Protein 8W7L (pdb70)

Organism: Streptococcus pneumoniae (NCBI:txid1313)

Secondary structure (DSSP, 8-state):
-TTTSPSSS---S------S-B------SSEEEEE-SSSEEEEEETT----SS-EEEEE---STTHHHHHHHHHHHHHHTT--EEEESBHHHHHHTTSSSS-TTS-S--EEE---TT-SHHHHHHHHHS--S------SSS--BTTTTEEEEE---SPP-SSS----TTTBSSSSSB------SS----SS-PPPHHHHTTTT-----S---SEEEEEEEEESSS-EEEEEEESSS-SEEEEEEE-TT----SSS--HHHHHHHHHHHHHH-SSSSSSPPEEEEEEETTEEEEEEE--S-EEHHHHHHHSS-SSSSSSTT---HHHHHHHHHHHHHHHHHHTTTT---S---TTTEEE-TTS-EEE---TT--S--SS-----S--TT---SS---HHHHHHHHHHHHHHHHHSS-GGGTTTSTTTHHHHHHHHHHHHHHHT--HHHHHHHHHHHHHHHTTS------SS-TTEE---------SSHHHHHHHHHHHHTHHHHHHHHHTT--S-SS---SSSSS--BTTTB-TTHHHHHHHHHHHTSSS---SS-HHHHHHHHHHHGGGSSTTSS-SSSS--TTHHHHHHHHS-HHHHHHHHHHSSSTTTTT--S-STTTSSHHHHHHHHHHHHHT-S-HHHHHHHHHHHHHHHHHHHH-TTTT----SS---SSSSGGG-SBTTBSSSHHHHHHHHHHHHS--HHHHHHHHHHHHHHHT----SS------SSTTSTHHHHHHHHHTTTTS-HHHHHHHHHHHHHH--S--S--SSSSSSHHHHHHHSSS-SS--HHHHHHHHHHHHGGGEEEETTEEEEB-SSTTSB--SSSSSSHHHHHHHHHHTTT--TTS---/--SS-SSS--SSS-----S-B------SS---EE-SSSEEEE--SS----SS--EEEE---STTHHHHHHHHHHHHTTTT--EEEE-BHHHHHHHSSSSS-TTS-S--EEE---SSSSHHHHHHHHHHH--------TTS-EETTTTEEEE----SPPPSSS----TT----SSS-------SS--PPSS-PPPHHHHTTTT------S---EEE--B---SSS--SEEEEESS--S-EEEEEE-TT----SSS--HHHHHHHHHHHHHHS-SSSS---EEEEEEETTEEEEEEE--S-EEHHHHHHHSS--STTTS-S---HHHHHHHHHHHHHHHHHTTTTT-B-S---STTEEE-TTS-EEE---TT-BS--S------S--TT----TT--HHHHHHHHHHHHHHHHHSS-GGGTTTSTTTHHHHHHHHHHHHHHHT--HHHHHHHHHHHHHHHHTS------SSTTS-B---------SHHHHHHHHHHHHHHHHHHHHHHHTT--S-SS---GGGSS--BTTTB-SSHHHHHHHHHHTTSS----SS-SHHHHHHHHHTSSSTTT----SSTTSHHHHHHHHHTTS-HHHHHHHHHHSSSTTTTT-S-BSSSSBHHHHHHHHHHHHHHT-S-HHHHHHHHHHHHHHHHHHHH-S-TT--S-----TTS-SS----SSTTSTTHHHHHHHHHHHHS--HHHHHHHHHHHHHHGGG-------SSSSTHHHHHHHHHTTTTS-HHHHHTHHHHHHHH--S--SS-SSSSSSHHHHHHHTSS-SSS-HHHHHHHHHHHHGGGEEEETTEEEE--TTSSS---SSSSSSHHHHHHHHHHTTS--TTS---/----TTTTTTT-------/----TTGGGS---B---

Radius of gyration: 40.02 Å; Cα contacts (8 Å, |Δi|>4): 2930; chains: 4; bounding box: 99×114×84 Å

Foldseek 3Di:
DVVQADFFFHDDPPSCPQPAAWADEDADPQKDWDDDDQWKIKMARPPDDADKQAWKKFAFAFDPCLNVLSHQVVVVCNVDGWIWMFTTGSVSLCVLFAQQHDLLRHRRGITIGGDRVDDVVPPVCSVPRSPDADGFARLEADQDDPHRIGTHRFIDDFDDPVDPDRQHRFDHPDPGTHHHDSGSHYDDDDDDDDDPVCVVVVPDDDDDDDDPFKAFDFFDDHRHFFHDGWIAGNPDGAIKDKGKFGPRGNDAPPRDGLVVLVVQLQVLLCVVPPPPASHHWPDWDQDPHMTMTIGGDDDFDFQVVVPVQDDPFADLPPPPPDLLVLLLVLLVLVVVVLVVVVPQQKAALEADRRQWTADPPGDIHGDDRSPIDRDWDDFAASRDYDQQLGDADRHIRSCSRLSSSLLVSLCSLPNFRRACLQEPPLSLLSLVLSLVVCVVSDDDPVSNVSSSVVSVVSVVRDDPDDGPDVRVLWYADPPLDFDDDCVSVQLQLCQQLLCCVVQQVVCVVPDDPARFGADPLCRPPDDAAFFHPQVQVLLVVVSCVVHDDNNPNDDVVVLVVSCVVCVVCLCQNVDHQQSRHNPCVLVSCVSSDPNVVSLVSCVVPQPVNAPRQDQPALHRHRLVSLLNVVVCVLVPRDDVVVVVVSVVVVVVVLCVCVVDVPPRQDQPLAAQQDRDGSQQAQACRSHQCVVLVVLLQVCVRPNDDSSLVSNVVSLVSNVVSVPCPSAAVGQQAQQRHLLVVLLSCLLPVVRDDVVVVVVNVVSLSRLPTLDWHFPFRNRTDLVSLLSNPQRPVDPCLSVSCSVRVSSNSSQWTRSVRHTWGAGDSRHHGGDHNGGIVVRVSLSSSCSNPNQNVSGHSD/DVQADAQFHDDDDRPVQPAAWADEDDDPQKDWDDDDQWKTKIFGHPDDFDKQAKKKFAFAFLPCLNVLSHLVCVLPRVDGKIKMFTTGVVSLCVQFAQQDDQLRHRRGMIIGDDDVCDVVVVVSSCVRPVDRDAFARLAADQDDRHRIGIHSFTDDFDDPVDDDRPHQQSCQDVHTHHNDSGSHHDDDPDDDDDPVCVVVVPPDDDDDPDDQWAFDDFDQPRHFWGQGWIQGPPDRAIKTKTKFGPNGHDFPDRDGLVVLVVQVQVQLCVQCPDDQRFHFPDWDADPHMTMTITGDDDFDFQVVVPVQQDPQFLPSQDPNPRLVLLLVLLVVVVVVLVVVVPQQKAQLEQDSRQWTAHPPGDIHGDDRSPMDRDWDDQAASGDYDQQLGDDDSGTRSLSRLSSSLLVSLCSLPNFRRACVQEPPLSVLSLVQSVVVCVVSPDDPVSNVSSNVVSVVSVVSHPPDDDDDVSPLWYADDPQDFDDDCVVVQVQLVQLLVVVVVVQCVCVVVDDPARFGFHPLCRVQADAQFTHRQNLLLLSVLSCVVHPDNPDPDNDVSLVVCVVVLPCVVVPDLFAAHHSHDCRRLVSVCSRDPVVVSLVSCVVPQPVRQVSFPDCANQGHNLNSLQVLLVCVVVVSDDCVVNVCSVVVVLVVQVVCLVPVCVPVPDQDCDAVSNPDNHNQAAHNSHQLSLLVSLQLVCLVPNDVSSLSSNVVSLVVNCVPPPAVACAHHRHVLNSLLSCLLQVVPDDVVSVVCNVVCLSVLPTLDFHAPFRNRTNLVSLLSNQLRVVDPCLSVSCSVSVSSNSSQWIRGDSHTWGAAPSNHNAGDHRGGISSRVSLSNSRSRVSASVSGGSD/DDDDCVVVVVPDDDDDDD/DPDPVVVVVVDDDDDDD

Solvent-accessible surface area: 74524 Å² total; per-residue (Å²): 98,94,95,59,61,4,35,7,6,29,21,96,96,132,68,73,94,47,82,43,112,86,3,63,5,9,23,50,87,54,7,11,18,40,36,49,128,82,33,28,4,30,0,58,4,32,87,43,136,33,11,27,47,5,32,24,0,16,2,1,4,16,64,126,13,0,92,116,8,5,76,47,0,0,92,20,5,16,120,45,110,2,1,0,30,0,1,5,2,26,51,53,3,11,113,44,6,8,101,144,23,66,29,20,89,6,4,9,3,0,8,0,23,4,36,107,132,36,5,65,62,7,4,106,96,1,53,84,41,5,87,116,92,52,7,4,18,8,7,6,3,63,46,33,71,51,1,4,0,0,0,36,32,17,25,12,60,82,24,57,112,106,82,93,78,44,37,104,26,58,37,8,85,34,113,106,56,73,67,44,56,123,47,26,34,44,52,100,40,82,51,30,137,47,35,121,86,5,68,84,44,38,111,86,180,86,84,145,89,36,64,53,59,14,72,58,90,49,1,34,82,52,70,3,14,8,4,128,17,44,4,31,30,109,146,59,82,52,62,11,52,14,66,12,0,4,12,64,2,5,5,18,108,58,47,37,28,19,33,71,66,13,40,32,17,0,101,0,4,110,89,5,59,87,84,104,28,7,16,34,31,140,66,78,16,115,25,72,48,2,13,29,2,1,22,40,98,23,88,29,66,41,1,72,144,11,5,63,97,36,5,5,29,12,79,64,51,50,132,122,78,62,2,4,95,82,2,10,44,2,4,87,81,1,14,53,37,1,69,113,6,41,89,52,60,1,12,0,20,19,8,64,10,36,9,0,10,1,63,91,108,22,30,3,0,3,48,48,3,51,31,8,52,79,52,40,126,72,147,58,70,15,107,54,21,12,75,0,6,44,13,18,90,75,18,51,1,26,28,10,1,25,15,3,3,15,1,0,4,2,31,1,2,1,8,6,11,44,10,3,25,4,0,31,59,5,6,28,1,4,48,54,3,0,113,71,9,0,75,93,38,48,15,66,166,110,52,9,68,115,3,24,63,20,1,51,97,2,45,87,69,24,36,158,45,84,22,43,37,91,30,12,11,6,18,25,9,106,82,10,154,76,19,118,55,109,54,39,9,70,59,4,10,59,76,1,3,97,2,28,60,22,14,39,21,46,5,60,118,79,25,142,96,16,33,20,3,1,0,165,68,0,21,116,59,53,25,3,38,10,10,2,6,10,0,10,14,9,2,25,31,34,0,22,143,88,21,189,81,119,22,134,61,40,54,137,114,11,74,77,84,1,30,96,42,12,89,107,46,39,69,30,35,103,79,32,52,33,71,9,20,30,27,11,16,2,34,4,5,73,34,26,23,103,64,109,87,1,38,98,34,0,53,64,55,6,100,94,10,56,94,62,17,77,70,76,25,32,34,54,3,23,2,6,14,7,4,10,0,1,28,5,44,32,87,62,39,30,76,136,86,27,6,59,46,0,56,52,42,16,97,54,25,2,91,100,4,66,82,53,72,92,85,38,32,140,53,60,103,82,69,6,127,15,56,98,88,58,131,28,16,10,0,21,14,39,9,11,3,2,6,5,10,8,6,8,3,4,72,61,53,60,63,51,104,55,4,38,58,0,5,53,42,1,28,44,36,28,43,110,67,145,136,46,74,102,15,26,172,45,43,20,36,20,10,11,4,34,0,0,38,0,11,16,10,20,42,17,69,139,75,16,65,81,122,9,49,156,64,27,97,43,10,55,126,13,4,88,9,34,14,9,79,36,8,0,5,26,22,1,4,0,0,4,14,4,3,37,37,1,34,50,126,112,129,62,42,91,68,0,11,30,75,0,0,42,27,1,21,2,11,0,7,11,13,20,54,0,15,8,1,14,3,25,114,7,53,30,6,2,15,1,0,8,0,0,2,0,0,0,0,0,0,1,5,0,1,58,63,46,37,19,29,32,39,4,54,76,178,125,63,68,26,29,9,6,36,21,92,91,78,65,70,81,32,81,38,116,90,4,59,1,8,23,48,96,73,8,5,40,46,43,47,116,78,22,16,6,44,0,61,4,35,82,45,127,28,20,47,60,1,24,19,0,4,0,1,1,34,67,130,21,0,82,91,0,4,69,41,1,1,101,25,7,17,104,42,110,6,1,1,34,0,0,7,0,22,25,48,2,21,83,31,2,4,61,134,20,68,30,18,92,1,1,26,1,0,1,2,20,1,22,99,140,44,3,45,60,8,0,109,100,6,22,79,43,0,60,105,50,91,6,1,17,3,4,6,2,37,65,44,64,87,2,3,0,1,0,32,25,2,38,13,55,90,20,102,143,127,116,81,67,69,40,104,32,59,9,34,48,49,121,127,36,48,72,22,78,97,46,21,26,63,77,76,36,77,66,32,100,51,38,130,59,3,53,143,37,67,104,177,189,101,76,144,103,60,45,22,39,14,80,42,68,22,10,101,44,59,58,2,19,9,5,47,17,40,0,25,34,130,132,43,82,55,98,2,36,2,51,5,0,2,14,49,0,5,22,32,94,52,45,42,30,26,34,75,69,10,44,30,7,7,123,0,2,47,77,10,86,120,106,104,44,17,5,31,36,107,98,83,21,131,19,75,59,1,17,14,0,1,20,21,91,34,87,36,63,41,1,69,142,12,7,83,106,41,13,3,32,39,104,106,82,28,139,119,65,92,11,2,43,78,1,16,46,2,5,43,84,2,22,67,34,2,71,21,6,37,91,66,74,0,9,0,19,15,10,66,9,26,7,2,13,2,59,125,103,22,26,3,0,8,40,49,8,53,26,14,42,80,43,43,113,90,154,78,72,17,118,73,19,10,88,0,6,92,11,25,88,79,12,51,1,15,40,5,2,24,9,3,4,13,1,1,4,3,33,1,0,1,7,6,13,34,3,0,20,4,0,30,55,3,5,30,6,4,63,50,7,0,87,77,15,0,118,86,40,50,18,75,165,73,72,10,63,116,4,28,57,25,4,63,94,3,57,84,51,15,23,152,55,95,25,46,43,76,22,8,16,5,28,25,6,103,62,6,144,90,18,126,42,93,124,36,6,42,73,6,4,47,66,0,4,77,1,10,27,32,10,39,23,31,3,54,122,36,16,139,99,16,28,2,1,1,1,114,63,0,13,118,46,51,6,0,6,2,9,1,2,5,0,0,5,16,0,17,39,24,0,9,136,85,14,169,86,103,77,24,127,23,101,39,102,11,76,77,95,0,45,106,52,8,83,97,10,36,104,152,27,103,91,18,0,2,9,5,0,14,0,0,3,3,14,3,14,29,58,35,35,58,89,83,50,0,26,112,27,0,60,81,69,8,70,80,8,45,94,70,29,117,52,20,23,11,33,45,0,12,1,0,2,12,4,0,0,24,15,0,46,33,104,55,39,32,82,135,82,32,5,69,65,6,48,54,66,20,105,62,36,0,113,84,11,62,88,43,44,95,87,75,13,63,104,70,32,57,81,34,147,71,12,95,102,155,40,11,49,11,0,17,6,38,5,10,0,4,7,3,3,11,8,4,2,11,77,54,78,50,55,64,86,41,9,30,55,1,3,42,62,2,13,48,37,29,42,116,58,120,169,125,93,33,9,34,15,6,4,8,36,2,0,19,4,2,10,5,30,40,10,44,138,67,12,60,94,113,29,42,126,53,51,102,21,19,68,168,40,2,72,8,29,18,6,69,34,5,0,4,29,43,1,5,0,0,4,16,3,1,41,22,1,52,54,105,114,126,72,39,81,68,6,4,23,82,2,0,58,24,1,24,3,4,0,3,8,10,11,81,0,8,4,0,6,0,38,112,8,40,29,9,3,2,1,0,8,0,0,3,0,0,0,0,2,0,0,4,0,0,52,62,45,97,11,23,15,8,9,41,55,140,29,16,54,53,12,13,104,49,24,71,56,104,62,82,39,106,152,54,43,15,64,57,2,15,129,52,14,81,75,78,50,86,109,177

B-factor: mean 130.28, std 33.2, range [30.0, 216.52]

Nearest PDB structures (foldseek):
  8w7l-assembly1_B  TM=1.001E+00  e=0.000E+00  Streptococcus pneumoniae
  8w7l-assembly1_A  TM=9.909E-01  e=0.000E+00  Streptococcus pneumoniae
  8sam-assembly2_B  TM=7.749E-01  e=1.573E-43  Bacillus thuringiensis serovar andalousiensis
  8sap-assembly2_B  TM=7.807E-01  e=1.587E-41  Bacillus thuringiensis serovar andalousiensis
  8sap-assembly1_A  TM=7.865E-01  e=2.039E-41  Bacillus thuringiensis serovar andalousiensis

InterPro domains:
  IPR000719 Protein kinase domain [PS50011] (217-477)
  IPR007822 Lanthionine synthetase C-like [PF05147] (551-757)
  IPR011009 Protein kinase-like domain superfamily [SSF56112] (217-382)
  IPR051678 Aminoglycoside Phosphotransferase Enzymes [PTHR21310] (28-512)
  IPR057929 RamC, N-terminal domain [PF25816] (29-210)
  IPR058053 RamC, C-terminal domain [cd04791] (529-867)

Sequence (1745 aa):
NFNLEHPFFFTNNDYSTDTSIKYQASLPFNWHEVMNNDEWVYQYPIGKFVERQGWKIHISSEYNSSHELLQDVAKICHEMRIPFKHLSTEDKFIMRNGKLVSRGFSGKFITCYPNQNELESVLQRLESALKQYNGPYILSDKRWDEAPIYLRYGVFRPSRDDEKKVAIDELIVGDEVVKDERLPVFKIPKGIVPPDFLNKWLDKKDKKQGDFPFIIDNAIRFSNSGGIYNARLKEDGKKIILKEARPYTGLGFDGTYSSEKLASECKALKILNEWSEAPKIYWHGKIWEHTFLGIEHMKGVPLNRWVTNNFPLYEVVDKTKDYLLRVSKIVEKLIDLTNKFHSENVYHQDLHLGNILVKDEDEISIIDWEQAVFSNDEKVVHKVAAPGFRAWRETLPSEIDWYGIRQIAHYLYMPLVTTSDLTYNYVSQTRIEGKKLFESLGYTREHIDYVESLLSYLDSKCPQIENISRKKVLKPMHEIRTIESEQDIQDFIIKLLRGFTLTYGQWRKEFQSRFFPVAYYGLNFNQGIAFSDLAILWSYQQLAKKVKNFKFDDYYEIRTQVINEAVNNFKKSSLSGLFDGKIGTIWLIYEFGEIDRAVELFTTHFIEIFENSQNKNLYSGQAGILLVGLYFLSKGEIDNKLGEEILIRLREYTLNYIENPETFCKVGASDVQSNDPYENFGGLLYGHAGVAWLFGEAYKLTGESIYKNGLELAVDKELVAYKVDSNNRLLPYLATGSAGLLLLINRNKEILSSKYLKYLTSLERATDVVFCVLPGLFNGFCGLEVANNIYSDIDDNFSGQKKLIEQLYRYLCVIEEGFVIAGDNGLKITTDIASGFAGVAIGLVSIMDNKLTILPQIFNLEHPFFFTNNDYSTDTSIKYQASLPFNWHEVMNNDEWVYQYPIGKFVERQGWKIHISSEYNSSHELLQDVAKICHEMRIPFKHLSTEDKFIMRNGKVVSRGFSGKFITCYPNQNELESVLQRLESALKQYNGPYILSDKRWDEAPIYLRYGVFRPSRDDEKKVAIDELIVGDEVVKDERLPVFKIPKGIVPPDFLNKWLDKKDKKQGDFPFIIDNAIRFSNSGGIYNARLKEDGKKIILKEARPYTGLGFDGTYSSEKLASECKALKILNEWSEAPKIYWHGKIWEHTFLGIEHMKGVPLNRWVTNNFPLYEVVDKTKDYLLRVSKIVEKLIDLTNKFHSENVYHQDLHLGNILVKDEDEISIIDWEQAVFSNDEKVVHKVAAPGFRAWRETLPSEIDWYGIRQIAHYLYMPLVTTSDLTYNYVSQTRIEGKKLFESLGYTREHIDYVESLLSYLDSKCPQIENISRKKVLKPMHEIRTIESEQDIQDFIIKLLRGFTLTYGQWRKEFQSRFFPVAYYGLNFNQGIAFSDLAILWSYQQLAKKVKNFKFDDYYEIRTQVINEAVNNFKKSSLSGLFDGKIGTIWLIYEFGEIDRAVELFTTHFIEIFENSQNKNLYSGQAGILLVGLYFLSKGEIDNKLGEEILIRLREYTLNYIENPETFCKVGASDVQSNDPYENFGGLLYGHAGVAWLFGEAYKLTGESIYKNGLELAVDKELVAYKRLLPYLATGSAGLLLLINRNKEILSSKYLKYLTSLERATDVVFCVLPGLFNGFCGLEVANNIYSDIDDNFSGQKKLIEQLYRYLCVIEEGFVIAGDNGLKITTDIASGFAGVAIGLVSIMDNKLTILPQIQGMAEEVLNLQLVSVQVDVSMAEEVLNLQLVSVQV

Structure (mmCIF, N/CA/C/O backbone):
data_8W7L
#
_entry.id   8W7L
#
_cell.length_a   1.00
_cell.length_b   1.00
_cell.length_c   1.00
_cell.angle_alpha   90.00
_cell.angle_beta   90.00
_cell.angle_gamma   90.00
#
_symmetry.space_group_name_H-M   'P 1'
#
loop_
_entity.id
_entity.type
_entity.pdbx_description
1 polymer 'Protein kinase domain-containing protein'
2 polymer 'Protein kinase domain-containing protein'
3 polymer PneA
4 polymer PneA
5 non-polymer 'PHOSPHATE ION'
#
loop_
_atom_site.group_PDB
_atom_site.id
_atom_site.type_symbol
_atom_site.label_atom_id
_atom_site.label_alt_id
_atom_site.label_comp_id
_atom_site.label_asym_id
_atom_site.label_entity_id
_atom_site.label_seq_id
_atom_site.pdbx_PDB_ins_code
_atom_site.Cartn_x
_atom_site.Cartn_y
_atom_site.Cartn_z
_atom_site.occupancy
_atom_site.B_iso_or_equiv
_atom_site.auth_seq_id
_atom_site.auth_comp_id
_atom_site.auth_asym_id
_atom_site.auth_atom_id
_atom_site.pdbx_PDB_model_num
ATOM 1 N N . ASN A 1 1 ? 126.468 125.978 138.798 1.00 131.57 4 ASN A N 1
ATOM 2 C CA . ASN A 1 1 ? 126.114 124.614 139.164 1.00 131.57 4 ASN A CA 1
ATOM 3 C C . ASN A 1 1 ? 127.370 123.847 139.564 1.00 131.57 4 ASN A C 1
ATOM 4 O O . ASN A 1 1 ? 127.878 124.020 140.669 1.00 131.57 4 ASN A O 1
ATOM 9 N N . PHE A 1 2 ? 127.863 122.998 138.658 1.00 134.09 5 PHE A N 1
ATOM 10 C CA . PHE A 1 2 ? 129.058 122.209 138.949 1.00 134.09 5 PHE A CA 1
ATOM 11 C C . PHE A 1 2 ? 130.308 123.083 138.947 1.00 134.09 5 PHE A C 1
ATOM 12 O O . PHE A 1 2 ? 131.240 122.856 139.728 1.00 134.09 5 PHE A O 1
ATOM 20 N N . ASN A 1 3 ? 130.348 124.088 138.070 1.00 137.51 6 ASN A N 1
ATOM 21 C CA . ASN A 1 3 ? 131.484 125.003 138.050 1.00 137.51 6 ASN A CA 1
ATOM 22 C C . ASN A 1 3 ? 131.426 125.979 139.218 1.00 137.51 6 ASN A C 1
ATOM 23 O O . ASN A 1 3 ? 132.467 126.414 139.724 1.00 137.51 6 ASN A O 1
ATOM 28 N N . LEU A 1 4 ? 130.217 126.337 139.657 1.00 143.12 7 LEU A N 1
ATOM 29 C CA . LEU A 1 4 ? 130.078 127.197 140.828 1.00 143.12 7 LEU A CA 1
ATOM 30 C C . LEU A 1 4 ? 130.339 126.424 142.114 1.00 143.12 7 LEU A C 1
ATOM 31 O O . LEU A 1 4 ? 130.674 127.017 143.147 1.00 143.12 7 LEU A O 1
ATOM 33 N N . GLU A 1 5 ? 130.179 125.102 142.075 1.00 132.75 8 GLU A N 1
ATOM 34 C CA . GLU A 1 5 ? 130.438 124.278 143.247 1.00 132.75 8 GLU A CA 1
ATOM 35 C C . GLU A 1 5 ? 131.936 124.174 143.498 1.00 132.75 8 GLU A C 1
ATOM 36 O O . GLU A 1 5 ? 132.718 123.940 142.572 1.00 132.75 8 GLU A O 1
ATOM 42 N N . HIS A 1 6 ? 132.329 124.380 144.751 1.00 126.50 9 HIS A N 1
ATOM 43 C CA . HIS A 1 6 ? 133.720 124.220 145.145 1.00 126.50 9 HIS A CA 1
ATOM 44 C C . HIS A 1 6 ? 134.119 122.752 145.026 1.00 126.50 9 HIS A C 1
ATOM 45 O O . HIS A 1 6 ? 133.394 121.878 145.521 1.00 126.50 9 HIS A O 1
ATOM 52 N N . PRO A 1 7 ? 135.239 122.435 144.362 1.00 111.62 10 PRO A N 1
ATOM 53 C CA . PRO A 1 7 ? 135.657 121.031 144.237 1.00 111.62 10 PRO A CA 1
ATOM 54 C C . PRO A 1 7 ? 136.126 120.441 145.557 1.00 111.62 10 PRO A C 1
ATOM 55 O O . PRO A 1 7 ? 136.288 121.172 146.538 1.00 111.62 10 PRO A O 1
ATOM 59 N N . PHE A 1 8 ? 136.338 119.122 145.572 1.00 104.45 11 PHE A N 1
ATOM 60 C CA . PHE A 1 8 ? 136.664 118.335 146.764 1.00 104.45 11 PHE A CA 1
ATOM 61 C C . PHE A 1 8 ? 135.605 118.488 147.848 1.00 104.45 11 PHE A C 1
ATOM 62 O O . PHE A 1 8 ? 134.594 117.782 147.827 1.00 104.45 11 PHE A O 1
ATOM 70 N N . PHE A 1 9 ? 135.829 119.390 148.801 1.00 110.04 12 PHE A N 1
ATOM 71 C CA . PHE A 1 9 ? 134.997 119.472 149.993 1.00 110.04 12 PHE A CA 1
ATOM 72 C C . PHE A 1 9 ? 133.639 120.093 149.674 1.00 110.04 12 PHE A C 1
ATOM 73 O O . PHE A 1 9 ? 133.383 120.575 148.567 1.00 110.04 12 PHE A O 1
ATOM 81 N N . PHE A 1 10 ? 132.757 120.086 150.668 1.00 105.12 13 PHE A N 1
ATOM 82 C CA . PHE A 1 10 ? 131.494 120.803 150.578 1.00 105.12 13 PHE A CA 1
ATOM 83 C C . PHE A 1 10 ? 131.756 122.289 150.810 1.00 105.12 13 PHE A C 1
ATOM 84 O O . PHE A 1 10 ? 132.852 122.700 151.200 1.00 105.12 13 PHE A O 1
ATOM 92 N N . THR A 1 11 ? 130.743 123.120 150.586 1.00 131.60 14 THR A N 1
ATOM 93 C CA . THR A 1 11 ? 130.888 124.549 150.809 1.00 131.60 14 THR A CA 1
ATOM 94 C C . THR A 1 11 ? 129.578 125.106 151.342 1.00 131.60 14 THR A C 1
ATOM 95 O O . THR A 1 11 ? 128.516 124.490 151.213 1.00 131.60 14 THR A O 1
ATOM 99 N N . ASN A 1 12 ? 129.671 126.277 151.962 1.00 140.12 15 ASN A N 1
ATOM 100 C CA . ASN A 1 12 ? 128.514 126.932 152.542 1.00 140.12 15 ASN A CA 1
ATOM 101 C C . ASN A 1 12 ? 127.788 127.743 151.470 1.00 140.12 15 ASN A C 1
ATOM 102 O O . ASN A 1 12 ? 128.133 127.709 150.286 1.00 140.12 15 ASN A O 1
ATOM 107 N N . ASN A 1 13 ? 126.759 128.482 151.891 1.00 149.49 16 ASN A N 1
ATOM 108 C CA . ASN A 1 13 ? 126.028 129.332 150.958 1.00 149.49 16 ASN A CA 1
ATOM 109 C C . ASN A 1 13 ? 126.856 130.544 150.549 1.00 149.49 16 ASN A C 1
ATOM 110 O O . ASN A 1 13 ? 126.660 131.104 149.464 1.00 149.49 16 ASN A O 1
ATOM 112 N N . ASP A 1 14 ? 127.795 130.959 151.403 1.00 156.19 17 ASP A N 1
ATOM 113 C CA . ASP A 1 14 ? 128.636 132.126 151.138 1.00 156.19 17 ASP A CA 1
ATOM 114 C C . ASP A 1 14 ? 129.850 131.710 150.304 1.00 156.19 17 ASP A C 1
ATOM 115 O O . ASP A 1 14 ? 130.998 131.713 150.753 1.00 156.19 17 ASP A O 1
ATOM 120 N N . TYR A 1 15 ? 129.568 131.338 149.051 1.00 147.30 18 TYR A N 1
ATOM 121 C CA . TYR A 1 15 ? 130.622 131.063 148.082 1.00 147.30 18 TYR A CA 1
ATOM 122 C C . TYR A 1 15 ? 130.283 131.650 146.715 1.00 147.30 18 TYR A C 1
ATOM 123 O O . TYR A 1 15 ? 130.684 131.087 145.689 1.00 147.30 18 TYR A O 1
ATOM 132 N N . SER A 1 16 ? 129.553 132.759 146.676 1.00 145.97 19 SER A N 1
ATOM 133 C CA . SER A 1 16 ? 129.172 133.397 145.420 1.00 145.97 19 SER A CA 1
ATOM 134 C C . SER A 1 16 ? 130.375 134.141 144.857 1.00 145.97 19 SER A C 1
ATOM 135 O O . SER A 1 16 ? 130.694 135.250 145.291 1.00 145.97 19 SER A O 1
ATOM 138 N N . THR A 1 17 ? 131.062 133.519 143.896 1.00 141.45 20 THR A N 1
ATOM 139 C CA . THR A 1 17 ? 132.164 134.195 143.221 1.00 141.45 20 THR A CA 1
ATOM 140 C C . THR A 1 17 ? 131.656 135.321 142.328 1.00 141.45 20 THR A C 1
ATOM 141 O O . THR A 1 17 ? 132.247 136.408 142.302 1.00 141.45 20 THR A O 1
ATOM 145 N N . ASP A 1 18 ? 130.557 135.066 141.604 1.00 131.18 21 ASP A N 1
ATOM 146 C CA . ASP A 1 18 ? 129.854 136.021 140.736 1.00 131.18 21 ASP A CA 1
ATOM 147 C C . ASP A 1 18 ? 130.801 136.562 139.656 1.00 131.18 21 ASP A C 1
ATOM 148 O O . ASP A 1 18 ? 131.133 137.748 139.607 1.00 131.18 21 ASP A O 1
ATOM 153 N N . THR A 1 19 ? 131.248 135.653 138.797 1.00 128.24 22 THR A N 1
ATOM 154 C CA . THR A 1 19 ? 132.110 135.983 137.665 1.00 128.24 22 THR A CA 1
ATOM 155 C C . THR A 1 19 ? 131.244 135.953 136.408 1.00 128.24 22 THR A C 1
ATOM 156 O O . THR A 1 19 ? 131.176 134.943 135.706 1.00 128.24 22 THR A O 1
ATOM 160 N N . SER A 1 20 ? 130.585 137.073 136.129 1.00 109.12 23 SER A N 1
ATOM 161 C CA . SER A 1 20 ? 129.675 137.185 134.995 1.00 109.12 23 SER A CA 1
ATOM 162 C C . SER A 1 20 ? 129.562 138.658 134.617 1.00 109.12 23 SER A C 1
ATOM 163 O O . SER A 1 20 ? 130.356 139.494 135.063 1.00 109.12 23 SER A O 1
ATOM 166 N N . ILE A 1 21 ? 128.575 138.976 133.788 1.00 97.05 24 ILE A N 1
ATOM 167 C CA . ILE A 1 21 ? 128.317 140.348 133.368 1.00 97.05 24 ILE A CA 1
ATOM 168 C C . ILE A 1 21 ? 127.179 140.906 134.210 1.00 97.05 24 ILE A C 1
ATOM 169 O O . ILE A 1 21 ? 126.089 140.325 134.263 1.00 97.05 24 ILE A O 1
ATOM 174 N N . LYS A 1 22 ? 127.432 142.031 134.873 1.00 93.39 25 LYS A N 1
ATOM 175 C CA . LYS A 1 22 ? 126.462 142.614 135.784 1.00 93.39 25 LYS A CA 1
ATOM 176 C C . LYS A 1 22 ? 125.349 143.329 135.018 1.00 93.39 25 LYS A C 1
ATOM 177 O O . LYS A 1 22 ? 125.503 143.729 133.862 1.00 93.39 25 LYS A O 1
ATOM 183 N N . TYR A 1 23 ? 124.209 143.483 135.688 1.00 88.90 26 TYR A N 1
ATOM 184 C CA . TYR A 1 23 ? 123.048 144.182 135.149 1.00 88.90 26 TYR A CA 1
ATOM 185 C C . TYR A 1 23 ? 122.883 145.482 135.920 1.00 88.90 26 TYR A C 1
ATOM 186 O O . TYR A 1 23 ? 122.743 145.456 137.147 1.00 88.90 26 TYR A O 1
ATOM 195 N N . GLN A 1 24 ? 122.900 146.607 135.207 1.00 83.55 27 GLN A N 1
ATOM 196 C CA . GLN A 1 24 ? 122.703 147.909 135.832 1.00 83.55 27 GLN A CA 1
ATOM 197 C C . GLN A 1 24 ? 122.296 148.923 134.774 1.00 83.55 27 GLN A C 1
ATOM 198 O O . GLN A 1 24 ? 122.476 148.706 133.573 1.00 83.55 27 GLN A O 1
ATOM 204 N N . ALA A 1 25 ? 121.755 150.044 135.246 1.00 81.32 28 ALA A N 1
ATOM 205 C CA . ALA A 1 25 ? 121.290 151.118 134.383 1.00 81.32 28 ALA A CA 1
ATOM 206 C C . ALA A 1 25 ? 121.848 152.441 134.884 1.00 81.32 28 ALA A C 1
ATOM 207 O O . ALA A 1 25 ? 122.303 152.552 136.022 1.00 81.32 28 ALA A O 1
ATOM 209 N N . SER A 1 26 ? 121.825 153.442 134.007 1.00 89.68 29 SER A N 1
ATOM 210 C CA . SER A 1 26 ? 122.358 154.754 134.351 1.00 89.68 29 SER A CA 1
ATOM 211 C C . SER A 1 26 ? 121.416 155.497 135.291 1.00 89.68 29 SER A C 1
ATOM 212 O O . SER A 1 26 ? 120.196 155.480 135.115 1.00 89.68 29 SER A O 1
ATOM 215 N N . LEU A 1 27 ? 121.994 156.165 136.291 1.00 85.54 30 LEU A N 1
ATOM 216 C CA . LEU A 1 27 ? 121.220 156.878 137.303 1.00 85.54 30 LEU A CA 1
ATOM 217 C C . LEU A 1 27 ? 121.201 158.363 137.001 1.00 85.54 30 LEU A C 1
ATOM 218 O O . LEU A 1 27 ? 122.270 158.952 136.783 1.00 85.54 30 LEU A O 1
ATOM 223 N N . PRO A 1 28 ? 120.042 159.003 136.977 1.00 90.94 31 PRO A N 1
ATOM 224 C CA . PRO A 1 28 ? 119.993 160.463 136.932 1.00 90.94 31 PRO A CA 1
ATOM 225 C C . PRO A 1 28 ? 120.058 161.026 138.347 1.00 90.94 31 PRO A C 1
ATOM 226 O O . PRO A 1 28 ? 120.173 160.297 139.329 1.00 90.94 31 PRO A O 1
ATOM 230 N N . PHE A 1 29 ? 119.971 162.351 138.436 1.00 103.69 32 PHE A N 1
ATOM 231 C CA . PHE A 1 29 ? 119.832 163.010 139.724 1.00 103.69 32 PHE A CA 1
ATOM 232 C C . PHE A 1 29 ? 118.389 162.813 140.204 1.00 103.69 32 PHE A C 1
ATOM 233 O O . PHE A 1 29 ? 117.527 162.350 139.447 1.00 103.69 32 PHE A O 1
ATOM 241 N N . ASN A 1 30 ? 118.150 163.120 141.491 1.00 102.80 33 ASN A N 1
ATOM 242 C CA . ASN A 1 30 ? 116.887 162.865 142.209 1.00 102.80 33 ASN A CA 1
ATOM 243 C C . ASN A 1 30 ? 116.597 161.364 142.274 1.00 102.80 33 ASN A C 1
ATOM 244 O O . ASN A 1 30 ? 115.446 160.935 142.359 1.00 102.80 33 ASN A O 1
ATOM 249 N N . TRP A 1 31 ? 117.666 160.567 142.281 1.00 92.19 34 TRP A N 1
ATOM 250 C CA . TRP A 1 31 ? 117.596 159.114 142.203 1.00 92.19 34 TRP A CA 1
ATOM 251 C C . TRP A 1 31 ? 118.860 158.537 142.823 1.00 92.19 34 TRP A C 1
ATOM 252 O O . TRP A 1 31 ? 119.876 159.227 142.945 1.00 92.19 34 TRP A O 1
ATOM 263 N N . HIS A 1 32 ? 118.795 157.256 143.192 1.00 91.30 35 HIS A N 1
ATOM 264 C CA . HIS A 1 32 ? 119.941 156.573 143.781 1.00 91.30 35 HIS A CA 1
ATOM 265 C C . HIS A 1 32 ? 119.770 155.066 143.638 1.00 91.30 35 HIS A C 1
ATOM 266 O O . HIS A 1 32 ? 118.658 154.551 143.770 1.00 91.30 35 HIS A O 1
ATOM 273 N N . GLU A 1 33 ? 120.878 154.367 143.380 1.00 87.12 36 GLU A N 1
ATOM 274 C CA . GLU A 1 33 ? 120.910 152.909 143.274 1.00 87.12 36 GLU A CA 1
ATOM 275 C C . GLU A 1 33 ? 121.406 152.327 144.593 1.00 87.12 36 GLU A C 1
ATOM 276 O O . GLU A 1 33 ? 122.547 152.577 144.997 1.00 87.12 36 GLU A O 1
ATOM 282 N N . VAL A 1 34 ? 120.559 151.545 145.253 1.00 83.62 37 VAL A N 1
ATOM 283 C CA . VAL A 1 34 ? 120.936 150.855 146.475 1.00 83.62 37 VAL A CA 1
ATOM 284 C C . VAL A 1 34 ? 121.020 149.366 146.161 1.00 83.62 37 VAL A C 1
ATOM 285 O O . VAL A 1 34 ? 120.427 148.870 145.198 1.00 83.62 37 VAL A O 1
ATOM 289 N N . MET A 1 35 ? 121.806 148.643 146.954 1.00 101.09 38 MET A N 1
ATOM 290 C CA . MET A 1 35 ? 122.040 147.222 146.738 1.00 101.09 38 MET A CA 1
ATOM 291 C C . MET A 1 35 ? 121.258 146.416 147.768 1.00 101.09 38 MET A C 1
ATOM 292 O O . MET A 1 35 ? 121.364 146.665 148.973 1.00 101.09 38 MET A O 1
ATOM 297 N N . ASN A 1 36 ? 120.473 145.459 147.287 1.00 100.11 39 ASN A N 1
ATOM 298 C CA . ASN A 1 36 ? 119.720 144.546 148.134 1.00 100.11 39 ASN A CA 1
ATOM 299 C C . ASN A 1 36 ? 120.571 143.302 148.394 1.00 100.11 39 ASN A C 1
ATOM 300 O O . ASN A 1 36 ? 121.786 143.313 148.183 1.00 100.11 39 ASN A O 1
ATOM 305 N N . ASN A 1 37 ? 119.949 142.218 148.859 1.00 104.73 40 ASN A N 1
ATOM 306 C CA . ASN A 1 37 ? 120.667 141.029 149.306 1.00 104.73 40 ASN A CA 1
ATOM 307 C C . ASN A 1 37 ? 121.275 140.218 148.161 1.00 104.73 40 ASN A C 1
ATOM 308 O O . ASN A 1 37 ? 120.863 139.081 147.908 1.00 104.73 40 ASN A O 1
ATOM 313 N N . ASP A 1 38 ? 122.244 140.819 147.457 1.00 107.11 41 ASP A N 1
ATOM 314 C CA . ASP A 1 38 ? 123.121 140.201 146.458 1.00 107.11 41 ASP A CA 1
ATOM 315 C C . ASP A 1 38 ? 122.383 139.623 145.249 1.00 107.11 41 ASP A C 1
ATOM 316 O O . ASP A 1 38 ? 122.976 138.890 144.450 1.00 107.11 41 ASP A O 1
ATOM 321 N N . GLU A 1 39 ? 121.101 139.934 145.095 1.00 94.90 42 GLU A N 1
ATOM 322 C CA . GLU A 1 39 ? 120.325 139.457 143.962 1.00 94.90 42 GLU A CA 1
ATOM 323 C C . GLU A 1 39 ? 119.524 140.550 143.275 1.00 94.90 42 GLU A C 1
ATOM 324 O O . GLU A 1 39 ? 119.295 140.458 142.068 1.00 94.90 42 GLU A O 1
ATOM 330 N N . TRP A 1 40 ? 119.106 141.584 143.999 1.00 89.05 43 TRP A N 1
ATOM 331 C CA . TRP A 1 40 ? 118.302 142.651 143.431 1.00 89.05 43 TRP A CA 1
ATOM 332 C C . TRP A 1 40 ? 119.018 143.988 143.563 1.00 89.05 43 TRP A C 1
ATOM 333 O O . TRP A 1 40 ? 119.792 144.218 144.496 1.00 89.05 43 TRP A O 1
ATOM 344 N N . VAL A 1 41 ? 118.750 144.870 142.604 1.00 85.73 44 VAL A N 1
ATOM 345 C CA . VAL A 1 41 ? 119.320 146.213 142.555 1.00 85.73 44 VAL A CA 1
ATOM 346 C C . VAL A 1 41 ? 118.156 147.193 142.507 1.00 85.73 44 VAL A C 1
ATOM 347 O O . VAL A 1 41 ? 117.506 147.339 141.465 1.00 85.73 44 VAL A O 1
ATOM 351 N N . TYR A 1 42 ? 117.898 147.871 143.623 1.00 85.58 45 TYR A N 1
ATOM 352 C CA . TYR A 1 42 ? 116.698 148.679 143.803 1.00 85.58 45 TYR A CA 1
ATOM 353 C C . TYR A 1 42 ? 117.030 150.162 143.715 1.00 85.58 45 TYR A C 1
ATOM 354 O O . TYR A 1 42 ? 118.066 150.609 144.216 1.00 85.58 45 TYR A O 1
ATOM 363 N N . GLN A 1 43 ? 116.154 150.916 143.052 1.00 84.67 46 GLN A N 1
ATOM 364 C CA . GLN A 1 43 ? 116.344 152.341 142.813 1.00 84.67 46 GLN A CA 1
ATOM 365 C C . GLN A 1 43 ? 115.090 153.093 143.229 1.00 84.67 46 GLN A C 1
ATOM 366 O O . GLN A 1 43 ? 113.982 152.714 142.838 1.00 84.67 46 GLN A O 1
ATOM 372 N N . TYR A 1 44 ? 115.262 154.158 144.012 1.00 87.68 47 TYR A N 1
ATOM 373 C CA . TYR A 1 44 ? 114.083 154.915 144.390 1.00 87.68 47 TYR A CA 1
ATOM 374 C C . TYR A 1 44 ? 114.305 156.413 144.186 1.00 87.68 47 TYR A C 1
ATOM 375 O O . TYR A 1 44 ? 115.433 156.900 144.309 1.00 87.68 47 TYR A O 1
ATOM 384 N N . PRO A 1 45 ? 113.256 157.175 143.851 1.00 96.62 48 PRO A N 1
ATOM 385 C CA . PRO A 1 45 ? 113.401 158.633 143.742 1.00 96.62 48 PRO A CA 1
ATOM 386 C C . PRO A 1 45 ? 113.302 159.289 145.111 1.00 96.62 48 PRO A C 1
ATOM 387 O O . PRO A 1 45 ? 112.344 159.067 145.858 1.00 96.62 48 PRO A O 1
ATOM 391 N N . ILE A 1 46 ? 114.319 160.082 145.457 1.00 107.12 49 ILE A N 1
ATOM 392 C CA . ILE A 1 46 ? 114.375 160.685 146.782 1.00 107.12 49 ILE A CA 1
ATOM 393 C C . ILE A 1 46 ? 113.366 161.818 146.874 1.00 107.12 49 ILE A C 1
ATOM 394 O O . ILE A 1 46 ? 113.118 162.539 145.899 1.00 107.12 49 ILE A O 1
ATOM 399 N N . GLY A 1 47 ? 112.749 161.956 148.047 1.00 117.02 50 GLY A N 1
ATOM 400 C CA . GLY A 1 47 ? 111.688 162.903 148.272 1.00 117.02 50 GLY A CA 1
ATOM 401 C C . GLY A 1 47 ? 110.315 162.381 147.897 1.00 117.02 50 GLY A C 1
ATOM 402 O O . GLY A 1 47 ? 109.314 162.826 148.467 1.00 117.02 50 GLY A O 1
ATOM 403 N N . LYS A 1 48 ? 110.252 161.449 146.952 1.00 115.92 51 LYS A N 1
ATOM 404 C CA . LYS A 1 48 ? 108.994 160.861 146.521 1.00 115.92 51 LYS A CA 1
ATOM 405 C C . LYS A 1 48 ? 108.494 159.879 147.573 1.00 115.92 51 LYS A C 1
ATOM 406 O O . LYS A 1 48 ? 109.244 159.010 148.028 1.00 115.92 51 LYS A O 1
ATOM 412 N N . PHE A 1 49 ? 107.228 160.017 147.956 1.00 131.85 52 PHE A N 1
ATOM 413 C CA . PHE A 1 49 ? 106.634 159.117 148.933 1.00 131.85 52 PHE A CA 1
ATOM 414 C C . PHE A 1 49 ? 106.249 157.811 148.253 1.00 131.85 52 PHE A C 1
ATOM 415 O O . PHE A 1 49 ? 105.513 157.809 147.262 1.00 131.85 52 PHE A O 1
ATOM 423 N N . VAL A 1 50 ? 106.745 156.701 148.789 1.00 139.92 53 VAL A N 1
ATOM 424 C CA . VAL A 1 50 ? 106.401 155.369 148.308 1.00 139.92 53 VAL A CA 1
ATOM 425 C C . VAL A 1 50 ? 105.451 154.739 149.323 1.00 139.92 53 VAL A C 1
ATOM 426 O O . VAL A 1 50 ? 105.626 154.891 150.539 1.00 139.92 53 VAL A O 1
ATOM 430 N N . GLU A 1 51 ? 104.390 154.116 148.822 1.00 132.52 54 GLU A N 1
ATOM 431 C CA . GLU A 1 51 ? 103.342 153.587 149.683 1.00 132.52 54 GLU A CA 1
ATOM 432 C C . GLU A 1 51 ? 103.646 152.132 150.032 1.00 132.52 54 GLU A C 1
ATOM 433 O O . GLU A 1 51 ? 104.742 151.620 149.792 1.00 132.52 54 GLU A O 1
ATOM 439 N N . ARG A 1 52 ? 102.662 151.456 150.614 1.00 140.59 55 ARG A N 1
ATOM 440 C CA . ARG A 1 52 ? 102.743 150.042 150.927 1.00 140.59 55 ARG A CA 1
ATOM 441 C C . ARG A 1 52 ? 101.510 149.349 150.366 1.00 140.59 55 ARG A C 1
ATOM 442 O O . ARG A 1 52 ? 100.435 149.956 150.285 1.00 140.59 55 ARG A O 1
ATOM 450 N N . GLN A 1 53 ? 101.688 148.080 149.969 1.00 134.58 56 GLN A N 1
ATOM 451 C CA . GLN A 1 53 ? 100.614 147.155 149.585 1.00 134.58 56 GLN A CA 1
ATOM 452 C C . GLN A 1 53 ? 99.836 147.685 148.372 1.00 134.58 56 GLN A C 1
ATOM 453 O O . GLN A 1 53 ? 98.657 148.038 148.437 1.00 134.58 56 GLN A O 1
ATOM 459 N N . GLY A 1 54 ? 100.563 147.772 147.257 1.00 124.06 57 GLY A N 1
ATOM 460 C CA . GLY A 1 54 ? 100.025 148.285 146.018 1.00 124.06 57 GLY A CA 1
ATOM 461 C C . GLY A 1 54 ? 100.097 147.270 144.888 1.00 124.06 57 GLY A C 1
ATOM 462 O O . GLY A 1 54 ? 100.620 146.163 145.036 1.00 124.06 57 GLY A O 1
ATOM 463 N N . TRP A 1 55 ? 99.557 147.683 143.743 1.00 110.67 58 TRP A N 1
ATOM 464 C CA . TRP A 1 55 ? 99.499 146.828 142.565 1.00 110.67 58 TRP A CA 1
ATOM 465 C C . TRP A 1 55 ? 100.858 146.759 141.884 1.00 110.67 58 TRP A C 1
ATOM 466 O O . TRP A 1 55 ? 101.198 147.625 141.073 1.00 110.67 58 TRP A O 1
ATOM 477 N N . LYS A 1 56 ? 101.638 145.733 142.210 1.00 100.89 59 LYS A N 1
ATOM 478 C CA . LYS A 1 56 ? 102.984 145.607 141.671 1.00 100.89 59 LYS A CA 1
ATOM 479 C C . LYS A 1 56 ? 102.929 145.117 140.232 1.00 100.89 59 LYS A C 1
ATOM 480 O O . LYS A 1 56 ? 102.142 144.227 139.900 1.00 100.89 59 LYS A O 1
ATOM 486 N N . ILE A 1 57 ? 103.754 145.701 139.373 1.00 87.49 60 ILE A N 1
ATOM 487 C CA . ILE A 1 57 ? 103.932 145.192 138.019 1.00 87.49 60 ILE A CA 1
ATOM 488 C C . ILE A 1 57 ? 105.218 144.386 137.934 1.00 87.49 60 ILE A C 1
ATOM 489 O O . ILE A 1 57 ? 106.302 144.888 138.249 1.00 87.49 60 ILE A O 1
ATOM 494 N N . HIS A 1 58 ? 105.094 143.136 137.499 1.00 91.70 61 HIS A N 1
ATOM 495 C CA . HIS A 1 58 ? 106.231 142.253 137.285 1.00 91.70 61 HIS A CA 1
ATOM 496 C C . HIS A 1 58 ? 106.464 142.110 135.787 1.00 91.70 61 HIS A C 1
ATOM 497 O O . HIS A 1 58 ? 105.511 141.924 135.023 1.00 91.70 61 HIS A O 1
ATOM 504 N N . ILE A 1 59 ? 107.723 142.210 135.371 1.00 84.39 62 ILE A N 1
ATOM 505 C CA . ILE A 1 59 ? 108.100 142.172 133.962 1.00 84.39 62 ILE A CA 1
ATOM 506 C C . ILE A 1 59 ? 109.096 141.037 133.773 1.00 84.39 62 ILE A C 1
ATOM 507 O O . ILE A 1 59 ? 110.106 140.967 134.483 1.00 84.39 62 ILE A O 1
ATOM 512 N N . SER A 1 60 ? 108.810 140.151 132.827 1.00 93.18 63 SER A N 1
ATOM 513 C CA . SER A 1 60 ? 109.699 139.055 132.479 1.00 93.18 63 SER A CA 1
ATOM 514 C C . SER A 1 60 ? 110.294 139.276 131.092 1.00 93.18 63 SER A C 1
ATOM 515 O O . SER A 1 60 ? 109.689 139.910 130.225 1.00 93.18 63 SER A O 1
ATOM 517 N N . SER A 1 61 ? 111.502 138.753 130.894 1.00 96.38 64 SER A N 1
ATOM 518 C CA . SER A 1 61 ? 112.195 138.907 129.621 1.00 96.38 64 SER A CA 1
ATOM 519 C C . SER A 1 61 ? 113.111 137.713 129.404 1.00 96.38 64 SER A C 1
ATOM 520 O O . SER A 1 61 ? 113.454 136.991 130.344 1.00 96.38 64 SER A O 1
ATOM 523 N N . GLU A 1 62 ? 113.504 137.515 128.150 1.00 103.95 65 GLU A N 1
ATOM 524 C CA . GLU A 1 62 ? 114.347 136.396 127.767 1.00 103.95 65 GLU A CA 1
ATOM 525 C C . GLU A 1 62 ? 115.820 136.794 127.845 1.00 103.95 65 GLU A C 1
ATOM 526 O O . GLU A 1 62 ? 116.175 137.874 128.322 1.00 103.95 65 GLU A O 1
ATOM 532 N N . TYR A 1 63 ? 116.689 135.899 127.370 1.00 101.31 66 TYR A N 1
ATOM 533 C CA . TYR A 1 63 ? 118.123 136.040 127.611 1.00 101.31 66 TYR A CA 1
ATOM 534 C C . TYR A 1 63 ? 118.752 137.094 126.706 1.00 101.31 66 TYR A C 1
ATOM 535 O O . TYR A 1 63 ? 119.512 137.953 127.167 1.00 101.31 66 TYR A O 1
ATOM 544 N N . ASN A 1 64 ? 118.456 137.034 125.405 1.00 103.72 67 ASN A N 1
ATOM 545 C CA . ASN A 1 64 ? 119.148 137.891 124.447 1.00 103.72 67 ASN A CA 1
ATOM 546 C C . ASN A 1 64 ? 118.661 139.333 124.510 1.00 103.72 67 ASN A C 1
ATOM 547 O O . ASN A 1 64 ? 119.451 140.263 124.314 1.00 103.72 67 ASN A O 1
ATOM 552 N N . SER A 1 65 ? 117.374 139.543 124.775 1.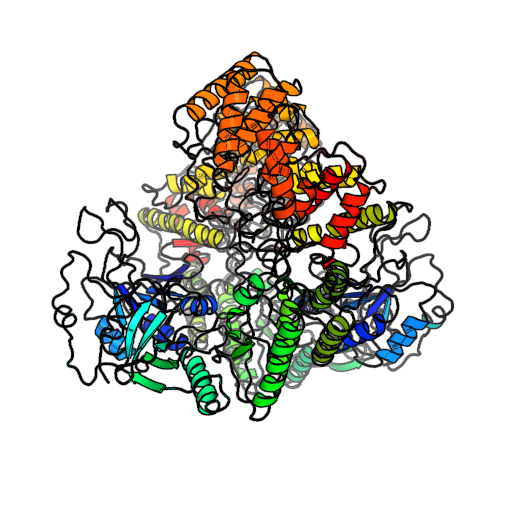00 98.02 68 SER A N 1
ATOM 553 C CA . SER A 1 65 ? 116.802 140.878 124.860 1.00 98.02 68 SER A CA 1
ATOM 554 C C . SER A 1 65 ? 116.773 141.408 126.287 1.00 98.02 68 SER A C 1
ATOM 555 O O . SER A 1 65 ? 116.088 142.405 126.553 1.00 98.02 68 SER A O 1
ATOM 557 N N . SER A 1 66 ? 117.507 140.761 127.198 1.00 90.80 69 SER A N 1
ATOM 558 C CA . SER A 1 66 ? 117.495 141.133 128.610 1.00 90.80 69 SER A CA 1
ATOM 559 C C . SER A 1 66 ? 118.030 142.542 128.820 1.00 90.80 69 SER A C 1
ATOM 560 O O . SER A 1 66 ? 117.416 143.349 129.530 1.00 90.80 69 SER A O 1
ATOM 563 N N . HIS A 1 67 ? 119.151 142.863 128.167 1.00 88.74 70 HIS A N 1
ATOM 564 C CA . HIS A 1 67 ? 119.769 144.179 128.298 1.00 88.74 70 HIS A CA 1
ATOM 565 C C . HIS A 1 67 ? 118.871 145.273 127.735 1.00 88.74 70 HIS A C 1
ATOM 566 O O . HIS A 1 67 ? 118.718 146.339 128.342 1.00 88.74 70 HIS A O 1
ATOM 573 N N . GLU A 1 68 ? 118.248 145.012 126.583 1.00 101.49 71 GLU A N 1
ATOM 574 C CA . GLU A 1 68 ? 117.440 146.031 125.922 1.00 101.49 71 GLU A CA 1
ATOM 575 C C . GLU A 1 68 ? 116.143 146.295 126.679 1.00 101.49 71 GLU A C 1
ATOM 576 O O . GLU A 1 68 ? 115.746 147.453 126.857 1.00 101.49 71 GLU A O 1
ATOM 582 N N . LEU A 1 69 ? 115.471 145.232 127.142 1.00 96.01 72 LEU A N 1
ATOM 583 C CA . LEU A 1 69 ? 114.272 145.415 127.962 1.00 96.01 72 LEU A CA 1
ATOM 584 C C . LEU A 1 69 ? 114.588 146.080 129.296 1.00 96.01 72 LEU A C 1
ATOM 585 O O . LEU A 1 69 ? 113.820 146.936 129.755 1.00 96.01 72 LEU A O 1
ATOM 590 N N . LEU A 1 70 ? 115.721 145.727 129.919 1.00 87.89 73 LEU A N 1
ATOM 591 C CA . LEU A 1 70 ? 116.108 146.360 131.178 1.00 87.89 73 LEU A CA 1
ATOM 592 C C . LEU A 1 70 ? 116.399 147.844 130.988 1.00 87.89 73 LEU A C 1
ATOM 593 O O . LEU A 1 70 ? 115.927 148.680 131.767 1.00 87.89 73 LEU A O 1
ATOM 598 N N . GLN A 1 71 ? 117.148 148.189 129.934 1.00 94.07 74 GLN A N 1
ATOM 599 C CA . GLN A 1 71 ? 117.489 149.585 129.676 1.00 94.07 74 GLN A CA 1
ATOM 600 C C . GLN A 1 71 ? 116.256 150.401 129.308 1.00 94.07 74 GLN A C 1
ATOM 601 O O . GLN A 1 71 ? 116.105 151.540 129.766 1.00 94.07 74 GLN A O 1
ATOM 607 N N . ASP A 1 72 ? 115.346 149.822 128.518 1.00 95.15 75 ASP A N 1
ATOM 608 C CA . ASP A 1 72 ? 114.152 150.546 128.097 1.00 95.15 75 ASP A CA 1
ATOM 609 C C . ASP A 1 72 ? 113.194 150.769 129.263 1.00 95.15 75 ASP A C 1
ATOM 610 O O . ASP A 1 72 ? 112.657 151.871 129.439 1.00 95.15 75 ASP A O 1
ATOM 615 N N . VAL A 1 73 ? 112.981 149.734 130.082 1.00 91.43 76 VAL A N 1
ATOM 616 C CA . VAL A 1 73 ? 112.085 149.852 131.228 1.00 91.43 76 VAL A CA 1
ATOM 617 C C . VAL A 1 73 ? 112.677 150.790 132.279 1.00 91.43 76 VAL A C 1
ATOM 618 O O . VAL A 1 73 ? 111.957 151.597 132.888 1.00 91.43 76 VAL A O 1
ATOM 622 N N . ALA A 1 74 ? 114.003 150.749 132.459 1.00 97.62 77 ALA A N 1
ATOM 623 C CA . ALA A 1 74 ? 114.665 151.665 133.379 1.00 97.62 77 ALA A CA 1
ATOM 624 C C . ALA A 1 74 ? 114.587 153.106 132.888 1.00 97.62 77 ALA A C 1
ATOM 625 O O . ALA A 1 74 ? 114.412 154.032 133.687 1.00 97.62 77 ALA A O 1
ATOM 627 N N . LYS A 1 75 ? 114.708 153.319 131.574 1.00 96.26 78 LYS A N 1
ATOM 628 C CA . LYS A 1 75 ? 114.620 154.679 131.050 1.00 96.26 78 LYS A CA 1
ATOM 629 C C . LYS A 1 75 ? 113.188 155.194 131.101 1.00 96.26 78 LYS A C 1
ATOM 630 O O . LYS A 1 75 ? 112.961 156.407 131.179 1.00 96.26 78 LYS A O 1
ATOM 636 N N . ILE A 1 76 ? 112.210 154.288 131.049 1.00 94.55 79 ILE A N 1
ATOM 637 C CA . ILE A 1 76 ? 110.821 154.686 131.262 1.00 94.55 79 ILE A CA 1
ATOM 638 C C . ILE A 1 76 ? 110.602 155.100 132.714 1.00 94.55 79 ILE A C 1
ATOM 639 O O . ILE A 1 76 ? 110.016 156.154 132.995 1.00 94.55 79 ILE A O 1
ATOM 644 N N . CYS A 1 77 ? 111.101 154.297 133.658 1.00 100.51 80 CYS A N 1
ATOM 645 C CA . CYS A 1 77 ? 110.828 154.569 135.067 1.00 100.51 80 CYS A CA 1
ATOM 646 C C . CYS A 1 77 ? 111.630 155.751 135.602 1.00 100.51 80 CYS A C 1
ATOM 647 O O . CYS A 1 77 ? 111.167 156.438 136.519 1.00 100.51 80 CYS A O 1
ATOM 650 N N . HIS A 1 78 ? 112.824 156.008 135.058 1.00 99.09 81 HIS A N 1
ATOM 651 C CA . HIS A 1 78 ? 113.611 157.147 135.527 1.00 99.09 81 HIS A CA 1
ATOM 652 C C . HIS A 1 78 ? 113.018 158.466 135.054 1.00 99.09 81 HIS A C 1
ATOM 653 O O . HIS A 1 78 ? 113.204 159.504 135.700 1.00 99.09 81 HIS A O 1
ATOM 660 N N . GLU A 1 79 ? 112.317 158.449 133.917 1.00 107.78 82 GLU A N 1
ATOM 661 C CA . GLU A 1 79 ? 111.618 159.646 133.463 1.00 107.78 82 GLU A CA 1
ATOM 662 C C . GLU A 1 79 ? 110.454 159.969 134.392 1.00 107.78 82 GLU A C 1
ATOM 663 O O . GLU A 1 79 ? 110.150 161.142 134.638 1.00 107.78 82 GLU A O 1
ATOM 669 N N . MET A 1 80 ? 109.797 158.941 134.918 1.00 97.28 83 MET A N 1
ATOM 670 C CA . MET A 1 80 ? 108.715 159.116 135.874 1.00 97.28 83 MET A CA 1
ATOM 671 C C . MET A 1 80 ? 109.267 159.039 137.297 1.00 97.28 83 MET A C 1
ATOM 672 O O . MET A 1 80 ? 110.477 159.103 137.529 1.00 97.28 83 MET A O 1
ATOM 677 N N . ARG A 1 81 ? 108.371 158.910 138.275 1.00 93.15 84 ARG A N 1
ATOM 678 C CA . ARG A 1 81 ? 108.746 158.796 139.678 1.00 93.15 84 ARG A CA 1
ATOM 679 C C . ARG A 1 81 ? 108.375 157.442 140.272 1.00 93.15 84 ARG A C 1
ATOM 680 O O . ARG A 1 81 ? 108.106 157.351 141.473 1.00 93.15 84 ARG A O 1
ATOM 688 N N . ILE A 1 82 ? 108.348 156.391 139.461 1.00 77.66 85 ILE A N 1
ATOM 689 C CA . ILE A 1 82 ? 107.986 155.058 139.935 1.00 77.66 85 ILE A CA 1
ATOM 690 C C . ILE A 1 82 ? 109.229 154.336 140.443 1.00 77.66 85 ILE A C 1
ATOM 691 O O . ILE A 1 82 ? 110.220 154.235 139.705 1.00 77.66 85 ILE A O 1
ATOM 693 N N . PRO A 1 83 ? 109.226 153.843 141.687 1.00 75.40 86 PRO A N 1
ATOM 694 C CA . PRO A 1 83 ? 110.360 153.051 142.186 1.00 75.40 86 PRO A CA 1
ATOM 695 C C . PRO A 1 83 ? 110.585 151.775 141.387 1.00 75.40 86 PRO A C 1
ATOM 696 O O . PRO A 1 83 ? 109.664 151.207 140.799 1.00 75.40 86 PRO A O 1
ATOM 700 N N . PHE A 1 84 ? 111.839 151.335 141.375 1.00 81.08 87 PHE A N 1
ATOM 701 C CA . PHE A 1 84 ? 112.370 150.448 140.352 1.00 81.08 87 PHE A CA 1
ATOM 702 C C . PHE A 1 84 ? 113.400 149.491 140.926 1.00 81.08 87 PHE A C 1
ATOM 703 O O . PHE A 1 84 ? 114.281 149.903 141.682 1.00 81.08 87 PHE A O 1
ATOM 711 N N . LYS A 1 85 ? 113.295 148.216 140.551 1.00 83.99 88 LYS A N 1
ATOM 712 C CA . LYS A 1 85 ? 114.304 147.233 140.915 1.00 83.99 88 LYS A CA 1
ATOM 713 C C . LYS A 1 85 ? 114.386 146.135 139.867 1.00 83.99 88 LYS A C 1
ATOM 714 O O . LYS A 1 85 ? 113.451 145.917 139.093 1.00 83.99 88 LYS A O 1
ATOM 720 N N . HIS A 1 86 ? 115.524 145.443 139.862 1.00 80.32 89 HIS A N 1
ATOM 721 C CA . HIS A 1 86 ? 115.836 144.437 138.858 1.00 80.32 89 HIS A CA 1
ATOM 722 C C . HIS A 1 86 ? 116.957 143.552 139.381 1.00 80.32 89 HIS A C 1
ATOM 723 O O . HIS A 1 86 ? 117.537 143.812 140.437 1.00 80.32 89 HIS A O 1
ATOM 730 N N . LEU A 1 87 ? 117.259 142.501 138.618 1.00 83.38 90 LEU A N 1
ATOM 731 C CA . LEU A 1 87 ? 118.257 141.514 139.022 1.00 83.38 90 LEU A CA 1
ATOM 732 C C . LEU A 1 87 ? 119.667 142.092 138.970 1.00 83.38 90 LEU A C 1
ATOM 733 O O . LEU A 1 87 ? 119.957 143.026 138.219 1.00 83.38 90 LEU A O 1
ATOM 738 N N . SER A 1 88 ? 120.553 141.511 139.782 1.00 93.14 91 SER A N 1
ATOM 739 C CA . SER A 1 88 ? 121.898 142.052 139.944 1.00 93.14 91 SER A CA 1
ATOM 740 C C . SER A 1 88 ? 122.817 141.639 138.802 1.00 93.14 91 SER A C 1
ATOM 741 O O . SER A 1 88 ? 123.344 142.489 138.077 1.00 93.14 91 SER A O 1
ATOM 744 N N . THR A 1 89 ? 123.031 140.339 138.633 1.00 98.19 92 THR A N 1
ATOM 745 C CA . THR A 1 89 ? 124.002 139.838 137.674 1.00 98.19 92 THR A CA 1
ATOM 746 C C . THR A 1 89 ? 123.340 138.850 136.725 1.00 98.19 92 THR A C 1
ATOM 747 O O . THR A 1 89 ? 122.164 138.505 136.865 1.00 98.19 92 THR A O 1
ATOM 751 N N . GLU A 1 90 ? 124.126 138.400 135.746 1.00 94.29 93 GLU A N 1
ATOM 752 C CA . GLU A 1 90 ? 123.623 137.465 134.746 1.00 94.29 93 GLU A CA 1
ATOM 753 C C . GLU A 1 90 ? 123.403 136.080 135.341 1.00 94.29 93 GLU A C 1
ATOM 754 O O . GLU A 1 90 ? 122.473 135.369 134.940 1.00 94.29 93 GLU A O 1
ATOM 760 N N . ASP A 1 91 ? 124.248 135.685 136.299 1.00 97.36 94 ASP A N 1
ATOM 761 C CA . ASP A 1 91 ? 124.144 134.354 136.892 1.00 97.36 94 ASP A CA 1
ATOM 762 C C . ASP A 1 91 ? 122.878 134.213 137.728 1.00 97.36 94 ASP A C 1
ATOM 763 O O . ASP A 1 91 ? 122.242 133.153 137.728 1.00 97.36 94 ASP A O 1
ATOM 768 N N . LYS A 1 92 ? 122.486 135.276 138.435 1.00 93.52 95 LYS A N 1
ATOM 769 C CA . LYS A 1 92 ? 121.218 135.247 139.155 1.00 93.52 95 LYS A CA 1
ATOM 770 C C . LYS A 1 92 ? 120.031 135.253 138.201 1.00 93.52 95 LYS A C 1
ATOM 771 O O . LYS A 1 92 ? 118.970 134.717 138.536 1.00 93.52 95 LYS A O 1
ATOM 777 N N . PHE A 1 93 ? 120.190 135.846 137.015 1.00 87.81 96 PHE A N 1
ATOM 778 C CA . PHE A 1 93 ? 119.135 135.785 136.008 1.00 87.81 96 PHE A CA 1
ATOM 779 C C . PHE A 1 93 ? 118.987 134.373 135.452 1.00 87.81 96 PHE A C 1
ATOM 780 O O . PHE A 1 93 ? 117.869 133.925 135.171 1.00 87.81 96 PHE A O 1
ATOM 788 N N . ILE A 1 94 ? 120.107 133.665 135.272 1.00 91.81 97 ILE A N 1
ATOM 789 C CA . ILE A 1 94 ? 120.049 132.262 134.862 1.00 91.81 97 ILE A CA 1
ATOM 790 C C . ILE A 1 94 ? 119.434 131.408 135.965 1.00 91.81 97 ILE A C 1
ATOM 791 O O . ILE A 1 94 ? 118.614 130.519 135.699 1.00 91.81 97 ILE A O 1
ATOM 796 N N . MET A 1 95 ? 119.808 131.677 137.220 1.00 97.56 98 MET A N 1
ATOM 797 C CA . MET A 1 95 ? 119.266 130.939 138.356 1.00 97.56 98 MET A CA 1
ATOM 798 C C . MET A 1 95 ? 117.777 131.198 138.558 1.00 97.56 98 MET A C 1
ATOM 799 O O . MET A 1 95 ? 117.059 130.303 139.017 1.00 97.56 98 MET A O 1
ATOM 804 N N . ARG A 1 96 ? 117.292 132.386 138.205 1.00 89.44 99 ARG A N 1
ATOM 805 C CA . ARG A 1 96 ? 115.869 132.686 138.283 1.00 89.44 99 ARG A CA 1
ATOM 806 C C . ARG A 1 96 ? 115.067 132.059 137.152 1.00 89.44 99 ARG A C 1
ATOM 807 O O . ARG A 1 96 ? 113.834 132.055 137.219 1.00 89.44 99 ARG A O 1
ATOM 815 N N . ASN A 1 97 ? 115.730 131.536 136.117 1.00 93.25 100 ASN A N 1
ATOM 816 C CA . ASN A 1 97 ? 115.028 130.875 135.023 1.00 93.25 100 ASN A CA 1
ATOM 817 C C . ASN A 1 97 ? 115.588 129.484 134.741 1.00 93.25 100 ASN A C 1
ATOM 818 O O . ASN A 1 97 ? 115.462 128.993 133.613 1.00 93.25 100 ASN A O 1
ATOM 823 N N . GLY A 1 98 ? 116.201 128.838 135.731 1.00 102.77 101 GLY A N 1
ATOM 824 C CA . GLY A 1 98 ? 116.803 127.538 135.535 1.00 102.77 101 GLY A CA 1
ATOM 825 C C . GLY A 1 98 ? 115.804 126.404 135.648 1.00 102.77 101 GLY A C 1
ATOM 826 O O . GLY A 1 98 ? 114.590 126.595 135.701 1.00 102.77 101 GLY A O 1
ATOM 827 N N . LYS A 1 99 ? 116.343 125.186 135.677 1.00 105.43 102 LYS A N 1
ATOM 828 C CA . LYS A 1 99 ? 115.516 123.993 135.795 1.00 105.43 102 LYS A CA 1
ATOM 829 C C . LYS A 1 99 ? 115.279 123.580 137.239 1.00 105.43 102 LYS A C 1
ATOM 830 O O . LYS A 1 99 ? 114.256 122.953 137.535 1.00 105.43 102 LYS A O 1
ATOM 836 N N . LEU A 1 100 ? 116.197 123.914 138.144 1.00 108.39 103 LEU A N 1
ATOM 837 C CA . LEU A 1 100 ? 116.069 123.533 139.543 1.00 108.39 103 LEU A CA 1
ATOM 838 C C . LEU A 1 100 ? 115.418 124.609 140.400 1.00 108.39 103 LEU A C 1
ATOM 839 O O . LEU A 1 100 ? 115.250 124.398 141.606 1.00 108.39 103 LEU A O 1
ATOM 844 N N . VAL A 1 101 ? 115.054 125.746 139.819 1.00 104.71 104 VAL A N 1
ATOM 845 C CA . VAL A 1 101 ? 114.442 126.828 140.580 1.00 104.71 104 VAL A CA 1
ATOM 846 C C . VAL A 1 101 ? 112.986 126.472 140.860 1.00 104.71 104 VAL A C 1
ATOM 847 O O . VAL A 1 101 ? 112.353 125.713 140.115 1.00 104.71 104 VAL A O 1
ATOM 851 N N . SER A 1 102 ? 112.467 126.966 141.983 1.00 115.56 105 SER A N 1
ATOM 852 C CA . SER A 1 102 ? 111.065 126.762 142.316 1.00 115.56 105 SER A CA 1
ATOM 853 C C . SER A 1 102 ? 110.171 127.526 141.348 1.00 115.56 105 SER A C 1
ATOM 854 O O . SER A 1 102 ? 110.459 128.667 140.976 1.00 115.56 105 SER A O 1
ATOM 857 N N . ARG A 1 103 ? 109.075 126.884 140.943 1.00 109.70 106 ARG A N 1
ATOM 858 C CA . ARG A 1 103 ? 108.174 127.465 139.955 1.00 109.70 106 ARG A CA 1
ATOM 859 C C . ARG A 1 103 ? 107.319 128.592 140.519 1.00 109.70 106 ARG A C 1
ATOM 860 O O . ARG A 1 103 ? 106.675 129.306 139.744 1.00 109.70 106 ARG A O 1
ATOM 868 N N . GLY A 1 104 ? 107.289 128.764 141.842 1.00 103.95 107 GLY A N 1
ATOM 869 C CA . GLY A 1 104 ? 106.596 129.905 142.414 1.00 103.95 107 GLY A CA 1
ATOM 870 C C . GLY A 1 104 ? 107.295 131.222 142.141 1.00 103.95 107 GLY A C 1
ATOM 871 O O . GLY A 1 104 ? 106.647 132.269 142.064 1.00 103.95 107 GLY A O 1
ATOM 872 N N . PHE A 1 105 ? 108.620 131.193 141.992 1.00 101.82 108 PHE A N 1
ATOM 873 C CA . PHE A 1 105 ? 109.425 132.380 141.702 1.00 101.82 108 PHE A CA 1
ATOM 874 C C . PHE A 1 105 ? 110.258 132.067 140.463 1.00 101.82 108 PHE A C 1
ATOM 875 O O . PHE A 1 105 ? 111.380 131.568 140.570 1.00 101.82 108 PHE A O 1
ATOM 883 N N . SER A 1 106 ? 109.708 132.359 139.287 1.00 88.10 109 SER A N 1
ATOM 884 C CA . SER A 1 106 ? 110.373 132.047 138.028 1.00 88.10 109 SER A CA 1
ATOM 885 C C . SER A 1 106 ? 110.119 133.170 137.039 1.00 88.10 109 SER A C 1
ATOM 886 O O . SER A 1 106 ? 108.965 133.469 136.722 1.00 88.10 109 SER A O 1
ATOM 889 N N . GLY A 1 107 ? 111.193 133.781 136.545 1.00 82.76 110 GLY A N 1
ATOM 890 C CA . GLY A 1 107 ? 111.094 134.796 135.523 1.00 82.76 110 GLY A CA 1
ATOM 891 C C . GLY A 1 107 ? 110.864 136.204 136.022 1.00 82.76 110 GLY A C 1
ATOM 892 O O . GLY A 1 107 ? 110.788 137.126 135.201 1.00 82.76 110 GLY A O 1
ATOM 893 N N . LYS A 1 108 ? 110.749 136.406 137.334 1.00 81.43 111 LYS A N 1
ATOM 894 C CA . LYS A 1 108 ? 110.537 137.742 137.875 1.00 81.43 111 LYS A CA 1
ATOM 895 C C . LYS A 1 108 ? 111.805 138.572 137.733 1.00 81.43 111 LYS A C 1
ATOM 896 O O . LYS A 1 108 ? 112.726 138.451 138.545 1.00 81.43 111 LYS A O 1
ATOM 898 N N . PHE A 1 109 ? 111.855 139.418 136.705 1.00 79.92 112 PHE A N 1
ATOM 899 C CA . PHE A 1 109 ? 113.049 140.181 136.367 1.00 79.92 112 PHE A CA 1
ATOM 900 C C . PHE A 1 109 ? 112.958 141.636 136.804 1.00 79.92 112 PHE A C 1
ATOM 901 O O . PHE A 1 109 ? 113.841 142.109 137.526 1.00 79.92 112 PHE A O 1
ATOM 909 N N . ILE A 1 110 ? 111.926 142.367 136.391 1.00 78.52 113 ILE A N 1
ATOM 910 C CA . ILE A 1 110 ? 111.682 143.722 136.877 1.00 78.52 113 ILE A CA 1
ATOM 911 C C . ILE A 1 110 ? 110.383 143.707 137.663 1.00 78.52 113 ILE A C 1
ATOM 912 O O . ILE A 1 110 ? 109.343 143.301 137.136 1.00 78.52 113 ILE A O 1
ATOM 917 N N . THR A 1 111 ? 110.440 144.147 138.919 1.00 85.85 114 THR A N 1
ATOM 918 C CA . THR A 1 111 ? 109.238 144.367 139.721 1.00 85.85 114 THR A CA 1
ATOM 919 C C . THR A 1 111 ? 109.211 145.851 140.079 1.00 85.85 114 THR A C 1
ATOM 920 O O . THR A 1 111 ? 109.647 146.247 141.162 1.00 85.85 114 THR A O 1
ATOM 924 N N . CYS A 1 112 ? 108.694 146.669 139.164 1.00 83.66 115 CYS A N 1
ATOM 925 C CA . CYS A 1 112 ? 108.547 148.096 139.405 1.00 83.66 115 CYS A CA 1
ATOM 926 C C . CYS A 1 112 ? 107.336 148.357 140.291 1.00 83.66 115 CYS A C 1
ATOM 927 O O . CYS A 1 112 ? 106.373 147.586 140.299 1.00 83.66 115 CYS A O 1
ATOM 930 N N . TYR A 1 113 ? 107.386 149.457 141.042 1.00 87.01 116 TYR A N 1
ATOM 931 C CA . TYR A 1 113 ? 106.392 149.751 142.078 1.00 87.01 116 TYR A CA 1
ATOM 932 C C . TYR A 1 113 ? 105.767 151.131 141.879 1.00 87.01 116 TYR A C 1
ATOM 933 O O . TYR A 1 113 ? 106.015 152.042 142.674 1.00 87.01 116 TYR A O 1
ATOM 942 N N . PRO A 1 114 ? 104.901 151.316 140.858 1.00 87.50 117 PRO A N 1
ATOM 943 C CA . PRO A 1 114 ? 104.345 152.660 140.633 1.00 87.50 117 PRO A CA 1
ATOM 944 C C . PRO A 1 114 ? 103.266 153.062 141.626 1.00 87.50 117 PRO A C 1
ATOM 945 O O . PRO A 1 114 ? 102.877 152.279 142.499 1.00 87.50 117 PRO A O 1
ATOM 949 N N . ASN A 1 115 ? 102.788 154.297 141.489 1.00 113.72 118 ASN A N 1
ATOM 950 C CA . ASN A 1 115 ? 101.792 154.853 142.393 1.00 113.72 118 ASN A CA 1
ATOM 951 C C . ASN A 1 115 ? 100.441 154.182 142.204 1.00 113.72 118 ASN A C 1
ATOM 952 O O . ASN A 1 115 ? 100.073 153.801 141.091 1.00 113.72 118 ASN A O 1
ATOM 957 N N . GLN A 1 116 ? 99.698 154.049 143.305 1.00 120.17 119 GLN A N 1
ATOM 958 C CA . GLN A 1 116 ? 98.395 153.396 143.257 1.00 120.17 119 GLN A CA 1
ATOM 959 C C . GLN A 1 116 ? 97.318 154.284 142.645 1.00 120.17 119 GLN A C 1
ATOM 960 O O . GLN A 1 116 ? 96.286 153.767 142.205 1.00 120.17 119 GLN A O 1
ATOM 966 N N . ASN A 1 117 ? 97.526 155.599 142.607 1.00 114.90 120 ASN A N 1
ATOM 967 C CA . ASN A 1 117 ? 96.567 156.508 141.995 1.00 114.90 120 ASN A CA 1
ATOM 968 C C . ASN A 1 117 ? 96.859 156.767 140.525 1.00 114.90 120 ASN A C 1
ATOM 969 O O . ASN A 1 117 ? 96.088 157.476 139.870 1.00 114.90 120 ASN A O 1
ATOM 974 N N . GLU A 1 118 ? 97.950 156.217 139.993 1.00 109.32 121 GLU A N 1
ATOM 975 C CA . GLU A 1 118 ? 98.307 156.431 138.590 1.00 109.32 121 GLU A CA 1
ATOM 976 C C . GLU A 1 118 ? 98.845 155.109 138.041 1.00 109.32 121 GLU A C 1
ATOM 977 O O . GLU A 1 118 ? 100.036 154.814 138.154 1.00 109.32 121 GLU A O 1
ATOM 979 N N . LEU A 1 119 ? 97.951 154.321 137.456 1.00 111.12 122 LEU A N 1
ATOM 980 C CA . LEU A 1 119 ? 98.327 153.118 136.731 1.00 111.12 122 LEU A CA 1
ATOM 981 C C . LEU A 1 119 ? 98.099 153.232 135.235 1.00 111.12 122 LEU A C 1
ATOM 982 O O . LEU A 1 119 ? 98.880 152.675 134.463 1.00 111.12 122 LEU A O 1
ATOM 987 N N . GLU A 1 120 ? 97.043 153.935 134.810 1.00 120.74 123 GLU A N 1
ATOM 988 C CA . GLU A 1 120 ? 96.746 154.072 133.387 1.00 120.74 123 GLU A CA 1
ATOM 989 C C . GLU A 1 120 ? 97.795 154.910 132.668 1.00 120.74 123 GLU A C 1
ATOM 990 O O . GLU A 1 120 ? 97.961 154.781 131.452 1.00 120.74 123 GLU A O 1
ATOM 992 N N . SER A 1 121 ? 98.507 155.772 133.395 1.00 115.81 124 SER A N 1
ATOM 993 C CA . SER A 1 121 ? 99.650 156.477 132.831 1.00 115.81 124 SER A CA 1
ATOM 994 C C . SER A 1 121 ? 100.906 155.617 132.793 1.00 115.81 124 SER A C 1
ATOM 995 O O . SER A 1 121 ? 101.910 156.044 132.215 1.00 115.81 124 SER A O 1
ATOM 998 N N . VAL A 1 122 ? 100.875 154.430 133.393 1.00 115.10 125 VAL A N 1
ATOM 999 C CA . VAL A 1 122 ? 102.031 153.552 133.463 1.00 115.10 125 VAL A CA 1
ATOM 1000 C C . VAL A 1 122 ? 101.920 152.400 132.474 1.00 115.10 125 VAL A C 1
ATOM 1001 O O . VAL A 1 122 ? 102.869 152.110 131.740 1.00 115.10 125 VAL A O 1
ATOM 1005 N N . LEU A 1 123 ? 100.754 151.752 132.427 1.00 113.86 126 LEU A N 1
ATOM 1006 C CA . LEU A 1 123 ? 100.630 150.475 131.730 1.00 113.86 126 LEU A CA 1
ATOM 1007 C C . LEU A 1 123 ? 100.631 150.648 130.214 1.00 113.86 126 LEU A C 1
ATOM 1008 O O . LEU A 1 123 ? 101.248 149.852 129.497 1.00 113.86 126 LEU A O 1
ATOM 1013 N N . GLN A 1 124 ? 99.958 151.684 129.703 1.00 121.18 127 GLN A N 1
ATOM 1014 C CA . GLN A 1 124 ? 99.980 151.904 128.258 1.00 121.18 127 GLN A CA 1
ATOM 1015 C C . GLN A 1 124 ? 101.346 152.391 127.791 1.00 121.18 127 GLN A C 1
ATOM 1016 O O . GLN A 1 124 ? 101.768 152.063 126.675 1.00 121.18 127 GLN A O 1
ATOM 1022 N N . ARG A 1 125 ? 102.052 153.150 128.635 1.00 122.35 128 ARG A N 1
ATOM 1023 C CA . ARG A 1 125 ? 103.420 153.553 128.325 1.00 122.35 128 ARG A CA 1
ATOM 1024 C C . ARG A 1 125 ? 104.346 152.345 128.265 1.00 122.35 128 ARG A C 1
ATOM 1025 O O . ARG A 1 125 ? 105.167 152.221 127.348 1.00 122.35 128 ARG A O 1
ATOM 1033 N N . LEU A 1 126 ? 104.207 151.429 129.228 1.00 117.31 129 LEU A N 1
ATOM 1034 C CA . LEU A 1 126 ? 105.019 150.218 129.226 1.00 117.31 129 LEU A CA 1
ATOM 1035 C C . LEU A 1 126 ? 104.633 149.263 128.106 1.00 117.31 129 LEU A C 1
ATOM 1036 O O . LEU A 1 126 ? 105.468 148.463 127.675 1.00 117.31 129 LEU A O 1
ATOM 1041 N N . GLU A 1 127 ? 103.390 149.315 127.633 1.00 125.11 130 GLU A N 1
ATOM 1042 C CA . GLU A 1 127 ? 103.018 148.524 126.467 1.00 125.11 130 GLU A CA 1
ATOM 1043 C C . GLU A 1 127 ? 103.612 149.112 125.190 1.00 125.11 130 GLU A C 1
ATOM 1044 O O . GLU A 1 127 ? 104.163 148.387 124.355 1.00 125.11 130 GLU A O 1
ATOM 1050 N N . SER A 1 128 ? 103.534 150.436 125.037 1.00 131.21 131 SER A N 1
ATOM 1051 C CA . SER A 1 128 ? 103.872 151.064 123.766 1.00 131.21 131 SER A CA 1
ATOM 1052 C C . SER A 1 128 ? 105.360 151.338 123.591 1.00 131.21 131 SER A C 1
ATOM 1053 O O . SER A 1 128 ? 105.829 151.384 122.449 1.00 131.21 131 SER A O 1
ATOM 1056 N N . ALA A 1 129 ? 106.116 151.516 124.672 1.00 127.83 132 ALA A N 1
ATOM 1057 C CA . ALA A 1 129 ? 107.517 151.894 124.544 1.00 127.83 132 ALA A CA 1
ATOM 1058 C C . ALA A 1 129 ? 108.466 150.703 124.545 1.00 127.83 132 ALA A C 1
ATOM 1059 O O . ALA A 1 129 ? 109.684 150.904 124.488 1.00 127.83 132 ALA A O 1
ATOM 1061 N N . LEU A 1 130 ? 107.950 149.478 124.605 1.00 122.48 133 LEU A N 1
ATOM 1062 C CA . LEU A 1 130 ? 108.802 148.296 124.644 1.00 122.48 133 LEU A CA 1
ATOM 1063 C C . LEU A 1 130 ? 109.079 147.700 123.270 1.00 122.48 133 LEU A C 1
ATOM 1064 O O . LEU A 1 130 ? 110.084 146.992 123.121 1.00 122.48 133 LEU A O 1
ATOM 1069 N N . LYS A 1 131 ? 108.213 147.971 122.283 1.00 130.20 134 LYS A N 1
ATOM 1070 C CA . LYS A 1 131 ? 108.348 147.558 120.885 1.00 130.20 134 LYS A CA 1
ATOM 1071 C C . LYS A 1 131 ? 108.490 146.048 120.729 1.00 130.20 134 LYS A C 1
ATOM 1072 O O . LYS A 1 131 ? 107.491 145.324 120.692 1.00 130.20 134 LYS A O 1
ATOM 1074 N N . GLN A 1 132 ? 109.728 145.569 120.631 1.00 134.20 135 GLN A N 1
ATOM 1075 C CA . GLN A 1 132 ? 109.998 144.142 120.538 1.00 134.20 135 GLN A CA 1
ATOM 1076 C C . GLN A 1 132 ? 109.967 143.531 121.932 1.00 134.20 135 GLN A C 1
ATOM 1077 O O . GLN A 1 132 ? 110.559 144.073 122.871 1.00 134.20 135 GLN A O 1
ATOM 1083 N N . TYR A 1 133 ? 109.275 142.403 122.059 1.00 133.95 136 TYR A N 1
ATOM 1084 C CA . TYR A 1 133 ? 109.050 141.756 123.343 1.00 133.95 136 TYR A CA 1
ATOM 1085 C C . TYR A 1 133 ? 109.030 140.248 123.145 1.00 133.95 136 TYR A C 1
ATOM 1086 O O . TYR A 1 133 ? 108.374 139.746 122.228 1.00 133.95 136 TYR A O 1
ATOM 1095 N N . ASN A 1 134 ? 109.797 139.534 123.964 1.00 115.32 137 ASN A N 1
ATOM 1096 C CA . ASN A 1 134 ? 110.004 138.103 123.767 1.00 115.32 137 ASN A CA 1
ATOM 1097 C C . ASN A 1 134 ? 110.090 137.386 125.114 1.00 115.32 137 ASN A C 1
ATOM 1098 O O . ASN A 1 134 ? 110.782 136.379 125.270 1.00 115.32 137 ASN A O 1
ATOM 1103 N N . GLY A 1 135 ? 109.382 137.900 126.110 1.00 106.79 138 GLY A N 1
ATOM 1104 C CA . GLY A 1 135 ? 109.529 137.411 127.465 1.00 106.79 138 GLY A CA 1
ATOM 1105 C C . GLY A 1 135 ? 108.698 136.177 127.743 1.00 106.79 138 GLY A C 1
ATOM 1106 O O . GLY A 1 135 ? 107.770 135.817 127.002 1.00 106.79 138 GLY A O 1
ATOM 1107 N N . PRO A 1 136 ? 109.033 135.495 128.851 1.00 93.60 139 PRO A N 1
ATOM 1108 C CA . PRO A 1 136 ? 108.269 134.308 129.253 1.00 93.60 139 PRO A CA 1
ATOM 1109 C C . PRO A 1 136 ? 106.983 134.632 129.989 1.00 93.60 139 PRO A C 1
ATOM 1110 O O . PRO A 1 136 ? 106.601 135.798 130.126 1.00 93.60 139 PRO A O 1
ATOM 1114 N N . TYR A 1 137 ? 106.316 133.590 130.472 1.00 107.23 140 TYR A N 1
ATOM 1115 C CA . TYR A 1 137 ? 105.089 133.712 131.250 1.00 107.23 140 TYR A CA 1
ATOM 1116 C C . TYR A 1 137 ? 105.403 133.345 132.696 1.00 107.23 140 TYR A C 1
ATOM 1117 O O . TYR A 1 137 ? 105.715 132.190 132.999 1.00 107.23 140 TYR A O 1
ATOM 1126 N N . ILE A 1 138 ? 105.324 134.337 133.584 1.00 103.17 141 ILE A N 1
ATOM 1127 C CA . ILE A 1 138 ? 105.505 134.093 135.008 1.00 103.17 141 ILE A CA 1
ATOM 1128 C C . ILE A 1 138 ? 104.286 133.341 135.534 1.00 103.17 141 ILE A C 1
ATOM 1129 O O . ILE A 1 138 ? 103.181 133.450 134.984 1.00 103.17 141 ILE A O 1
ATOM 1134 N N . LEU A 1 139 ? 104.485 132.532 136.576 1.00 109.10 142 LEU A N 1
ATOM 1135 C CA . LEU A 1 139 ? 103.370 131.827 137.202 1.00 109.10 142 LEU A CA 1
ATOM 1136 C C . LEU A 1 139 ? 102.794 132.675 138.327 1.00 109.10 142 LEU A C 1
ATOM 1137 O O . LEU A 1 139 ? 102.651 132.213 139.463 1.00 109.10 142 LEU A O 1
ATOM 1142 N N . SER A 1 140 ? 102.478 133.924 138.009 1.00 113.85 143 SER A N 1
ATOM 1143 C CA . SER A 1 140 ? 101.929 134.889 138.948 1.00 113.85 143 SER A CA 1
ATOM 1144 C C . SER A 1 140 ? 100.587 135.437 138.499 1.00 113.85 143 SER A C 1
ATOM 1145 O O . SER A 1 140 ? 99.648 135.500 139.299 1.00 113.85 143 SER A O 1
ATOM 1148 N N . ASP A 1 141 ? 100.473 135.825 137.230 1.00 118.53 144 ASP A N 1
ATOM 1149 C CA . ASP A 1 141 ? 99.375 136.655 136.753 1.00 118.53 144 ASP A CA 1
ATOM 1150 C C . ASP A 1 141 ? 98.833 136.118 135.436 1.00 118.53 144 ASP A C 1
ATOM 1151 O O . ASP A 1 141 ? 99.153 134.991 135.047 1.00 118.53 144 ASP A O 1
ATOM 1156 N N . LYS A 1 142 ? 98.013 136.904 134.742 1.00 136.50 145 LYS A N 1
ATOM 1157 C CA . LYS A 1 142 ? 97.323 136.433 133.546 1.00 136.50 145 LYS A CA 1
ATOM 1158 C C . LYS A 1 142 ? 97.618 137.278 132.307 1.00 136.50 145 LYS A C 1
ATOM 1159 O O . LYS A 1 142 ? 96.752 137.430 131.440 1.00 136.50 145 LYS A O 1
ATOM 1165 N N . ARG A 1 143 ? 98.846 137.808 132.206 1.00 120.92 146 ARG A N 1
ATOM 1166 C CA . ARG A 1 143 ? 99.403 138.420 130.990 1.00 120.92 146 ARG A CA 1
ATOM 1167 C C . ARG A 1 143 ? 98.567 139.619 130.520 1.00 120.92 146 ARG A C 1
ATOM 1168 O O . ARG A 1 143 ? 97.760 139.529 129.589 1.00 120.92 146 ARG A O 1
ATOM 1176 N N . TRP A 1 144 ? 98.685 140.708 131.284 1.00 120.96 147 TRP A N 1
ATOM 1177 C CA . TRP A 1 144 ? 98.149 142.000 130.862 1.00 120.96 147 TRP A CA 1
ATOM 1178 C C . TRP A 1 144 ? 98.688 142.383 129.490 1.00 120.96 147 TRP A C 1
ATOM 1179 O O . TRP A 1 144 ? 99.905 142.479 129.297 1.00 120.96 147 TRP A O 1
ATOM 1190 N N . ASP A 1 145 ? 97.767 142.588 128.551 1.00 121.31 148 ASP A N 1
ATOM 1191 C CA . ASP A 1 145 ? 98.001 142.947 127.142 1.00 121.31 148 ASP A CA 1
ATOM 1192 C C . ASP A 1 145 ? 98.857 141.860 126.485 1.00 121.31 148 ASP A C 1
ATOM 1193 O O . ASP A 1 145 ? 98.791 140.684 126.866 1.00 121.31 148 ASP A O 1
ATOM 1198 N N . GLU A 1 146 ? 99.662 142.233 125.492 1.00 121.90 149 GLU A N 1
ATOM 1199 C CA . GLU A 1 146 ? 100.491 141.276 124.772 1.00 121.90 149 GLU A CA 1
ATOM 1200 C C . GLU A 1 146 ? 101.940 141.274 125.229 1.00 121.90 149 GLU A C 1
ATOM 1201 O O . GLU A 1 146 ? 102.573 140.214 125.233 1.00 121.90 149 GLU A O 1
ATOM 1203 N N . ALA A 1 147 ? 102.470 142.435 125.608 1.00 124.00 150 ALA A N 1
ATOM 1204 C CA . ALA A 1 147 ? 103.815 142.529 126.153 1.00 124.00 150 ALA A CA 1
ATOM 1205 C C . ALA A 1 147 ? 103.877 141.827 127.512 1.00 124.00 150 ALA A C 1
ATOM 1206 O O . ALA A 1 147 ? 102.868 141.756 128.220 1.00 124.00 150 ALA A O 1
ATOM 1208 N N . PRO A 1 148 ? 105.056 141.278 127.901 1.00 106.00 151 PRO A N 1
ATOM 1209 C CA . PRO A 1 148 ? 105.137 140.537 129.170 1.00 106.00 151 PRO A CA 1
ATOM 1210 C C . PRO A 1 148 ? 104.991 141.431 130.388 1.00 106.00 151 PRO A C 1
ATOM 1211 O O . PRO A 1 148 ? 105.963 141.743 131.081 1.00 106.00 151 PRO A O 1
ATOM 1215 N N . ILE A 1 149 ? 103.753 141.840 130.643 1.00 115.97 152 ILE A N 1
ATOM 1216 C CA . ILE A 1 149 ? 103.401 142.762 131.711 1.00 115.97 152 ILE A CA 1
ATOM 1217 C C . ILE A 1 149 ? 102.419 142.043 132.623 1.00 115.97 152 ILE A C 1
ATOM 1218 O O . ILE A 1 149 ? 101.410 141.508 132.151 1.00 115.97 152 ILE A O 1
ATOM 1223 N N . TYR A 1 150 ? 102.717 142.013 133.921 1.00 109.12 153 TYR A N 1
ATOM 1224 C CA . TYR A 1 150 ? 101.979 141.163 134.850 1.00 109.12 153 TYR A CA 1
ATOM 1225 C C . TYR A 1 150 ? 101.651 141.947 136.111 1.00 109.12 153 TYR A C 1
ATOM 1226 O O . TYR A 1 150 ? 102.548 142.516 136.735 1.00 109.12 153 TYR A O 1
ATOM 1235 N N . LEU A 1 151 ? 100.374 141.948 136.501 1.00 106.00 154 LEU A N 1
ATOM 1236 C CA . LEU A 1 151 ? 99.881 142.774 137.608 1.00 106.00 154 LEU A CA 1
ATOM 1237 C C . LEU A 1 151 ? 99.622 141.899 138.832 1.00 106.00 154 LEU A C 1
ATOM 1238 O O . LEU A 1 151 ? 98.516 141.409 139.054 1.00 106.00 154 LEU A O 1
ATOM 1243 N N . ARG A 1 152 ? 100.660 141.701 139.639 1.00 110.85 155 ARG A N 1
ATOM 1244 C CA . ARG A 1 152 ? 100.498 140.963 140.882 1.00 110.85 155 ARG A CA 1
ATOM 1245 C C . ARG A 1 152 ? 100.245 141.913 142.042 1.00 110.85 155 ARG A C 1
ATOM 1246 O O . ARG A 1 152 ? 100.905 142.945 142.185 1.00 110.85 155 ARG A O 1
ATOM 1254 N N . TYR A 1 153 ? 99.266 141.559 142.867 1.00 120.28 156 TYR A N 1
ATOM 1255 C CA . TYR A 1 153 ? 98.967 142.301 144.087 1.00 120.28 156 TYR A CA 1
ATOM 1256 C C . TYR A 1 153 ? 99.854 141.731 145.185 1.00 120.28 156 TYR A C 1
ATOM 1257 O O . TYR A 1 153 ? 99.497 140.751 145.843 1.00 120.28 156 TYR A O 1
ATOM 1266 N N . GLY A 1 154 ? 101.024 142.332 145.374 1.00 126.22 157 GLY A N 1
ATOM 1267 C CA . GLY A 1 154 ? 101.962 141.842 146.362 1.00 126.22 157 GLY A CA 1
ATOM 1268 C C . GLY A 1 154 ? 102.147 142.792 147.524 1.00 126.22 157 GLY A C 1
ATOM 1269 O O . GLY A 1 154 ? 101.168 143.247 148.121 1.00 126.22 157 GLY A O 1
ATOM 1270 N N . VAL A 1 155 ? 103.397 143.105 147.857 1.00 128.22 158 VAL A N 1
ATOM 1271 C CA . VAL A 1 155 ? 103.703 143.988 148.975 1.00 128.22 158 VAL A CA 1
ATOM 1272 C C . VAL A 1 155 ? 104.873 144.892 148.592 1.00 128.22 158 VAL A C 1
ATOM 1273 O O . VAL A 1 155 ? 105.804 144.471 147.896 1.00 128.22 158 VAL A O 1
ATOM 1277 N N . PHE A 1 156 ? 104.790 146.157 148.997 1.00 130.16 159 PHE A N 1
ATOM 1278 C CA . PHE A 1 156 ? 105.863 147.124 148.809 1.00 130.16 159 PHE A CA 1
ATOM 1279 C C . PHE A 1 156 ? 106.829 147.043 149.993 1.00 130.16 159 PHE A C 1
ATOM 1280 O O . PHE A 1 156 ? 106.873 146.039 150.709 1.00 130.16 159 PHE A O 1
ATOM 1288 N N . ARG A 1 157 ? 107.648 148.088 150.169 1.00 148.05 160 ARG A N 1
ATOM 1289 C CA . ARG A 1 157 ? 108.529 148.349 151.306 1.00 148.05 160 ARG A CA 1
ATOM 1290 C C . ARG A 1 157 ? 107.821 148.164 152.649 1.00 148.05 160 ARG A C 1
ATOM 1291 O O . ARG A 1 157 ? 106.600 148.359 152.734 1.00 148.05 160 ARG A O 1
ATOM 1299 N N . PRO A 1 158 ? 108.541 147.781 153.708 1.00 154.42 161 PRO A N 1
ATOM 1300 C CA . PRO A 1 158 ? 107.902 147.554 155.014 1.00 154.42 161 PRO A CA 1
ATOM 1301 C C . PRO A 1 158 ? 107.320 148.824 155.622 1.00 154.42 161 PRO A C 1
ATOM 1302 O O . PRO A 1 158 ? 107.589 149.948 155.192 1.00 154.42 161 PRO A O 1
ATOM 1306 N N . SER A 1 159 ? 106.494 148.616 156.648 1.00 166.68 162 SER A N 1
ATOM 1307 C CA . SER A 1 159 ? 105.719 149.696 157.246 1.00 166.68 162 SER A CA 1
ATOM 1308 C C . SER A 1 159 ? 106.612 150.674 157.999 1.00 166.68 162 SER A C 1
ATOM 1309 O O . SER A 1 159 ? 107.625 150.292 158.591 1.00 166.68 162 SER A O 1
ATOM 1312 N N . ARG A 1 160 ? 106.223 151.946 157.974 1.00 172.58 163 ARG A N 1
ATOM 1313 C CA . ARG A 1 160 ? 106.970 153.004 158.640 1.00 172.58 163 ARG A CA 1
ATOM 1314 C C . ARG A 1 160 ? 106.580 153.061 160.117 1.00 172.58 163 ARG A C 1
ATOM 1315 O O . ARG A 1 160 ? 105.927 152.160 160.652 1.00 172.58 163 ARG A O 1
ATOM 1317 N N . ASP A 1 161 ? 106.997 154.130 160.800 1.00 171.66 164 ASP A N 1
ATOM 1318 C CA . ASP A 1 161 ? 106.671 154.284 162.214 1.00 171.66 164 ASP A CA 1
ATOM 1319 C C . ASP A 1 161 ? 105.196 154.610 162.415 1.00 171.66 164 ASP A C 1
ATOM 1320 O O . ASP A 1 161 ? 104.595 154.202 163.416 1.00 171.66 164 ASP A O 1
ATOM 1322 N N . ASP A 1 162 ? 104.594 155.343 161.477 1.00 175.15 165 ASP A N 1
ATOM 1323 C CA . ASP A 1 162 ? 103.185 155.699 161.587 1.00 175.15 165 ASP A CA 1
ATOM 1324 C C . ASP A 1 162 ? 102.254 154.534 161.279 1.00 175.15 165 ASP A C 1
ATOM 1325 O O . ASP A 1 162 ? 101.086 154.571 161.678 1.00 175.15 165 ASP A O 1
ATOM 1327 N N . GLU A 1 163 ? 102.739 153.508 160.585 1.00 174.61 166 GLU A N 1
ATOM 1328 C CA . GLU A 1 163 ? 101.936 152.344 160.234 1.00 174.61 166 GLU A CA 1
ATOM 1329 C C . GLU A 1 163 ? 102.359 151.165 161.101 1.00 174.61 166 GLU A C 1
ATOM 1330 O O . GLU A 1 163 ? 103.444 150.607 160.909 1.00 174.61 166 GLU A O 1
ATOM 1336 N N . LYS A 1 164 ? 101.506 150.789 162.047 1.00 177.85 167 LYS A N 1
ATOM 1337 C CA . LYS A 1 164 ? 101.765 149.634 162.891 1.00 177.85 167 LYS A CA 1
ATOM 1338 C C . LYS A 1 164 ? 101.337 148.357 162.175 1.00 177.85 167 LYS A C 1
ATOM 1339 O O . LYS A 1 164 ? 100.729 148.399 161.101 1.00 177.85 167 LYS A O 1
ATOM 1341 N N . LYS A 1 165 ? 101.669 147.215 162.795 1.00 174.21 168 LYS A N 1
ATOM 1342 C CA . LYS A 1 165 ? 101.355 145.865 162.308 1.00 174.21 168 LYS A CA 1
ATOM 1343 C C . LYS A 1 165 ? 101.940 145.642 160.909 1.00 174.21 168 LYS A C 1
ATOM 1344 O O . LYS A 1 165 ? 101.225 145.626 159.905 1.00 174.21 168 LYS A O 1
ATOM 1346 N N . VAL A 1 166 ? 103.279 145.543 160.888 1.00 169.33 169 VAL A N 1
ATOM 1347 C CA . VAL A 1 166 ? 104.060 145.533 159.645 1.00 169.33 169 VAL A CA 1
ATOM 1348 C C . VAL A 1 166 ? 103.648 144.373 158.743 1.00 169.33 169 VAL A C 1
ATOM 1349 O O . VAL A 1 166 ? 103.158 144.588 157.627 1.00 169.33 169 VAL A O 1
ATOM 1351 N N . ALA A 1 167 ? 103.840 143.138 159.224 1.00 166.54 170 ALA A N 1
ATOM 1352 C CA . ALA A 1 167 ? 103.285 141.905 158.644 1.00 166.54 170 ALA A CA 1
ATOM 1353 C C . ALA A 1 167 ? 103.717 141.712 157.186 1.00 166.54 170 ALA A C 1
ATOM 1354 O O . ALA A 1 167 ? 102.927 141.867 156.252 1.00 166.54 170 ALA A O 1
ATOM 1356 N N . ILE A 1 168 ? 105.019 141.436 157.029 1.00 163.64 171 ILE A N 1
ATOM 1357 C CA . ILE A 1 168 ? 105.652 141.381 155.711 1.00 163.64 171 ILE A CA 1
ATOM 1358 C C . ILE A 1 168 ? 105.033 140.280 154.860 1.00 163.64 171 ILE A C 1
ATOM 1359 O O . ILE A 1 168 ? 105.021 139.104 155.250 1.00 163.64 171 ILE A O 1
ATOM 1364 N N . ASP A 1 169 ? 104.518 140.679 153.686 1.00 162.01 172 ASP A N 1
ATOM 1365 C CA . ASP A 1 169 ? 103.774 139.824 152.749 1.00 162.01 172 ASP A CA 1
ATOM 1366 C C . ASP A 1 169 ? 102.579 139.148 153.420 1.00 162.01 172 ASP A C 1
ATOM 1367 O O . ASP A 1 169 ? 102.288 137.975 153.175 1.00 162.01 172 ASP A O 1
ATOM 1369 N N . GLU A 1 170 ? 101.878 139.891 154.278 1.00 167.72 173 GLU A N 1
ATOM 1370 C CA . GLU A 1 170 ? 100.737 139.329 154.989 1.00 167.72 173 GLU A CA 1
ATOM 1371 C C . GLU A 1 170 ? 99.517 140.245 154.951 1.00 167.72 173 GLU A C 1
ATOM 1372 O O . GLU A 1 170 ? 98.383 139.773 155.068 1.00 167.72 173 GLU A O 1
ATOM 1378 N N . LEU A 1 171 ? 99.724 141.550 154.798 1.00 166.14 174 LEU A N 1
ATOM 1379 C CA . LEU A 1 171 ? 98.607 142.486 154.810 1.00 166.14 174 LEU A CA 1
ATOM 1380 C C . LEU A 1 171 ? 97.904 142.505 153.459 1.00 166.14 174 LEU A C 1
ATOM 1381 O O . LEU A 1 171 ? 98.551 142.618 152.413 1.00 166.14 174 LEU A O 1
ATOM 1386 N N . ILE A 1 172 ? 96.576 142.391 153.484 1.00 166.73 175 ILE A N 1
ATOM 1387 C CA . ILE A 1 172 ? 95.782 142.401 152.261 1.00 166.73 175 ILE A CA 1
ATOM 1388 C C . ILE A 1 172 ? 94.715 143.488 152.317 1.00 166.73 175 ILE A C 1
ATOM 1389 O O . ILE A 1 172 ? 94.707 144.406 151.489 1.00 166.73 175 ILE A O 1
ATOM 1391 N N . VAL A 1 173 ? 93.805 143.394 153.286 1.00 169.61 176 VAL A N 1
ATOM 1392 C CA . VAL A 1 173 ? 92.647 144.283 153.323 1.00 169.61 176 VAL A CA 1
ATOM 1393 C C . VAL A 1 173 ? 92.731 145.231 154.511 1.00 169.61 176 VAL A C 1
ATOM 1394 O O . VAL A 1 173 ? 92.807 146.453 154.340 1.00 169.61 176 VAL A O 1
ATOM 1398 N N . GLY A 1 174 ? 92.717 144.677 155.720 1.00 185.71 177 GLY A N 1
ATOM 1399 C CA . GLY A 1 174 ? 92.609 145.490 156.914 1.00 185.71 177 GLY A CA 1
ATOM 1400 C C . GLY A 1 174 ? 93.410 144.972 158.088 1.00 185.71 177 GLY A C 1
ATOM 1401 O O . GLY A 1 174 ? 94.612 144.715 157.964 1.00 185.71 177 GLY A O 1
ATOM 1402 N N . ASP A 1 175 ? 92.749 144.834 159.242 1.00 195.80 178 ASP A N 1
ATOM 1403 C CA . ASP A 1 175 ? 93.430 144.367 160.446 1.00 195.80 178 ASP A CA 1
ATOM 1404 C C . ASP A 1 175 ? 93.827 142.901 160.330 1.00 195.80 178 ASP A C 1
ATOM 1405 O O . ASP A 1 175 ? 94.859 142.486 160.869 1.00 195.80 178 ASP A O 1
ATOM 1407 N N . GLU A 1 176 ? 93.020 142.102 159.637 1.00 187.66 179 GLU A N 1
ATOM 1408 C CA . GLU A 1 176 ? 93.354 140.703 159.429 1.00 187.66 179 GLU A CA 1
ATOM 1409 C C . GLU A 1 176 ? 94.482 140.569 158.409 1.00 187.66 179 GLU A C 1
ATOM 1410 O O . GLU A 1 176 ? 94.726 141.458 157.587 1.00 187.66 179 GLU A O 1
ATOM 1416 N N . VAL A 1 177 ? 95.190 139.446 158.488 1.00 177.70 180 VAL A N 1
ATOM 1417 C CA . VAL A 1 177 ? 96.335 139.177 157.627 1.00 177.70 180 VAL A CA 1
ATOM 1418 C C . VAL A 1 177 ? 96.187 137.776 157.051 1.00 177.70 180 VAL A C 1
ATOM 1419 O O . VAL A 1 177 ? 96.081 136.800 157.803 1.00 177.70 180 VAL A O 1
ATOM 1421 N N . VAL A 1 178 ? 96.182 137.678 155.725 1.00 170.47 181 VAL A N 1
ATOM 1422 C CA . VAL A 1 178 ? 96.178 136.399 155.023 1.00 170.47 181 VAL A CA 1
ATOM 1423 C C . VAL A 1 178 ? 97.511 136.264 154.295 1.00 170.47 181 VAL A C 1
ATOM 1424 O O . VAL A 1 178 ? 98.044 137.251 153.770 1.00 170.47 181 VAL A O 1
ATOM 1428 N N . LYS A 1 179 ? 98.088 135.061 154.330 1.00 165.64 182 LYS A N 1
ATOM 1429 C CA . LYS A 1 179 ? 99.399 134.827 153.736 1.00 165.64 182 LYS A CA 1
ATOM 1430 C C . LYS A 1 179 ? 99.354 135.005 152.223 1.00 165.64 182 LYS A C 1
ATOM 1431 O O . LYS A 1 179 ? 98.320 134.788 151.586 1.00 165.64 182 LYS A O 1
ATOM 1433 N N . ASP A 1 180 ? 100.483 135.431 151.658 1.00 149.26 183 ASP A N 1
ATOM 1434 C CA . ASP A 1 180 ? 100.582 135.700 150.227 1.00 149.26 183 ASP A CA 1
ATOM 1435 C C . ASP A 1 180 ? 100.500 134.388 149.458 1.00 149.26 183 ASP A C 1
ATOM 1436 O O . ASP A 1 180 ? 101.286 133.466 149.700 1.00 149.26 183 ASP A O 1
ATOM 1438 N N . GLU A 1 181 ? 99.539 134.303 148.539 1.00 137.45 184 GLU A N 1
ATOM 1439 C CA . GLU A 1 181 ? 99.301 133.083 147.780 1.00 137.45 184 GLU A CA 1
ATOM 1440 C C . GLU A 1 181 ? 100.423 132.838 146.782 1.00 137.45 184 GLU A C 1
ATOM 1441 O O . GLU A 1 181 ? 100.488 133.488 145.733 1.00 137.45 184 GLU A O 1
ATOM 1443 N N . ARG A 1 182 ? 101.311 131.899 147.104 1.00 126.06 185 ARG A N 1
ATOM 1444 C CA . ARG A 1 182 ? 102.421 131.537 146.237 1.00 126.06 185 ARG A CA 1
ATOM 1445 C C . ARG A 1 182 ? 102.071 130.378 145.312 1.00 126.06 185 ARG A C 1
ATOM 1446 O O . ARG A 1 182 ? 102.974 129.707 144.800 1.00 126.06 185 ARG A O 1
ATOM 1454 N N . LEU A 1 183 ? 100.783 130.120 145.114 1.00 126.08 186 LEU A N 1
ATOM 1455 C CA . LEU A 1 183 ? 100.359 129.123 144.145 1.00 126.08 186 LEU A CA 1
ATOM 1456 C C . LEU A 1 183 ? 100.679 129.610 142.734 1.00 126.08 186 LEU A C 1
ATOM 1457 O O . LEU A 1 183 ? 100.594 130.814 142.460 1.00 126.08 186 LEU A O 1
ATOM 1459 N N . PRO A 1 184 ? 101.074 128.714 141.826 1.00 121.12 187 PRO A N 1
ATOM 1460 C CA . PRO A 1 184 ? 101.447 129.151 140.470 1.00 121.12 187 PRO A CA 1
ATOM 1461 C C . PRO A 1 184 ? 100.283 129.661 139.638 1.00 121.12 187 PRO A C 1
ATOM 1462 O O . PRO A 1 184 ? 100.512 130.393 138.668 1.00 121.12 187 PRO A O 1
ATOM 1466 N N . VAL A 1 185 ? 99.057 129.301 139.972 1.00 128.43 188 VAL A N 1
ATOM 1467 C CA . VAL A 1 185 ? 97.882 129.844 139.303 1.00 128.43 188 VAL A CA 1
ATOM 1468 C C . VAL A 1 185 ? 97.614 131.236 139.867 1.00 128.43 188 VAL A C 1
ATOM 1469 O O . VAL A 1 185 ? 97.860 131.500 141.051 1.00 128.43 188 VAL A O 1
ATOM 1473 N N . PHE A 1 186 ? 97.186 132.154 139.002 1.00 127.04 189 PHE A N 1
ATOM 1474 C CA . PHE A 1 186 ? 96.803 133.483 139.456 1.00 127.04 189 PHE A CA 1
ATOM 1475 C C . PHE A 1 186 ? 95.534 133.403 140.292 1.00 127.04 189 PHE A C 1
ATOM 1476 O O . PHE A 1 186 ? 94.549 132.777 139.889 1.00 127.04 189 PHE A O 1
ATOM 1484 N N . LYS A 1 187 ? 95.560 134.036 141.460 1.00 131.62 190 LYS A N 1
ATOM 1485 C CA . LYS A 1 187 ? 94.408 134.064 142.347 1.00 131.62 190 LYS A CA 1
ATOM 1486 C C . LYS A 1 187 ? 94.262 135.461 142.922 1.00 131.62 190 LYS A C 1
ATOM 1487 O O . LYS A 1 187 ? 95.212 136.000 143.497 1.00 131.62 190 LYS A O 1
ATOM 1489 N N . ILE A 1 188 ? 93.081 136.047 142.754 1.00 140.52 191 ILE A N 1
ATOM 1490 C CA . ILE A 1 188 ? 92.752 137.319 143.389 1.00 140.52 191 ILE A CA 1
ATOM 1491 C C . ILE A 1 188 ? 92.612 137.045 144.881 1.00 140.52 191 ILE A C 1
ATOM 1492 O O . ILE A 1 188 ? 91.911 136.097 145.266 1.00 140.52 191 ILE A O 1
ATOM 1497 N N . PRO A 1 189 ? 93.279 137.810 145.747 1.00 139.18 192 PRO A N 1
ATOM 1498 C CA . PRO A 1 189 ? 93.161 137.567 147.191 1.00 139.18 192 PRO A CA 1
ATOM 1499 C C . PRO A 1 189 ? 91.775 137.922 147.710 1.00 139.18 192 PRO A C 1
ATOM 1500 O O . PRO A 1 189 ? 91.013 138.646 147.065 1.00 139.18 192 PRO A O 1
ATOM 1504 N N . LYS A 1 190 ? 91.446 137.368 148.880 1.00 143.94 193 LYS A N 1
ATOM 1505 C CA . LYS A 1 190 ? 90.156 137.592 149.525 1.00 143.94 193 LYS A CA 1
ATOM 1506 C C . LYS A 1 190 ? 89.990 139.057 149.908 1.00 143.94 193 LYS A C 1
ATOM 1507 O O . LYS A 1 190 ? 90.699 139.564 150.783 1.00 143.94 193 LYS A O 1
ATOM 1509 N N . GLY A 1 191 ? 89.059 139.737 149.256 1.00 145.52 194 GLY A N 1
ATOM 1510 C CA . GLY A 1 191 ? 88.935 141.172 149.372 1.00 145.52 194 GLY A CA 1
ATOM 1511 C C . GLY A 1 191 ? 89.616 141.885 148.223 1.00 145.52 194 GLY A C 1
ATOM 1512 O O . GLY A 1 191 ? 89.837 141.323 147.148 1.00 145.52 194 GLY A O 1
ATOM 1513 N N . ILE A 1 192 ? 89.964 143.152 148.482 1.00 141.01 195 ILE A N 1
ATOM 1514 C CA . ILE A 1 192 ? 90.662 144.081 147.586 1.00 141.01 195 ILE A CA 1
ATOM 1515 C C . ILE A 1 192 ? 89.850 144.304 146.314 1.00 141.01 195 ILE A C 1
ATOM 1516 O O . ILE A 1 192 ? 89.894 143.496 145.378 1.00 141.01 195 ILE A O 1
ATOM 1521 N N . VAL A 1 193 ? 89.103 145.399 146.271 1.00 143.49 196 VAL A N 1
ATOM 1522 C CA . VAL A 1 193 ? 88.352 145.721 145.052 1.00 143.49 196 VAL A CA 1
ATOM 1523 C C . VAL A 1 193 ? 89.322 146.175 143.962 1.00 143.49 196 VAL A C 1
ATOM 1524 O O . VAL A 1 193 ? 90.257 146.949 144.240 1.00 143.49 196 VAL A O 1
ATOM 1528 N N . PRO A 1 194 ? 89.204 145.655 142.742 1.00 147.38 197 PRO A N 1
ATOM 1529 C CA . PRO A 1 194 ? 90.083 146.110 141.673 1.00 147.38 197 PRO A CA 1
ATOM 1530 C C . PRO A 1 194 ? 89.682 147.493 141.206 1.00 147.38 197 PRO A C 1
ATOM 1531 O O . PRO A 1 194 ? 88.546 147.944 141.448 1.00 147.38 197 PRO A O 1
ATOM 1535 N N . PRO A 1 195 ? 90.590 148.218 140.552 1.00 150.34 198 PRO A N 1
ATOM 1536 C CA . PRO A 1 195 ? 90.215 149.502 139.949 1.00 150.34 198 PRO A CA 1
ATOM 1537 C C . PRO A 1 195 ? 89.257 149.320 138.780 1.00 150.34 198 PRO A C 1
ATOM 1538 O O . PRO A 1 195 ? 89.117 148.233 138.215 1.00 150.34 198 PRO A O 1
ATOM 1542 N N . ASP A 1 196 ? 88.582 150.421 138.430 1.00 155.41 199 ASP A N 1
ATOM 1543 C CA . ASP A 1 196 ? 87.526 150.377 137.422 1.00 155.41 199 ASP A CA 1
ATOM 1544 C C . ASP A 1 196 ? 88.072 150.106 136.025 1.00 155.41 199 ASP A C 1
ATOM 1545 O O . ASP A 1 196 ? 87.371 149.527 135.187 1.00 155.41 199 ASP A O 1
ATOM 1550 N N . PHE A 1 197 ? 89.310 150.509 135.754 1.00 151.10 200 PHE A N 1
ATOM 1551 C CA . PHE A 1 197 ? 89.956 150.230 134.479 1.00 151.10 200 PHE A CA 1
ATOM 1552 C C . PHE A 1 197 ? 90.618 148.859 134.439 1.00 151.10 200 PHE A C 1
ATOM 1553 O O . PHE A 1 197 ? 91.164 148.481 133.397 1.00 151.10 200 PHE A O 1
ATOM 1561 N N . LEU A 1 198 ? 90.587 148.110 135.541 1.00 150.84 201 LEU A N 1
ATOM 1562 C CA . LEU A 1 198 ? 91.097 146.748 135.570 1.00 150.84 201 LEU A CA 1
ATOM 1563 C C . LEU A 1 198 ? 90.002 145.701 135.714 1.00 150.84 201 LEU A C 1
ATOM 1564 O O . LEU A 1 198 ? 90.288 144.509 135.556 1.00 150.84 201 LEU A O 1
ATOM 1569 N N . ASN A 1 199 ? 88.767 146.111 136.021 1.00 155.22 202 ASN A N 1
ATOM 1570 C CA . ASN A 1 199 ? 87.656 145.165 136.055 1.00 155.22 202 ASN A CA 1
ATOM 1571 C C . ASN A 1 199 ? 87.316 144.667 134.657 1.00 155.22 202 ASN A C 1
ATOM 1572 O O . ASN A 1 199 ? 86.942 143.501 134.478 1.00 155.22 202 ASN A O 1
ATOM 1577 N N . LYS A 1 200 ? 87.428 145.541 133.654 1.00 154.77 203 LYS A N 1
ATOM 1578 C CA . LYS A 1 200 ? 87.233 145.114 132.273 1.00 154.77 203 LYS A CA 1
ATOM 1579 C C . LYS A 1 200 ? 88.366 144.210 131.806 1.00 154.77 203 LYS A C 1
ATOM 1580 O O . LYS A 1 200 ? 88.155 143.340 130.954 1.00 154.77 203 LYS A O 1
ATOM 1582 N N . TRP A 1 201 ? 89.570 144.402 132.348 1.00 142.39 204 TRP A N 1
ATOM 1583 C CA . TRP A 1 201 ? 90.682 143.521 132.012 1.00 142.39 204 TRP A CA 1
ATOM 1584 C C . TRP A 1 201 ? 90.528 142.158 132.672 1.00 142.39 204 TRP A C 1
ATOM 1585 O O . TRP A 1 201 ? 90.836 141.125 132.065 1.00 142.39 204 TRP A O 1
ATOM 1596 N N . LEU A 1 202 ? 90.042 142.128 133.913 1.00 146.65 205 LEU A N 1
ATOM 1597 C CA . LEU A 1 202 ? 89.931 140.861 134.626 1.00 146.65 205 LEU A CA 1
ATOM 1598 C C . LEU A 1 202 ? 88.586 140.187 134.380 1.00 146.65 205 LEU A C 1
ATOM 1599 O O . LEU A 1 202 ? 87.925 139.743 135.324 1.00 146.65 205 LEU A O 1
ATOM 1601 N N . ASP A 1 203 ? 88.176 140.107 133.115 1.00 156.29 206 ASP A N 1
ATOM 1602 C CA . ASP A 1 203 ? 87.074 139.252 132.701 1.00 156.29 206 ASP A CA 1
ATOM 1603 C C . ASP A 1 203 ? 87.577 138.290 131.633 1.00 156.29 206 ASP A C 1
ATOM 1604 O O . ASP A 1 203 ? 87.389 137.073 131.745 1.00 156.29 206 ASP A O 1
ATOM 1609 N N . LYS A 1 204 ? 88.261 138.853 130.629 1.00 162.65 207 LYS A N 1
ATOM 1610 C CA . LYS A 1 204 ? 88.871 138.172 129.487 1.00 162.65 207 LYS A CA 1
ATOM 1611 C C . LYS A 1 204 ? 87.957 137.166 128.794 1.00 162.65 207 LYS A C 1
ATOM 1612 O O . LYS A 1 204 ? 87.068 137.562 128.029 1.00 162.65 207 LYS A O 1
ATOM 1614 N N . LYS A 1 205 ? 88.207 135.872 129.051 1.00 169.72 208 LYS A N 1
ATOM 1615 C CA . LYS A 1 205 ? 87.499 134.682 128.566 1.00 169.72 208 LYS A CA 1
ATOM 1616 C C . LYS A 1 205 ? 87.658 134.481 127.055 1.00 169.72 208 LYS A C 1
ATOM 1617 O O . LYS A 1 205 ? 87.804 135.441 126.292 1.00 169.72 208 LYS A O 1
ATOM 1623 N N . ASP A 1 206 ? 87.633 133.227 126.610 1.00 175.83 209 ASP A N 1
ATOM 1624 C CA . ASP A 1 206 ? 87.774 132.908 125.196 1.00 175.83 209 ASP A CA 1
ATOM 1625 C C . ASP A 1 206 ? 87.066 131.582 124.954 1.00 175.83 209 ASP A C 1
ATOM 1626 O O . ASP A 1 206 ? 86.913 130.770 125.870 1.00 175.83 209 ASP A O 1
ATOM 1631 N N . LYS A 1 207 ? 86.634 131.372 123.709 1.00 179.54 210 LYS A N 1
ATOM 1632 C CA . LYS A 1 207 ? 85.903 130.163 123.348 1.00 179.54 210 LYS A CA 1
ATOM 1633 C C . LYS A 1 207 ? 86.841 128.978 123.148 1.00 179.54 210 LYS A C 1
ATOM 1634 O O . LYS A 1 207 ? 88.045 129.076 123.406 1.00 179.54 210 LYS A O 1
ATOM 1636 N N . LYS A 1 208 ? 86.301 127.857 122.676 1.00 178.71 211 LYS A N 1
ATOM 1637 C CA . LYS A 1 208 ? 87.063 126.622 122.552 1.00 178.71 211 LYS A CA 1
ATOM 1638 C C . LYS A 1 208 ? 87.207 126.289 121.070 1.00 178.71 211 LYS A C 1
ATOM 1639 O O . LYS A 1 208 ? 86.273 126.456 120.279 1.00 178.71 211 LYS A O 1
ATOM 1645 N N . GLN A 1 209 ? 88.395 125.815 120.696 1.00 178.16 212 GLN A N 1
ATOM 1646 C CA . GLN A 1 209 ? 88.703 125.454 119.318 1.00 178.16 212 GLN A CA 1
ATOM 1647 C C . GLN A 1 209 ? 89.470 124.136 119.282 1.00 178.16 212 GLN A C 1
ATOM 1648 O O . GLN A 1 209 ? 90.112 123.801 118.281 1.00 178.16 212 GLN A O 1
ATOM 1654 N N . GLY A 1 210 ? 89.381 123.379 120.363 1.00 178.32 213 GLY A N 1
ATOM 1655 C CA . GLY A 1 210 ? 90.101 122.142 120.551 1.00 178.32 213 GLY A CA 1
ATOM 1656 C C . GLY A 1 210 ? 90.247 121.869 122.029 1.00 178.32 213 GLY A C 1
ATOM 1657 O O . GLY A 1 210 ? 90.188 122.778 122.856 1.00 178.32 213 GLY A O 1
ATOM 1658 N N . ASP A 1 211 ? 90.440 120.598 122.376 1.00 175.41 214 ASP A N 1
ATOM 1659 C CA . ASP A 1 211 ? 90.452 120.244 123.788 1.00 175.41 214 ASP A CA 1
ATOM 1660 C C . ASP A 1 211 ? 91.609 119.315 124.135 1.00 175.41 214 ASP A C 1
ATOM 1661 O O . ASP A 1 211 ? 91.426 118.381 124.924 1.00 175.41 214 ASP A O 1
ATOM 1666 N N . PHE A 1 212 ? 92.808 119.592 123.561 1.00 167.60 215 PHE A N 1
ATOM 1667 C CA . PHE A 1 212 ? 94.139 119.025 123.830 1.00 167.60 215 PHE A CA 1
ATOM 1668 C C . PHE A 1 212 ? 94.112 117.509 124.033 1.00 167.60 215 PHE A C 1
ATOM 1669 O O . PHE A 1 212 ? 94.179 117.031 125.169 1.00 167.60 215 PHE A O 1
ATOM 1677 N N . PRO A 1 213 ? 93.998 116.716 122.946 1.00 170.81 216 PRO A N 1
ATOM 1678 C CA . PRO A 1 213 ? 93.564 115.311 123.078 1.00 170.81 216 PRO A CA 1
ATOM 1679 C C . PRO A 1 213 ? 94.547 114.388 123.790 1.00 170.81 216 PRO A C 1
ATOM 1680 O O . PRO A 1 213 ? 95.141 113.485 123.192 1.00 170.81 216 PRO A O 1
ATOM 1684 N N . PHE A 1 214 ? 94.690 114.629 125.093 1.00 166.88 217 PHE A N 1
ATOM 1685 C CA . PHE A 1 214 ? 95.465 113.800 126.013 1.00 166.88 217 PHE A CA 1
ATOM 1686 C C . PHE A 1 214 ? 95.009 114.173 127.413 1.00 166.88 217 PHE A C 1
ATOM 1687 O O . PHE A 1 214 ? 95.132 115.336 127.809 1.00 166.88 217 PHE A O 1
ATOM 1689 N N . ILE A 1 215 ? 94.482 113.206 128.159 1.00 161.13 218 ILE A N 1
ATOM 1690 C CA . ILE A 1 215 ? 93.861 113.459 129.455 1.00 161.13 218 ILE A CA 1
ATOM 1691 C C . ILE A 1 215 ? 94.866 113.126 130.545 1.00 161.13 218 ILE A C 1
ATOM 1692 O O . ILE A 1 215 ? 95.314 111.979 130.652 1.00 161.13 218 ILE A O 1
ATOM 1697 N N . ILE A 1 216 ? 95.203 114.117 131.363 1.00 153.67 219 ILE A N 1
ATOM 1698 C CA . ILE A 1 216 ? 96.080 113.928 132.512 1.00 153.67 219 ILE A CA 1
ATOM 1699 C C . ILE A 1 216 ? 95.251 113.316 133.639 1.00 153.67 219 ILE A C 1
ATOM 1700 O O . ILE A 1 216 ? 94.066 113.635 133.799 1.00 153.67 219 ILE A O 1
ATOM 1705 N N . ASP A 1 217 ? 95.843 112.369 134.367 1.00 163.27 220 ASP A N 1
ATOM 1706 C CA . ASP A 1 217 ? 95.121 111.672 135.428 1.00 163.27 220 ASP A CA 1
ATOM 1707 C C . ASP A 1 217 ? 95.715 111.961 136.804 1.00 163.27 220 ASP A C 1
ATOM 1708 O O . ASP A 1 217 ? 95.023 112.463 137.695 1.00 163.27 220 ASP A O 1
ATOM 1713 N N . ASN A 1 218 ? 96.998 111.660 136.984 1.00 165.12 221 ASN A N 1
ATOM 1714 C CA . ASN A 1 218 ? 97.669 111.819 138.265 1.00 165.12 221 ASN A CA 1
ATOM 1715 C C . ASN A 1 218 ? 98.983 112.554 138.048 1.00 165.12 221 ASN A C 1
ATOM 1716 O O . ASN A 1 218 ? 99.439 112.715 136.915 1.00 165.12 221 ASN A O 1
ATOM 1721 N N . ALA A 1 219 ? 99.593 113.002 139.147 1.00 167.02 222 ALA A N 1
ATOM 1722 C CA . ALA A 1 219 ? 100.810 113.796 139.045 1.00 167.02 222 ALA A CA 1
ATOM 1723 C C . ALA A 1 219 ? 101.655 113.671 140.304 1.00 167.02 222 ALA A C 1
ATOM 1724 O O . ALA A 1 219 ? 101.215 113.153 141.334 1.00 167.02 222 ALA A O 1
ATOM 1726 N N . ILE A 1 220 ? 102.888 114.164 140.193 1.00 165.09 223 ILE A N 1
ATOM 1727 C CA . ILE A 1 220 ? 103.846 114.243 141.290 1.00 165.09 223 ILE A CA 1
ATOM 1728 C C . ILE A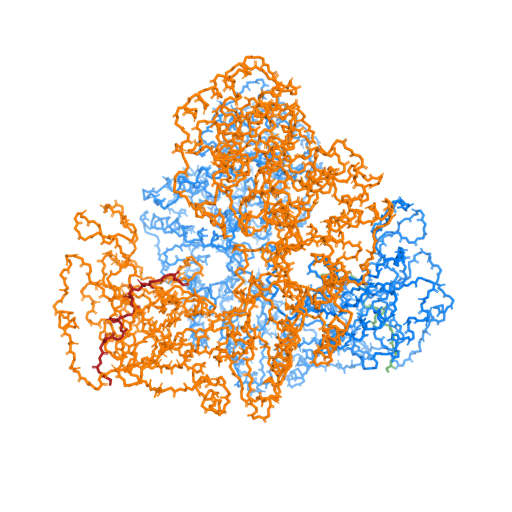 1 220 ? 104.465 115.635 141.266 1.00 165.09 223 ILE A C 1
ATOM 1729 O O . ILE A 1 220 ? 103.986 116.520 140.547 1.00 165.09 223 ILE A O 1
ATOM 1731 N N . ARG A 1 221 ? 105.506 115.845 142.074 1.00 161.18 224 ARG A N 1
ATOM 1732 C CA . ARG A 1 221 ? 106.139 117.156 142.185 1.00 161.18 224 ARG A CA 1
ATOM 1733 C C . ARG A 1 221 ? 106.857 117.547 140.896 1.00 161.18 224 ARG A C 1
ATOM 1734 O O . ARG A 1 221 ? 107.614 116.758 140.323 1.00 161.18 224 ARG A O 1
ATOM 1736 N N . PHE A 1 222 ? 106.621 118.779 140.454 1.00 142.46 225 PHE A N 1
ATOM 1737 C CA . PHE A 1 222 ? 107.230 119.349 139.263 1.00 142.46 225 PHE A CA 1
ATOM 1738 C C . PHE A 1 222 ? 108.616 119.894 139.598 1.00 142.46 225 PHE A C 1
ATOM 1739 O O . PHE A 1 222 ? 109.031 119.927 140.759 1.00 142.46 225 PHE A O 1
ATOM 1747 N N . SER A 1 223 ? 109.345 120.325 138.567 1.00 121.15 226 SER A N 1
ATOM 1748 C CA . SER A 1 223 ? 110.643 120.960 138.770 1.00 121.15 226 SER A CA 1
ATOM 1749 C C . SER A 1 223 ? 110.620 122.423 138.343 1.00 121.15 226 SER A C 1
ATOM 1750 O O . SER A 1 223 ? 110.788 123.308 139.184 1.00 121.15 226 SER A O 1
ATOM 1753 N N . ASN A 1 224 ? 110.415 122.713 137.057 1.00 109.11 227 ASN A N 1
ATOM 1754 C CA . ASN A 1 224 ? 110.105 124.080 136.646 1.00 109.11 227 ASN A CA 1
ATOM 1755 C C . ASN A 1 224 ? 108.968 124.193 135.642 1.00 109.11 227 ASN A C 1
ATOM 1756 O O . ASN A 1 224 ? 108.139 125.095 135.787 1.00 109.11 227 ASN A O 1
ATOM 1761 N N . SER A 1 225 ? 108.883 123.320 134.650 1.00 109.30 228 SER A N 1
ATOM 1762 C CA . SER A 1 225 ? 107.877 123.444 133.602 1.00 109.30 228 SER A CA 1
ATOM 1763 C C . SER A 1 225 ? 107.091 122.165 133.375 1.00 109.30 228 SER A C 1
ATOM 1764 O O . SER A 1 225 ? 105.876 122.225 133.181 1.00 109.30 228 SER A O 1
ATOM 1767 N N . GLY A 1 226 ? 107.749 121.014 133.411 1.00 123.26 229 GLY A N 1
ATOM 1768 C CA . GLY A 1 226 ? 107.057 119.747 133.329 1.00 123.26 229 GLY A CA 1
ATOM 1769 C C . GLY A 1 226 ? 107.182 119.004 134.640 1.00 123.26 229 GLY A C 1
ATOM 1770 O O . GLY A 1 226 ? 107.435 119.617 135.680 1.00 123.26 229 GLY A O 1
ATOM 1771 N N . GLY A 1 227 ? 107.024 117.690 134.606 1.00 130.37 230 GLY A N 1
ATOM 1772 C CA . GLY A 1 227 ? 107.148 116.909 135.817 1.00 130.37 230 GLY A CA 1
ATOM 1773 C C . GLY A 1 227 ? 106.957 115.440 135.522 1.00 130.37 230 GLY A C 1
ATOM 1774 O O . GLY A 1 227 ? 106.787 115.024 134.372 1.00 130.37 230 GLY A O 1
ATOM 1775 N N . ILE A 1 228 ? 107.000 114.658 136.593 1.00 141.22 231 ILE A N 1
ATOM 1776 C CA . ILE A 1 228 ? 106.777 113.221 136.516 1.00 141.22 231 ILE A CA 1
ATOM 1777 C C . ILE A 1 228 ? 105.303 112.968 136.796 1.00 141.22 231 ILE A C 1
ATOM 1778 O O . ILE A 1 228 ? 104.818 113.238 137.900 1.00 141.22 231 ILE A O 1
ATOM 1783 N N . TYR A 1 229 ? 104.589 112.458 135.798 1.00 143.69 232 TYR A N 1
ATOM 1784 C CA . TYR A 1 229 ? 103.156 112.217 135.917 1.00 143.69 232 TYR A CA 1
ATOM 1785 C C . TYR A 1 229 ? 102.765 111.169 134.880 1.00 143.69 232 TYR A C 1
ATOM 1786 O O . TYR A 1 229 ? 103.607 110.677 134.124 1.00 143.69 232 TYR A O 1
ATOM 1795 N N . ASN A 1 230 ? 101.480 110.825 134.844 1.00 154.32 233 ASN A N 1
ATOM 1796 C CA . ASN A 1 230 ? 100.962 109.882 133.864 1.00 154.32 233 ASN A CA 1
ATOM 1797 C C . ASN A 1 230 ? 99.679 110.438 133.270 1.00 154.32 233 ASN A C 1
ATOM 1798 O O . ASN A 1 230 ? 98.918 111.128 133.953 1.00 154.32 233 ASN A O 1
ATOM 1800 N N . ALA A 1 231 ? 99.446 110.133 131.997 1.00 160.10 234 ALA A N 1
ATOM 1801 C CA . ALA A 1 231 ? 98.287 110.633 131.280 1.00 160.10 234 ALA A CA 1
ATOM 1802 C C . ALA A 1 231 ? 97.728 109.547 130.372 1.00 160.10 234 ALA A C 1
ATOM 1803 O O . ALA A 1 231 ? 98.339 108.493 130.175 1.00 160.10 234 ALA A O 1
ATOM 1805 N N . ARG A 1 232 ? 96.548 109.818 129.818 1.00 165.86 235 ARG A N 1
ATOM 1806 C CA . ARG A 1 232 ? 95.885 108.915 128.890 1.00 165.86 235 ARG A CA 1
ATOM 1807 C C . ARG A 1 232 ? 95.451 109.686 127.653 1.00 165.86 235 ARG A C 1
ATOM 1808 O O . ARG A 1 232 ? 94.979 110.822 127.752 1.00 165.86 235 ARG A O 1
ATOM 1810 N N . LEU A 1 233 ? 95.616 109.065 126.489 1.00 168.49 236 LEU A N 1
ATOM 1811 C CA . LEU A 1 233 ? 95.271 109.706 125.230 1.00 168.49 236 LEU A CA 1
ATOM 1812 C C . LEU A 1 233 ? 93.762 109.704 125.010 1.00 168.49 236 LEU A C 1
ATOM 1813 O O . LEU A 1 233 ? 93.034 108.862 125.543 1.00 168.49 236 LEU A O 1
ATOM 1815 N N . LYS A 1 234 ? 93.296 110.672 124.217 1.00 173.93 237 LYS A N 1
ATOM 1816 C CA . LYS A 1 234 ? 91.876 110.743 123.885 1.00 173.93 237 LYS A CA 1
ATOM 1817 C C . LYS A 1 234 ? 91.483 109.669 122.879 1.00 173.93 237 LYS A C 1
ATOM 1818 O O . LYS A 1 234 ? 90.413 109.062 122.997 1.00 173.93 237 LYS A O 1
ATOM 1824 N N . GLU A 1 235 ? 92.332 109.424 121.879 1.00 175.32 238 GLU A N 1
ATOM 1825 C CA . GLU A 1 235 ? 91.988 108.473 120.827 1.00 175.32 238 GLU A CA 1
ATOM 1826 C C . GLU A 1 235 ? 92.147 107.037 121.313 1.00 175.32 238 GLU A C 1
ATOM 1827 O O . GLU A 1 235 ? 91.187 106.258 121.316 1.00 175.32 238 GLU A O 1
ATOM 1833 N N . ASP A 1 236 ? 93.353 106.671 121.727 1.00 178.14 239 ASP A N 1
ATOM 1834 C CA . ASP A 1 236 ? 93.639 105.325 122.197 1.00 178.14 239 ASP A CA 1
ATOM 1835 C C . ASP A 1 236 ? 93.730 105.298 123.719 1.00 178.14 239 ASP A C 1
ATOM 1836 O O . ASP A 1 236 ? 93.927 106.320 124.379 1.00 178.14 239 ASP A O 1
ATOM 1838 N N . GLY A 1 237 ? 93.581 104.100 124.272 1.00 175.59 240 GLY A N 1
ATOM 1839 C CA . GLY A 1 237 ? 93.669 103.881 125.698 1.00 175.59 240 GLY A CA 1
ATOM 1840 C C . GLY A 1 237 ? 95.057 103.582 126.216 1.00 175.59 240 GLY A C 1
ATOM 1841 O O . GLY A 1 237 ? 95.199 103.215 127.387 1.00 175.59 240 GLY A O 1
ATOM 1842 N N . LYS A 1 238 ? 96.083 103.715 125.378 1.00 168.85 241 LYS A N 1
ATOM 1843 C CA . LYS A 1 238 ? 97.449 103.447 125.804 1.00 168.85 241 LYS A CA 1
ATOM 1844 C C . LYS A 1 238 ? 97.942 104.530 126.755 1.00 168.85 241 LYS A C 1
ATOM 1845 O O . LYS A 1 238 ? 97.580 105.703 126.630 1.00 168.85 241 LYS A O 1
ATOM 1847 N N . LYS A 1 239 ? 98.764 104.122 127.720 1.00 158.78 242 LYS A N 1
ATOM 1848 C CA . LYS A 1 239 ? 99.332 105.064 128.675 1.00 158.78 242 LYS A CA 1
ATOM 1849 C C . LYS A 1 239 ? 100.372 105.940 127.990 1.00 158.78 242 LYS A C 1
ATOM 1850 O O . LYS A 1 239 ? 101.205 105.450 127.222 1.00 158.78 242 LYS A O 1
ATOM 1852 N N . ILE A 1 240 ? 100.323 107.239 128.269 1.00 148.61 243 ILE A N 1
ATOM 1853 C CA . ILE A 1 240 ? 101.207 108.214 127.648 1.00 148.61 243 ILE A CA 1
ATOM 1854 C C . ILE A 1 240 ? 101.860 109.034 128.758 1.00 148.61 243 ILE A C 1
ATOM 1855 O O . ILE A 1 240 ? 101.259 109.259 129.815 1.00 148.61 243 ILE A O 1
ATOM 1860 N N . ILE A 1 241 ? 103.122 109.407 128.553 1.00 136.83 244 ILE A N 1
ATOM 1861 C CA . ILE A 1 241 ? 103.811 110.375 129.403 1.00 136.83 244 ILE A CA 1
ATOM 1862 C C . ILE A 1 241 ? 104.317 111.513 128.515 1.00 136.83 244 ILE A C 1
ATOM 1863 O O . ILE A 1 241 ? 105.290 111.367 127.766 1.00 136.83 244 ILE A O 1
ATOM 1868 N N . LEU A 1 242 ? 103.613 112.638 128.549 1.00 129.36 245 LEU A N 1
ATOM 1869 C CA . LEU A 1 242 ? 104.037 113.788 127.775 1.00 129.36 245 LEU A CA 1
ATOM 1870 C C . LEU A 1 242 ? 104.827 114.747 128.657 1.00 129.36 245 LEU A C 1
ATOM 1871 O O . LEU A 1 242 ? 104.835 114.644 129.885 1.00 129.36 245 LEU A O 1
ATOM 1876 N N . LYS A 1 243 ? 105.511 115.685 128.013 1.00 118.47 246 LYS A N 1
ATOM 1877 C CA . LYS A 1 243 ? 106.350 116.647 128.707 1.00 118.47 246 LYS A CA 1
ATOM 1878 C C . LYS A 1 243 ? 105.892 118.057 128.370 1.00 118.47 246 LYS A C 1
ATOM 1879 O O . LYS A 1 243 ? 105.458 118.328 127.246 1.00 118.47 246 LYS A O 1
ATOM 1885 N N . GLU A 1 244 ? 105.989 118.950 129.350 1.00 111.07 247 GLU A N 1
ATOM 1886 C CA . GLU A 1 244 ? 105.540 120.328 129.209 1.00 111.07 247 GLU A CA 1
ATOM 1887 C C . GLU A 1 244 ? 106.751 121.227 128.996 1.00 111.07 247 GLU A C 1
ATOM 1888 O O . GLU A 1 244 ? 107.698 121.197 129.788 1.00 111.07 247 GLU A O 1
ATOM 1890 N N . ALA A 1 245 ? 106.717 122.022 127.930 1.00 111.80 248 ALA A N 1
ATOM 1891 C CA . ALA A 1 245 ? 107.796 122.944 127.587 1.00 111.80 248 ALA A CA 1
ATOM 1892 C C . ALA A 1 245 ? 107.247 124.362 127.673 1.00 111.80 248 ALA A C 1
ATOM 1893 O O . ALA A 1 245 ? 106.704 124.886 126.697 1.00 111.80 248 ALA A O 1
ATOM 1895 N N . ARG A 1 246 ? 107.376 124.971 128.844 1.00 113.60 249 ARG A N 1
ATOM 1896 C CA . ARG A 1 246 ? 107.003 126.367 128.986 1.00 113.60 249 ARG A CA 1
ATOM 1897 C C . ARG A 1 246 ? 108.009 127.231 128.230 1.00 113.60 249 ARG A C 1
ATOM 1898 O O . ARG A 1 246 ? 109.219 126.988 128.319 1.00 113.60 249 ARG A O 1
ATOM 1906 N N . PRO A 1 247 ? 107.549 128.208 127.449 1.00 104.79 250 PRO A N 1
ATOM 1907 C CA . PRO A 1 247 ? 108.480 129.027 126.662 1.00 104.79 250 PRO A CA 1
ATOM 1908 C C . PRO A 1 247 ? 109.349 129.907 127.545 1.00 104.79 250 PRO A C 1
ATOM 1909 O O . PRO A 1 247 ? 108.870 130.525 128.500 1.00 104.79 250 PRO A O 1
ATOM 1913 N N . TYR A 1 248 ? 110.642 129.928 127.214 1.00 100.63 251 TYR A N 1
ATOM 1914 C CA . TYR A 1 248 ? 111.660 130.793 127.811 1.00 100.63 251 TYR A CA 1
ATOM 1915 C C . TYR A 1 248 ? 111.821 130.527 129.311 1.00 100.63 251 TYR A C 1
ATOM 1916 O O . TYR A 1 248 ? 111.725 131.423 130.149 1.00 100.63 251 TYR A O 1
ATOM 1925 N N . THR A 1 249 ? 112.077 129.260 129.630 1.00 100.03 252 THR A N 1
ATOM 1926 C CA . THR A 1 249 ? 112.423 128.860 130.985 1.00 100.03 252 THR A CA 1
ATOM 1927 C C . THR A 1 249 ? 113.311 127.627 130.916 1.00 100.03 252 THR A C 1
ATOM 1928 O O . THR A 1 249 ? 113.481 127.019 129.855 1.00 100.03 252 THR A O 1
ATOM 1932 N N . GLY A 1 250 ? 113.871 127.260 132.066 1.00 101.97 253 GLY A N 1
ATOM 1933 C CA . GLY A 1 250 ? 114.751 126.112 132.138 1.00 101.97 253 GLY A CA 1
ATOM 1934 C C . GLY A 1 250 ? 116.083 126.279 131.444 1.00 101.97 253 GLY A C 1
ATOM 1935 O O . GLY A 1 250 ? 116.545 125.349 130.776 1.00 101.97 253 GLY A O 1
ATOM 1936 N N . LEU A 1 251 ? 116.708 127.446 131.573 1.00 109.88 254 LEU A N 1
ATOM 1937 C CA . LEU A 1 251 ? 118.028 127.663 130.998 1.00 109.88 254 LEU A CA 1
ATOM 1938 C C . LEU A 1 251 ? 119.102 126.860 131.716 1.00 109.88 254 LEU A C 1
ATOM 1939 O O . LEU A 1 251 ? 119.059 126.673 132.935 1.00 109.88 254 LEU A O 1
ATOM 1944 N N . GLY A 1 252 ? 120.072 126.385 130.942 1.00 118.44 255 GLY A N 1
ATOM 1945 C CA . GLY A 1 252 ? 121.360 126.008 131.475 1.00 118.44 255 GLY A CA 1
ATOM 1946 C C . GLY A 1 252 ? 122.255 127.228 131.566 1.00 118.44 255 GLY A C 1
ATOM 1947 O O . GLY A 1 252 ? 121.823 128.369 131.389 1.00 118.44 255 GLY A O 1
ATOM 1948 N N . PHE A 1 253 ? 123.533 126.979 131.856 1.00 121.58 256 PHE A N 1
ATOM 1949 C CA . PHE A 1 253 ? 124.486 128.084 131.906 1.00 121.58 256 PHE A CA 1
ATOM 1950 C C . PHE A 1 253 ? 124.754 128.640 130.514 1.00 121.58 256 PHE A C 1
ATOM 1951 O O . PHE A 1 253 ? 124.979 129.845 130.352 1.00 121.58 256 PHE A O 1
ATOM 1959 N N . ASP A 1 254 ? 124.728 127.784 129.500 1.00 117.15 257 ASP A N 1
ATOM 1960 C CA . ASP A 1 254 ? 124.664 128.266 128.132 1.00 117.15 257 ASP A CA 1
ATOM 1961 C C . ASP A 1 254 ? 123.235 128.691 127.803 1.00 117.15 257 ASP A C 1
ATOM 1962 O O . ASP A 1 254 ? 122.276 128.321 128.485 1.00 117.15 257 ASP A O 1
ATOM 1967 N N . GLY A 1 255 ? 123.099 129.477 126.739 1.00 109.28 258 GLY A N 1
ATOM 1968 C CA . GLY A 1 255 ? 121.796 129.985 126.352 1.00 109.28 258 GLY A CA 1
ATOM 1969 C C . GLY A 1 255 ? 120.927 128.970 125.638 1.00 109.28 258 GLY A C 1
ATOM 1970 O O . GLY A 1 255 ? 120.636 129.123 124.449 1.00 109.28 258 GLY A O 1
ATOM 1971 N N . THR A 1 256 ? 120.504 127.928 126.350 1.00 106.76 259 THR A N 1
ATOM 1972 C CA . THR A 1 256 ? 119.687 126.862 125.785 1.00 106.76 259 THR A CA 1
ATOM 1973 C C . THR A 1 256 ? 118.456 126.664 126.656 1.00 106.76 259 THR A C 1
ATOM 1974 O O . THR A 1 256 ? 118.575 126.267 127.820 1.00 106.76 259 THR A O 1
ATOM 1978 N N . TYR A 1 257 ? 117.283 126.938 126.095 1.00 106.23 260 TYR A N 1
ATOM 1979 C CA . TYR A 1 257 ? 116.037 126.704 126.805 1.00 106.23 260 TYR A CA 1
ATOM 1980 C C . TYR A 1 257 ? 115.632 125.236 126.679 1.00 106.23 260 TYR A C 1
ATOM 1981 O O . TYR A 1 257 ? 116.232 124.457 125.935 1.00 106.23 260 TYR A O 1
ATOM 1990 N N . SER A 1 258 ? 114.585 124.861 127.416 1.00 100.48 261 SER A N 1
ATOM 1991 C CA . SER A 1 258 ? 114.093 123.490 127.367 1.00 100.48 261 SER A CA 1
ATOM 1992 C C . SER A 1 258 ? 113.288 123.198 126.108 1.00 100.48 261 SER A C 1
ATOM 1993 O O . SER A 1 258 ? 113.077 122.020 125.785 1.00 100.48 261 SER A O 1
ATOM 1996 N N . SER A 1 259 ? 112.849 124.238 125.390 1.00 106.12 262 SER A N 1
ATOM 1997 C CA . SER A 1 259 ? 112.056 124.042 124.178 1.00 106.12 262 SER A CA 1
ATOM 1998 C C . SER A 1 259 ? 112.878 123.383 123.077 1.00 106.12 262 SER A C 1
ATOM 1999 O O . SER A 1 259 ? 112.432 122.411 122.457 1.00 106.12 262 SER A O 1
ATOM 2002 N N . GLU A 1 260 ? 114.099 123.870 122.841 1.00 112.14 263 GLU A N 1
ATOM 2003 C CA . GLU A 1 260 ? 114.953 123.212 121.859 1.00 112.14 263 GLU A CA 1
ATOM 2004 C C . GLU A 1 260 ? 115.516 121.894 122.372 1.00 112.14 263 GLU A C 1
ATOM 2005 O O . GLU A 1 260 ? 115.878 121.042 121.558 1.00 112.14 263 GLU A O 1
ATOM 2011 N N . LYS A 1 261 ? 115.564 121.691 123.693 1.00 105.72 264 LYS A N 1
ATOM 2012 C CA . LYS A 1 261 ? 115.929 120.383 124.232 1.00 105.72 264 LYS A CA 1
ATOM 2013 C C . LYS A 1 261 ? 114.877 119.336 123.882 1.00 105.72 264 LYS A C 1
ATOM 2014 O O . LYS A 1 261 ? 115.199 118.240 123.401 1.00 105.72 264 LYS A O 1
ATOM 2020 N N . LEU A 1 262 ? 113.602 119.671 124.093 1.00 106.40 265 LEU A N 1
ATOM 2021 C CA . LEU A 1 262 ? 112.539 118.747 123.712 1.00 106.40 265 LEU A CA 1
ATOM 2022 C C . LEU A 1 262 ? 112.383 118.660 122.199 1.00 106.40 265 LEU A C 1
ATOM 2023 O O . LEU A 1 262 ? 111.950 117.624 121.686 1.00 106.40 265 LEU A O 1
ATOM 2028 N N . ALA A 1 263 ? 112.758 119.714 121.468 1.00 113.95 266 ALA A N 1
ATOM 2029 C CA . ALA A 1 263 ? 112.794 119.631 120.010 1.00 113.95 266 ALA A CA 1
ATOM 2030 C C . ALA A 1 263 ? 113.878 118.669 119.534 1.00 113.95 266 ALA A C 1
ATOM 2031 O O . ALA A 1 263 ? 113.677 117.924 118.568 1.00 113.95 266 ALA A O 1
ATOM 2033 N N . SER A 1 264 ? 115.036 118.674 120.202 1.00 112.02 267 SER A N 1
ATOM 2034 C CA . SER A 1 264 ? 116.093 117.719 119.884 1.00 112.02 267 SER A CA 1
ATOM 2035 C C . SER A 1 264 ? 115.670 116.296 120.224 1.00 112.02 267 SER A C 1
ATOM 2036 O O . SER A 1 264 ? 115.988 115.355 119.486 1.00 112.02 267 SER A O 1
ATOM 2039 N N . GLU A 1 265 ? 114.946 116.124 121.337 1.00 105.54 268 GLU A N 1
ATOM 2040 C CA . GLU A 1 265 ? 114.400 114.808 121.670 1.00 105.54 268 GLU A CA 1
ATOM 2041 C C . GLU A 1 265 ? 113.377 114.353 120.634 1.00 105.54 268 GLU A C 1
ATOM 2042 O O . GLU A 1 265 ? 113.329 113.169 120.279 1.00 105.54 268 GLU A O 1
ATOM 2048 N N . CYS A 1 266 ? 112.561 115.286 120.132 1.00 117.82 269 CYS A N 1
ATOM 2049 C CA . CYS A 1 266 ? 111.603 114.973 119.074 1.00 117.82 269 CYS A CA 1
ATOM 2050 C C . CYS A 1 266 ? 112.304 114.560 117.786 1.00 117.82 269 CYS A C 1
ATOM 2051 O O . CYS A 1 266 ? 111.903 113.586 117.140 1.00 117.82 269 CYS A O 1
ATOM 2054 N N . LYS A 1 267 ? 113.360 115.280 117.402 1.00 121.86 270 LYS A N 1
ATOM 2055 C CA . LYS A 1 267 ? 114.063 114.942 116.168 1.00 121.86 270 LYS A CA 1
ATOM 2056 C C . LYS A 1 267 ? 114.882 113.664 116.314 1.00 121.86 270 LYS A C 1
ATOM 2057 O O . LYS A 1 267 ? 115.162 112.993 115.315 1.00 121.86 270 LYS A O 1
ATOM 2063 N N . ALA A 1 268 ? 115.276 113.312 117.540 1.00 124.41 271 ALA A N 1
ATOM 2064 C CA . ALA A 1 268 ? 115.933 112.028 117.760 1.00 124.41 271 ALA A CA 1
ATOM 2065 C C . ALA A 1 268 ? 114.930 110.879 117.715 1.00 124.41 271 ALA A C 1
ATOM 2066 O O . ALA A 1 268 ? 115.203 109.823 117.133 1.00 124.41 271 ALA A O 1
ATOM 2068 N N . LEU A 1 269 ? 113.756 111.067 118.317 1.00 125.15 272 LEU A N 1
ATOM 2069 C CA . LEU A 1 269 ? 112.810 109.964 118.398 1.00 125.15 272 LEU A CA 1
ATOM 2070 C C . LEU A 1 269 ? 111.918 109.851 117.167 1.00 125.15 272 LEU A C 1
ATOM 2071 O O . LEU A 1 269 ? 111.183 108.864 117.051 1.00 125.15 272 LEU A O 1
ATOM 2076 N N . LYS A 1 270 ? 111.950 110.827 116.255 1.00 127.53 273 LYS A N 1
ATOM 2077 C CA . LYS A 1 270 ? 111.315 110.626 114.955 1.00 127.53 273 LYS A CA 1
ATOM 2078 C C . LYS A 1 270 ? 112.108 109.638 114.107 1.00 127.53 273 LYS A C 1
ATOM 2079 O O . LYS A 1 270 ? 111.536 108.715 113.515 1.00 127.53 273 LYS A O 1
ATOM 2085 N N . ILE A 1 271 ? 113.429 109.817 114.035 1.00 129.79 274 ILE A N 1
ATOM 2086 C CA . ILE A 1 271 ? 114.251 108.892 113.260 1.00 129.79 274 ILE A CA 1
ATOM 2087 C C . ILE A 1 271 ? 114.424 107.576 114.015 1.00 129.79 274 ILE A C 1
ATOM 2088 O O . ILE A 1 271 ? 114.509 106.502 113.406 1.00 129.79 274 ILE A O 1
ATOM 2093 N N . LEU A 1 272 ? 114.420 107.622 115.349 1.00 134.50 275 LEU A N 1
ATOM 2094 C CA . LEU A 1 272 ? 114.432 106.397 116.152 1.00 134.50 275 LEU A CA 1
ATOM 2095 C C . LEU A 1 272 ? 112.988 105.976 116.411 1.00 134.50 275 LEU A C 1
ATOM 2096 O O . LEU A 1 272 ? 112.409 106.219 117.471 1.00 134.50 275 LEU A O 1
ATOM 2101 N N . ASN A 1 273 ? 112.401 105.326 115.407 1.00 141.40 276 ASN A N 1
ATOM 2102 C CA . ASN A 1 273 ? 111.016 104.879 115.475 1.00 141.40 276 ASN A CA 1
ATOM 2103 C C . ASN A 1 273 ? 110.851 103.411 115.102 1.00 141.40 276 ASN A C 1
ATOM 2104 O O . ASN A 1 273 ? 109.714 102.939 114.984 1.00 141.40 276 ASN A O 1
ATOM 2106 N N . GLU A 1 274 ? 111.947 102.677 114.912 1.00 142.22 277 GLU A N 1
ATOM 2107 C CA . GLU A 1 274 ? 111.868 101.287 114.490 1.00 142.22 277 GLU A CA 1
ATOM 2108 C C . GLU A 1 274 ? 112.781 100.350 115.270 1.00 142.22 277 GLU A C 1
ATOM 2109 O O . GLU A 1 274 ? 112.698 99.133 115.072 1.00 142.22 277 GLU A O 1
ATOM 2111 N N . TRP A 1 275 ? 113.640 100.868 116.142 1.00 141.42 278 TRP A N 1
ATOM 2112 C CA . TRP A 1 275 ? 114.588 100.037 116.882 1.00 141.42 278 TRP A CA 1
ATOM 2113 C C . TRP A 1 275 ? 114.019 99.591 118.226 1.00 141.42 278 TRP A C 1
ATOM 2114 O O . TRP A 1 275 ? 114.628 99.819 119.273 1.00 141.42 278 TRP A O 1
ATOM 2125 N N . SER A 1 276 ? 112.836 98.962 118.184 1.00 146.74 279 SER A N 1
ATOM 2126 C CA . SER A 1 276 ? 112.137 98.361 119.322 1.00 146.74 279 SER A CA 1
ATOM 2127 C C . SER A 1 276 ? 111.864 99.360 120.441 1.00 146.74 279 SER A C 1
ATOM 2128 O O . SER A 1 276 ? 110.722 99.790 120.636 1.00 146.74 279 SER A O 1
ATOM 2131 N N . GLU A 1 277 ? 112.908 99.732 121.177 1.00 141.27 280 GLU A N 1
ATOM 2132 C CA . GLU A 1 277 ? 112.803 100.726 122.235 1.00 141.27 280 GLU A CA 1
ATOM 2133 C C . GLU A 1 277 ? 112.905 102.121 121.621 1.00 141.27 280 GLU A C 1
ATOM 2134 O O . GLU A 1 277 ? 112.875 102.281 120.396 1.00 141.27 280 GLU A O 1
ATOM 2140 N N . ALA A 1 278 ? 113.055 103.146 122.486 1.00 145.27 281 ALA A N 1
ATOM 2141 C CA . ALA A 1 278 ? 113.073 104.573 122.159 1.00 145.27 281 ALA A CA 1
ATOM 2142 C C . ALA A 1 278 ? 111.833 104.949 121.354 1.00 145.27 281 ALA A C 1
ATOM 2143 O O . ALA A 1 278 ? 111.920 105.101 120.128 1.00 145.27 281 ALA A O 1
ATOM 2145 N N . PRO A 1 279 ? 110.667 105.059 122.001 1.00 140.67 282 PRO A N 1
ATOM 2146 C CA . PRO A 1 279 ? 109.396 105.137 121.264 1.00 140.67 282 PRO A CA 1
ATOM 2147 C C . PRO A 1 279 ? 109.239 106.422 120.463 1.00 140.67 282 PRO A C 1
ATOM 2148 O O . PRO A 1 279 ? 109.807 107.466 120.794 1.00 140.67 282 PRO A O 1
ATOM 2152 N N . LYS A 1 280 ? 108.455 106.328 119.393 1.00 140.96 283 LYS A N 1
ATOM 2153 C CA . LYS A 1 280 ? 108.212 107.457 118.512 1.00 140.96 283 LYS A CA 1
ATOM 2154 C C . LYS A 1 280 ? 107.183 108.406 119.118 1.00 140.96 283 LYS A C 1
ATOM 2155 O O . LYS A 1 280 ? 106.514 108.096 120.107 1.00 140.96 283 LYS A O 1
ATOM 2157 N N . ILE A 1 281 ? 107.061 109.576 118.501 1.00 137.86 284 ILE A N 1
ATOM 2158 C CA . ILE A 1 281 ? 106.155 110.609 118.990 1.00 137.86 284 ILE A CA 1
ATOM 2159 C C . ILE A 1 281 ? 104.746 110.307 118.504 1.00 137.86 284 ILE A C 1
ATOM 2160 O O . ILE A 1 281 ? 104.495 110.228 117.295 1.00 137.86 284 ILE A O 1
ATOM 2165 N N . TYR A 1 282 ? 103.819 110.137 119.445 1.00 142.50 285 TYR A N 1
ATOM 2166 C CA . TYR A 1 282 ? 102.418 109.980 119.080 1.00 142.50 285 TYR A CA 1
ATOM 2167 C C . TYR A 1 282 ? 101.773 111.308 118.706 1.00 142.50 285 TYR A C 1
ATOM 2168 O O . TYR A 1 282 ? 100.958 111.360 117.779 1.00 142.50 285 TYR A O 1
ATOM 2177 N N . TRP A 1 283 ? 102.124 112.384 119.407 1.00 137.26 286 TRP A N 1
ATOM 2178 C CA . TRP A 1 283 ? 101.540 113.692 119.149 1.00 137.26 286 TRP A CA 1
ATOM 2179 C C . TRP A 1 283 ? 102.516 114.775 119.581 1.00 137.26 286 TRP A C 1
ATOM 2180 O O . TRP A 1 283 ? 103.098 114.701 120.666 1.00 137.26 286 TRP A O 1
ATOM 2191 N N . HIS A 1 284 ? 102.687 115.776 118.722 1.00 136.81 287 HIS A N 1
ATOM 2192 C CA . HIS A 1 284 ? 103.567 116.906 119.002 1.00 136.81 287 HIS A CA 1
ATOM 2193 C C . HIS A 1 284 ? 102.895 118.156 118.461 1.00 136.81 287 HIS A C 1
ATOM 2194 O O . HIS A 1 284 ? 102.668 118.259 117.252 1.00 136.81 287 HIS A O 1
ATOM 2201 N N . GLY A 1 285 ? 102.577 119.098 119.344 1.00 132.39 288 GLY A N 1
ATOM 2202 C CA . GLY A 1 285 ? 101.859 120.282 118.918 1.00 132.39 288 GLY A CA 1
ATOM 2203 C C . GLY A 1 285 ? 102.049 121.499 119.797 1.00 132.39 288 GLY A C 1
ATOM 2204 O O . GLY A 1 285 ? 102.059 121.402 121.028 1.00 132.39 288 GLY A O 1
ATOM 2205 N N . LYS A 1 286 ? 102.199 122.658 119.163 1.00 134.35 289 LYS A N 1
ATOM 2206 C CA . LYS A 1 286 ? 102.306 123.935 119.864 1.00 134.35 289 LYS A CA 1
ATOM 2207 C C . LYS A 1 286 ? 100.897 124.473 120.069 1.00 134.35 289 LYS A C 1
ATOM 2208 O O . LYS A 1 286 ? 100.308 125.065 119.162 1.00 134.35 289 LYS A O 1
ATOM 2214 N N . ILE A 1 287 ? 100.338 124.257 121.256 1.00 137.30 290 ILE A N 1
ATOM 2215 C CA . ILE A 1 287 ? 99.019 124.780 121.601 1.00 137.30 290 ILE A CA 1
ATOM 2216 C C . ILE A 1 287 ? 99.195 125.996 122.498 1.00 137.30 290 ILE A C 1
ATOM 2217 O O . ILE A 1 287 ? 100.014 125.983 123.430 1.00 137.30 290 ILE A O 1
ATOM 2222 N N . TRP A 1 288 ? 98.442 127.061 122.186 1.00 138.79 291 TRP A N 1
ATOM 2223 C CA . TRP A 1 288 ? 98.619 128.407 122.729 1.00 138.79 291 TRP A CA 1
ATOM 2224 C C . TRP A 1 288 ? 100.054 128.873 122.533 1.00 138.79 291 TRP A C 1
ATOM 2225 O O . TRP A 1 288 ? 100.405 129.377 121.461 1.00 138.79 291 TRP A O 1
ATOM 2236 N N . GLU A 1 289 ? 100.891 128.706 123.552 1.00 127.05 292 GLU A N 1
ATOM 2237 C CA . GLU A 1 289 ? 102.290 129.087 123.448 1.00 127.05 292 GLU A CA 1
ATOM 2238 C C . GLU A 1 289 ? 103.238 128.028 124.019 1.00 127.05 292 GLU A C 1
ATOM 2239 O O . GLU A 1 289 ? 104.418 128.013 123.645 1.00 127.05 292 GLU A O 1
ATOM 2245 N N . HIS A 1 290 ? 102.746 127.093 124.833 1.00 121.36 293 HIS A N 1
ATOM 2246 C CA . HIS A 1 290 ? 103.540 125.979 125.332 1.00 121.36 293 HIS A CA 1
ATOM 2247 C C . HIS A 1 290 ? 103.744 124.930 124.238 1.00 121.36 293 HIS A C 1
ATOM 2248 O O . HIS A 1 290 ? 103.105 124.955 123.183 1.00 121.36 293 HIS A O 1
ATOM 2255 N N . THR A 1 291 ? 104.636 123.977 124.507 1.00 120.19 294 THR A N 1
ATOM 2256 C CA . THR A 1 291 ? 104.929 122.875 123.597 1.00 120.19 294 THR A CA 1
ATOM 2257 C C . THR A 1 291 ? 104.804 121.563 124.360 1.00 120.19 294 THR A C 1
ATOM 2258 O O . THR A 1 291 ? 105.319 121.442 125.475 1.00 120.19 294 THR A O 1
ATOM 2262 N N . PHE A 1 292 ? 104.118 120.587 123.767 1.00 123.80 295 PHE A N 1
ATOM 2263 C CA . PHE A 1 292 ? 103.921 119.282 124.381 1.00 123.80 295 PHE A CA 1
ATOM 2264 C C . PHE A 1 292 ? 104.487 118.185 123.488 1.00 123.80 295 PHE A C 1
ATOM 2265 O O . PHE A 1 292 ? 104.476 118.294 122.258 1.00 123.80 295 PHE A O 1
ATOM 2273 N N . LEU A 1 293 ? 104.986 117.119 124.122 1.00 125.89 296 LEU A N 1
ATOM 2274 C CA . LEU A 1 293 ? 105.663 116.021 123.423 1.00 125.89 296 LEU A CA 1
ATOM 2275 C C . LEU A 1 293 ? 105.239 114.691 124.046 1.00 125.89 296 LEU A C 1
ATOM 2276 O O . LEU A 1 293 ? 105.796 114.269 125.061 1.00 125.89 296 LEU A O 1
ATOM 2281 N N . GLY A 1 294 ? 104.276 114.023 123.413 1.00 137.75 297 GLY A N 1
ATOM 2282 C CA . GLY A 1 294 ? 103.773 112.754 123.909 1.00 137.75 297 GLY A CA 1
ATOM 2283 C C . GLY A 1 294 ? 104.602 111.542 123.526 1.00 137.75 297 GLY A C 1
ATOM 2284 O O . GLY A 1 294 ? 104.698 111.192 122.346 1.00 137.75 297 GLY A O 1
ATOM 2285 N N . ILE A 1 295 ? 105.202 110.892 124.521 1.00 137.34 298 ILE A N 1
ATOM 2286 C CA . ILE A 1 295 ? 106.019 109.698 124.333 1.00 137.34 298 ILE A CA 1
ATOM 2287 C C . ILE A 1 295 ? 105.438 108.601 125.213 1.00 137.34 298 ILE A C 1
ATOM 2288 O O . ILE A 1 295 ? 105.182 108.834 126.397 1.00 137.34 298 ILE A O 1
ATOM 2293 N N . GLU A 1 296 ? 105.184 107.427 124.637 1.00 137.33 299 GLU A N 1
ATOM 2294 C CA . GLU A 1 296 ? 104.534 106.377 125.410 1.00 137.33 299 GLU A CA 1
ATOM 2295 C C . GLU A 1 296 ? 105.512 105.745 126.398 1.00 137.33 299 GLU A C 1
ATOM 2296 O O . GLU A 1 296 ? 106.732 105.763 126.210 1.00 137.33 299 GLU A O 1
ATOM 2302 N N . HIS A 1 297 ? 104.953 105.175 127.461 1.00 128.71 300 HIS A N 1
ATOM 2303 C CA . HIS A 1 297 ? 105.724 104.551 128.526 1.00 128.71 300 HIS A CA 1
ATOM 2304 C C . HIS A 1 297 ? 105.535 103.043 128.466 1.00 128.71 300 HIS A C 1
ATOM 2305 O O . HIS A 1 297 ? 104.400 102.556 128.446 1.00 128.71 300 HIS A O 1
ATOM 2312 N N . MET A 1 298 ? 106.643 102.312 128.435 1.00 120.28 301 MET A N 1
ATOM 2313 C CA . MET A 1 298 ? 106.606 100.861 128.375 1.00 120.28 301 MET A CA 1
ATOM 2314 C C . MET A 1 298 ? 106.702 100.266 129.775 1.00 120.28 301 MET A C 1
ATOM 2315 O O . MET A 1 298 ? 107.105 100.929 130.734 1.00 120.28 301 MET A O 1
ATOM 2320 N N . LYS A 1 299 ? 106.322 98.997 129.880 1.00 113.44 302 LYS A N 1
ATOM 2321 C CA . LYS A 1 299 ? 106.377 98.298 131.157 1.00 113.44 302 LYS A CA 1
ATOM 2322 C C . LYS A 1 299 ? 107.823 97.950 131.487 1.00 113.44 302 LYS A C 1
ATOM 2323 O O . LYS A 1 299 ? 108.475 97.210 130.744 1.00 113.44 302 LYS A O 1
ATOM 2325 N N . GLY A 1 300 ? 108.323 98.483 132.594 1.00 100.31 303 GLY A N 1
ATOM 2326 C CA . GLY A 1 300 ? 109.695 98.219 132.982 1.00 100.31 303 GLY A CA 1
ATOM 2327 C C . GLY A 1 300 ? 110.011 98.865 134.312 1.00 100.31 303 GLY A C 1
ATOM 2328 O O . GLY A 1 300 ? 109.196 99.592 134.890 1.00 100.31 303 GLY A O 1
ATOM 2329 N N . VAL A 1 301 ? 111.219 98.584 134.791 1.00 93.33 304 VAL A N 1
ATOM 2330 C CA . VAL A 1 301 ? 111.717 99.125 136.053 1.00 93.33 304 VAL A CA 1
ATOM 2331 C C . VAL A 1 301 ? 113.047 99.822 135.785 1.00 93.33 304 VAL A C 1
ATOM 2332 O O . VAL A 1 301 ? 113.744 99.462 134.824 1.00 93.33 304 VAL A O 1
ATOM 2336 N N . PRO A 1 302 ? 113.428 100.830 136.569 1.00 91.25 305 PRO A N 1
ATOM 2337 C CA . PRO A 1 302 ? 114.750 101.440 136.392 1.00 91.25 305 PRO A CA 1
ATOM 2338 C C . PRO A 1 302 ? 115.863 100.498 136.820 1.00 91.25 305 PRO A C 1
ATOM 2339 O O . PRO A 1 302 ? 115.652 99.519 137.539 1.00 91.25 305 PRO A O 1
ATOM 2343 N N . LEU A 1 303 ? 117.073 100.811 136.348 1.00 84.92 306 LEU A N 1
ATOM 2344 C CA . LEU A 1 303 ? 118.212 99.926 136.571 1.00 84.92 306 LEU A CA 1
ATOM 2345 C C . LEU A 1 303 ? 118.681 99.953 138.022 1.00 84.92 306 LEU A C 1
ATOM 2346 O O . LEU A 1 303 ? 119.294 98.986 138.488 1.00 84.92 306 LEU A O 1
ATOM 2351 N N . ASN A 1 304 ? 118.402 101.040 138.748 1.00 86.83 307 ASN A N 1
ATOM 2352 C CA . ASN A 1 304 ? 118.756 101.113 140.164 1.00 86.83 307 ASN A CA 1
ATOM 2353 C C . ASN A 1 304 ? 117.921 100.103 140.946 1.00 86.83 307 ASN A C 1
ATOM 2354 O O . ASN A 1 304 ? 118.443 99.370 141.797 1.00 86.83 307 ASN A O 1
ATOM 2359 N N . ARG A 1 305 ? 116.621 100.036 140.646 1.00 97.57 308 ARG A N 1
ATOM 2360 C CA . ARG A 1 305 ? 115.755 99.066 141.305 1.00 97.57 308 ARG A CA 1
ATOM 2361 C C . ARG A 1 305 ? 116.110 97.644 140.896 1.00 97.57 308 ARG A C 1
ATOM 2362 O O . ARG A 1 305 ? 116.008 96.716 141.705 1.00 97.57 308 ARG A O 1
ATOM 2370 N N . TRP A 1 306 ? 116.566 97.459 139.654 1.00 96.98 309 TRP A N 1
ATOM 2371 C CA . TRP A 1 306 ? 116.993 96.136 139.209 1.00 96.98 309 TRP A CA 1
ATOM 2372 C C . TRP A 1 306 ? 118.271 95.694 139.911 1.00 96.98 309 TRP A C 1
ATOM 2373 O O . TRP A 1 306 ? 118.437 94.507 140.213 1.00 96.98 309 TRP A O 1
ATOM 2384 N N . VAL A 1 307 ? 119.189 96.629 140.167 1.00 97.39 310 VAL A N 1
ATOM 2385 C CA . VAL A 1 307 ? 120.396 96.303 140.922 1.00 97.39 310 VAL A CA 1
ATOM 2386 C C . VAL A 1 307 ? 120.048 95.975 142.370 1.00 97.39 310 VAL A C 1
ATOM 2387 O O . VAL A 1 307 ? 120.515 94.971 142.923 1.00 97.39 310 VAL A O 1
ATOM 2391 N N . THR A 1 308 ? 119.186 96.785 142.992 1.00 102.43 311 THR A N 1
ATOM 2392 C CA . THR A 1 308 ? 118.840 96.548 144.391 1.00 102.43 311 THR A CA 1
ATOM 2393 C C . THR A 1 308 ? 117.921 95.346 144.582 1.00 102.43 311 THR A C 1
ATOM 2394 O O . THR A 1 308 ? 117.809 94.845 145.706 1.00 102.43 311 THR A O 1
ATOM 2398 N N . ASN A 1 309 ? 117.260 94.872 143.525 1.00 102.82 312 ASN A N 1
ATOM 2399 C CA . ASN A 1 309 ? 116.445 93.670 143.629 1.00 102.82 312 ASN A CA 1
ATOM 2400 C C . ASN A 1 309 ? 117.166 92.416 143.160 1.00 102.82 312 ASN A C 1
ATOM 2401 O O . ASN A 1 309 ? 116.794 91.314 143.577 1.00 102.82 312 ASN A O 1
ATOM 2406 N N . ASN A 1 310 ? 118.184 92.551 142.311 1.00 105.11 313 ASN A N 1
ATOM 2407 C CA . ASN A 1 310 ? 118.929 91.416 141.769 1.00 105.11 313 ASN A CA 1
ATOM 2408 C C . ASN A 1 310 ? 120.410 91.684 142.006 1.00 105.11 313 ASN A C 1
ATOM 2409 O O . ASN A 1 310 ? 121.072 92.299 141.166 1.00 105.11 313 ASN A O 1
ATOM 2414 N N . PHE A 1 311 ? 120.914 91.232 143.153 1.00 113.76 314 PHE A N 1
ATOM 2415 C CA . PHE A 1 311 ? 122.323 91.294 143.520 1.00 113.76 314 PHE A CA 1
ATOM 2416 C C . PHE A 1 311 ? 122.559 90.321 144.668 1.00 113.76 314 PHE A C 1
ATOM 2417 O O . PHE A 1 311 ? 121.726 90.227 145.577 1.00 113.76 314 PHE A O 1
ATOM 2425 N N . PRO A 1 312 ? 123.664 89.577 144.662 1.00 123.37 315 PRO A N 1
ATOM 2426 C CA . PRO A 1 312 ? 123.904 88.613 145.745 1.00 123.37 315 PRO A CA 1
ATOM 2427 C C . PRO A 1 312 ? 124.299 89.262 147.061 1.00 123.37 315 PRO A C 1
ATOM 2428 O O . PRO A 1 312 ? 125.464 89.199 147.463 1.00 123.37 315 PRO A O 1
ATOM 2432 N N . LEU A 1 313 ? 123.338 89.890 147.741 1.00 128.10 316 LEU A N 1
ATOM 2433 C CA . LEU A 1 313 ? 123.618 90.429 149.067 1.00 128.10 316 LEU A CA 1
ATOM 2434 C C . LEU A 1 313 ? 123.756 89.324 150.105 1.00 128.10 316 LEU A C 1
ATOM 2435 O O . LEU A 1 313 ? 124.512 89.474 151.071 1.00 128.10 316 LEU A O 1
ATOM 2440 N N . TYR A 1 314 ? 123.038 88.216 149.930 1.00 148.30 317 TYR A N 1
ATOM 2441 C CA . TYR A 1 314 ? 123.044 87.124 150.892 1.00 148.30 317 TYR A CA 1
ATOM 2442 C C . TYR A 1 314 ? 123.154 85.800 150.151 1.00 148.30 317 TYR A C 1
ATOM 2443 O O . TYR A 1 314 ? 123.020 85.732 148.927 1.00 148.30 317 TYR A O 1
ATOM 2452 N N . GLU A 1 315 ? 123.411 84.735 150.916 1.00 159.48 318 GLU A N 1
ATOM 2453 C CA . GLU A 1 315 ? 123.534 83.408 150.321 1.00 159.48 318 GLU A CA 1
ATOM 2454 C C . GLU A 1 315 ? 122.175 82.853 149.911 1.00 159.48 318 GLU A C 1
ATOM 2455 O O . GLU A 1 315 ? 122.058 82.194 148.871 1.00 159.48 318 GLU A O 1
ATOM 2457 N N . VAL A 1 316 ? 121.143 83.093 150.725 1.00 162.97 319 VAL A N 1
ATOM 2458 C CA . VAL A 1 316 ? 119.803 82.613 150.399 1.00 162.97 319 VAL A CA 1
ATOM 2459 C C . VAL A 1 316 ? 119.225 83.389 149.223 1.00 162.97 319 VAL A C 1
ATOM 2460 O O . VAL A 1 316 ? 118.498 82.831 148.391 1.00 162.97 319 VAL A O 1
ATOM 2462 N N . VAL A 1 317 ? 119.524 84.686 149.142 1.00 157.37 320 VAL A N 1
ATOM 2463 C CA . VAL A 1 317 ? 119.090 85.494 148.011 1.00 157.37 320 VAL A CA 1
ATOM 2464 C C . VAL A 1 317 ? 119.882 85.092 146.774 1.00 157.37 320 VAL A C 1
ATOM 2465 O O . VAL A 1 317 ? 121.102 84.878 146.843 1.00 157.37 320 VAL A O 1
ATOM 2469 N N . ASP A 1 318 ? 119.173 84.964 145.644 1.00 157.00 321 ASP A N 1
ATOM 2470 C CA . ASP A 1 318 ? 119.712 84.540 144.345 1.00 157.00 321 ASP A CA 1
ATOM 2471 C C . ASP A 1 318 ? 120.355 83.153 144.436 1.00 157.00 321 ASP A C 1
ATOM 2472 O O . ASP A 1 318 ? 121.566 82.981 144.279 1.00 157.00 321 ASP A O 1
ATOM 2477 N N . LYS A 1 319 ? 119.507 82.163 144.708 1.00 147.62 322 LYS A N 1
ATOM 2478 C CA . LYS A 1 319 ? 119.924 80.770 144.746 1.00 147.62 322 LYS A CA 1
ATOM 2479 C C . LYS A 1 319 ? 120.315 80.294 143.347 1.00 147.62 322 LYS A C 1
ATOM 2480 O O . LYS A 1 319 ? 119.923 80.877 142.330 1.00 147.62 322 LYS A O 1
ATOM 2486 N N . THR A 1 320 ? 121.120 79.223 143.316 1.00 142.51 323 THR A N 1
ATOM 2487 C CA . THR A 1 320 ? 121.806 78.670 142.142 1.00 142.51 323 THR A CA 1
ATOM 2488 C C . THR A 1 320 ? 122.685 79.703 141.445 1.00 142.51 323 THR A C 1
ATOM 2489 O O . THR A 1 320 ? 122.865 79.633 140.222 1.00 142.51 323 THR A O 1
ATOM 2493 N N . LYS A 1 321 ? 123.231 80.645 142.227 1.00 135.95 324 LYS A N 1
ATOM 2494 C CA . LYS A 1 321 ? 124.200 81.658 141.811 1.00 135.95 324 LYS A CA 1
ATOM 2495 C C . LYS A 1 321 ? 123.701 82.503 140.645 1.00 135.95 324 LYS A C 1
ATOM 2496 O O . LYS A 1 321 ? 123.001 83.502 140.848 1.00 135.95 324 LYS A O 1
ATOM 2502 N N . ASP A 1 322 ? 124.065 82.082 139.429 1.00 123.32 325 ASP A N 1
ATOM 2503 C CA . ASP A 1 322 ? 123.750 82.717 138.152 1.00 123.32 325 ASP A CA 1
ATOM 2504 C C . ASP A 1 322 ? 124.197 84.177 138.130 1.00 123.32 325 ASP A C 1
ATOM 2505 O O . ASP A 1 322 ? 125.381 84.459 138.338 1.00 123.32 325 ASP A O 1
ATOM 2510 N N . TYR A 1 323 ? 123.288 85.093 137.766 1.00 115.13 326 TYR A N 1
ATOM 2511 C CA . TYR A 1 323 ? 123.405 86.557 137.803 1.00 115.13 326 TYR A CA 1
ATOM 2512 C C . TYR A 1 323 ? 124.436 87.149 136.839 1.00 115.13 326 TYR A C 1
ATOM 2513 O O . TYR A 1 323 ? 124.267 88.279 136.362 1.00 115.13 326 TYR A O 1
ATOM 2522 N N . LEU A 1 324 ? 125.409 86.353 136.405 1.00 114.74 327 LEU A N 1
ATOM 2523 C CA . LEU A 1 324 ? 126.408 86.872 135.486 1.00 114.74 327 LEU A CA 1
ATOM 2524 C C . LEU A 1 324 ? 125.971 86.640 134.057 1.00 114.74 327 LEU A C 1
ATOM 2525 O O . LEU A 1 324 ? 126.345 87.407 133.167 1.00 114.74 327 LEU A O 1
ATOM 2530 N N . LEU A 1 325 ? 125.145 85.613 133.835 1.00 116.36 328 LEU A N 1
ATOM 2531 C CA . LEU A 1 325 ? 124.438 85.474 132.568 1.00 116.36 328 LEU A CA 1
ATOM 2532 C C . LEU A 1 325 ? 123.533 86.674 132.330 1.00 116.36 328 LEU A C 1
ATOM 2533 O O . LEU A 1 325 ? 123.509 87.238 131.232 1.00 116.36 328 LEU A O 1
ATOM 2538 N N . ARG A 1 326 ? 122.816 87.105 133.374 1.00 111.35 329 ARG A N 1
ATOM 2539 C CA . ARG A 1 326 ? 121.931 88.259 133.254 1.00 111.35 329 ARG A CA 1
ATOM 2540 C C . ARG A 1 326 ? 122.714 89.550 133.049 1.00 111.35 329 ARG A C 1
ATOM 2541 O O . ARG A 1 326 ? 122.346 90.371 132.196 1.00 111.35 329 ARG A O 1
ATOM 2549 N N . VAL A 1 327 ? 123.799 89.739 133.813 1.00 105.64 330 VAL A N 1
ATOM 2550 C CA . VAL A 1 327 ? 124.613 90.951 133.684 1.00 105.64 330 VAL A CA 1
ATOM 2551 C C . VAL A 1 327 ? 125.274 91.013 132.310 1.00 105.64 330 VAL A C 1
ATOM 2552 O O . VAL A 1 327 ? 125.234 92.048 131.633 1.00 105.64 330 VAL A O 1
ATOM 2556 N N . SER A 1 328 ? 125.847 89.891 131.859 1.00 112.45 331 SER A N 1
ATOM 2557 C CA . SER A 1 328 ? 126.485 89.843 130.549 1.00 112.45 331 SER A CA 1
ATOM 2558 C C . SER A 1 328 ? 125.470 90.012 129.428 1.00 112.45 331 SER A C 1
ATOM 2559 O O . SER A 1 328 ? 125.769 90.646 128.412 1.00 112.45 331 SER A O 1
ATOM 2562 N N . LYS A 1 329 ? 124.251 89.491 129.612 1.00 111.96 332 LYS A N 1
ATOM 2563 C CA . LYS A 1 329 ? 123.210 89.646 128.603 1.00 111.96 332 LYS A CA 1
ATOM 2564 C C . LYS A 1 329 ? 122.771 91.098 128.467 1.00 111.96 332 LYS A C 1
ATOM 2565 O O . LYS A 1 329 ? 122.663 91.613 127.348 1.00 111.96 332 LYS A O 1
ATOM 2567 N N . ILE A 1 330 ? 122.533 91.784 129.590 1.00 108.38 333 ILE A N 1
ATOM 2568 C CA . ILE A 1 330 ? 122.064 93.165 129.492 1.00 108.38 333 ILE A CA 1
ATOM 2569 C C . ILE A 1 330 ? 123.190 94.100 129.052 1.00 108.38 333 ILE A C 1
ATOM 2570 O O . ILE A 1 330 ? 122.949 95.060 128.310 1.00 108.38 333 ILE A O 1
ATOM 2575 N N . VAL A 1 331 ? 124.440 93.807 129.433 1.00 108.61 334 VAL A N 1
ATOM 2576 C CA . VAL A 1 331 ? 125.561 94.613 128.957 1.00 108.61 334 VAL A CA 1
ATOM 2577 C C . VAL A 1 331 ? 125.797 94.379 127.465 1.00 108.61 334 VAL A C 1
ATOM 2578 O O . VAL A 1 331 ? 126.055 95.326 126.714 1.00 108.61 334 VAL A O 1
ATOM 2582 N N . GLU A 1 332 ? 125.658 93.131 127.003 1.00 115.96 335 GLU A N 1
ATOM 2583 C CA . GLU A 1 332 ? 125.827 92.830 125.584 1.00 115.96 335 GLU A CA 1
ATOM 2584 C C . GLU A 1 332 ? 124.720 93.459 124.745 1.00 115.96 335 GLU A C 1
ATOM 2585 O O . GLU A 1 332 ? 124.975 93.942 123.635 1.00 115.96 335 GLU A O 1
ATOM 2591 N N . LYS A 1 333 ? 123.489 93.476 125.268 1.00 110.32 336 LYS A N 1
ATOM 2592 C CA . LYS A 1 333 ? 122.402 94.181 124.593 1.00 110.32 336 LYS A CA 1
ATOM 2593 C C . LYS A 1 333 ? 122.658 95.682 124.549 1.00 110.32 336 LYS A C 1
ATOM 2594 O O . LYS A 1 333 ? 122.368 96.335 123.536 1.00 110.32 336 LYS A O 1
ATOM 2600 N N . LEU A 1 334 ? 123.211 96.240 125.634 1.00 107.44 337 LEU A N 1
ATOM 2601 C CA . LEU A 1 334 ? 123.582 97.653 125.659 1.00 107.44 337 LEU A CA 1
ATOM 2602 C C . LEU A 1 334 ? 124.646 97.968 124.615 1.00 107.44 337 LEU A C 1
ATOM 2603 O O . LEU A 1 334 ? 124.547 98.969 123.901 1.00 107.44 337 LEU A O 1
ATOM 2608 N N . ILE A 1 335 ? 125.651 97.096 124.494 1.00 106.59 338 ILE A N 1
ATOM 2609 C CA . ILE A 1 335 ? 126.736 97.300 123.533 1.00 106.59 338 ILE A CA 1
ATOM 2610 C C . ILE A 1 335 ? 126.219 97.194 122.104 1.00 106.59 338 ILE A C 1
ATOM 2611 O O . ILE A 1 335 ? 126.551 98.022 121.244 1.00 106.59 338 ILE A O 1
ATOM 2616 N N . ASP A 1 336 ? 125.376 96.189 121.842 1.00 113.12 339 ASP A N 1
ATOM 2617 C CA . ASP A 1 336 ? 124.829 95.986 120.504 1.00 113.12 339 ASP A CA 1
ATOM 2618 C C . ASP A 1 336 ? 123.939 97.149 120.082 1.00 113.12 339 ASP A C 1
ATOM 2619 O O . ASP A 1 336 ? 124.083 97.681 118.975 1.00 113.12 339 ASP A O 1
ATOM 2621 N N . LEU A 1 337 ? 123.054 97.602 120.974 1.00 112.29 340 LEU A N 1
ATOM 2622 C CA . LEU A 1 337 ? 122.149 98.684 120.601 1.00 112.29 340 LEU A CA 1
ATOM 2623 C C . LEU A 1 337 ? 122.889 100.019 120.547 1.00 112.29 340 LEU A C 1
ATOM 2624 O O . LEU A 1 337 ? 122.535 100.896 119.749 1.00 112.29 340 LEU A O 1
ATOM 2629 N N . THR A 1 338 ? 123.932 100.181 121.373 1.00 112.19 341 THR A N 1
ATOM 2630 C CA . THR A 1 338 ? 124.762 101.381 121.320 1.00 112.19 341 THR A CA 1
ATOM 2631 C C . THR A 1 338 ? 125.524 101.466 120.005 1.00 112.19 341 THR A C 1
ATOM 2632 O O . THR A 1 338 ? 125.631 102.544 119.409 1.00 112.19 341 THR A O 1
ATOM 2636 N N . ASN A 1 339 ? 126.041 100.333 119.524 1.00 115.73 342 ASN A N 1
ATOM 2637 C CA . ASN A 1 339 ? 126.651 100.313 118.200 1.00 115.73 342 ASN A CA 1
ATOM 2638 C C . ASN A 1 339 ? 125.610 100.497 117.101 1.00 115.73 342 ASN A C 1
ATOM 2639 O O . ASN A 1 339 ? 125.940 100.992 116.018 1.00 115.73 342 ASN A O 1
ATOM 2644 N N . LYS A 1 340 ? 124.359 100.099 117.357 1.00 120.73 343 LYS A N 1
ATOM 2645 C CA . LYS A 1 340 ? 123.305 100.299 116.366 1.00 120.73 343 LYS A CA 1
ATOM 2646 C C . LYS A 1 340 ? 122.953 101.775 116.203 1.00 120.73 343 LYS A C 1
ATOM 2647 O O . LYS A 1 340 ? 122.826 102.264 115.075 1.00 120.73 343 LYS A O 1
ATOM 2653 N N . PHE A 1 341 ? 122.795 102.510 117.307 1.00 110.29 344 PHE A N 1
ATOM 2654 C CA . PHE A 1 341 ? 122.406 103.909 117.130 1.00 110.29 344 PHE A CA 1
ATOM 2655 C C . PHE A 1 341 ? 123.600 104.830 116.904 1.00 110.29 344 PHE A C 1
ATOM 2656 O O . PHE A 1 341 ? 123.405 106.036 116.730 1.00 110.29 344 PHE A O 1
ATOM 2664 N N . HIS A 1 342 ? 124.821 104.302 116.887 1.00 114.22 345 HIS A N 1
ATOM 2665 C CA . HIS A 1 342 ? 125.987 105.105 116.547 1.00 114.22 345 HIS A CA 1
ATOM 2666 C C . HIS A 1 342 ? 126.264 105.135 115.048 1.00 114.22 345 HIS A C 1
ATOM 2667 O O . HIS A 1 342 ? 127.334 105.598 114.634 1.00 114.22 345 HIS A O 1
ATOM 2674 N N . SER A 1 343 ? 125.329 104.656 114.228 1.00 124.31 346 SER A N 1
ATOM 2675 C CA . SER A 1 343 ? 125.485 104.636 112.780 1.00 124.31 346 SER A CA 1
ATOM 2676 C C . SER A 1 343 ? 124.841 105.840 112.105 1.00 124.31 346 SER A C 1
ATOM 2677 O O . SER A 1 343 ? 125.420 106.412 111.178 1.00 124.31 346 SER A O 1
ATOM 2680 N N . GLU A 1 344 ? 123.650 106.242 112.554 1.00 124.38 347 GLU A N 1
ATOM 2681 C CA . GLU A 1 344 ? 122.944 107.376 111.971 1.00 124.38 347 GLU A CA 1
ATOM 2682 C C . GLU A 1 344 ? 123.265 108.697 112.661 1.00 124.38 347 GLU A C 1
ATOM 2683 O O . GLU A 1 344 ? 122.479 109.645 112.523 1.00 124.38 347 GLU A O 1
ATOM 2689 N N . ASN A 1 345 ? 124.383 108.748 113.394 1.00 119.83 348 ASN A N 1
ATOM 2690 C CA . ASN A 1 345 ? 124.943 109.950 114.021 1.00 119.83 348 ASN A CA 1
ATOM 2691 C C . ASN A 1 345 ? 123.961 110.565 115.025 1.00 119.83 348 ASN A C 1
ATOM 2692 O O . ASN A 1 345 ? 123.518 111.708 114.901 1.00 119.83 348 ASN A O 1
ATOM 2697 N N . VAL A 1 346 ? 123.629 109.758 116.029 1.00 117.48 349 VAL A N 1
ATOM 2698 C CA . VAL A 1 346 ? 122.803 110.191 117.150 1.00 117.48 349 VAL A CA 1
ATOM 2699 C C . VAL A 1 346 ? 123.361 109.547 118.416 1.00 117.48 349 VAL A C 1
ATOM 2700 O O . VAL A 1 346 ? 123.868 108.421 118.381 1.00 117.48 349 VAL A O 1
ATOM 2704 N N . TYR A 1 347 ? 123.351 110.296 119.517 1.00 113.16 350 TYR A N 1
ATOM 2705 C CA . TYR A 1 347 ? 123.976 109.856 120.761 1.00 113.16 350 TYR A CA 1
ATOM 2706 C C . TYR A 1 347 ? 123.025 110.172 121.912 1.00 113.16 350 TYR A C 1
ATOM 2707 O O . TYR A 1 347 ? 121.847 110.474 121.700 1.00 113.16 350 TYR A O 1
ATOM 2716 N N . HIS A 1 348 ? 123.524 110.081 123.145 1.00 100.06 351 HIS A N 1
ATOM 2717 C CA . HIS A 1 348 ? 122.676 110.252 124.320 1.00 100.06 351 HIS A CA 1
ATOM 2718 C C . HIS A 1 348 ? 123.129 111.382 125.231 1.00 100.06 351 HIS A C 1
ATOM 2719 O O . HIS A 1 348 ? 122.301 112.215 125.622 1.00 100.06 351 HIS A O 1
ATOM 2726 N N . GLN A 1 349 ? 124.415 111.422 125.602 1.00 103.06 352 GLN A N 1
ATOM 2727 C CA . GLN A 1 349 ? 125.027 112.389 126.520 1.00 103.06 352 GLN A CA 1
ATOM 2728 C C . GLN A 1 349 ? 124.406 112.427 127.914 1.00 103.06 352 GLN A C 1
ATOM 2729 O O . GLN A 1 349 ? 124.667 113.374 128.666 1.00 103.06 352 GLN A O 1
ATOM 2735 N N . ASP A 1 350 ? 123.610 111.425 128.295 1.00 96.28 353 ASP A N 1
ATOM 2736 C CA . ASP A 1 350 ? 123.130 111.318 129.672 1.00 96.28 353 ASP A CA 1
ATOM 2737 C C . ASP A 1 350 ? 122.816 109.839 129.895 1.00 96.28 353 ASP A C 1
ATOM 2738 O O . ASP A 1 350 ? 121.756 109.366 129.482 1.00 96.28 353 ASP A O 1
ATOM 2743 N N . LEU A 1 351 ? 123.723 109.133 130.561 1.00 87.92 354 LEU A N 1
ATOM 2744 C CA . LEU A 1 351 ? 123.498 107.747 130.945 1.00 87.92 354 LEU A CA 1
ATOM 2745 C C . LEU A 1 351 ? 123.388 107.678 132.459 1.00 87.92 354 LEU A C 1
ATOM 2746 O O . LEU A 1 351 ? 124.240 108.214 133.173 1.00 87.92 354 LEU A O 1
ATOM 2751 N N . HIS A 1 352 ? 122.341 107.016 132.940 1.00 93.09 355 HIS A N 1
ATOM 2752 C CA . HIS A 1 352 ? 122.003 107.034 134.353 1.00 93.09 355 HIS A CA 1
ATOM 2753 C C . HIS A 1 352 ? 121.219 105.768 134.667 1.00 93.09 355 HIS A C 1
ATOM 2754 O O . HIS A 1 352 ? 120.765 105.057 133.767 1.00 93.09 355 HIS A O 1
ATOM 2761 N N . LEU A 1 353 ? 121.099 105.475 135.965 1.00 92.93 356 LEU A N 1
ATOM 2762 C CA . LEU A 1 353 ? 120.330 104.319 136.414 1.00 92.93 356 LEU A CA 1
ATOM 2763 C C . LEU A 1 353 ? 118.854 104.465 136.066 1.00 92.93 356 LEU A C 1
ATOM 2764 O O . LEU A 1 353 ? 118.199 103.491 135.679 1.00 92.93 356 LEU A O 1
ATOM 2769 N N . GLY A 1 354 ? 118.317 105.675 136.191 1.00 89.91 357 GLY A N 1
ATOM 2770 C CA . GLY A 1 354 ? 116.942 105.939 135.829 1.00 89.91 357 GLY A CA 1
ATOM 2771 C C . GLY A 1 354 ? 116.685 106.107 134.352 1.00 89.91 357 GLY A C 1
ATOM 2772 O O . GLY A 1 354 ? 115.531 106.277 133.950 1.00 89.91 357 GLY A O 1
ATOM 2773 N N . ASN A 1 355 ? 117.727 106.065 133.525 1.00 86.48 358 ASN A N 1
ATOM 2774 C CA . ASN A 1 355 ? 117.572 106.183 132.083 1.00 86.48 358 ASN A CA 1
ATOM 2775 C C . ASN A 1 355 ? 117.504 104.839 131.379 1.00 86.48 358 ASN A C 1
ATOM 2776 O O . ASN A 1 355 ? 116.998 104.766 130.255 1.00 86.48 358 ASN A O 1
ATOM 2781 N N . ILE A 1 356 ? 117.994 103.778 132.007 1.00 89.89 359 ILE A N 1
ATOM 2782 C CA . ILE A 1 356 ? 117.966 102.445 131.419 1.00 89.89 359 ILE A CA 1
ATOM 2783 C C . ILE A 1 356 ? 116.853 101.653 132.089 1.00 89.89 359 ILE A C 1
ATOM 2784 O O . ILE A 1 356 ? 116.881 101.433 133.305 1.00 89.89 359 ILE A O 1
ATOM 2789 N N . LEU A 1 357 ? 115.875 101.222 131.300 1.00 97.84 360 LEU A N 1
ATOM 2790 C CA . LEU A 1 357 ? 114.733 100.469 131.800 1.00 97.84 360 LEU A CA 1
ATOM 2791 C C . LEU A 1 357 ? 114.861 99.019 131.361 1.00 97.84 360 LEU A C 1
ATOM 2792 O O . LEU A 1 357 ? 115.077 98.743 130.177 1.00 97.84 360 LEU A O 1
ATOM 2797 N N . VAL A 1 358 ? 114.726 98.099 132.312 1.00 103.33 361 VAL A N 1
ATOM 2798 C CA . VAL A 1 358 ? 114.704 96.674 132.023 1.00 103.33 361 VAL A CA 1
ATOM 2799 C C . VAL A 1 358 ? 113.352 96.121 132.451 1.00 103.33 361 VAL A C 1
ATOM 2800 O O . VAL A 1 358 ? 112.619 96.735 133.229 1.00 103.33 361 VAL A O 1
ATOM 2804 N N . LYS A 1 359 ? 113.033 94.936 131.946 1.00 113.36 362 LYS A N 1
ATOM 2805 C CA . LYS A 1 359 ? 111.693 94.380 132.081 1.00 113.36 362 LYS A CA 1
ATOM 2806 C C . LYS A 1 359 ? 111.819 92.867 132.222 1.00 113.36 362 LYS A C 1
ATOM 2807 O O . LYS A 1 359 ? 112.888 92.354 132.572 1.00 113.36 362 LYS A O 1
ATOM 2813 N N . ASP A 1 360 ? 110.715 92.157 131.990 1.00 122.51 363 ASP A N 1
ATOM 2814 C CA . ASP A 1 360 ? 110.729 90.701 132.008 1.00 122.51 363 ASP A CA 1
ATOM 2815 C C . ASP A 1 360 ? 111.594 90.157 130.877 1.00 122.51 363 ASP A C 1
ATOM 2816 O O . ASP A 1 360 ? 111.689 90.752 129.799 1.00 122.51 363 ASP A O 1
ATOM 2818 N N . GLU A 1 361 ? 112.263 89.034 131.165 1.00 121.90 364 GLU A N 1
ATOM 2819 C CA . GLU A 1 361 ? 113.201 88.329 130.283 1.00 121.90 364 GLU A CA 1
ATOM 2820 C C . GLU A 1 361 ? 114.402 89.186 129.880 1.00 121.90 364 GLU A C 1
ATOM 2821 O O . GLU A 1 361 ? 115.030 88.914 128.849 1.00 121.90 364 GLU A O 1
ATOM 2823 N N . ASP A 1 362 ? 114.716 90.207 130.689 1.00 114.58 365 ASP A N 1
ATOM 2824 C CA . ASP A 1 362 ? 115.927 91.031 130.595 1.00 114.58 365 ASP A CA 1
ATOM 2825 C C . ASP A 1 362 ? 116.055 91.724 129.235 1.00 114.58 365 ASP A C 1
ATOM 2826 O O . ASP A 1 362 ? 117.021 91.535 128.495 1.00 114.58 365 ASP A O 1
ATOM 2831 N N . GLU A 1 363 ? 115.053 92.537 128.917 1.00 113.26 366 GLU A N 1
ATOM 2832 C CA . GLU A 1 363 ? 115.061 93.361 127.716 1.00 113.26 366 GLU A CA 1
ATOM 2833 C C . GLU A 1 363 ? 115.281 94.809 128.131 1.00 113.26 366 GLU A C 1
ATOM 2834 O O . GLU A 1 363 ? 114.508 95.354 128.925 1.00 113.26 366 GLU A O 1
ATOM 2836 N N . ILE A 1 364 ? 116.333 95.426 127.598 1.00 109.91 367 ILE A N 1
ATOM 2837 C CA . ILE A 1 364 ? 116.669 96.790 127.981 1.00 109.91 367 ILE A CA 1
ATOM 2838 C C . ILE A 1 364 ? 115.769 97.775 127.244 1.00 109.91 367 ILE A C 1
ATOM 2839 O O . ILE A 1 364 ? 115.121 97.447 126.247 1.00 109.91 367 ILE A O 1
ATOM 2844 N N . SER A 1 365 ? 115.729 99.004 127.755 1.00 102.99 368 SER A N 1
ATOM 2845 C CA . SER A 1 365 ? 114.998 100.091 127.116 1.00 102.99 368 SER A CA 1
ATOM 2846 C C . SER A 1 365 ? 115.631 101.404 127.544 1.00 102.99 368 SER A C 1
ATOM 2847 O O . SER A 1 365 ? 115.915 101.597 128.730 1.00 102.99 368 SER A O 1
ATOM 2850 N N . ILE A 1 366 ? 115.844 102.300 126.585 1.00 96.56 369 ILE A N 1
ATOM 2851 C CA . ILE A 1 366 ? 116.532 103.565 126.814 1.00 96.56 369 ILE A CA 1
ATOM 2852 C C . ILE A 1 366 ? 115.543 104.704 126.615 1.00 96.56 369 ILE A C 1
ATOM 2853 O O . ILE A 1 366 ? 114.845 104.758 125.596 1.00 96.56 369 ILE A O 1
ATOM 2858 N N . ILE A 1 367 ? 115.486 105.612 127.588 1.00 90.00 370 ILE A N 1
ATOM 2859 C CA . ILE A 1 367 ? 114.597 106.760 127.569 1.00 90.00 370 ILE A CA 1
ATOM 2860 C C . ILE A 1 367 ? 115.429 108.021 127.778 1.00 90.00 370 ILE A C 1
ATOM 2861 O O . ILE A 1 367 ? 116.656 107.968 127.856 1.00 90.00 370 ILE A O 1
ATOM 2866 N N . ASP A 1 368 ? 114.727 109.159 127.858 1.00 96.72 371 ASP A N 1
ATOM 2867 C CA . ASP A 1 368 ? 115.275 110.472 128.221 1.00 96.72 371 ASP A CA 1
ATOM 2868 C C . ASP A 1 368 ? 116.376 110.915 127.253 1.00 96.72 371 ASP A C 1
ATOM 2869 O O . ASP A 1 368 ? 117.545 111.059 127.614 1.00 96.72 371 ASP A O 1
ATOM 2874 N N . TRP A 1 369 ? 115.974 111.124 126.000 1.00 101.48 372 TRP A N 1
ATOM 2875 C CA . TRP A 1 369 ? 116.895 111.490 124.932 1.00 101.48 372 TRP A CA 1
ATOM 2876 C C . TRP A 1 369 ? 116.932 112.991 124.672 1.00 101.48 372 TRP A C 1
ATOM 2877 O O . TRP A 1 369 ? 117.150 113.411 123.528 1.00 101.48 372 TRP A O 1
ATOM 2888 N N . GLU A 1 370 ? 116.724 113.815 125.702 1.00 101.24 373 GLU A N 1
ATOM 2889 C CA . GLU A 1 370 ? 116.621 115.254 125.490 1.00 101.24 373 GLU A CA 1
ATOM 2890 C C . GLU A 1 370 ? 117.971 115.923 125.257 1.00 101.24 373 GLU A C 1
ATOM 2891 O O . GLU A 1 370 ? 118.005 117.042 124.736 1.00 101.24 373 GLU A O 1
ATOM 2897 N N . GLN A 1 371 ? 119.081 115.277 125.617 1.00 93.22 374 GLN A N 1
ATOM 2898 C CA . GLN A 1 371 ? 120.402 115.858 125.420 1.00 93.22 374 GLN A CA 1
ATOM 2899 C C . GLN A 1 371 ? 121.132 115.285 124.211 1.00 93.22 374 GLN A C 1
ATOM 2900 O O . GLN A 1 371 ? 122.360 115.383 124.138 1.00 93.22 374 GLN A O 1
ATOM 2906 N N . ALA A 1 372 ? 120.406 114.704 123.261 1.00 105.01 375 ALA A N 1
ATOM 2907 C CA . ALA A 1 372 ? 121.030 114.143 122.071 1.00 105.01 375 ALA A CA 1
ATOM 2908 C C . ALA A 1 372 ? 121.502 115.243 121.124 1.00 105.01 375 ALA A C 1
ATOM 2909 O O . ALA A 1 372 ? 120.834 116.262 120.936 1.00 105.01 375 ALA A O 1
ATOM 2911 N N . VAL A 1 373 ? 122.673 115.030 120.525 1.00 110.97 376 VAL A N 1
ATOM 2912 C CA . VAL A 1 373 ? 123.204 115.916 119.494 1.00 110.97 376 VAL A CA 1
ATOM 2913 C C . VAL A 1 373 ? 123.411 115.087 118.229 1.00 110.97 376 VAL A C 1
ATOM 2914 O O . VAL A 1 373 ? 123.772 113.905 118.304 1.00 110.97 376 VAL A O 1
ATOM 2918 N N . PHE A 1 374 ? 123.101 115.682 117.076 1.00 118.24 377 PHE A N 1
ATOM 2919 C CA . PHE A 1 374 ? 123.078 114.974 115.803 1.00 118.24 377 PHE A CA 1
ATOM 2920 C C . PHE A 1 374 ? 124.370 115.136 115.011 1.00 118.24 377 PHE A C 1
ATOM 2921 O O . PHE A 1 374 ? 124.421 114.752 113.838 1.00 118.24 377 PHE A O 1
ATOM 2929 N N . SER A 1 375 ? 125.410 115.699 115.618 1.00 121.96 378 SER A N 1
ATOM 2930 C CA . SER A 1 375 ? 126.668 115.890 114.913 1.00 121.96 378 SER A CA 1
ATOM 2931 C C . SER A 1 375 ? 127.817 115.525 115.839 1.00 121.96 378 SER A C 1
ATOM 2932 O O . SER A 1 375 ? 127.785 115.846 117.029 1.00 121.96 378 SER A O 1
ATOM 2935 N N . ASN A 1 376 ? 128.826 114.842 115.287 1.00 122.30 379 ASN A N 1
ATOM 2936 C CA . ASN A 1 376 ? 130.021 114.439 116.035 1.00 122.30 379 ASN A CA 1
ATOM 2937 C C . ASN A 1 376 ? 131.263 114.824 115.234 1.00 122.30 379 ASN A C 1
ATOM 2938 O O . ASN A 1 376 ? 131.826 114.005 114.503 1.00 122.30 379 ASN A O 1
ATOM 2943 N N . ASP A 1 377 ? 131.685 116.084 115.363 1.00 132.74 380 ASP A N 1
ATOM 2944 C CA . ASP A 1 377 ? 133.012 116.479 114.911 1.00 132.74 380 ASP A CA 1
ATOM 2945 C C . ASP A 1 377 ? 133.685 117.544 115.771 1.00 132.74 380 ASP A C 1
ATOM 2946 O O . ASP A 1 377 ? 134.762 118.016 115.394 1.00 132.74 380 ASP A O 1
ATOM 2951 N N . GLU A 1 378 ? 133.101 117.937 116.903 1.00 133.26 381 GLU A N 1
ATOM 2952 C CA . GLU A 1 378 ? 133.722 118.909 117.793 1.00 133.26 381 GLU A CA 1
ATOM 2953 C C . GLU A 1 378 ? 133.910 118.276 119.165 1.00 133.26 381 GLU A C 1
ATOM 2954 O O . GLU A 1 378 ? 133.332 117.232 119.476 1.00 133.26 381 GLU A O 1
ATOM 2960 N N . LYS A 1 379 ? 134.727 118.921 119.992 1.00 120.61 382 LYS A N 1
ATOM 2961 C CA . LYS A 1 379 ? 135.020 118.462 121.350 1.00 120.61 382 LYS A CA 1
ATOM 2962 C C . LYS A 1 379 ? 134.286 119.374 122.331 1.00 120.61 382 LYS A C 1
ATOM 2963 O O . LYS A 1 379 ? 134.631 120.546 122.487 1.00 120.61 382 LYS A O 1
ATOM 2969 N N . VAL A 1 380 ? 133.271 118.828 122.997 1.00 111.81 383 VAL A N 1
ATOM 2970 C CA . VAL A 1 380 ? 132.466 119.584 123.949 1.00 111.81 383 VAL A CA 1
ATOM 2971 C C . VAL A 1 380 ? 132.549 118.938 125.326 1.00 111.81 383 VAL A C 1
ATOM 2972 O O . VAL A 1 380 ? 132.657 117.715 125.465 1.00 111.81 383 VAL A O 1
ATOM 2976 N N . VAL A 1 381 ? 132.506 119.779 126.350 1.00 101.97 384 VAL A N 1
ATOM 2977 C CA . VAL A 1 381 ? 132.491 119.335 127.738 1.00 101.97 384 VAL A CA 1
ATOM 2978 C C . VAL A 1 381 ? 131.071 118.897 128.075 1.00 101.97 384 VAL A C 1
ATOM 2979 O O . VAL A 1 381 ? 130.096 119.460 127.561 1.00 101.97 384 VAL A O 1
ATOM 2983 N N . HIS A 1 382 ? 130.950 117.841 128.883 1.00 98.75 385 HIS A N 1
ATOM 2984 C CA . HIS A 1 382 ? 129.652 117.304 129.275 1.00 98.75 385 HIS A CA 1
ATOM 2985 C C . HIS A 1 382 ? 128.906 118.310 130.143 1.00 98.75 385 HIS A C 1
ATOM 2986 O O . HIS A 1 382 ? 129.313 118.583 131.277 1.00 98.75 385 HIS A O 1
ATOM 2993 N N . LYS A 1 383 ? 127.815 118.869 129.613 1.00 105.98 386 LYS A N 1
ATOM 2994 C CA . LYS A 1 383 ? 127.162 120.010 130.249 1.00 105.98 386 LYS A CA 1
ATOM 2995 C C . LYS A 1 383 ? 126.368 119.591 131.481 1.00 105.98 386 LYS A C 1
ATOM 2996 O O . LYS A 1 383 ? 126.673 120.013 132.602 1.00 105.98 386 LYS A O 1
ATOM 3002 N N . VAL A 1 384 ? 125.350 118.757 131.295 1.00 97.65 387 VAL A N 1
ATOM 3003 C CA . VAL A 1 384 ? 124.531 118.252 132.389 1.00 97.65 387 VAL A CA 1
ATOM 3004 C C . VAL A 1 384 ? 124.789 116.756 132.516 1.00 97.65 387 VAL A C 1
ATOM 3005 O O . VAL A 1 384 ? 124.891 116.043 131.509 1.00 97.65 387 VAL A O 1
ATOM 3009 N N . ALA A 1 385 ? 124.977 116.293 133.749 1.00 91.38 388 ALA A N 1
ATOM 3010 C CA . ALA A 1 385 ? 125.336 114.907 133.988 1.00 91.38 388 ALA A CA 1
ATOM 3011 C C . ALA A 1 385 ? 124.753 114.437 135.309 1.00 91.38 388 ALA A C 1
ATOM 3012 O O . ALA A 1 385 ? 124.503 115.229 136.221 1.00 91.38 388 ALA A O 1
ATOM 3014 N N . ALA A 1 386 ? 124.543 113.130 135.392 1.00 82.52 389 ALA A N 1
ATOM 3015 C CA . ALA A 1 386 ? 124.096 112.494 136.611 1.00 82.52 389 ALA A CA 1
ATOM 3016 C C . ALA A 1 386 ? 125.228 112.483 137.639 1.00 82.52 389 ALA A C 1
ATOM 3017 O O . ALA A 1 386 ? 126.400 112.617 137.280 1.00 82.52 389 ALA A O 1
ATOM 3019 N N . PRO A 1 387 ? 124.907 112.337 138.941 1.00 84.08 390 PRO A N 1
ATOM 3020 C CA . PRO A 1 387 ? 125.978 112.268 139.947 1.00 84.08 390 PRO A CA 1
ATOM 3021 C C . PRO A 1 387 ? 126.792 110.986 139.875 1.00 84.08 390 PRO A C 1
ATOM 3022 O O . PRO A 1 387 ? 126.548 110.040 140.630 1.00 84.08 390 PRO A O 1
ATOM 3026 N N . GLY A 1 388 ? 127.764 110.951 138.967 1.00 80.65 391 GLY A N 1
ATOM 3027 C CA . GLY A 1 388 ? 128.620 109.793 138.804 1.00 80.65 391 GLY A CA 1
ATOM 3028 C C . GLY A 1 388 ? 128.873 109.445 137.353 1.00 80.65 391 GLY A C 1
ATOM 3029 O O . GLY A 1 388 ? 129.527 108.444 137.052 1.00 80.65 391 GLY A O 1
ATOM 3030 N N . PHE A 1 389 ? 128.355 110.264 136.442 1.00 79.20 392 PHE A N 1
ATOM 3031 C CA . PHE A 1 389 ? 128.453 110.011 135.007 1.00 79.20 392 PHE A CA 1
ATOM 3032 C C . PHE A 1 389 ? 128.842 111.293 134.277 1.00 79.20 392 PHE A C 1
ATOM 3033 O O . PHE A 1 389 ? 128.245 111.671 133.269 1.00 79.20 392 PHE A O 1
ATOM 3041 N N . ARG A 1 390 ? 129.858 111.981 134.792 1.00 92.84 393 ARG A N 1
ATOM 3042 C CA . ARG A 1 390 ? 130.344 113.230 134.224 1.00 92.84 393 ARG A CA 1
ATOM 3043 C C . ARG A 1 390 ? 131.723 113.014 133.617 1.00 92.84 393 ARG A C 1
ATOM 3044 O O . ARG A 1 390 ? 132.570 112.335 134.206 1.00 92.84 393 ARG A O 1
ATOM 3052 N N . ALA A 1 391 ? 131.946 113.591 132.441 1.00 97.56 394 ALA A N 1
ATOM 3053 C CA . ALA A 1 391 ? 133.205 113.418 131.730 1.00 97.56 394 ALA A CA 1
ATOM 3054 C C . ALA A 1 391 ? 134.259 114.388 132.245 1.00 97.56 394 ALA A C 1
ATOM 3055 O O . ALA A 1 391 ? 134.065 115.116 133.222 1.00 97.56 394 ALA A O 1
ATOM 3057 N N . TRP A 1 392 ? 135.402 114.395 131.567 1.00 92.93 395 TRP A N 1
ATOM 3058 C CA . TRP A 1 392 ? 136.516 115.270 131.888 1.00 92.93 395 TRP A CA 1
ATOM 3059 C C . TRP A 1 392 ? 137.104 115.750 130.573 1.00 92.93 395 TRP A C 1
ATOM 3060 O O . TRP A 1 392 ? 137.274 114.944 129.655 1.00 92.93 395 TRP A O 1
ATOM 3071 N N . ARG A 1 393 ? 137.375 117.056 130.480 1.00 108.23 396 ARG A N 1
ATOM 3072 C CA . ARG A 1 393 ? 138.234 117.655 129.449 1.00 108.23 396 ARG A CA 1
ATOM 3073 C C . ARG A 1 393 ? 137.722 117.425 128.023 1.00 108.23 396 ARG A C 1
ATOM 3074 O O . ARG A 1 393 ? 138.404 116.821 127.192 1.00 108.23 396 ARG A O 1
ATOM 3082 N N . GLU A 1 394 ? 136.527 117.980 127.755 1.00 116.12 397 GLU A N 1
ATOM 3083 C CA . GLU A 1 394 ? 135.821 118.022 126.466 1.00 116.12 397 GLU A CA 1
ATOM 3084 C C . GLU A 1 394 ? 135.953 116.783 125.568 1.00 116.12 397 GLU A C 1
ATOM 3085 O O . GLU A 1 394 ? 136.520 116.846 124.474 1.00 116.12 397 GLU A O 1
ATOM 3091 N N . THR A 1 395 ? 135.433 115.646 126.025 1.00 120.48 398 THR A N 1
ATOM 3092 C CA . THR A 1 395 ? 135.451 114.433 125.217 1.00 120.48 398 THR A CA 1
ATOM 3093 C C . THR A 1 395 ? 134.486 114.555 124.036 1.00 120.48 398 THR A C 1
ATOM 3094 O O . THR A 1 395 ? 133.682 115.486 123.937 1.00 120.48 398 THR A O 1
ATOM 3098 N N . LEU A 1 396 ? 134.564 113.596 123.134 1.00 113.49 399 LEU A N 1
ATOM 3099 C CA . LEU A 1 396 ? 133.718 113.690 121.955 1.00 113.49 399 LEU A CA 1
ATOM 3100 C C . LEU A 1 396 ? 132.306 113.188 122.248 1.00 113.49 399 LEU A C 1
ATOM 3101 O O . LEU A 1 396 ? 132.098 112.388 123.173 1.00 113.49 399 LEU A O 1
ATOM 3106 N N . PRO A 1 397 ? 131.328 113.660 121.464 1.00 110.86 400 PRO A N 1
ATOM 3107 C CA . PRO A 1 397 ? 129.983 113.066 121.525 1.00 110.86 400 PRO A CA 1
ATOM 3108 C C . PRO A 1 397 ? 129.934 111.599 121.129 1.00 110.86 400 PRO A C 1
ATOM 3109 O O . PRO A 1 397 ? 128.962 110.919 121.478 1.00 110.86 400 PRO A O 1
ATOM 3113 N N . SER A 1 398 ? 130.934 111.096 120.397 1.00 113.81 401 SER A N 1
ATOM 3114 C CA . SER A 1 398 ? 130.975 109.676 120.068 1.00 113.81 401 SER A CA 1
ATOM 3115 C C . SER A 1 398 ? 131.209 108.808 121.298 1.00 113.81 401 SER A C 1
ATOM 3116 O O . SER A 1 398 ? 130.514 107.802 121.478 1.00 113.81 401 SER A O 1
ATOM 3119 N N . GLU A 1 399 ? 132.162 109.173 122.160 1.00 110.72 402 GLU A N 1
ATOM 3120 C CA . GLU A 1 399 ? 132.494 108.331 123.302 1.00 110.72 402 GLU A CA 1
ATOM 3121 C C . GLU A 1 399 ? 132.068 108.884 124.655 1.00 110.72 402 GLU A C 1
ATOM 3122 O O . GLU A 1 399 ? 132.428 108.287 125.675 1.00 110.72 402 GLU A O 1
ATOM 3128 N N . ILE A 1 400 ? 131.290 109.969 124.708 1.00 95.09 403 ILE A N 1
ATOM 3129 C CA . ILE A 1 400 ? 130.574 110.274 125.948 1.00 95.09 403 ILE A CA 1
ATOM 3130 C C . ILE A 1 400 ? 129.583 109.161 126.291 1.00 95.09 403 ILE A C 1
ATOM 3131 O O . ILE A 1 400 ? 129.444 108.769 127.461 1.00 95.09 403 ILE A O 1
ATOM 3136 N N . ASP A 1 401 ? 128.930 108.590 125.274 1.00 104.05 404 ASP A N 1
ATOM 3137 C CA . ASP A 1 401 ? 128.040 107.462 125.500 1.00 104.05 404 ASP A CA 1
ATOM 3138 C C . ASP A 1 401 ? 128.829 106.228 125.906 1.00 104.05 404 ASP A C 1
ATOM 3139 O O . ASP A 1 401 ? 128.367 105.436 126.729 1.00 104.05 404 ASP A O 1
ATOM 3144 N N . TRP A 1 402 ? 130.037 106.067 125.358 1.00 99.09 405 TRP A N 1
ATOM 3145 C CA . TRP A 1 402 ? 130.864 104.920 125.714 1.00 99.09 405 TRP A CA 1
ATOM 3146 C C . TRP A 1 402 ? 131.371 105.033 127.146 1.00 99.09 405 TRP A C 1
ATOM 3147 O O . TRP A 1 402 ? 131.458 104.028 127.858 1.00 99.09 405 TRP A O 1
ATOM 3158 N N . TYR A 1 403 ? 131.691 106.255 127.584 1.00 87.43 406 TYR A N 1
ATOM 3159 C CA . TYR A 1 403 ? 132.052 106.487 128.979 1.00 87.43 406 TYR A CA 1
ATOM 3160 C C . TYR A 1 403 ? 130.882 106.196 129.909 1.00 87.43 406 TYR A C 1
ATOM 3161 O O . TYR A 1 403 ? 131.061 105.574 130.963 1.00 87.43 406 TYR A O 1
ATOM 3170 N N . GLY A 1 404 ? 129.675 106.628 129.527 1.00 85.05 407 GLY A N 1
ATOM 3171 C CA . GLY A 1 404 ? 128.500 106.322 130.333 1.00 85.05 407 GLY A CA 1
ATOM 3172 C C . GLY A 1 404 ? 128.196 104.836 130.401 1.00 85.05 407 GLY A C 1
ATOM 3173 O O . GLY A 1 404 ? 127.818 104.317 131.457 1.00 85.05 407 GLY A O 1
ATOM 3174 N N . ILE A 1 405 ? 128.376 104.129 129.281 1.00 89.83 408 ILE A N 1
ATOM 3175 C CA . ILE A 1 405 ? 128.173 102.684 129.249 1.00 89.83 408 ILE A CA 1
ATOM 3176 C C . ILE A 1 405 ? 129.231 101.973 130.090 1.00 89.83 408 ILE A C 1
ATOM 3177 O O . ILE A 1 405 ? 128.928 101.004 130.798 1.00 89.83 408 ILE A O 1
ATOM 3182 N N . ARG A 1 406 ? 130.470 102.479 130.073 1.00 86.37 409 ARG A N 1
ATOM 3183 C CA . ARG A 1 406 ? 131.529 101.937 130.924 1.00 86.37 409 ARG A CA 1
ATOM 3184 C C . ARG A 1 406 ? 131.195 102.103 132.401 1.00 86.37 409 ARG A C 1
ATOM 3185 O O . ARG A 1 406 ? 131.365 101.170 133.200 1.00 86.37 409 ARG A O 1
ATOM 3193 N N . GLN A 1 407 ? 130.684 103.279 132.774 1.00 81.93 410 GLN A N 1
ATOM 3194 C CA . GLN A 1 407 ? 130.380 103.530 134.178 1.00 81.93 410 GLN A CA 1
ATOM 3195 C C . GLN A 1 407 ? 129.175 102.714 134.637 1.00 81.93 410 GLN A C 1
ATOM 3196 O O . GLN A 1 407 ? 129.166 102.185 135.756 1.00 81.93 410 GLN A O 1
ATOM 3202 N N . ILE A 1 408 ? 128.163 102.564 133.774 1.00 80.18 411 ILE A N 1
ATOM 3203 C CA . ILE A 1 408 ? 126.991 101.787 134.172 1.00 80.18 411 ILE A CA 1
ATOM 3204 C C . ILE A 1 408 ? 127.318 100.294 134.187 1.00 80.18 411 ILE A C 1
ATOM 3205 O O . ILE A 1 408 ? 126.773 99.538 134.999 1.00 80.18 411 ILE A O 1
ATOM 3210 N N . ALA A 1 409 ? 128.269 99.855 133.355 1.00 87.30 412 ALA A N 1
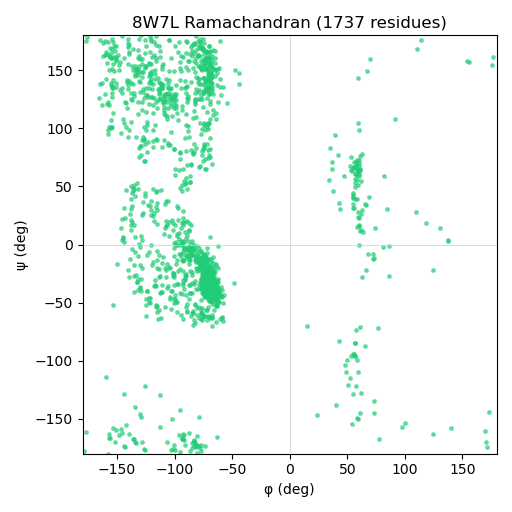ATOM 3211 C CA . ALA A 1 409 ? 128.674 98.455 133.390 1.00 87.30 412 ALA A CA 1
ATOM 3212 C C . ALA A 1 409 ? 129.509 98.161 134.624 1.00 87.30 412 ALA A C 1
ATOM 3213 O O . ALA A 1 409 ? 129.423 97.068 135.193 1.00 87.30 412 ALA A O 1
ATOM 3215 N N . HIS A 1 410 ? 130.309 99.131 135.070 1.00 84.41 413 HIS A N 1
ATOM 3216 C CA . HIS A 1 410 ? 131.005 98.944 136.338 1.00 84.41 413 HIS A CA 1
ATOM 3217 C C . HIS A 1 410 ? 130.049 99.006 137.522 1.00 84.41 413 HIS A C 1
ATOM 3218 O O . HIS A 1 410 ? 130.309 98.374 138.551 1.00 84.41 413 HIS A O 1
ATOM 3225 N N . TYR A 1 411 ? 128.948 99.756 137.401 1.00 82.09 414 TYR A N 1
ATOM 3226 C CA . TYR A 1 411 ? 127.899 99.694 138.419 1.00 82.09 414 TYR A CA 1
ATOM 3227 C C . TYR A 1 411 ? 127.243 98.319 138.456 1.00 82.09 414 TYR A C 1
ATOM 3228 O O . TYR A 1 411 ? 126.952 97.794 139.537 1.00 82.09 414 TYR A O 1
ATOM 3237 N N . LEU A 1 412 ? 126.982 97.736 137.283 1.00 86.98 415 LEU A N 1
ATOM 3238 C CA . LEU A 1 412 ? 126.400 96.397 137.225 1.00 86.98 415 LEU A CA 1
ATOM 3239 C C . LEU A 1 412 ? 127.377 95.344 137.730 1.00 86.98 415 LEU A C 1
ATOM 3240 O O . LEU A 1 412 ? 126.963 94.316 138.277 1.00 86.98 415 LEU A O 1
ATOM 3245 N N . TYR A 1 413 ? 128.677 95.574 137.533 1.00 92.37 416 TYR A N 1
ATOM 3246 C CA . TYR A 1 413 ? 129.683 94.685 138.103 1.00 92.37 416 TYR A CA 1
ATOM 3247 C C . TYR A 1 413 ? 129.704 94.788 139.623 1.00 92.37 416 TYR A C 1
ATOM 3248 O O . TYR A 1 413 ? 129.606 93.772 140.321 1.00 92.37 416 TYR A O 1
ATOM 3257 N N . MET A 1 414 ? 129.801 96.015 140.154 1.00 86.54 417 MET A N 1
ATOM 3258 C CA . MET A 1 414 ? 129.708 96.243 141.590 1.00 86.54 417 MET A CA 1
ATOM 3259 C C . MET A 1 414 ? 129.311 97.694 141.847 1.00 86.54 417 MET A C 1
ATOM 3260 O O . MET A 1 414 ? 130.019 98.617 141.428 1.00 86.54 417 MET A O 1
ATOM 3265 N N . PRO A 1 415 ? 128.202 97.934 142.550 1.00 85.84 418 PRO A N 1
ATOM 3266 C CA . PRO A 1 415 ? 127.555 99.255 142.498 1.00 85.84 418 PRO A CA 1
ATOM 3267 C C . PRO A 1 415 ? 128.127 100.326 143.421 1.00 85.84 418 PRO A C 1
ATOM 3268 O O . PRO A 1 415 ? 127.546 100.610 144.473 1.00 85.84 418 PRO A O 1
ATOM 3272 N N . LEU A 1 416 ? 129.249 100.948 143.036 1.00 80.63 419 LEU A N 1
ATOM 3273 C CA . LEU A 1 416 ? 129.803 102.085 143.769 1.00 80.63 419 LEU A CA 1
ATOM 3274 C C . LEU A 1 416 ? 130.292 103.192 142.837 1.00 80.63 419 LEU A C 1
ATOM 3275 O O . LEU A 1 416 ? 131.423 103.664 142.982 1.00 80.63 419 LEU A O 1
ATOM 3280 N N . VAL A 1 417 ? 129.469 103.630 141.885 1.00 72.83 420 VAL A N 1
ATOM 3281 C CA . VAL A 1 417 ? 129.954 104.506 140.821 1.00 72.83 420 VAL A CA 1
ATOM 3282 C C . VAL A 1 417 ? 129.920 105.957 141.299 1.00 72.83 420 VAL A C 1
ATOM 3283 O O . VAL A 1 417 ? 130.452 106.856 140.636 1.00 72.83 420 VAL A O 1
ATOM 3287 N N . THR A 1 418 ? 129.336 106.190 142.480 1.00 79.59 421 THR A N 1
ATOM 3288 C CA . THR A 1 418 ? 128.863 107.521 142.859 1.00 79.59 421 THR A CA 1
ATOM 3289 C C . THR A 1 418 ? 129.979 108.527 143.131 1.00 79.59 421 THR A C 1
ATOM 3290 O O . THR A 1 418 ? 129.695 109.725 143.227 1.00 79.59 421 THR A O 1
ATOM 3294 N N . THR A 1 419 ? 131.230 108.088 143.253 1.00 80.06 422 THR A N 1
ATOM 3295 C CA . THR A 1 419 ? 132.340 109.001 143.495 1.00 80.06 422 THR A CA 1
ATOM 3296 C C . THR A 1 419 ? 133.233 109.184 142.276 1.00 80.06 422 THR A C 1
ATOM 3297 O O . THR A 1 419 ? 134.345 109.707 142.405 1.00 80.06 422 THR A O 1
ATOM 3301 N N . SER A 1 420 ? 132.759 108.802 141.090 1.00 75.74 423 SER A N 1
ATOM 3302 C CA . SER A 1 420 ? 133.570 108.938 139.888 1.00 75.74 423 SER A CA 1
ATOM 3303 C C . SER A 1 420 ? 133.711 110.384 139.436 1.00 75.74 423 SER A C 1
ATOM 3304 O O . SER A 1 420 ? 134.625 110.690 138.664 1.00 75.74 423 SER A O 1
ATOM 3307 N N . ASP A 1 421 ? 132.828 111.279 139.885 1.00 85.28 424 ASP A N 1
ATOM 3308 C CA . ASP A 1 421 ? 133.027 112.697 139.616 1.00 85.28 424 ASP A CA 1
ATOM 3309 C C . ASP A 1 421 ? 134.123 113.290 140.487 1.00 85.28 424 ASP A C 1
ATOM 3310 O O . ASP A 1 421 ? 134.655 114.355 140.159 1.00 85.28 424 ASP A O 1
ATOM 3315 N N . LEU A 1 422 ? 134.466 112.627 141.590 1.00 86.53 425 LEU A N 1
ATOM 3316 C CA . LEU A 1 422 ? 135.483 113.117 142.512 1.00 86.53 425 LEU A CA 1
ATOM 3317 C C . LEU A 1 422 ? 136.871 112.606 142.131 1.00 86.53 425 LEU A C 1
ATOM 3318 O O . LEU A 1 422 ? 137.805 113.395 141.963 1.00 86.53 425 LEU A O 1
ATOM 3323 N N . THR A 1 423 ? 137.015 111.292 141.988 1.00 83.03 426 THR A N 1
ATOM 3324 C CA . THR A 1 423 ? 138.285 110.668 141.640 1.00 83.03 426 THR A CA 1
ATOM 3325 C C . THR A 1 423 ? 138.207 110.137 140.214 1.00 83.03 426 THR A C 1
ATOM 3326 O O . THR A 1 423 ? 137.307 109.357 139.890 1.00 83.03 426 THR A O 1
ATOM 3330 N N . TYR A 1 424 ? 139.146 110.559 139.371 1.00 85.58 427 TYR A N 1
ATOM 3331 C CA . TYR A 1 424 ? 139.186 110.078 137.997 1.00 85.58 427 TYR A CA 1
ATOM 3332 C C . TYR A 1 424 ? 139.638 108.624 137.953 1.00 85.58 427 TYR A C 1
ATOM 3333 O O . TYR A 1 424 ? 140.521 108.216 138.713 1.00 85.58 427 TYR A O 1
ATOM 3342 N N . ASN A 1 425 ? 139.013 107.854 137.050 1.00 88.60 428 ASN A N 1
ATOM 3343 C CA . ASN A 1 425 ? 139.258 106.418 136.853 1.00 88.60 428 ASN A CA 1
ATOM 3344 C C . ASN A 1 425 ? 139.042 105.633 138.148 1.00 88.60 428 ASN A C 1
ATOM 3345 O O . ASN A 1 425 ? 139.900 104.873 138.598 1.00 88.60 428 ASN A O 1
ATOM 3350 N N . TYR A 1 426 ? 137.870 105.830 138.755 1.00 81.72 429 TYR A N 1
ATOM 3351 C CA . TYR A 1 426 ? 137.567 105.145 140.007 1.00 81.72 429 TYR A CA 1
ATOM 3352 C C . TYR A 1 426 ? 137.230 103.675 139.778 1.00 81.72 429 TYR A C 1
ATOM 3353 O O . TYR A 1 426 ? 137.310 102.869 140.711 1.00 81.72 429 TYR A O 1
ATOM 3362 N N . VAL A 1 427 ? 136.903 103.295 138.540 1.00 85.78 430 VAL A N 1
ATOM 3363 C CA . VAL A 1 427 ? 136.430 101.944 138.250 1.00 85.78 430 VAL A CA 1
ATOM 3364 C C . VAL A 1 427 ? 137.509 100.880 138.425 1.00 85.78 430 VAL A C 1
ATOM 3365 O O . VAL A 1 427 ? 137.193 99.684 138.502 1.00 85.78 430 VAL A O 1
ATOM 3369 N N . SER A 1 428 ? 138.780 101.287 138.508 1.00 84.35 431 SER A N 1
ATOM 3370 C CA . SER A 1 428 ? 139.847 100.350 138.839 1.00 84.35 431 SER A CA 1
ATOM 3371 C C . SER A 1 428 ? 139.732 99.846 140.273 1.00 84.35 431 SER A C 1
ATOM 3372 O O . SER A 1 428 ? 140.265 98.780 140.595 1.00 84.35 431 SER A O 1
ATOM 3375 N N . GLN A 1 429 ? 139.064 100.598 141.153 1.00 90.61 432 GLN A N 1
ATOM 3376 C CA . GLN A 1 429 ? 138.744 100.067 142.473 1.00 90.61 432 GLN A CA 1
ATOM 3377 C C . GLN A 1 429 ? 137.702 98.963 142.375 1.00 90.61 432 GLN A C 1
ATOM 3378 O O . GLN A 1 429 ? 137.874 97.876 142.947 1.00 90.61 432 GLN A O 1
ATOM 3384 N N . THR A 1 430 ? 136.619 99.225 141.636 1.00 90.76 433 THR A N 1
ATOM 3385 C CA . THR A 1 430 ? 135.474 98.323 141.638 1.00 90.76 433 THR A CA 1
ATOM 3386 C C . THR A 1 430 ? 135.774 97.038 140.882 1.00 90.76 433 THR A C 1
ATOM 3387 O O . THR A 1 430 ? 135.257 95.979 141.243 1.00 90.76 433 THR A O 1
ATOM 3391 N N . ARG A 1 431 ? 136.621 97.107 139.848 1.00 89.47 434 ARG A N 1
ATOM 3392 C CA . ARG A 1 431 ? 137.000 95.901 139.110 1.00 89.47 434 ARG A CA 1
ATOM 3393 C C . ARG A 1 431 ? 137.760 94.919 139.995 1.00 89.47 434 ARG A C 1
ATOM 3394 O O . ARG A 1 431 ? 137.382 93.744 140.113 1.00 89.47 434 ARG A O 1
ATOM 3402 N N . ILE A 1 432 ? 138.818 95.402 140.653 1.00 93.55 435 ILE A N 1
ATOM 3403 C CA . ILE A 1 432 ? 139.657 94.543 141.481 1.00 93.55 435 ILE A CA 1
ATOM 3404 C C . ILE A 1 432 ? 138.905 94.098 142.729 1.00 93.55 435 ILE A C 1
ATOM 3405 O O . ILE A 1 432 ? 139.095 92.976 143.216 1.00 93.55 435 ILE A O 1
ATOM 3410 N N . GLU A 1 433 ? 138.013 94.947 143.252 1.00 96.39 436 GLU A N 1
ATOM 3411 C CA . GLU A 1 433 ? 137.245 94.537 144.422 1.00 96.39 436 GLU A CA 1
ATOM 3412 C C . GLU A 1 433 ? 136.167 93.522 144.061 1.00 96.39 436 GLU A C 1
ATOM 3413 O O . GLU A 1 433 ? 135.945 92.561 144.805 1.00 96.39 436 GLU A O 1
ATOM 3419 N N . GLY A 1 434 ? 135.501 93.699 142.917 1.00 95.75 437 GLY A N 1
ATOM 3420 C CA . GLY A 1 434 ? 134.471 92.761 142.516 1.00 95.75 437 GLY A CA 1
ATOM 3421 C C . GLY A 1 434 ? 135.018 91.424 142.071 1.00 95.75 437 GLY A C 1
ATOM 3422 O O . GLY A 1 434 ? 134.328 90.408 142.189 1.00 95.75 437 GLY A O 1
ATOM 3423 N N . LYS A 1 435 ? 136.263 91.399 141.578 1.00 100.97 438 LYS A N 1
ATOM 3424 C CA . LYS A 1 435 ? 136.901 90.131 141.229 1.00 100.97 438 LYS A CA 1
ATOM 3425 C C . LYS A 1 435 ? 137.087 89.244 142.457 1.00 100.97 438 LYS A C 1
ATOM 3426 O O . LYS A 1 435 ? 136.698 88.070 142.455 1.00 100.97 438 LYS A O 1
ATOM 3432 N N . LYS A 1 436 ? 137.648 89.799 143.532 1.00 99.77 439 LYS A N 1
ATOM 3433 C CA . LYS A 1 436 ? 137.805 89.022 144.754 1.00 99.77 439 LYS A CA 1
ATOM 3434 C C . LYS A 1 436 ? 136.506 88.884 145.536 1.00 99.77 439 LYS A C 1
ATOM 3435 O O . LYS A 1 436 ? 136.409 87.997 146.391 1.00 99.77 439 LYS A O 1
ATOM 3441 N N . LEU A 1 437 ? 135.514 89.739 145.277 1.00 104.10 440 LEU A N 1
ATOM 3442 C CA . LEU A 1 437 ? 134.197 89.541 145.872 1.00 104.10 440 LEU A CA 1
ATOM 3443 C C . LEU A 1 437 ? 133.500 88.333 145.259 1.00 104.10 440 LEU A C 1
ATOM 3444 O O . LEU A 1 437 ? 132.990 87.464 145.974 1.00 104.10 440 LEU A O 1
ATOM 3449 N N . PHE A 1 438 ? 133.486 88.253 143.927 1.00 104.33 441 PHE A N 1
ATOM 3450 C CA . PHE A 1 438 ? 132.851 87.131 143.253 1.00 104.33 441 PHE A CA 1
ATOM 3451 C C . PHE A 1 438 ? 133.689 85.864 143.327 1.00 104.33 441 PHE A C 1
ATOM 3452 O O . PHE A 1 438 ? 133.150 84.768 143.138 1.00 104.33 441 PHE A O 1
ATOM 3460 N N . GLU A 1 439 ? 134.991 85.983 143.597 1.00 104.28 442 GLU A N 1
ATOM 3461 C CA . GLU A 1 439 ? 135.795 84.804 143.885 1.00 104.28 442 GLU A CA 1
ATOM 3462 C C . GLU A 1 439 ? 135.488 84.208 145.253 1.00 104.28 442 GLU A C 1
ATOM 3463 O O . GLU A 1 439 ? 135.822 83.043 145.490 1.00 104.28 442 GLU A O 1
ATOM 3465 N N . SER A 1 440 ? 134.864 84.971 146.150 1.00 108.88 443 SER A N 1
ATOM 3466 C CA . SER A 1 440 ? 134.524 84.494 147.483 1.00 108.88 443 SER A CA 1
ATOM 3467 C C . SER A 1 440 ? 133.122 83.913 147.579 1.00 108.88 443 SER A C 1
ATOM 3468 O O . SER A 1 440 ? 132.892 83.022 148.402 1.00 108.88 443 SER A O 1
ATOM 3471 N N . LEU A 1 441 ? 132.179 84.400 146.768 1.00 111.48 444 LEU A N 1
ATOM 3472 C CA . LEU A 1 441 ? 130.822 83.862 146.810 1.00 111.48 444 LEU A CA 1
ATOM 3473 C C . LEU A 1 441 ? 130.755 82.478 146.176 1.00 111.48 444 LEU A C 1
ATOM 3474 O O . LEU A 1 441 ? 129.997 81.615 146.633 1.00 111.48 444 LEU A O 1
ATOM 3479 N N . GLY A 1 442 ? 131.533 82.249 145.123 1.00 117.53 445 GLY A N 1
ATOM 3480 C CA . GLY A 1 442 ? 131.574 80.939 144.507 1.00 117.53 445 GLY A CA 1
ATOM 3481 C C . GLY A 1 442 ? 131.111 80.924 143.066 1.00 117.53 445 GLY A C 1
ATOM 3482 O O . GLY A 1 442 ? 130.755 79.867 142.536 1.00 117.53 445 GLY A O 1
ATOM 3483 N N . TYR A 1 443 ? 131.100 82.088 142.425 1.00 121.94 446 TYR A N 1
ATOM 3484 C CA . TYR A 1 443 ? 130.709 82.163 141.026 1.00 121.94 446 TYR A CA 1
ATOM 3485 C C . TYR A 1 443 ? 131.810 81.595 140.138 1.00 121.94 446 TYR A C 1
ATOM 3486 O O . TYR A 1 443 ? 132.995 81.626 140.481 1.00 121.94 446 TYR A O 1
ATOM 3495 N N . THR A 1 444 ? 131.404 81.062 138.988 1.00 118.72 447 THR A N 1
ATOM 3496 C CA . THR A 1 444 ? 132.301 80.232 138.201 1.00 118.72 447 THR A CA 1
ATOM 3497 C C . THR A 1 444 ? 133.321 81.071 137.433 1.00 118.72 447 THR A C 1
ATOM 3498 O O . THR A 1 444 ? 133.074 82.220 137.035 1.00 118.72 447 THR A O 1
ATOM 3502 N N . ARG A 1 445 ? 134.479 80.440 137.207 1.00 121.16 448 ARG A N 1
ATOM 3503 C CA . ARG A 1 445 ? 135.651 81.124 136.675 1.00 121.16 448 ARG A CA 1
ATOM 3504 C C . ARG A 1 445 ? 135.429 81.585 135.243 1.00 121.16 448 ARG A C 1
ATOM 3505 O O . ARG A 1 445 ? 135.916 82.649 134.852 1.00 121.16 448 ARG A O 1
ATOM 3513 N N . GLU A 1 446 ? 134.673 80.816 134.453 1.00 126.19 449 GLU A N 1
ATOM 3514 C CA . GLU A 1 446 ? 134.438 81.212 133.068 1.00 126.19 449 GLU A CA 1
ATOM 3515 C C . GLU A 1 446 ? 133.483 82.401 132.982 1.00 126.19 449 GLU A C 1
ATOM 3516 O O . GLU A 1 446 ? 133.657 83.272 132.121 1.00 126.19 449 GLU A O 1
ATOM 3522 N N . HIS A 1 447 ? 132.520 82.503 133.906 1.00 116.83 450 HIS A N 1
ATOM 3523 C CA . HIS A 1 447 ? 131.631 83.663 133.916 1.00 116.83 450 HIS A CA 1
ATOM 3524 C C . HIS A 1 447 ? 132.371 84.906 134.389 1.00 116.83 450 HIS A C 1
ATOM 3525 O O . HIS A 1 447 ? 132.164 86.007 133.857 1.00 116.83 450 HIS A O 1
ATOM 3532 N N . ILE A 1 448 ? 133.253 84.744 135.382 1.00 115.07 451 ILE A N 1
ATOM 3533 C CA . ILE A 1 448 ? 134.036 85.884 135.861 1.00 115.07 451 ILE A CA 1
ATOM 3534 C C . ILE A 1 448 ? 135.028 86.342 134.795 1.00 115.07 451 ILE A C 1
ATOM 3535 O O . ILE A 1 448 ? 135.222 87.547 134.586 1.00 115.07 451 ILE A O 1
ATOM 3540 N N . ASP A 1 449 ? 135.631 85.395 134.069 1.00 118.60 452 ASP A N 1
ATOM 3541 C CA . ASP A 1 449 ? 136.525 85.752 132.972 1.00 118.60 452 ASP A CA 1
ATOM 3542 C C . ASP A 1 449 ? 135.772 86.428 131.835 1.00 118.60 452 ASP A C 1
ATOM 3543 O O . ASP A 1 449 ? 136.290 87.366 131.218 1.00 118.60 452 ASP A O 1
ATOM 3548 N N . TYR A 1 450 ? 134.540 85.985 131.562 1.00 117.53 453 TYR A N 1
ATOM 3549 C CA . TYR A 1 450 ? 133.731 86.611 130.520 1.00 117.53 453 TYR A CA 1
ATOM 3550 C C . TYR A 1 450 ? 133.369 88.048 130.879 1.00 117.53 453 TYR A C 1
ATOM 3551 O O . TYR A 1 450 ? 133.494 88.956 130.044 1.00 117.53 453 TYR A O 1
ATOM 3560 N N . VAL A 1 451 ? 132.940 88.279 132.127 1.00 108.87 454 VAL A N 1
ATOM 3561 C CA . VAL A 1 451 ? 132.531 89.629 132.508 1.00 108.87 454 VAL A CA 1
ATOM 3562 C C . VAL A 1 451 ? 133.747 90.551 132.624 1.00 108.87 454 VAL A C 1
ATOM 3563 O O . VAL A 1 451 ? 133.679 91.728 132.247 1.00 108.87 454 VAL A O 1
ATOM 3567 N N . GLU A 1 452 ? 134.899 90.017 133.052 1.00 104.52 455 GLU A N 1
ATOM 3568 C CA . GLU A 1 452 ? 136.112 90.828 133.099 1.00 104.52 455 GLU A CA 1
ATOM 3569 C C . GLU A 1 452 ? 136.625 91.145 131.699 1.00 104.52 455 GLU A C 1
ATOM 3570 O O . GLU A 1 452 ? 137.140 92.243 131.456 1.00 104.52 455 GLU A O 1
ATOM 3576 N N . SER A 1 453 ? 136.466 90.207 130.758 1.00 111.84 456 SER A N 1
ATOM 3577 C CA . SER A 1 453 ? 136.896 90.443 129.383 1.00 111.84 456 SER A CA 1
ATOM 3578 C C . SER A 1 453 ? 136.034 91.502 128.708 1.00 111.84 456 SER A C 1
ATOM 3579 O O . SER A 1 453 ? 136.556 92.404 128.040 1.00 111.84 456 SER A O 1
ATOM 3582 N N . LEU A 1 454 ? 134.709 91.427 128.887 1.00 105.22 457 LEU A N 1
ATOM 3583 C CA . LEU A 1 454 ? 133.861 92.460 128.296 1.00 105.22 457 LEU A CA 1
ATOM 3584 C C . LEU A 1 454 ? 134.031 93.797 129.008 1.00 105.22 457 LEU A C 1
ATOM 3585 O O . LEU A 1 454 ? 133.857 94.849 128.386 1.00 105.22 457 LEU A O 1
ATOM 3590 N N . LEU A 1 455 ? 134.387 93.783 130.295 1.00 98.30 458 LEU A N 1
ATOM 3591 C CA . LEU A 1 455 ? 134.630 95.035 131.004 1.00 98.30 458 LEU A CA 1
ATOM 3592 C C . LEU A 1 455 ? 135.922 95.692 130.529 1.00 98.30 458 LEU A C 1
ATOM 3593 O O . LEU A 1 455 ? 135.984 96.916 130.360 1.00 98.30 458 LEU A O 1
ATOM 3598 N N . SER A 1 456 ? 136.960 94.890 130.279 1.00 104.57 459 SER A N 1
ATOM 3599 C CA . SER A 1 456 ? 138.180 95.414 129.675 1.00 104.57 459 SER A CA 1
ATOM 3600 C C . SER A 1 456 ? 137.956 95.871 128.240 1.00 104.57 459 SER A C 1
ATOM 3601 O O . SER A 1 456 ? 138.656 96.779 127.772 1.00 104.57 459 SER A O 1
ATOM 3604 N N . TYR A 1 457 ? 136.995 95.260 127.538 1.00 104.88 460 TYR A N 1
ATOM 3605 C CA . TYR A 1 457 ? 136.639 95.711 126.196 1.00 104.88 460 TYR A CA 1
ATOM 3606 C C . TYR A 1 457 ? 136.058 97.121 126.217 1.00 104.88 460 TYR A C 1
ATOM 3607 O O . TYR A 1 457 ? 136.328 97.924 125.316 1.00 104.88 460 TYR A O 1
ATOM 3616 N N . LEU A 1 458 ? 135.262 97.446 127.239 1.00 97.16 461 LEU A N 1
ATOM 3617 C CA . LEU A 1 458 ? 134.797 98.823 127.390 1.00 97.16 461 LEU A CA 1
ATOM 3618 C C . LEU A 1 458 ? 135.892 99.730 127.934 1.00 97.16 461 LEU A C 1
ATOM 3619 O O . LEU A 1 458 ? 135.888 100.934 127.655 1.00 97.16 461 LEU A O 1
ATOM 3624 N N . ASP A 1 459 ? 136.825 99.177 128.716 1.00 103.94 462 ASP A N 1
ATOM 3625 C CA . ASP A 1 459 ? 137.972 99.962 129.168 1.00 103.94 462 ASP A CA 1
ATOM 3626 C C . ASP A 1 459 ? 138.890 100.340 128.012 1.00 103.94 462 ASP A C 1
ATOM 3627 O O . ASP A 1 459 ? 139.628 101.327 128.103 1.00 103.94 462 ASP A O 1
ATOM 3632 N N . SER A 1 460 ? 138.855 99.577 126.921 1.00 107.51 463 SER A N 1
ATOM 3633 C CA . SER A 1 460 ? 139.598 99.920 125.715 1.00 107.51 463 SER A CA 1
ATOM 3634 C C . SER A 1 460 ? 138.940 101.027 124.897 1.00 107.51 463 SER A C 1
ATOM 3635 O O . SER A 1 460 ? 139.531 101.472 123.908 1.00 107.51 463 SER A O 1
ATOM 3638 N N . LYS A 1 461 ? 137.743 101.480 125.273 1.00 102.47 464 LYS A N 1
ATOM 3639 C CA . LYS A 1 461 ? 137.037 102.515 124.528 1.00 102.47 464 LYS A CA 1
ATOM 3640 C C . LYS A 1 461 ? 137.025 103.874 125.208 1.00 102.47 464 LYS A C 1
ATOM 3641 O O . LYS A 1 461 ? 136.724 104.872 124.549 1.00 102.47 464 LYS A O 1
ATOM 3647 N N . CYS A 1 462 ? 137.327 103.940 126.497 1.00 97.36 465 CYS A N 1
ATOM 3648 C CA . CYS A 1 462 ? 137.402 105.228 127.177 1.00 97.36 465 CYS A CA 1
ATOM 3649 C C . CYS A 1 462 ? 138.666 105.964 126.750 1.00 97.36 465 CYS A C 1
ATOM 3650 O O . CYS A 1 462 ? 139.746 105.362 126.719 1.00 97.36 465 CYS A O 1
ATOM 3653 N N . PRO A 1 463 ? 138.578 107.249 126.403 1.00 99.09 466 PRO A N 1
ATOM 3654 C CA . PRO A 1 463 ? 139.784 107.987 126.004 1.00 99.09 466 PRO A CA 1
ATOM 3655 C C . PRO A 1 463 ? 140.705 108.288 127.176 1.00 99.09 466 PRO A C 1
ATOM 3656 O O . PRO A 1 463 ? 140.349 109.044 128.086 1.00 99.09 466 PRO A O 1
ATOM 3660 N N . GLN A 1 464 ? 141.895 107.693 127.165 1.00 103.76 467 GLN A N 1
ATOM 3661 C CA . GLN A 1 464 ? 142.883 107.919 128.217 1.00 103.76 467 GLN A CA 1
ATOM 3662 C C . GLN A 1 464 ? 143.497 109.296 128.010 1.00 103.76 467 GLN A C 1
ATOM 3663 O O . GLN A 1 464 ? 144.329 109.496 127.123 1.00 103.76 467 GLN A O 1
ATOM 3669 N N . ILE A 1 465 ? 143.085 110.253 128.834 1.00 104.77 468 ILE A N 1
ATOM 3670 C CA . ILE A 1 465 ? 143.422 111.652 128.638 1.00 104.77 468 ILE A CA 1
ATOM 3671 C C . ILE A 1 465 ? 144.269 112.139 129.808 1.00 104.77 468 ILE A C 1
ATOM 3672 O O . ILE A 1 465 ? 144.446 111.449 130.812 1.00 104.77 468 ILE A O 1
ATOM 3677 N N . GLU A 1 466 ? 144.796 113.351 129.666 1.00 106.44 469 GLU A N 1
ATOM 3678 C CA . GLU A 1 466 ? 145.456 114.012 130.780 1.00 106.44 469 GLU A CA 1
ATOM 3679 C C . GLU A 1 466 ? 144.412 114.610 131.715 1.00 106.44 469 GLU A C 1
ATOM 3680 O O . GLU A 1 466 ? 143.465 115.272 131.282 1.00 106.44 469 GLU A O 1
ATOM 3686 N N . ASN A 1 467 ? 144.589 114.370 133.010 1.00 93.26 470 ASN A N 1
ATOM 3687 C CA . ASN A 1 467 ? 143.598 114.747 134.015 1.00 93.26 470 ASN A CA 1
ATOM 3688 C C . ASN A 1 467 ? 143.907 116.157 134.503 1.00 93.26 470 ASN A C 1
ATOM 3689 O O . ASN A 1 467 ? 144.818 116.363 135.307 1.00 93.26 470 ASN A O 1
ATOM 3694 N N . ILE A 1 468 ? 143.136 117.127 134.016 1.00 99.87 471 ILE A N 1
ATOM 3695 C CA . ILE A 1 468 ? 143.284 118.533 134.394 1.00 99.87 471 ILE A CA 1
ATOM 3696 C C . ILE A 1 468 ? 141.901 118.992 134.854 1.00 99.87 471 ILE A C 1
ATOM 3697 O O . ILE A 1 468 ? 141.053 119.386 134.045 1.00 99.87 471 ILE A O 1
ATOM 3702 N N . SER A 1 469 ? 141.629 118.856 136.157 1.00 108.18 472 SER A N 1
ATOM 3703 C CA . SER A 1 469 ? 140.395 119.411 136.705 1.00 108.18 472 SER A CA 1
ATOM 3704 C C . SER A 1 469 ? 140.555 119.929 138.132 1.00 108.18 472 SER A C 1
ATOM 3705 O O . SER A 1 469 ? 139.553 119.989 138.856 1.00 108.18 472 SER A O 1
ATOM 3708 N N . ARG A 1 470 ? 141.783 120.245 138.566 1.00 99.27 473 ARG A N 1
ATOM 3709 C CA . ARG A 1 470 ? 142.191 120.535 139.945 1.00 99.27 473 ARG A CA 1
ATOM 3710 C C . ARG A 1 470 ? 141.939 119.361 140.893 1.00 99.27 473 ARG A C 1
ATOM 3711 O O . ARG A 1 470 ? 141.941 119.539 142.117 1.00 99.27 473 ARG A O 1
ATOM 3719 N N . LYS A 1 471 ? 141.732 118.157 140.358 1.00 87.19 474 LYS A N 1
ATOM 3720 C CA . LYS A 1 471 ? 141.563 116.942 141.142 1.00 87.19 474 LYS A CA 1
ATOM 3721 C C . LYS A 1 471 ? 142.648 115.924 140.826 1.00 87.19 474 LYS A C 1
ATOM 3722 O O . LYS A 1 471 ? 142.436 114.720 141.000 1.00 87.19 474 LYS A O 1
ATOM 3728 N N . LYS A 1 472 ? 143.803 116.392 140.347 1.00 89.09 475 LYS A N 1
ATOM 3729 C CA . LYS A 1 472 ? 144.896 115.525 139.927 1.00 89.09 475 LYS A CA 1
ATOM 3730 C C . LYS A 1 472 ? 145.523 114.762 141.081 1.00 89.09 475 LYS A C 1
ATOM 3731 O O . LYS A 1 472 ? 146.096 113.693 140.854 1.00 89.09 475 LYS A O 1
ATOM 3733 N N . VAL A 1 473 ? 145.417 115.277 142.309 1.00 87.09 476 VAL A N 1
ATOM 3734 C CA . VAL A 1 473 ? 145.956 114.581 143.472 1.00 87.09 476 VAL A CA 1
ATOM 3735 C C . VAL A 1 473 ? 145.129 113.360 143.846 1.00 87.09 476 VAL A C 1
ATOM 3736 O O . VAL A 1 473 ? 145.669 112.403 144.416 1.00 87.09 476 VAL A O 1
ATOM 3740 N N . LEU A 1 474 ? 143.849 113.331 143.484 1.00 87.12 477 LEU A N 1
ATOM 3741 C CA . LEU A 1 474 ? 142.958 112.220 143.796 1.00 87.12 477 LEU A CA 1
ATOM 3742 C C . LEU A 1 474 ? 143.138 111.143 142.735 1.00 87.12 477 LEU A C 1
ATOM 3743 O O . LEU A 1 474 ? 142.725 111.320 141.585 1.00 87.12 477 LEU A O 1
ATOM 3748 N N . LYS A 1 475 ? 143.751 110.032 143.124 1.00 84.54 478 LYS A N 1
ATOM 3749 C CA . LYS A 1 475 ? 144.069 108.930 142.233 1.00 84.54 478 LYS A CA 1
ATOM 3750 C C . LYS A 1 475 ? 143.482 107.641 142.786 1.00 84.54 478 LYS A C 1
ATOM 3751 O O . LYS A 1 475 ? 143.268 107.525 143.996 1.00 84.54 478 LYS A O 1
ATOM 3757 N N . PRO A 1 476 ? 143.188 106.658 141.922 1.00 86.11 479 PRO A N 1
ATOM 3758 C CA . PRO A 1 476 ? 142.741 105.352 142.426 1.00 86.11 479 PRO A CA 1
ATOM 3759 C C . PRO A 1 476 ? 143.887 104.501 142.951 1.00 86.11 479 PRO A C 1
ATOM 3760 O O . PRO A 1 476 ? 145.034 104.954 143.011 1.00 86.11 479 PRO A O 1
ATOM 3764 N N . MET A 1 477 ? 143.588 103.261 143.327 1.00 95.46 480 MET A N 1
ATOM 3765 C CA . MET A 1 477 ? 144.568 102.345 143.893 1.00 95.46 480 MET A CA 1
ATOM 3766 C C . MET A 1 477 ? 144.688 101.112 143.008 1.00 95.46 480 MET A C 1
ATOM 3767 O O . MET A 1 477 ? 143.676 100.539 142.594 1.00 95.46 480 MET A O 1
ATOM 3772 N N . HIS A 1 478 ? 145.924 100.706 142.719 1.00 116.36 481 HIS A N 1
ATOM 3773 C CA . HIS A 1 478 ? 146.177 99.420 142.079 1.00 116.36 481 HIS A CA 1
ATOM 3774 C C . HIS A 1 478 ? 147.067 98.535 142.943 1.00 116.36 481 HIS A C 1
ATOM 3775 O O . HIS A 1 478 ? 147.748 97.644 142.427 1.00 116.36 481 HIS A O 1
ATOM 3782 N N . GLU A 1 479 ? 147.062 98.762 144.255 1.00 118.45 482 GLU A N 1
ATOM 3783 C CA . GLU A 1 479 ? 147.846 97.967 145.191 1.00 118.45 482 GLU A CA 1
ATOM 3784 C C . GLU A 1 479 ? 146.928 97.213 146.143 1.00 118.45 482 GLU A C 1
ATOM 3785 O O . GLU A 1 479 ? 147.160 97.206 147.357 1.00 118.45 482 GLU A O 1
ATOM 3791 N N . ILE A 1 480 ? 145.878 96.593 145.607 1.00 117.12 483 ILE A N 1
ATOM 3792 C CA . ILE A 1 480 ? 144.941 95.837 146.433 1.00 117.12 483 ILE A CA 1
ATOM 3793 C C . ILE A 1 480 ? 145.644 94.559 146.879 1.00 117.12 483 ILE A C 1
ATOM 3794 O O . ILE A 1 480 ? 145.749 93.594 146.118 1.00 117.12 483 ILE A O 1
ATOM 3799 N N . ARG A 1 481 ? 146.120 94.553 148.119 1.00 131.80 484 ARG A N 1
ATOM 3800 C CA . ARG A 1 481 ? 146.906 93.457 148.658 1.00 131.80 484 ARG A CA 1
ATOM 3801 C C . ARG A 1 481 ? 146.162 92.825 149.822 1.00 131.80 484 ARG A C 1
ATOM 3802 O O . ARG A 1 481 ? 145.395 93.489 150.525 1.00 131.80 484 ARG A O 1
ATOM 3810 N N . THR A 1 482 ? 146.396 91.532 150.019 1.00 130.56 485 THR A N 1
ATOM 3811 C CA . THR A 1 482 ? 145.804 90.832 151.144 1.00 130.56 485 THR A CA 1
ATOM 3812 C C . THR A 1 482 ? 146.522 91.210 152.439 1.00 130.56 485 THR A C 1
ATOM 3813 O O . THR A 1 482 ? 147.593 91.824 152.438 1.00 130.56 485 THR A O 1
ATOM 3817 N N . ILE A 1 483 ? 145.911 90.839 153.560 1.00 124.06 486 ILE A N 1
ATOM 3818 C CA . ILE A 1 483 ? 146.443 91.128 154.886 1.00 124.06 486 ILE A CA 1
ATOM 3819 C C . ILE A 1 483 ? 147.049 89.846 155.438 1.00 124.06 486 ILE A C 1
ATOM 3820 O O . ILE A 1 483 ? 146.358 88.828 155.564 1.00 124.06 486 ILE A O 1
ATOM 3825 N N . GLU A 1 484 ? 148.339 89.895 155.765 1.00 130.49 487 GLU A N 1
ATOM 3826 C CA . GLU A 1 484 ? 149.069 88.733 156.253 1.00 130.49 487 GLU A CA 1
ATOM 3827 C C . GLU A 1 484 ? 149.462 88.846 157.718 1.00 130.49 487 GLU A C 1
ATOM 3828 O O . GLU A 1 484 ? 149.365 87.864 158.459 1.00 130.49 487 GLU A O 1
ATOM 3834 N N . SER A 1 485 ? 149.908 90.021 158.161 1.00 128.69 488 SER A N 1
ATOM 3835 C CA . SER A 1 485 ? 150.408 90.192 159.517 1.00 128.69 488 SER A CA 1
ATOM 3836 C C . SER A 1 485 ? 149.996 91.562 160.039 1.00 128.69 488 SER A C 1
ATOM 3837 O O . SER A 1 485 ? 149.255 92.305 159.388 1.00 128.69 488 SER A O 1
ATOM 3840 N N . GLU A 1 486 ? 150.494 91.894 161.233 1.00 134.51 489 GLU A N 1
ATOM 3841 C CA . GLU A 1 486 ? 150.173 93.168 161.865 1.00 134.51 489 GLU A CA 1
ATOM 3842 C C . GLU A 1 486 ? 150.906 94.337 161.216 1.00 134.51 489 GLU A C 1
ATOM 3843 O O . GLU A 1 486 ? 150.486 95.488 161.388 1.00 134.51 489 GLU A O 1
ATOM 3849 N N . GLN A 1 487 ? 151.989 94.066 160.480 1.00 134.26 490 GLN A N 1
ATOM 3850 C CA . GLN A 1 487 ? 152.647 95.114 159.704 1.00 134.26 490 GLN A CA 1
ATOM 3851 C C . GLN A 1 487 ? 151.739 95.619 158.590 1.00 134.26 490 GLN A C 1
ATOM 3852 O O . GLN A 1 487 ? 151.711 96.822 158.293 1.00 134.26 490 GLN A O 1
ATOM 3854 N N . ASP A 1 488 ? 150.960 94.715 157.988 1.00 133.29 491 ASP A N 1
ATOM 3855 C CA . ASP A 1 488 ? 149.970 95.068 156.977 1.00 133.29 491 ASP A CA 1
ATOM 3856 C C . ASP A 1 488 ? 148.796 95.856 157.543 1.00 133.29 491 ASP A C 1
ATOM 3857 O O . ASP A 1 488 ? 148.007 96.400 156.764 1.00 133.29 491 ASP A O 1
ATOM 3862 N N . ILE A 1 489 ? 148.648 95.913 158.863 1.00 124.77 492 ILE A N 1
ATOM 3863 C CA . ILE A 1 489 ? 147.686 96.813 159.486 1.00 124.77 492 ILE A CA 1
ATOM 3864 C C . ILE A 1 489 ? 148.342 98.134 159.867 1.00 124.77 492 ILE A C 1
ATOM 3865 O O . ILE A 1 489 ? 147.769 99.204 159.638 1.00 124.77 492 ILE A O 1
ATOM 3870 N N . GLN A 1 490 ? 149.560 98.078 160.419 1.00 125.25 493 GLN A N 1
ATOM 3871 C CA . GLN A 1 490 ? 150.193 99.292 160.928 1.00 125.25 493 GLN A CA 1
ATOM 3872 C C . GLN A 1 490 ? 150.635 100.215 159.794 1.00 125.25 493 GLN A C 1
ATOM 3873 O O . GLN A 1 490 ? 150.612 101.441 159.954 1.00 125.25 493 GLN A O 1
ATOM 3879 N N . ASP A 1 491 ? 150.989 99.658 158.627 1.00 128.05 494 ASP A N 1
ATOM 3880 C CA . ASP A 1 491 ? 151.314 100.511 157.486 1.00 128.05 494 ASP A CA 1
ATOM 3881 C C . ASP A 1 491 ? 150.070 101.220 156.954 1.00 128.05 494 ASP A C 1
ATOM 3882 O O . ASP A 1 491 ? 150.130 102.395 156.564 1.00 128.05 494 ASP A O 1
ATOM 3887 N N . PHE A 1 492 ? 148.930 100.520 156.978 1.00 111.53 495 PHE A N 1
ATOM 3888 C CA . PHE A 1 492 ? 147.644 101.115 156.633 1.00 111.53 495 PHE A CA 1
ATOM 3889 C C . PHE A 1 492 ? 147.296 102.258 157.578 1.00 111.53 495 PHE A C 1
ATOM 3890 O O . PHE A 1 492 ? 146.862 103.327 157.132 1.00 111.53 495 PHE A O 1
ATOM 3898 N N . ILE A 1 493 ? 147.508 102.053 158.882 1.00 110.51 496 ILE A N 1
ATOM 3899 C CA . ILE A 1 493 ? 147.199 103.091 159.866 1.00 110.51 496 ILE A CA 1
ATOM 3900 C C . ILE A 1 493 ? 148.109 104.306 159.692 1.00 110.51 496 ILE A C 1
ATOM 3901 O O . ILE A 1 493 ? 147.638 105.450 159.727 1.00 110.51 496 ILE A O 1
ATOM 3906 N N . ILE A 1 494 ? 149.415 104.085 159.478 1.00 118.16 497 ILE A N 1
ATOM 3907 C CA . ILE A 1 494 ? 150.320 105.233 159.396 1.00 118.16 497 ILE A CA 1
ATOM 3908 C C . ILE A 1 494 ? 150.111 106.005 158.094 1.00 118.16 497 ILE A C 1
ATOM 3909 O O . ILE A 1 494 ? 150.194 107.236 158.087 1.00 118.16 497 ILE A O 1
ATOM 3914 N N . LYS A 1 495 ? 149.780 105.317 156.991 1.00 113.78 498 LYS A N 1
ATOM 3915 C CA . LYS A 1 495 ? 149.460 106.032 155.755 1.00 113.78 498 LYS A CA 1
ATOM 3916 C C . LYS A 1 495 ? 148.150 106.803 155.888 1.00 113.78 498 LYS A C 1
ATOM 3917 O O . LYS A 1 495 ? 148.054 107.973 155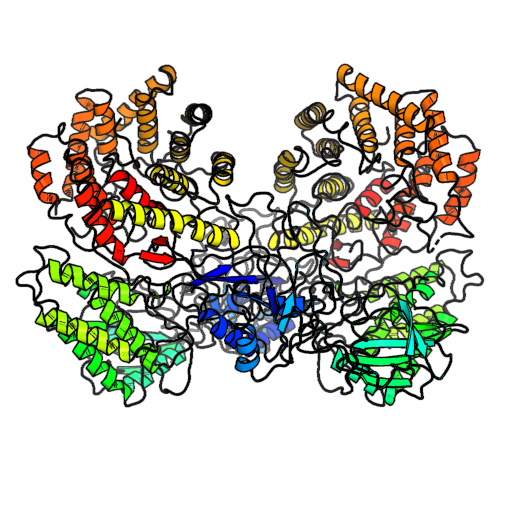.480 1.00 113.78 498 LYS A O 1
ATOM 3923 N N . LEU A 1 496 ? 147.147 106.170 156.501 1.00 107.44 499 LEU A N 1
ATOM 3924 C CA . LEU A 1 496 ? 145.827 106.766 156.648 1.00 107.44 499 LEU A CA 1
ATOM 3925 C C . LEU A 1 496 ? 145.859 107.976 157.578 1.00 107.44 499 LEU A C 1
ATOM 3926 O O . LEU A 1 496 ? 145.080 108.920 157.407 1.00 107.44 499 LEU A O 1
ATOM 3931 N N . LEU A 1 497 ? 146.760 107.970 158.564 1.00 122.22 500 LEU A N 1
ATOM 3932 C CA . LEU A 1 497 ? 146.932 109.147 159.410 1.00 122.22 500 LEU A CA 1
ATOM 3933 C C . LEU A 1 497 ? 147.880 110.161 158.777 1.00 122.22 500 LEU A C 1
ATOM 3934 O O . LEU A 1 497 ? 147.821 111.356 159.092 1.00 122.22 500 LEU A O 1
ATOM 3939 N N . ARG A 1 498 ? 148.767 109.706 157.886 1.00 125.99 501 ARG A N 1
ATOM 3940 C CA . ARG A 1 498 ? 149.765 110.596 157.304 1.00 125.99 501 ARG A CA 1
ATOM 3941 C C . ARG A 1 498 ? 149.131 111.458 156.213 1.00 125.99 501 ARG A C 1
ATOM 3942 O O . ARG A 1 498 ? 149.631 112.541 155.887 1.00 125.99 501 ARG A O 1
ATOM 3950 N N . GLY A 1 499 ? 147.989 111.019 155.673 1.00 126.44 502 GLY A N 1
ATOM 3951 C CA . GLY A 1 499 ? 147.313 111.818 154.649 1.00 126.44 502 GLY A CA 1
ATOM 3952 C C . GLY A 1 499 ? 146.647 113.087 155.173 1.00 126.44 502 GLY A C 1
ATOM 3953 O O . GLY A 1 499 ? 146.108 113.890 154.397 1.00 126.44 502 GLY A O 1
ATOM 3954 N N . PHE A 1 500 ? 146.691 113.304 156.491 1.00 131.34 503 PHE A N 1
ATOM 3955 C CA . PHE A 1 500 ? 145.871 114.353 157.093 1.00 131.34 503 PHE A CA 1
ATOM 3956 C C . PHE A 1 500 ? 146.525 115.715 157.084 1.00 131.34 503 PHE A C 1
ATOM 3957 O O . PHE A 1 500 ? 145.811 116.719 157.156 1.00 131.34 503 PHE A O 1
ATOM 3965 N N . THR A 1 501 ? 147.856 115.775 156.994 1.00 143.59 504 THR A N 1
ATOM 3966 C CA . THR A 1 501 ? 148.520 117.045 156.722 1.00 143.59 504 THR A CA 1
ATOM 3967 C C . THR A 1 501 ? 148.002 117.634 155.419 1.00 143.59 504 THR A C 1
ATOM 3968 O O . THR A 1 501 ? 147.608 118.804 155.362 1.00 143.59 504 THR A O 1
ATOM 3972 N N . LEU A 1 502 ? 147.860 116.781 154.407 1.00 129.48 505 LEU A N 1
ATOM 3973 C CA . LEU A 1 502 ? 147.363 117.202 153.107 1.00 129.48 505 LEU A CA 1
ATOM 3974 C C . LEU A 1 502 ? 145.878 117.542 153.165 1.00 129.48 505 LEU A C 1
ATOM 3975 O O . LEU A 1 502 ? 145.479 118.662 152.810 1.00 129.48 505 LEU A O 1
ATOM 3980 N N . THR A 1 503 ? 145.047 116.612 153.657 1.00 131.13 506 THR A N 1
ATOM 3981 C CA . THR A 1 503 ? 143.602 116.837 153.588 1.00 131.13 506 THR A CA 1
ATOM 3982 C C . THR A 1 503 ? 143.099 117.805 154.655 1.00 131.13 506 THR A C 1
ATOM 3983 O O . THR A 1 503 ? 141.915 118.159 154.639 1.00 131.13 506 THR A O 1
ATOM 3987 N N . TYR A 1 504 ? 143.959 118.246 155.572 1.00 127.94 507 TYR A N 1
ATOM 3988 C CA . TYR A 1 504 ? 143.608 119.287 156.522 1.00 127.94 507 TYR A CA 1
ATOM 3989 C C . TYR A 1 504 ? 144.146 120.639 156.073 1.00 127.94 507 TYR A C 1
ATOM 3990 O O . TYR A 1 504 ? 143.419 121.637 156.110 1.00 127.94 507 TYR A O 1
ATOM 3999 N N . GLY A 1 505 ? 145.400 120.678 155.605 1.00 129.96 508 GLY A N 1
ATOM 4000 C CA . GLY A 1 505 ? 145.976 121.930 155.151 1.00 129.96 508 GLY A CA 1
ATOM 4001 C C . GLY A 1 505 ? 145.320 122.460 153.892 1.00 129.96 508 GLY A C 1
ATOM 4002 O O . GLY A 1 505 ? 145.240 123.673 153.691 1.00 129.96 508 GLY A O 1
ATOM 4003 N N . GLN A 1 506 ? 144.827 121.562 153.029 1.00 119.50 509 GLN A N 1
ATOM 4004 C CA . GLN A 1 506 ? 144.146 122.039 151.830 1.00 119.50 509 GLN A CA 1
ATOM 4005 C C . GLN A 1 506 ? 142.784 122.634 152.177 1.00 119.50 509 GLN A C 1
ATOM 4006 O O . GLN A 1 506 ? 142.303 123.548 151.497 1.00 119.50 509 GLN A O 1
ATOM 4012 N N . TRP A 1 507 ? 142.160 122.149 153.253 1.00 115.43 510 TRP A N 1
ATOM 4013 C CA . TRP A 1 507 ? 140.954 122.801 153.750 1.00 115.43 510 TRP A CA 1
ATOM 4014 C C . TRP A 1 507 ? 141.284 124.128 154.425 1.00 115.43 510 TRP A C 1
ATOM 4015 O O . TRP A 1 507 ? 140.472 125.060 154.388 1.00 115.43 510 TRP A O 1
ATOM 4026 N N . ARG A 1 508 ? 142.467 124.231 155.045 1.00 124.92 511 ARG A N 1
ATOM 4027 C CA . ARG A 1 508 ? 142.878 125.505 155.640 1.00 124.92 511 ARG A CA 1
ATOM 4028 C C . ARG A 1 508 ? 143.178 126.564 154.586 1.00 124.92 511 ARG A C 1
ATOM 4029 O O . ARG A 1 508 ? 142.893 127.748 154.797 1.00 124.92 511 ARG A O 1
ATOM 4037 N N . LYS A 1 509 ? 143.761 126.168 153.451 1.00 123.99 512 LYS A N 1
ATOM 4038 C CA . LYS A 1 509 ? 144.268 127.156 152.501 1.00 123.99 512 LYS A CA 1
ATOM 4039 C C . LYS A 1 509 ? 143.165 127.855 151.716 1.00 123.99 512 LYS A C 1
ATOM 4040 O O . LYS A 1 509 ? 143.454 128.816 150.995 1.00 123.99 512 LYS A O 1
ATOM 4046 N N . GLU A 1 510 ? 141.915 127.405 151.832 1.00 132.21 513 GLU A N 1
ATOM 4047 C CA . GLU A 1 510 ? 140.813 128.034 151.123 1.00 132.21 513 GLU A CA 1
ATOM 4048 C C . GLU A 1 510 ? 139.613 128.372 152.001 1.00 132.21 513 GLU A C 1
ATOM 4049 O O . GLU A 1 510 ? 138.789 129.195 151.590 1.00 132.21 513 GLU A O 1
ATOM 4055 N N . PHE A 1 511 ? 139.492 127.780 153.190 1.00 128.61 514 PHE A N 1
ATOM 4056 C CA . PHE A 1 511 ? 138.369 128.042 154.081 1.00 128.61 514 PHE A CA 1
ATOM 4057 C C . PHE A 1 511 ? 138.864 128.355 155.486 1.00 128.61 514 PHE A C 1
ATOM 4058 O O . PHE A 1 511 ? 139.808 127.730 155.977 1.00 128.61 514 PHE A O 1
ATOM 4066 N N . GLN A 1 512 ? 138.207 129.323 156.131 1.00 137.46 515 GLN A N 1
ATOM 4067 C CA . GLN A 1 512 ? 138.543 129.753 157.482 1.00 137.46 515 GLN A CA 1
ATOM 4068 C C . GLN A 1 512 ? 137.406 129.594 158.482 1.00 137.46 515 GLN A C 1
ATOM 4069 O O . GLN A 1 512 ? 137.592 129.937 159.656 1.00 137.46 515 GLN A O 1
ATOM 4075 N N . SER A 1 513 ? 136.240 129.101 158.058 1.00 131.98 516 SER A N 1
ATOM 4076 C CA . SER A 1 513 ? 135.082 129.053 158.947 1.00 131.98 516 SER A CA 1
ATOM 4077 C C . SER A 1 513 ? 135.229 127.955 159.993 1.00 131.98 516 SER A C 1
ATOM 4078 O O . SER A 1 513 ? 135.257 128.224 161.199 1.00 131.98 516 SER A O 1
ATOM 4081 N N . ARG A 1 514 ? 135.318 126.711 159.549 1.00 122.76 517 ARG A N 1
ATOM 4082 C CA . ARG A 1 514 ? 135.538 125.580 160.428 1.00 122.76 517 ARG A CA 1
ATOM 4083 C C . ARG A 1 514 ? 137.018 125.214 160.386 1.00 122.76 517 ARG A C 1
ATOM 4084 O O . ARG A 1 514 ? 137.824 125.889 159.737 1.00 122.76 517 ARG A O 1
ATOM 4092 N N . PHE A 1 515 ? 137.395 124.150 161.089 1.00 130.81 518 PHE A N 1
ATOM 4093 C CA . PHE A 1 515 ? 138.743 123.599 160.972 1.00 130.81 518 PHE A CA 1
ATOM 4094 C C . PHE A 1 515 ? 138.786 122.278 160.226 1.00 130.81 518 PHE A C 1
ATOM 4095 O O . PHE A 1 515 ? 139.809 121.954 159.621 1.00 130.81 518 PHE A O 1
ATOM 4103 N N . PHE A 1 516 ? 137.708 121.503 160.269 1.00 126.10 519 PHE A N 1
ATOM 4104 C CA . PHE A 1 516 ? 137.594 120.277 159.502 1.00 126.10 519 PHE A CA 1
ATOM 4105 C C . PHE A 1 516 ? 136.399 120.357 158.559 1.00 126.10 519 PHE A C 1
ATOM 4106 O O . PHE A 1 516 ? 135.359 120.922 158.916 1.00 126.10 519 PHE A O 1
ATOM 4114 N N . PRO A 1 517 ? 136.522 119.819 157.347 1.00 111.30 520 PRO A N 1
ATOM 4115 C CA . PRO A 1 517 ? 135.359 119.736 156.458 1.00 111.30 520 PRO A CA 1
ATOM 4116 C C . PRO A 1 517 ? 134.366 118.707 156.969 1.00 111.30 520 PRO A C 1
ATOM 4117 O O . PRO A 1 517 ? 134.702 117.840 157.773 1.00 111.30 520 PRO A O 1
ATOM 4121 N N . VAL A 1 518 ? 133.123 118.820 156.505 1.00 109.29 521 VAL A N 1
ATOM 4122 C CA . VAL A 1 518 ? 132.043 117.958 156.966 1.00 109.29 521 VAL A CA 1
ATOM 4123 C C . VAL A 1 518 ? 131.086 117.689 155.812 1.00 109.29 521 VAL A C 1
ATOM 4124 O O . VAL A 1 518 ? 131.273 118.164 154.691 1.00 109.29 521 VAL A O 1
ATOM 4126 N N . ALA A 1 519 ? 130.051 116.906 156.105 1.00 114.55 522 ALA A N 1
ATOM 4127 C CA . ALA A 1 519 ? 129.025 116.603 155.123 1.00 114.55 522 ALA A CA 1
ATOM 4128 C C . ALA A 1 519 ? 128.056 117.777 154.986 1.00 114.55 522 ALA A C 1
ATOM 4129 O O . ALA A 1 519 ? 128.122 118.768 155.720 1.00 114.55 522 ALA A O 1
ATOM 4131 N N . TYR A 1 520 ? 127.140 117.653 154.021 1.00 121.67 523 TYR A N 1
ATOM 4132 C CA . TYR A 1 520 ? 126.214 118.743 153.733 1.00 121.67 523 TYR A CA 1
ATOM 4133 C C . TYR A 1 520 ? 125.174 118.895 154.836 1.00 121.67 523 TYR A C 1
ATOM 4134 O O . TYR A 1 520 ? 124.702 120.005 155.105 1.00 121.67 523 TYR A O 1
ATOM 4143 N N . TYR A 1 521 ? 124.797 117.788 155.478 1.00 135.08 524 TYR A N 1
ATOM 4144 C CA . TYR A 1 521 ? 123.884 117.874 156.613 1.00 135.08 524 TYR A CA 1
ATOM 4145 C C . TYR A 1 521 ? 124.575 118.466 157.834 1.00 135.08 524 TYR A C 1
ATOM 4146 O O . TYR A 1 521 ? 123.978 119.257 158.572 1.00 135.08 524 TYR A O 1
ATOM 4155 N N . GLY A 1 522 ? 125.832 118.097 158.062 1.00 125.54 525 GLY A N 1
ATOM 4156 C CA . GLY A 1 522 ? 126.531 118.513 159.260 1.00 125.54 525 GLY A CA 1
ATOM 4157 C C . GLY A 1 522 ? 127.510 119.654 159.082 1.00 125.54 525 GLY A C 1
ATOM 4158 O O . GLY A 1 522 ? 128.405 119.835 159.912 1.00 125.54 525 GLY A O 1
ATOM 4159 N N . LEU A 1 523 ? 127.371 120.412 157.992 1.00 121.86 526 LEU A N 1
ATOM 4160 C CA . LEU A 1 523 ? 128.240 121.565 157.776 1.00 121.86 526 LEU A CA 1
ATOM 4161 C C . LEU A 1 523 ? 127.970 122.663 158.801 1.00 121.86 526 LEU A C 1
ATOM 4162 O O . LEU A 1 523 ? 128.903 123.297 159.308 1.00 121.86 526 LEU A O 1
ATOM 4167 N N . ASN A 1 524 ? 126.696 122.902 159.118 1.00 123.49 527 ASN A N 1
ATOM 4168 C CA . ASN A 1 524 ? 126.363 123.943 160.086 1.00 123.49 527 ASN A CA 1
ATOM 4169 C C . ASN A 1 524 ? 126.634 123.484 161.515 1.00 123.49 527 ASN A C 1
ATOM 4170 O O . ASN A 1 524 ? 126.935 124.306 162.388 1.00 123.49 527 ASN A O 1
ATOM 4175 N N . PHE A 1 525 ? 126.519 122.182 161.775 1.00 120.85 528 PHE A N 1
ATOM 4176 C CA . PHE A 1 525 ? 126.829 121.656 163.098 1.00 120.85 528 PHE A CA 1
ATOM 4177 C C . PHE A 1 525 ? 128.333 121.692 163.339 1.00 120.85 528 PHE A C 1
ATOM 4178 O O . PHE A 1 525 ? 129.125 121.284 162.487 1.00 120.85 528 PHE A O 1
ATOM 4186 N N . ASN A 1 526 ? 128.727 122.181 164.517 1.00 131.50 529 ASN A N 1
ATOM 4187 C CA . ASN A 1 526 ? 130.145 122.315 164.827 1.00 131.50 529 ASN A CA 1
ATOM 4188 C C . ASN A 1 526 ? 130.466 121.877 166.253 1.00 131.50 529 ASN A C 1
ATOM 4189 O O . ASN A 1 526 ? 131.541 122.208 166.768 1.00 131.50 529 ASN A O 1
ATOM 4194 N N . GLN A 1 527 ? 129.571 121.139 166.904 1.00 141.95 530 GLN A N 1
ATOM 4195 C CA . GLN A 1 527 ? 129.806 120.712 168.274 1.00 141.95 530 GLN A CA 1
ATOM 4196 C C . GLN A 1 527 ? 129.094 119.391 168.515 1.00 141.95 530 GLN A C 1
ATOM 4197 O O . GLN A 1 527 ? 128.138 119.039 167.820 1.00 141.95 530 GLN A O 1
ATOM 4203 N N . GLY A 1 528 ? 129.574 118.664 169.514 1.00 143.35 531 GLY A N 1
ATOM 4204 C CA . GLY A 1 528 ? 128.983 117.398 169.889 1.00 143.35 531 GLY A CA 1
ATOM 4205 C C . GLY A 1 528 ? 129.750 116.212 169.340 1.00 143.35 531 GLY A C 1
ATOM 4206 O O . GLY A 1 528 ? 130.957 116.258 169.084 1.00 143.35 531 GLY A O 1
ATOM 4207 N N . ILE A 1 529 ? 129.009 115.121 169.157 1.00 135.46 532 ILE A N 1
ATOM 4208 C CA . ILE A 1 529 ? 129.559 113.857 168.687 1.00 135.46 532 ILE A CA 1
ATOM 4209 C C . ILE A 1 529 ? 129.038 113.496 167.300 1.00 135.46 532 ILE A C 1
ATOM 4210 O O . ILE A 1 529 ? 129.547 112.557 166.675 1.00 135.46 532 ILE A O 1
ATOM 4215 N N . ALA A 1 530 ? 128.056 114.232 166.782 1.00 129.30 533 ALA A N 1
ATOM 4216 C CA . ALA A 1 530 ? 127.568 113.964 165.433 1.00 129.30 533 ALA A CA 1
ATOM 4217 C C . ALA A 1 530 ? 128.506 114.541 164.379 1.00 129.30 533 ALA A C 1
ATOM 4218 O O . ALA A 1 530 ? 129.098 113.803 163.585 1.00 129.30 533 ALA A O 1
ATOM 4220 N N . PHE A 1 531 ? 128.652 115.865 164.358 1.00 129.39 534 PHE A N 1
ATOM 4221 C CA . PHE A 1 531 ? 129.501 116.554 163.386 1.00 129.39 534 PHE A CA 1
ATOM 4222 C C . PHE A 1 531 ? 130.247 117.646 164.145 1.00 129.39 534 PHE A C 1
ATOM 4223 O O . PHE A 1 531 ? 129.663 118.679 164.486 1.00 129.39 534 PHE A O 1
ATOM 4231 N N . SER A 1 532 ? 131.532 117.424 164.405 1.00 131.47 535 SER A N 1
ATOM 4232 C CA . SER A 1 532 ? 132.336 118.398 165.123 1.00 131.47 535 SER A CA 1
ATOM 4233 C C . SER A 1 532 ? 133.770 118.340 164.624 1.00 131.47 535 SER A C 1
ATOM 4234 O O . SER A 1 532 ? 134.221 117.329 164.082 1.00 131.47 535 SER A O 1
ATOM 4237 N N . ASP A 1 533 ? 134.486 119.441 164.825 1.00 132.94 536 ASP A N 1
ATOM 4238 C CA . ASP A 1 533 ? 135.902 119.522 164.502 1.00 132.94 536 ASP A CA 1
ATOM 4239 C C . ASP A 1 533 ? 136.784 119.070 165.656 1.00 132.94 536 ASP A C 1
ATOM 4240 O O . ASP A 1 533 ? 138.012 119.144 165.550 1.00 132.94 536 ASP A O 1
ATOM 4245 N N . LEU A 1 534 ? 136.187 118.608 166.749 1.00 136.19 537 LEU A N 1
ATOM 4246 C CA . LEU A 1 534 ? 136.911 118.173 167.935 1.00 136.19 537 LEU A CA 1
ATOM 4247 C C . LEU A 1 534 ? 136.985 116.662 168.066 1.00 136.19 537 LEU A C 1
ATOM 4248 O O . LEU A 1 534 ? 138.040 116.126 168.420 1.00 136.19 537 LEU A O 1
ATOM 4253 N N . ALA A 1 535 ? 135.891 115.961 167.754 1.00 132.87 538 ALA A N 1
ATOM 4254 C CA . ALA A 1 535 ? 135.860 114.509 167.897 1.00 132.87 538 ALA A CA 1
ATOM 4255 C C . ALA A 1 535 ? 136.731 113.822 166.852 1.00 132.87 538 ALA A C 1
ATOM 4256 O O . ALA A 1 535 ? 137.219 112.711 167.082 1.00 132.87 538 ALA A O 1
ATOM 4258 N N . ILE A 1 536 ? 136.946 114.471 165.705 1.00 126.60 539 ILE A N 1
ATOM 4259 C CA . ILE A 1 536 ? 137.807 113.907 164.665 1.00 126.60 539 ILE A CA 1
ATOM 4260 C C . ILE A 1 536 ? 139.255 113.867 165.139 1.00 126.60 539 ILE A C 1
ATOM 4261 O O . ILE A 1 536 ? 139.935 112.836 165.042 1.00 126.60 539 ILE A O 1
ATOM 4266 N N . LEU A 1 537 ? 139.738 114.987 165.686 1.00 131.97 540 LEU A N 1
ATOM 4267 C CA . LEU A 1 537 ? 141.077 115.025 166.262 1.00 131.97 540 LEU A CA 1
ATOM 4268 C C . LEU A 1 537 ? 141.167 114.152 167.507 1.00 131.97 540 LEU A C 1
ATOM 4269 O O . LEU A 1 537 ? 142.230 113.579 167.786 1.00 131.97 540 LEU A O 1
ATOM 4274 N N . TRP A 1 538 ? 140.054 114.007 168.236 1.00 134.69 541 TRP A N 1
ATOM 4275 C CA . TRP A 1 538 ? 140.017 113.083 169.365 1.00 134.69 541 TRP A CA 1
ATOM 4276 C C . TRP A 1 538 ? 140.243 111.647 168.911 1.00 134.69 541 TRP A C 1
ATOM 4277 O O . TRP A 1 538 ? 141.048 110.926 169.501 1.00 134.69 541 TRP A O 1
ATOM 4288 N N . SER A 1 539 ? 139.557 111.228 167.843 1.00 131.37 542 SER A N 1
ATOM 4289 C CA . SER A 1 539 ? 139.749 109.886 167.296 1.00 131.37 542 SER A CA 1
ATOM 4290 C C . SER A 1 539 ? 141.156 109.716 166.736 1.00 131.37 542 SER A C 1
ATOM 4291 O O . SER A 1 539 ? 141.746 108.629 166.828 1.00 131.37 542 SER A O 1
ATOM 4294 N N . TYR A 1 540 ? 141.709 110.798 166.174 1.00 131.90 543 TYR A N 1
ATOM 4295 C CA . TYR A 1 540 ? 143.092 110.798 165.707 1.00 131.90 543 TYR A CA 1
ATOM 4296 C C . TYR A 1 540 ? 144.058 110.565 166.864 1.00 131.90 543 TYR A C 1
ATOM 4297 O O . TYR A 1 540 ? 145.118 109.960 166.672 1.00 131.90 543 TYR A O 1
ATOM 4306 N N . GLN A 1 541 ? 143.709 111.038 168.066 1.00 138.81 544 GLN A N 1
ATOM 4307 C CA . GLN A 1 541 ? 144.584 110.857 169.226 1.00 138.81 544 GLN A CA 1
ATOM 4308 C C . GLN A 1 541 ? 144.754 109.381 169.589 1.00 138.81 544 GLN A C 1
ATOM 4309 O O . GLN A 1 541 ? 145.886 108.893 169.700 1.00 138.81 544 GLN A O 1
ATOM 4315 N N . GLN A 1 542 ? 143.648 108.635 169.749 1.00 134.44 545 GLN A N 1
ATOM 4316 C CA . GLN A 1 542 ? 143.825 107.212 170.044 1.00 134.44 545 GLN A CA 1
ATOM 4317 C C . GLN A 1 542 ? 144.307 106.422 168.834 1.00 134.44 545 GLN A C 1
ATOM 4318 O O . GLN A 1 542 ? 144.991 105.409 169.011 1.00 134.44 545 GLN A O 1
ATOM 4324 N N . LEU A 1 543 ? 144.004 106.861 167.606 1.00 126.42 546 LEU A N 1
ATOM 4325 C CA . LEU A 1 543 ? 144.541 106.128 166.462 1.00 126.42 546 LEU A CA 1
ATOM 4326 C C . LEU A 1 543 ? 146.043 106.346 166.306 1.00 126.42 546 LEU A C 1
ATOM 4327 O O . LEU A 1 543 ? 146.744 105.473 165.781 1.00 126.42 546 LEU A O 1
ATOM 4332 N N . ALA A 1 544 ? 146.559 107.488 166.765 1.00 136.56 547 ALA A N 1
ATOM 4333 C CA . ALA A 1 544 ? 148.004 107.679 166.812 1.00 136.56 547 ALA A CA 1
ATOM 4334 C C . ALA A 1 544 ? 148.621 106.930 167.986 1.00 136.56 547 ALA A C 1
ATOM 4335 O O . ALA A 1 544 ? 149.746 106.427 167.884 1.00 136.56 547 ALA A O 1
ATOM 4337 N N . LYS A 1 545 ? 147.903 106.850 169.111 1.00 136.46 548 LYS A N 1
ATOM 4338 C CA . LYS A 1 545 ? 148.424 106.129 170.270 1.00 136.46 548 LYS A CA 1
ATOM 4339 C C . LYS A 1 545 ? 148.412 104.620 170.060 1.00 136.46 548 LYS A C 1
ATOM 4340 O O . LYS A 1 545 ? 149.163 103.898 170.725 1.00 136.46 548 LYS A O 1
ATOM 4346 N N . LYS A 1 546 ? 147.579 104.124 169.148 1.00 130.73 549 LYS A N 1
ATOM 4347 C CA . LYS A 1 546 ? 147.510 102.690 168.897 1.00 130.73 549 LYS A CA 1
ATOM 4348 C C . LYS A 1 546 ? 148.589 102.194 167.942 1.00 130.73 549 LYS A C 1
ATOM 4349 O O . LYS A 1 546 ? 148.636 100.991 167.665 1.00 130.73 549 LYS A O 1
ATOM 4355 N N . VAL A 1 547 ? 149.451 103.074 167.431 1.00 143.71 550 VAL A N 1
ATOM 4356 C CA . VAL A 1 547 ? 150.501 102.682 166.503 1.00 143.71 550 VAL A CA 1
ATOM 4357 C C . VAL A 1 547 ? 151.816 103.288 166.993 1.00 143.71 550 VAL A C 1
ATOM 4358 O O . VAL A 1 547 ? 151.837 104.289 167.713 1.00 143.71 550 VAL A O 1
ATOM 4362 N N . LYS A 1 548 ? 152.924 102.632 166.628 1.00 154.20 551 LYS A N 1
ATOM 4363 C CA . LYS A 1 548 ? 154.239 103.026 167.129 1.00 154.20 551 LYS A CA 1
ATOM 4364 C C . LYS A 1 548 ? 154.709 104.337 166.506 1.00 154.20 551 LYS A C 1
ATOM 4365 O O . LYS A 1 548 ? 155.272 105.194 167.200 1.00 154.20 551 LYS A O 1
ATOM 4371 N N . ASN A 1 549 ? 154.498 104.506 165.199 1.00 166.96 552 ASN A N 1
ATOM 4372 C CA . ASN A 1 549 ? 154.950 105.711 164.512 1.00 166.96 552 ASN A CA 1
ATOM 4373 C C . ASN A 1 549 ? 154.140 106.920 164.968 1.00 166.96 552 ASN A C 1
ATOM 4374 O O . ASN A 1 549 ? 152.922 106.843 165.152 1.00 166.96 552 ASN A O 1
ATOM 4379 N N . PHE A 1 550 ? 154.831 108.043 165.149 1.00 174.34 553 PHE A N 1
ATOM 4380 C CA . PHE A 1 550 ? 154.285 109.147 165.926 1.00 174.34 553 PHE A CA 1
ATOM 4381 C C . PHE A 1 550 ? 153.422 110.098 165.103 1.00 174.34 553 PHE A C 1
ATOM 4382 O O . PHE A 1 550 ? 152.438 110.628 165.637 1.00 174.34 553 PHE A O 1
ATOM 4390 N N . LYS A 1 551 ? 153.774 110.318 163.828 1.00 170.75 554 LYS A N 1
ATOM 4391 C CA . LYS A 1 551 ? 153.077 111.224 162.902 1.00 170.75 554 LYS A CA 1
ATOM 4392 C C . LYS A 1 551 ? 153.036 112.653 163.459 1.00 170.75 554 LYS A C 1
ATOM 4393 O O . LYS A 1 551 ? 151.992 113.162 163.877 1.00 170.75 554 LYS A O 1
ATOM 4395 N N . PHE A 1 552 ? 154.238 113.247 163.493 1.00 172.94 555 PHE A N 1
ATOM 4396 C CA . PHE A 1 552 ? 154.489 114.522 164.170 1.00 172.94 555 PHE A CA 1
ATOM 4397 C C . PHE A 1 552 ? 153.605 115.652 163.645 1.00 172.94 555 PHE A C 1
ATOM 4398 O O . PHE A 1 552 ? 152.716 116.126 164.359 1.00 172.94 555 PHE A O 1
ATOM 4406 N N . ASP A 1 553 ? 153.802 116.035 162.374 1.00 166.53 556 ASP A N 1
ATOM 4407 C CA . ASP A 1 553 ? 153.307 117.220 161.653 1.00 166.53 556 ASP A CA 1
ATOM 4408 C C . ASP A 1 553 ? 152.719 118.383 162.468 1.00 166.53 556 ASP A C 1
ATOM 4409 O O . ASP A 1 553 ? 153.341 119.447 162.541 1.00 166.53 556 ASP A O 1
ATOM 4414 N N . ASP A 1 554 ? 151.542 118.217 163.080 1.00 166.68 557 ASP A N 1
ATOM 4415 C CA . ASP A 1 554 ? 150.836 119.329 163.725 1.00 166.68 557 ASP A CA 1
ATOM 4416 C C . ASP A 1 554 ? 149.932 118.769 164.821 1.00 166.68 557 ASP A C 1
ATOM 4417 O O . ASP A 1 554 ? 148.852 118.249 164.527 1.00 166.68 557 ASP A O 1
ATOM 4422 N N . TYR A 1 555 ? 150.373 118.858 166.078 1.00 165.22 558 TYR A N 1
ATOM 4423 C CA . TYR A 1 555 ? 149.534 118.421 167.191 1.00 165.22 558 TYR A CA 1
ATOM 4424 C C . TYR A 1 555 ? 149.446 119.425 168.336 1.00 165.22 558 TYR A C 1
ATOM 4425 O O . TYR A 1 555 ? 148.350 119.614 168.886 1.00 165.22 558 TYR A O 1
ATOM 4434 N N . TYR A 1 556 ? 150.552 120.107 168.687 1.00 167.61 559 TYR A N 1
ATOM 4435 C CA . TYR A 1 556 ? 150.539 121.112 169.759 1.00 167.61 559 TYR A CA 1
ATOM 4436 C C . TYR A 1 556 ? 149.592 122.274 169.483 1.00 167.61 559 TYR A C 1
ATOM 4437 O O . TYR A 1 556 ? 148.643 122.498 170.245 1.00 167.61 559 TYR A O 1
ATOM 4446 N N . GLU A 1 557 ? 149.863 123.056 168.435 1.00 172.36 560 GLU A N 1
ATOM 4447 C CA . GLU A 1 557 ? 149.129 124.302 168.247 1.00 172.36 560 GLU A CA 1
ATOM 4448 C C . GLU A 1 557 ? 147.675 124.079 167.857 1.00 172.36 560 GLU A C 1
ATOM 4449 O O . GLU A 1 557 ? 146.816 124.837 168.312 1.00 172.36 560 GLU A O 1
ATOM 4455 N N . ILE A 1 558 ? 147.365 123.033 167.097 1.00 162.00 561 ILE A N 1
ATOM 4456 C CA . ILE A 1 558 ? 145.982 122.681 166.809 1.00 162.00 561 ILE A CA 1
ATOM 4457 C C . ILE A 1 558 ? 145.271 122.137 168.048 1.00 162.00 561 ILE A C 1
ATOM 4458 O O . ILE A 1 558 ? 144.097 122.443 168.265 1.00 162.00 561 ILE A O 1
ATOM 4463 N N . ARG A 1 559 ? 145.975 121.384 168.911 1.00 161.06 562 ARG A N 1
ATOM 4464 C CA . ARG A 1 559 ? 145.335 120.866 170.118 1.00 161.06 562 ARG A CA 1
ATOM 4465 C C . ARG A 1 559 ? 145.075 121.980 171.126 1.00 161.06 562 ARG A C 1
ATOM 4466 O O . ARG A 1 559 ? 144.147 121.893 171.938 1.00 161.06 562 ARG A O 1
ATOM 4474 N N . THR A 1 560 ? 145.901 123.025 171.109 1.00 165.33 563 THR A N 1
ATOM 4475 C CA . THR A 1 560 ? 145.587 124.202 171.913 1.00 165.33 563 THR A CA 1
ATOM 4476 C C . THR A 1 560 ? 144.514 125.070 171.264 1.00 165.33 563 THR A C 1
ATOM 4477 O O . THR A 1 560 ? 143.722 125.698 171.974 1.00 165.33 563 THR A O 1
ATOM 4481 N N . GLN A 1 561 ? 144.467 125.107 169.930 1.00 163.67 564 GLN A N 1
ATOM 4482 C CA . GLN A 1 561 ? 143.548 125.998 169.229 1.00 163.67 564 GLN A CA 1
ATOM 4483 C C . GLN A 1 561 ? 142.115 125.475 169.277 1.00 163.67 564 GLN A C 1
ATOM 4484 O O . GLN A 1 561 ? 141.159 126.265 169.261 1.00 163.67 564 GLN A O 1
ATOM 4490 N N . VAL A 1 562 ? 141.944 124.148 169.342 1.00 160.91 565 VAL A N 1
ATOM 4491 C CA . VAL A 1 562 ? 140.592 123.591 169.404 1.00 160.91 565 VAL A CA 1
ATOM 4492 C C . VAL A 1 562 ? 139.918 123.928 170.732 1.00 160.91 565 VAL A C 1
ATOM 4493 O O . VAL A 1 562 ? 138.701 124.155 170.774 1.00 160.91 565 VAL A O 1
ATOM 4497 N N . ILE A 1 563 ? 140.694 124.016 171.818 1.00 169.85 566 ILE A N 1
ATOM 4498 C CA . ILE A 1 563 ? 140.152 124.446 173.107 1.00 169.85 566 ILE A CA 1
ATOM 4499 C C . ILE A 1 563 ? 139.705 125.901 173.035 1.00 169.85 566 ILE A C 1
ATOM 4500 O O . ILE A 1 563 ? 138.645 126.271 173.562 1.00 169.85 566 ILE A O 1
ATOM 4505 N N . ASN A 1 564 ? 140.497 126.743 172.364 1.00 171.94 567 ASN A N 1
ATOM 4506 C CA . ASN A 1 564 ? 140.158 128.155 172.236 1.00 171.94 567 ASN A CA 1
ATOM 4507 C C . ASN A 1 564 ? 138.936 128.373 171.354 1.00 171.94 567 ASN A C 1
ATOM 4508 O O . ASN A 1 564 ? 138.175 129.319 171.585 1.00 171.94 567 ASN A O 1
ATOM 4513 N N . GLU A 1 565 ? 138.722 127.530 170.341 1.00 165.14 568 GLU A N 1
ATOM 4514 C CA . GLU A 1 565 ? 137.505 127.738 169.563 1.00 165.14 568 GLU A CA 1
ATOM 4515 C C . GLU A 1 565 ? 136.319 127.010 170.171 1.00 165.14 568 GLU A C 1
ATOM 4516 O O . GLU A 1 565 ? 135.185 127.257 169.757 1.00 165.14 568 GLU A O 1
ATOM 4522 N N . ALA A 1 566 ? 136.554 126.106 171.124 1.00 164.25 569 ALA A N 1
ATOM 4523 C CA . ALA A 1 566 ? 135.458 125.359 171.721 1.00 164.25 569 ALA A CA 1
ATOM 4524 C C . ALA A 1 566 ? 134.994 125.932 173.050 1.00 164.25 569 ALA A C 1
ATOM 4525 O O . ALA A 1 566 ? 133.932 125.532 173.537 1.00 164.25 569 ALA A O 1
ATOM 4527 N N . VAL A 1 567 ? 135.770 126.840 173.652 1.00 167.67 570 VAL A N 1
ATOM 4528 C CA . VAL A 1 567 ? 135.403 127.387 174.958 1.00 167.67 570 VAL A CA 1
ATOM 4529 C C . VAL A 1 567 ? 134.146 128.255 174.869 1.00 167.67 570 VAL A C 1
ATOM 4530 O O . VAL A 1 567 ? 133.314 128.251 175.787 1.00 167.67 570 VAL A O 1
ATOM 4534 N N . ASN A 1 568 ? 133.955 128.969 173.759 1.00 165.05 571 ASN A N 1
ATOM 4535 C CA . ASN A 1 568 ? 132.774 129.808 173.606 1.00 165.05 571 ASN A CA 1
ATOM 4536 C C . ASN A 1 568 ? 131.581 129.058 173.027 1.00 165.05 571 ASN A C 1
ATOM 4537 O O . ASN A 1 568 ? 130.496 129.639 172.929 1.00 165.05 571 ASN A O 1
ATOM 4542 N N . ASN A 1 569 ? 131.751 127.792 172.644 1.00 166.36 572 ASN A N 1
ATOM 4543 C CA . ASN A 1 569 ? 130.633 127.005 172.143 1.00 166.36 572 ASN A CA 1
ATOM 4544 C C . ASN A 1 569 ? 129.929 126.201 173.227 1.00 166.36 572 ASN A C 1
ATOM 4545 O O . ASN A 1 569 ? 129.020 125.431 172.902 1.00 166.36 572 ASN A O 1
ATOM 4550 N N . PHE A 1 570 ? 130.330 126.333 174.493 1.00 167.33 573 PHE A N 1
ATOM 4551 C CA . PHE A 1 570 ? 129.546 125.724 175.564 1.00 167.33 573 PHE A CA 1
ATOM 4552 C C . PHE A 1 570 ? 128.276 126.518 175.836 1.00 167.33 573 PHE A C 1
ATOM 4553 O O . PHE A 1 570 ? 127.289 125.970 176.339 1.00 167.33 573 PHE A O 1
ATOM 4561 N N . LYS A 1 571 ? 128.279 127.807 175.507 1.00 166.82 574 LYS A N 1
ATOM 4562 C CA . LYS A 1 571 ? 127.095 128.647 175.667 1.00 166.82 574 LYS A CA 1
ATOM 4563 C C . LYS A 1 571 ? 126.111 128.295 174.561 1.00 166.82 574 LYS A C 1
ATOM 4564 O O . LYS A 1 571 ? 126.056 128.971 173.530 1.00 166.82 574 LYS A O 1
ATOM 4566 N N . LYS A 1 572 ? 125.306 127.252 174.811 1.00 172.72 575 LYS A N 1
ATOM 4567 C CA . LYS A 1 572 ? 124.486 126.549 173.824 1.00 172.72 575 LYS A CA 1
ATOM 4568 C C . LYS A 1 572 ? 125.314 126.201 172.592 1.00 172.72 575 LYS A C 1
ATOM 4569 O O . LYS A 1 572 ? 126.175 125.319 172.643 1.00 172.72 575 LYS A O 1
ATOM 4571 N N . SER A 1 573 ? 125.035 126.870 171.476 1.00 178.37 576 SER A N 1
ATOM 4572 C CA . SER A 1 573 ? 125.963 126.971 170.357 1.00 178.37 576 SER A CA 1
ATOM 4573 C C . SER A 1 573 ? 125.856 128.352 169.728 1.00 178.37 576 SER A C 1
ATOM 4574 O O . SER A 1 573 ? 126.161 128.521 168.541 1.00 178.37 576 SER A O 1
ATOM 4577 N N . SER A 1 574 ? 125.362 129.317 170.526 1.00 184.37 577 SER A N 1
ATOM 4578 C CA . SER A 1 574 ? 124.882 130.672 170.221 1.00 184.37 577 SER A CA 1
ATOM 4579 C C . SER A 1 574 ? 123.538 130.654 169.491 1.00 184.37 577 SER A C 1
ATOM 4580 O O . SER A 1 574 ? 122.917 131.707 169.311 1.00 184.37 577 SER A O 1
ATOM 4582 N N . LEU A 1 575 ? 123.077 129.468 169.086 1.00 192.16 578 LEU A N 1
ATOM 4583 C CA . LEU A 1 575 ? 121.716 129.260 168.595 1.00 192.16 578 LEU A CA 1
ATOM 4584 C C . LEU A 1 575 ? 121.405 127.779 168.768 1.00 192.16 578 LEU A C 1
ATOM 4585 O O . LEU A 1 575 ? 121.800 126.969 167.924 1.00 192.16 578 LEU A O 1
ATOM 4587 N N . SER A 1 576 ? 120.692 127.430 169.841 1.00 186.94 579 SER A N 1
ATOM 4588 C CA . SER A 1 576 ? 120.406 126.030 170.141 1.00 186.94 579 SER A CA 1
ATOM 4589 C C . SER A 1 576 ? 119.220 125.883 171.085 1.00 186.94 579 SER A C 1
ATOM 4590 O O . SER A 1 576 ? 119.176 126.525 172.140 1.00 186.94 579 SER A O 1
ATOM 4592 N N . GLY A 1 577 ? 118.259 125.039 170.718 1.00 195.94 580 GLY A N 1
ATOM 4593 C CA . GLY A 1 577 ? 117.117 124.774 171.571 1.00 195.94 580 GLY A CA 1
ATOM 4594 C C . GLY A 1 577 ? 117.243 123.503 172.387 1.00 195.94 580 GLY A C 1
ATOM 4595 O O . GLY A 1 577 ? 117.030 123.515 173.603 1.00 195.94 580 GLY A O 1
ATOM 4596 N N . LEU A 1 578 ? 117.592 122.399 171.730 1.00 193.39 581 LEU A N 1
ATOM 4597 C CA . LEU A 1 578 ? 117.714 121.098 172.377 1.00 193.39 581 LEU A CA 1
ATOM 4598 C C . LEU A 1 578 ? 119.137 120.566 172.400 1.00 193.39 581 LEU A C 1
ATOM 4599 O O . LEU A 1 578 ? 119.493 119.808 173.305 1.00 193.39 581 LEU A O 1
ATOM 4601 N N . PHE A 1 579 ? 119.963 120.945 171.427 1.00 182.79 582 PHE A N 1
ATOM 4602 C CA . PHE A 1 579 ? 121.364 120.545 171.384 1.00 182.79 582 PHE A CA 1
ATOM 4603 C C . PHE A 1 579 ? 122.285 121.564 172.048 1.00 182.79 582 PHE A C 1
ATOM 4604 O O . PHE A 1 579 ? 123.456 121.669 171.663 1.00 182.79 582 PHE A O 1
ATOM 4612 N N . ASP A 1 580 ? 121.766 122.295 173.041 1.00 182.09 583 ASP A N 1
ATOM 4613 C CA . ASP A 1 580 ? 122.546 123.323 173.725 1.00 182.09 583 ASP A CA 1
ATOM 4614 C C . ASP A 1 580 ? 123.712 122.726 174.500 1.00 182.09 583 ASP A C 1
ATOM 4615 O O . ASP A 1 580 ? 124.812 123.291 174.518 1.00 182.09 583 ASP A O 1
ATOM 4617 N N . GLY A 1 581 ? 123.497 121.586 175.145 1.00 175.99 584 GLY A N 1
ATOM 4618 C CA . GLY A 1 581 ? 124.592 120.950 175.842 1.00 175.99 584 GLY A CA 1
ATOM 4619 C C . GLY A 1 581 ? 125.418 120.058 174.944 1.00 175.99 584 GLY A C 1
ATOM 4620 O O . GLY A 1 581 ? 126.594 120.357 174.701 1.00 175.99 584 GLY A O 1
ATOM 4621 N N . LYS A 1 582 ? 124.778 119.027 174.387 1.00 162.84 585 LYS A N 1
ATOM 4622 C CA . LYS A 1 582 ? 125.431 117.913 173.690 1.00 162.84 585 LYS A CA 1
ATOM 4623 C C . LYS A 1 582 ? 126.609 117.385 174.504 1.00 162.84 585 LYS A C 1
ATOM 4624 O O . LYS A 1 582 ? 127.762 117.401 174.072 1.00 162.84 585 LYS A O 1
ATOM 4630 N N . ILE A 1 583 ? 126.287 116.950 175.726 1.00 163.22 586 ILE A N 1
ATOM 4631 C CA . ILE A 1 583 ? 127.318 116.616 176.698 1.00 163.22 586 ILE A CA 1
ATOM 4632 C C . ILE A 1 583 ? 128.010 115.325 176.267 1.00 163.22 586 ILE A C 1
ATOM 4633 O O . ILE A 1 583 ? 127.417 114.462 175.606 1.00 163.22 586 ILE A O 1
ATOM 4638 N N . GLY A 1 584 ? 129.296 115.227 176.582 1.00 157.20 587 GLY A N 1
ATOM 4639 C CA . GLY A 1 584 ? 130.173 114.270 175.947 1.00 157.20 587 GLY A CA 1
ATOM 4640 C C . GLY A 1 584 ? 131.330 115.046 175.361 1.00 157.20 587 GLY A C 1
ATOM 4641 O O . GLY A 1 584 ? 132.407 114.501 175.113 1.00 157.20 587 GLY A O 1
ATOM 4642 N N . THR A 1 585 ? 131.100 116.344 175.141 1.00 154.61 588 THR A N 1
ATOM 4643 C CA . THR A 1 585 ? 132.199 117.256 174.850 1.00 154.61 588 THR A CA 1
ATOM 4644 C C . THR A 1 585 ? 133.159 117.333 176.028 1.00 154.61 588 THR A C 1
ATOM 4645 O O . THR A 1 585 ? 134.378 117.405 175.835 1.00 154.61 588 THR A O 1
ATOM 4649 N N . ILE A 1 586 ? 132.626 117.279 177.252 1.00 165.16 589 ILE A N 1
ATOM 4650 C CA . ILE A 1 586 ? 133.467 117.194 178.442 1.00 165.16 589 ILE A CA 1
ATOM 4651 C C . ILE A 1 586 ? 134.220 115.868 178.475 1.00 165.16 589 ILE A C 1
ATOM 4652 O O . ILE A 1 586 ? 135.337 115.791 178.994 1.00 165.16 589 ILE A O 1
ATOM 4654 N N . TRP A 1 587 ? 133.626 114.807 177.918 1.00 161.11 590 TRP A N 1
ATOM 4655 C CA . TRP A 1 587 ? 134.344 113.541 177.778 1.00 161.11 590 TRP A CA 1
ATOM 4656 C C . TRP A 1 587 ? 135.490 113.666 176.775 1.00 161.11 590 TRP A C 1
ATOM 4657 O O . TRP A 1 587 ? 136.558 113.074 176.972 1.00 161.11 590 TRP A O 1
ATOM 4668 N N . LEU A 1 588 ? 135.290 114.431 175.694 1.00 157.63 591 LEU A N 1
ATOM 4669 C CA . LEU A 1 588 ? 136.397 114.686 174.769 1.00 157.63 591 LEU A CA 1
ATOM 4670 C C . LEU A 1 588 ? 137.500 115.512 175.423 1.00 157.63 591 LEU A C 1
ATOM 4671 O O . LEU A 1 588 ? 138.687 115.273 175.172 1.00 157.63 591 LEU A O 1
ATOM 4676 N N . ILE A 1 589 ? 137.130 116.490 176.258 1.00 167.34 592 ILE A N 1
ATOM 4677 C CA . ILE A 1 589 ? 138.132 117.258 177.003 1.00 167.34 592 ILE A CA 1
ATOM 4678 C C . ILE A 1 589 ? 138.856 116.360 178.006 1.00 167.34 592 ILE A C 1
ATOM 4679 O O . ILE A 1 589 ? 140.067 116.493 178.222 1.00 167.34 592 ILE A O 1
ATOM 4684 N N . TYR A 1 590 ? 138.126 115.415 178.607 1.00 173.10 593 TYR A N 1
ATOM 4685 C CA . TYR A 1 590 ? 138.718 114.419 179.496 1.00 173.10 593 TYR A CA 1
ATOM 4686 C C . TYR A 1 590 ? 139.713 113.535 178.753 1.00 173.10 593 TYR A C 1
ATOM 4687 O O . TYR A 1 590 ? 140.761 113.162 179.293 1.00 173.10 593 TYR A O 1
ATOM 4696 N N . GLU A 1 591 ? 139.396 113.188 177.505 1.00 158.00 594 GLU A N 1
ATOM 4697 C CA . GLU A 1 591 ? 140.345 112.448 176.681 1.00 158.00 594 GLU A CA 1
ATOM 4698 C C . GLU A 1 591 ? 141.478 113.347 176.199 1.00 158.00 594 GLU A C 1
ATOM 4699 O O . GLU A 1 591 ? 142.609 112.883 176.014 1.00 158.00 594 GLU A O 1
ATOM 4701 N N . PHE A 1 592 ? 141.193 114.635 175.982 1.00 158.43 595 PHE A N 1
ATOM 4702 C CA . PHE A 1 592 ? 142.230 115.566 175.544 1.00 158.43 595 PHE A CA 1
ATOM 4703 C C . PHE A 1 592 ? 143.211 115.899 176.660 1.00 158.43 595 PHE A C 1
ATOM 4704 O O . PHE A 1 592 ? 144.406 116.080 176.398 1.00 158.43 595 PHE A O 1
ATOM 4712 N N . GLY A 1 593 ? 142.735 115.983 177.897 1.00 171.22 596 GLY A N 1
ATOM 4713 C CA . GLY A 1 593 ? 143.543 116.451 179.006 1.00 171.22 596 GLY A CA 1
ATOM 4714 C C . GLY A 1 593 ? 143.025 117.766 179.558 1.00 171.22 596 GLY A C 1
ATOM 4715 O O . GLY A 1 593 ? 142.086 118.373 179.033 1.00 171.22 596 GLY A O 1
ATOM 4716 N N . GLU A 1 594 ? 143.686 118.200 180.636 1.00 180.87 597 GLU A N 1
ATOM 4717 C CA . GLU A 1 594 ? 143.291 119.351 181.457 1.00 180.87 597 GLU A CA 1
ATOM 4718 C C . GLU A 1 594 ? 141.852 119.194 181.954 1.00 180.87 597 GLU A C 1
ATOM 4719 O O . GLU A 1 594 ? 140.939 119.933 181.584 1.00 180.87 597 GLU A O 1
ATOM 4725 N N . ILE A 1 595 ? 141.673 118.184 182.809 1.00 178.87 598 ILE A N 1
ATOM 4726 C CA . ILE A 1 595 ? 140.365 117.790 183.322 1.00 178.87 598 ILE A CA 1
ATOM 4727 C C . ILE A 1 595 ? 139.859 118.790 184.362 1.00 178.87 598 ILE A C 1
ATOM 4728 O O . ILE A 1 595 ? 138.657 118.825 184.669 1.00 178.87 598 ILE A O 1
ATOM 4733 N N . ASP A 1 596 ? 140.748 119.655 184.870 1.00 187.78 599 ASP A N 1
ATOM 4734 C CA . ASP A 1 596 ? 140.380 120.624 185.902 1.00 187.78 599 ASP A CA 1
ATOM 4735 C C . ASP A 1 596 ? 139.378 121.661 185.399 1.00 187.78 599 ASP A C 1
ATOM 4736 O O . ASP A 1 596 ? 138.600 122.202 186.194 1.00 187.78 599 ASP A O 1
ATOM 4741 N N . ARG A 1 597 ? 139.375 121.953 184.098 1.00 180.16 600 ARG A N 1
ATOM 4742 C CA . ARG A 1 597 ? 138.321 122.792 183.544 1.00 180.16 600 ARG A CA 1
ATOM 4743 C C . ARG A 1 597 ? 137.125 121.979 183.068 1.00 180.16 600 ARG A C 1
ATOM 4744 O O . ARG A 1 597 ? 136.005 122.504 183.036 1.00 180.16 600 ARG A O 1
ATOM 4752 N N . ALA A 1 598 ? 137.337 120.706 182.715 1.00 177.78 601 ALA A N 1
ATOM 4753 C CA . ALA A 1 598 ? 136.242 119.863 182.243 1.00 177.78 601 ALA A CA 1
ATOM 4754 C C . ALA A 1 598 ? 135.256 119.552 183.361 1.00 177.78 601 ALA A C 1
ATOM 4755 O O . ALA A 1 598 ? 134.038 119.566 183.143 1.00 177.78 601 ALA A O 1
ATOM 4757 N N . VAL A 1 599 ? 135.767 119.274 184.564 1.00 183.23 602 VAL A N 1
ATOM 4758 C CA . VAL A 1 599 ? 134.903 119.024 185.719 1.00 183.23 602 VAL A CA 1
ATOM 4759 C C . VAL A 1 599 ? 134.123 120.282 186.088 1.00 183.23 602 VAL A C 1
ATOM 4760 O O . VAL A 1 599 ? 132.929 120.217 186.410 1.00 183.23 602 VAL A O 1
ATOM 4764 N N . GLU A 1 600 ? 134.780 121.446 186.021 1.00 181.36 603 GLU A N 1
ATOM 4765 C CA . GLU A 1 600 ? 134.112 122.711 186.320 1.00 181.36 603 GLU A CA 1
ATOM 4766 C C . GLU A 1 600 ? 133.019 123.022 185.301 1.00 181.36 603 GLU A C 1
ATOM 4767 O O . GLU A 1 600 ? 131.925 123.462 185.673 1.00 181.36 603 GLU A O 1
ATOM 4773 N N . LEU A 1 601 ? 133.287 122.771 184.016 1.00 178.63 604 LEU A N 1
ATOM 4774 C CA . LEU A 1 601 ? 132.276 123.003 182.987 1.00 178.63 604 LEU A CA 1
ATOM 4775 C C . LEU A 1 601 ? 131.128 122.006 183.095 1.00 178.63 604 LEU A C 1
ATOM 4776 O O . LEU A 1 601 ? 129.970 122.358 182.836 1.00 178.63 604 LEU A O 1
ATOM 4781 N N . PHE A 1 602 ? 131.428 120.761 183.480 1.00 182.90 605 PHE A N 1
ATOM 4782 C CA . PHE A 1 602 ? 130.379 119.762 183.665 1.00 182.90 605 PHE A CA 1
ATOM 4783 C C . PHE A 1 602 ? 129.492 120.101 184.856 1.00 182.90 605 PHE A C 1
ATOM 4784 O O . PHE A 1 602 ? 128.274 119.898 184.808 1.00 182.90 605 PHE A O 1
ATOM 4792 N N . THR A 1 603 ? 130.085 120.613 185.939 1.00 183.79 606 THR A N 1
ATOM 4793 C CA . THR A 1 603 ? 129.281 121.029 187.083 1.00 183.79 606 THR A CA 1
ATOM 4794 C C . THR A 1 603 ? 128.527 122.322 186.800 1.00 183.79 606 THR A C 1
ATOM 4795 O O . THR A 1 603 ? 127.465 122.559 187.388 1.00 183.79 606 THR A O 1
ATOM 4799 N N . THR A 1 604 ? 129.051 123.165 185.910 1.00 178.91 607 THR A N 1
ATOM 4800 C CA . THR A 1 604 ? 128.377 124.417 185.585 1.00 178.91 607 THR A CA 1
ATOM 4801 C C . THR A 1 604 ? 127.183 124.183 184.664 1.00 178.91 607 THR A C 1
ATOM 4802 O O . THR A 1 604 ? 126.043 124.508 185.012 1.00 178.91 607 THR A O 1
ATOM 4806 N N . HIS A 1 605 ? 127.427 123.618 183.481 1.00 180.62 608 HIS A N 1
ATOM 4807 C CA . HIS A 1 605 ? 126.375 123.412 182.487 1.00 180.62 608 HIS A CA 1
ATOM 4808 C C . HIS A 1 605 ? 125.921 121.956 182.548 1.00 180.62 608 HIS A C 1
ATOM 4809 O O . HIS A 1 605 ? 126.368 121.103 181.783 1.00 180.62 608 HIS A O 1
ATOM 4816 N N . PHE A 1 606 ? 125.030 121.667 183.496 1.00 181.71 609 PHE A N 1
ATOM 4817 C CA . PHE A 1 606 ? 124.414 120.346 183.545 1.00 181.71 609 PHE A CA 1
ATOM 4818 C C . PHE A 1 606 ? 122.903 120.432 183.722 1.00 181.71 609 PHE A C 1
ATOM 4819 O O . PHE A 1 606 ? 122.163 119.580 183.220 1.00 181.71 609 PHE A O 1
ATOM 4827 N N . ILE A 1 607 ? 122.438 121.455 184.430 1.00 179.48 610 ILE A N 1
ATOM 4828 C CA . ILE A 1 607 ? 121.041 121.516 184.850 1.00 179.48 610 ILE A CA 1
ATOM 4829 C C . ILE A 1 607 ? 120.190 122.233 183.809 1.00 179.48 610 ILE A C 1
ATOM 4830 O O . ILE A 1 607 ? 119.098 121.772 183.465 1.00 179.48 610 ILE A O 1
ATOM 4835 N N . GLU A 1 608 ? 120.688 123.349 183.274 1.00 182.98 611 GLU A N 1
ATOM 4836 C CA . GLU A 1 608 ? 119.938 124.157 182.319 1.00 182.98 611 GLU A CA 1
ATOM 4837 C C . GLU A 1 608 ? 119.801 123.503 180.950 1.00 182.98 611 GLU A C 1
ATOM 4838 O O . GLU A 1 608 ? 119.001 123.977 180.137 1.00 182.98 611 GLU A O 1
ATOM 4844 N N . ILE A 1 609 ? 120.549 122.440 180.675 1.00 182.50 612 ILE A N 1
ATOM 4845 C CA . ILE A 1 609 ? 120.489 121.761 179.391 1.00 182.50 612 ILE A CA 1
ATOM 4846 C C . ILE A 1 609 ? 119.615 120.508 179.461 1.00 182.50 612 ILE A C 1
ATOM 4847 O O . ILE A 1 609 ? 119.695 119.649 178.584 1.00 182.50 612 ILE A O 1
ATOM 4852 N N . PHE A 1 610 ? 118.783 120.391 180.488 1.00 183.27 613 PHE A N 1
ATOM 4853 C CA . PHE A 1 610 ? 117.931 119.223 180.673 1.00 183.27 613 PHE A CA 1
ATOM 4854 C C . PHE A 1 610 ? 116.451 119.523 180.505 1.00 183.27 613 PHE A C 1
ATOM 4855 O O . PHE A 1 610 ? 115.735 118.732 179.886 1.00 183.27 613 PHE A O 1
ATOM 4863 N N . GLU A 1 611 ? 115.970 120.645 181.041 1.00 186.73 614 GLU A N 1
ATOM 4864 C CA . GLU A 1 611 ? 114.548 120.958 180.964 1.00 186.73 614 GLU A CA 1
ATOM 4865 C C . GLU A 1 611 ? 114.142 121.482 179.592 1.00 186.73 614 GLU A C 1
ATOM 4866 O O . GLU A 1 611 ? 112.951 121.480 179.262 1.00 186.73 614 GLU A O 1
ATOM 4868 N N . ASN A 1 612 ? 115.105 121.931 178.784 1.00 190.28 615 ASN A N 1
ATOM 4869 C CA . ASN A 1 612 ? 114.782 122.525 177.492 1.00 190.28 615 ASN A CA 1
ATOM 4870 C C . ASN A 1 612 ? 114.465 121.486 176.422 1.00 190.28 615 ASN A C 1
ATOM 4871 O O . ASN A 1 612 ? 113.931 121.849 175.368 1.00 190.28 615 ASN A O 1
ATOM 4876 N N . SER A 1 613 ? 114.786 120.216 176.659 1.00 187.32 616 SER A N 1
ATOM 4877 C CA . SER A 1 613 ? 114.524 119.182 175.667 1.00 187.32 616 SER A CA 1
ATOM 4878 C C . SER A 1 613 ? 113.036 118.858 175.606 1.00 187.32 616 SER A C 1
ATOM 4879 O O . SER A 1 613 ? 112.368 118.727 176.636 1.00 187.32 616 SER A O 1
ATOM 4882 N N . GLN A 1 614 ? 112.517 118.728 174.386 1.00 197.17 617 GLN A N 1
ATOM 4883 C CA . GLN A 1 614 ? 111.103 118.449 174.164 1.00 197.17 617 GLN A CA 1
ATOM 4884 C C . GLN A 1 614 ? 110.867 117.102 173.500 1.00 197.17 617 GLN A C 1
ATOM 4885 O O . GLN A 1 614 ? 110.094 116.288 174.018 1.00 197.17 617 GLN A O 1
ATOM 4887 N N . ASN A 1 615 ? 111.511 116.841 172.363 1.00 200.42 618 ASN A N 1
ATOM 4888 C CA . ASN A 1 615 ? 111.376 115.563 171.664 1.00 200.42 618 ASN A CA 1
ATOM 4889 C C . ASN A 1 615 ? 112.433 114.620 172.222 1.00 200.42 618 ASN A C 1
ATOM 4890 O O . ASN A 1 615 ? 113.610 114.699 171.874 1.00 200.42 618 ASN A O 1
ATOM 4892 N N . LYS A 1 616 ? 111.994 113.709 173.093 1.00 195.28 619 LYS A N 1
ATOM 4893 C CA . LYS A 1 616 ? 112.875 112.846 173.875 1.00 195.28 619 LYS A CA 1
ATOM 4894 C C . LYS A 1 616 ? 113.641 111.854 173.008 1.00 195.28 619 LYS A C 1
ATOM 4895 O O . LYS A 1 616 ? 113.047 110.972 172.380 1.00 195.28 619 LYS A O 1
ATOM 4901 N N . ASN A 1 617 ? 114.964 111.996 172.979 1.00 183.48 620 ASN A N 1
ATOM 4902 C CA . ASN A 1 617 ? 115.841 111.174 172.156 1.00 183.48 620 ASN A CA 1
ATOM 4903 C C . ASN A 1 617 ? 117.242 111.264 172.743 1.00 183.48 620 ASN A C 1
ATOM 4904 O O . ASN A 1 617 ? 117.524 112.124 173.582 1.00 183.48 620 ASN A O 1
ATOM 4909 N N . LEU A 1 618 ? 118.115 110.353 172.305 1.00 175.28 621 LEU A N 1
ATOM 4910 C CA . LEU A 1 618 ? 119.521 110.429 172.683 1.00 175.28 621 LEU A CA 1
ATOM 4911 C C . LEU A 1 618 ? 120.202 111.634 172.045 1.00 175.28 621 LEU A C 1
ATOM 4912 O O . LEU A 1 618 ? 121.104 112.221 172.652 1.00 175.28 621 LEU A O 1
ATOM 4917 N N . TYR A 1 619 ? 119.768 112.035 170.852 1.00 175.08 622 TYR A N 1
ATOM 4918 C CA . TYR A 1 619 ? 120.398 113.124 170.119 1.00 175.08 622 TYR A CA 1
ATOM 4919 C C . TYR A 1 619 ? 119.620 114.427 170.165 1.00 175.08 622 TYR A C 1
ATOM 4920 O O . TYR A 1 619 ? 120.220 115.478 170.399 1.00 175.08 622 TYR A O 1
ATOM 4929 N N . SER A 1 620 ? 118.305 114.387 169.957 1.00 187.06 623 SER A N 1
ATOM 4930 C CA . SER A 1 620 ? 117.486 115.592 169.931 1.00 187.06 623 SER A CA 1
ATOM 4931 C C . SER A 1 620 ? 116.718 115.811 171.228 1.00 187.06 623 SER A C 1
ATOM 4932 O O . SER A 1 620 ? 115.811 116.652 171.263 1.00 187.06 623 SER A O 1
ATOM 4935 N N . GLY A 1 621 ? 117.051 115.087 172.290 1.00 192.88 624 GLY A N 1
ATOM 4936 C CA . GLY A 1 621 ? 116.348 115.211 173.561 1.00 192.88 624 GLY A CA 1
ATOM 4937 C C . GLY A 1 621 ? 117.278 115.095 174.733 1.00 192.88 624 GLY A C 1
ATOM 4938 O O . GLY A 1 621 ? 118.483 115.359 174.614 1.00 192.88 624 GLY A O 1
ATOM 4939 N N . GLN A 1 622 ? 116.730 114.690 175.879 1.00 191.01 625 GLN A N 1
ATOM 4940 C CA . GLN A 1 622 ? 117.471 114.652 177.129 1.00 191.01 625 GLN A CA 1
ATOM 4941 C C . GLN A 1 622 ? 117.960 113.263 177.510 1.00 191.01 625 GLN A C 1
ATOM 4942 O O . GLN A 1 622 ? 118.655 113.134 178.522 1.00 191.01 625 GLN A O 1
ATOM 4948 N N . ALA A 1 623 ? 117.621 112.230 176.733 1.00 183.50 626 ALA A N 1
ATOM 4949 C CA . ALA A 1 623 ? 117.991 110.866 177.103 1.00 183.50 626 ALA A CA 1
ATOM 4950 C C . ALA A 1 623 ? 119.490 110.632 176.961 1.00 183.50 626 ALA A C 1
ATOM 4951 O O . ALA A 1 623 ? 120.084 109.878 177.740 1.00 183.50 626 ALA A O 1
ATOM 4953 N N . GLY A 1 624 ? 120.123 111.279 175.980 1.00 182.40 627 GLY A N 1
ATOM 4954 C CA . GLY A 1 624 ? 121.552 111.111 175.786 1.00 182.40 627 GLY A CA 1
ATOM 4955 C C . GLY A 1 624 ? 122.402 111.865 176.786 1.00 182.40 627 GLY A C 1
ATOM 4956 O O . GLY A 1 624 ? 123.617 111.649 176.843 1.00 182.40 627 GLY A O 1
ATOM 4957 N N . ILE A 1 625 ? 121.791 112.757 177.568 1.00 176.86 628 ILE A N 1
ATOM 4958 C CA . ILE A 1 625 ? 122.526 113.494 178.592 1.00 176.86 628 ILE A CA 1
ATOM 4959 C C . ILE A 1 625 ? 122.923 112.569 179.735 1.00 176.86 628 ILE A C 1
ATOM 4960 O O . ILE A 1 625 ? 124.037 112.654 180.270 1.00 176.86 628 ILE A O 1
ATOM 4965 N N . LEU A 1 626 ? 122.025 111.654 180.110 1.00 182.32 629 LEU A N 1
ATOM 4966 C CA . LEU A 1 626 ? 122.215 110.861 181.321 1.00 182.32 629 LEU A CA 1
ATOM 4967 C C . LEU A 1 626 ? 123.293 109.799 181.138 1.00 182.32 629 LEU A C 1
ATOM 4968 O O . LEU A 1 626 ? 123.927 109.382 182.115 1.00 182.32 629 LEU A O 1
ATOM 4973 N N . LEU A 1 627 ? 123.533 109.369 179.892 1.00 181.19 630 LEU A N 1
ATOM 4974 C CA . LEU A 1 627 ? 124.609 108.419 179.611 1.00 181.19 630 LEU A CA 1
ATOM 4975 C C . LEU A 1 627 ? 125.973 109.020 179.923 1.00 181.19 630 LEU A C 1
ATOM 4976 O O . LEU A 1 627 ? 126.839 108.363 180.512 1.00 181.19 630 LEU A O 1
ATOM 4978 N N . VAL A 1 628 ? 126.179 110.276 179.530 1.00 176.08 631 VAL A N 1
ATOM 4979 C CA . VAL A 1 628 ? 127.428 110.955 179.847 1.00 176.08 631 VAL A CA 1
ATOM 4980 C C . VAL A 1 628 ? 127.448 111.352 181.319 1.00 176.08 631 VAL A C 1
ATOM 4981 O O . VAL A 1 628 ? 128.500 111.319 181.972 1.00 176.08 631 VAL A O 1
ATOM 4985 N N . GLY A 1 629 ? 126.278 111.691 181.874 1.00 182.49 632 GLY A N 1
ATOM 4986 C CA . GLY A 1 629 ? 126.209 112.113 183.267 1.00 182.49 632 GLY A CA 1
ATOM 4987 C C . GLY A 1 629 ? 126.542 111.009 184.255 1.00 182.49 632 GLY A C 1
ATOM 4988 O O . GLY A 1 629 ? 127.135 111.266 185.306 1.00 182.49 632 GLY A O 1
ATOM 4989 N N . LEU A 1 630 ? 126.166 109.766 183.937 1.00 182.29 633 LEU A N 1
ATOM 4990 C CA . LEU A 1 630 ? 126.517 108.657 184.819 1.00 182.29 633 LEU A CA 1
ATOM 4991 C C . LEU A 1 630 ? 128.001 108.319 184.733 1.00 182.29 633 LEU A C 1
ATOM 4992 O O . LEU A 1 630 ? 128.562 107.742 185.674 1.00 182.29 633 LEU A O 1
ATOM 4997 N N . TYR A 1 631 ? 128.648 108.677 183.617 1.00 180.33 634 TYR A N 1
ATOM 4998 C CA . TYR A 1 631 ? 130.051 108.332 183.404 1.00 180.33 634 TYR A CA 1
ATOM 4999 C C . TYR A 1 631 ? 130.969 109.064 184.378 1.00 180.33 634 TYR A C 1
ATOM 5000 O O . TYR A 1 631 ? 131.919 108.474 184.905 1.00 180.33 634 TYR A O 1
ATOM 5009 N N . PHE A 1 632 ? 130.694 110.346 184.636 1.00 184.29 635 PHE A N 1
ATOM 5010 C CA . PHE A 1 632 ? 131.538 111.115 185.546 1.00 184.29 635 PHE A CA 1
ATOM 5011 C C . PHE A 1 632 ? 131.387 110.648 186.989 1.00 184.29 635 PHE A C 1
ATOM 5012 O O . PHE A 1 632 ? 132.371 110.608 187.737 1.00 184.29 635 PHE A O 1
ATOM 5020 N N . LEU A 1 633 ? 130.170 110.282 187.401 1.00 185.34 636 LEU A N 1
ATOM 5021 C CA . LEU A 1 633 ? 129.996 109.788 188.762 1.00 185.34 636 LEU A CA 1
ATOM 5022 C C . LEU A 1 633 ? 130.516 108.363 188.913 1.00 185.34 636 LEU A C 1
ATOM 5023 O O . LEU A 1 633 ? 130.890 107.960 190.020 1.00 185.34 636 LEU A O 1
ATOM 5028 N N . SER A 1 634 ? 130.543 107.585 187.826 1.00 182.47 637 SER A N 1
ATOM 5029 C CA . SER A 1 634 ? 131.202 106.284 187.883 1.00 182.47 637 SER A CA 1
ATOM 5030 C C . SER A 1 634 ? 132.715 106.439 187.964 1.00 182.47 637 SER A C 1
ATOM 5031 O O . SER A 1 634 ? 133.385 105.686 188.680 1.00 182.47 637 SER A O 1
ATOM 5034 N N . LYS A 1 635 ? 133.271 107.410 187.236 1.00 182.24 638 LYS A N 1
ATOM 5035 C CA . LYS A 1 635 ? 134.703 107.677 187.283 1.00 182.24 638 LYS A CA 1
ATOM 5036 C C . LYS A 1 635 ? 135.133 108.374 188.566 1.00 182.24 638 LYS A C 1
ATOM 5037 O O . LYS A 1 635 ? 136.323 108.342 188.897 1.00 182.24 638 LYS A O 1
ATOM 5043 N N . GLY A 1 636 ? 134.207 108.998 189.289 1.00 187.27 639 GLY A N 1
ATOM 5044 C CA . GLY A 1 636 ? 134.546 109.689 190.515 1.00 187.27 639 GLY A CA 1
ATOM 5045 C C . GLY A 1 636 ? 135.104 111.076 190.275 1.00 187.27 639 GLY A C 1
ATOM 5046 O O . GLY A 1 636 ? 136.230 111.380 190.679 1.00 187.27 639 GLY A O 1
ATOM 5047 N N . GLU A 1 637 ? 134.321 111.928 189.611 1.00 186.88 640 GLU A N 1
ATOM 5048 C CA . GLU A 1 637 ? 134.724 113.298 189.337 1.00 186.88 640 GLU A CA 1
ATOM 5049 C C . GLU A 1 637 ? 133.792 114.340 189.935 1.00 186.88 640 GLU A C 1
ATOM 5050 O O . GLU A 1 637 ? 134.193 115.504 190.051 1.00 186.88 640 GLU A O 1
ATOM 5056 N N . ILE A 1 638 ? 132.572 113.966 190.318 1.00 187.79 641 ILE A N 1
ATOM 5057 C CA . ILE A 1 638 ? 131.595 114.903 190.855 1.00 187.79 641 ILE A CA 1
ATOM 5058 C C . ILE A 1 638 ? 131.247 114.497 192.281 1.00 187.79 641 ILE A C 1
ATOM 5059 O O . ILE A 1 638 ? 131.684 113.461 192.788 1.00 187.79 641 ILE A O 1
ATOM 5064 N N . ASP A 1 639 ? 130.446 115.338 192.929 1.00 190.47 642 ASP A N 1
ATOM 5065 C CA . ASP A 1 639 ? 130.036 115.095 194.301 1.00 190.47 642 ASP A CA 1
ATOM 5066 C C . ASP A 1 639 ? 128.712 114.335 194.354 1.00 190.47 642 ASP A C 1
ATOM 5067 O O . ASP A 1 639 ? 127.943 114.289 193.386 1.00 190.47 642 ASP A O 1
ATOM 5072 N N . ASN A 1 640 ? 128.454 113.735 195.520 1.00 183.36 643 ASN A N 1
ATOM 5073 C CA . ASN A 1 640 ? 127.231 112.964 195.715 1.00 183.36 643 ASN A CA 1
ATOM 5074 C C . ASN A 1 640 ? 125.999 113.857 195.755 1.00 183.36 643 ASN A C 1
ATOM 5075 O O . ASN A 1 640 ? 124.904 113.410 195.399 1.00 183.36 643 ASN A O 1
ATOM 5080 N N . LYS A 1 641 ? 126.161 115.117 196.175 1.00 183.95 644 LYS A N 1
ATOM 5081 C CA . LYS A 1 641 ? 125.046 116.061 196.172 1.00 183.95 644 LYS A CA 1
ATOM 5082 C C . LYS A 1 641 ? 124.576 116.361 194.753 1.00 183.95 644 LYS A C 1
ATOM 5083 O O . LYS A 1 641 ? 123.373 116.497 194.505 1.00 183.95 644 LYS A O 1
ATOM 5085 N N . LEU A 1 642 ? 125.514 116.471 193.810 1.00 184.32 645 LEU A N 1
ATOM 5086 C CA . LEU A 1 642 ? 125.133 116.606 192.408 1.00 184.32 645 LEU A CA 1
ATOM 5087 C C . LEU A 1 642 ? 124.620 115.285 191.848 1.00 184.32 645 LEU A C 1
ATOM 5088 O O . LEU A 1 642 ? 123.652 115.268 191.079 1.00 184.32 645 LEU A O 1
ATOM 5093 N N . GLY A 1 643 ? 125.244 114.168 192.236 1.00 185.60 646 GLY A N 1
ATOM 5094 C CA . GLY A 1 643 ? 124.881 112.883 191.658 1.00 185.60 646 GLY A CA 1
ATOM 5095 C C . GLY A 1 643 ? 123.542 112.346 192.126 1.00 185.60 646 GLY A C 1
ATOM 5096 O O . GLY A 1 643 ? 122.951 111.489 191.460 1.00 185.60 646 GLY A O 1
ATOM 5097 N N . GLU A 1 644 ? 123.050 112.830 193.272 1.00 184.86 647 GLU A N 1
ATOM 5098 C CA . GLU A 1 644 ? 121.755 112.386 193.779 1.00 184.86 647 GLU A CA 1
ATOM 5099 C C . GLU A 1 644 ? 120.616 112.832 192.869 1.00 184.86 647 GLU A C 1
ATOM 5100 O O . GLU A 1 644 ? 119.669 112.073 192.634 1.00 184.86 647 GLU A O 1
ATOM 5102 N N . GLU A 1 645 ? 120.700 114.052 192.332 1.00 186.31 648 GLU A N 1
ATOM 5103 C CA . GLU A 1 645 ? 119.680 114.523 191.399 1.00 186.31 648 GLU A CA 1
ATOM 5104 C C . GLU A 1 645 ? 119.755 113.773 190.073 1.00 186.31 648 GLU A C 1
ATOM 5105 O O . GLU A 1 645 ? 118.725 113.529 189.431 1.00 186.31 648 GLU A O 1
ATOM 5107 N N . ILE A 1 646 ? 120.965 113.385 189.658 1.00 183.54 649 ILE A N 1
ATOM 5108 C CA . ILE A 1 646 ? 121.130 112.583 188.446 1.00 183.54 649 ILE A CA 1
ATOM 5109 C C . ILE A 1 646 ? 120.501 111.207 188.628 1.00 183.54 649 ILE A C 1
ATOM 5110 O O . ILE A 1 646 ? 119.807 110.703 187.739 1.00 183.54 649 ILE A O 1
ATOM 5115 N N . LEU A 1 647 ? 120.728 110.587 189.791 1.00 182.83 650 LEU A N 1
ATOM 5116 C CA . LEU A 1 647 ? 120.115 109.291 190.078 1.00 182.83 650 LEU A CA 1
ATOM 5117 C C . LEU A 1 647 ? 118.602 109.411 190.230 1.00 182.83 650 LEU A C 1
ATOM 5118 O O . LEU A 1 647 ? 117.860 108.482 189.884 1.00 182.83 650 LEU A O 1
ATOM 5123 N N . ILE A 1 648 ? 118.127 110.553 190.736 1.00 181.23 651 ILE A N 1
ATOM 5124 C CA . ILE A 1 648 ? 116.690 110.803 190.819 1.00 181.23 651 ILE A CA 1
ATOM 5125 C C . ILE A 1 648 ? 116.083 110.909 189.427 1.00 181.23 651 ILE A C 1
ATOM 5126 O O . ILE A 1 648 ? 114.981 110.410 189.177 1.00 181.23 651 ILE A O 1
ATOM 5128 N N . ARG A 1 649 ? 116.796 111.549 188.496 1.00 184.69 652 ARG A N 1
ATOM 5129 C CA . ARG A 1 649 ? 116.322 111.609 187.115 1.00 184.69 652 ARG A CA 1
ATOM 5130 C C . ARG A 1 649 ? 116.385 110.241 186.440 1.00 184.69 652 ARG A C 1
ATOM 5131 O O . ARG A 1 649 ? 115.519 109.914 185.617 1.00 184.69 652 ARG A O 1
ATOM 5139 N N . LEU A 1 650 ? 117.394 109.430 186.788 1.00 183.64 653 LEU A N 1
ATOM 5140 C CA . LEU A 1 650 ? 117.463 108.043 186.322 1.00 183.64 653 LEU A CA 1
ATOM 5141 C C . LEU A 1 650 ? 116.252 107.240 186.779 1.00 183.64 653 LEU A C 1
ATOM 5142 O O . LEU A 1 650 ? 115.666 106.480 186.000 1.00 183.64 653 LEU A O 1
ATOM 5147 N N . ARG A 1 651 ? 115.867 107.395 188.047 1.00 183.82 654 ARG A N 1
ATOM 5148 C CA . ARG A 1 651 ? 114.708 106.670 188.559 1.00 183.82 654 ARG A CA 1
ATOM 5149 C C . ARG A 1 651 ? 113.407 107.227 187.993 1.00 183.82 654 ARG A C 1
ATOM 5150 O O . ARG A 1 651 ? 112.445 106.481 187.781 1.00 183.82 654 ARG A O 1
ATOM 5158 N N . GLU A 1 652 ? 113.360 108.536 187.735 1.00 180.26 655 GLU A N 1
ATOM 5159 C CA . GLU A 1 652 ? 112.127 109.152 187.256 1.00 180.26 655 GLU A CA 1
ATOM 5160 C C . GLU A 1 652 ? 111.878 108.841 185.785 1.00 180.26 655 GLU A C 1
ATOM 5161 O O . GLU A 1 652 ? 110.723 108.763 185.352 1.00 180.26 655 GLU A O 1
ATOM 5163 N N . TYR A 1 653 ? 112.947 108.668 185.001 1.00 184.44 656 TYR A N 1
ATOM 5164 C CA . TYR A 1 653 ? 112.782 108.433 183.569 1.00 184.44 656 TYR A CA 1
ATOM 5165 C C . TYR A 1 653 ? 112.211 107.047 183.288 1.00 184.44 656 TYR A C 1
ATOM 5166 O O . TYR A 1 653 ? 111.436 106.867 182.339 1.00 184.44 656 TYR A O 1
ATOM 5175 N N . THR A 1 654 ? 112.573 106.060 184.116 1.00 190.98 657 THR A N 1
ATOM 5176 C CA . THR A 1 654 ? 112.108 104.689 183.910 1.00 190.98 657 THR A CA 1
ATOM 5177 C C . THR A 1 654 ? 110.605 104.563 184.123 1.00 190.98 657 THR A C 1
ATOM 5178 O O . THR A 1 654 ? 109.929 103.844 183.379 1.00 190.98 657 THR A O 1
ATOM 5182 N N . LEU A 1 655 ? 110.067 105.249 185.135 1.00 189.24 658 LEU A N 1
ATOM 5183 C CA . LEU A 1 655 ? 108.633 105.175 185.405 1.00 189.24 658 LEU A CA 1
ATOM 5184 C C . LEU A 1 655 ? 107.825 105.859 184.309 1.00 189.24 658 LEU A C 1
ATOM 5185 O O . LEU A 1 655 ? 106.742 105.386 183.945 1.00 189.24 658 LEU A O 1
ATOM 5190 N N . ASN A 1 656 ? 108.339 106.964 183.764 1.00 189.92 659 ASN A N 1
ATOM 5191 C CA . ASN A 1 656 ? 107.671 107.607 182.636 1.00 189.92 659 ASN A CA 1
ATOM 5192 C C . ASN A 1 656 ? 107.777 106.762 181.373 1.00 189.92 659 ASN A C 1
ATOM 5193 O O . ASN A 1 656 ? 106.880 106.793 180.522 1.00 189.92 659 ASN A O 1
ATOM 5198 N N . TYR A 1 657 ? 108.869 106.006 181.226 1.00 194.52 660 TYR A N 1
ATOM 5199 C CA . TYR A 1 657 ? 109.020 105.178 180.033 1.00 194.52 660 TYR A CA 1
ATOM 5200 C C . TYR A 1 657 ? 108.124 103.945 180.093 1.00 194.52 660 TYR A C 1
ATOM 5201 O O . TYR A 1 657 ? 107.533 103.551 179.081 1.00 194.52 660 TYR A O 1
ATOM 5210 N N . ILE A 1 658 ? 108.009 103.317 181.269 1.00 198.43 661 ILE A N 1
ATOM 5211 C CA . ILE A 1 658 ? 107.197 102.105 181.388 1.00 198.43 661 ILE A CA 1
ATOM 5212 C C . ILE A 1 658 ? 105.744 102.387 181.740 1.00 198.43 661 ILE A C 1
ATOM 5213 O O . ILE A 1 658 ? 104.920 101.459 181.704 1.00 198.43 661 ILE A O 1
ATOM 5218 N N . GLU A 1 659 ? 105.396 103.628 182.083 1.00 201.71 662 GLU A N 1
ATOM 5219 C CA . GLU A 1 659 ? 103.998 103.953 182.338 1.00 201.71 662 GLU A CA 1
ATOM 5220 C C . GLU A 1 659 ? 103.224 104.084 181.033 1.00 201.71 662 GLU A C 1
ATOM 5221 O O . GLU A 1 659 ? 102.248 103.361 180.803 1.00 201.71 662 GLU A O 1
ATOM 5223 N N . ASN A 1 660 ? 103.649 105.001 180.168 1.00 209.78 663 ASN A N 1
ATOM 5224 C CA . ASN A 1 660 ? 103.081 105.172 178.833 1.00 209.78 663 ASN A CA 1
ATOM 5225 C C . ASN A 1 660 ? 104.234 105.138 177.840 1.00 209.78 663 ASN A C 1
ATOM 5226 O O . ASN A 1 660 ? 104.873 106.167 177.578 1.00 209.78 663 ASN A O 1
ATOM 5228 N N . PRO A 1 661 ? 104.552 103.959 177.293 1.00 212.94 664 PRO A N 1
ATOM 5229 C CA . PRO A 1 661 ? 105.660 103.870 176.323 1.00 212.94 664 PRO A CA 1
ATOM 5230 C C . PRO A 1 661 ? 105.392 104.583 175.008 1.00 212.94 664 PRO A C 1
ATOM 5231 O O . PRO A 1 661 ? 106.346 104.915 174.294 1.00 212.94 664 PRO A O 1
ATOM 5235 N N . GLU A 1 662 ? 104.130 104.839 174.668 1.00 209.75 665 GLU A N 1
ATOM 5236 C CA . GLU A 1 662 ? 103.777 105.525 173.432 1.00 209.75 665 GLU A CA 1
ATOM 5237 C C . GLU A 1 662 ? 103.752 107.045 173.577 1.00 209.75 665 GLU A C 1
ATOM 5238 O O . GLU A 1 662 ? 103.132 107.719 172.744 1.00 209.75 665 GLU A O 1
ATOM 5240 N N . THR A 1 663 ? 104.394 107.593 174.612 1.00 210.56 666 THR A N 1
ATOM 5241 C CA . THR A 1 663 ? 104.450 109.043 174.777 1.00 210.56 666 THR A CA 1
ATOM 5242 C C . THR A 1 663 ? 105.337 109.680 173.713 1.00 210.56 666 THR A C 1
ATOM 5243 O O . THR A 1 663 ? 104.960 110.676 173.085 1.00 210.56 666 THR A O 1
ATOM 5247 N N . PHE A 1 664 ? 106.518 109.107 173.490 1.00 205.48 667 PHE A N 1
ATOM 5248 C CA . PHE A 1 664 ? 107.442 109.621 172.487 1.00 205.48 667 PHE A CA 1
ATOM 5249 C C . PHE A 1 664 ? 107.996 108.550 171.561 1.00 205.48 667 PHE A C 1
ATOM 5250 O O . PHE A 1 664 ? 108.641 108.902 170.569 1.00 205.48 667 PHE A O 1
ATOM 5258 N N . CYS A 1 665 ? 107.772 107.265 171.840 1.00 205.87 668 CYS A N 1
ATOM 5259 C CA . CYS A 1 665 ? 108.269 106.178 170.997 1.00 205.87 668 CYS A CA 1
ATOM 5260 C C . CYS A 1 665 ? 107.273 105.911 169.867 1.00 205.87 668 CYS A C 1
ATOM 5261 O O . CYS A 1 665 ? 106.429 105.013 169.921 1.00 205.87 668 CYS A O 1
ATOM 5264 N N . LYS A 1 666 ? 107.375 106.732 168.829 1.00 204.55 669 LYS A N 1
ATOM 5265 C CA . LYS A 1 666 ? 106.634 106.534 167.592 1.00 204.55 669 LYS A CA 1
ATOM 5266 C C . LYS A 1 666 ? 107.621 106.272 166.463 1.00 204.55 669 LYS A C 1
ATOM 5267 O O . LYS A 1 666 ? 108.513 107.088 166.208 1.00 204.55 669 LYS A O 1
ATOM 5273 N N . VAL A 1 667 ? 107.468 105.129 165.797 1.00 208.63 670 VAL A N 1
ATOM 5274 C CA . VAL A 1 667 ? 108.409 104.720 164.760 1.00 208.63 670 VAL A CA 1
ATOM 5275 C C . VAL A 1 667 ? 107.711 104.721 163.406 1.00 208.63 670 VAL A C 1
ATOM 5276 O O . VAL A 1 667 ? 108.365 104.805 162.360 1.00 208.63 670 VAL A O 1
ATOM 5280 N N . GLY A 1 668 ? 106.381 104.648 163.420 1.00 215.10 671 GLY A N 1
ATOM 5281 C CA . GLY A 1 668 ? 105.609 104.637 162.193 1.00 215.10 671 GLY A CA 1
ATOM 5282 C C . GLY A 1 668 ? 105.797 103.417 161.320 1.00 215.10 671 GLY A C 1
ATOM 5283 O O . GLY A 1 668 ? 105.792 103.552 160.092 1.00 215.10 671 GLY A O 1
ATOM 5284 N N . ALA A 1 669 ? 106.007 102.240 161.927 1.00 216.52 672 ALA A N 1
ATOM 5285 C CA . ALA A 1 669 ? 106.088 100.931 161.275 1.00 216.52 672 ALA A CA 1
ATOM 5286 C C . ALA A 1 669 ? 107.222 100.837 160.257 1.00 216.52 672 ALA A C 1
ATOM 5287 O O . ALA A 1 669 ? 108.214 100.137 160.491 1.00 216.52 672 ALA A O 1
ATOM 5289 N N . SER A 1 670 ? 107.076 101.529 159.125 1.00 216.16 673 SER A N 1
ATOM 5290 C CA . SER A 1 670 ? 108.034 101.487 158.025 1.00 216.16 673 SER A CA 1
ATOM 5291 C C . SER A 1 670 ? 109.379 102.108 158.388 1.00 216.16 673 SER A C 1
ATOM 5292 O O . SER A 1 670 ? 109.510 102.766 159.426 1.00 216.16 673 SER A O 1
ATOM 5295 N N . ASP A 1 671 ? 110.384 101.887 157.535 1.00 207.78 674 ASP A N 1
ATOM 5296 C CA . ASP A 1 671 ? 111.739 102.391 157.738 1.00 207.78 674 ASP A CA 1
ATOM 5297 C C . ASP A 1 671 ? 111.786 103.915 157.728 1.00 207.78 674 ASP A C 1
ATOM 5298 O O . ASP A 1 671 ? 111.141 104.559 156.895 1.00 207.78 674 ASP A O 1
ATOM 5300 N N . VAL A 1 672 ? 112.548 104.494 158.653 1.00 203.08 675 VAL A N 1
ATOM 5301 C CA . VAL A 1 672 ? 112.569 105.939 158.854 1.00 203.08 675 VAL A CA 1
ATOM 5302 C C . VAL A 1 672 ? 113.666 106.592 158.023 1.00 203.08 675 VAL A C 1
ATOM 5303 O O . VAL A 1 672 ? 113.767 107.825 157.989 1.00 203.08 675 VAL A O 1
ATOM 5307 N N . GLN A 1 673 ? 114.476 105.762 157.350 1.00 195.81 676 GLN A N 1
ATOM 5308 C CA . GLN A 1 673 ? 115.667 106.157 156.582 1.00 195.81 676 GLN A CA 1
ATOM 5309 C C . GLN A 1 673 ? 116.609 106.895 157.528 1.00 195.81 676 GLN A C 1
ATOM 5310 O O . GLN A 1 673 ? 116.993 106.311 158.557 1.00 195.81 676 GLN A O 1
ATOM 5316 N N . SER A 1 674 ? 116.990 108.139 157.255 1.00 194.97 677 SER A N 1
ATOM 5317 C CA . SER A 1 674 ? 117.891 108.897 158.116 1.00 194.97 677 SER A CA 1
ATOM 5318 C C . SER A 1 674 ? 117.664 110.381 157.849 1.00 194.97 677 SER A C 1
ATOM 5319 O O . SER A 1 674 ? 116.667 110.767 157.227 1.00 194.97 677 SER A O 1
ATOM 5322 N N . ASN A 1 675 ? 118.592 111.206 158.342 1.00 189.93 678 ASN A N 1
ATOM 5323 C CA . ASN A 1 675 ? 118.667 112.667 158.137 1.00 189.93 678 ASN A CA 1
ATOM 5324 C C . ASN A 1 675 ? 117.413 113.305 158.734 1.00 189.93 678 ASN A C 1
ATOM 5325 O O . ASN A 1 675 ? 117.124 113.075 159.918 1.00 189.93 678 ASN A O 1
ATOM 5330 N N . ASP A 1 676 ? 116.681 114.133 157.993 1.00 199.75 679 ASP A N 1
ATOM 5331 C CA . ASP A 1 676 ? 115.453 114.766 158.473 1.00 199.75 679 ASP A CA 1
ATOM 5332 C C . ASP A 1 676 ? 114.157 113.941 158.407 1.00 199.75 679 ASP A C 1
ATOM 5333 O O . ASP A 1 676 ? 113.473 113.862 159.437 1.00 199.75 679 ASP A O 1
ATOM 5338 N N . PRO A 1 677 ? 113.752 113.329 157.280 1.00 204.76 680 PRO A N 1
ATOM 5339 C CA . PRO A 1 677 ? 112.350 112.899 157.166 1.00 204.76 680 PRO A CA 1
ATOM 5340 C C . PRO A 1 677 ? 112.047 111.614 157.925 1.00 204.76 680 PRO A C 1
ATOM 5341 O O . PRO A 1 677 ? 112.936 110.918 158.422 1.00 204.76 680 PRO A O 1
ATOM 5345 N N . TYR A 1 678 ? 110.740 111.332 158.014 1.00 208.26 681 TYR A N 1
ATOM 5346 C CA . TYR A 1 678 ? 110.143 110.147 158.634 1.00 208.26 681 TYR A CA 1
ATOM 5347 C C . TYR A 1 678 ? 110.495 109.996 160.112 1.00 208.26 681 TYR A C 1
ATOM 5348 O O . TYR A 1 678 ? 110.591 108.868 160.610 1.00 208.26 681 TYR A O 1
ATOM 5350 N N . GLU A 1 679 ? 110.753 111.119 160.795 1.00 206.33 682 GLU A N 1
ATOM 5351 C CA . GLU A 1 679 ? 110.870 111.279 162.248 1.00 206.33 682 GLU A CA 1
ATOM 5352 C C . GLU A 1 679 ? 112.083 110.602 162.887 1.00 206.33 682 GLU A C 1
ATOM 5353 O O . GLU A 1 679 ? 112.351 110.843 164.070 1.00 206.33 682 GLU A O 1
ATOM 5359 N N . ASN A 1 680 ? 112.827 109.803 162.114 1.00 197.63 683 ASN A N 1
ATOM 5360 C CA . ASN A 1 680 ? 114.113 109.197 162.487 1.00 197.63 683 ASN A CA 1
ATOM 5361 C C . ASN A 1 680 ? 114.036 108.398 163.791 1.00 197.63 683 ASN A C 1
ATOM 5362 O O . ASN A 1 680 ? 114.667 108.730 164.796 1.00 197.63 683 ASN A O 1
ATOM 5367 N N . PHE A 1 681 ? 113.234 107.335 163.764 1.00 186.86 684 PHE A N 1
ATOM 5368 C CA . PHE A 1 681 ? 113.078 106.440 164.911 1.00 186.86 684 PHE A CA 1
ATOM 5369 C C . PHE A 1 681 ? 113.278 105.007 164.428 1.00 186.86 684 PHE A C 1
ATOM 5370 O O . PHE A 1 681 ? 112.311 104.302 164.127 1.00 186.86 684 PHE A O 1
ATOM 5372 N N . GLY A 1 682 ? 114.534 104.577 164.367 1.00 171.90 685 GLY A N 1
ATOM 5373 C CA . GLY A 1 682 ? 114.847 103.212 163.997 1.00 171.90 685 GLY A CA 1
ATOM 5374 C C . GLY A 1 682 ? 115.531 102.466 165.122 1.00 171.90 685 GLY A C 1
ATOM 5375 O O . GLY A 1 682 ? 115.377 101.249 165.262 1.00 171.90 685 GLY A O 1
ATOM 5376 N N . GLY A 1 683 ? 116.278 103.191 165.932 1.00 169.83 686 GLY A N 1
ATOM 5377 C CA . GLY A 1 683 ? 116.988 102.623 167.060 1.00 169.83 686 GLY A CA 1
ATOM 5378 C C . GLY A 1 683 ? 118.199 103.459 167.411 1.00 169.83 686 GLY A C 1
ATOM 5379 O O . GLY A 1 683 ? 118.717 104.223 166.598 1.00 169.83 686 GLY A O 1
ATOM 5380 N N . LEU A 1 684 ? 118.634 103.314 168.668 1.00 164.29 687 LEU A N 1
ATOM 5381 C CA . LEU A 1 684 ? 119.880 103.850 169.216 1.00 164.29 687 LEU A CA 1
ATOM 5382 C C . LEU A 1 684 ? 119.970 105.368 169.123 1.00 164.29 687 LEU A C 1
ATOM 5383 O O . LEU A 1 684 ? 119.268 106.080 169.850 1.00 164.29 687 LEU A O 1
ATOM 5388 N N . LEU A 1 685 ? 120.858 105.860 168.254 1.00 167.12 688 LEU A N 1
ATOM 5389 C CA . LEU A 1 685 ? 121.077 107.295 168.112 1.00 167.12 688 LEU A CA 1
ATOM 5390 C C . LEU A 1 685 ? 119.843 107.990 167.549 1.00 167.12 688 LEU A C 1
ATOM 5391 O O . LEU A 1 685 ? 119.303 108.921 168.154 1.00 167.12 688 LEU A O 1
ATOM 5393 N N . TYR A 1 686 ? 119.389 107.547 166.384 1.00 171.63 689 TYR A N 1
ATOM 5394 C CA . TYR A 1 686 ? 118.142 108.041 165.798 1.00 171.63 689 TYR A CA 1
ATOM 5395 C C . TYR A 1 686 ? 117.007 107.054 166.068 1.00 171.63 689 TYR A C 1
ATOM 5396 O O . TYR A 1 686 ? 116.453 106.434 165.161 1.00 171.63 689 TYR A O 1
ATOM 5405 N N . GLY A 1 687 ? 116.669 106.903 167.343 1.00 171.92 690 GLY A N 1
ATOM 5406 C CA . GLY A 1 687 ? 115.617 105.981 167.717 1.00 171.92 690 GLY A CA 1
ATOM 5407 C C . GLY A 1 687 ? 115.571 105.781 169.219 1.00 171.92 690 GLY A C 1
ATOM 5408 O O . GLY A 1 687 ? 116.096 106.588 169.990 1.00 171.92 690 GLY A O 1
ATOM 5409 N N . HIS A 1 688 ? 114.932 104.679 169.616 1.00 181.27 691 HIS A N 1
ATOM 5410 C CA . HIS A 1 688 ? 114.629 104.431 171.019 1.00 181.27 691 HIS A CA 1
ATOM 5411 C C . HIS A 1 688 ? 115.343 103.220 171.608 1.00 181.27 691 HIS A C 1
ATOM 5412 O O . HIS A 1 688 ? 114.918 102.729 172.658 1.00 181.27 691 HIS A O 1
ATOM 5419 N N . ALA A 1 689 ? 116.400 102.717 170.972 1.00 163.23 692 ALA A N 1
ATOM 5420 C CA . ALA A 1 689 ? 117.248 101.747 171.656 1.00 163.23 692 ALA A CA 1
ATOM 5421 C C . ALA A 1 689 ? 118.350 102.425 172.459 1.00 163.23 692 ALA A C 1
ATOM 5422 O O . ALA A 1 689 ? 119.095 101.745 173.180 1.00 163.23 692 ALA A O 1
ATOM 5424 N N . GLY A 1 690 ? 118.454 103.752 172.360 1.00 170.74 693 GLY A N 1
ATOM 5425 C CA . GLY A 1 690 ? 119.357 104.488 173.223 1.00 170.74 693 GLY A CA 1
ATOM 5426 C C . GLY A 1 690 ? 118.970 104.410 174.685 1.00 170.74 693 GLY A C 1
ATOM 5427 O O . GLY A 1 690 ? 119.839 104.372 175.557 1.00 170.74 693 GLY A O 1
ATOM 5428 N N . VAL A 1 691 ? 117.667 104.357 174.975 1.00 178.81 694 VAL A N 1
ATOM 5429 C CA . VAL A 1 691 ? 117.249 104.186 176.363 1.00 178.81 694 VAL A CA 1
ATOM 5430 C C . VAL A 1 691 ? 117.515 102.759 176.833 1.00 178.81 694 VAL A C 1
ATOM 5431 O O . VAL A 1 691 ? 117.738 102.529 178.027 1.00 178.81 694 VAL A O 1
ATOM 5435 N N . ALA A 1 692 ? 117.537 101.787 175.913 1.00 170.89 695 ALA A N 1
ATOM 5436 C CA . ALA A 1 692 ? 117.976 100.442 176.272 1.00 170.89 695 ALA A CA 1
ATOM 5437 C C . ALA A 1 692 ? 119.461 100.428 176.605 1.00 170.89 695 ALA A C 1
ATOM 5438 O O . ALA A 1 692 ? 119.895 99.721 177.523 1.00 170.89 695 ALA A O 1
ATOM 5440 N N . TRP A 1 693 ? 120.253 101.213 175.865 1.00 162.01 696 TRP A N 1
ATOM 5441 C CA . TRP A 1 693 ? 121.665 101.382 176.208 1.00 162.01 696 TRP A CA 1
ATOM 5442 C C . TRP A 1 693 ? 121.825 102.057 177.569 1.00 162.01 696 TRP A C 1
ATOM 5443 O O . TRP A 1 693 ? 122.711 101.684 178.352 1.00 162.01 696 TRP A O 1
ATOM 5454 N N . LEU A 1 694 ? 120.980 103.059 177.852 1.00 174.87 697 LEU A N 1
ATOM 5455 C CA . LEU A 1 694 ? 120.955 103.706 179.164 1.00 174.87 697 LEU A CA 1
ATOM 5456 C C . LEU A 1 694 ? 120.665 102.710 180.275 1.00 174.87 697 LEU A C 1
ATOM 5457 O O . LEU A 1 694 ? 121.336 102.715 181.312 1.00 174.87 697 LEU A O 1
ATOM 5462 N N . PHE A 1 695 ? 119.674 101.842 180.062 1.00 180.58 698 PHE A N 1
ATOM 5463 C CA . PHE A 1 695 ? 119.296 100.862 181.074 1.00 180.58 698 PHE A CA 1
ATOM 5464 C C . PHE A 1 695 ? 120.396 99.828 181.272 1.00 180.58 698 PHE A C 1
ATOM 5465 O O . PHE A 1 695 ? 120.668 99.413 182.405 1.00 180.58 698 PHE A O 1
ATOM 5473 N N . GLY A 1 696 ? 121.060 99.430 180.180 1.00 175.63 699 GLY A N 1
ATOM 5474 C CA . GLY A 1 696 ? 122.169 98.493 180.289 1.00 175.63 699 GLY A CA 1
ATOM 5475 C C . GLY A 1 696 ? 123.349 99.051 181.061 1.00 175.63 699 GLY A C 1
ATOM 5476 O O . GLY A 1 696 ? 123.879 98.391 181.960 1.00 175.63 699 GLY A O 1
ATOM 5477 N N . GLU A 1 697 ? 123.751 100.288 180.752 1.00 173.05 700 GLU A N 1
ATOM 5478 C CA . GLU A 1 697 ? 124.883 100.881 181.459 1.00 173.05 700 GLU A CA 1
ATOM 5479 C C . GLU A 1 697 ? 124.523 101.229 182.900 1.00 173.05 700 GLU A C 1
ATOM 5480 O O . GLU A 1 697 ? 125.359 101.101 183.804 1.00 173.05 700 GLU A O 1
ATOM 5486 N N . ALA A 1 698 ? 123.270 101.625 183.144 1.00 175.06 701 ALA A N 1
ATOM 5487 C CA . ALA A 1 698 ? 122.838 101.934 184.502 1.00 175.06 701 ALA A CA 1
ATOM 5488 C C . ALA A 1 698 ? 122.762 100.680 185.365 1.00 175.06 701 ALA A C 1
ATOM 5489 O O . ALA A 1 698 ? 123.116 100.718 186.549 1.00 175.06 701 ALA A O 1
ATOM 5491 N N . TYR A 1 699 ? 122.306 99.559 184.796 1.00 173.09 702 TYR A N 1
ATOM 5492 C CA . TYR A 1 699 ? 122.254 98.330 185.577 1.00 173.09 702 TYR A CA 1
ATOM 5493 C C . TYR A 1 699 ? 123.641 97.722 185.741 1.00 173.09 702 TYR A C 1
ATOM 5494 O O . TYR A 1 699 ? 123.904 97.048 186.743 1.00 173.09 702 TYR A O 1
ATOM 5503 N N . LYS A 1 700 ? 124.539 97.950 184.777 1.00 174.76 703 LYS A N 1
ATOM 5504 C CA . LYS A 1 700 ? 125.935 97.577 184.969 1.00 174.76 703 LYS A CA 1
ATOM 5505 C C . LYS A 1 700 ? 126.603 98.419 186.047 1.00 174.76 703 LYS A C 1
ATOM 5506 O O . LYS A 1 700 ? 127.511 97.930 186.728 1.00 174.76 703 LYS A O 1
ATOM 5508 N N . LEU A 1 701 ? 126.175 99.670 186.216 1.00 171.87 704 LEU A N 1
ATOM 5509 C CA . LEU A 1 701 ? 126.665 100.501 187.307 1.00 171.87 704 LEU A CA 1
ATOM 5510 C C . LEU A 1 701 ? 126.114 100.057 188.660 1.00 171.87 704 LEU A C 1
ATOM 5511 O O . LEU A 1 701 ? 126.877 99.622 189.529 1.00 171.87 704 LEU A O 1
ATOM 5516 N N . THR A 1 702 ? 124.798 100.160 188.855 1.00 174.13 705 THR A N 1
ATOM 5517 C CA . THR A 1 702 ? 124.151 99.793 190.109 1.00 174.13 705 THR A CA 1
ATOM 5518 C C . THR A 1 702 ? 122.935 98.925 189.821 1.00 174.13 705 THR A C 1
ATOM 5519 O O . THR A 1 702 ? 122.285 99.065 188.783 1.00 174.13 705 THR A O 1
ATOM 5523 N N . GLY A 1 703 ? 122.615 98.040 190.764 1.00 177.37 706 GLY A N 1
ATOM 5524 C CA . GLY A 1 703 ? 121.548 97.081 190.589 1.00 177.37 706 GLY A CA 1
ATOM 5525 C C . GLY A 1 703 ? 120.210 97.618 191.053 1.00 177.37 706 GLY A C 1
ATOM 5526 O O . GLY A 1 703 ? 120.057 98.022 192.208 1.00 177.37 706 GLY A O 1
ATOM 5527 N N . GLU A 1 704 ? 119.240 97.623 190.140 1.00 179.25 707 GLU A N 1
ATOM 5528 C CA . GLU A 1 704 ? 117.877 98.036 190.437 1.00 179.25 707 GLU A CA 1
ATOM 5529 C C . GLU A 1 704 ? 116.897 97.066 189.794 1.00 179.25 707 GLU A C 1
ATOM 5530 O O . GLU A 1 704 ? 117.183 96.467 188.754 1.00 179.25 707 GLU A O 1
ATOM 5536 N N . SER A 1 705 ? 115.731 96.919 190.425 1.00 185.06 708 SER A N 1
ATOM 5537 C CA . SER A 1 705 ? 114.706 96.012 189.921 1.00 185.06 708 SER A CA 1
ATOM 5538 C C . SER A 1 705 ? 113.960 96.570 188.717 1.00 185.06 708 SER A C 1
ATOM 5539 O O . SER A 1 705 ? 113.638 95.808 187.799 1.00 185.06 708 SER A O 1
ATOM 5542 N N . ILE A 1 706 ? 113.679 97.874 188.699 1.00 187.34 709 ILE A N 1
ATOM 5543 C CA . ILE A 1 706 ? 112.951 98.474 187.587 1.00 187.34 709 ILE A CA 1
ATOM 5544 C C . ILE A 1 706 ? 113.806 98.621 186.334 1.00 187.34 709 ILE A C 1
ATOM 5545 O O . ILE A 1 706 ? 113.250 98.719 185.228 1.00 187.34 709 ILE A O 1
ATOM 5550 N N . TYR A 1 707 ? 115.137 98.636 186.478 1.00 181.23 710 TYR A N 1
ATOM 5551 C CA . TYR A 1 707 ? 116.024 98.814 185.331 1.00 181.23 710 TYR A CA 1
ATOM 5552 C C . TYR A 1 707 ? 115.953 97.626 184.383 1.00 181.23 710 TYR A C 1
ATOM 5553 O O . TYR A 1 707 ? 115.927 97.807 183.162 1.00 181.23 710 TYR A O 1
ATOM 5562 N N . LYS A 1 708 ? 115.901 96.407 184.928 1.00 181.19 711 LYS A N 1
ATOM 5563 C CA . LYS A 1 708 ? 115.811 95.213 184.092 1.00 181.19 711 LYS A CA 1
ATOM 5564 C C . LYS A 1 708 ? 114.469 95.134 183.372 1.00 181.19 711 LYS A C 1
ATOM 5565 O O . LYS A 1 708 ? 114.410 94.741 182.201 1.00 181.19 711 LYS A O 1
ATOM 5567 N N . ASN A 1 709 ? 113.383 95.512 184.055 1.00 183.08 712 ASN A N 1
ATOM 5568 C CA . ASN A 1 709 ? 112.062 95.499 183.431 1.00 183.08 712 ASN A CA 1
ATOM 5569 C C . ASN A 1 709 ? 111.959 96.542 182.324 1.00 183.08 712 ASN A C 1
ATOM 5570 O O . ASN A 1 709 ? 111.421 96.259 181.244 1.00 183.08 712 ASN A O 1
ATOM 5572 N N . GLY A 1 710 ? 112.484 97.747 182.568 1.00 183.63 713 GLY A N 1
ATOM 5573 C CA . GLY A 1 710 ? 112.518 98.756 181.521 1.00 183.63 713 GLY A CA 1
ATOM 5574 C C . GLY A 1 710 ? 113.428 98.373 180.369 1.00 183.63 713 GLY A C 1
ATOM 5575 O O . GLY A 1 710 ? 113.155 98.707 179.214 1.00 183.63 713 GLY A O 1
ATOM 5576 N N . LEU A 1 711 ? 114.519 97.663 180.671 1.00 180.13 714 LEU A N 1
ATOM 5577 C CA . LEU A 1 711 ? 115.425 97.176 179.638 1.00 180.13 714 LEU A CA 1
ATOM 5578 C C . LEU A 1 711 ? 114.738 96.148 178.749 1.00 180.13 714 LEU A C 1
ATOM 5579 O O . LEU A 1 711 ? 114.873 96.184 177.521 1.00 180.13 714 LEU A O 1
ATOM 5584 N N . GLU A 1 712 ? 113.995 95.219 179.360 1.00 184.66 715 GLU A N 1
ATOM 5585 C CA . GLU A 1 712 ? 113.261 94.222 178.587 1.00 184.66 715 GLU A CA 1
ATOM 5586 C C . GLU A 1 712 ? 112.148 94.864 177.770 1.00 184.66 715 GLU A C 1
ATOM 5587 O O . GLU A 1 712 ? 111.887 94.449 176.634 1.00 184.66 715 GLU A O 1
ATOM 5593 N N . LEU A 1 713 ? 111.493 95.890 178.327 1.00 188.99 716 LEU A N 1
ATOM 5594 C CA . LEU A 1 713 ? 110.477 96.625 177.576 1.00 188.99 716 LEU A CA 1
ATOM 5595 C C . LEU A 1 713 ? 111.083 97.365 176.387 1.00 188.99 716 LEU A C 1
ATOM 5596 O O . LEU A 1 713 ? 110.504 97.376 175.295 1.00 188.99 716 LEU A O 1
ATOM 5598 N N . ALA A 1 714 ? 112.260 97.968 176.573 1.00 189.17 717 ALA A N 1
ATOM 5599 C CA . ALA A 1 714 ? 112.908 98.692 175.483 1.00 189.17 717 ALA A CA 1
ATOM 5600 C C . ALA A 1 714 ? 113.441 97.741 174.417 1.00 189.17 717 ALA A C 1
ATOM 5601 O O . ALA A 1 714 ? 113.475 98.086 173.230 1.00 189.17 717 ALA A O 1
ATOM 5603 N N . VAL A 1 715 ? 113.879 96.547 174.825 1.00 184.13 718 VAL A N 1
ATOM 5604 C CA . VAL A 1 715 ? 114.296 95.533 173.859 1.00 184.13 718 VAL A CA 1
ATOM 5605 C C . VAL A 1 715 ? 113.095 95.027 173.066 1.00 184.13 718 VAL A C 1
ATOM 5606 O O . VAL A 1 715 ? 113.152 94.907 171.836 1.00 184.13 718 VAL A O 1
ATOM 5610 N N . ASP A 1 716 ? 111.975 94.770 173.750 1.00 187.80 719 ASP A N 1
ATOM 5611 C CA . ASP A 1 716 ? 110.788 94.263 173.068 1.00 187.80 719 ASP A CA 1
ATOM 5612 C C . ASP A 1 716 ? 110.102 95.338 172.232 1.00 187.80 719 ASP A C 1
ATOM 5613 O O . ASP A 1 716 ? 109.317 95.011 171.336 1.00 187.80 719 ASP A O 1
ATOM 5615 N N . LYS A 1 717 ? 110.376 96.618 172.508 1.00 185.98 720 LYS A N 1
ATOM 5616 C CA . LYS A 1 717 ? 109.838 97.692 171.679 1.00 185.98 720 LYS A CA 1
ATOM 5617 C C . LYS A 1 717 ? 110.457 97.716 170.287 1.00 185.98 720 LYS A C 1
ATOM 5618 O O . LYS A 1 717 ? 109.839 98.240 169.354 1.00 185.98 720 LYS A O 1
ATOM 5620 N N . GLU A 1 718 ? 111.662 97.171 170.128 1.00 184.03 721 GLU A N 1
ATOM 5621 C CA . GLU A 1 718 ? 112.274 96.983 168.820 1.00 184.03 721 GLU A CA 1
ATOM 5622 C C . GLU A 1 718 ? 112.148 95.557 168.308 1.00 184.03 721 GLU A C 1
ATOM 5623 O O . GLU A 1 718 ? 112.136 95.345 167.093 1.00 184.03 721 GLU A O 1
ATOM 5629 N N . LEU A 1 719 ? 112.016 94.580 169.209 1.00 186.56 722 LEU A N 1
ATOM 5630 C CA . LEU A 1 719 ? 111.885 93.184 168.810 1.00 186.56 722 LEU A CA 1
ATOM 5631 C C . LEU A 1 719 ? 110.538 92.881 168.168 1.00 186.56 722 LEU A C 1
ATOM 5632 O O . LEU A 1 719 ? 110.409 91.856 167.491 1.00 186.56 722 LEU A O 1
ATOM 5634 N N . VAL A 1 720 ? 109.532 93.739 168.369 1.00 193.08 723 VAL A N 1
ATOM 5635 C CA . VAL A 1 720 ? 108.272 93.586 167.646 1.00 193.08 723 VAL A CA 1
ATOM 5636 C C . VAL A 1 720 ? 108.452 93.942 166.177 1.00 193.08 723 VAL A C 1
ATOM 5637 O O . VAL A 1 720 ? 107.701 93.467 165.317 1.00 193.08 723 VAL A O 1
ATOM 5641 N N . ALA A 1 721 ? 109.442 94.774 165.864 1.00 189.09 724 ALA A N 1
ATOM 5642 C CA . ALA A 1 721 ? 109.838 95.044 164.483 1.00 189.09 724 ALA A CA 1
ATOM 5643 C C . ALA A 1 721 ? 110.850 94.012 163.994 1.00 189.09 724 ALA A C 1
ATOM 5644 O O . ALA A 1 721 ? 111.972 94.336 163.607 1.00 189.09 724 ALA A O 1
ATOM 5646 N N . TYR A 1 722 ? 110.443 92.743 164.018 1.00 189.94 725 TYR A N 1
ATOM 5647 C CA . TYR A 1 722 ? 111.284 91.622 163.625 1.00 189.94 725 TYR A CA 1
ATOM 5648 C C . TYR A 1 722 ? 111.121 91.256 162.155 1.00 189.94 725 TYR A C 1
ATOM 5649 O O . TYR A 1 722 ? 111.443 90.127 161.766 1.00 189.94 725 TYR A O 1
ATOM 5658 N N . LYS A 1 723 ? 110.667 92.198 161.327 1.00 187.06 726 LYS A N 1
ATOM 5659 C CA . LYS A 1 723 ? 110.374 91.925 159.926 1.00 187.06 726 LYS A CA 1
ATOM 5660 C C . LYS A 1 723 ? 111.666 91.734 159.144 1.00 187.06 726 LYS A C 1
ATOM 5661 O O . LYS A 1 723 ? 112.212 92.684 158.573 1.00 187.06 726 LYS A O 1
ATOM 5667 N N . VAL A 1 724 ? 112.172 90.496 159.135 1.00 182.13 727 VAL A N 1
ATOM 5668 C CA . VAL A 1 724 ? 113.395 90.172 158.411 1.00 182.13 727 VAL A CA 1
ATOM 5669 C C . VAL A 1 724 ? 113.118 89.663 157.007 1.00 182.13 727 VAL A C 1
ATOM 5670 O O . VAL A 1 724 ? 114.068 89.530 156.225 1.00 182.13 727 VAL A O 1
ATOM 5674 N N . ASP A 1 725 ? 111.855 89.318 156.699 1.00 185.79 728 ASP A N 1
ATOM 5675 C CA . ASP A 1 725 ? 111.236 88.979 155.408 1.00 185.79 728 ASP A CA 1
ATOM 5676 C C . ASP A 1 725 ? 112.122 88.235 154.406 1.00 185.79 728 ASP A C 1
ATOM 5677 O O . ASP A 1 725 ? 112.263 88.662 153.254 1.00 185.79 728 ASP A O 1
ATOM 5682 N N . SER A 1 726 ? 112.676 87.098 154.845 1.00 184.55 729 SER A N 1
ATOM 5683 C CA . SER A 1 726 ? 113.655 86.285 154.112 1.00 184.55 729 SER A CA 1
ATOM 5684 C C . SER A 1 726 ? 114.870 87.130 153.715 1.00 184.55 729 SER A C 1
ATOM 5685 O O . SER A 1 726 ? 115.095 87.445 152.544 1.00 184.55 729 SER A O 1
ATOM 5688 N N . ASN A 1 727 ? 115.593 87.543 154.768 1.00 174.34 730 ASN A N 1
ATOM 5689 C CA . ASN A 1 727 ? 116.821 88.346 154.767 1.00 174.34 730 ASN A CA 1
ATOM 5690 C C . ASN A 1 727 ? 116.575 89.791 154.338 1.00 174.34 730 ASN A C 1
ATOM 5691 O O . ASN A 1 727 ? 115.557 90.097 153.705 1.00 174.34 730 ASN A O 1
ATOM 5696 N N . ASN A 1 728 ? 117.510 90.673 154.706 1.00 164.04 731 ASN A N 1
ATOM 5697 C CA . ASN A 1 728 ? 117.408 92.135 154.581 1.00 164.04 731 ASN A CA 1
ATOM 5698 C C . ASN A 1 728 ? 116.147 92.680 155.243 1.00 164.04 731 ASN A C 1
ATOM 5699 O O . ASN A 1 728 ? 116.082 92.805 156.466 1.00 164.04 731 ASN A O 1
ATOM 5704 N N . ARG A 1 737 ? 118.126 96.867 150.340 1.00 162.27 740 ARG A N 1
ATOM 5705 C CA . ARG A 1 737 ? 116.679 97.004 150.324 1.00 162.27 740 ARG A CA 1
ATOM 5706 C C . ARG A 1 737 ? 116.220 97.614 151.621 1.00 162.27 740 ARG A C 1
ATOM 5707 O O . ARG A 1 737 ? 116.063 98.829 151.715 1.00 162.27 740 ARG A O 1
ATOM 5715 N N . LEU A 1 738 ? 115.987 96.779 152.622 1.00 161.55 741 LEU A N 1
ATOM 5716 C CA . LEU A 1 738 ? 115.601 97.264 153.941 1.00 161.55 741 LEU A CA 1
ATOM 5717 C C . LEU A 1 738 ? 116.737 98.107 154.521 1.00 161.55 741 LEU A C 1
ATOM 5718 O O . LEU A 1 738 ? 117.668 98.512 153.819 1.00 161.55 741 LEU A O 1
ATOM 5723 N N . LEU A 1 739 ? 116.674 98.381 155.822 1.00 150.31 742 LEU A N 1
ATOM 5724 C CA . LEU A 1 739 ? 117.564 99.339 156.477 1.00 150.31 742 LEU A CA 1
ATOM 5725 C C . LEU A 1 739 ? 118.245 98.684 157.677 1.00 150.31 742 LEU A C 1
ATOM 5726 O O . LEU A 1 739 ? 117.890 98.964 158.829 1.00 150.31 742 LEU A O 1
ATOM 5731 N N . PRO A 1 740 ? 119.209 97.756 157.444 1.00 135.44 743 PRO A N 1
ATOM 5732 C CA . PRO A 1 740 ? 119.882 97.122 158.590 1.00 135.44 743 PRO A CA 1
ATOM 5733 C C . PRO A 1 740 ? 120.770 98.059 159.402 1.00 135.44 743 PRO A C 1
ATOM 5734 O O . PRO A 1 740 ? 120.455 98.329 160.565 1.00 135.44 743 PRO A O 1
ATOM 5738 N N . TYR A 1 741 ? 121.797 98.629 158.748 1.00 124.25 744 TYR A N 1
ATOM 5739 C CA . TYR A 1 741 ? 122.887 99.471 159.259 1.00 124.25 744 TYR A CA 1
ATOM 5740 C C . TYR A 1 741 ? 123.255 99.337 160.737 1.00 124.25 744 TYR A C 1
ATOM 5741 O O . TYR A 1 741 ? 123.203 98.242 161.304 1.00 124.25 744 TYR A O 1
ATOM 5750 N N . LEU A 1 742 ? 123.683 100.437 161.356 1.00 129.08 745 LEU A N 1
ATOM 5751 C CA . LEU A 1 742 ? 124.017 100.450 162.775 1.00 129.08 745 LEU A CA 1
ATOM 5752 C C . LEU A 1 742 ? 123.190 101.457 163.556 1.00 129.08 745 LEU A C 1
ATOM 5753 O O . LEU A 1 742 ? 122.662 101.125 164.623 1.00 129.08 745 LEU A O 1
ATOM 5758 N N . ALA A 1 743 ? 123.050 102.680 163.047 1.00 138.88 746 ALA A N 1
ATOM 5759 C CA . ALA A 1 743 ? 122.289 103.723 163.723 1.00 138.88 746 ALA A CA 1
ATOM 5760 C C . ALA A 1 743 ? 120.789 103.600 163.502 1.00 138.88 746 ALA A C 1
ATOM 5761 O O . ALA A 1 743 ? 120.033 104.427 164.019 1.00 138.88 746 ALA A O 1
ATOM 5763 N N . THR A 1 744 ? 120.343 102.609 162.732 1.00 144.01 747 THR A N 1
ATOM 5764 C CA . THR A 1 744 ? 118.923 102.351 162.554 1.00 144.01 747 THR A CA 1
ATOM 5765 C C . THR A 1 744 ? 118.473 101.006 163.104 1.00 144.01 747 THR A C 1
ATOM 5766 O O . THR A 1 744 ? 117.269 100.731 163.086 1.00 144.01 747 THR A O 1
ATOM 5770 N N . GLY A 1 745 ? 119.382 100.166 163.577 1.00 140.07 748 GLY A N 1
ATOM 5771 C CA . GLY A 1 745 ? 119.012 98.903 164.177 1.00 140.07 748 GLY A CA 1
ATOM 5772 C C . GLY A 1 745 ? 119.981 97.811 163.768 1.00 140.07 748 GLY A C 1
ATOM 5773 O O . GLY A 1 745 ? 121.119 98.089 163.397 1.00 140.07 748 GLY A O 1
ATOM 5774 N N . SER A 1 746 ? 119.485 96.571 163.870 1.00 137.83 749 SER A N 1
ATOM 5775 C CA . SER A 1 746 ? 120.179 95.343 163.485 1.00 137.83 749 SER A CA 1
ATOM 5776 C C . SER A 1 746 ? 121.514 95.177 164.201 1.00 137.83 749 SER A C 1
ATOM 5777 O O . SER A 1 746 ? 121.591 94.485 165.222 1.00 137.83 749 SER A O 1
ATOM 5780 N N . ALA A 1 747 ? 122.570 95.796 163.662 1.00 130.43 750 ALA A N 1
ATOM 5781 C CA . ALA A 1 747 ? 123.884 95.712 164.292 1.00 130.43 750 ALA A CA 1
ATOM 5782 C C . ALA A 1 747 ? 123.906 96.406 165.644 1.00 130.43 750 ALA A C 1
ATOM 5783 O O . ALA A 1 747 ? 124.602 95.955 166.559 1.00 130.43 750 ALA A O 1
ATOM 5785 N N . GLY A 1 748 ? 123.142 97.490 165.794 1.00 133.67 751 GLY A N 1
ATOM 5786 C CA . GLY A 1 748 ? 123.083 98.172 167.076 1.00 133.67 751 GLY A CA 1
ATOM 5787 C C . GLY A 1 748 ? 122.409 97.347 168.155 1.00 133.67 751 GLY A C 1
ATOM 5788 O O . GLY A 1 748 ? 122.867 97.302 169.298 1.00 133.67 751 GLY A O 1
ATOM 5789 N N . LEU A 1 749 ? 121.318 96.666 167.805 1.00 140.98 752 LEU A N 1
ATOM 5790 C CA . LEU A 1 749 ? 120.670 95.810 168.791 1.00 140.98 752 LEU A CA 1
ATOM 5791 C C . LEU A 1 749 ? 121.465 94.529 169.030 1.00 140.98 752 LEU A C 1
ATOM 5792 O O . LEU A 1 749 ? 121.419 93.977 170.137 1.00 140.98 752 LEU A O 1
ATOM 5797 N N . LEU A 1 750 ? 122.227 94.072 168.028 1.00 138.67 753 LEU A N 1
ATOM 5798 C CA . LEU A 1 750 ? 123.199 92.999 168.235 1.00 138.67 753 LEU A CA 1
ATOM 5799 C C . LEU A 1 750 ? 124.252 93.427 169.251 1.00 138.67 753 LEU A C 1
ATOM 5800 O O . LEU A 1 750 ? 124.646 92.653 170.132 1.00 138.67 753 LEU A O 1
ATOM 5805 N N . LEU A 1 751 ? 124.708 94.677 169.133 1.00 138.92 754 LEU A N 1
ATOM 5806 C CA . LEU A 1 751 ? 125.642 95.259 170.089 1.00 138.92 754 LEU A CA 1
ATOM 5807 C C . LEU A 1 751 ? 125.036 95.350 171.485 1.00 138.92 754 LEU A C 1
ATOM 5808 O O . LEU A 1 751 ? 125.717 95.073 172.479 1.00 138.92 754 LEU A O 1
ATOM 5813 N N . LEU A 1 752 ? 123.760 95.740 171.573 1.00 147.39 755 LEU A N 1
ATOM 5814 C CA . LEU A 1 752 ? 123.081 95.835 172.867 1.00 147.39 755 LEU A CA 1
ATOM 5815 C C . LEU A 1 752 ? 122.959 94.474 173.539 1.00 147.39 755 LEU A C 1
ATOM 5816 O O . LEU A 1 752 ? 123.134 94.357 174.757 1.00 147.39 755 LEU A O 1
ATOM 5821 N N . ILE A 1 753 ? 122.639 93.437 172.761 1.00 150.77 756 ILE A N 1
ATOM 5822 C CA . ILE A 1 753 ? 122.553 92.096 173.331 1.00 150.77 756 ILE A CA 1
ATOM 5823 C C . ILE A 1 753 ? 123.934 91.589 173.740 1.00 150.77 756 ILE A C 1
ATOM 5824 O O . ILE A 1 753 ? 124.091 91.000 174.817 1.00 150.77 756 ILE A O 1
ATOM 5829 N N . ASN A 1 754 ? 124.964 91.849 172.928 1.00 155.35 757 ASN A N 1
ATOM 5830 C CA . ASN A 1 754 ? 126.292 91.329 173.242 1.00 155.35 757 ASN A CA 1
ATOM 5831 C C . ASN A 1 754 ? 126.970 92.103 174.369 1.00 155.35 757 ASN A C 1
ATOM 5832 O O . ASN A 1 754 ? 127.908 91.586 174.989 1.00 155.35 757 ASN A O 1
ATOM 5837 N N . ARG A 1 755 ? 126.539 93.339 174.632 1.00 158.71 758 ARG A N 1
ATOM 5838 C CA . ARG A 1 755 ? 127.046 94.099 175.772 1.00 158.71 758 ARG A CA 1
ATOM 5839 C C . ARG A 1 755 ? 126.685 93.453 177.102 1.00 158.71 758 ARG A C 1
ATOM 5840 O O . ARG A 1 755 ? 127.561 92.977 177.831 1.00 158.71 758 ARG A O 1
ATOM 5848 N N . ASN A 1 756 ? 125.398 93.432 177.417 1.00 164.33 759 ASN A N 1
ATOM 5849 C CA . ASN A 1 756 ? 124.900 92.798 178.636 1.00 164.33 759 ASN A CA 1
ATOM 5850 C C . ASN A 1 756 ? 124.324 91.406 178.357 1.00 164.33 759 ASN A C 1
ATOM 5851 O O . ASN A 1 756 ? 123.171 91.081 178.649 1.00 164.33 759 ASN A O 1
ATOM 5856 N N . LYS A 1 757 ? 125.196 90.546 177.828 1.00 162.08 760 LYS A N 1
ATOM 5857 C CA . LYS A 1 757 ? 124.829 89.174 177.504 1.00 162.08 760 LYS A CA 1
ATOM 5858 C C . LYS A 1 757 ? 124.641 88.300 178.736 1.00 162.08 760 LYS A C 1
ATOM 5859 O O . LYS A 1 757 ? 123.967 87.269 178.645 1.00 162.08 760 LYS A O 1
ATOM 5865 N N . GLU A 1 758 ? 125.214 88.681 179.876 1.00 171.83 761 GLU A N 1
ATOM 5866 C CA . GLU A 1 758 ? 125.073 87.917 181.107 1.00 171.83 761 GLU A CA 1
ATOM 5867 C C . GLU A 1 758 ? 123.804 88.256 181.876 1.00 171.83 761 GLU A C 1
ATOM 5868 O O . GLU A 1 758 ? 123.519 87.604 182.885 1.00 171.83 761 GLU A O 1
ATOM 5874 N N . ILE A 1 759 ? 123.043 89.249 181.429 1.00 173.58 762 ILE A N 1
ATOM 5875 C CA . ILE A 1 759 ? 121.870 89.728 182.152 1.00 173.58 762 ILE A CA 1
ATOM 5876 C C . ILE A 1 759 ? 120.582 89.170 181.562 1.00 173.58 762 ILE A C 1
ATOM 5877 O O . ILE A 1 759 ? 119.711 88.695 182.291 1.00 173.58 762 ILE A O 1
ATOM 5882 N N . LEU A 1 760 ? 120.447 89.221 180.240 1.00 174.93 763 LEU A N 1
ATOM 5883 C CA . LEU A 1 760 ? 119.214 88.802 179.590 1.00 174.93 763 LEU A CA 1
ATOM 5884 C C . LEU A 1 760 ? 119.100 87.282 179.562 1.00 174.93 763 LEU A C 1
ATOM 5885 O O . LEU A 1 760 ? 120.093 86.557 179.667 1.00 174.93 763 LEU A O 1
ATOM 5890 N N . SER A 1 761 ? 117.868 86.806 179.416 1.00 168.79 764 SER A N 1
ATOM 5891 C CA . SER A 1 761 ? 117.587 85.378 179.402 1.00 168.79 764 SER A CA 1
ATOM 5892 C C . SER A 1 761 ? 117.891 84.807 178.018 1.00 168.79 764 SER A C 1
ATOM 5893 O O . SER A 1 761 ? 118.305 85.518 177.098 1.00 168.79 764 SER A O 1
ATOM 5896 N N . SER A 1 762 ? 117.673 83.502 177.853 1.00 170.33 765 SER A N 1
ATOM 5897 C CA . SER A 1 762 ? 118.014 82.816 176.615 1.00 170.33 765 SER A CA 1
ATOM 5898 C C . SER A 1 762 ? 117.056 83.117 175.470 1.00 170.33 765 SER A C 1
ATOM 5899 O O . SER A 1 762 ? 117.408 82.857 174.315 1.00 170.33 765 SER A O 1
ATOM 5901 N N . LYS A 1 763 ? 115.869 83.662 175.756 1.00 169.03 766 LYS A N 1
ATOM 5902 C CA . LYS A 1 763 ? 114.893 83.926 174.700 1.00 169.03 766 LYS A CA 1
ATOM 5903 C C . LYS A 1 763 ? 115.352 85.057 173.784 1.00 169.03 766 LYS A C 1
ATOM 5904 O O . LYS A 1 763 ? 115.084 85.039 172.577 1.00 169.03 766 LYS A O 1
ATOM 5910 N N . TYR A 1 764 ? 116.049 86.051 174.337 1.00 170.81 767 TYR A N 1
ATOM 5911 C CA . TYR A 1 764 ? 116.595 87.117 173.506 1.00 170.81 767 TYR A CA 1
ATOM 5912 C C . TYR A 1 764 ? 117.867 86.673 172.795 1.00 170.81 767 TYR A C 1
ATOM 5913 O O . TYR A 1 764 ? 118.121 87.082 171.657 1.00 170.81 767 TYR A O 1
ATOM 5915 N N . LEU A 1 765 ? 118.676 85.837 173.453 1.00 171.49 768 LEU A N 1
ATOM 5916 C CA . LEU A 1 765 ? 119.905 85.340 172.845 1.00 171.49 768 LEU A CA 1
ATOM 5917 C C . LEU A 1 765 ? 119.636 84.317 171.748 1.00 171.49 768 LEU A C 1
ATOM 5918 O O . LEU A 1 765 ? 120.510 84.089 170.904 1.00 171.49 768 LEU A O 1
ATOM 5923 N N . LYS A 1 766 ? 118.456 83.688 171.754 1.00 172.14 769 LYS A N 1
ATOM 5924 C CA . LYS A 1 766 ? 118.087 82.774 170.678 1.00 172.14 769 LYS A CA 1
ATOM 5925 C C . LYS A 1 766 ? 117.909 83.513 169.357 1.00 172.14 769 LYS A C 1
ATOM 5926 O O . LYS A 1 766 ? 118.220 82.968 168.292 1.00 172.14 769 LYS A O 1
ATOM 5932 N N . TYR A 1 767 ? 117.428 84.753 169.410 1.00 164.45 770 TYR A N 1
ATOM 5933 C CA . TYR A 1 767 ? 117.233 85.580 168.228 1.00 164.45 770 TYR A CA 1
ATOM 5934 C C . TYR A 1 767 ? 118.548 86.063 167.623 1.00 164.45 770 TYR A C 1
ATOM 5935 O O . TYR A 1 767 ? 118.568 86.426 166.439 1.00 164.45 770 TYR A O 1
ATOM 5944 N N . LEU A 1 768 ? 119.635 86.044 168.407 1.00 159.98 771 LEU A N 1
ATOM 5945 C CA . LEU A 1 768 ? 120.913 86.614 167.981 1.00 159.98 771 LEU A CA 1
ATOM 5946 C C . LEU A 1 768 ? 121.503 85.860 166.796 1.00 159.98 771 LEU A C 1
ATOM 5947 O O . LEU A 1 768 ? 122.012 86.473 165.852 1.00 159.98 771 LEU A O 1
ATOM 5952 N N . THR A 1 769 ? 121.441 84.527 166.830 1.00 166.49 772 THR A N 1
ATOM 5953 C CA . THR A 1 769 ? 122.010 83.729 165.748 1.00 166.49 772 THR A CA 1
ATOM 5954 C C . THR A 1 769 ? 121.206 83.881 164.462 1.00 166.49 772 THR A C 1
ATOM 5955 O O . THR A 1 769 ? 121.770 83.860 163.361 1.00 166.49 772 THR A O 1
ATOM 5959 N N . SER A 1 770 ? 119.888 84.047 164.581 1.00 167.31 773 SER A N 1
ATOM 5960 C CA . SER A 1 770 ? 119.059 84.199 163.392 1.00 167.31 773 SER A CA 1
ATOM 5961 C C . SER A 1 770 ? 119.137 85.614 162.829 1.00 167.31 773 SER A C 1
ATOM 5962 O O . SER A 1 770 ? 118.802 85.838 161.661 1.00 167.31 773 SER A O 1
ATOM 5965 N N . LEU A 1 771 ? 119.546 86.592 163.643 1.00 156.78 774 LEU A N 1
ATOM 5966 C CA . LEU A 1 771 ? 119.776 87.919 163.076 1.00 156.78 774 LEU A CA 1
ATOM 5967 C C . LEU A 1 771 ? 121.225 88.128 162.646 1.00 156.78 774 LEU A C 1
ATOM 5968 O O . LEU A 1 771 ? 121.510 89.095 161.928 1.00 156.78 774 LEU A O 1
ATOM 5973 N N . GLU A 1 772 ? 122.139 87.253 163.079 1.00 151.34 775 GLU A N 1
ATOM 5974 C CA . GLU A 1 772 ? 123.523 87.316 162.617 1.00 151.34 775 GLU A CA 1
ATOM 5975 C C . GLU A 1 772 ? 123.621 87.023 161.125 1.00 151.34 775 GLU A C 1
ATOM 5976 O O . GLU A 1 772 ? 124.402 87.657 160.408 1.00 151.34 775 GLU A O 1
ATOM 5982 N N . ARG A 1 773 ? 122.841 86.054 160.639 1.00 157.70 776 ARG A N 1
ATOM 5983 C CA . ARG A 1 773 ? 122.798 85.800 159.203 1.00 157.70 776 ARG A CA 1
ATOM 5984 C C . ARG A 1 773 ? 122.070 86.912 158.459 1.00 157.70 776 ARG A C 1
ATOM 5985 O O . ARG A 1 773 ? 122.313 87.119 157.265 1.00 157.70 776 ARG A O 1
ATOM 5993 N N . ALA A 1 774 ? 121.175 87.630 159.142 1.00 153.54 777 ALA A N 1
ATOM 5994 C CA . ALA A 1 774 ? 120.497 88.758 158.515 1.00 153.54 777 ALA A CA 1
ATOM 5995 C C . ALA A 1 774 ? 121.433 89.950 158.359 1.00 153.54 777 ALA A C 1
ATOM 5996 O O . ALA A 1 774 ? 121.357 90.679 157.363 1.00 153.54 777 ALA A O 1
ATOM 5998 N N . THR A 1 775 ? 122.318 90.168 159.329 1.00 145.09 778 THR A N 1
ATOM 5999 C CA . THR A 1 775 ? 123.232 91.302 159.286 1.00 145.09 778 THR A CA 1
ATOM 6000 C C . THR A 1 775 ? 124.542 90.993 158.571 1.00 145.09 778 THR A C 1
ATOM 6001 O O . THR A 1 775 ? 125.359 91.902 158.392 1.00 145.09 778 THR A O 1
ATOM 6005 N N . ASP A 1 776 ? 124.764 89.747 158.156 1.00 144.22 779 ASP A N 1
ATOM 6006 C CA . ASP A 1 776 ? 125.999 89.374 157.464 1.00 144.22 779 ASP A CA 1
ATOM 6007 C C . ASP A 1 776 ? 125.850 89.573 155.955 1.00 144.22 779 ASP A C 1
ATOM 6008 O O . ASP A 1 776 ? 125.829 88.631 155.164 1.00 144.22 779 ASP A O 1
ATOM 6013 N N . VAL A 1 777 ? 125.748 90.832 155.566 1.00 125.79 780 VAL A N 1
ATOM 6014 C CA . VAL A 1 777 ? 125.644 91.202 154.161 1.00 125.79 780 VAL A CA 1
ATOM 6015 C C . VAL A 1 777 ? 127.055 91.418 153.628 1.00 125.79 780 VAL A C 1
ATOM 6016 O O . VAL A 1 777 ? 127.987 91.724 154.382 1.00 125.79 780 VAL A O 1
ATOM 6020 N N . VAL A 1 778 ? 127.237 91.205 152.325 1.00 116.75 781 VAL A N 1
ATOM 6021 C CA . VAL A 1 778 ? 128.544 91.345 151.697 1.00 116.75 781 VAL A CA 1
ATOM 6022 C C . VAL A 1 778 ? 128.716 92.707 151.036 1.00 116.75 781 VAL A C 1
ATOM 6023 O O . VAL A 1 778 ? 129.775 92.981 150.464 1.00 116.75 781 VAL A O 1
ATOM 6027 N N . PHE A 1 779 ? 127.705 93.569 151.102 1.00 104.45 782 PHE A N 1
ATOM 6028 C CA . PHE A 1 779 ? 127.797 94.866 150.449 1.00 104.45 782 PHE A CA 1
ATOM 6029 C C . PHE A 1 779 ? 126.909 95.875 151.162 1.00 104.45 782 PHE A C 1
ATOM 6030 O O . PHE A 1 779 ? 125.801 95.555 151.597 1.00 104.45 782 PHE A O 1
ATOM 6038 N N . CYS A 1 780 ? 127.418 97.101 151.265 1.00 98.21 783 CYS A N 1
ATOM 6039 C CA . CYS A 1 780 ? 126.627 98.268 151.620 1.00 98.21 783 CYS A CA 1
ATOM 6040 C C . CYS A 1 780 ? 127.085 99.428 150.747 1.00 98.21 783 CYS A C 1
ATOM 6041 O O . CYS A 1 780 ? 128.154 99.383 150.133 1.00 98.21 783 CYS A O 1
ATOM 6044 N N . VAL A 1 781 ? 126.265 100.474 150.689 1.00 85.28 784 VAL A N 1
ATOM 6045 C CA . VAL A 1 781 ? 126.530 101.588 149.785 1.00 85.28 784 VAL A CA 1
ATOM 6046 C C . VAL A 1 781 ? 127.397 102.632 150.473 1.00 85.28 784 VAL A C 1
ATOM 6047 O O . VAL A 1 781 ? 128.479 102.975 149.986 1.00 85.28 784 VAL A O 1
ATOM 6051 N N . LEU A 1 782 ? 126.926 103.149 151.600 1.00 99.43 785 LEU A N 1
ATOM 6052 C CA . LEU A 1 782 ? 127.661 104.194 152.298 1.00 99.43 785 LEU A CA 1
ATOM 6053 C C . LEU A 1 782 ? 128.841 103.588 153.057 1.00 99.43 785 LEU A C 1
ATOM 6054 O O . LEU A 1 782 ? 128.807 102.408 153.417 1.00 99.43 785 LEU A O 1
ATOM 6059 N N . PRO A 1 783 ? 129.918 104.344 153.264 1.00 88.03 786 PRO A N 1
ATOM 6060 C CA . PRO A 1 783 ? 131.087 103.810 153.978 1.00 88.03 786 PRO A CA 1
ATOM 6061 C C . PRO A 1 783 ? 131.195 104.174 155.454 1.00 88.03 786 PRO A C 1
ATOM 6062 O O . PRO A 1 783 ? 132.167 103.754 156.087 1.00 88.03 786 PRO A O 1
ATOM 6066 N N . GLY A 1 784 ? 130.266 104.941 156.024 1.00 98.39 787 GLY A N 1
ATOM 6067 C CA . GLY A 1 784 ? 130.371 105.386 157.399 1.00 98.39 787 GLY A CA 1
ATOM 6068 C C . GLY A 1 784 ? 129.930 104.326 158.392 1.00 98.39 787 GLY A C 1
ATOM 6069 O O . GLY A 1 784 ? 129.676 103.172 158.043 1.00 98.39 787 GLY A O 1
ATOM 6070 N N . LEU A 1 785 ? 129.850 104.726 159.665 1.00 108.59 788 LEU A N 1
ATOM 6071 C CA . LEU A 1 785 ? 129.389 103.785 160.680 1.00 108.59 788 LEU A CA 1
ATOM 6072 C C . LEU A 1 785 ? 127.937 103.982 161.092 1.00 108.59 788 LEU A C 1
ATOM 6073 O O . LEU A 1 785 ? 127.330 103.029 161.575 1.00 108.59 788 LEU A O 1
ATOM 6078 N N . PHE A 1 786 ? 127.367 105.181 160.937 1.00 116.04 789 PHE A N 1
ATOM 6079 C CA . PHE A 1 786 ? 125.950 105.366 161.253 1.00 116.04 789 PHE A CA 1
ATOM 6080 C C . PHE A 1 786 ? 125.059 104.610 160.276 1.00 116.04 789 PHE A C 1
ATOM 6081 O O . PHE A 1 786 ? 124.331 103.689 160.662 1.00 116.04 789 PHE A O 1
ATOM 6089 N N . ASN A 1 787 ? 125.113 104.978 159.003 1.00 115.39 790 ASN A N 1
ATOM 6090 C CA . ASN A 1 787 ? 124.238 104.406 157.992 1.00 115.39 790 ASN A CA 1
ATOM 6091 C C . ASN A 1 787 ? 125.050 103.844 156.841 1.00 115.39 790 ASN A C 1
ATOM 6092 O O . ASN A 1 787 ? 124.690 103.992 155.670 1.00 115.39 790 ASN A O 1
ATOM 6097 N N . GLY A 1 788 ? 126.155 103.179 157.155 1.00 112.37 791 GLY A N 1
ATOM 6098 C CA . GLY A 1 788 ? 127.068 102.693 156.147 1.00 112.37 791 GLY A CA 1
ATOM 6099 C C . GLY A 1 788 ? 127.421 101.233 156.356 1.00 112.37 791 GLY A C 1
ATOM 6100 O O . GLY A 1 788 ? 126.604 100.426 156.802 1.00 112.37 791 GLY A O 1
ATOM 6101 N N . PHE A 1 789 ? 128.668 100.905 156.019 1.00 106.67 792 PHE A N 1
ATOM 6102 C CA . PHE A 1 789 ? 129.108 99.517 156.025 1.00 106.67 792 PHE A CA 1
ATOM 6103 C C . PHE A 1 789 ? 129.868 99.134 157.286 1.00 106.67 792 PHE A C 1
ATOM 6104 O O . PHE A 1 789 ? 129.571 98.097 157.887 1.00 106.67 792 PHE A O 1
ATOM 6112 N N . CYS A 1 790 ? 130.862 99.933 157.688 1.00 110.14 793 CYS A N 1
ATOM 6113 C CA . CYS A 1 790 ? 131.765 99.511 158.755 1.00 110.14 793 CYS A CA 1
ATOM 6114 C C . CYS A 1 790 ? 131.104 99.536 160.123 1.00 110.14 793 CYS A C 1
ATOM 6115 O O . CYS A 1 790 ? 131.643 98.946 161.066 1.00 110.14 793 CYS A O 1
ATOM 6118 N N . GLY A 1 791 ? 129.954 100.203 160.253 1.00 118.04 794 GLY A N 1
ATOM 6119 C CA . GLY A 1 791 ? 129.149 100.089 161.455 1.00 118.04 794 GLY A CA 1
ATOM 6120 C C . GLY A 1 791 ? 128.635 98.689 161.709 1.00 118.04 794 GLY A C 1
ATOM 6121 O O . GLY A 1 791 ? 128.428 98.316 162.869 1.00 118.04 794 GLY A O 1
ATOM 6122 N N . LEU A 1 792 ? 128.419 97.910 160.649 1.00 112.88 795 LEU A N 1
ATOM 6123 C CA . LEU A 1 792 ? 128.101 96.497 160.801 1.00 112.88 795 LEU A CA 1
ATOM 6124 C C . LEU A 1 792 ? 129.298 95.727 161.342 1.00 112.88 795 LEU A C 1
ATOM 6125 O O . LEU A 1 792 ? 129.176 94.965 162.308 1.00 112.88 795 LEU A O 1
ATOM 6130 N N . GLU A 1 793 ? 130.471 95.941 160.739 1.00 116.02 796 GLU A N 1
ATOM 6131 C CA . GLU A 1 793 ? 131.637 95.119 161.039 1.00 116.02 796 GLU A CA 1
ATOM 6132 C C . GLU A 1 793 ? 132.239 95.455 162.396 1.00 116.02 796 GLU A C 1
ATOM 6133 O O . GLU A 1 793 ? 132.850 94.585 163.028 1.00 116.02 796 GLU A O 1
ATOM 6139 N N . VAL A 1 794 ? 132.082 96.697 162.865 1.00 111.60 797 VAL A N 1
ATOM 6140 C CA . VAL A 1 794 ? 132.556 97.020 164.208 1.00 111.60 797 VAL A CA 1
ATOM 6141 C C . VAL A 1 794 ? 131.648 96.372 165.249 1.00 111.60 797 VAL A C 1
ATOM 6142 O O . VAL A 1 794 ? 132.086 96.057 166.362 1.00 111.60 797 VAL A O 1
ATOM 6146 N N . ALA A 1 795 ? 130.391 96.109 164.893 1.00 123.11 798 ALA A N 1
ATOM 6147 C CA . ALA A 1 795 ? 129.441 95.499 165.808 1.00 123.11 798 ALA A CA 1
ATOM 6148 C C . ALA A 1 795 ? 129.380 93.983 165.696 1.00 123.11 798 ALA A C 1
ATOM 6149 O O . ALA A 1 795 ? 128.805 93.347 166.583 1.00 123.11 798 ALA A O 1
ATOM 6151 N N . ASN A 1 796 ? 129.951 93.392 164.640 1.00 127.99 799 ASN A N 1
ATOM 6152 C CA . ASN A 1 796 ? 129.859 91.943 164.460 1.00 127.99 799 ASN A CA 1
ATOM 6153 C C . ASN A 1 796 ? 130.681 91.196 165.506 1.00 127.99 799 ASN A C 1
ATOM 6154 O O . ASN A 1 796 ? 130.134 90.442 166.319 1.00 127.99 799 ASN A O 1
ATOM 6159 N N . ASN A 1 797 ? 131.998 91.392 165.502 1.00 122.65 800 ASN A N 1
ATOM 6160 C CA . ASN A 1 797 ? 132.866 90.802 166.520 1.00 122.65 800 ASN A CA 1
ATOM 6161 C C . ASN A 1 797 ? 133.426 91.894 167.436 1.00 122.65 800 ASN A C 1
ATOM 6162 O O . ASN A 1 797 ? 134.553 92.367 167.298 1.00 122.65 800 ASN A O 1
ATOM 6167 N N . ILE A 1 798 ? 132.619 92.255 168.435 1.00 133.43 801 ILE A N 1
ATOM 6168 C CA . ILE A 1 798 ? 132.965 93.300 169.386 1.00 133.43 801 ILE A CA 1
ATOM 6169 C C . ILE A 1 798 ? 133.050 92.769 170.814 1.00 133.43 801 ILE A C 1
ATOM 6170 O O . ILE A 1 798 ? 133.920 93.188 171.585 1.00 133.43 801 ILE A O 1
ATOM 6175 N N . TYR A 1 799 ? 132.192 91.821 171.182 1.00 146.31 802 TYR A N 1
ATOM 6176 C CA . TYR A 1 799 ? 132.211 91.221 172.513 1.00 146.31 802 TYR A CA 1
ATOM 6177 C C . TYR A 1 799 ? 132.159 89.704 172.409 1.00 146.31 802 TYR A C 1
ATOM 6178 O O . TYR A 1 799 ? 131.390 89.027 173.093 1.00 146.31 802 TYR A O 1
ATOM 6187 N N . SER A 1 800 ? 133.001 89.152 171.534 1.00 147.13 803 SER A N 1
ATOM 6188 C CA . SER A 1 800 ? 133.065 87.709 171.341 1.00 147.13 803 SER A CA 1
ATOM 6189 C C . SER A 1 800 ? 133.829 86.995 172.448 1.00 147.13 803 SER A C 1
ATOM 6190 O O . SER A 1 800 ? 133.764 85.761 172.506 1.00 147.13 803 SER A O 1
ATOM 6193 N N . ASP A 1 801 ? 134.539 87.745 173.305 1.00 153.30 804 ASP A N 1
ATOM 6194 C CA . ASP A 1 801 ? 135.359 87.220 174.407 1.00 153.30 804 ASP A CA 1
ATOM 6195 C C . ASP A 1 801 ? 136.417 86.234 173.911 1.00 153.30 804 ASP A C 1
ATOM 6196 O O . ASP A 1 801 ? 136.702 85.222 174.554 1.00 153.30 804 ASP A O 1
ATOM 6201 N N . ILE A 1 802 ? 137.007 86.541 172.756 1.00 151.05 805 ILE A N 1
ATOM 6202 C CA . ILE A 1 802 ? 138.022 85.691 172.147 1.00 151.05 805 ILE A CA 1
ATOM 6203 C C . ILE A 1 802 ? 138.897 86.586 171.279 1.00 151.05 805 ILE A C 1
ATOM 6204 O O . ILE A 1 802 ? 138.455 87.636 170.802 1.00 151.05 805 ILE A O 1
ATOM 6209 N N . ASP A 1 803 ? 140.161 86.198 171.119 1.00 151.35 806 ASP A N 1
ATOM 6210 C CA . ASP A 1 803 ? 141.125 86.988 170.354 1.00 151.35 806 ASP A CA 1
ATOM 6211 C C . ASP A 1 803 ? 140.933 86.705 168.869 1.00 151.35 806 ASP A C 1
ATOM 6212 O O . ASP A 1 803 ? 141.628 85.882 168.272 1.00 151.35 806 ASP A O 1
ATOM 6217 N N . ASP A 1 804 ? 139.970 87.403 168.264 1.00 142.07 807 ASP A N 1
ATOM 6218 C CA . ASP A 1 804 ? 139.741 87.350 166.824 1.00 142.07 807 ASP A CA 1
ATOM 6219 C C . ASP A 1 804 ? 139.888 88.735 166.208 1.00 142.07 807 ASP A C 1
ATOM 6220 O O . ASP A 1 804 ? 139.244 89.051 165.198 1.00 142.07 807 ASP A O 1
ATOM 6225 N N . ASN A 1 805 ? 140.734 89.569 166.823 1.00 127.74 808 ASN A N 1
ATOM 6226 C CA . ASN A 1 805 ? 140.930 90.936 166.352 1.00 127.74 808 ASN A CA 1
ATOM 6227 C C . ASN A 1 805 ? 141.589 90.964 164.981 1.00 127.74 808 ASN A C 1
ATOM 6228 O O . ASN A 1 805 ? 141.222 91.781 164.132 1.00 127.74 808 ASN A O 1
ATOM 6233 N N . PHE A 1 806 ? 142.556 90.072 164.745 1.00 126.27 809 PHE A N 1
ATOM 6234 C CA . PHE A 1 806 ? 143.221 90.027 163.446 1.00 126.27 809 PHE A CA 1
ATOM 6235 C C . PHE A 1 806 ? 142.275 89.556 162.351 1.00 126.27 809 PHE A C 1
ATOM 6236 O O . PHE A 1 806 ? 142.354 90.027 161.211 1.00 126.27 809 PHE A O 1
ATOM 6244 N N . SER A 1 807 ? 141.368 88.630 162.679 1.00 125.73 810 SER A N 1
ATOM 6245 C CA . SER A 1 807 ? 140.336 88.232 161.725 1.00 125.73 810 SER A CA 1
ATOM 6246 C C . SER A 1 807 ? 139.378 89.383 161.446 1.00 125.73 810 SER A C 1
ATOM 6247 O O . SER A 1 807 ? 138.928 89.565 160.306 1.00 125.73 810 SER A O 1
ATOM 6250 N N . GLY A 1 808 ? 139.077 90.183 162.475 1.00 122.00 811 GLY A N 1
ATOM 6251 C CA . GLY A 1 808 ? 138.261 91.371 162.268 1.00 122.00 811 GLY A CA 1
ATOM 6252 C C . GLY A 1 808 ? 138.920 92.395 161.361 1.00 122.00 811 GLY A C 1
ATOM 6253 O O . GLY A 1 808 ? 138.261 92.995 160.509 1.00 122.00 811 GLY A O 1
ATOM 6254 N N . GLN A 1 809 ? 140.232 92.597 161.523 1.00 114.14 812 GLN A N 1
ATOM 6255 C CA . GLN A 1 809 ? 140.957 93.512 160.641 1.00 114.14 812 GLN A CA 1
ATOM 6256 C C . GLN A 1 809 ? 141.033 92.972 159.217 1.00 114.14 812 GLN A C 1
ATOM 6257 O O . GLN A 1 809 ? 140.819 93.711 158.249 1.00 114.14 812 GLN A O 1
ATOM 6263 N N . LYS A 1 810 ? 141.322 91.674 159.072 1.00 115.61 813 LYS A N 1
ATOM 6264 C CA . LYS A 1 810 ? 141.392 91.029 157.764 1.00 115.61 813 LYS A CA 1
ATOM 6265 C C . LYS A 1 810 ? 140.043 90.970 157.063 1.00 115.61 813 LYS A C 1
ATOM 6266 O O . LYS A 1 810 ? 140.005 90.773 155.845 1.00 115.61 813 LYS A O 1
ATOM 6268 N N . LYS A 1 811 ? 138.944 91.107 157.799 1.00 111.80 814 LYS A N 1
ATOM 6269 C CA . LYS A 1 811 ? 137.645 91.305 157.177 1.00 111.80 814 LYS A CA 1
ATOM 6270 C C . LYS A 1 811 ? 137.436 92.773 156.801 1.00 111.80 814 LYS A C 1
ATOM 6271 O O . LYS A 1 811 ? 137.155 93.090 155.636 1.00 111.80 814 LYS A O 1
ATOM 6277 N N . LEU A 1 812 ? 137.653 93.675 157.768 1.00 104.53 815 LEU A N 1
ATOM 6278 C CA . LEU A 1 812 ? 137.197 95.057 157.641 1.00 104.53 815 LEU A CA 1
ATOM 6279 C C . LEU A 1 812 ? 138.032 95.847 156.641 1.00 104.53 815 LEU A C 1
ATOM 6280 O O . LEU A 1 812 ? 137.480 96.613 155.849 1.00 104.53 815 LEU A O 1
ATOM 6285 N N . ILE A 1 813 ? 139.358 95.691 156.664 1.00 104.36 816 ILE A N 1
ATOM 6286 C CA . ILE A 1 813 ? 140.211 96.501 155.794 1.00 104.36 816 ILE A CA 1
ATOM 6287 C C . ILE A 1 813 ? 140.062 96.072 154.336 1.00 104.36 816 ILE A C 1
ATOM 6288 O O . ILE A 1 813 ? 139.957 96.912 153.429 1.00 104.36 816 ILE A O 1
ATOM 6293 N N . GLU A 1 814 ? 140.035 94.757 154.093 1.00 106.17 817 GLU A N 1
ATOM 6294 C CA . GLU A 1 814 ? 139.856 94.253 152.734 1.00 106.17 817 GLU A CA 1
ATOM 6295 C C . GLU A 1 814 ? 138.464 94.563 152.205 1.00 106.17 817 GLU A C 1
ATOM 6296 O O . GLU A 1 814 ? 138.283 94.754 150.998 1.00 106.17 817 GLU A O 1
ATOM 6302 N N . GLN A 1 815 ? 137.465 94.630 153.089 1.00 100.84 818 GLN A N 1
ATOM 6303 C CA . GLN A 1 815 ? 136.156 95.081 152.636 1.00 100.84 818 GLN A CA 1
ATOM 6304 C C . GLN A 1 815 ? 136.096 96.600 152.503 1.00 100.84 818 GLN A C 1
ATOM 6305 O O . GLN A 1 815 ? 135.218 97.124 151.811 1.00 100.84 818 GLN A O 1
ATOM 6311 N N . LEU A 1 816 ? 137.013 97.317 153.153 1.00 94.33 819 LEU A N 1
ATOM 6312 C CA . LEU A 1 816 ? 137.050 98.773 153.114 1.00 94.33 819 LEU A CA 1
ATOM 6313 C C . LEU A 1 816 ? 137.879 99.316 151.957 1.00 94.33 819 LEU A C 1
ATOM 6314 O O . LEU A 1 816 ? 137.806 100.519 151.675 1.00 94.33 819 LEU A O 1
ATOM 6319 N N . TYR A 1 817 ? 138.640 98.462 151.264 1.00 98.38 820 TYR A N 1
ATOM 6320 C CA . TYR A 1 817 ? 139.453 98.916 150.134 1.00 98.38 820 TYR A CA 1
ATOM 6321 C C . TYR A 1 817 ? 138.630 99.450 148.962 1.00 98.38 820 TYR A C 1
ATOM 6322 O O . TYR A 1 817 ? 139.182 100.146 148.104 1.00 98.38 820 TYR A O 1
ATOM 6331 N N . ARG A 1 818 ? 137.333 99.150 148.901 1.00 90.58 821 ARG A N 1
ATOM 6332 C CA . ARG A 1 818 ? 136.482 99.640 147.825 1.00 90.58 821 ARG A CA 1
ATOM 6333 C C . ARG A 1 818 ? 136.124 101.117 147.944 1.00 90.58 821 ARG A C 1
ATOM 6334 O O . ARG A 1 818 ? 135.864 101.748 146.917 1.00 90.58 821 ARG A O 1
ATOM 6342 N N . TYR A 1 819 ? 136.101 101.687 149.149 1.00 85.51 822 TYR A N 1
ATOM 6343 C CA . TYR A 1 819 ? 135.682 103.069 149.339 1.00 85.51 822 TYR A CA 1
ATOM 6344 C C . TYR A 1 819 ? 136.856 104.032 149.428 1.00 85.51 822 TYR A C 1
ATOM 6345 O O . TYR A 1 819 ? 136.654 105.212 149.727 1.00 85.51 822 TYR A O 1
ATOM 6354 N N . LEU A 1 820 ? 138.071 103.563 149.173 1.00 84.68 823 LEU A N 1
ATOM 6355 C CA . LEU A 1 820 ? 139.281 104.310 149.479 1.00 84.68 823 LEU A CA 1
ATOM 6356 C C . LEU A 1 820 ? 139.823 104.988 148.231 1.00 84.68 823 LEU A C 1
ATOM 6357 O O . LEU A 1 820 ? 140.027 104.336 147.203 1.00 84.68 823 LEU A O 1
ATOM 6362 N N . CYS A 1 821 ? 140.057 106.292 148.327 1.00 82.45 824 CYS A N 1
ATOM 6363 C CA . CYS A 1 821 ? 140.804 107.045 147.330 1.00 82.45 824 CYS A CA 1
ATOM 6364 C C . CYS A 1 821 ? 142.098 107.511 147.977 1.00 82.45 824 CYS A C 1
ATOM 6365 O O . CYS A 1 821 ? 142.079 108.033 149.094 1.00 82.45 824 CYS A O 1
ATOM 6368 N N . VAL A 1 822 ? 143.212 107.306 147.299 1.00 86.94 825 VAL A N 1
ATOM 6369 C CA . VAL A 1 822 ? 144.513 107.606 147.884 1.00 86.94 825 VAL A CA 1
ATOM 6370 C C . VAL A 1 822 ? 144.917 109.036 147.539 1.00 86.94 825 VAL A C 1
ATOM 6371 O O . VAL A 1 822 ? 144.727 109.505 146.409 1.00 86.94 825 VAL A O 1
ATOM 6375 N N . ILE A 1 823 ? 145.410 109.764 148.543 1.00 92.77 826 ILE A N 1
ATOM 6376 C CA . ILE A 1 823 ? 146.068 111.040 148.299 1.00 92.77 826 ILE A CA 1
ATOM 6377 C C . ILE A 1 823 ? 147.556 110.786 148.494 1.00 92.77 826 ILE A C 1
ATOM 6378 O O . ILE A 1 823 ? 148.077 110.862 149.613 1.00 92.77 826 ILE A O 1
ATOM 6383 N N . GLU A 1 824 ? 148.201 110.325 147.420 1.00 102.59 827 GLU A N 1
ATOM 6384 C CA . GLU A 1 824 ? 149.629 110.184 147.108 1.00 102.59 827 GLU A CA 1
ATOM 6385 C C . GLU A 1 824 ? 150.408 109.236 148.023 1.00 102.59 827 GLU A C 1
ATOM 6386 O O . GLU A 1 824 ? 151.389 108.632 147.578 1.00 102.59 827 GLU A O 1
ATOM 6392 N N . GLU A 1 825 ? 149.983 109.058 149.273 1.00 116.54 828 GLU A N 1
ATOM 6393 C CA . GLU A 1 825 ? 150.322 107.888 150.073 1.00 116.54 828 GLU A CA 1
ATOM 6394 C C . GLU A 1 825 ? 149.198 107.600 151.058 1.00 116.54 828 GLU A C 1
ATOM 6395 O O . GLU A 1 825 ? 149.114 106.504 151.620 1.00 116.54 828 GLU A O 1
ATOM 6401 N N . GLY A 1 826 ? 148.331 108.586 151.267 1.00 100.06 829 GLY A N 1
ATOM 6402 C CA . GLY A 1 826 ? 147.348 108.538 152.330 1.00 100.06 829 GLY A CA 1
ATOM 6403 C C . GLY A 1 826 ? 145.951 108.315 151.791 1.00 100.06 829 GLY A C 1
ATOM 6404 O O . GLY A 1 826 ? 145.577 108.855 150.751 1.00 100.06 829 GLY A O 1
ATOM 6405 N N . PHE A 1 827 ? 145.175 107.526 152.519 1.00 88.59 830 PHE A N 1
ATOM 6406 C CA . PHE A 1 827 ? 143.852 107.137 152.062 1.00 88.59 830 PHE A CA 1
ATOM 6407 C C . PHE A 1 827 ? 142.809 108.074 152.659 1.00 88.59 830 PHE A C 1
ATOM 6408 O O . PHE A 1 827 ? 143.037 108.713 153.688 1.00 88.59 830 PHE A O 1
ATOM 6416 N N . VAL A 1 828 ? 141.654 108.157 151.997 1.00 83.98 831 VAL A N 1
ATOM 6417 C CA . VAL A 1 828 ? 140.585 109.055 152.422 1.00 83.98 831 VAL A CA 1
ATOM 6418 C C . VAL A 1 828 ? 139.279 108.538 151.825 1.00 83.98 831 VAL A C 1
ATOM 6419 O O . VAL A 1 828 ? 139.279 107.798 150.840 1.00 83.98 831 VAL A O 1
ATOM 6423 N N . ILE A 1 829 ? 138.156 108.896 152.453 1.00 79.92 832 ILE A N 1
ATOM 6424 C CA . ILE A 1 829 ? 136.849 108.323 152.152 1.00 79.92 832 ILE A CA 1
ATOM 6425 C C . ILE A 1 829 ? 135.861 109.433 151.821 1.00 79.92 832 ILE A C 1
ATOM 6426 O O . ILE A 1 829 ? 135.795 110.447 152.525 1.00 79.92 832 ILE A O 1
ATOM 6431 N N . ALA A 1 830 ? 135.092 109.240 150.749 1.00 87.15 833 ALA A N 1
ATOM 6432 C CA . ALA A 1 830 ? 133.920 110.067 150.492 1.00 87.15 833 ALA A CA 1
ATOM 6433 C C . ALA A 1 830 ? 132.738 109.563 151.311 1.00 87.15 833 ALA A C 1
ATOM 6434 O O . ALA A 1 830 ? 132.563 108.357 151.498 1.00 87.15 833 ALA A O 1
ATOM 6436 N N . GLY A 1 831 ? 131.911 110.492 151.782 1.00 101.89 834 GLY A N 1
ATOM 6437 C CA . GLY A 1 831 ? 130.889 110.180 152.759 1.00 101.89 834 GLY A CA 1
ATOM 6438 C C . GLY A 1 831 ? 129.522 109.889 152.177 1.00 101.89 834 GLY A C 1
ATOM 6439 O O . GLY A 1 831 ? 129.378 109.234 151.142 1.00 101.89 834 GLY A O 1
ATOM 6440 N N . ASP A 1 832 ? 128.497 110.356 152.889 1.00 114.19 835 ASP A N 1
ATOM 6441 C CA . ASP A 1 832 ? 127.123 110.150 152.451 1.00 114.19 835 ASP A CA 1
ATOM 6442 C C . ASP A 1 832 ? 126.807 110.991 151.218 1.00 114.19 835 ASP A C 1
ATOM 6443 O O . ASP A 1 832 ? 127.204 112.157 151.116 1.00 114.19 835 ASP A O 1
ATOM 6448 N N . ASN A 1 833 ? 126.193 110.358 150.201 1.00 104.53 836 ASN A N 1
ATOM 6449 C CA . ASN A 1 833 ? 125.973 111.025 148.911 1.00 104.53 836 ASN A CA 1
ATOM 6450 C C . ASN A 1 833 ? 127.392 111.220 148.594 1.00 104.53 836 ASN A C 1
ATOM 6451 O O . ASN A 1 833 ? 127.926 112.318 148.683 1.00 104.53 836 ASN A O 1
ATOM 6456 N N . GLY A 1 834 ? 128.028 110.162 148.146 1.00 89.18 837 GLY A N 1
ATOM 6457 C CA . GLY A 1 834 ? 129.466 110.315 148.067 1.00 89.18 837 GLY A CA 1
ATOM 6458 C C . GLY A 1 834 ? 130.006 110.935 146.801 1.00 89.18 837 GLY A C 1
ATOM 6459 O O . GLY A 1 834 ? 130.656 110.265 146.002 1.00 89.18 837 GLY A O 1
ATOM 6460 N N . LEU A 1 835 ? 129.736 112.224 146.612 1.00 95.23 838 LEU A N 1
ATOM 6461 C CA . LEU A 1 835 ? 130.352 113.003 145.550 1.00 95.23 838 LEU A CA 1
ATOM 6462 C C . LEU A 1 835 ? 131.491 113.874 146.043 1.00 95.23 838 LEU A C 1
ATOM 6463 O O . LEU A 1 835 ? 132.402 114.176 145.271 1.00 95.23 838 LEU A O 1
ATOM 6468 N N . LYS A 1 836 ? 131.464 114.268 147.312 1.00 101.63 839 LYS A N 1
ATOM 6469 C CA . LYS A 1 836 ? 132.413 115.212 147.878 1.00 101.63 839 LYS A CA 1
ATOM 6470 C C . LYS A 1 836 ? 133.215 114.528 148.976 1.00 101.63 839 LYS A C 1
ATOM 6471 O O . LYS A 1 836 ? 132.676 113.704 149.722 1.00 101.63 839 LYS A O 1
ATOM 6477 N N . ILE A 1 837 ? 134.504 114.865 149.061 1.00 96.01 840 ILE A N 1
ATOM 6478 C CA . ILE A 1 837 ? 135.350 114.342 150.125 1.00 96.01 840 ILE A CA 1
ATOM 6479 C C . ILE A 1 837 ? 134.931 114.967 151.453 1.00 96.01 840 ILE A C 1
ATOM 6480 O O . ILE A 1 837 ? 134.483 116.122 151.506 1.00 96.01 840 ILE A O 1
ATOM 6485 N N . THR A 1 838 ? 135.013 114.182 152.527 1.00 101.78 841 THR A N 1
ATOM 6486 C CA . THR A 1 838 ? 134.631 114.661 153.849 1.00 101.78 841 THR A CA 1
ATOM 6487 C C . THR A 1 838 ? 135.288 113.801 154.918 1.00 101.78 841 THR A C 1
ATOM 6488 O O . THR A 1 838 ? 135.776 112.700 154.654 1.00 101.78 841 THR A O 1
ATOM 6492 N N . THR A 1 839 ? 135.289 114.333 156.137 1.00 106.12 842 THR A N 1
ATOM 6493 C CA . THR A 1 839 ? 135.686 113.610 157.337 1.00 106.12 842 THR A CA 1
ATOM 6494 C C . THR A 1 839 ? 134.798 114.032 158.502 1.00 106.12 842 THR A C 1
ATOM 6495 O O . THR A 1 839 ? 134.676 115.223 158.801 1.00 106.12 842 THR A O 1
ATOM 6499 N N . ASP A 1 840 ? 134.131 113.056 159.112 1.00 114.14 843 ASP A N 1
ATOM 6500 C CA . ASP A 1 840 ? 133.256 113.266 160.266 1.00 114.14 843 ASP A CA 1
ATOM 6501 C C . ASP A 1 840 ? 132.970 111.915 160.911 1.00 114.14 843 ASP A C 1
ATOM 6502 O O . ASP A 1 840 ? 133.373 110.864 160.403 1.00 114.14 843 ASP A O 1
ATOM 6507 N N . ILE A 1 841 ? 132.244 111.961 162.031 1.00 117.91 844 ILE A N 1
ATOM 6508 C CA . ILE A 1 841 ? 131.839 110.754 162.745 1.00 117.91 844 ILE A CA 1
ATOM 6509 C C . ILE A 1 841 ? 130.877 109.929 161.896 1.00 117.91 844 ILE A C 1
ATOM 6510 O O . ILE A 1 841 ? 130.927 108.692 161.895 1.00 117.91 844 ILE A O 1
ATOM 6515 N N . ALA A 1 842 ? 130.019 110.603 161.124 1.00 117.43 845 ALA A N 1
ATOM 6516 C CA . ALA A 1 842 ? 128.926 109.926 160.432 1.00 117.43 845 ALA A CA 1
ATOM 6517 C C . ALA A 1 842 ? 129.422 109.122 159.238 1.00 117.43 845 ALA A C 1
ATOM 6518 O O . ALA A 1 842 ? 129.259 107.898 159.193 1.00 117.43 845 ALA A O 1
ATOM 6520 N N . SER A 1 843 ? 130.023 109.791 158.253 1.00 109.30 846 SER A N 1
ATOM 6521 C CA . SER A 1 843 ? 130.421 109.111 157.022 1.00 109.30 846 SER A CA 1
ATOM 6522 C C . SER A 1 843 ? 131.705 109.768 156.519 1.00 109.30 846 SER A C 1
ATOM 6523 O O . SER A 1 843 ? 131.649 110.802 155.851 1.00 109.30 846 SER A O 1
ATOM 6526 N N . GLY A 1 844 ? 132.839 109.171 156.854 1.00 106.12 847 GLY A N 1
ATOM 6527 C CA . GLY A 1 844 ? 134.111 109.739 156.462 1.00 106.12 847 GLY A CA 1
ATOM 6528 C C . GLY A 1 844 ? 135.243 108.977 157.102 1.00 106.12 847 GLY A C 1
ATOM 6529 O O . GLY A 1 844 ? 135.180 107.756 157.246 1.00 106.12 847 GLY A O 1
ATOM 6530 N N . PHE A 1 845 ? 136.296 109.709 157.470 1.00 111.48 848 PHE A N 1
ATOM 6531 C CA . PHE A 1 845 ? 137.378 109.099 158.238 1.00 111.48 848 PHE A CA 1
ATOM 6532 C C . PHE A 1 845 ? 136.964 108.599 159.607 1.00 111.48 848 PHE A C 1
ATOM 6533 O O . PHE A 1 845 ? 137.302 107.472 159.967 1.00 111.48 848 PHE A O 1
ATOM 6541 N N . ALA A 1 846 ? 136.316 109.433 160.419 1.00 110.67 849 ALA A N 1
ATOM 6542 C CA . ALA A 1 846 ? 136.143 109.055 161.820 1.00 110.67 849 ALA A CA 1
ATOM 6543 C C . ALA A 1 846 ? 135.184 107.880 161.974 1.00 110.67 849 ALA A C 1
ATOM 6544 O O . ALA A 1 846 ? 135.298 107.108 162.938 1.00 110.67 849 ALA A O 1
ATOM 6546 N N . GLY A 1 847 ? 134.324 107.669 160.971 1.00 114.15 850 GLY A N 1
ATOM 6547 C CA . GLY A 1 847 ? 133.492 106.482 160.924 1.00 114.15 850 GLY A CA 1
ATOM 6548 C C . GLY A 1 847 ? 134.261 105.183 160.766 1.00 114.15 850 GLY A C 1
ATOM 6549 O O . GLY A 1 847 ? 133.760 104.120 161.135 1.00 114.15 850 GLY A O 1
ATOM 6550 N N . VAL A 1 848 ? 135.475 105.231 160.219 1.00 102.38 851 VAL A N 1
ATOM 6551 C CA . VAL A 1 848 ? 136.319 104.045 160.222 1.00 102.38 851 VAL A CA 1
ATOM 6552 C C . VAL A 1 848 ? 137.418 104.130 161.267 1.00 102.38 851 VAL A C 1
ATOM 6553 O O . VAL A 1 848 ? 137.947 103.084 161.661 1.00 102.38 851 VAL A O 1
ATOM 6557 N N . ALA A 1 849 ? 137.769 105.327 161.740 1.00 105.51 852 ALA A N 1
ATOM 6558 C CA . ALA A 1 849 ? 138.757 105.456 162.805 1.00 105.51 852 ALA A CA 1
ATOM 6559 C C . ALA A 1 849 ? 138.237 104.851 164.092 1.00 105.51 852 ALA A C 1
ATOM 6560 O O . ALA A 1 849 ? 138.946 104.099 164.772 1.00 105.51 852 ALA A O 1
ATOM 6562 N N . ILE A 1 850 ? 136.983 105.159 164.425 1.00 113.27 853 ILE A N 1
ATOM 6563 C CA . ILE A 1 850 ? 136.362 104.584 165.608 1.00 113.27 853 ILE A CA 1
ATOM 6564 C C . ILE A 1 850 ? 136.152 103.085 165.416 1.00 113.27 853 ILE A C 1
ATOM 6565 O O . ILE A 1 850 ? 136.320 102.301 166.356 1.00 113.27 853 ILE A O 1
ATOM 6570 N N . GLY A 1 851 ? 135.876 102.660 164.178 1.00 112.56 854 GLY A N 1
ATOM 6571 C CA . GLY A 1 851 ? 135.747 101.236 163.890 1.00 112.56 854 GLY A CA 1
ATOM 6572 C C . GLY A 1 851 ? 137.037 100.460 164.092 1.00 112.56 854 GLY A C 1
ATOM 6573 O O . GLY A 1 851 ? 137.041 99.407 164.729 1.00 112.56 854 GLY A O 1
ATOM 6574 N N . LEU A 1 852 ? 138.151 100.988 163.572 1.00 110.41 855 LEU A N 1
ATOM 6575 C CA . LEU A 1 852 ? 139.469 100.387 163.791 1.00 110.41 855 LEU A CA 1
ATOM 6576 C C . LEU A 1 852 ? 139.858 100.376 165.266 1.00 110.41 855 LEU A C 1
ATOM 6577 O O . LEU A 1 852 ? 140.262 99.332 165.801 1.00 110.41 855 LEU A O 1
ATOM 6582 N N . VAL A 1 853 ? 139.729 101.521 165.948 1.00 117.29 856 VAL A N 1
ATOM 6583 C CA . VAL A 1 853 ? 140.225 101.604 167.320 1.00 117.29 856 VAL A CA 1
ATOM 6584 C C . VAL A 1 853 ? 139.309 100.836 168.265 1.00 117.29 856 VAL A C 1
ATOM 6585 O O . VAL A 1 853 ? 139.742 100.396 169.333 1.00 117.29 856 VAL A O 1
ATOM 6589 N N . SER A 1 854 ? 138.051 100.615 167.873 1.00 121.17 857 SER A N 1
ATOM 6590 C CA . SER A 1 854 ? 137.154 99.793 168.672 1.00 121.17 857 SER A CA 1
ATOM 6591 C C . SER A 1 854 ? 137.361 98.316 168.381 1.00 121.17 857 SER A C 1
ATOM 6592 O O . SER A 1 854 ? 137.219 97.472 169.272 1.00 121.17 857 SER A O 1
ATOM 6595 N N . ILE A 1 855 ? 137.695 97.978 167.135 1.00 115.27 858 ILE A N 1
ATOM 6596 C CA . ILE A 1 855 ? 137.801 96.573 166.785 1.00 115.27 858 ILE A CA 1
ATOM 6597 C C . ILE A 1 855 ? 139.153 96.018 167.208 1.00 115.27 858 ILE A C 1
ATOM 6598 O O . ILE A 1 855 ? 139.333 94.795 167.272 1.00 115.27 858 ILE A O 1
ATOM 6603 N N . MET A 1 856 ? 140.122 96.884 167.521 1.00 124.28 859 MET A N 1
ATOM 6604 C CA . MET A 1 856 ? 141.408 96.330 167.926 1.00 124.28 859 MET A CA 1
ATOM 6605 C C . MET A 1 856 ? 141.565 96.191 169.438 1.00 124.28 859 MET A C 1
ATOM 6606 O O . MET A 1 856 ? 142.547 95.584 169.879 1.00 124.28 859 MET A O 1
ATOM 6611 N N . ASP A 1 857 ? 140.642 96.722 170.250 1.00 123.08 860 ASP A N 1
ATOM 6612 C CA . ASP A 1 857 ? 140.721 96.518 171.694 1.00 123.08 860 ASP A CA 1
ATOM 6613 C C . ASP A 1 857 ? 139.399 96.188 172.380 1.00 123.08 860 ASP A C 1
ATOM 6614 O O . ASP A 1 857 ? 139.411 95.958 173.596 1.00 123.08 860 ASP A O 1
ATOM 6619 N N . ASN A 1 858 ? 138.275 96.194 171.649 1.00 124.26 861 ASN A N 1
ATOM 6620 C CA . ASN A 1 858 ? 136.921 95.929 172.157 1.00 124.26 861 ASN A CA 1
ATOM 6621 C C . ASN A 1 858 ? 136.528 96.918 173.259 1.00 124.26 861 ASN A C 1
ATOM 6622 O O . ASN A 1 858 ? 136.297 96.551 174.413 1.00 124.26 861 ASN A O 1
ATOM 6627 N N . LYS A 1 859 ? 136.452 98.195 172.878 1.00 122.08 862 LYS A N 1
ATOM 6628 C CA . LYS A 1 859 ? 136.104 99.247 173.827 1.00 122.08 862 LYS A CA 1
ATOM 6629 C C . LYS A 1 859 ? 134.894 100.056 173.374 1.00 122.08 862 LYS A C 1
ATOM 6630 O O . LYS A 1 859 ? 134.043 100.400 174.203 1.00 122.08 862 LYS A O 1
ATOM 6632 N N . LEU A 1 860 ? 134.818 100.354 172.069 1.00 124.61 863 LEU A N 1
ATOM 6633 C CA . LEU A 1 860 ? 133.735 101.117 171.432 1.00 124.61 863 LEU A CA 1
ATOM 6634 C C . LEU A 1 860 ? 133.589 102.511 172.056 1.00 124.61 863 LEU A C 1
ATOM 6635 O O . LEU A 1 860 ? 132.672 102.803 172.827 1.00 124.61 863 LEU A O 1
ATOM 6640 N N . THR A 1 861 ? 134.560 103.362 171.723 1.00 127.95 864 THR A N 1
ATOM 6641 C CA . THR A 1 861 ? 134.676 104.703 172.292 1.00 127.95 864 THR A CA 1
ATOM 6642 C C . THR A 1 861 ? 133.590 105.701 171.877 1.00 127.95 864 THR A C 1
ATOM 6643 O O . THR A 1 861 ? 133.705 106.888 172.202 1.00 127.95 864 THR A O 1
ATOM 6647 N N . ILE A 1 862 ? 132.560 105.259 171.145 1.00 132.07 865 ILE A N 1
ATOM 6648 C CA . ILE A 1 862 ? 131.378 106.094 170.915 1.00 132.07 865 ILE A CA 1
ATOM 6649 C C . ILE A 1 862 ? 130.696 106.426 172.236 1.00 132.07 865 ILE A C 1
ATOM 6650 O O . ILE A 1 862 ? 130.405 107.591 172.535 1.00 132.07 865 ILE A O 1
ATOM 6655 N N . LEU A 1 863 ? 130.450 105.409 173.052 1.00 146.10 866 LEU A N 1
ATOM 6656 C CA . LEU A 1 863 ? 129.716 105.540 174.297 1.00 146.10 866 LEU A CA 1
ATOM 6657 C C . LEU A 1 863 ? 130.489 104.851 175.412 1.00 146.10 866 LEU A C 1
ATOM 6658 O O . LEU A 1 863 ? 131.239 103.905 175.149 1.00 146.10 866 LEU A O 1
ATOM 6663 N N . PRO A 1 864 ? 130.356 105.317 176.658 1.00 158.14 867 PRO A N 1
ATOM 6664 C CA . PRO A 1 864 ? 131.057 104.652 177.765 1.00 158.14 867 PRO A CA 1
ATOM 6665 C C . PRO A 1 864 ? 130.498 103.266 178.044 1.00 158.14 867 PRO A C 1
ATOM 6666 O O . PRO A 1 864 ? 129.304 103.010 177.876 1.00 158.14 867 PRO A O 1
ATOM 6670 N N . GLN A 1 865 ? 131.383 102.369 178.478 1.00 174.06 868 GLN A N 1
ATOM 6671 C CA . GLN A 1 865 ? 131.047 100.969 178.704 1.00 174.06 868 GLN A CA 1
ATOM 6672 C C . GLN A 1 865 ? 130.989 100.623 180.189 1.00 174.06 868 GLN A C 1
ATOM 6673 O O . GLN A 1 865 ? 131.398 99.533 180.595 1.00 174.06 868 GLN A O 1
ATOM 6675 N N . ILE A 1 866 ? 130.484 101.539 181.008 1.00 184.94 869 ILE A N 1
ATOM 6676 C CA . ILE A 1 866 ? 130.327 101.280 182.433 1.00 184.94 869 ILE A CA 1
ATOM 6677 C C . ILE A 1 866 ? 128.989 101.859 182.900 1.00 184.94 869 ILE A C 1
ATOM 6678 O O . ILE A 1 866 ? 128.382 101.398 183.868 1.00 184.94 869 ILE A O 1
ATOM 6684 N N . PHE B 2 1 ? 143.323 148.861 139.993 1.00 151.76 5 PHE B N 1
ATOM 6685 C CA . PHE B 2 1 ? 143.180 147.919 138.889 1.00 151.76 5 PHE B CA 1
ATOM 6686 C C . PHE B 2 1 ? 141.771 147.339 138.831 1.00 151.76 5 PHE B C 1
ATOM 6687 O O . PHE B 2 1 ? 140.859 147.830 139.497 1.00 151.76 5 PHE B O 1
ATOM 6695 N N . ASN B 2 2 ? 141.601 146.295 138.016 1.00 158.22 6 ASN B N 1
ATOM 6696 C CA . ASN B 2 2 ? 140.301 145.642 137.906 1.00 158.22 6 ASN B CA 1
ATOM 6697 C C . ASN B 2 2 ? 139.971 144.855 139.168 1.00 158.22 6 ASN B C 1
ATOM 6698 O O . ASN B 2 2 ? 138.814 144.818 139.602 1.00 158.22 6 ASN B O 1
ATOM 6703 N N . LEU B 2 3 ? 140.977 144.218 139.772 1.00 161.62 7 LEU B N 1
ATOM 6704 C CA . LEU B 2 3 ? 140.773 143.476 141.010 1.00 161.62 7 LEU B CA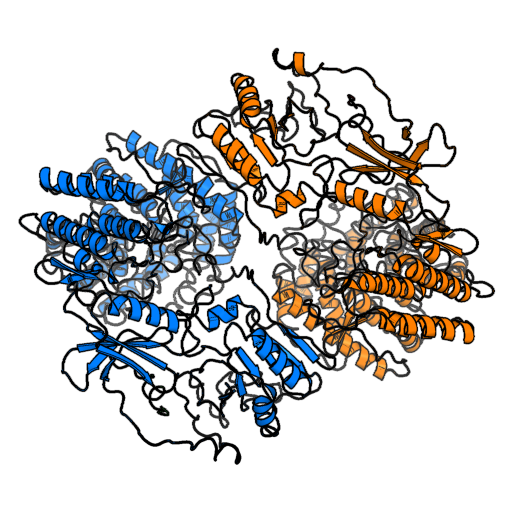 1
ATOM 6705 C C . LEU B 2 3 ? 140.701 144.381 142.232 1.00 161.62 7 LEU B C 1
ATOM 6706 O O . LEU B 2 3 ? 140.299 143.914 143.303 1.00 161.62 7 LEU B O 1
ATOM 6711 N N . GLU B 2 4 ? 141.078 145.650 142.102 1.00 145.44 8 GLU B N 1
ATOM 6712 C CA . GLU B 2 4 ? 140.989 146.590 143.211 1.00 145.44 8 GLU B CA 1
ATOM 6713 C C . GLU B 2 4 ? 139.540 147.035 143.367 1.00 145.44 8 GLU B C 1
ATOM 6714 O O . GLU B 2 4 ? 138.923 147.512 142.408 1.00 145.44 8 GLU B O 1
ATOM 6720 N N . HIS B 2 5 ? 139.002 146.872 144.568 1.00 135.93 9 HIS B N 1
ATOM 6721 C CA . HIS B 2 5 ? 137.586 147.129 144.805 1.00 135.93 9 HIS B CA 1
ATOM 6722 C C . HIS B 2 5 ? 137.320 148.630 144.828 1.00 135.93 9 HIS B C 1
ATOM 6723 O O . HIS B 2 5 ? 138.157 149.395 145.322 1.00 135.93 9 HIS B O 1
ATOM 6730 N N . PRO B 2 6 ? 136.177 149.095 144.301 1.00 117.28 10 PRO B N 1
ATOM 6731 C CA . PRO B 2 6 ? 135.869 150.533 144.342 1.00 117.28 10 PRO B CA 1
ATOM 6732 C C . PRO B 2 6 ? 135.474 151.027 145.725 1.00 117.28 10 PRO B C 1
ATOM 6733 O O . PRO B 2 6 ? 135.563 150.279 146.705 1.00 117.28 10 PRO B O 1
ATOM 6737 N N . PHE B 2 7 ? 135.049 152.294 145.797 1.00 101.98 11 PHE B N 1
ATOM 6738 C CA . PHE B 2 7 ? 134.642 152.984 147.021 1.00 101.98 11 PHE B CA 1
ATOM 6739 C C . PHE B 2 7 ? 135.745 152.984 148.073 1.00 101.98 11 PHE B C 1
ATOM 6740 O O . PHE B 2 7 ? 136.514 153.942 148.170 1.00 101.98 11 PHE B O 1
ATOM 6748 N N . PHE B 2 8 ? 135.837 151.916 148.857 1.00 110.18 12 PHE B N 1
ATOM 6749 C CA . PHE B 2 8 ? 136.698 151.881 150.026 1.00 110.18 12 PHE B CA 1
ATOM 6750 C C . PHE B 2 8 ? 138.050 151.259 149.696 1.00 110.18 12 PHE B C 1
ATOM 6751 O O . PHE B 2 8 ? 138.334 150.875 148.559 1.00 110.18 12 PHE B O 1
ATOM 6759 N N . PHE B 2 9 ? 138.897 151.161 150.718 1.00 108.70 13 PHE B N 1
ATOM 6760 C CA . PHE B 2 9 ? 140.198 150.532 150.585 1.00 108.70 13 PHE B CA 1
ATOM 6761 C C . PHE B 2 9 ? 140.086 149.025 150.796 1.00 108.70 13 PHE B C 1
ATOM 6762 O O . PHE B 2 9 ? 139.057 148.499 151.227 1.00 108.70 13 PHE B O 1
ATOM 6770 N N . THR B 2 10 ? 141.176 148.324 150.494 1.00 139.69 14 THR B N 1
ATOM 6771 C CA . THR B 2 10 ? 141.233 146.866 150.568 1.00 139.69 14 THR B CA 1
ATOM 6772 C C . THR B 2 10 ? 142.694 146.466 150.675 1.00 139.69 14 THR B C 1
ATOM 6773 O O . THR B 2 10 ? 143.486 146.796 149.786 1.00 139.69 14 THR B O 1
ATOM 6777 N N . ASN B 2 11 ? 143.064 145.774 151.754 1.00 154.65 15 ASN B N 1
ATOM 6778 C CA . ASN B 2 11 ? 144.457 145.345 151.876 1.00 154.65 15 ASN B CA 1
ATOM 6779 C C . ASN B 2 11 ? 144.719 144.057 151.091 1.00 154.65 15 ASN B C 1
ATOM 6780 O O . ASN B 2 11 ? 145.422 144.083 150.075 1.00 154.65 15 ASN B O 1
ATOM 6785 N N . ASN B 2 12 ? 144.138 142.931 151.521 1.00 166.18 16 ASN B N 1
ATOM 6786 C CA . ASN B 2 12 ? 144.096 141.715 150.700 1.00 166.18 16 ASN B CA 1
ATOM 6787 C C . ASN B 2 12 ? 142.941 140.843 151.209 1.00 166.18 16 ASN B C 1
ATOM 6788 O O . ASN B 2 12 ? 143.115 140.073 152.154 1.00 166.18 16 ASN B O 1
ATOM 6790 N N . ASP B 2 13 ? 141.778 140.969 150.573 1.00 159.78 17 ASP B N 1
ATOM 6791 C CA . ASP B 2 13 ? 140.774 139.916 150.688 1.00 159.78 17 ASP B CA 1
ATOM 6792 C C . ASP B 2 13 ? 139.976 139.692 149.411 1.00 159.78 17 ASP B C 1
ATOM 6793 O O . ASP B 2 13 ? 139.088 138.835 149.413 1.00 159.78 17 ASP B O 1
ATOM 6798 N N . TYR B 2 14 ? 140.264 140.407 148.322 1.00 154.39 18 TYR B N 1
ATOM 6799 C CA . TYR B 2 14 ? 139.627 140.195 147.027 1.00 154.39 18 TYR B CA 1
ATOM 6800 C C . TYR B 2 14 ? 140.599 139.710 145.961 1.00 154.39 18 TYR B C 1
ATOM 6801 O O . TYR B 2 14 ? 140.596 140.225 144.837 1.00 154.39 18 TYR B O 1
ATOM 6810 N N . SER B 2 15 ? 141.432 138.724 146.286 1.00 150.20 19 SER B N 1
ATOM 6811 C CA . SER B 2 15 ? 142.173 137.981 145.268 1.00 150.20 19 SER B CA 1
ATOM 6812 C C . SER B 2 15 ? 141.191 137.021 144.601 1.00 150.20 19 SER B C 1
ATOM 6813 O O . SER B 2 15 ? 141.115 135.831 144.917 1.00 150.20 19 SER B O 1
ATOM 6816 N N . THR B 2 16 ? 140.409 137.568 143.664 1.00 143.55 20 THR B N 1
ATOM 6817 C CA . THR B 2 16 ? 139.341 136.794 143.038 1.00 143.55 20 THR B CA 1
ATOM 6818 C C . THR B 2 16 ? 139.897 135.767 142.061 1.00 143.55 20 THR B C 1
ATOM 6819 O O . THR B 2 16 ? 139.400 134.635 141.998 1.00 143.55 20 THR B O 1
ATOM 6823 N N . ASP B 2 17 ? 140.927 136.155 141.297 1.00 131.39 21 ASP B N 1
ATOM 6824 C CA . ASP B 2 17 ? 141.648 135.308 140.339 1.00 131.39 21 ASP B CA 1
ATOM 6825 C C . ASP B 2 17 ? 140.709 134.726 139.278 1.00 131.39 21 ASP B C 1
ATOM 6826 O O . ASP B 2 17 ? 140.559 133.511 139.132 1.00 131.39 21 ASP B O 1
ATOM 6831 N N . THR B 2 18 ? 140.075 135.627 138.534 1.00 132.38 22 THR B N 1
ATOM 6832 C CA . THR B 2 18 ? 139.158 135.256 137.458 1.00 132.38 22 THR B CA 1
ATOM 6833 C C . THR B 2 18 ? 139.953 135.267 136.156 1.00 132.38 22 THR B C 1
ATOM 6834 O O . THR B 2 18 ? 139.871 136.204 135.362 1.00 132.38 22 THR B O 1
ATOM 6838 N N . SER B 2 19 ? 140.725 134.206 135.940 1.00 113.95 23 SER B N 1
ATOM 6839 C CA . SER B 2 19 ? 141.600 134.101 134.780 1.00 113.95 23 SER B CA 1
ATOM 6840 C C . SER B 2 19 ? 141.896 132.627 134.533 1.00 113.95 23 SER B C 1
ATOM 6841 O O . SER B 2 19 ? 141.502 131.755 135.312 1.00 113.95 23 SER B O 1
ATOM 6844 N N . ILE B 2 20 ? 142.596 132.355 133.437 1.00 101.91 24 ILE B N 1
ATOM 6845 C CA . ILE B 2 20 ? 142.992 130.992 133.101 1.00 101.91 24 ILE B CA 1
ATOM 6846 C C . ILE B 2 20 ? 144.177 130.596 133.970 1.00 101.91 24 ILE B C 1
ATOM 6847 O O . ILE B 2 20 ? 145.176 131.320 134.048 1.00 101.91 24 ILE B O 1
ATOM 6852 N N . LYS B 2 21 ? 144.067 129.448 134.628 1.00 93.51 25 LYS B N 1
ATOM 6853 C CA . LYS B 2 21 ? 145.079 128.992 135.565 1.00 93.51 25 LYS B CA 1
ATOM 6854 C C . LYS B 2 21 ? 146.176 128.212 134.843 1.00 93.51 25 LYS B C 1
ATOM 6855 O O . LYS B 2 21 ? 146.023 127.780 133.699 1.00 93.51 25 LYS B O 1
ATOM 6861 N N . TYR B 2 22 ? 147.300 128.035 135.534 1.00 89.27 26 TYR B N 1
ATOM 6862 C CA . TYR B 2 22 ? 148.423 127.243 135.045 1.00 89.27 26 TYR B CA 1
ATOM 6863 C C . TYR B 2 22 ? 148.503 125.965 135.863 1.00 89.27 26 TYR B C 1
ATOM 6864 O O . TYR B 2 22 ? 148.606 126.022 137.093 1.00 89.27 26 TYR B O 1
ATOM 6873 N N . GLN B 2 23 ? 148.462 124.822 135.184 1.00 81.39 27 GLN B N 1
ATOM 6874 C CA . GLN B 2 23 ? 148.623 123.537 135.849 1.00 81.39 27 GLN B CA 1
ATOM 6875 C C . GLN B 2 23 ? 149.096 122.513 134.829 1.00 81.39 27 GLN B C 1
ATOM 6876 O O . GLN B 2 23 ? 148.974 122.712 133.618 1.00 81.39 27 GLN B O 1
ATOM 6882 N N . ALA B 2 24 ? 149.629 121.407 135.340 1.00 77.35 28 ALA B N 1
ATOM 6883 C CA . ALA B 2 24 ? 150.238 120.377 134.516 1.00 77.35 28 ALA B CA 1
ATOM 6884 C C . ALA B 2 24 ? 149.681 119.015 134.898 1.00 77.35 28 ALA B C 1
ATOM 6885 O O . ALA B 2 24 ? 149.128 118.829 135.984 1.00 77.35 28 ALA B O 1
ATOM 6887 N N . SER B 2 25 ? 149.824 118.064 133.975 1.00 90.52 29 SER B N 1
ATOM 6888 C CA . SER B 2 25 ? 149.331 116.712 134.202 1.00 90.52 29 SER B CA 1
ATOM 6889 C C . SER B 2 25 ? 150.159 116.008 135.269 1.00 90.52 29 SER B C 1
ATOM 6890 O O . SER B 2 25 ? 151.386 116.132 135.312 1.00 90.52 29 SER B O 1
ATOM 6893 N N . LEU B 2 26 ? 149.477 115.263 136.132 1.00 89.39 30 LEU B N 1
ATOM 6894 C CA . LEU B 2 26 ? 150.109 114.609 137.271 1.00 89.39 30 LEU B CA 1
ATOM 6895 C C . LEU B 2 26 ? 150.143 113.104 137.052 1.00 89.39 30 LEU B C 1
ATOM 6896 O O . LEU B 2 26 ? 149.078 112.479 136.932 1.00 89.39 30 LEU B O 1
ATOM 6901 N N . PRO B 2 27 ? 151.314 112.481 136.989 1.00 85.01 31 PRO B N 1
ATOM 6902 C CA . PRO B 2 27 ? 151.386 111.022 136.907 1.00 85.01 31 PRO B CA 1
ATOM 6903 C C . PRO B 2 27 ? 151.424 110.400 138.298 1.00 85.01 31 PRO B C 1
ATOM 6904 O O . PRO B 2 27 ? 151.521 111.088 139.313 1.00 85.01 31 PRO B O 1
ATOM 6908 N N . PHE B 2 28 ? 151.361 109.070 138.320 1.00 96.85 32 PHE B N 1
ATOM 6909 C CA . PHE B 2 28 ? 151.430 108.329 139.571 1.00 96.85 32 PHE B CA 1
ATOM 6910 C C . PHE B 2 28 ? 152.848 108.453 140.136 1.00 96.85 32 PHE B C 1
ATOM 6911 O O . PHE B 2 28 ? 153.799 108.759 139.407 1.00 96.85 32 PHE B O 1
ATOM 6919 N N . ASN B 2 29 ? 152.953 108.286 141.465 1.00 94.35 33 ASN B N 1
ATOM 6920 C CA . ASN B 2 29 ? 154.175 108.470 142.264 1.00 94.35 33 ASN B CA 1
ATOM 6921 C C . ASN B 2 29 ? 154.611 109.934 142.244 1.00 94.35 33 ASN B C 1
ATOM 6922 O O . ASN B 2 29 ? 155.801 110.252 142.277 1.00 94.35 33 ASN B O 1
ATOM 6927 N N . TRP B 2 30 ? 153.629 110.830 142.211 1.00 88.55 34 TRP B N 1
ATOM 6928 C CA . TRP B 2 30 ? 153.857 112.273 142.206 1.00 88.55 34 TRP B CA 1
ATOM 6929 C C . TRP B 2 30 ? 152.751 112.936 143.024 1.00 88.55 34 TRP B C 1
ATOM 6930 O O . TRP B 2 30 ? 151.920 112.255 143.633 1.00 88.55 34 TRP B O 1
ATOM 6941 N N . HIS B 2 31 ? 152.726 114.266 143.016 1.00 91.52 35 HIS B N 1
ATOM 6942 C CA . HIS B 2 31 ? 151.869 115.050 143.899 1.00 91.52 35 HIS B CA 1
ATOM 6943 C C . HIS B 2 31 ? 151.754 116.463 143.327 1.00 91.52 35 HIS B C 1
ATOM 6944 O O . HIS B 2 31 ? 152.539 116.863 142.466 1.00 91.52 35 HIS B O 1
ATOM 6951 N N . GLU B 2 32 ? 150.739 117.207 143.782 1.00 83.28 36 GLU B N 1
ATOM 6952 C CA . GLU B 2 32 ? 150.637 118.645 143.518 1.00 83.28 36 GLU B CA 1
ATOM 6953 C C . GLU B 2 32 ? 150.032 119.292 144.762 1.00 83.28 36 GLU B C 1
ATOM 6954 O O . GLU B 2 32 ? 148.827 119.171 144.999 1.00 83.28 36 GLU B O 1
ATOM 6960 N N . VAL B 2 33 ? 150.864 119.970 145.543 1.00 84.81 37 VAL B N 1
ATOM 6961 C CA . VAL B 2 33 ? 150.419 120.611 146.776 1.00 84.81 37 VAL B CA 1
ATOM 6962 C C . VAL B 2 33 ? 150.317 122.116 146.547 1.00 84.81 37 VAL B C 1
ATOM 6963 O O . VAL B 2 33 ? 151.117 122.710 145.814 1.00 84.81 37 VAL B O 1
ATOM 6967 N N . MET B 2 34 ? 149.290 122.728 147.133 1.00 102.84 38 MET B N 1
ATOM 6968 C CA . MET B 2 34 ? 149.072 124.166 147.044 1.00 102.84 38 MET B CA 1
ATOM 6969 C C . MET B 2 34 ? 150.035 124.896 147.973 1.00 102.84 38 MET B C 1
ATOM 6970 O O . MET B 2 34 ? 150.093 124.604 149.172 1.00 102.84 38 MET B O 1
ATOM 6975 N N . ASN B 2 35 ? 150.796 125.828 147.413 1.00 100.37 39 ASN B N 1
ATOM 6976 C CA . ASN B 2 35 ? 151.623 126.744 148.185 1.00 100.37 39 ASN B CA 1
ATOM 6977 C C . ASN B 2 35 ? 150.818 128.017 148.451 1.00 100.37 39 ASN B C 1
ATOM 6978 O O . ASN B 2 35 ? 149.592 128.028 148.316 1.00 100.37 39 ASN B O 1
ATOM 6983 N N . ASN B 2 36 ? 151.490 129.103 148.831 1.00 104.31 40 ASN B N 1
ATOM 6984 C CA . ASN B 2 36 ? 150.820 130.328 149.254 1.00 104.31 40 ASN B CA 1
ATOM 6985 C C . ASN B 2 36 ? 150.193 131.116 148.100 1.00 104.31 40 ASN B C 1
ATOM 6986 O O . ASN B 2 36 ? 150.595 132.247 147.806 1.00 104.31 40 ASN B O 1
ATOM 6991 N N . ASP B 2 37 ? 149.187 130.514 147.454 1.00 108.64 41 ASP B N 1
ATOM 6992 C CA . ASP B 2 37 ? 148.316 131.096 146.430 1.00 108.64 41 ASP B CA 1
ATOM 6993 C C . ASP B 2 37 ? 149.064 131.584 145.189 1.00 108.64 41 ASP B C 1
ATOM 6994 O O . ASP B 2 37 ? 148.503 132.346 144.392 1.00 108.64 41 ASP B O 1
ATOM 6999 N N . GLU B 2 38 ? 150.312 131.168 144.994 1.00 99.40 42 GLU B N 1
ATOM 7000 C CA . GLU B 2 38 ? 151.098 131.593 143.847 1.00 99.40 42 GLU B CA 1
ATOM 7001 C C . GLU B 2 38 ? 151.852 130.453 143.179 1.00 99.40 42 GLU B C 1
ATOM 7002 O O . GLU B 2 38 ? 152.070 130.512 141.963 1.00 99.40 42 GLU B O 1
ATOM 7008 N N . TRP B 2 39 ? 152.191 129.393 143.905 1.00 93.61 43 TRP B N 1
ATOM 7009 C CA . TRP B 2 39 ? 152.964 128.288 143.367 1.00 93.61 43 TRP B CA 1
ATOM 7010 C C . TRP B 2 39 ? 152.221 126.983 143.609 1.00 93.61 43 TRP B C 1
ATOM 7011 O O . TRP B 2 39 ? 151.416 126.867 144.535 1.00 93.61 43 TRP B O 1
ATOM 7022 N N . VAL B 2 40 ? 152.487 125.998 142.754 1.00 88.32 44 VAL B N 1
ATOM 7023 C CA . VAL B 2 40 ? 152.031 124.622 142.955 1.00 88.32 44 VAL B CA 1
ATOM 7024 C C . VAL B 2 40 ? 153.253 123.700 142.912 1.00 88.32 44 VAL B C 1
ATOM 7025 O O . VAL B 2 40 ? 153.945 123.594 141.895 1.00 88.32 44 VAL B O 1
ATOM 7029 N N . TYR B 2 41 ? 153.566 123.081 144.046 1.00 83.92 45 TYR B N 1
ATOM 7030 C CA . TYR B 2 41 ? 154.767 122.266 144.160 1.00 83.92 45 TYR B CA 1
ATOM 7031 C C . TYR B 2 41 ? 154.462 120.820 143.790 1.00 83.92 45 TYR B C 1
ATOM 7032 O O . TYR B 2 41 ? 153.501 120.231 144.292 1.00 83.92 45 TYR B O 1
ATOM 7041 N N . GLN B 2 42 ? 155.281 120.252 142.907 1.00 86.45 46 GLN B N 1
ATOM 7042 C CA . GLN B 2 42 ? 155.157 118.858 142.497 1.00 86.45 46 GLN B CA 1
ATOM 7043 C C . GLN B 2 42 ? 156.464 118.151 142.807 1.00 86.45 46 GLN B C 1
ATOM 7044 O O . GLN B 2 42 ? 157.518 118.544 142.298 1.00 86.45 46 GLN B O 1
ATOM 7050 N N . TYR B 2 43 ? 156.401 117.111 143.630 1.00 86.52 47 TYR B N 1
ATOM 7051 C CA . TYR B 2 43 ? 157.603 116.391 144.011 1.00 86.52 47 TYR B CA 1
ATOM 7052 C C . TYR B 2 43 ? 157.370 114.892 143.908 1.00 86.52 47 TYR B C 1
ATOM 7053 O O . TYR B 2 43 ? 156.262 114.416 144.175 1.00 86.52 47 TYR B O 1
ATOM 7062 N N . PRO B 2 44 ? 158.388 114.123 143.513 1.00 97.12 48 PRO B N 1
ATOM 7063 C CA . PRO B 2 44 ? 158.252 112.663 143.541 1.00 97.12 48 PRO B CA 1
ATOM 7064 C C . PRO B 2 44 ? 158.253 112.131 144.965 1.00 97.12 48 PRO B C 1
ATOM 7065 O O . PRO B 2 44 ? 158.773 112.752 145.894 1.00 97.12 48 PRO B O 1
ATOM 7069 N N . ILE B 2 45 ? 157.654 110.953 145.127 1.00 102.38 49 ILE B N 1
ATOM 7070 C CA . ILE B 2 45 ? 157.330 110.455 146.455 1.00 102.38 49 ILE B CA 1
ATOM 7071 C C . ILE B 2 45 ? 158.375 109.437 146.889 1.00 102.38 49 ILE B C 1
ATOM 7072 O O . ILE B 2 45 ? 158.671 108.468 146.177 1.00 102.38 49 ILE B O 1
ATOM 7077 N N . GLY B 2 46 ? 158.949 109.658 148.068 1.00 120.01 50 GLY B N 1
ATOM 7078 C CA . GLY B 2 46 ? 160.012 108.807 148.551 1.00 120.01 50 GLY B CA 1
ATOM 7079 C C . GLY B 2 46 ? 161.376 109.126 147.987 1.00 120.01 50 GLY B C 1
ATOM 7080 O O . GLY B 2 46 ? 162.354 108.469 148.365 1.00 120.01 50 GLY B O 1
ATOM 7081 N N . LYS B 2 47 ? 161.472 110.106 147.096 1.00 124.51 51 LYS B N 1
ATOM 7082 C CA . LYS B 2 47 ? 162.750 110.576 146.585 1.00 124.51 51 LYS B CA 1
ATOM 7083 C C . LYS B 2 47 ? 163.330 111.552 147.599 1.00 124.51 51 LYS B C 1
ATOM 7084 O O . LYS B 2 47 ? 162.632 112.460 148.065 1.00 124.51 51 LYS B O 1
ATOM 7090 N N . PHE B 2 48 ? 164.592 111.348 147.962 1.00 137.92 52 PHE B N 1
ATOM 7091 C CA . PHE B 2 48 ? 165.252 112.233 148.911 1.00 137.92 52 PHE B CA 1
ATOM 7092 C C . PHE B 2 48 ? 165.660 113.500 148.174 1.00 137.92 52 PHE B C 1
ATOM 7093 O O . PHE B 2 48 ? 166.615 113.496 147.391 1.00 137.92 52 PHE B O 1
ATOM 7101 N N . VAL B 2 49 ? 164.925 114.569 148.396 1.00 140.14 53 VAL B N 1
ATOM 7102 C CA . VAL B 2 49 ? 165.357 115.888 147.965 1.00 140.14 53 VAL B CA 1
ATOM 7103 C C . VAL B 2 49 ? 166.252 116.452 149.060 1.00 140.14 53 VAL B C 1
ATOM 7104 O O . VAL B 2 49 ? 166.029 116.216 150.255 1.00 140.14 53 VAL B O 1
ATOM 7108 N N . GLU B 2 50 ? 167.323 117.118 148.658 1.00 140.16 54 GLU B N 1
ATOM 7109 C CA . GLU B 2 50 ? 168.272 117.637 149.622 1.00 140.16 54 GLU B CA 1
ATOM 7110 C C . GLU B 2 50 ? 168.032 119.125 149.830 1.00 140.16 54 GLU B C 1
ATOM 7111 O O . GLU B 2 50 ? 167.060 119.706 149.343 1.00 140.16 54 GLU B O 1
ATOM 7117 N N . ARG B 2 51 ? 168.936 119.743 150.574 1.00 149.92 55 ARG B N 1
ATOM 7118 C CA . ARG B 2 51 ? 168.914 121.172 150.814 1.00 149.92 55 ARG B CA 1
ATOM 7119 C C . ARG B 2 51 ? 170.212 121.769 150.296 1.00 149.92 55 ARG B C 1
ATOM 7120 O O . ARG B 2 51 ? 171.220 121.064 150.167 1.00 149.92 55 ARG B O 1
ATOM 7128 N N . GLN B 2 52 ? 170.152 123.067 149.975 1.00 142.84 56 GLN B N 1
ATOM 7129 C CA . GLN B 2 52 ? 171.306 123.897 149.619 1.00 142.84 56 GLN B CA 1
ATOM 7130 C C . GLN B 2 52 ? 172.017 123.363 148.369 1.00 142.84 56 GLN B C 1
ATOM 7131 O O . GLN B 2 52 ? 173.159 122.893 148.405 1.00 142.84 56 GLN B O 1
ATOM 7137 N N . GLY B 2 53 ? 171.290 123.404 147.253 1.00 130.14 57 GLY B N 1
ATOM 7138 C CA . GLY B 2 53 ? 171.809 122.953 145.980 1.00 130.14 57 GLY B CA 1
ATOM 7139 C C . GLY B 2 53 ? 171.619 124.009 144.906 1.00 130.14 57 GLY B C 1
ATOM 7140 O O . GLY B 2 53 ? 171.259 125.154 145.185 1.00 130.14 57 GLY B O 1
ATOM 7141 N N . TRP B 2 54 ? 171.870 123.590 143.670 1.00 112.94 58 TRP B N 1
ATOM 7142 C CA . TRP B 2 54 ? 171.770 124.480 142.521 1.00 112.94 58 TRP B CA 1
ATOM 7143 C C . TRP B 2 54 ? 170.359 124.435 141.948 1.00 112.94 58 TRP B C 1
ATOM 7144 O O . TRP B 2 54 ? 169.941 123.414 141.394 1.00 112.94 58 TRP B O 1
ATOM 7155 N N . LYS B 2 55 ? 169.629 125.537 142.077 1.00 95.64 59 LYS B N 1
ATOM 7156 C CA . LYS B 2 55 ? 168.312 125.675 141.476 1.00 95.64 59 LYS B CA 1
ATOM 7157 C C . LYS B 2 55 ? 168.444 126.148 140.036 1.00 95.64 59 LYS B C 1
ATOM 7158 O O . LYS B 2 55 ? 169.486 126.654 139.618 1.00 95.64 59 LYS B O 1
ATOM 7164 N N . ILE B 2 56 ? 167.368 125.968 139.276 1.00 85.74 60 ILE B N 1
ATOM 7165 C CA . ILE B 2 56 ? 167.256 126.488 137.918 1.00 85.74 60 ILE B CA 1
ATOM 7166 C C . ILE B 2 56 ? 165.955 127.261 137.797 1.00 85.74 60 ILE B C 1
ATOM 7167 O O . ILE B 2 56 ? 164.876 126.705 138.021 1.00 85.74 60 ILE B O 1
ATOM 7172 N N . HIS B 2 57 ? 166.059 128.531 137.422 1.00 92.99 61 HIS B N 1
ATOM 7173 C CA . HIS B 2 57 ? 164.905 129.383 137.179 1.00 92.99 61 HIS B CA 1
ATOM 7174 C C . HIS B 2 57 ? 164.688 129.455 135.675 1.00 92.99 61 HIS B C 1
ATOM 7175 O O . HIS B 2 57 ? 165.583 129.880 134.938 1.00 92.99 61 HIS B O 1
ATOM 7182 N N . ILE B 2 58 ? 163.512 129.034 135.223 1.00 87.84 62 ILE B N 1
ATOM 7183 C CA . ILE B 2 58 ? 163.150 129.052 133.811 1.00 87.84 62 ILE B CA 1
ATOM 7184 C C . ILE B 2 58 ? 162.095 130.129 133.617 1.00 87.84 62 ILE B C 1
ATOM 7185 O O . ILE B 2 58 ? 161.086 130.151 134.331 1.00 87.84 62 ILE B O 1
ATOM 7190 N N . SER B 2 59 ? 162.327 131.023 132.661 1.00 91.81 63 SER B N 1
ATOM 7191 C CA . SER B 2 59 ? 161.443 132.152 132.428 1.00 91.81 63 SER B CA 1
ATOM 7192 C C . SER B 2 59 ? 160.944 132.115 130.991 1.00 91.81 63 SER B C 1
ATOM 7193 O O . SER B 2 59 ? 161.583 131.527 130.114 1.00 91.81 63 SER B O 1
ATOM 7196 N N . SER B 2 60 ? 159.793 132.741 130.752 1.00 92.71 64 SER B N 1
ATOM 7197 C CA . SER B 2 60 ? 159.162 132.674 129.441 1.00 92.71 64 SER B CA 1
ATOM 7198 C C . SER B 2 60 ? 158.249 133.873 129.247 1.00 92.71 64 SER B C 1
ATOM 7199 O O . SER B 2 60 ? 157.948 134.614 130.185 1.00 92.71 64 SER B O 1
ATOM 7202 N N . GLU B 2 61 ? 157.801 134.044 128.005 1.00 104.34 65 GLU B N 1
ATOM 7203 C CA . GLU B 2 61 ? 156.893 135.122 127.642 1.00 104.34 65 GLU B CA 1
ATOM 7204 C C . GLU B 2 61 ? 155.457 134.729 127.988 1.00 104.34 65 GLU B C 1
ATOM 7205 O O . GLU B 2 61 ? 155.200 133.715 128.641 1.00 104.34 65 GLU B O 1
ATOM 7211 N N . TYR B 2 62 ? 154.497 135.536 127.540 1.00 105.08 66 TYR B N 1
ATOM 7212 C CA . TYR B 2 62 ? 153.090 135.297 127.834 1.00 105.08 66 TYR B CA 1
ATOM 7213 C C . TYR B 2 62 ? 152.423 134.374 126.821 1.00 105.08 66 TYR B C 1
ATOM 7214 O O . TYR B 2 62 ? 151.540 133.592 127.190 1.00 105.08 66 TYR B O 1
ATOM 7223 N N . ASN B 2 63 ? 152.821 134.456 125.549 1.00 109.24 67 ASN B N 1
ATOM 7224 C CA . ASN B 2 63 ? 152.120 133.721 124.500 1.00 109.24 67 ASN B CA 1
ATOM 7225 C C . ASN B 2 63 ? 152.459 132.233 124.558 1.00 109.24 67 ASN B C 1
ATOM 7226 O O . ASN B 2 63 ? 151.567 131.380 124.478 1.00 109.24 67 ASN B O 1
ATOM 7231 N N . SER B 2 64 ? 153.740 131.900 124.715 1.00 100.03 68 SER B N 1
ATOM 7232 C CA . SER B 2 64 ? 154.186 130.513 124.729 1.00 100.03 68 SER B CA 1
ATOM 7233 C C . SER B 2 64 ? 154.351 129.969 126.143 1.00 100.03 68 SER B C 1
ATOM 7234 O O . SER B 2 64 ? 155.075 128.984 126.341 1.00 100.03 68 SER B O 1
ATOM 7237 N N . SER B 2 65 ? 153.690 130.594 127.123 1.00 93.44 69 SER B N 1
ATOM 7238 C CA . SER B 2 65 ? 153.827 130.179 128.516 1.00 93.44 69 SER B CA 1
ATOM 7239 C C . SER B 2 65 ? 153.235 128.796 128.752 1.00 93.44 69 SER B C 1
ATOM 7240 O O . SER B 2 65 ? 153.849 127.963 129.430 1.00 93.44 69 SER B O 1
ATOM 7243 N N . HIS B 2 66 ? 152.052 128.531 128.187 1.00 92.32 70 HIS B N 1
ATOM 7244 C CA . HIS B 2 66 ? 151.404 127.231 128.347 1.00 92.32 70 HIS B CA 1
ATOM 7245 C C . HIS B 2 66 ? 152.213 126.121 127.688 1.00 92.32 70 HIS B C 1
ATOM 7246 O O . HIS B 2 66 ? 152.384 125.036 128.259 1.00 92.32 70 HIS B O 1
ATOM 7253 N N . GLU B 2 67 ? 152.727 126.387 126.482 1.00 103.56 71 GLU B N 1
ATOM 7254 C CA . GLU B 2 67 ? 153.512 125.389 125.763 1.00 103.56 71 GLU B CA 1
ATOM 7255 C C . GLU B 2 67 ? 154.832 125.104 126.466 1.00 103.56 71 GLU B C 1
ATOM 7256 O O . GLU B 2 67 ? 155.245 123.942 126.568 1.00 103.56 71 GLU B O 1
ATOM 7262 N N . LEU B 2 68 ? 155.499 126.145 126.977 1.00 95.45 72 LEU B N 1
ATOM 7263 C CA . LEU B 2 68 ? 156.749 125.924 127.698 1.00 95.45 72 LEU B CA 1
ATOM 7264 C C . LEU B 2 68 ? 156.507 125.207 129.020 1.00 95.45 72 LEU B C 1
ATOM 7265 O O . LEU B 2 68 ? 157.316 124.366 129.426 1.00 95.45 72 LEU B O 1
ATOM 7270 N N . LEU B 2 69 ? 155.399 125.520 129.701 1.00 87.04 73 LEU B N 1
ATOM 7271 C CA . LEU B 2 69 ? 155.063 124.828 130.942 1.00 87.04 73 LEU B CA 1
ATOM 7272 C C . LEU B 2 69 ? 154.785 123.351 130.695 1.00 87.04 73 LEU B C 1
ATOM 7273 O O . LEU B 2 69 ? 155.255 122.487 131.447 1.00 87.04 73 LEU B O 1
ATOM 7278 N N . GLN B 2 70 ? 154.052 123.046 129.619 1.00 95.42 74 GLN B N 1
ATOM 7279 C CA . GLN B 2 70 ? 153.778 121.655 129.274 1.00 95.42 74 GLN B CA 1
ATOM 7280 C C . GLN B 2 70 ? 155.051 120.921 128.868 1.00 95.42 74 GLN B C 1
ATOM 7281 O O . GLN B 2 70 ? 155.231 119.749 129.216 1.00 95.42 74 GLN B O 1
ATOM 7287 N N . ASP B 2 71 ? 155.964 121.605 128.168 1.00 100.61 75 ASP B N 1
ATOM 7288 C CA . ASP B 2 71 ? 157.218 120.971 127.766 1.00 100.61 75 ASP B CA 1
ATOM 7289 C C . ASP B 2 71 ? 158.122 120.684 128.961 1.00 100.61 75 ASP B C 1
ATOM 7290 O O . ASP B 2 71 ? 158.702 119.595 129.051 1.00 100.61 75 ASP B O 1
ATOM 7295 N N . VAL B 2 72 ? 158.246 121.639 129.892 1.00 94.74 76 VAL B N 1
ATOM 7296 C CA . VAL B 2 72 ? 159.076 121.430 131.081 1.00 94.74 76 VAL B CA 1
ATOM 7297 C C . VAL B 2 72 ? 158.473 120.352 131.977 1.00 94.74 76 VAL B C 1
ATOM 7298 O O . VAL B 2 72 ? 159.196 119.513 132.537 1.00 94.74 76 VAL B O 1
ATOM 7302 N N . ALA B 2 73 ? 157.141 120.327 132.093 1.00 101.74 77 ALA B N 1
ATOM 7303 C CA . ALA B 2 73 ? 156.487 119.271 132.858 1.00 101.74 77 ALA B CA 1
ATOM 7304 C C . ALA B 2 73 ? 156.688 117.901 132.217 1.00 101.74 77 ALA B C 1
ATOM 7305 O O . ALA B 2 73 ? 157.001 116.927 132.910 1.00 101.74 77 ALA B O 1
ATOM 7307 N N . LYS B 2 74 ? 156.558 117.815 130.891 1.00 105.11 78 LYS B N 1
ATOM 7308 C CA . LYS B 2 74 ? 156.645 116.519 130.229 1.00 105.11 78 LYS B CA 1
ATOM 7309 C C . LYS B 2 74 ? 158.086 116.031 130.142 1.00 105.11 78 LYS B C 1
ATOM 7310 O O . LYS B 2 74 ? 158.329 114.826 130.019 1.00 105.11 78 LYS B O 1
ATOM 7316 N N . ILE B 2 75 ? 159.061 116.942 130.215 1.00 101.13 79 ILE B N 1
ATOM 7317 C CA . ILE B 2 75 ? 160.445 116.485 130.254 1.00 101.13 79 ILE B CA 1
ATOM 7318 C C . ILE B 2 75 ? 160.862 116.209 131.698 1.00 101.13 79 ILE B C 1
ATOM 7319 O O . ILE B 2 75 ? 161.827 115.474 131.941 1.00 101.13 79 ILE B O 1
ATOM 7324 N N . CYS B 2 76 ? 160.115 116.727 132.677 1.00 96.00 80 CYS B N 1
ATOM 7325 C CA . CYS B 2 76 ? 160.485 116.553 134.074 1.00 96.00 80 CYS B CA 1
ATOM 7326 C C . CYS B 2 76 ? 159.701 115.458 134.791 1.00 96.00 80 CYS B C 1
ATOM 7327 O O . CYS B 2 76 ? 160.058 115.111 135.920 1.00 96.00 80 CYS B O 1
ATOM 7330 N N . HIS B 2 77 ? 158.645 114.905 134.185 1.00 96.53 81 HIS B N 1
ATOM 7331 C CA . HIS B 2 77 ? 157.840 113.912 134.896 1.00 96.53 81 HIS B CA 1
ATOM 7332 C C . HIS B 2 77 ? 158.487 112.531 134.890 1.00 96.53 81 HIS B C 1
ATOM 7333 O O . HIS B 2 77 ? 158.422 111.807 135.890 1.00 96.53 81 HIS B O 1
ATOM 7340 N N . GLU B 2 78 ? 159.111 112.138 133.773 1.00 101.15 82 GLU B N 1
ATOM 7341 C CA . GLU B 2 78 ? 159.640 110.778 133.665 1.00 101.15 82 GLU B CA 1
ATOM 7342 C C . GLU B 2 78 ? 160.893 110.581 134.506 1.00 101.15 82 GLU B C 1
ATOM 7343 O O . GLU B 2 78 ? 161.282 109.438 134.765 1.00 101.15 82 GLU B O 1
ATOM 7349 N N . MET B 2 79 ? 161.524 111.667 134.929 1.00 97.50 83 MET B N 1
ATOM 7350 C CA . MET B 2 79 ? 162.728 111.652 135.735 1.00 97.50 83 MET B CA 1
ATOM 7351 C C . MET B 2 79 ? 162.437 112.386 137.049 1.00 97.50 83 MET B C 1
ATOM 7352 O O . MET B 2 79 ? 161.349 112.928 137.251 1.00 97.50 83 MET B O 1
ATOM 7357 N N . ARG B 2 80 ? 163.398 112.385 137.971 1.00 99.02 84 ARG B N 1
ATOM 7358 C CA . ARG B 2 80 ? 163.029 112.503 139.381 1.00 99.02 84 ARG B CA 1
ATOM 7359 C C . ARG B 2 80 ? 163.452 113.816 140.030 1.00 99.02 84 ARG B C 1
ATOM 7360 O O . ARG B 2 80 ? 164.005 113.822 141.134 1.00 99.02 84 ARG B O 1
ATOM 7368 N N . ILE B 2 81 ? 163.194 114.924 139.355 1.00 92.40 85 ILE B N 1
ATOM 7369 C CA . ILE B 2 81 ? 163.477 116.263 139.870 1.00 92.40 85 ILE B CA 1
ATOM 7370 C C . ILE B 2 81 ? 162.173 116.935 140.285 1.00 92.40 85 ILE B C 1
ATOM 7371 O O . ILE B 2 81 ? 161.242 117.001 139.470 1.00 92.40 85 ILE B O 1
ATOM 7376 N N . PRO B 2 82 ? 162.061 117.415 141.527 1.00 79.96 86 PRO B N 1
ATOM 7377 C CA . PRO B 2 82 ? 160.885 118.190 141.937 1.00 79.96 86 PRO B CA 1
ATOM 7378 C C . PRO B 2 82 ? 160.741 119.481 141.145 1.00 79.96 86 PRO B C 1
ATOM 7379 O O . PRO B 2 82 ? 161.715 120.087 140.696 1.00 79.96 86 PRO B O 1
ATOM 7383 N N . PHE B 2 83 ? 159.492 119.906 140.993 1.00 80.59 87 PHE B N 1
ATOM 7384 C CA . PHE B 2 83 ? 159.144 120.935 140.024 1.00 80.59 87 PHE B CA 1
ATOM 7385 C C . PHE B 2 83 ? 157.977 121.775 140.527 1.00 80.59 87 PHE B C 1
ATOM 7386 O O . PHE B 2 83 ? 156.974 121.230 140.997 1.00 80.59 87 PHE B O 1
ATOM 7394 N N . LYS B 2 84 ? 158.090 123.098 140.442 1.00 85.50 88 LYS B N 1
ATOM 7395 C CA . LYS B 2 84 ? 156.985 123.965 140.818 1.00 85.50 88 LYS B CA 1
ATOM 7396 C C . LYS B 2 84 ? 156.896 125.129 139.844 1.00 85.50 88 LYS B C 1
ATOM 7397 O O . LYS B 2 84 ? 157.878 125.491 139.191 1.00 85.50 88 LYS B O 1
ATOM 7403 N N . HIS B 2 85 ? 155.699 125.701 139.738 1.00 83.55 89 HIS B N 1
ATOM 7404 C CA . HIS B 2 85 ? 155.443 126.753 138.769 1.00 83.55 89 HIS B CA 1
ATOM 7405 C C . HIS B 2 85 ? 154.309 127.638 139.265 1.00 83.55 89 HIS B C 1
ATOM 7406 O O . HIS B 2 85 ? 153.675 127.357 140.284 1.00 83.55 89 HIS B O 1
ATOM 7413 N N . LEU B 2 86 ? 154.054 128.711 138.518 1.00 89.66 90 LEU B N 1
ATOM 7414 C CA . LEU B 2 86 ? 153.075 129.717 138.900 1.00 89.66 90 LEU B CA 1
ATOM 7415 C C . LEU B 2 86 ? 151.652 129.178 138.758 1.00 89.66 90 LEU B C 1
ATOM 7416 O O . LEU B 2 86 ? 151.392 128.191 138.063 1.00 89.66 90 LEU B O 1
ATOM 7421 N N . SER B 2 87 ? 150.719 129.849 139.431 1.00 95.98 91 SER B N 1
ATOM 7422 C CA . SER B 2 87 ? 149.351 129.365 139.570 1.00 95.98 91 SER B CA 1
ATOM 7423 C C . SER B 2 87 ? 148.425 129.820 138.453 1.00 95.98 91 SER B C 1
ATOM 7424 O O . SER B 2 87 ? 147.739 128.988 137.854 1.00 95.98 91 SER B O 1
ATOM 7427 N N . THR B 2 88 ? 148.381 131.116 138.156 1.00 103.21 92 THR B N 1
ATOM 7428 C CA . THR B 2 88 ? 147.403 131.635 137.212 1.00 103.21 92 THR B CA 1
ATOM 7429 C C . THR B 2 88 ? 148.047 132.703 136.344 1.00 103.21 92 THR B C 1
ATOM 7430 O O . THR B 2 88 ? 149.216 133.055 136.516 1.00 103.21 92 THR B O 1
ATOM 7434 N N . GLU B 2 89 ? 147.259 133.212 135.393 1.00 101.42 93 GLU B N 1
ATOM 7435 C CA . GLU B 2 89 ? 147.749 134.253 134.497 1.00 101.42 93 GLU B CA 1
ATOM 7436 C C . GLU B 2 89 ? 147.946 135.575 135.221 1.00 101.42 93 GLU B C 1
ATOM 7437 O O . GLU B 2 89 ? 148.863 136.331 134.883 1.00 101.42 93 GLU B O 1
ATOM 7443 N N . ASP B 2 90 ? 147.097 135.872 136.210 1.00 106.05 94 ASP B N 1
ATOM 7444 C CA . ASP B 2 90 ? 147.178 137.146 136.920 1.00 106.05 94 ASP B CA 1
ATOM 7445 C C . ASP B 2 90 ? 148.452 137.238 137.752 1.00 106.05 94 ASP B C 1
ATOM 7446 O O . ASP B 2 90 ? 149.099 138.290 137.803 1.00 106.05 94 ASP B O 1
ATOM 7451 N N . LYS B 2 91 ? 148.840 136.135 138.396 1.00 97.86 95 LYS B N 1
ATOM 7452 C CA . LYS B 2 91 ? 150.101 136.120 139.128 1.00 97.86 95 LYS B CA 1
ATOM 7453 C C . LYS B 2 91 ? 151.297 136.167 138.186 1.00 97.86 95 LYS B C 1
ATOM 7454 O O . LYS B 2 91 ? 152.353 136.694 138.555 1.00 97.86 95 LYS B O 1
ATOM 7460 N N . PHE B 2 92 ? 151.150 135.635 136.970 1.00 91.10 96 PHE B N 1
ATOM 7461 C CA . PHE B 2 92 ? 152.214 135.742 135.977 1.00 91.10 96 PHE B CA 1
ATOM 7462 C C . PHE B 2 92 ? 152.374 137.178 135.493 1.00 91.10 96 PHE B C 1
ATOM 7463 O O . PHE B 2 92 ? 153.494 137.631 135.231 1.00 91.10 96 PHE B O 1
ATOM 7471 N N . ILE B 2 93 ? 151.261 137.903 135.355 1.00 94.38 97 ILE B N 1
ATOM 7472 C CA . ILE B 2 93 ? 151.323 139.324 135.023 1.00 94.38 97 ILE B CA 1
ATOM 7473 C C . ILE B 2 93 ? 151.919 140.115 136.183 1.00 94.38 97 ILE B C 1
ATOM 7474 O O . ILE B 2 93 ? 152.692 141.060 135.977 1.00 94.38 97 ILE B O 1
ATOM 7479 N N . MET B 2 94 ? 151.591 139.726 137.418 1.00 96.11 98 MET B N 1
ATOM 7480 C CA . MET B 2 94 ? 152.121 140.421 138.589 1.00 96.11 98 MET B CA 1
ATOM 7481 C C . MET B 2 94 ? 153.623 140.191 138.732 1.00 96.11 98 MET B C 1
ATOM 7482 O O . MET B 2 94 ? 154.355 141.089 139.162 1.00 96.11 98 MET B O 1
ATOM 7487 N N . ARG B 2 95 ? 154.105 139.000 138.374 1.00 91.54 99 ARG B N 1
ATOM 7488 C CA . ARG B 2 95 ? 155.536 138.735 138.448 1.00 91.54 99 ARG B CA 1
ATOM 7489 C C . ARG B 2 95 ? 156.308 139.254 137.243 1.00 91.54 99 ARG B C 1
ATOM 7490 O O . ARG B 2 95 ? 157.541 139.307 137.300 1.00 91.54 99 ARG B O 1
ATOM 7498 N N . ASN B 2 96 ? 155.629 139.632 136.161 1.00 93.34 100 ASN B N 1
ATOM 7499 C CA . ASN B 2 96 ? 156.268 140.247 134.996 1.00 93.34 100 ASN B CA 1
ATOM 7500 C C . ASN B 2 96 ? 155.476 141.505 134.657 1.00 93.34 100 ASN B C 1
ATOM 7501 O O . ASN B 2 96 ? 154.595 141.478 133.794 1.00 93.34 100 ASN B O 1
ATOM 7506 N N . GLY B 2 97 ? 155.797 142.604 135.319 1.00 101.00 101 GLY B N 1
ATOM 7507 C CA . GLY B 2 97 ? 155.062 143.846 135.162 1.00 101.00 101 GLY B CA 1
ATOM 7508 C C . GLY B 2 97 ? 155.975 145.036 135.311 1.00 101.00 101 GLY B C 1
ATOM 7509 O O . GLY B 2 97 ? 157.193 144.924 135.142 1.00 101.00 101 GLY B O 1
ATOM 7510 N N . LYS B 2 98 ? 155.386 146.189 135.620 1.00 104.15 102 LYS B N 1
ATOM 7511 C CA . LYS B 2 98 ? 156.137 147.426 135.787 1.00 104.15 102 LYS B CA 1
ATOM 7512 C C . LYS B 2 98 ? 156.179 147.925 137.221 1.00 104.15 102 LYS B C 1
ATOM 7513 O O . LYS B 2 98 ? 157.007 148.779 137.538 1.00 104.15 102 LYS B O 1
ATOM 7515 N N . VAL B 2 99 ? 155.306 147.414 138.094 1.00 109.01 103 VAL B N 1
ATOM 7516 C CA . VAL B 2 99 ? 155.285 147.842 139.489 1.00 109.01 103 VAL B CA 1
ATOM 7517 C C . VAL B 2 99 ? 156.031 146.856 140.382 1.00 109.01 103 VAL B C 1
ATOM 7518 O O . VAL B 2 99 ? 156.432 147.219 141.500 1.00 109.01 103 VAL B O 1
ATOM 7522 N N . VAL B 2 100 ? 156.282 145.637 139.900 1.00 104.70 104 VAL B N 1
ATOM 7523 C CA . VAL B 2 100 ? 156.942 144.617 140.705 1.00 104.70 104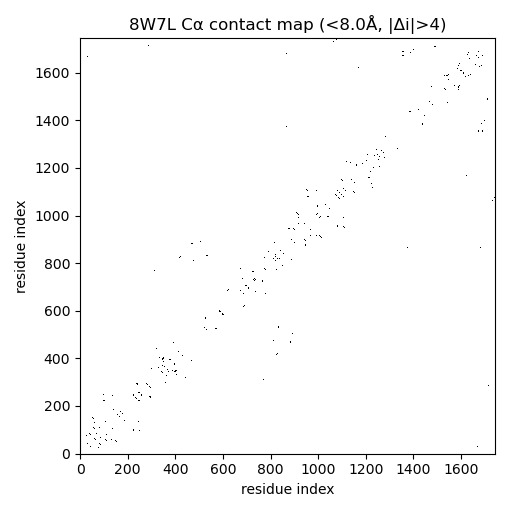 VAL B CA 1
ATOM 7524 C C . VAL B 2 100 ? 158.420 144.968 140.866 1.00 104.70 104 VAL B C 1
ATOM 7525 O O . VAL B 2 100 ? 159.015 145.662 140.028 1.00 104.70 104 VAL B O 1
ATOM 7529 N N . SER B 2 101 ? 159.003 144.542 141.986 1.00 110.45 105 SER B N 1
ATOM 7530 C CA . SER B 2 101 ? 160.410 144.796 142.259 1.00 110.45 105 SER B CA 1
ATOM 7531 C C . SER B 2 101 ? 161.294 144.028 141.286 1.00 110.45 105 SER B C 1
ATOM 7532 O O . SER B 2 101 ? 160.982 142.902 140.889 1.00 110.45 105 SER B O 1
ATOM 7535 N N . ARG B 2 102 ? 162.410 144.651 140.904 1.00 106.81 106 ARG B N 1
ATOM 7536 C CA . ARG B 2 102 ? 163.299 144.099 139.890 1.00 106.81 106 ARG B CA 1
ATOM 7537 C C . ARG B 2 102 ? 164.088 142.889 140.370 1.00 106.81 106 ARG B C 1
ATOM 7538 O O . ARG B 2 102 ? 164.653 142.175 139.535 1.00 106.81 106 ARG B O 1
ATOM 7546 N N . GLY B 2 103 ? 164.144 142.636 141.678 1.00 98.74 107 GLY B N 1
ATOM 7547 C CA . GLY B 2 103 ? 164.790 141.429 142.156 1.00 98.74 107 GLY B CA 1
ATOM 7548 C C . GLY B 2 103 ? 163.989 140.167 141.916 1.00 98.74 107 GLY B C 1
ATOM 7549 O O . GLY B 2 103 ? 164.578 139.089 141.784 1.00 98.74 107 GLY B O 1
ATOM 7550 N N . PHE B 2 104 ? 162.660 140.273 141.857 1.00 98.66 108 PHE B N 1
ATOM 7551 C CA . PHE B 2 104 ? 161.761 139.134 141.639 1.00 98.66 108 PHE B CA 1
ATOM 7552 C C . PHE B 2 104 ? 161.076 139.371 140.297 1.00 98.66 108 PHE B C 1
ATOM 7553 O O . PHE B 2 104 ? 160.006 139.981 140.238 1.00 98.66 108 PHE B O 1
ATOM 7561 N N . SER B 2 105 ? 161.687 138.886 139.220 1.00 86.29 109 SER B N 1
ATOM 7562 C CA . SER B 2 105 ? 161.123 139.046 137.887 1.00 86.29 109 SER B CA 1
ATOM 7563 C C . SER B 2 105 ? 161.341 137.773 137.091 1.00 86.29 109 SER B C 1
ATOM 7564 O O . SER B 2 105 ? 162.425 137.186 137.141 1.00 86.29 109 SER B O 1
ATOM 7567 N N . GLY B 2 106 ? 160.315 137.350 136.359 1.00 85.11 110 GLY B N 1
ATOM 7568 C CA . GLY B 2 106 ? 160.425 136.176 135.521 1.00 85.11 110 GLY B CA 1
ATOM 7569 C C . GLY B 2 106 ? 160.426 134.857 136.255 1.00 85.11 110 GLY B C 1
ATOM 7570 O O . GLY B 2 106 ? 160.776 133.835 135.657 1.00 85.11 110 GLY B O 1
ATOM 7571 N N . LYS B 2 107 ? 160.045 134.840 137.529 1.00 91.20 111 LYS B N 1
ATOM 7572 C CA . LYS B 2 107 ? 160.051 133.608 138.305 1.00 91.20 111 LYS B CA 1
ATOM 7573 C C . LYS B 2 107 ? 158.887 132.719 137.892 1.00 91.20 111 LYS B C 1
ATOM 7574 O O . LYS B 2 107 ? 157.835 132.722 138.539 1.00 91.20 111 LYS B O 1
ATOM 7580 N N . PHE B 2 108 ? 159.060 131.960 136.812 1.00 84.49 112 PHE B N 1
ATOM 7581 C CA . PHE B 2 108 ? 158.001 131.096 136.309 1.00 84.49 112 PHE B CA 1
ATOM 7582 C C . PHE B 2 108 ? 158.153 129.650 136.766 1.00 84.49 112 PHE B C 1
ATOM 7583 O O . PHE B 2 108 ? 157.247 129.114 137.404 1.00 84.49 112 PHE B O 1
ATOM 7591 N N . ILE B 2 109 ? 159.277 129.008 136.461 1.00 79.96 113 ILE B N 1
ATOM 7592 C CA . ILE B 2 109 ? 159.501 127.605 136.791 1.00 79.96 113 ILE B CA 1
ATOM 7593 C C . ILE B 2 109 ? 160.813 127.490 137.552 1.00 79.96 113 ILE B C 1
ATOM 7594 O O . ILE B 2 109 ? 161.850 127.968 137.080 1.00 79.96 113 ILE B O 1
ATOM 7599 N N . THR B 2 110 ? 160.768 126.868 138.733 1.00 86.97 114 THR B N 1
ATOM 7600 C CA . THR B 2 110 ? 161.958 126.623 139.552 1.00 86.97 114 THR B CA 1
ATOM 7601 C C . THR B 2 110 ? 162.030 125.128 139.851 1.00 86.97 114 THR B C 1
ATOM 7602 O O . THR B 2 110 ? 161.359 124.643 140.763 1.00 86.97 114 THR B O 1
ATOM 7606 N N . CYS B 2 111 ? 162.838 124.396 139.087 1.00 89.86 115 CYS B N 1
ATOM 7607 C CA . CYS B 2 111 ? 163.049 122.989 139.389 1.00 89.86 115 CYS B CA 1
ATOM 7608 C C . CYS B 2 111 ? 164.189 122.823 140.393 1.00 89.86 115 CYS B C 1
ATOM 7609 O O . CYS B 2 111 ? 165.047 123.695 140.549 1.00 89.86 115 CYS B O 1
ATOM 7612 N N . TYR B 2 112 ? 164.188 121.682 141.082 1.00 93.55 116 TYR B N 1
ATOM 7613 C CA . TYR B 2 112 ? 165.087 121.428 142.210 1.00 93.55 116 TYR B CA 1
ATOM 7614 C C . TYR B 2 112 ? 165.815 120.097 142.043 1.00 93.55 116 TYR B C 1
ATOM 7615 O O . TYR B 2 112 ? 165.476 119.109 142.704 1.00 93.55 116 TYR B O 1
ATOM 7624 N N . PRO B 2 113 ? 166.835 120.036 141.193 1.00 106.26 117 PRO B N 1
ATOM 7625 C CA . PRO B 2 113 ? 167.533 118.770 140.952 1.00 106.26 117 PRO B CA 1
ATOM 7626 C C . PRO B 2 113 ? 168.567 118.477 142.033 1.00 106.26 117 PRO B C 1
ATOM 7627 O O . PRO B 2 113 ? 168.675 119.171 143.041 1.00 106.26 117 PRO B O 1
ATOM 7631 N N . ASN B 2 114 ? 169.335 117.418 141.795 1.00 126.73 118 ASN B N 1
ATOM 7632 C CA . ASN B 2 114 ? 170.369 116.966 142.707 1.00 126.73 118 ASN B CA 1
ATOM 7633 C C . ASN B 2 114 ? 171.750 117.331 142.168 1.00 126.73 118 ASN B C 1
ATOM 7634 O O . ASN B 2 114 ? 171.900 117.864 141.066 1.00 126.73 118 ASN B O 1
ATOM 7639 N N . GLN B 2 115 ? 172.776 117.036 142.969 1.00 130.26 119 GLN B N 1
ATOM 7640 C CA . GLN B 2 115 ? 174.147 117.330 142.563 1.00 130.26 119 GLN B CA 1
ATOM 7641 C C . GLN B 2 115 ? 174.645 116.353 141.504 1.00 130.26 119 GLN B C 1
ATOM 7642 O O . GLN B 2 115 ? 175.303 116.763 140.542 1.00 130.26 119 GLN B O 1
ATOM 7648 N N . ASN B 2 116 ? 174.348 115.062 141.668 1.00 122.13 120 ASN B N 1
ATOM 7649 C CA . ASN B 2 116 ? 174.844 114.063 140.726 1.00 122.13 120 ASN B CA 1
ATOM 7650 C C . ASN B 2 116 ? 174.084 114.116 139.406 1.00 122.13 120 ASN B C 1
ATOM 7651 O O . ASN B 2 116 ? 174.684 114.029 138.329 1.00 122.13 120 ASN B O 1
ATOM 7656 N N . GLU B 2 117 ? 172.762 114.258 139.469 1.00 118.20 121 GLU B N 1
ATOM 7657 C CA . GLU B 2 117 ? 171.933 114.328 138.268 1.00 118.20 121 GLU B CA 1
ATOM 7658 C C . GLU B 2 117 ? 171.663 115.791 137.922 1.00 118.20 121 GLU B C 1
ATOM 7659 O O . GLU B 2 117 ? 170.533 116.278 137.935 1.00 118.20 121 GLU B O 1
ATOM 7661 N N . LEU B 2 118 ? 172.744 116.490 137.607 1.00 112.33 122 LEU B N 1
ATOM 7662 C CA . LEU B 2 118 ? 172.684 117.916 137.323 1.00 112.33 122 LEU B CA 1
ATOM 7663 C C . LEU B 2 118 ? 173.061 118.256 135.891 1.00 112.33 122 LEU B C 1
ATOM 7664 O O . LEU B 2 118 ? 172.287 118.925 135.203 1.00 112.33 122 LEU B O 1
ATOM 7669 N N . GLU B 2 119 ? 174.225 117.793 135.418 1.00 118.72 123 GLU B N 1
ATOM 7670 C CA . GLU B 2 119 ? 174.646 118.072 134.047 1.00 118.72 123 GLU B CA 1
ATOM 7671 C C . GLU B 2 119 ? 173.699 117.436 133.040 1.00 118.72 123 GLU B C 1
ATOM 7672 O O . GLU B 2 119 ? 173.383 118.040 132.005 1.00 118.72 123 GLU B O 1
ATOM 7674 N N . SER B 2 120 ? 173.210 116.233 133.355 1.00 116.91 124 SER B N 1
ATOM 7675 C CA . SER B 2 120 ? 172.253 115.543 132.497 1.00 116.91 124 SER B CA 1
ATOM 7676 C C . SER B 2 120 ? 170.938 116.306 132.398 1.00 116.91 124 SER B C 1
ATOM 7677 O O . SER B 2 120 ? 170.373 116.441 131.309 1.00 116.91 124 SER B O 1
ATOM 7680 N N . VAL B 2 121 ? 170.445 116.836 133.522 1.00 114.63 125 VAL B N 1
ATOM 7681 C CA . VAL B 2 121 ? 169.151 117.509 133.463 1.00 114.63 125 VAL B CA 1
ATOM 7682 C C . VAL B 2 121 ? 169.282 118.894 132.827 1.00 114.63 125 VAL B C 1
ATOM 7683 O O . VAL B 2 121 ? 168.360 119.339 132.135 1.00 114.63 125 VAL B O 1
ATOM 7687 N N . LEU B 2 122 ? 170.435 119.563 132.966 1.00 112.42 126 LEU B N 1
ATOM 7688 C CA . LEU B 2 122 ? 170.638 120.819 132.238 1.00 112.42 126 LEU B CA 1
ATOM 7689 C C . LEU B 2 122 ? 170.760 120.604 130.730 1.00 112.42 126 LEU B C 1
ATOM 7690 O O . LEU B 2 122 ? 170.165 121.358 129.947 1.00 112.42 126 LEU B O 1
ATOM 7695 N N . GLN B 2 123 ? 171.514 119.584 130.294 1.00 114.18 127 GLN B N 1
ATOM 7696 C CA . GLN B 2 123 ? 171.602 119.354 128.851 1.00 114.18 127 GLN B CA 1
ATOM 7697 C C . GLN B 2 123 ? 170.281 118.841 128.286 1.00 114.18 127 GLN B C 1
ATOM 7698 O O . GLN B 2 123 ? 169.914 119.199 127.157 1.00 114.18 127 GLN B O 1
ATOM 7704 N N . ARG B 2 124 ? 169.530 118.064 129.077 1.00 115.18 128 ARG B N 1
ATOM 7705 C CA . ARG B 2 124 ? 168.213 117.603 128.656 1.00 115.18 128 ARG B CA 1
ATOM 7706 C C . ARG B 2 124 ? 167.237 118.763 128.533 1.00 115.18 128 ARG B C 1
ATOM 7707 O O . ARG B 2 124 ? 166.464 118.828 127.574 1.00 115.18 128 ARG B O 1
ATOM 7715 N N . LEU B 2 125 ? 167.274 119.702 129.485 1.00 107.99 129 LEU B N 1
ATOM 7716 C CA . LEU B 2 125 ? 166.394 120.866 129.424 1.00 107.99 129 LEU B CA 1
ATOM 7717 C C . LEU B 2 125 ? 166.745 121.775 128.254 1.00 107.99 129 LEU B C 1
ATOM 7718 O O . LEU B 2 125 ? 165.851 122.296 127.581 1.00 107.99 129 LEU B O 1
ATOM 7723 N N . GLU B 2 126 ? 168.039 121.969 127.992 1.00 114.69 130 GLU B N 1
ATOM 7724 C CA . GLU B 2 126 ? 168.463 122.824 126.885 1.00 114.69 130 GLU B CA 1
ATOM 7725 C C . GLU B 2 126 ? 168.059 122.225 125.544 1.00 114.69 130 GLU B C 1
ATOM 7726 O O . GLU B 2 126 ? 167.476 122.914 124.696 1.00 114.69 130 GLU B O 1
ATOM 7728 N N . SER B 2 127 ? 168.308 120.923 125.359 1.00 120.71 131 SER B N 1
ATOM 7729 C CA . SER B 2 127 ? 167.939 120.264 124.110 1.00 120.71 131 SER B CA 1
ATOM 7730 C C . SER B 2 127 ? 166.428 120.096 123.991 1.00 120.71 131 SER B C 1
ATOM 7731 O O . SER B 2 127 ? 165.894 120.011 122.879 1.00 120.71 131 SER B O 1
ATOM 7733 N N . ALA B 2 128 ? 165.722 120.042 125.123 1.00 117.56 132 ALA B N 1
ATOM 7734 C CA . ALA B 2 128 ? 164.277 119.864 125.084 1.00 117.56 132 ALA B CA 1
ATOM 7735 C C . ALA B 2 128 ? 163.576 121.156 124.701 1.00 117.56 132 ALA B C 1
ATOM 7736 O O . ALA B 2 128 ? 162.759 121.177 123.771 1.00 117.56 132 ALA B O 1
ATOM 7738 N N . LEU B 2 129 ? 163.848 122.240 125.432 1.00 109.80 133 LEU B N 1
ATOM 7739 C CA . LEU B 2 129 ? 163.280 123.529 125.057 1.00 109.80 133 LEU B CA 1
ATOM 7740 C C . LEU B 2 129 ? 163.852 124.041 123.741 1.00 109.80 133 LEU B C 1
ATOM 7741 O O . LEU B 2 129 ? 163.121 124.104 122.749 1.00 109.80 133 LEU B O 1
ATOM 7746 N N . LYS B 2 130 ? 165.135 124.448 123.730 1.00 117.43 134 LYS B N 1
ATOM 7747 C CA . LYS B 2 130 ? 165.890 124.904 122.553 1.00 117.43 134 LYS B CA 1
ATOM 7748 C C . LYS B 2 130 ? 165.325 126.135 121.829 1.00 117.43 134 LYS B C 1
ATOM 7749 O O . LYS B 2 130 ? 165.907 126.586 120.838 1.00 117.43 134 LYS B O 1
ATOM 7751 N N . GLN B 2 131 ? 164.209 126.678 122.299 1.00 108.67 135 GLN B N 1
ATOM 7752 C CA . GLN B 2 131 ? 163.548 127.849 121.734 1.00 108.67 135 GLN B CA 1
ATOM 7753 C C . GLN B 2 131 ? 162.775 128.521 122.865 1.00 108.67 135 GLN B C 1
ATOM 7754 O O . GLN B 2 131 ? 163.121 128.358 124.040 1.00 108.67 135 GLN B O 1
ATOM 7760 N N . TYR B 2 132 ? 161.757 129.311 122.494 1.00 109.18 136 TYR B N 1
ATOM 7761 C CA . TYR B 2 132 ? 160.894 130.089 123.384 1.00 109.18 136 TYR B CA 1
ATOM 7762 C C . TYR B 2 132 ? 161.700 131.100 124.187 1.00 109.18 136 TYR B C 1
ATOM 7763 O O . TYR B 2 132 ? 161.851 130.948 125.403 1.00 109.18 136 TYR B O 1
ATOM 7772 N N . ASN B 2 133 ? 162.252 132.101 123.502 1.00 108.34 137 ASN B N 1
ATOM 7773 C CA . ASN B 2 133 ? 162.991 133.166 124.165 1.00 108.34 137 ASN B CA 1
ATOM 7774 C C . ASN B 2 133 ? 162.079 133.959 125.093 1.00 108.34 137 ASN B C 1
ATOM 7775 O O . ASN B 2 133 ? 160.882 134.117 124.838 1.00 108.34 137 ASN B O 1
ATOM 7780 N N . GLY B 2 134 ? 162.653 134.447 126.188 1.00 101.18 138 GLY B N 1
ATOM 7781 C CA . GLY B 2 134 ? 161.882 135.133 127.194 1.00 101.18 138 GLY B CA 1
ATOM 7782 C C . GLY B 2 134 ? 162.666 136.185 127.952 1.00 101.18 138 GLY B C 1
ATOM 7783 O O . GLY B 2 134 ? 163.688 136.694 127.481 1.00 101.18 138 GLY B O 1
ATOM 7784 N N . PRO B 2 135 ? 162.175 136.548 129.138 1.00 91.59 139 PRO B N 1
ATOM 7785 C CA . PRO B 2 135 ? 162.853 137.566 129.947 1.00 91.59 139 PRO B CA 1
ATOM 7786 C C . PRO B 2 135 ? 164.188 137.079 130.483 1.00 91.59 139 PRO B C 1
ATOM 7787 O O . PRO B 2 135 ? 164.414 135.882 130.666 1.00 91.59 139 PRO B O 1
ATOM 7791 N N . TYR B 2 136 ? 165.077 138.034 130.733 1.00 103.20 140 TYR B N 1
ATOM 7792 C CA . TYR B 2 136 ? 166.342 137.777 131.412 1.00 103.20 140 TYR B CA 1
ATOM 7793 C C . TYR B 2 136 ? 166.139 138.139 132.877 1.00 103.20 140 TYR B C 1
ATOM 7794 O O . TYR B 2 136 ? 165.929 139.307 133.214 1.00 103.20 140 TYR B O 1
ATOM 7803 N N . ILE B 2 137 ? 166.189 137.130 133.748 1.00 98.95 141 ILE B N 1
ATOM 7804 C CA . ILE B 2 137 ? 166.088 137.383 135.178 1.00 98.95 141 ILE B CA 1
ATOM 7805 C C . ILE B 2 137 ? 167.372 138.049 135.661 1.00 98.95 141 ILE B C 1
ATOM 7806 O O . ILE B 2 137 ? 168.476 137.737 135.197 1.00 98.95 141 ILE B O 1
ATOM 7811 N N . LEU B 2 138 ? 167.228 139.016 136.563 1.00 106.73 142 LEU B N 1
ATOM 7812 C CA . LEU B 2 138 ? 168.381 139.687 137.165 1.00 106.73 142 LEU B CA 1
ATOM 7813 C C . LEU B 2 138 ? 168.888 138.928 138.386 1.00 106.73 142 LEU B C 1
ATOM 7814 O O . LEU B 2 138 ? 169.009 139.467 139.483 1.00 106.73 142 LEU B O 1
ATOM 7819 N N . SER B 2 139 ? 169.164 137.658 138.198 1.00 108.76 143 SER B N 1
ATOM 7820 C CA . SER B 2 139 ? 169.748 136.816 139.229 1.00 108.76 143 SER B CA 1
ATOM 7821 C C . SER B 2 139 ? 170.958 136.039 138.740 1.00 108.76 143 SER B C 1
ATOM 7822 O O . SER B 2 139 ? 171.906 135.855 139.505 1.00 108.76 143 SER B O 1
ATOM 7825 N N . ASP B 2 140 ? 170.953 135.583 137.487 1.00 110.50 144 ASP B N 1
ATOM 7826 C CA . ASP B 2 140 ? 171.968 134.677 136.966 1.00 110.50 144 ASP B CA 1
ATOM 7827 C C . ASP B 2 140 ? 172.450 135.134 135.598 1.00 110.50 144 ASP B C 1
ATOM 7828 O O . ASP B 2 140 ? 172.147 136.236 135.133 1.00 110.50 144 ASP B O 1
ATOM 7833 N N . LYS B 2 141 ? 173.217 134.254 134.962 1.00 116.07 145 LYS B N 1
ATOM 7834 C CA . LYS B 2 141 ? 173.580 134.385 133.561 1.00 116.07 145 LYS B CA 1
ATOM 7835 C C . LYS B 2 141 ? 172.776 133.393 132.731 1.00 116.07 145 LYS B C 1
ATOM 7836 O O . LYS B 2 141 ? 172.405 132.316 133.204 1.00 116.07 145 LYS B O 1
ATOM 7838 N N . ARG B 2 142 ? 172.498 133.771 131.484 1.00 113.33 146 ARG B N 1
ATOM 7839 C CA . ARG B 2 142 ? 171.681 132.933 130.616 1.00 113.33 146 ARG B CA 1
ATOM 7840 C C . ARG B 2 142 ? 172.459 131.724 130.115 1.00 113.33 146 ARG B C 1
ATOM 7841 O O . ARG B 2 142 ? 173.293 131.846 129.212 1.00 113.33 146 ARG B O 1
ATOM 7849 N N . TRP B 2 143 ? 172.197 130.558 130.702 1.00 114.73 147 TRP B N 1
ATOM 7850 C CA . TRP B 2 143 ? 172.805 129.323 130.228 1.00 114.73 147 TRP B CA 1
ATOM 7851 C C . TRP B 2 143 ? 172.213 128.948 128.874 1.00 114.73 147 TRP B C 1
ATOM 7852 O O . TRP B 2 143 ? 170.989 128.905 128.714 1.00 114.73 147 TRP B O 1
ATOM 7863 N N . ASP B 2 144 ? 173.094 128.682 127.912 1.00 115.47 148 ASP B N 1
ATOM 7864 C CA . ASP B 2 144 ? 172.797 128.256 126.534 1.00 115.47 148 ASP B CA 1
ATOM 7865 C C . ASP B 2 144 ? 171.926 129.316 125.850 1.00 115.47 148 ASP B C 1
ATOM 7866 O O . ASP B 2 144 ? 172.028 130.512 126.151 1.00 115.47 148 ASP B O 1
ATOM 7868 N N . GLU B 2 145 ? 171.067 128.890 124.925 1.00 116.60 149 GLU B N 1
ATOM 7869 C CA . GLU B 2 145 ? 170.184 129.790 124.195 1.00 116.60 149 GLU B CA 1
ATOM 7870 C C . GLU B 2 145 ? 168.778 129.841 124.775 1.00 116.60 149 GLU B C 1
ATOM 7871 O O . GLU B 2 145 ? 168.132 130.892 124.727 1.00 116.60 149 GLU B O 1
ATOM 7873 N N . ALA B 2 146 ? 168.288 128.723 125.306 1.00 116.61 150 ALA B N 1
ATOM 7874 C CA . ALA B 2 146 ? 167.004 128.707 125.984 1.00 116.61 150 ALA B CA 1
ATOM 7875 C C . ALA B 2 146 ? 167.097 129.484 127.297 1.00 116.61 150 ALA B C 1
ATOM 7876 O O . ALA B 2 146 ? 168.163 129.535 127.917 1.00 116.61 150 ALA B O 1
ATOM 7878 N N . PRO B 2 147 ? 165.994 130.113 127.742 1.00 102.95 151 PRO B N 1
ATOM 7879 C CA . PRO B 2 147 ? 166.047 130.886 128.993 1.00 102.95 151 PRO B CA 1
ATOM 7880 C C . PRO B 2 147 ? 166.190 130.009 130.225 1.00 102.95 151 PRO B C 1
ATOM 7881 O O . PRO B 2 147 ? 165.228 129.770 130.959 1.00 102.95 151 PRO B O 1
ATOM 7885 N N . ILE B 2 148 ? 167.409 129.531 130.449 1.00 110.46 152 ILE B N 1
ATOM 7886 C CA . ILE B 2 148 ? 167.750 128.661 131.565 1.00 110.46 152 ILE B CA 1
ATOM 7887 C C . ILE B 2 148 ? 168.764 129.402 132.422 1.00 110.46 152 ILE B C 1
ATOM 7888 O O . ILE B 2 148 ? 169.792 129.864 131.912 1.00 110.46 152 ILE B O 1
ATOM 7893 N N . TYR B 2 149 ? 168.475 129.531 133.715 1.00 104.91 153 TYR B N 1
ATOM 7894 C CA . TYR B 2 149 ? 169.291 130.339 134.613 1.00 104.91 153 TYR B CA 1
ATOM 7895 C C . TYR B 2 149 ? 169.487 129.593 135.922 1.00 104.91 153 TYR B C 1
ATOM 7896 O O . TYR B 2 149 ? 168.509 129.228 136.580 1.00 104.91 153 TYR B O 1
ATOM 7905 N N . LEU B 2 150 ? 170.744 129.393 136.311 1.00 103.43 154 LEU B N 1
ATOM 7906 C CA . LEU B 2 150 ? 171.094 128.579 137.470 1.00 103.43 154 LEU B CA 1
ATOM 7907 C C . LEU B 2 150 ? 171.430 129.485 138.649 1.00 103.43 154 LEU B C 1
ATOM 7908 O O . LEU B 2 150 ? 172.469 130.153 138.648 1.00 103.43 154 LEU B O 1
ATOM 7913 N N . ARG B 2 151 ? 170.565 129.492 139.660 1.00 107.69 155 ARG B N 1
ATOM 7914 C CA . ARG B 2 151 ? 170.783 130.263 140.874 1.00 107.69 155 ARG B CA 1
ATOM 7915 C C . ARG B 2 151 ? 171.038 129.317 142.033 1.00 107.69 155 ARG B C 1
ATOM 7916 O O . ARG B 2 151 ? 170.337 128.315 142.193 1.00 107.69 155 ARG B O 1
ATOM 7924 N N . TYR B 2 152 ? 172.051 129.632 142.835 1.00 117.73 156 TYR B N 1
ATOM 7925 C CA . TYR B 2 152 ? 172.362 128.837 144.020 1.00 117.73 156 TYR B CA 1
ATOM 7926 C C . TYR B 2 152 ? 171.453 129.321 145.150 1.00 117.73 156 TYR B C 1
ATOM 7927 O O . TYR B 2 152 ? 171.830 130.107 146.022 1.00 117.73 156 TYR B O 1
ATOM 7936 N N . GLY B 2 153 ? 170.207 128.863 145.090 1.00 122.83 157 GLY B N 1
ATOM 7937 C CA . GLY B 2 153 ? 169.169 129.405 145.939 1.00 122.83 157 GLY B CA 1
ATOM 7938 C C . GLY B 2 153 ? 168.799 128.563 147.140 1.00 122.83 157 GLY B C 1
ATOM 7939 O O . GLY B 2 153 ? 169.624 127.821 147.681 1.00 122.83 157 GLY B O 1
ATOM 7940 N N . VAL B 2 154 ? 167.537 128.666 147.551 1.00 125.53 158 VAL B N 1
ATOM 7941 C CA . VAL B 2 154 ? 167.051 128.092 148.795 1.00 125.53 158 VAL B CA 1
ATOM 7942 C C . VAL B 2 154 ? 166.120 126.931 148.464 1.00 125.53 158 VAL B C 1
ATOM 7943 O O . VAL B 2 154 ? 165.275 127.013 147.570 1.00 125.53 158 VAL B O 1
ATOM 7947 N N . PHE B 2 155 ? 166.283 125.843 149.209 1.00 132.04 159 PHE B N 1
ATOM 7948 C CA . PHE B 2 155 ? 165.522 124.609 149.072 1.00 132.04 159 PHE B CA 1
ATOM 7949 C C . PHE B 2 155 ? 164.539 124.491 150.234 1.00 132.04 159 PHE B C 1
ATOM 7950 O O . PHE B 2 155 ? 164.300 125.454 150.971 1.00 132.04 159 PHE B O 1
ATOM 7958 N N . ARG B 2 156 ? 163.927 123.305 150.347 1.00 149.58 160 ARG B N 1
ATOM 7959 C CA . ARG B 2 156 ? 163.072 122.842 151.439 1.00 149.58 160 ARG B CA 1
ATOM 7960 C C . ARG B 2 156 ? 163.638 123.170 152.822 1.00 149.58 160 ARG B C 1
ATOM 7961 O O . ARG B 2 156 ? 164.863 123.223 152.990 1.00 149.58 160 ARG B O 1
ATOM 7969 N N . PRO B 2 157 ? 162.784 123.418 153.819 1.00 156.19 161 PRO B N 1
ATOM 7970 C CA . PRO B 2 157 ? 163.279 123.706 155.172 1.00 156.19 161 PRO B CA 1
ATOM 7971 C C . PRO B 2 157 ? 163.999 122.513 155.787 1.00 156.19 161 PRO B C 1
ATOM 7972 O O . PRO B 2 157 ? 163.780 121.359 155.412 1.00 156.19 161 PRO B O 1
ATOM 7976 N N . SER B 2 158 ? 164.880 122.824 156.739 1.00 163.68 162 SER B N 1
ATOM 7977 C CA . SER B 2 158 ? 165.847 121.860 157.251 1.00 163.68 162 SER B CA 1
ATOM 7978 C C . SER B 2 158 ? 165.168 120.735 158.027 1.00 163.68 162 SER B C 1
ATOM 7979 O O . SER B 2 158 ? 164.150 120.930 158.695 1.00 163.68 162 SER B O 1
ATOM 7982 N N . ARG B 2 159 ? 165.751 119.544 157.918 1.00 170.03 163 ARG B N 1
ATOM 7983 C CA . ARG B 2 159 ? 165.202 118.348 158.535 1.00 170.03 163 ARG B CA 1
ATOM 7984 C C . ARG B 2 159 ? 165.388 118.389 160.051 1.00 170.03 163 ARG B C 1
ATOM 7985 O O . ARG B 2 159 ? 166.142 119.203 160.592 1.00 170.03 163 ARG B O 1
ATOM 7993 N N . ASP B 2 160 ? 164.670 117.498 160.739 1.00 176.05 164 ASP B N 1
ATOM 7994 C CA . ASP B 2 160 ? 164.742 117.426 162.194 1.00 176.05 164 ASP B CA 1
ATOM 7995 C C . ASP B 2 160 ? 166.096 116.937 162.700 1.00 176.05 164 ASP B C 1
ATOM 7996 O O . ASP B 2 160 ? 166.513 117.332 163.794 1.00 176.05 164 ASP B O 1
ATOM 8001 N N . ASP B 2 161 ? 166.789 116.092 161.936 1.00 178.30 165 ASP B N 1
ATOM 8002 C CA . ASP B 2 161 ? 168.129 115.662 162.312 1.00 178.30 165 ASP B CA 1
ATOM 8003 C C . ASP B 2 161 ? 169.217 116.668 161.952 1.00 178.30 165 ASP B C 1
ATOM 8004 O O . ASP B 2 161 ? 170.305 116.615 162.534 1.00 178.30 165 ASP B O 1
ATOM 8009 N N . GLU B 2 162 ? 168.946 117.575 161.015 1.00 176.14 166 GLU B N 1
ATOM 8010 C CA . GLU B 2 162 ? 169.873 118.649 160.686 1.00 176.14 166 GLU B CA 1
ATOM 8011 C C . GLU B 2 162 ? 169.562 119.850 161.574 1.00 176.14 166 GLU B C 1
ATOM 8012 O O . GLU B 2 162 ? 168.498 119.901 162.198 1.00 176.14 166 GLU B O 1
ATOM 8018 N N . LYS B 2 163 ? 170.475 120.817 161.646 1.00 175.72 167 LYS B N 1
ATOM 8019 C CA . LYS B 2 163 ? 170.257 122.002 162.468 1.00 175.72 167 LYS B CA 1
ATOM 8020 C C . LYS B 2 163 ? 170.520 123.261 161.656 1.00 175.72 167 LYS B C 1
ATOM 8021 O O . LYS B 2 163 ? 170.871 123.167 160.474 1.00 175.72 167 LYS B O 1
ATOM 8023 N N . LYS B 2 164 ? 170.354 124.429 162.298 1.00 173.78 168 LYS B N 1
ATOM 8024 C CA . LYS B 2 164 ? 170.545 125.752 161.686 1.00 173.78 168 LYS B CA 1
ATOM 8025 C C . LYS B 2 164 ? 169.672 125.928 160.445 1.00 173.78 168 LYS B C 1
ATOM 8026 O O . LYS B 2 164 ? 170.174 125.966 159.318 1.00 173.78 168 LYS B O 1
ATOM 8028 N N . VAL B 2 165 ? 168.351 125.969 160.662 1.00 171.18 169 VAL B N 1
ATOM 8029 C CA . VAL B 2 165 ? 167.347 126.033 159.599 1.00 171.18 169 VAL B CA 1
ATOM 8030 C C . VAL B 2 165 ? 167.554 127.275 158.742 1.00 171.18 169 VAL B C 1
ATOM 8031 O O . VAL B 2 165 ? 167.887 127.153 157.558 1.00 171.18 169 VAL B O 1
ATOM 8035 N N . ALA B 2 166 ? 167.409 128.460 159.354 1.00 170.45 170 ALA B N 1
ATOM 8036 C CA . ALA B 2 166 ? 167.861 129.748 158.823 1.00 170.45 170 ALA B CA 1
ATOM 8037 C C . ALA B 2 166 ? 167.387 130.054 157.404 1.00 170.45 170 ALA B C 1
ATOM 8038 O O . ALA B 2 166 ? 168.197 130.028 156.471 1.00 170.45 170 ALA B O 1
ATOM 8040 N N . ILE B 2 167 ? 166.078 130.257 157.229 1.00 164.20 171 ILE B N 1
ATOM 8041 C CA . ILE B 2 167 ? 165.447 130.463 155.925 1.00 164.20 171 ILE B CA 1
ATOM 8042 C C . ILE B 2 167 ? 166.030 131.690 155.230 1.00 164.20 171 ILE B C 1
ATOM 8043 O O . ILE B 2 167 ? 166.123 132.768 155.830 1.00 164.20 171 ILE B O 1
ATOM 8048 N N . ASP B 2 168 ? 166.447 131.501 153.967 1.00 164.10 172 ASP B N 1
ATOM 8049 C CA . ASP B 2 168 ? 167.126 132.505 153.134 1.00 164.10 172 ASP B CA 1
ATOM 8050 C C . ASP B 2 168 ? 168.423 133.000 153.775 1.00 164.10 172 ASP B C 1
ATOM 8051 O O . ASP B 2 168 ? 168.758 134.184 153.709 1.00 164.10 172 ASP B O 1
ATOM 8053 N N . GLU B 2 169 ? 169.167 132.079 154.394 1.00 167.40 173 GLU B N 1
ATOM 8054 C CA . GLU B 2 169 ? 170.515 132.360 154.871 1.00 167.40 173 GLU B CA 1
ATOM 8055 C C . GLU B 2 169 ? 171.564 131.409 154.311 1.00 167.40 173 GLU B C 1
ATOM 8056 O O . GLU B 2 169 ? 172.750 131.586 154.616 1.00 167.40 173 GLU B O 1
ATOM 8062 N N . LEU B 2 170 ? 171.155 130.344 153.616 1.00 157.88 174 LEU B N 1
ATOM 8063 C CA . LEU B 2 170 ? 171.934 129.593 152.629 1.00 157.88 174 LEU B CA 1
ATOM 8064 C C . LEU B 2 170 ? 173.057 128.721 153.200 1.00 157.88 174 LEU B C 1
ATOM 8065 O O . LEU B 2 170 ? 173.529 127.828 152.490 1.00 157.88 174 LEU B O 1
ATOM 8070 N N . ILE B 2 171 ? 173.401 128.913 154.487 1.00 167.03 175 ILE B N 1
ATOM 8071 C CA . ILE B 2 171 ? 174.341 128.165 155.341 1.00 167.03 175 ILE B CA 1
ATOM 8072 C C . ILE B 2 171 ? 175.562 127.648 154.571 1.00 167.03 175 ILE B C 1
ATOM 8073 O O . ILE B 2 171 ? 175.562 126.517 154.070 1.00 167.03 175 ILE B O 1
ATOM 8078 N N . VAL B 2 172 ? 176.574 128.500 154.385 1.00 163.82 176 VAL B N 1
ATOM 8079 C CA . VAL B 2 172 ? 177.726 128.106 153.571 1.00 163.82 176 VAL B CA 1
ATOM 8080 C C . VAL B 2 172 ? 178.580 127.086 154.314 1.00 163.82 176 VAL B C 1
ATOM 8081 O O . VAL B 2 172 ? 178.831 125.980 153.821 1.00 163.82 176 VAL B O 1
ATOM 8085 N N . GLY B 2 173 ? 179.037 127.442 155.509 1.00 168.40 177 GLY B N 1
ATOM 8086 C CA . GLY B 2 173 ? 179.731 126.509 156.373 1.00 168.40 177 GLY B CA 1
ATOM 8087 C C . GLY B 2 173 ? 179.057 126.478 157.726 1.00 168.40 177 GLY B C 1
ATOM 8088 O O . GLY B 2 173 ? 177.866 126.170 157.823 1.00 168.40 177 GLY B O 1
ATOM 8089 N N . ASP B 2 174 ? 179.807 126.794 158.782 1.00 171.82 178 ASP B N 1
ATOM 8090 C CA . ASP B 2 174 ? 179.166 127.085 160.059 1.00 171.82 178 ASP B CA 1
ATOM 8091 C C . ASP B 2 174 ? 178.495 128.452 160.034 1.00 171.82 178 ASP B C 1
ATOM 8092 O O . ASP B 2 174 ? 177.537 128.688 160.777 1.00 171.82 178 ASP B O 1
ATOM 8094 N N . GLU B 2 175 ? 178.982 129.355 159.186 1.00 174.22 179 GLU B N 1
ATOM 8095 C CA . GLU B 2 175 ? 178.453 130.702 159.064 1.00 174.22 179 GLU B CA 1
ATOM 8096 C C . GLU B 2 175 ? 177.442 130.770 157.918 1.00 174.22 179 GLU B C 1
ATOM 8097 O O . GLU B 2 175 ? 177.509 130.014 156.946 1.00 174.22 179 GLU B O 1
ATOM 8103 N N . VAL B 2 176 ? 176.490 131.695 158.042 1.00 169.97 180 VAL B N 1
ATOM 8104 C CA . VAL B 2 176 ? 175.409 131.851 157.079 1.00 169.97 180 VAL B CA 1
ATOM 8105 C C . VAL B 2 176 ? 175.462 133.261 156.500 1.00 169.97 180 VAL B C 1
ATOM 8106 O O . VAL B 2 176 ? 175.692 134.240 157.209 1.00 169.97 180 VAL B O 1
ATOM 8108 N N . VAL B 2 177 ? 175.227 133.354 155.192 1.00 163.84 181 VAL B N 1
ATOM 8109 C CA . VAL B 2 177 ? 175.330 134.618 154.467 1.00 163.84 181 VAL B CA 1
ATOM 8110 C C . VAL B 2 177 ? 173.933 135.037 154.017 1.00 163.84 181 VAL B C 1
ATOM 8111 O O . VAL B 2 177 ? 173.119 134.197 153.617 1.00 163.84 181 VAL B O 1
ATOM 8115 N N . LYS B 2 178 ? 173.628 136.327 154.150 1.00 160.76 182 LYS B N 1
ATOM 8116 C CA . LYS B 2 178 ? 172.321 136.829 153.749 1.00 160.76 182 LYS B CA 1
ATOM 8117 C C . LYS B 2 178 ? 172.174 136.776 152.234 1.00 160.76 182 LYS B C 1
ATOM 8118 O O . LYS B 2 178 ? 172.960 137.380 151.499 1.00 160.76 182 LYS B O 1
ATOM 8120 N N . ASP B 2 179 ? 171.162 136.043 151.769 1.00 148.40 183 ASP B N 1
ATOM 8121 C CA . ASP B 2 179 ? 170.915 135.872 150.338 1.00 148.40 183 ASP B CA 1
ATOM 8122 C C . ASP B 2 179 ? 170.290 137.155 149.800 1.00 148.40 183 ASP B C 1
ATOM 8123 O O . ASP B 2 179 ? 169.072 137.287 149.653 1.00 148.40 183 ASP B O 1
ATOM 8128 N N . GLU B 2 180 ? 171.155 138.123 149.510 1.00 139.39 184 GLU B N 1
ATOM 8129 C CA . GLU B 2 180 ? 170.708 139.403 148.980 1.00 139.39 184 GLU B CA 1
ATOM 8130 C C . GLU B 2 180 ? 170.264 139.243 147.534 1.00 139.39 184 GLU B C 1
ATOM 8131 O O . GLU B 2 180 ? 170.956 138.614 146.727 1.00 139.39 184 GLU B O 1
ATOM 8133 N N . ARG B 2 181 ? 169.109 139.813 147.208 1.00 126.86 185 ARG B N 1
ATOM 8134 C CA . ARG B 2 181 ? 168.551 139.713 145.861 1.00 126.86 185 ARG B CA 1
ATOM 8135 C C . ARG B 2 181 ? 169.020 140.865 144.979 1.00 126.86 185 ARG B C 1
ATOM 8136 O O . ARG B 2 181 ? 168.223 141.632 144.440 1.00 126.86 185 ARG B O 1
ATOM 8144 N N . LEU B 2 182 ? 170.340 140.994 144.844 1.00 122.62 186 LEU B N 1
ATOM 8145 C CA . LEU B 2 182 ? 170.937 142.009 143.990 1.00 122.62 186 LEU B CA 1
ATOM 8146 C C . LEU B 2 182 ? 170.688 141.671 142.522 1.00 122.62 186 LEU B C 1
ATOM 8147 O O . LEU B 2 182 ? 170.631 140.492 142.161 1.00 122.62 186 LEU B O 1
ATOM 8149 N N . PRO B 2 183 ? 170.496 142.683 141.670 1.00 119.17 187 PRO B N 1
ATOM 8150 C CA . PRO B 2 183 ? 170.316 142.417 140.232 1.00 119.17 187 PRO B CA 1
ATOM 8151 C C . PRO B 2 183 ? 171.523 141.787 139.557 1.00 119.17 187 PRO B C 1
ATOM 8152 O O . PRO B 2 183 ? 171.348 141.030 138.595 1.00 119.17 187 PRO B O 1
ATOM 8156 N N . VAL B 2 184 ? 172.733 142.074 140.020 1.00 121.47 188 VAL B N 1
ATOM 8157 C CA . VAL B 2 184 ? 173.932 141.490 139.432 1.00 121.47 188 VAL B CA 1
ATOM 8158 C C . VAL B 2 184 ? 174.096 140.068 139.946 1.00 121.47 188 VAL B C 1
ATOM 8159 O O . VAL B 2 184 ? 173.871 139.793 141.131 1.00 121.47 188 VAL B O 1
ATOM 8161 N N . PHE B 2 185 ? 174.475 139.156 139.052 1.00 123.06 189 PHE B N 1
ATOM 8162 C CA . PHE B 2 185 ? 174.746 137.775 139.436 1.00 123.06 189 PHE B CA 1
ATOM 8163 C C . PHE B 2 185 ? 176.036 137.726 140.243 1.00 123.06 189 PHE B C 1
ATOM 8164 O O . PHE B 2 185 ? 177.133 137.855 139.689 1.00 123.06 189 PHE B O 1
ATOM 8172 N N . LYS B 2 186 ? 175.907 137.557 141.556 1.00 129.68 190 LYS B N 1
ATOM 8173 C CA . LYS B 2 186 ? 177.044 137.526 142.468 1.00 129.68 190 LYS B CA 1
ATOM 8174 C C . LYS B 2 186 ? 177.074 136.167 143.151 1.00 129.68 190 LYS B C 1
ATOM 8175 O O . LYS B 2 186 ? 176.112 135.786 143.828 1.00 129.68 190 LYS B O 1
ATOM 8177 N N . ILE B 2 187 ? 178.166 135.438 142.967 1.00 133.95 191 ILE B N 1
ATOM 8178 C CA . ILE B 2 187 ? 178.334 134.152 143.652 1.00 133.95 191 ILE B CA 1
ATOM 8179 C C . ILE B 2 187 ? 178.651 134.412 145.121 1.00 133.95 191 ILE B C 1
ATOM 8180 O O . ILE B 2 187 ? 179.540 135.229 145.422 1.00 133.95 191 ILE B O 1
ATOM 8185 N N . PRO B 2 188 ? 177.953 133.775 146.059 1.00 138.79 192 PRO B N 1
ATOM 8186 C CA . PRO B 2 188 ? 178.276 133.962 147.479 1.00 138.79 192 PRO B CA 1
ATOM 8187 C C . PRO B 2 188 ? 179.613 133.334 147.849 1.00 138.79 192 PRO B C 1
ATOM 8188 O O . PRO B 2 188 ? 180.195 132.545 147.100 1.00 138.79 192 PRO B O 1
ATOM 8192 N N . LYS B 2 189 ? 180.099 133.716 149.031 1.00 145.84 193 LYS B N 1
ATOM 8193 C CA . LYS B 2 189 ? 181.431 133.331 149.483 1.00 145.84 193 LYS B CA 1
ATOM 8194 C C . LYS B 2 189 ? 181.510 131.835 149.768 1.00 145.84 193 LYS B C 1
ATOM 8195 O O . LYS B 2 189 ? 180.504 131.173 150.039 1.00 145.84 193 LYS B O 1
ATOM 8197 N N . GLY B 2 190 ? 182.730 131.302 149.697 1.00 147.48 194 GLY B N 1
ATOM 8198 C CA . GLY B 2 190 ? 182.922 129.870 149.778 1.00 147.48 194 GLY B CA 1
ATOM 8199 C C . GLY B 2 190 ? 182.463 129.198 148.496 1.00 147.48 194 GLY B C 1
ATOM 8200 O O . GLY B 2 190 ? 182.726 129.672 147.385 1.00 147.48 194 GLY B O 1
ATOM 8201 N N . ILE B 2 191 ? 181.719 128.095 148.681 1.00 140.26 195 ILE B N 1
ATOM 8202 C CA . ILE B 2 191 ? 181.019 127.257 147.693 1.00 140.26 195 ILE B CA 1
ATOM 8203 C C . ILE B 2 191 ? 181.785 127.020 146.386 1.00 140.26 195 ILE B C 1
ATOM 8204 O O . ILE B 2 191 ? 181.743 127.826 145.449 1.00 140.26 195 ILE B O 1
ATOM 8209 N N . VAL B 2 192 ? 182.516 125.911 146.329 1.00 145.62 196 VAL B N 1
ATOM 8210 C CA . VAL B 2 192 ? 183.226 125.562 145.094 1.00 145.62 196 VAL B CA 1
ATOM 8211 C C . VAL B 2 192 ? 182.216 125.121 144.039 1.00 145.62 196 VAL B C 1
ATOM 8212 O O . VAL B 2 192 ? 181.388 124.229 144.309 1.00 145.62 196 VAL B O 1
ATOM 8214 N N . PRO B 2 193 ? 182.216 125.721 142.849 1.00 145.61 197 PRO B N 1
ATOM 8215 C CA . PRO B 2 193 ? 181.326 125.248 141.795 1.00 145.61 197 PRO B CA 1
ATOM 8216 C C . PRO B 2 193 ? 181.795 123.909 141.265 1.00 145.61 197 PRO B C 1
ATOM 8217 O O . PRO B 2 193 ? 182.974 123.539 141.419 1.00 145.61 197 PRO B O 1
ATOM 8221 N N . PRO B 2 194 ? 180.901 123.134 140.650 1.00 147.81 198 PRO B N 1
ATOM 8222 C CA . PRO B 2 194 ? 181.319 121.865 140.044 1.00 147.81 198 PRO B CA 1
ATOM 8223 C C . PRO B 2 194 ? 182.190 122.079 138.814 1.00 147.81 198 PRO B C 1
ATOM 8224 O O . PRO B 2 194 ? 182.298 123.182 138.271 1.00 147.81 198 PRO B O 1
ATOM 8228 N N . ASP B 2 195 ? 182.827 120.984 138.386 1.00 156.62 199 ASP B N 1
ATOM 8229 C CA . ASP B 2 195 ? 183.825 121.055 137.322 1.00 156.62 199 ASP B CA 1
ATOM 8230 C C . ASP B 2 195 ? 183.194 121.371 135.970 1.00 156.62 199 ASP B C 1
ATOM 8231 O O . ASP B 2 195 ? 183.781 122.097 135.159 1.00 156.62 199 ASP B O 1
ATOM 8236 N N . PHE B 2 196 ? 182.001 120.836 135.705 1.00 145.81 200 PHE B N 1
ATOM 8237 C CA . PHE B 2 196 ? 181.319 121.145 134.454 1.00 145.81 200 PHE B CA 1
ATOM 8238 C C . PHE B 2 196 ? 180.709 122.540 134.447 1.00 145.81 200 PHE B C 1
ATOM 8239 O O . PHE B 2 196 ? 180.410 123.059 133.366 1.00 145.81 200 PHE B O 1
ATOM 8247 N N . LEU B 2 197 ? 180.516 123.156 135.614 1.00 146.41 201 LEU B N 1
ATOM 8248 C CA . LEU B 2 197 ? 180.043 124.530 135.693 1.00 146.41 201 LEU B CA 1
ATOM 8249 C C . LEU B 2 197 ? 181.160 125.552 135.822 1.00 146.41 201 LEU B C 1
ATOM 8250 O O . LEU B 2 197 ? 180.890 126.751 135.708 1.00 146.41 201 LEU B O 1
ATOM 8255 N N . ASN B 2 198 ? 182.400 125.112 136.056 1.00 146.01 202 ASN B N 1
ATOM 8256 C CA . ASN B 2 198 ? 183.509 126.052 136.185 1.00 146.01 202 ASN B CA 1
ATOM 8257 C C . ASN B 2 198 ? 183.874 126.675 134.846 1.00 146.01 202 ASN B C 1
ATOM 8258 O O . ASN B 2 198 ? 184.362 127.810 134.801 1.00 146.01 202 ASN B O 1
ATOM 8260 N N . LYS B 2 199 ? 183.644 125.957 133.747 1.00 153.79 203 LYS B N 1
ATOM 8261 C CA . LYS B 2 199 ? 183.892 126.495 132.417 1.00 153.79 203 LYS B CA 1
ATOM 8262 C C . LYS B 2 199 ? 182.757 127.377 131.915 1.00 153.79 203 LYS B C 1
ATOM 8263 O O . LYS B 2 199 ? 182.890 127.978 130.843 1.00 153.79 203 LYS B O 1
ATOM 8269 N N . TRP B 2 200 ? 181.651 127.465 132.652 1.00 136.35 204 TRP B N 1
ATOM 8270 C CA . TRP B 2 200 ? 180.539 128.326 132.271 1.00 136.35 204 TRP B CA 1
ATOM 8271 C C . TRP B 2 200 ? 180.648 129.720 132.872 1.00 136.35 204 TRP B C 1
ATOM 8272 O O . TRP B 2 200 ? 180.195 130.691 132.255 1.00 136.35 204 TRP B O 1
ATOM 8283 N N . LEU B 2 201 ? 181.258 129.844 134.050 1.00 145.00 205 LEU B N 1
ATOM 8284 C CA . LEU B 2 201 ? 181.364 131.121 134.744 1.00 145.00 205 LEU B CA 1
ATOM 8285 C C . LEU B 2 201 ? 182.395 132.061 134.131 1.00 145.00 205 LEU B C 1
ATOM 8286 O O . LEU B 2 201 ? 182.415 133.243 134.491 1.00 145.00 205 LEU B O 1
ATOM 8291 N N . ASP B 2 202 ? 183.244 131.580 133.224 1.00 155.75 206 ASP B N 1
ATOM 8292 C CA . ASP B 2 202 ? 184.284 132.412 132.637 1.00 155.75 206 ASP B CA 1
ATOM 8293 C C . ASP B 2 202 ? 184.165 132.587 131.129 1.00 155.75 206 ASP B C 1
ATOM 8294 O O . ASP B 2 202 ? 185.186 132.805 130.469 1.00 155.75 206 ASP B O 1
ATOM 8299 N N . LYS B 2 203 ? 182.961 132.501 130.566 1.00 164.70 207 LYS B N 1
ATOM 8300 C CA . LYS B 2 203 ? 182.789 132.684 129.130 1.00 164.70 207 LYS B CA 1
ATOM 8301 C C . LYS B 2 203 ? 182.677 134.174 128.823 1.00 164.70 207 LYS B C 1
ATOM 8302 O O . LYS B 2 203 ? 181.576 134.703 128.635 1.00 164.70 207 LYS B O 1
ATOM 8308 N N . LYS B 2 204 ? 183.815 134.867 128.812 1.00 166.45 208 LYS B N 1
ATOM 8309 C CA . LYS B 2 204 ? 183.841 136.299 128.544 1.00 166.45 208 LYS B CA 1
ATOM 8310 C C . LYS B 2 204 ? 184.017 136.539 127.048 1.00 166.45 208 LYS B C 1
ATOM 8311 O O . LYS B 2 204 ? 184.780 135.826 126.389 1.00 166.45 208 LYS B O 1
ATOM 8317 N N . ASP B 2 205 ? 183.320 137.534 126.503 1.00 173.03 209 ASP B N 1
ATOM 8318 C CA . ASP B 2 205 ? 183.384 137.812 125.077 1.00 173.03 209 ASP B CA 1
ATOM 8319 C C . ASP B 2 205 ? 183.993 139.195 124.890 1.00 173.03 209 ASP B C 1
ATOM 8320 O O . ASP B 2 205 ? 184.017 140.011 125.814 1.00 173.03 209 ASP B O 1
ATOM 8325 N N . LYS B 2 206 ? 184.489 139.447 123.677 1.00 174.39 210 LYS B N 1
ATOM 8326 C CA . LYS B 2 206 ? 185.254 140.656 123.387 1.00 174.39 210 LYS B CA 1
ATOM 8327 C C . LYS B 2 206 ? 184.369 141.888 123.234 1.00 174.39 210 LYS B C 1
ATOM 8328 O O . LYS B 2 206 ? 183.158 141.833 123.473 1.00 174.39 210 LYS B O 1
ATOM 8330 N N . LYS B 2 207 ? 184.968 143.003 122.826 1.00 175.85 211 LYS B N 1
ATOM 8331 C CA . LYS B 2 207 ? 184.278 144.285 122.768 1.00 175.85 211 LYS B CA 1
ATOM 8332 C C . LYS B 2 207 ? 183.787 144.496 121.337 1.00 175.85 211 LYS B C 1
ATOM 8333 O O . LYS B 2 207 ? 184.086 143.707 120.436 1.00 175.85 211 LYS B O 1
ATOM 8339 N N . GLN B 2 208 ? 183.028 145.572 121.131 1.00 177.45 212 GLN B N 1
ATOM 8340 C CA . GLN B 2 208 ? 182.372 145.852 119.860 1.00 177.45 212 GLN B CA 1
ATOM 8341 C C . GLN B 2 208 ? 182.140 147.364 119.857 1.00 177.45 212 GLN B C 1
ATOM 8342 O O . GLN B 2 208 ? 182.764 148.076 120.650 1.00 177.45 212 GLN B O 1
ATOM 8348 N N . GLY B 2 209 ? 181.270 147.874 118.992 1.00 179.68 213 GLY B N 1
ATOM 8349 C CA . GLY B 2 209 ? 180.999 149.296 118.888 1.00 179.68 213 GLY B CA 1
ATOM 8350 C C . GLY B 2 209 ? 180.236 149.831 120.083 1.00 179.68 213 GLY B C 1
ATOM 8351 O O . GLY B 2 209 ? 179.026 150.067 120.004 1.00 179.68 213 GLY B O 1
ATOM 8352 N N . ASP B 2 210 ? 180.954 149.971 121.203 1.00 176.01 214 ASP B N 1
ATOM 8353 C CA . ASP B 2 210 ? 180.380 150.295 122.506 1.00 176.01 214 ASP B CA 1
ATOM 8354 C C . ASP B 2 210 ? 179.656 151.637 122.494 1.00 176.01 214 ASP B C 1
ATOM 8355 O O . ASP B 2 210 ? 180.084 152.586 121.830 1.00 176.01 214 ASP B O 1
ATOM 8360 N N . PHE B 2 211 ? 178.540 151.691 123.228 1.00 175.36 215 PHE B N 1
ATOM 8361 C CA . PHE B 2 211 ? 177.608 152.808 123.341 1.00 175.36 215 PHE B CA 1
ATOM 8362 C C . PHE B 2 211 ? 178.289 154.076 123.844 1.00 175.36 215 PHE B C 1
ATOM 8363 O O . PHE B 2 211 ? 179.092 154.025 124.784 1.00 175.36 215 PHE B O 1
ATOM 8371 N N . PRO B 2 212 ? 178.013 155.231 123.227 1.00 180.28 216 PRO B N 1
ATOM 8372 C CA . PRO B 2 212 ? 178.627 156.483 123.691 1.00 180.28 216 PRO B CA 1
ATOM 8373 C C . PRO B 2 212 ? 177.838 157.160 124.801 1.00 180.28 216 PRO B C 1
ATOM 8374 O O . PRO B 2 212 ? 177.495 158.342 124.691 1.00 180.28 216 PRO B O 1
ATOM 8378 N N . PHE B 2 213 ? 177.551 156.428 125.876 1.00 175.57 217 PHE B N 1
ATOM 8379 C CA . PHE B 2 213 ? 176.762 156.941 126.987 1.00 175.57 217 PHE B CA 1
ATOM 8380 C C . PHE B 2 213 ? 177.603 156.926 128.253 1.00 175.57 217 PHE B C 1
ATOM 8381 O O . PHE B 2 213 ? 178.339 155.972 128.518 1.00 175.57 217 PHE B O 1
ATOM 8389 N N . ILE B 2 214 ? 177.486 157.996 129.032 1.00 167.49 218 ILE B N 1
ATOM 8390 C CA . ILE B 2 214 ? 178.066 158.074 130.365 1.00 167.49 218 ILE B CA 1
ATOM 8391 C C . ILE B 2 214 ? 176.922 158.234 131.355 1.00 167.49 218 ILE B C 1
ATOM 8392 O O . ILE B 2 214 ? 176.364 159.329 131.494 1.00 167.49 218 ILE B O 1
ATOM 8397 N N . ILE B 2 215 ? 176.577 157.149 132.037 1.00 154.37 219 ILE B N 1
ATOM 8398 C CA . ILE B 2 215 ? 175.436 157.131 132.945 1.00 154.37 219 ILE B CA 1
ATOM 8399 C C . ILE B 2 215 ? 175.880 157.713 134.280 1.00 154.37 219 ILE B C 1
ATOM 8400 O O . ILE B 2 215 ? 176.828 157.218 134.899 1.00 154.37 219 ILE B O 1
ATOM 8405 N N . ASP B 2 216 ? 175.193 158.764 134.726 1.00 162.91 220 ASP B N 1
ATOM 8406 C CA . ASP B 2 216 ? 175.610 159.500 135.912 1.00 162.91 220 ASP B CA 1
ATOM 8407 C C . ASP B 2 216 ? 174.718 159.227 137.120 1.00 162.91 220 ASP B C 1
ATOM 8408 O O . ASP B 2 216 ? 175.210 159.149 138.249 1.00 162.91 220 ASP B O 1
ATOM 8413 N N . ASN B 2 217 ? 173.414 159.078 136.906 1.00 155.87 221 ASN B N 1
ATOM 8414 C CA . ASN B 2 217 ? 172.482 158.999 138.022 1.00 155.87 221 ASN B CA 1
ATOM 8415 C C . ASN B 2 217 ? 171.424 157.945 137.736 1.00 155.87 221 ASN B C 1
ATOM 8416 O O . ASN B 2 217 ? 171.349 157.396 136.634 1.00 155.87 221 ASN B O 1
ATOM 8421 N N . ALA B 2 218 ? 170.612 157.666 138.756 1.00 150.27 222 ALA B N 1
ATOM 8422 C CA . ALA B 2 218 ? 169.538 156.688 138.677 1.00 150.27 222 ALA B CA 1
ATOM 8423 C C . ALA B 2 218 ? 168.487 156.997 139.734 1.00 150.27 222 ALA B C 1
ATOM 8424 O O . ALA B 2 218 ? 168.780 157.010 140.933 1.00 150.27 222 ALA B O 1
ATOM 8426 N N . ILE B 2 219 ? 167.255 157.250 139.284 1.00 148.89 223 ILE B N 1
ATOM 8427 C CA . ILE B 2 219 ? 166.213 157.720 140.194 1.00 148.89 223 ILE B CA 1
ATOM 8428 C C . ILE B 2 219 ? 165.057 156.727 140.292 1.00 148.89 223 ILE B C 1
ATOM 8429 O O . ILE B 2 219 ? 164.482 156.534 141.371 1.00 148.89 223 ILE B O 1
ATOM 8434 N N . ARG B 2 220 ? 164.735 156.050 139.192 1.00 129.79 224 ARG B N 1
ATOM 8435 C CA . ARG B 2 220 ? 163.417 155.430 139.056 1.00 129.79 224 ARG B CA 1
ATOM 8436 C C . ARG B 2 220 ? 163.499 154.012 138.495 1.00 129.79 224 ARG B C 1
ATOM 8437 O O . ARG B 2 220 ? 162.796 153.660 137.548 1.00 129.79 224 ARG B O 1
ATOM 8439 N N . PHE B 2 221 ? 164.347 153.169 139.087 1.00 126.01 225 PHE B N 1
ATOM 8440 C CA . PHE B 2 221 ? 164.418 151.773 138.661 1.00 126.01 225 PHE B CA 1
ATOM 8441 C C . PHE B 2 221 ? 163.153 151.019 139.055 1.00 126.01 225 PHE B C 1
ATOM 8442 O O . PHE B 2 221 ? 163.071 150.482 140.164 1.00 126.01 225 PHE B O 1
ATOM 8450 N N . SER B 2 222 ? 162.162 150.969 138.162 1.00 112.92 226 SER B N 1
ATOM 8451 C CA . SER B 2 222 ? 160.905 150.308 138.513 1.00 112.92 226 SER B CA 1
ATOM 8452 C C . SER B 2 222 ? 160.983 148.801 138.288 1.00 112.92 226 SER B C 1
ATOM 8453 O O . SER B 2 222 ? 160.983 148.019 139.243 1.00 112.92 226 SER B O 1
ATOM 8456 N N . ASN B 2 223 ? 161.051 148.373 137.027 1.00 107.12 227 ASN B N 1
ATOM 8457 C CA . ASN B 2 223 ? 161.323 146.970 136.742 1.00 107.12 227 ASN B CA 1
ATOM 8458 C C . ASN B 2 223 ? 162.267 146.792 135.563 1.00 107.12 227 ASN B C 1
ATOM 8459 O O . ASN B 2 223 ? 162.993 145.796 135.492 1.00 107.12 227 ASN B O 1
ATOM 8464 N N . SER B 2 224 ? 162.271 147.748 134.636 1.00 100.30 228 SER B N 1
ATOM 8465 C CA . SER B 2 224 ? 162.969 147.542 133.374 1.00 100.30 228 SER B CA 1
ATOM 8466 C C . SER B 2 224 ? 163.844 148.725 132.987 1.00 100.30 228 SER B C 1
ATOM 8467 O O . SER B 2 224 ? 164.895 148.547 132.365 1.00 100.30 228 SER B O 1
ATOM 8470 N N . GLY B 2 225 ? 163.425 149.932 133.348 1.00 114.87 229 GLY B N 1
ATOM 8471 C CA . GLY B 2 225 ? 164.155 151.116 132.946 1.00 114.87 229 GLY B CA 1
ATOM 8472 C C . GLY B 2 225 ? 164.361 152.094 134.080 1.00 114.87 229 GLY B C 1
ATOM 8473 O O . GLY B 2 225 ? 164.625 151.687 135.214 1.00 114.87 229 GLY B O 1
ATOM 8474 N N . GLY B 2 226 ? 164.233 153.377 133.794 1.00 124.51 230 GLY B N 1
ATOM 8475 C CA . GLY B 2 226 ? 164.399 154.386 134.821 1.00 124.51 230 GLY B CA 1
ATOM 8476 C C . GLY B 2 226 ? 164.315 155.780 134.243 1.00 124.51 230 GLY B C 1
ATOM 8477 O O . GLY B 2 226 ? 164.569 156.016 133.064 1.00 124.51 230 GLY B O 1
ATOM 8478 N N . ILE B 2 227 ? 163.928 156.712 135.109 1.00 134.08 231 ILE B N 1
ATOM 8479 C CA . ILE B 2 227 ? 163.989 158.135 134.796 1.00 134.08 231 ILE B CA 1
ATOM 8480 C C . ILE B 2 227 ? 165.349 158.634 135.267 1.00 134.08 231 ILE B C 1
ATOM 8481 O O . ILE B 2 227 ? 165.510 159.035 136.422 1.00 134.08 231 ILE B O 1
ATOM 8483 N N . TYR B 2 228 ? 166.332 158.606 134.374 1.00 139.52 232 TYR B N 1
ATOM 8484 C CA . TYR B 2 228 ? 167.714 158.819 134.776 1.00 139.52 232 TYR B CA 1
ATOM 8485 C C . TYR B 2 228 ? 168.492 159.434 133.625 1.00 139.52 232 TYR B C 1
ATOM 8486 O O . TYR B 2 228 ? 168.310 159.051 132.466 1.00 139.52 232 TYR B O 1
ATOM 8495 N N . ASN B 2 229 ? 169.345 160.398 133.958 1.00 156.11 233 ASN B N 1
ATOM 8496 C CA . ASN B 2 229 ? 170.072 161.171 132.967 1.00 156.11 233 ASN B CA 1
ATOM 8497 C C . ASN B 2 229 ? 171.339 160.439 132.539 1.00 156.11 233 ASN B C 1
ATOM 8498 O O . ASN B 2 229 ? 171.731 159.420 133.113 1.00 156.11 233 ASN B O 1
ATOM 8503 N N . ALA B 2 230 ? 171.986 160.984 131.514 1.00 165.68 234 ALA B N 1
ATOM 8504 C CA . ALA B 2 230 ? 173.237 160.443 131.004 1.00 165.68 234 ALA B CA 1
ATOM 8505 C C . ALA B 2 230 ? 174.003 161.575 130.333 1.00 165.68 234 ALA B C 1
ATOM 8506 O O . ALA B 2 230 ? 173.519 162.706 130.232 1.00 165.68 234 ALA B O 1
ATOM 8508 N N . ARG B 2 231 ? 175.210 161.261 129.870 1.00 173.15 235 ARG B N 1
ATOM 8509 C CA . ARG B 2 231 ? 176.043 162.226 129.170 1.00 173.15 235 ARG B CA 1
ATOM 8510 C C . ARG B 2 231 ? 176.373 161.688 127.788 1.00 173.15 235 ARG B C 1
ATOM 8511 O O . ARG B 2 231 ? 176.729 160.516 127.636 1.00 173.15 235 ARG B O 1
ATOM 8513 N N . LEU B 2 232 ? 176.255 162.552 126.785 1.00 179.49 236 LEU B N 1
ATOM 8514 C CA . LEU B 2 232 ? 176.520 162.189 125.401 1.00 179.49 236 LEU B CA 1
ATOM 8515 C C . LEU B 2 232 ? 177.919 162.647 125.014 1.00 179.49 236 LEU B C 1
ATOM 8516 O O . LEU B 2 232 ? 178.330 163.761 125.355 1.00 179.49 236 LEU B O 1
ATOM 8521 N N . LYS B 2 233 ? 178.648 161.779 124.308 1.00 182.22 237 LYS B N 1
ATOM 8522 C CA . LYS B 2 233 ? 180.031 162.071 123.952 1.00 182.22 237 LYS B CA 1
ATOM 8523 C C . LYS B 2 233 ? 180.149 163.111 122.845 1.00 182.22 237 LYS B C 1
ATOM 8524 O O . LYS B 2 233 ? 181.178 163.789 122.759 1.00 182.22 237 LYS B O 1
ATOM 8530 N N . GLU B 2 234 ? 179.129 163.256 122.001 1.00 180.29 238 GLU B N 1
ATOM 8531 C CA . GLU B 2 234 ? 179.210 164.114 120.826 1.00 180.29 238 GLU B CA 1
ATOM 8532 C C . GLU B 2 234 ? 178.377 165.379 120.985 1.00 180.29 238 GLU B C 1
ATOM 8533 O O . GLU B 2 234 ? 178.895 166.486 120.819 1.00 180.29 238 GLU B O 1
ATOM 8539 N N . ASP B 2 235 ? 177.089 165.244 121.303 1.00 181.09 239 ASP B N 1
ATOM 8540 C CA . ASP B 2 235 ? 176.218 166.399 121.518 1.00 181.09 239 ASP B CA 1
ATOM 8541 C C . ASP B 2 235 ? 176.319 166.805 122.986 1.00 181.09 239 ASP B C 1
ATOM 8542 O O . ASP B 2 235 ? 176.158 166.001 123.906 1.00 181.09 239 ASP B O 1
ATOM 8544 N N . GLY B 2 236 ? 176.600 168.088 123.199 1.00 180.68 240 GLY B N 1
ATOM 8545 C CA . GLY B 2 236 ? 176.802 168.616 124.535 1.00 180.68 240 GLY B CA 1
ATOM 8546 C C . GLY B 2 236 ? 175.549 168.739 125.378 1.00 180.68 240 GLY B C 1
ATOM 8547 O O . GLY B 2 236 ? 175.637 168.960 126.590 1.00 180.68 240 GLY B O 1
ATOM 8548 N N . LYS B 2 237 ? 174.378 168.610 124.753 1.00 175.75 241 LYS B N 1
ATOM 8549 C CA . LYS B 2 237 ? 173.120 168.688 125.483 1.00 175.75 241 LYS B CA 1
ATOM 8550 C C . LYS B 2 237 ? 172.924 167.455 126.356 1.00 175.75 241 LYS B C 1
ATOM 8551 O O . LYS B 2 237 ? 173.430 166.371 126.052 1.00 175.75 241 LYS B O 1
ATOM 8553 N N . LYS B 2 238 ? 172.194 167.635 127.457 1.00 161.99 242 LYS B N 1
ATOM 8554 C CA . LYS B 2 238 ? 171.909 166.532 128.365 1.00 161.99 242 LYS B CA 1
ATOM 8555 C C . LYS B 2 238 ? 170.941 165.547 127.723 1.00 161.99 242 LYS B C 1
ATOM 8556 O O . LYS B 2 238 ? 170.012 165.941 127.013 1.00 161.99 242 LYS B O 1
ATOM 8562 N N . ILE B 2 239 ? 171.163 164.260 127.975 1.00 150.17 243 ILE B N 1
ATOM 8563 C CA . ILE B 2 239 ? 170.366 163.189 127.391 1.00 150.17 243 ILE B CA 1
ATOM 8564 C C . ILE B 2 239 ? 169.753 162.372 128.525 1.00 150.17 243 ILE B C 1
ATOM 8565 O O . ILE B 2 239 ? 170.393 162.154 129.562 1.00 150.17 243 ILE B O 1
ATOM 8570 N N . ILE B 2 240 ? 168.489 161.991 128.361 1.00 139.93 244 ILE B N 1
ATOM 8571 C CA . ILE B 2 240 ? 167.814 161.067 129.265 1.00 139.93 244 ILE B CA 1
ATOM 8572 C C . ILE B 2 240 ? 167.278 159.916 128.423 1.00 139.93 244 ILE B C 1
ATOM 8573 O O . ILE B 2 240 ? 166.622 160.136 127.396 1.00 139.93 244 ILE B O 1
ATOM 8578 N N . LEU B 2 241 ? 167.593 158.692 128.832 1.00 129.56 245 LEU B N 1
ATOM 8579 C CA . LEU B 2 241 ? 167.275 157.506 128.056 1.00 129.56 245 LEU B CA 1
ATOM 8580 C C . LEU B 2 241 ? 166.366 156.574 128.843 1.00 129.56 245 LEU B C 1
ATOM 8581 O O . LEU B 2 241 ? 166.253 156.659 130.069 1.00 129.56 245 LEU B O 1
ATOM 8586 N N . LYS B 2 242 ? 165.716 155.678 128.107 1.00 122.47 246 LYS B N 1
ATOM 8587 C CA . LYS B 2 242 ? 164.860 154.649 128.669 1.00 122.47 246 LYS B CA 1
ATOM 8588 C C . LYS B 2 242 ? 165.441 153.282 128.333 1.00 122.47 246 LYS B C 1
ATOM 8589 O O . LYS B 2 242 ? 166.043 153.092 127.273 1.00 122.47 246 LYS B O 1
ATOM 8595 N N . GLU B 2 243 ? 165.261 152.332 129.245 1.00 114.31 247 GLU B N 1
ATOM 8596 C CA . GLU B 2 243 ? 165.755 150.973 129.071 1.00 114.31 247 GLU B CA 1
ATOM 8597 C C . GLU B 2 243 ? 164.576 150.024 128.919 1.00 114.31 247 GLU B C 1
ATOM 8598 O O . GLU B 2 243 ? 163.680 150.000 129.769 1.00 114.31 247 GLU B O 1
ATOM 8600 N N . ALA B 2 244 ? 164.582 149.241 127.840 1.00 104.86 248 ALA B N 1
ATOM 8601 C CA . ALA B 2 244 ? 163.510 148.292 127.537 1.00 104.86 248 ALA B CA 1
ATOM 8602 C C . ALA B 2 244 ? 164.100 146.888 127.517 1.00 104.86 248 ALA B C 1
ATOM 8603 O O . ALA B 2 244 ? 164.544 146.410 126.470 1.00 104.86 248 ALA B O 1
ATOM 8605 N N . ARG B 2 245 ? 164.118 146.242 128.675 1.00 106.48 249 ARG B N 1
ATOM 8606 C CA . ARG B 2 245 ? 164.423 144.823 128.713 1.00 106.48 249 ARG B CA 1
ATOM 8607 C C . ARG B 2 245 ? 163.282 144.055 128.050 1.00 106.48 249 ARG B C 1
ATOM 8608 O O . ARG B 2 245 ? 162.110 144.372 128.283 1.00 106.48 249 ARG B O 1
ATOM 8616 N N . PRO B 2 246 ? 163.583 143.090 127.179 1.00 95.14 250 PRO B N 1
ATOM 8617 C CA . PRO B 2 246 ? 162.513 142.378 126.469 1.00 95.14 250 PRO B CA 1
ATOM 8618 C C . PRO B 2 246 ? 161.683 141.508 127.400 1.00 95.14 250 PRO B C 1
ATOM 8619 O O . PRO B 2 246 ? 162.176 141.002 128.411 1.00 95.14 250 PRO B O 1
ATOM 8623 N N . TYR B 2 247 ? 160.399 141.384 127.051 1.00 93.46 251 TYR B N 1
ATOM 8624 C CA . TYR B 2 247 ? 159.431 140.484 127.685 1.00 93.46 251 TYR B CA 1
ATOM 8625 C C . TYR B 2 247 ? 159.198 140.803 129.161 1.00 93.46 251 TYR B C 1
ATOM 8626 O O . TYR B 2 247 ? 158.815 139.927 129.938 1.00 93.46 251 TYR B O 1
ATOM 8635 N N . THR B 2 248 ? 159.403 142.052 129.571 1.00 97.01 252 THR B N 1
ATOM 8636 C CA . THR B 2 248 ? 159.033 142.478 130.912 1.00 97.01 252 THR B CA 1
ATOM 8637 C C . THR B 2 248 ? 158.292 143.806 130.842 1.00 97.01 252 THR B C 1
ATOM 8638 O O . THR B 2 248 ? 158.469 144.593 129.907 1.00 97.01 252 THR B O 1
ATOM 8642 N N . GLY B 2 249 ? 157.414 144.018 131.817 1.00 100.40 253 GLY B N 1
ATOM 8643 C CA . GLY B 2 249 ? 156.573 145.195 131.833 1.00 100.40 253 GLY B CA 1
ATOM 8644 C C . GLY B 2 249 ? 155.272 144.896 131.126 1.00 100.40 253 GLY B C 1
ATOM 8645 O O . GLY B 2 249 ? 155.256 144.765 129.900 1.00 100.40 253 GLY B O 1
ATOM 8646 N N . LEU B 2 250 ? 154.174 144.783 131.866 1.00 110.51 254 LEU B N 1
ATOM 8647 C CA . LEU B 2 250 ? 152.929 144.341 131.259 1.00 110.51 254 LEU B CA 1
ATOM 8648 C C . LEU B 2 250 ? 151.743 144.991 131.950 1.00 110.51 254 LEU B C 1
ATOM 8649 O O . LEU B 2 250 ? 151.792 145.309 133.141 1.00 110.51 254 LEU B O 1
ATOM 8654 N N . GLY B 2 251 ? 150.675 145.185 131.178 1.00 118.36 255 GLY B N 1
ATOM 8655 C CA . GLY B 2 251 ? 149.358 145.420 131.721 1.00 118.36 255 GLY B CA 1
ATOM 8656 C C . GLY B 2 251 ? 148.563 144.129 131.780 1.00 118.36 255 GLY B C 1
ATOM 8657 O O . GLY B 2 251 ? 149.101 143.025 131.670 1.00 118.36 255 GLY B O 1
ATOM 8658 N N . PHE B 2 252 ? 147.249 144.278 131.948 1.00 131.90 256 PHE B N 1
ATOM 8659 C CA . PHE B 2 252 ? 146.383 143.106 131.900 1.00 131.90 256 PHE B CA 1
ATOM 8660 C C . PHE B 2 252 ? 146.277 142.536 130.493 1.00 131.90 256 PHE B C 1
ATOM 8661 O O . PHE B 2 252 ? 146.011 141.340 130.338 1.00 131.90 256 PHE B O 1
ATOM 8669 N N . ASP B 2 253 ? 146.486 143.358 129.473 1.00 115.49 257 ASP B N 1
ATOM 8670 C CA . ASP B 2 253 ? 146.660 142.889 128.109 1.00 115.49 257 ASP B CA 1
ATOM 8671 C C . ASP B 2 253 ? 148.132 142.583 127.859 1.00 115.49 257 ASP B C 1
ATOM 8672 O O . ASP B 2 253 ? 149.022 143.095 128.542 1.00 115.49 257 ASP B O 1
ATOM 8677 N N . GLY B 2 254 ? 148.381 141.735 126.865 1.00 108.92 258 GLY B N 1
ATOM 8678 C CA . GLY B 2 254 ? 149.735 141.314 126.564 1.00 108.92 258 GLY B CA 1
ATOM 8679 C C . GLY B 2 254 ? 150.534 142.327 125.771 1.00 108.92 258 GLY B C 1
ATOM 8680 O O . GLY B 2 254 ? 150.880 142.081 124.613 1.00 108.92 258 GLY B O 1
ATOM 8681 N N . THR B 2 255 ? 150.836 143.471 126.382 1.00 105.08 259 THR B N 1
ATOM 8682 C CA . THR B 2 255 ? 151.607 144.532 125.742 1.00 105.08 259 THR B CA 1
ATOM 8683 C C . THR B 2 255 ? 152.881 144.753 126.545 1.00 105.08 259 THR B C 1
ATOM 8684 O O . THR B 2 255 ? 152.827 145.212 127.691 1.00 105.08 259 THR B O 1
ATOM 8688 N N . TYR B 2 256 ? 154.023 144.428 125.946 1.00 102.43 260 TYR B N 1
ATOM 8689 C CA . TYR B 2 256 ? 155.302 144.643 126.601 1.00 102.43 260 TYR B CA 1
ATOM 8690 C C . TYR B 2 256 ? 155.740 146.098 126.445 1.00 102.43 260 TYR B C 1
ATOM 8691 O O . TYR B 2 256 ? 155.188 146.862 125.649 1.00 102.43 260 TYR B O 1
ATOM 8700 N N . SER B 2 257 ? 156.753 146.482 127.223 1.00 98.47 261 SER B N 1
ATOM 8701 C CA . SER B 2 257 ? 157.244 147.854 127.192 1.00 98.47 261 SER B CA 1
ATOM 8702 C C . SER B 2 257 ? 158.064 148.162 125.946 1.00 98.47 261 SER B C 1
ATOM 8703 O O . SER B 2 257 ? 158.267 149.343 125.634 1.00 98.47 261 SER B O 1
ATOM 8706 N N . SER B 2 258 ? 158.530 147.130 125.233 1.00 101.01 262 SER B N 1
ATOM 8707 C CA . SER B 2 258 ? 159.310 147.341 124.016 1.00 101.01 262 SER B CA 1
ATOM 8708 C C . SER B 2 258 ? 158.473 147.997 122.925 1.00 101.01 262 SER B C 1
ATOM 8709 O O . SER B 2 258 ? 158.909 148.966 122.294 1.00 101.01 262 SER B O 1
ATOM 8712 N N . GLU B 2 259 ? 157.248 147.510 122.710 1.00 107.96 263 GLU B N 1
ATOM 8713 C CA . GLU B 2 259 ? 156.382 148.162 121.735 1.00 107.96 263 GLU B CA 1
ATOM 8714 C C . GLU B 2 259 ? 155.817 149.479 122.249 1.00 107.96 263 GLU B C 1
ATOM 8715 O O . GLU B 2 259 ? 155.455 150.332 121.435 1.00 107.96 263 GLU B O 1
ATOM 8721 N N . LYS B 2 260 ? 155.767 149.682 123.569 1.00 105.16 264 LYS B N 1
ATOM 8722 C CA . LYS B 2 260 ? 155.403 150.993 124.104 1.00 105.16 264 LYS B CA 1
ATOM 8723 C C . LYS B 2 260 ? 156.462 152.036 123.763 1.00 105.16 264 LYS B C 1
ATOM 8724 O O . LYS B 2 260 ? 156.144 153.145 123.311 1.00 105.16 264 LYS B O 1
ATOM 8730 N N . LEU B 2 261 ? 157.736 151.687 123.950 1.00 107.45 265 LEU B N 1
ATOM 8731 C CA . LEU B 2 261 ? 158.798 152.611 123.569 1.00 107.45 265 LEU B CA 1
ATOM 8732 C C . LEU B 2 261 ? 158.938 152.716 122.055 1.00 107.45 265 LEU B C 1
ATOM 8733 O O . LEU B 2 261 ? 159.362 153.760 121.549 1.00 107.45 265 LEU B O 1
ATOM 8738 N N . ALA B 2 262 ? 158.564 151.666 121.317 1.00 115.19 266 ALA B N 1
ATOM 8739 C CA . ALA B 2 262 ? 158.503 151.767 119.861 1.00 115.19 266 ALA B CA 1
ATOM 8740 C C . ALA B 2 262 ? 157.415 152.740 119.418 1.00 115.19 266 ALA B C 1
ATOM 8741 O O . ALA B 2 262 ? 157.603 153.499 118.460 1.00 115.19 266 ALA B O 1
ATOM 8743 N N . SER B 2 263 ? 156.270 152.729 120.107 1.00 111.41 267 SER B N 1
ATOM 8744 C CA . SER B 2 263 ? 155.214 153.699 119.834 1.00 111.41 267 SER B CA 1
ATOM 8745 C C . SER B 2 263 ? 155.662 155.113 120.179 1.00 111.41 267 SER B C 1
ATOM 8746 O O . SER B 2 263 ? 155.340 156.064 119.458 1.00 111.41 267 SER B O 1
ATOM 8749 N N . GLU B 2 264 ? 156.414 155.267 121.275 1.00 107.06 268 GLU B N 1
ATOM 8750 C CA . GLU B 2 264 ? 156.965 156.579 121.614 1.00 107.06 268 GLU B CA 1
ATOM 8751 C C . GLU B 2 264 ? 157.969 157.051 120.567 1.00 107.06 268 GLU B C 1
ATOM 8752 O O . GLU B 2 264 ? 158.015 158.242 120.237 1.00 107.06 268 GLU B O 1
ATOM 8758 N N . CYS B 2 265 ? 158.773 156.127 120.030 1.00 116.88 269 CYS B N 1
ATOM 8759 C CA . CYS B 2 265 ? 159.718 156.466 118.969 1.00 116.88 269 CYS B CA 1
ATOM 8760 C C . CYS B 2 265 ? 158.997 156.893 117.696 1.00 116.88 269 CYS B C 1
ATOM 8761 O O . CYS B 2 265 ? 159.351 157.903 117.080 1.00 116.88 269 CYS B O 1
ATOM 8764 N N . LYS B 2 266 ? 157.961 156.147 117.302 1.00 124.73 270 LYS B N 1
ATOM 8765 C CA . LYS B 2 266 ? 157.244 156.483 116.075 1.00 124.73 270 LYS B CA 1
ATOM 8766 C C . LYS B 2 266 ? 156.344 157.700 116.256 1.00 124.73 270 LYS B C 1
ATOM 8767 O O . LYS B 2 266 ? 155.909 158.298 115.265 1.00 124.73 270 LYS B O 1
ATOM 8773 N N . ALA B 2 267 ? 156.049 158.081 117.500 1.00 124.18 271 ALA B N 1
ATOM 8774 C CA . ALA B 2 267 ? 155.351 159.339 117.734 1.00 124.18 271 ALA B CA 1
ATOM 8775 C C . ALA B 2 267 ? 156.317 160.516 117.682 1.00 124.18 271 ALA B C 1
ATOM 8776 O O . ALA B 2 267 ? 156.122 161.460 116.908 1.00 124.18 271 ALA B O 1
ATOM 8778 N N . LEU B 2 268 ? 157.387 160.466 118.477 1.00 122.89 272 LEU B N 1
ATOM 8779 C CA . LEU B 2 268 ? 158.319 161.582 118.557 1.00 122.89 272 LEU B CA 1
ATOM 8780 C C . LEU B 2 268 ? 159.228 161.702 117.338 1.00 122.89 272 LEU B C 1
ATOM 8781 O O . LEU B 2 268 ? 159.947 162.701 117.226 1.00 122.89 272 LEU B O 1
ATOM 8786 N N . LYS B 2 269 ? 159.227 160.719 116.432 1.00 133.59 273 LYS B N 1
ATOM 8787 C CA . LYS B 2 269 ? 159.910 160.901 115.157 1.00 133.59 273 LYS B CA 1
ATOM 8788 C C . LYS B 2 269 ? 159.174 161.904 114.278 1.00 133.59 273 LYS B C 1
ATOM 8789 O O . LYS B 2 269 ? 159.803 162.748 113.630 1.00 133.59 273 LYS B O 1
ATOM 8791 N N . ILE B 2 270 ? 157.841 161.829 114.239 1.00 132.32 274 ILE B N 1
ATOM 8792 C CA . ILE B 2 270 ? 157.076 162.823 113.495 1.00 132.32 274 ILE B CA 1
ATOM 8793 C C . ILE B 2 270 ? 156.762 164.046 114.348 1.00 132.32 274 ILE B C 1
ATOM 8794 O O . ILE B 2 270 ? 156.335 165.074 113.808 1.00 132.32 274 ILE B O 1
ATOM 8799 N N . LEU B 2 271 ? 156.960 163.966 115.662 1.00 138.65 275 LEU B N 1
ATOM 8800 C CA . LEU B 2 271 ? 156.933 165.150 116.523 1.00 138.65 275 LEU B CA 1
ATOM 8801 C C . LEU B 2 271 ? 158.356 165.670 116.721 1.00 138.65 275 LEU B C 1
ATOM 8802 O O . LEU B 2 271 ? 158.972 165.535 117.778 1.00 138.65 275 LEU B O 1
ATOM 8807 N N . ASN B 2 272 ? 158.873 166.281 115.655 1.00 146.59 276 ASN B N 1
ATOM 8808 C CA . ASN B 2 272 ? 160.203 166.867 115.663 1.00 146.59 276 ASN B CA 1
ATOM 8809 C C . ASN B 2 272 ? 160.240 168.308 115.184 1.00 146.59 276 ASN B C 1
ATOM 8810 O O . ASN B 2 272 ? 161.205 169.015 115.491 1.00 146.59 276 ASN B O 1
ATOM 8815 N N . GLU B 2 273 ? 159.230 168.760 114.448 1.00 150.64 277 GLU B N 1
ATOM 8816 C CA . GLU B 2 273 ? 159.201 170.107 113.898 1.00 150.64 277 GLU B CA 1
ATOM 8817 C C . GLU B 2 273 ? 158.581 171.125 114.844 1.00 150.64 277 GLU B C 1
ATOM 8818 O O . GLU B 2 273 ? 158.534 172.312 114.508 1.00 150.64 277 GLU B O 1
ATOM 8824 N N . TRP B 2 274 ? 158.109 170.699 116.010 1.00 146.97 278 TRP B N 1
ATOM 8825 C CA . TRP B 2 274 ? 157.436 171.602 116.929 1.00 146.97 278 TRP B CA 1
ATOM 8826 C C . TRP B 2 274 ? 158.424 172.237 117.900 1.00 146.97 278 TRP B C 1
ATOM 8827 O O . TRP B 2 274 ? 159.618 171.928 117.906 1.00 146.97 278 TRP B O 1
ATOM 8838 N N . SER B 2 275 ? 157.899 173.153 118.719 1.00 154.25 279 SER B N 1
ATOM 8839 C CA . SER B 2 275 ? 158.747 174.000 119.555 1.00 154.25 279 SER B CA 1
ATOM 8840 C C . SER B 2 275 ? 159.392 173.207 120.685 1.00 154.25 279 SER B C 1
ATOM 8841 O O . SER B 2 275 ? 160.561 173.427 121.023 1.00 154.25 279 SER B O 1
ATOM 8844 N N . GLU B 2 276 ? 158.649 172.279 121.281 1.00 148.48 280 GLU B N 1
ATOM 8845 C CA . GLU B 2 276 ? 159.188 171.495 122.398 1.00 148.48 280 GLU B CA 1
ATOM 8846 C C . GLU B 2 276 ? 159.810 170.209 121.864 1.00 148.48 280 GLU B C 1
ATOM 8847 O O . GLU B 2 276 ? 161.022 170.011 121.989 1.00 148.48 280 GLU B O 1
ATOM 8853 N N . ALA B 2 277 ? 158.972 169.338 121.260 1.00 151.05 281 ALA B N 1
ATOM 8854 C CA . ALA B 2 277 ? 159.253 168.212 120.363 1.00 151.05 281 ALA B CA 1
ATOM 8855 C C . ALA B 2 277 ? 160.514 167.415 120.686 1.00 151.05 281 ALA B C 1
ATOM 8856 O O . ALA B 2 277 ? 161.509 167.540 119.960 1.00 151.05 281 ALA B O 1
ATOM 8858 N N . PRO B 2 278 ? 160.540 166.638 121.772 1.00 145.48 282 PRO B N 1
ATOM 8859 C CA . PRO B 2 278 ? 161.781 165.937 122.143 1.00 145.48 282 PRO B CA 1
ATOM 8860 C C . PRO B 2 278 ? 162.089 164.822 121.156 1.00 145.48 282 PRO B C 1
ATOM 8861 O O . PRO B 2 278 ? 161.462 163.761 121.169 1.00 145.48 282 PRO B O 1
ATOM 8865 N N . LYS B 2 279 ? 163.066 165.077 120.293 1.00 144.56 283 LYS B N 1
ATOM 8866 C CA . LYS B 2 279 ? 163.385 164.182 119.194 1.00 144.56 283 LYS B CA 1
ATOM 8867 C C . LYS B 2 279 ? 164.294 163.053 119.663 1.00 144.56 283 LYS B C 1
ATOM 8868 O O . LYS B 2 279 ? 164.985 163.154 120.679 1.00 144.56 283 LYS B O 1
ATOM 8870 N N . ILE B 2 280 ? 164.284 161.966 118.900 1.00 140.40 284 ILE B N 1
ATOM 8871 C CA . ILE B 2 280 ? 165.103 160.799 119.198 1.00 140.40 284 ILE B CA 1
ATOM 8872 C C . ILE B 2 280 ? 166.505 161.074 118.669 1.00 140.40 284 ILE B C 1
ATOM 8873 O O . ILE B 2 280 ? 166.725 161.119 117.456 1.00 140.40 284 ILE B O 1
ATOM 8878 N N . TYR B 2 281 ? 167.454 161.278 119.582 1.00 145.47 285 TYR B N 1
ATOM 8879 C CA . TYR B 2 281 ? 168.838 161.477 119.171 1.00 145.47 285 TYR B CA 1
ATOM 8880 C C . TYR B 2 281 ? 169.481 160.181 118.701 1.00 145.47 285 TYR B C 1
ATOM 8881 O O . TYR B 2 281 ? 170.298 160.199 117.774 1.00 145.47 285 TYR B O 1
ATOM 8890 N N . TRP B 2 282 ? 169.128 159.056 119.319 1.00 139.80 286 TRP B N 1
ATOM 8891 C CA . TRP B 2 282 ? 169.662 157.763 118.922 1.00 139.80 286 TRP B CA 1
ATOM 8892 C C . TRP B 2 282 ? 168.635 156.688 119.237 1.00 139.80 286 TRP B C 1
ATOM 8893 O O . TRP B 2 282 ? 168.034 156.692 120.315 1.00 139.80 286 TRP B O 1
ATOM 8904 N N . HIS B 2 283 ? 168.440 155.771 118.294 1.00 134.85 287 HIS B N 1
ATOM 8905 C CA . HIS B 2 283 ? 167.540 154.643 118.487 1.00 134.85 287 HIS B CA 1
ATOM 8906 C C . HIS B 2 283 ? 168.223 153.386 117.978 1.00 134.85 287 HIS B C 1
ATOM 8907 O O . HIS B 2 283 ? 168.738 153.369 116.857 1.00 134.85 287 HIS B O 1
ATOM 8914 N N . GLY B 2 284 ? 168.228 152.342 118.798 1.00 129.52 288 GLY B N 1
ATOM 8915 C CA . GLY B 2 284 ? 168.830 151.089 118.395 1.00 129.52 288 GLY B CA 1
ATOM 8916 C C . GLY B 2 284 ? 168.788 150.079 119.517 1.00 129.52 288 GLY B C 1
ATOM 8917 O O . GLY B 2 284 ? 168.624 150.428 120.691 1.00 129.52 288 GLY B O 1
ATOM 8918 N N . LYS B 2 285 ? 168.946 148.817 119.135 1.00 123.11 289 LYS B N 1
ATOM 8919 C CA . LYS B 2 285 ? 168.953 147.700 120.068 1.00 123.11 289 LYS B CA 1
ATOM 8920 C C . LYS B 2 285 ? 170.381 147.197 120.220 1.00 123.11 289 LYS B C 1
ATOM 8921 O O . LYS B 2 285 ? 170.993 146.751 119.243 1.00 123.11 289 LYS B O 1
ATOM 8927 N N . ILE B 2 286 ? 170.915 147.288 121.433 1.00 123.62 290 ILE B N 1
ATOM 8928 C CA . ILE B 2 286 ? 172.257 146.809 121.742 1.00 123.62 290 ILE B CA 1
ATOM 8929 C C . ILE B 2 286 ? 172.143 145.584 122.645 1.00 123.62 290 ILE B C 1
ATOM 8930 O O . ILE B 2 286 ? 171.322 145.556 123.573 1.00 123.62 290 ILE B O 1
ATOM 8935 N N . TRP B 2 287 ? 172.929 144.550 122.315 1.00 126.53 291 TRP B N 1
ATOM 8936 C CA . TRP B 2 287 ? 172.893 143.208 122.892 1.00 126.53 291 TRP B CA 1
ATOM 8937 C C . TRP B 2 287 ? 171.486 142.622 122.779 1.00 126.53 291 TRP B C 1
ATOM 8938 O O . TRP B 2 287 ? 171.147 142.022 121.755 1.00 126.53 291 TRP B O 1
ATOM 8949 N N . GLU B 2 288 ? 170.667 142.773 123.823 1.00 119.50 292 GLU B N 1
ATOM 8950 C CA . GLU B 2 288 ? 169.298 142.289 123.804 1.00 119.50 292 GLU B CA 1
ATOM 8951 C C . GLU B 2 288 ? 168.279 143.346 124.218 1.00 119.50 292 GLU B C 1
ATOM 8952 O O . GLU B 2 288 ? 167.150 143.321 123.714 1.00 119.50 292 GLU B O 1
ATOM 8958 N N . HIS B 2 289 ? 168.652 144.288 125.081 1.00 114.38 293 HIS B N 1
ATOM 8959 C CA . HIS B 2 289 ? 167.764 145.371 125.482 1.00 114.38 293 HIS B CA 1
ATOM 8960 C C . HIS B 2 289 ? 167.598 146.377 124.350 1.00 114.38 293 HIS B C 1
ATOM 8961 O O . HIS B 2 289 ? 168.349 146.376 123.371 1.00 114.38 293 HIS B O 1
ATOM 8968 N N . THR B 2 290 ? 166.606 147.249 124.497 1.00 119.73 294 THR B N 1
ATOM 8969 C CA . THR B 2 290 ? 166.363 148.340 123.564 1.00 119.73 294 THR B CA 1
ATOM 8970 C C . THR B 2 290 ? 166.474 149.663 124.308 1.00 119.73 294 THR B C 1
ATOM 8971 O O . THR B 2 290 ? 165.821 149.855 125.339 1.00 119.73 294 THR B O 1
ATOM 8975 N N . PHE B 2 291 ? 167.302 150.567 123.793 1.00 126.34 295 PHE B N 1
ATOM 8976 C CA . PHE B 2 291 ? 167.518 151.867 124.407 1.00 126.34 295 PHE B CA 1
ATOM 8977 C C . PHE B 2 291 ? 166.919 152.965 123.540 1.00 126.34 295 PHE B C 1
ATOM 8978 O O . PHE B 2 291 ? 166.785 152.815 122.322 1.00 126.34 295 PHE B O 1
ATOM 8986 N N . LEU B 2 292 ? 166.563 154.075 124.184 1.00 129.60 296 LEU B N 1
ATOM 8987 C CA . LEU B 2 292 ? 165.905 155.185 123.499 1.00 129.60 296 LEU B CA 1
ATOM 8988 C C . LEU B 2 292 ? 166.184 156.454 124.290 1.00 129.60 296 LEU B C 1
ATOM 8989 O O . LEU B 2 292 ? 165.598 156.654 125.357 1.00 129.60 296 LEU B O 1
ATOM 8994 N N . GLY B 2 293 ? 167.051 157.313 123.762 1.00 141.23 297 GLY B N 1
ATOM 8995 C CA . GLY B 2 293 ? 167.428 158.553 124.420 1.00 141.23 297 GLY B CA 1
ATOM 8996 C C . GLY B 2 293 ? 166.739 159.745 123.775 1.00 141.23 297 GLY B C 1
ATOM 8997 O O . GLY B 2 293 ? 166.713 159.870 122.549 1.00 141.23 297 GLY B O 1
ATOM 8998 N N . ILE B 2 294 ? 166.187 160.617 124.621 1.00 134.87 298 ILE B N 1
ATOM 8999 C CA . ILE B 2 294 ? 165.484 161.812 124.178 1.00 134.87 298 ILE B CA 1
ATOM 9000 C C . ILE B 2 294 ? 166.049 163.021 124.911 1.00 134.87 298 ILE B C 1
ATOM 9001 O O . ILE B 2 294 ? 166.605 162.912 126.005 1.00 134.87 298 ILE B O 1
ATOM 9006 N N . GLU B 2 295 ? 165.896 164.185 124.289 1.00 128.90 299 GLU B N 1
ATOM 9007 C CA . GLU B 2 295 ? 166.406 165.430 124.841 1.00 128.90 299 GLU B CA 1
ATOM 9008 C C . GLU B 2 295 ? 165.532 165.906 125.993 1.00 128.90 299 GLU B C 1
ATOM 9009 O O . GLU B 2 295 ? 164.307 165.764 125.971 1.00 128.90 299 GLU B O 1
ATOM 9011 N N . HIS B 2 296 ? 166.178 166.478 127.004 1.00 122.61 300 HIS B N 1
ATOM 9012 C CA . HIS B 2 296 ? 165.498 167.010 128.176 1.00 122.61 300 HIS B CA 1
ATOM 9013 C C . HIS B 2 296 ? 165.634 168.524 128.192 1.00 122.61 300 HIS B C 1
ATOM 9014 O O . HIS B 2 296 ? 166.751 169.051 128.144 1.00 122.61 300 HIS B O 1
ATOM 9021 N N . MET B 2 297 ? 164.503 169.217 128.264 1.00 117.79 301 MET B N 1
ATOM 9022 C CA . MET B 2 297 ? 164.479 170.671 128.313 1.00 117.79 301 MET B CA 1
ATOM 9023 C C . MET B 2 297 ? 164.420 171.138 129.760 1.00 117.79 301 MET B C 1
ATOM 9024 O O . MET B 2 297 ? 163.874 170.448 130.626 1.00 117.79 301 MET B O 1
ATOM 9029 N N . LYS B 2 298 ? 165.002 172.307 130.016 1.00 114.51 302 LYS B N 1
ATOM 9030 C CA . LYS B 2 298 ? 165.021 172.852 131.366 1.00 114.51 302 LYS B CA 1
ATOM 9031 C C . LYS B 2 298 ? 163.636 173.350 131.755 1.00 114.51 302 LYS B C 1
ATOM 9032 O O . LYS B 2 298 ? 162.980 174.062 130.989 1.00 114.51 302 LYS B O 1
ATOM 9034 N N . GLY B 2 299 ? 163.192 172.970 132.945 1.00 103.86 303 GLY B N 1
ATOM 9035 C CA . GLY B 2 299 ? 161.888 173.384 133.415 1.00 103.86 303 GLY B CA 1
ATOM 9036 C C . GLY B 2 299 ? 161.520 172.669 134.696 1.00 103.86 303 GLY B C 1
ATOM 9037 O O . GLY B 2 299 ? 162.319 171.933 135.282 1.00 103.86 303 GLY B O 1
ATOM 9038 N N . VAL B 2 300 ? 160.282 172.904 135.119 1.00 97.08 304 VAL B N 1
ATOM 9039 C CA . VAL B 2 300 ? 159.748 172.317 136.345 1.00 97.08 304 VAL B CA 1
ATOM 9040 C C . VAL B 2 300 ? 158.430 171.618 136.028 1.00 97.08 304 VAL B C 1
ATOM 9041 O O . VAL B 2 300 ? 157.711 172.044 135.112 1.00 97.08 304 VAL B O 1
ATOM 9045 N N . PRO B 2 301 ? 158.083 170.538 136.726 1.00 97.16 305 PRO B N 1
ATOM 9046 C CA . PRO B 2 301 ? 156.765 169.926 136.530 1.00 97.16 305 PRO B CA 1
ATOM 9047 C C . PRO B 2 301 ? 155.667 170.795 137.123 1.00 97.16 305 PRO B C 1
ATOM 9048 O O . PRO B 2 301 ? 155.909 171.723 137.898 1.00 97.16 305 PRO B O 1
ATOM 9052 N N . LEU B 2 302 ? 154.431 170.471 136.742 1.00 88.46 306 LEU B N 1
ATOM 9053 C CA . LEU B 2 302 ? 153.303 171.346 137.041 1.00 88.46 306 LEU B CA 1
ATOM 9054 C C . LEU B 2 302 ? 152.874 171.280 138.506 1.00 88.46 306 LEU B C 1
ATOM 9055 O O . LEU B 2 302 ? 152.195 172.202 138.973 1.00 88.46 306 LEU B O 1
ATOM 9060 N N . ASN B 2 303 ? 153.264 170.228 139.239 1.00 93.47 307 ASN B N 1
ATOM 9061 C CA . ASN B 2 303 ? 153.124 170.223 140.696 1.00 93.47 307 ASN B CA 1
ATOM 9062 C C . ASN B 2 303 ? 153.872 171.386 141.329 1.00 93.47 307 ASN B C 1
ATOM 9063 O O . ASN B 2 303 ? 153.312 172.136 142.137 1.00 93.47 307 ASN B O 1
ATOM 9068 N N . ARG B 2 304 ? 155.143 171.551 140.963 1.00 103.26 308 ARG B N 1
ATOM 9069 C CA . ARG B 2 304 ? 155.944 172.623 141.537 1.00 103.26 308 ARG B CA 1
ATOM 9070 C C . ARG B 2 304 ? 155.481 173.986 141.047 1.00 103.26 308 ARG B C 1
ATOM 9071 O O . ARG B 2 304 ? 155.523 174.958 141.808 1.00 103.26 308 ARG B O 1
ATOM 9079 N N . TRP B 2 305 ? 154.992 174.067 139.806 1.00 100.93 309 TRP B N 1
ATOM 9080 C CA . TRP B 2 305 ? 154.494 175.338 139.290 1.00 100.93 309 TRP B CA 1
ATOM 9081 C C . TRP B 2 305 ? 153.210 175.757 139.995 1.00 100.93 309 TRP B C 1
ATOM 9082 O O . TRP B 2 305 ? 153.011 176.944 140.274 1.00 100.93 309 TRP B O 1
ATOM 9093 N N . VAL B 2 306 ? 152.327 174.799 140.289 1.00 100.80 310 VAL B N 1
ATOM 9094 C CA . VAL B 2 306 ? 151.107 175.121 141.022 1.00 100.80 310 VAL B CA 1
ATOM 9095 C C . VAL B 2 306 ? 151.428 175.474 142.471 1.00 100.80 310 VAL B C 1
ATOM 9096 O O . VAL B 2 306 ? 150.935 176.477 143.001 1.00 100.80 310 VAL B O 1
ATOM 9100 N N . THR B 2 307 ? 152.298 174.695 143.123 1.00 103.56 311 THR B N 1
ATOM 9101 C CA . THR B 2 307 ? 152.604 174.959 144.525 1.00 103.56 311 THR B CA 1
ATOM 9102 C C . THR B 2 307 ? 153.519 176.163 144.722 1.00 103.56 311 THR B C 1
ATOM 9103 O O . THR B 2 307 ? 153.667 176.627 145.857 1.00 103.56 311 THR B O 1
ATOM 9107 N N . ASN B 2 308 ? 154.137 176.679 143.659 1.00 109.72 312 ASN B N 1
ATOM 9108 C CA . ASN B 2 308 ? 154.908 177.909 143.762 1.00 109.72 312 ASN B CA 1
ATOM 9109 C C . ASN B 2 308 ? 154.167 179.130 143.238 1.00 109.72 312 ASN B C 1
ATOM 9110 O O . ASN B 2 308 ? 154.474 180.248 143.664 1.00 109.72 312 ASN B O 1
ATOM 9115 N N . ASN B 2 309 ? 153.205 178.950 142.334 1.00 109.82 313 ASN B N 1
ATOM 9116 C CA . ASN B 2 309 ? 152.442 180.052 141.750 1.00 109.82 313 ASN B CA 1
ATOM 9117 C C . ASN B 2 309 ? 150.962 179.761 141.970 1.00 109.82 313 ASN B C 1
ATOM 9118 O O . ASN B 2 309 ? 150.308 179.174 141.105 1.00 109.82 313 ASN B O 1
ATOM 9123 N N . PHE B 2 310 ? 150.452 180.169 143.131 1.00 113.67 314 PHE B N 1
ATOM 9124 C CA . PHE B 2 310 ? 149.046 180.092 143.510 1.00 113.67 314 PHE B CA 1
ATOM 9125 C C . PHE B 2 310 ? 148.844 180.987 144.724 1.00 113.67 314 PHE B C 1
ATOM 9126 O O . PHE B 2 310 ? 149.687 180.996 145.630 1.00 113.67 314 PHE B O 1
ATOM 9134 N N . PRO B 2 311 ? 147.756 181.749 144.788 1.00 119.03 315 PRO B N 1
ATOM 9135 C CA . PRO B 2 311 ? 147.552 182.638 145.940 1.00 119.03 315 PRO B CA 1
ATOM 9136 C C . PRO B 2 311 ? 147.124 181.899 147.199 1.00 119.03 315 PRO B C 1
ATOM 9137 O O . PRO B 2 311 ? 145.967 182.002 147.618 1.00 119.03 315 PRO B O 1
ATOM 9141 N N . LEU B 2 312 ? 148.047 181.146 147.805 1.00 123.82 316 LEU B N 1
ATOM 9142 C CA . LEU B 2 312 ? 147.752 180.497 149.078 1.00 123.82 316 LEU B CA 1
ATOM 9143 C C . LEU B 2 312 ? 147.610 181.520 150.196 1.00 123.82 316 LEU B C 1
ATOM 9144 O O . LEU B 2 312 ? 146.679 181.444 151.006 1.00 123.82 316 LEU B O 1
ATOM 9149 N N . TYR B 2 313 ? 148.519 182.485 150.253 1.00 138.82 317 TYR B N 1
ATOM 9150 C CA . TYR B 2 313 ? 148.516 183.519 151.273 1.00 138.82 317 TYR B CA 1
ATOM 9151 C C . TYR B 2 313 ? 148.214 184.871 150.642 1.00 138.82 317 TYR B C 1
ATOM 9152 O O . TYR B 2 313 ? 148.254 185.042 149.421 1.00 138.82 317 TYR B O 1
ATOM 9161 N N . GLU B 2 314 ? 147.907 185.842 151.501 1.00 152.50 318 GLU B N 1
ATOM 9162 C CA . GLU B 2 314 ? 147.618 187.194 151.046 1.00 152.50 318 GLU B CA 1
ATOM 9163 C C . GLU B 2 314 ? 148.875 187.998 150.745 1.00 152.50 318 GLU B C 1
ATOM 9164 O O . GLU B 2 314 ? 148.774 189.069 150.137 1.00 152.50 318 GLU B O 1
ATOM 9170 N N . VAL B 2 315 ? 150.047 187.511 151.149 1.00 157.59 319 VAL B N 1
ATOM 9171 C CA . VAL B 2 315 ? 151.294 188.231 150.921 1.00 157.59 319 VAL B CA 1
ATOM 9172 C C . VAL B 2 315 ? 152.118 187.615 149.788 1.00 157.59 319 VAL B C 1
ATOM 9173 O O . VAL B 2 315 ? 152.968 188.309 149.207 1.00 157.59 319 VAL B O 1
ATOM 9177 N N . VAL B 2 316 ? 151.867 186.353 149.428 1.00 152.71 320 VAL B N 1
ATOM 9178 C CA . VAL B 2 316 ? 152.641 185.722 148.364 1.00 152.71 320 VAL B CA 1
ATOM 9179 C C . VAL B 2 316 ? 152.173 186.215 146.995 1.00 152.71 320 VAL B C 1
ATOM 9180 O O . VAL B 2 316 ? 152.966 186.315 146.051 1.00 152.71 320 VAL B O 1
ATOM 9184 N N . ASP B 2 317 ? 150.894 186.570 146.871 1.00 145.60 321 ASP B N 1
ATOM 9185 C CA . ASP B 2 317 ? 150.347 187.089 145.623 1.00 145.60 321 ASP B CA 1
ATOM 9186 C C . ASP B 2 317 ? 150.340 188.611 145.691 1.00 145.60 321 ASP B C 1
ATOM 9187 O O . ASP B 2 317 ? 149.528 189.204 146.409 1.00 145.60 321 ASP B O 1
ATOM 9189 N N . LYS B 2 318 ? 151.244 189.243 144.949 1.00 144.12 322 LYS B N 1
ATOM 9190 C CA . LYS B 2 318 ? 151.335 190.693 144.885 1.00 144.12 322 LYS B CA 1
ATOM 9191 C C . LYS B 2 318 ? 150.995 191.171 143.481 1.00 144.12 322 LYS B C 1
ATOM 9192 O O . LYS B 2 318 ? 151.479 190.611 142.491 1.00 144.12 322 LYS B O 1
ATOM 9198 N N . THR B 2 319 ? 150.153 192.212 143.417 1.00 141.35 323 THR B N 1
ATOM 9199 C CA . THR B 2 319 ? 149.596 192.798 142.184 1.00 141.35 323 THR B CA 1
ATOM 9200 C C . THR B 2 319 ? 148.888 191.760 141.314 1.00 141.35 323 THR B C 1
ATOM 9201 O O . THR B 2 319 ? 148.850 191.900 140.088 1.00 141.35 323 THR B O 1
ATOM 9205 N N . LYS B 2 320 ? 148.301 190.744 141.962 1.00 131.32 324 LYS B N 1
ATOM 9206 C CA . LYS B 2 320 ? 147.574 189.627 141.357 1.00 131.32 324 LYS B CA 1
ATOM 9207 C C . LYS B 2 320 ? 148.388 188.930 140.271 1.00 131.32 324 LYS B C 1
ATOM 9208 O O . LYS B 2 320 ? 149.429 188.331 140.567 1.00 131.32 324 LYS B O 1
ATOM 9214 N N . ASP B 2 321 ? 147.908 189.014 139.023 1.00 131.84 325 ASP B N 1
ATOM 9215 C CA . ASP B 2 321 ? 148.589 188.530 137.815 1.00 131.84 325 ASP B CA 1
ATOM 9216 C C . ASP B 2 321 ? 148.890 187.030 137.889 1.00 131.84 325 ASP B C 1
ATOM 9217 O O . ASP B 2 321 ? 150.031 186.586 137.751 1.00 131.84 325 ASP B O 1
ATOM 9222 N N . TYR B 2 322 ? 147.839 186.255 138.118 1.00 112.47 326 TYR B N 1
ATOM 9223 C CA . TYR B 2 322 ? 147.930 184.802 138.098 1.00 112.47 326 TYR B CA 1
ATOM 9224 C C . TYR B 2 322 ? 146.949 184.165 137.129 1.00 112.47 326 TYR B C 1
ATOM 9225 O O . TYR B 2 322 ? 147.307 183.210 136.427 1.00 112.47 326 TYR B O 1
ATOM 9234 N N . LEU B 2 323 ? 145.722 184.687 137.057 1.00 111.76 327 LEU B N 1
ATOM 9235 C CA . LEU B 2 323 ? 144.737 184.142 136.128 1.00 111.76 327 LEU B CA 1
ATOM 9236 C C . LEU B 2 323 ? 145.091 184.465 134.685 1.00 111.76 327 LEU B C 1
ATOM 9237 O O . LEU B 2 323 ? 144.705 183.723 133.778 1.00 111.76 327 LEU B O 1
ATOM 9242 N N . LEU B 2 324 ? 145.827 185.557 134.453 1.00 117.88 328 LEU B N 1
ATOM 9243 C CA . LEU B 2 324 ? 146.353 185.827 133.118 1.00 117.88 328 LEU B CA 1
ATOM 9244 C C . LEU B 2 324 ? 147.359 184.761 132.699 1.00 117.88 328 LEU B C 1
ATOM 9245 O O . LEU B 2 324 ? 147.348 184.302 131.549 1.00 117.88 328 LEU B O 1
ATOM 9247 N N . ARG B 2 325 ? 148.219 184.341 133.633 1.00 117.23 329 ARG B N 1
ATOM 9248 C CA . ARG B 2 325 ? 149.157 183.254 133.368 1.00 117.23 329 ARG B CA 1
ATOM 9249 C C . ARG B 2 325 ? 148.426 181.940 133.125 1.00 117.23 329 ARG B C 1
ATOM 9250 O O . ARG B 2 325 ? 148.812 181.162 132.242 1.00 117.23 329 ARG B O 1
ATOM 9258 N N . VAL B 2 326 ? 147.366 181.685 133.902 1.00 107.88 330 VAL B N 1
ATOM 9259 C CA . VAL B 2 326 ? 146.565 180.474 133.728 1.00 107.88 330 VAL B CA 1
ATOM 9260 C C . VAL B 2 326 ? 145.893 180.469 132.360 1.00 107.88 330 VAL B C 1
ATOM 9261 O O . VAL B 2 326 ? 145.906 179.458 131.652 1.00 107.88 330 VAL B O 1
ATOM 9265 N N . SER B 2 327 ? 145.330 181.611 131.957 1.00 116.80 331 SER B N 1
ATOM 9266 C CA . SER B 2 327 ? 144.680 181.720 130.654 1.00 116.80 331 SER B CA 1
ATOM 9267 C C . SER B 2 327 ? 145.678 181.541 129.519 1.00 116.80 331 SER B C 1
ATOM 9268 O O . SER B 2 327 ? 145.372 180.882 128.518 1.00 116.80 331 SER B O 1
ATOM 9271 N N . LYS B 2 328 ? 146.890 182.087 129.681 1.00 117.55 332 LYS B N 1
ATOM 9272 C CA . LYS B 2 328 ? 147.932 181.921 128.672 1.00 117.55 332 LYS B CA 1
ATOM 9273 C C . LYS B 2 328 ? 148.354 180.462 128.529 1.00 117.55 332 LYS B C 1
ATOM 9274 O O . LYS B 2 328 ? 148.465 179.952 127.406 1.00 117.55 332 LYS B O 1
ATOM 9276 N N . ILE B 2 329 ? 148.562 179.762 129.648 1.00 111.47 333 ILE B N 1
ATOM 9277 C CA . ILE B 2 329 ? 149.042 178.386 129.528 1.00 111.47 333 ILE B CA 1
ATOM 9278 C C . ILE B 2 329 ? 147.923 177.432 129.105 1.00 111.47 333 ILE B C 1
ATOM 9279 O O . ILE B 2 329 ? 148.185 176.453 128.399 1.00 111.47 333 ILE B O 1
ATOM 9284 N N . VAL B 2 330 ? 146.666 177.708 129.470 1.00 109.92 334 VAL B N 1
ATOM 9285 C CA . VAL B 2 330 ? 145.559 176.892 128.971 1.00 109.92 334 VAL B CA 1
ATOM 9286 C C . VAL B 2 330 ? 145.335 177.139 127.480 1.00 109.92 334 VAL B C 1
ATOM 9287 O O . VAL B 2 330 ? 145.057 176.200 126.726 1.00 109.92 334 VAL B O 1
ATOM 9291 N N . GLU B 2 331 ? 145.485 178.390 127.021 1.00 114.54 335 GLU B N 1
ATOM 9292 C CA . GLU B 2 331 ? 145.378 178.673 125.591 1.00 114.54 335 GLU B CA 1
ATOM 9293 C C . GLU B 2 331 ? 146.497 178.001 124.800 1.00 114.54 335 GLU B C 1
ATOM 9294 O O . GLU B 2 331 ? 146.262 177.476 123.702 1.00 114.54 335 GLU B O 1
ATOM 9296 N N . LYS B 2 332 ? 147.716 177.992 125.355 1.00 112.13 336 LYS B N 1
ATOM 9297 C CA . LYS B 2 332 ? 148.816 177.259 124.733 1.00 112.13 336 LYS B CA 1
ATOM 9298 C C . LYS B 2 332 ? 148.544 175.760 124.714 1.00 112.13 336 LYS B C 1
ATOM 9299 O O . LYS B 2 332 ? 148.866 175.079 123.732 1.00 112.13 336 LYS B O 1
ATOM 9305 N N . LEU B 2 333 ? 147.940 175.235 125.787 1.00 111.22 337 LEU B N 1
ATOM 9306 C CA . LEU B 2 333 ? 147.574 173.822 125.843 1.00 111.22 337 LEU B CA 1
ATOM 9307 C C . LEU B 2 333 ? 146.534 173.472 124.788 1.00 111.22 337 LEU B C 1
ATOM 9308 O O . LEU B 2 333 ? 146.628 172.427 124.139 1.00 111.22 337 LEU B O 1
ATOM 9313 N N . ILE B 2 334 ? 145.546 174.348 124.591 1.00 112.38 338 ILE B N 1
ATOM 9314 C CA . ILE B 2 334 ? 144.492 174.096 123.607 1.00 112.38 338 ILE B CA 1
ATOM 9315 C C . ILE B 2 334 ? 145.055 174.147 122.191 1.00 112.38 338 ILE B C 1
ATOM 9316 O O . ILE B 2 334 ? 144.763 173.275 121.359 1.00 112.38 338 ILE B O 1
ATOM 9321 N N . ASP B 2 335 ? 145.895 175.152 121.909 1.00 117.79 339 ASP B N 1
ATOM 9322 C CA . ASP B 2 335 ? 146.501 175.275 120.585 1.00 117.79 339 ASP B CA 1
ATOM 9323 C C . ASP B 2 335 ? 147.428 174.103 120.278 1.00 117.79 339 ASP B C 1
ATOM 9324 O O . ASP B 2 335 ? 147.363 173.522 119.187 1.00 117.79 339 ASP B O 1
ATOM 9326 N N . LEU B 2 336 ? 148.254 173.699 121.245 1.00 118.33 340 LEU B N 1
ATOM 9327 C CA . LEU B 2 336 ? 149.168 172.593 120.997 1.00 118.33 340 LEU B CA 1
ATOM 9328 C C . LEU B 2 336 ? 148.438 171.253 120.978 1.00 118.33 340 LEU B C 1
ATOM 9329 O O . LEU B 2 336 ? 148.868 170.334 120.278 1.00 118.33 340 LEU B O 1
ATOM 9334 N N . THR B 2 337 ? 147.321 171.132 121.702 1.00 116.59 341 THR B N 1
ATOM 9335 C CA . THR B 2 337 ? 146.521 169.912 121.653 1.00 116.59 341 THR B CA 1
ATOM 9336 C C . THR B 2 337 ? 145.842 169.762 120.297 1.00 116.59 341 THR B C 1
ATOM 9337 O O . THR B 2 337 ? 145.820 168.670 119.715 1.00 116.59 341 THR B O 1
ATOM 9341 N N . ASN B 2 338 ? 145.308 170.862 119.759 1.00 117.06 342 ASN B N 1
ATOM 9342 C CA . ASN B 2 338 ? 144.762 170.825 118.406 1.00 117.06 342 ASN B CA 1
ATOM 9343 C C . ASN B 2 338 ? 145.848 170.704 117.344 1.00 117.06 342 ASN B C 1
ATOM 9344 O O . ASN B 2 338 ? 145.537 170.348 116.202 1.00 117.06 342 ASN B O 1
ATOM 9349 N N . LYS B 2 339 ? 147.103 171.013 117.690 1.00 120.12 343 LYS B N 1
ATOM 9350 C CA . LYS B 2 339 ? 148.195 170.907 116.727 1.00 120.12 343 LYS B CA 1
ATOM 9351 C C . LYS B 2 339 ? 148.465 169.459 116.319 1.00 120.12 343 LYS B C 1
ATOM 9352 O O . LYS B 2 339 ? 148.547 169.153 115.124 1.00 120.12 343 LYS B O 1
ATOM 9354 N N . PHE B 2 340 ? 148.604 168.548 117.285 1.00 115.24 344 PHE B N 1
ATOM 9355 C CA . PHE B 2 340 ? 148.923 167.169 116.924 1.00 115.24 344 PHE B CA 1
ATOM 9356 C C . PHE B 2 340 ? 147.691 166.305 116.688 1.00 115.24 344 PHE B C 1
ATOM 9357 O O . PHE B 2 340 ? 147.836 165.097 116.478 1.00 115.24 344 PHE B O 1
ATOM 9365 N N . HIS B 2 341 ? 146.494 166.879 116.708 1.00 118.15 345 HIS B N 1
ATOM 9366 C CA . HIS B 2 341 ? 145.293 166.116 116.399 1.00 118.15 345 HIS B CA 1
ATOM 9367 C C . HIS B 2 341 ? 145.015 166.035 114.903 1.00 118.15 345 HIS B C 1
ATOM 9368 O O . HIS B 2 341 ? 143.999 165.455 114.506 1.00 118.15 345 HIS B O 1
ATOM 9375 N N . SER B 2 342 ? 145.890 166.597 114.070 1.00 127.02 346 SER B N 1
ATOM 9376 C CA . SER B 2 342 ? 145.741 166.556 112.622 1.00 127.02 346 SER B CA 1
ATOM 9377 C C . SER B 2 342 ? 146.452 165.372 111.982 1.00 127.02 346 SER B C 1
ATOM 9378 O O . SER B 2 342 ? 145.924 164.779 111.037 1.00 127.02 346 SER B O 1
ATOM 9381 N N . GLU B 2 343 ? 147.636 165.009 112.472 1.00 123.41 347 GLU B N 1
ATOM 9382 C CA . GLU B 2 343 ? 148.407 163.916 111.892 1.00 123.41 347 GLU B CA 1
ATOM 9383 C C . GLU B 2 343 ? 148.155 162.576 112.577 1.00 123.41 347 GLU B C 1
ATOM 9384 O O . GLU B 2 343 ? 148.979 161.665 112.421 1.00 123.41 347 GLU B O 1
ATOM 9390 N N . ASN B 2 344 ? 147.045 162.459 113.315 1.00 118.91 348 ASN B N 1
ATOM 9391 C CA . ASN B 2 344 ? 146.557 161.224 113.941 1.00 118.91 348 ASN B CA 1
ATOM 9392 C C . ASN B 2 344 ? 147.579 160.657 114.933 1.00 118.91 348 ASN B C 1
ATOM 9393 O O . ASN B 2 344 ? 148.065 159.532 114.810 1.00 118.91 348 ASN B O 1
ATOM 9398 N N . VAL B 2 345 ? 147.893 161.486 115.927 1.00 117.36 349 VAL B N 1
ATOM 9399 C CA . VAL B 2 345 ? 148.728 161.085 117.052 1.00 117.36 349 VAL B CA 1
ATOM 9400 C C . VAL B 2 345 ? 148.131 161.695 118.317 1.00 117.36 349 VAL B C 1
ATOM 9401 O O . VAL B 2 345 ? 147.588 162.804 118.300 1.00 117.36 349 VAL B O 1
ATOM 9405 N N . TYR B 2 346 ? 148.146 160.921 119.402 1.00 112.74 350 TYR B N 1
ATOM 9406 C CA . TYR B 2 346 ? 147.506 161.339 120.642 1.00 112.74 350 TYR B CA 1
ATOM 9407 C C . TYR B 2 346 ? 148.386 160.928 121.814 1.00 112.74 350 TYR B C 1
ATOM 9408 O O . TYR B 2 346 ? 149.395 160.241 121.647 1.00 112.74 350 TYR B O 1
ATOM 9417 N N . HIS B 2 347 ? 147.994 161.362 123.013 1.00 99.43 351 HIS B N 1
ATOM 9418 C CA . HIS B 2 347 ? 148.785 161.147 124.220 1.00 99.43 351 HIS B CA 1
ATOM 9419 C C . HIS B 2 347 ? 148.273 159.990 125.070 1.00 99.43 351 HIS B C 1
ATOM 9420 O O . HIS B 2 347 ? 149.070 159.147 125.496 1.00 99.43 351 HIS B O 1
ATOM 9427 N N . GLN B 2 348 ? 146.966 159.978 125.367 1.00 101.21 352 GLN B N 1
ATOM 9428 C CA . GLN B 2 348 ? 146.257 158.996 126.196 1.00 101.21 352 GLN B CA 1
ATOM 9429 C C . GLN B 2 348 ? 146.741 158.927 127.643 1.00 101.21 352 GLN B C 1
ATOM 9430 O O . GLN B 2 348 ? 146.374 157.999 128.370 1.00 101.21 352 GLN B O 1
ATOM 9436 N N . ASP B 2 349 ? 147.540 159.904 128.080 1.00 93.39 353 ASP B N 1
ATOM 9437 C CA . ASP B 2 349 ? 147.978 159.988 129.474 1.00 93.39 353 ASP B CA 1
ATOM 9438 C C . ASP B 2 349 ? 148.342 161.459 129.691 1.00 93.39 353 ASP B C 1
ATOM 9439 O O . ASP B 2 349 ? 149.419 161.905 129.298 1.00 93.39 353 ASP B O 1
ATOM 9444 N N . LEU B 2 350 ? 147.440 162.195 130.328 1.00 90.44 354 LEU B N 1
ATOM 9445 C CA . LEU B 2 350 ? 147.676 163.594 130.674 1.00 90.44 354 LEU B CA 1
ATOM 9446 C C . LEU B 2 350 ? 147.860 163.664 132.183 1.00 90.44 354 LEU B C 1
ATOM 9447 O O . LEU B 2 350 ? 146.915 163.451 132.947 1.00 90.44 354 LEU B O 1
ATOM 9452 N N . HIS B 2 351 ? 149.081 163.964 132.603 1.00 93.55 355 HIS B N 1
ATOM 9453 C CA . HIS B 2 351 ? 149.473 163.979 134.000 1.00 93.55 355 HIS B CA 1
ATOM 9454 C C . HIS B 2 351 ? 150.146 165.307 134.319 1.00 93.55 355 HIS B C 1
ATOM 9455 O O . HIS B 2 351 ? 150.583 166.036 133.424 1.00 93.55 355 HIS B O 1
ATOM 9462 N N . LEU B 2 352 ? 150.179 165.630 135.614 1.00 90.96 356 LEU B N 1
ATOM 9463 C CA . LEU B 2 352 ? 150.901 166.805 136.093 1.00 90.96 356 LEU B CA 1
ATOM 9464 C C . LEU B 2 352 ? 152.389 166.711 135.782 1.00 90.96 356 LEU B C 1
ATOM 9465 O O . LEU B 2 352 ? 153.016 167.707 135.401 1.00 90.96 356 LEU B O 1
ATOM 9470 N N . GLY B 2 353 ? 152.972 165.525 135.938 1.00 86.32 357 GLY B N 1
ATOM 9471 C CA . GLY B 2 353 ? 154.371 165.334 135.611 1.00 86.32 357 GLY B CA 1
ATOM 9472 C C . GLY B 2 353 ? 154.673 165.232 134.134 1.00 86.32 357 GLY B C 1
ATOM 9473 O O . GLY B 2 353 ? 155.846 165.263 133.752 1.00 86.32 357 GLY B O 1
ATOM 9474 N N . ASN B 2 354 ? 153.647 165.105 133.296 1.00 86.85 358 ASN B N 1
ATOM 9475 C CA . ASN B 2 354 ? 153.833 165.057 131.854 1.00 86.85 358 ASN B CA 1
ATOM 9476 C C . ASN B 2 354 ? 153.807 166.432 131.206 1.00 86.85 358 ASN B C 1
ATOM 9477 O O . ASN B 2 354 ? 154.115 166.544 130.015 1.00 86.85 358 ASN B O 1
ATOM 9482 N N . ILE B 2 355 ? 153.454 167.475 131.950 1.00 90.91 359 ILE B N 1
ATOM 9483 C CA . ILE B 2 355 ? 153.424 168.838 131.436 1.00 90.91 359 ILE B CA 1
ATOM 9484 C C . ILE B 2 355 ? 154.573 169.602 132.074 1.00 90.91 359 ILE B C 1
ATOM 9485 O O . ILE B 2 355 ? 154.597 169.802 133.295 1.00 90.91 359 ILE B O 1
ATOM 9490 N N . LEU B 2 356 ? 155.523 170.028 131.250 1.00 105.36 360 LEU B N 1
ATOM 9491 C CA . LEU B 2 356 ? 156.705 170.741 131.709 1.00 105.36 360 LEU B CA 1
ATOM 9492 C C . LEU B 2 356 ? 156.566 172.215 131.358 1.00 105.36 360 LEU B C 1
ATOM 9493 O O . LEU B 2 356 ? 156.248 172.556 130.216 1.00 105.36 360 LEU B O 1
ATOM 9498 N N . VAL B 2 357 ? 156.803 173.084 132.336 1.00 110.43 361 VAL B N 1
ATOM 9499 C CA . VAL B 2 357 ? 156.744 174.522 132.119 1.00 110.43 361 VAL B CA 1
ATOM 9500 C C . VAL B 2 357 ? 158.089 175.130 132.488 1.00 110.43 361 VAL B C 1
ATOM 9501 O O . VAL B 2 357 ? 158.845 174.578 133.292 1.00 110.43 361 VAL B O 1
ATOM 9505 N N . LYS B 2 358 ? 158.375 176.284 131.900 1.00 123.94 362 LYS B N 1
ATOM 9506 C CA . LYS B 2 358 ? 159.684 176.917 132.007 1.00 123.94 362 LYS B CA 1
ATOM 9507 C C . LYS B 2 358 ? 159.459 178.415 132.184 1.00 123.94 362 LYS B C 1
ATOM 9508 O O . LYS B 2 358 ? 158.368 178.857 132.559 1.00 123.94 362 LYS B O 1
ATOM 9514 N N . ASP B 2 359 ? 160.510 179.203 131.953 1.00 134.05 363 ASP B N 1
ATOM 9515 C CA . ASP B 2 359 ? 160.404 180.654 132.021 1.00 134.05 363 ASP B CA 1
ATOM 9516 C C . ASP B 2 359 ? 159.480 181.201 130.929 1.00 134.05 363 ASP B C 1
ATOM 9517 O O . ASP B 2 359 ? 159.285 180.587 129.874 1.00 134.05 363 ASP B O 1
ATOM 9522 N N . GLU B 2 360 ? 158.858 182.345 131.242 1.00 133.27 364 GLU B N 1
ATOM 9523 C CA . GLU B 2 360 ? 157.877 183.054 130.411 1.00 133.27 364 GLU B CA 1
ATOM 9524 C C . GLU B 2 360 ? 156.644 182.209 130.083 1.00 133.27 364 GLU B C 1
ATOM 9525 O O . GLU B 2 360 ? 155.964 182.481 129.085 1.00 133.27 364 GLU B O 1
ATOM 9527 N N . ASP B 2 361 ? 156.359 181.204 130.923 1.00 127.53 365 ASP B N 1
ATOM 9528 C CA . ASP B 2 361 ? 155.162 180.355 130.866 1.00 127.53 365 ASP B CA 1
ATOM 9529 C C . ASP B 2 361 ? 155.015 179.652 129.514 1.00 127.53 365 ASP B C 1
ATOM 9530 O O . ASP B 2 361 ? 154.037 179.834 128.787 1.00 127.53 365 ASP B O 1
ATOM 9535 N N . GLU B 2 362 ? 156.014 178.839 129.187 1.00 119.46 366 GLU B N 1
ATOM 9536 C CA . GLU B 2 362 ? 156.009 178.033 127.974 1.00 119.46 366 GLU B CA 1
ATOM 9537 C C . GLU B 2 362 ? 155.840 176.571 128.363 1.00 119.46 366 GLU B C 1
ATOM 9538 O O . GLU B 2 362 ? 156.658 176.026 129.111 1.00 119.46 366 GLU B O 1
ATOM 9540 N N . ILE B 2 363 ? 154.783 175.940 127.853 1.00 115.61 367 ILE B N 1
ATOM 9541 C CA . ILE B 2 363 ? 154.497 174.554 128.196 1.00 115.61 367 ILE B CA 1
ATOM 9542 C C . ILE B 2 363 ? 155.386 173.622 127.381 1.00 115.61 367 ILE B C 1
ATOM 9543 O O . ILE B 2 363 ? 155.967 174.002 126.364 1.00 115.61 367 ILE B O 1
ATOM 9548 N N . SER B 2 364 ? 155.485 172.376 127.842 1.00 108.15 368 SER B N 1
ATOM 9549 C CA . SER B 2 364 ? 156.218 171.337 127.122 1.00 108.15 368 SER B CA 1
ATOM 9550 C C . SER B 2 364 ? 155.636 169.991 127.519 1.00 108.15 368 SER B C 1
ATOM 9551 O O . SER B 2 364 ? 155.488 169.711 128.713 1.00 108.15 368 SER B O 1
ATOM 9554 N N . ILE B 2 365 ? 155.308 169.165 126.532 1.00 96.49 369 ILE B N 1
ATOM 9555 C CA . ILE B 2 365 ? 154.672 167.876 126.775 1.00 96.49 369 ILE B CA 1
ATOM 9556 C C . ILE B 2 365 ? 155.701 166.768 126.608 1.00 96.49 369 ILE B C 1
ATOM 9557 O O . ILE B 2 365 ? 156.408 166.708 125.596 1.00 96.49 369 ILE B O 1
ATOM 9562 N N . ILE B 2 366 ? 155.784 165.888 127.605 1.00 90.78 370 ILE B N 1
ATOM 9563 C CA . ILE B 2 366 ? 156.701 164.762 127.619 1.00 90.78 370 ILE B CA 1
ATOM 9564 C C . ILE B 2 366 ? 155.901 163.491 127.890 1.00 90.78 370 ILE B C 1
ATOM 9565 O O . ILE B 2 366 ? 154.672 163.518 127.967 1.00 90.78 370 ILE B O 1
ATOM 9570 N N . ASP B 2 367 ? 156.629 162.374 128.017 1.00 97.62 371 ASP B N 1
ATOM 9571 C CA . ASP B 2 367 ? 156.102 161.056 128.398 1.00 97.62 371 ASP B CA 1
ATOM 9572 C C . ASP B 2 367 ? 155.035 160.565 127.415 1.00 97.62 371 ASP B C 1
ATOM 9573 O O . ASP B 2 367 ? 153.862 160.398 127.754 1.00 97.62 371 ASP B O 1
ATOM 9578 N N . TRP B 2 368 ? 155.470 160.339 126.176 1.00 98.69 372 TRP B N 1
ATOM 9579 C CA . TRP B 2 368 ? 154.589 159.913 125.096 1.00 98.69 372 TRP B CA 1
ATOM 9580 C C . TRP B 2 368 ? 154.631 158.405 124.873 1.00 98.69 372 TRP B C 1
ATOM 9581 O O . TRP B 2 368 ? 154.488 157.945 123.735 1.00 98.69 372 TRP B O 1
ATOM 9592 N N . GLU B 2 369 ? 154.828 157.622 125.936 1.00 106.08 373 GLU B N 1
ATOM 9593 C CA . GLU B 2 369 ? 154.983 156.180 125.780 1.00 106.08 373 GLU B CA 1
ATOM 9594 C C . GLU B 2 369 ? 153.668 155.470 125.482 1.00 106.08 373 GLU B C 1
ATOM 9595 O O . GLU B 2 369 ? 153.691 154.372 124.915 1.00 106.08 373 GLU B O 1
ATOM 9601 N N . GLN B 2 370 ? 152.530 156.060 125.840 1.00 96.36 374 GLN B N 1
ATOM 9602 C CA . GLN B 2 370 ? 151.223 155.448 125.625 1.00 96.36 374 GLN B CA 1
ATOM 9603 C C . GLN B 2 370 ? 150.473 156.121 124.479 1.00 96.36 374 GLN B C 1
ATOM 9604 O O . GLN B 2 370 ? 149.255 156.298 124.529 1.00 96.36 374 GLN B O 1
ATOM 9610 N N . ALA B 2 371 ? 151.202 156.502 123.435 1.00 103.70 375 ALA B N 1
ATOM 9611 C CA . ALA B 2 371 ? 150.600 157.152 122.283 1.00 103.70 375 ALA B CA 1
ATOM 9612 C C . ALA B 2 371 ? 149.821 156.149 121.435 1.00 103.70 375 ALA B C 1
ATOM 9613 O O . ALA B 2 371 ? 150.014 154.934 121.521 1.00 103.70 375 ALA B O 1
ATOM 9615 N N . VAL B 2 372 ? 148.923 156.681 120.608 1.00 105.04 376 VAL B N 1
ATOM 9616 C CA . VAL B 2 372 ? 148.153 155.887 119.661 1.00 105.04 376 VAL B CA 1
ATOM 9617 C C . VAL B 2 372 ? 148.192 156.607 118.316 1.00 105.04 376 VAL B C 1
ATOM 9618 O O . VAL B 2 372 ? 148.349 157.830 118.251 1.00 105.04 376 VAL B O 1
ATOM 9622 N N . PHE B 2 373 ? 148.101 155.834 117.230 1.00 112.80 377 PHE B N 1
ATOM 9623 C CA . PHE B 2 373 ? 148.247 156.363 115.878 1.00 112.80 377 PHE B CA 1
ATOM 9624 C C . PHE B 2 373 ? 146.985 156.181 115.041 1.00 112.80 377 PHE B C 1
ATOM 9625 O O . PHE B 2 373 ? 147.042 156.225 113.811 1.00 112.80 377 PHE B O 1
ATOM 9633 N N . SER B 2 374 ? 145.839 155.981 115.686 1.00 119.55 378 SER B N 1
ATOM 9634 C CA . SER B 2 374 ? 144.593 155.790 114.955 1.00 119.55 378 SER B CA 1
ATOM 9635 C C . SER B 2 374 ? 143.435 156.220 115.838 1.00 119.55 378 SER B C 1
ATOM 9636 O O . SER B 2 374 ? 143.410 155.891 117.027 1.00 119.55 378 SER B O 1
ATOM 9639 N N . ASN B 2 375 ? 142.484 156.950 115.260 1.00 121.48 379 ASN B N 1
ATOM 9640 C CA . ASN B 2 375 ? 141.273 157.356 115.969 1.00 121.48 379 ASN B CA 1
ATOM 9641 C C . ASN B 2 375 ? 140.062 156.865 115.185 1.00 121.48 379 ASN B C 1
ATOM 9642 O O . ASN B 2 375 ? 139.421 157.630 114.461 1.00 121.48 379 ASN B O 1
ATOM 9647 N N . ASP B 2 376 ? 139.749 155.578 115.336 1.00 133.11 380 ASP B N 1
ATOM 9648 C CA . ASP B 2 376 ? 138.458 155.050 114.919 1.00 133.11 380 ASP B CA 1
ATOM 9649 C C . ASP B 2 376 ? 137.916 153.925 115.796 1.00 133.11 380 ASP B C 1
ATOM 9650 O O . ASP B 2 376 ? 136.859 153.376 115.471 1.00 133.11 380 ASP B O 1
ATOM 9655 N N . GLU B 2 377 ? 138.590 153.565 116.887 1.00 132.14 381 GLU B N 1
ATOM 9656 C CA . GLU B 2 377 ? 138.078 152.579 117.832 1.00 132.14 381 GLU B CA 1
ATOM 9657 C C . GLU B 2 377 ? 137.540 153.285 119.075 1.00 132.14 381 GLU B C 1
ATOM 9658 O O . GLU B 2 377 ? 137.513 154.514 119.164 1.00 132.14 381 GLU B O 1
ATOM 9664 N N . LYS B 2 378 ? 137.105 152.479 120.038 1.00 114.67 382 LYS B N 1
ATOM 9665 C CA . LYS B 2 378 ? 136.569 152.919 121.321 1.00 114.67 382 LYS B CA 1
ATOM 9666 C C . LYS B 2 378 ? 137.216 152.124 122.447 1.00 114.67 382 LYS B C 1
ATOM 9667 O O . LYS B 2 378 ? 136.550 151.463 123.245 1.00 114.67 382 LYS B O 1
ATOM 9673 N N . VAL B 2 379 ? 138.550 152.112 122.459 1.00 107.94 383 VAL B N 1
ATOM 9674 C CA . VAL B 2 379 ? 139.282 151.405 123.500 1.00 107.94 383 VAL B CA 1
ATOM 9675 C C . VAL B 2 379 ? 139.118 152.121 124.838 1.00 107.94 383 VAL B C 1
ATOM 9676 O O . VAL B 2 379 ? 138.854 153.328 124.900 1.00 107.94 383 VAL B O 1
ATOM 9680 N N . VAL B 2 380 ? 139.269 151.364 125.921 1.00 95.46 384 VAL B N 1
ATOM 9681 C CA . VAL B 2 380 ? 139.136 151.894 127.273 1.00 95.46 384 VAL B CA 1
ATOM 9682 C C . VAL B 2 380 ? 140.498 152.421 127.711 1.00 95.46 384 VAL B C 1
ATOM 9683 O O . VAL B 2 380 ? 141.546 151.955 127.248 1.00 95.46 384 VAL B O 1
ATOM 9687 N N . HIS B 2 381 ? 140.487 153.437 128.571 1.00 92.03 385 HIS B N 1
ATOM 9688 C CA . HIS B 2 381 ? 141.717 154.030 129.086 1.00 92.03 385 HIS B CA 1
ATOM 9689 C C . HIS B 2 381 ? 142.409 153.033 130.008 1.00 92.03 385 HIS B C 1
ATOM 9690 O O . HIS B 2 381 ? 141.937 152.772 131.119 1.00 92.03 385 HIS B O 1
ATOM 9697 N N . LYS B 2 382 ? 143.526 152.469 129.542 1.00 97.30 386 LYS B N 1
ATOM 9698 C CA . LYS B 2 382 ? 144.160 151.363 130.252 1.00 97.30 386 LYS B CA 1
ATOM 9699 C C . LYS B 2 382 ? 144.927 151.854 131.473 1.00 97.30 386 LYS B C 1
ATOM 9700 O O . LYS B 2 382 ? 144.582 151.527 132.614 1.00 97.30 386 LYS B O 1
ATOM 9706 N N . VAL B 2 383 ? 145.969 152.650 131.252 1.00 90.47 387 VAL B N 1
ATOM 9707 C CA . VAL B 2 383 ? 146.824 153.154 132.319 1.00 90.47 387 VAL B CA 1
ATOM 9708 C C . VAL B 2 383 ? 146.604 154.658 132.432 1.00 90.47 387 VAL B C 1
ATOM 9709 O O . VAL B 2 383 ? 146.513 155.360 131.417 1.00 90.47 387 VAL B O 1
ATOM 9713 N N . ALA B 2 384 ? 146.447 155.141 133.663 1.00 84.45 388 ALA B N 1
ATOM 9714 C CA . ALA B 2 384 ? 146.112 156.538 133.876 1.00 84.45 388 ALA B CA 1
ATOM 9715 C C . ALA B 2 384 ? 146.633 156.996 135.227 1.00 84.45 388 ALA B C 1
ATOM 9716 O O . ALA B 2 384 ? 146.932 156.192 136.113 1.00 84.45 388 ALA B O 1
ATOM 9718 N N . ALA B 2 385 ? 146.732 158.312 135.364 1.00 80.25 389 ALA B N 1
ATOM 9719 C CA . ALA B 2 385 ? 147.140 158.936 136.604 1.00 80.25 389 ALA B CA 1
ATOM 9720 C C . ALA B 2 385 ? 146.021 158.836 137.640 1.00 80.25 389 ALA B C 1
ATOM 9721 O O . ALA B 2 385 ? 144.860 158.617 137.289 1.00 80.25 389 ALA B O 1
ATOM 9723 N N . PRO B 2 386 ? 146.344 158.983 138.939 1.00 76.44 390 PRO B N 1
ATOM 9724 C CA . PRO B 2 386 ? 145.273 159.030 139.945 1.00 76.44 390 PRO B CA 1
ATOM 9725 C C . PRO B 2 386 ? 144.463 160.315 139.878 1.00 76.44 390 PRO B C 1
ATOM 9726 O O . PRO B 2 386 ? 144.698 161.248 140.651 1.00 76.44 390 PRO B O 1
ATOM 9730 N N . GLY B 2 387 ? 143.506 160.369 138.955 1.00 76.71 391 GLY B N 1
ATOM 9731 C CA . GLY B 2 387 ? 142.669 161.540 138.788 1.00 76.71 391 GLY B CA 1
ATOM 9732 C C . GLY B 2 387 ? 142.446 161.903 137.336 1.00 76.71 391 GLY B C 1
ATOM 9733 O O . GLY B 2 387 ? 141.807 162.914 137.032 1.00 76.71 391 GLY B O 1
ATOM 9734 N N . PHE B 2 388 ? 142.974 161.087 136.426 1.00 76.74 392 PHE B N 1
ATOM 9735 C CA . PHE B 2 388 ? 142.913 161.363 134.994 1.00 76.74 392 PHE B CA 1
ATOM 9736 C C . PHE B 2 388 ? 142.556 160.103 134.220 1.00 76.74 392 PHE B C 1
ATOM 9737 O O . PHE B 2 388 ? 143.173 159.785 133.199 1.00 76.74 392 PHE B O 1
ATOM 9745 N N . ARG B 2 389 ? 141.556 159.367 134.694 1.00 78.47 393 ARG B N 1
ATOM 9746 C CA . ARG B 2 389 ? 141.101 158.148 134.041 1.00 78.47 393 ARG B CA 1
ATOM 9747 C C . ARG B 2 389 ? 139.742 158.392 133.405 1.00 78.47 393 ARG B C 1
ATOM 9748 O O . ARG B 2 389 ? 138.826 158.895 134.063 1.00 78.47 393 ARG B O 1
ATOM 9756 N N . ALA B 2 390 ? 139.613 158.030 132.131 1.00 86.09 394 ALA B N 1
ATOM 9757 C CA . ALA B 2 390 ? 138.357 158.196 131.417 1.00 86.09 394 ALA B CA 1
ATOM 9758 C C . ALA B 2 390 ? 137.372 157.096 131.814 1.00 86.09 394 ALA B C 1
ATOM 9759 O O . ALA B 2 390 ? 137.685 156.185 132.585 1.00 86.09 394 ALA B O 1
ATOM 9761 N N . TRP B 2 391 ? 136.162 157.179 131.267 1.00 85.81 395 TRP B N 1
ATOM 9762 C CA . TRP B 2 391 ? 135.077 156.287 131.642 1.00 85.81 395 TRP B CA 1
ATOM 9763 C C . TRP B 2 391 ? 134.419 155.729 130.390 1.00 85.81 395 TRP B C 1
ATOM 9764 O O . TRP B 2 391 ? 134.332 156.416 129.369 1.00 85.81 395 TRP B O 1
ATOM 9775 N N . ARG B 2 392 ? 133.964 154.477 130.489 1.00 99.81 396 ARG B N 1
ATOM 9776 C CA . ARG B 2 392 ? 133.040 153.843 129.539 1.00 99.81 396 ARG B CA 1
ATOM 9777 C C . ARG B 2 392 ? 133.586 153.792 128.111 1.00 99.81 396 ARG B C 1
ATOM 9778 O O . ARG B 2 392 ? 132.907 154.169 127.153 1.00 99.81 396 ARG B O 1
ATOM 9786 N N . GLU B 2 393 ? 134.817 153.273 127.997 1.00 108.54 397 GLU B N 1
ATOM 9787 C CA . GLU B 2 393 ? 135.584 152.993 126.776 1.00 108.54 397 GLU B CA 1
ATOM 9788 C C . GLU B 2 393 ? 135.435 154.022 125.645 1.00 108.54 397 GLU B C 1
ATOM 9789 O O . GLU B 2 393 ? 135.297 153.684 124.465 1.00 108.54 397 GLU B O 1
ATOM 9795 N N . THR B 2 394 ? 135.531 155.301 125.994 1.00 109.25 398 THR B N 1
ATOM 9796 C CA . THR B 2 394 ? 135.341 156.379 125.027 1.00 109.25 398 THR B CA 1
ATOM 9797 C C . THR B 2 394 ? 136.580 156.509 124.129 1.00 109.25 398 THR B C 1
ATOM 9798 O O . THR B 2 394 ? 137.635 155.928 124.394 1.00 109.25 398 THR B O 1
ATOM 9802 N N . LEU B 2 395 ? 136.461 157.292 123.051 1.00 113.60 399 LEU B N 1
ATOM 9803 C CA . LEU B 2 395 ? 137.315 157.610 121.905 1.00 113.60 399 LEU B CA 1
ATOM 9804 C C . LEU B 2 395 ? 138.628 158.250 122.371 1.00 113.60 399 LEU B C 1
ATOM 9805 O O . LEU B 2 395 ? 138.606 159.118 123.241 1.00 113.60 399 LEU B O 1
ATOM 9810 N N . PRO B 2 396 ? 139.779 157.830 121.807 1.00 106.52 400 PRO B N 1
ATOM 9811 C CA . PRO B 2 396 ? 141.088 158.305 122.312 1.00 106.52 400 PRO B CA 1
ATOM 9812 C C . PRO B 2 396 ? 141.321 159.815 122.270 1.00 106.52 400 PRO B C 1
ATOM 9813 O O . PRO B 2 396 ? 141.950 160.370 123.189 1.00 106.52 400 PRO B O 1
ATOM 9817 N N . SER B 2 397 ? 140.821 160.489 121.230 1.00 110.68 401 SER B N 1
ATOM 9818 C CA . SER B 2 397 ? 140.991 161.934 121.118 1.00 110.68 401 SER B CA 1
ATOM 9819 C C . SER B 2 397 ? 140.255 162.656 122.237 1.00 110.68 401 SER B C 1
ATOM 9820 O O . SER B 2 397 ? 140.780 163.596 122.845 1.00 110.68 401 SER B O 1
ATOM 9823 N N . GLU B 2 398 ? 139.051 162.201 122.558 1.00 109.41 402 GLU B N 1
ATOM 9824 C CA . GLU B 2 398 ? 138.324 162.804 123.664 1.00 109.41 402 GLU B CA 1
ATOM 9825 C C . GLU B 2 398 ? 138.764 162.260 125.023 1.00 109.41 402 GLU B C 1
ATOM 9826 O O . GLU B 2 398 ? 138.451 162.875 126.039 1.00 109.41 402 GLU B O 1
ATOM 9832 N N . ILE B 2 399 ? 139.503 161.145 125.070 1.00 98.32 403 ILE B N 1
ATOM 9833 C CA . ILE B 2 399 ? 140.253 160.814 126.287 1.00 98.32 403 ILE B CA 1
ATOM 9834 C C . ILE B 2 399 ? 141.316 161.874 126.550 1.00 98.32 403 ILE B C 1
ATOM 9835 O O . ILE B 2 399 ? 141.486 162.347 127.685 1.00 98.32 403 ILE B O 1
ATOM 9840 N N . ASP B 2 400 ? 142.041 162.264 125.495 1.00 103.59 404 ASP B N 1
ATOM 9841 C CA . ASP B 2 400 ? 142.998 163.364 125.604 1.00 103.59 404 ASP B CA 1
ATOM 9842 C C . ASP B 2 400 ? 142.302 164.668 125.985 1.00 103.59 404 ASP B C 1
ATOM 9843 O O . ASP B 2 400 ? 142.816 165.436 126.807 1.00 103.59 404 ASP B O 1
ATOM 9848 N N . TRP B 2 401 ? 141.120 164.919 125.415 1.00 99.06 405 TRP B N 1
ATOM 9849 C CA . TRP B 2 401 ? 140.369 166.125 125.756 1.00 99.06 405 TRP B CA 1
ATOM 9850 C C . TRP B 2 401 ? 139.846 166.090 127.190 1.00 99.06 405 TRP B C 1
ATOM 9851 O O . TRP B 2 401 ? 139.765 167.136 127.840 1.00 99.06 405 TRP B O 1
ATOM 9862 N N . TYR B 2 402 ? 139.488 164.904 127.693 1.00 85.35 406 TYR B N 1
ATOM 9863 C CA . TYR B 2 402 ? 139.118 164.750 129.096 1.00 85.35 406 TYR B CA 1
ATOM 9864 C C . TYR B 2 402 ? 140.298 165.048 130.008 1.00 85.35 406 TYR B C 1
ATOM 9865 O O . TYR B 2 402 ? 140.136 165.685 131.056 1.00 85.35 406 TYR B O 1
ATOM 9874 N N . GLY B 2 403 ? 141.489 164.580 129.629 1.00 82.44 407 GLY B N 1
ATOM 9875 C CA . GLY B 2 403 ? 142.684 164.916 130.388 1.00 82.44 407 GLY B CA 1
ATOM 9876 C C . GLY B 2 403 ? 142.985 166.404 130.379 1.00 82.44 407 GLY B C 1
ATOM 9877 O O . GLY B 2 403 ? 143.391 166.971 131.398 1.00 82.44 407 GLY B O 1
ATOM 9878 N N . ILE B 2 404 ? 142.766 167.057 129.234 1.00 90.16 408 ILE B N 1
ATOM 9879 C CA . ILE B 2 404 ? 142.957 168.503 129.132 1.00 90.16 408 ILE B CA 1
ATOM 9880 C C . ILE B 2 404 ? 141.932 169.245 129.990 1.00 90.16 408 ILE B C 1
ATOM 9881 O O . ILE B 2 404 ? 142.262 170.233 130.663 1.00 90.16 408 ILE B O 1
ATOM 9886 N N . ARG B 2 405 ? 140.686 168.753 130.016 1.00 86.95 409 ARG B N 1
ATOM 9887 C CA . ARG B 2 405 ? 139.650 169.340 130.864 1.00 86.95 409 ARG B CA 1
ATOM 9888 C C . ARG B 2 405 ? 140.001 169.211 132.341 1.00 86.95 409 ARG B C 1
ATOM 9889 O O . ARG B 2 405 ? 139.857 170.172 133.111 1.00 86.95 409 ARG B O 1
ATOM 9897 N N . GLN B 2 406 ? 140.498 168.039 132.745 1.00 82.11 410 GLN B N 1
ATOM 9898 C CA . GLN B 2 406 ? 140.842 167.826 134.145 1.00 82.11 410 GLN B CA 1
ATOM 9899 C C . GLN B 2 406 ? 142.072 168.630 134.552 1.00 82.11 410 GLN B C 1
ATOM 9900 O O . GLN B 2 406 ? 142.141 169.128 135.680 1.00 82.11 410 GLN B O 1
ATOM 9906 N N . ILE B 2 407 ? 143.043 168.799 133.648 1.00 81.21 411 ILE B N 1
ATOM 9907 C CA . ILE B 2 407 ? 144.227 169.567 134.029 1.00 81.21 411 ILE B CA 1
ATOM 9908 C C . ILE B 2 407 ? 143.911 171.065 134.047 1.00 81.21 411 ILE B C 1
ATOM 9909 O O . ILE B 2 407 ? 144.453 171.815 134.872 1.00 81.21 411 ILE B O 1
ATOM 9914 N N . ALA B 2 408 ? 142.972 171.514 133.204 1.00 87.77 412 ALA B N 1
ATOM 9915 C CA . ALA B 2 408 ? 142.535 172.905 133.274 1.00 87.77 412 ALA B CA 1
ATOM 9916 C C . ALA B 2 408 ? 141.735 173.166 134.543 1.00 87.77 412 ALA B C 1
ATOM 9917 O O . ALA B 2 408 ? 141.852 174.237 135.153 1.00 87.77 412 ALA B O 1
ATOM 9919 N N . HIS B 2 409 ? 140.930 172.192 134.970 1.00 86.40 413 HIS B N 1
ATOM 9920 C CA . HIS B 2 409 ? 140.209 172.361 136.225 1.00 86.40 413 HIS B CA 1
ATOM 9921 C C . HIS B 2 409 ? 141.132 172.249 137.430 1.00 86.40 413 HIS B C 1
ATOM 9922 O O . HIS B 2 409 ? 140.845 172.841 138.474 1.00 86.40 413 HIS B O 1
ATOM 9929 N N . TYR B 2 410 ? 142.236 171.503 137.309 1.00 86.36 414 TYR B N 1
ATOM 9930 C CA . TYR B 2 410 ? 143.277 171.551 138.332 1.00 86.36 414 TYR B CA 1
ATOM 9931 C C . TYR B 2 410 ? 143.911 172.929 138.400 1.00 86.36 414 TYR B C 1
ATOM 9932 O O . TYR B 2 410 ? 144.213 173.429 139.490 1.00 86.36 414 TYR B O 1
ATOM 9941 N N . LEU B 2 411 ? 144.155 173.540 137.239 1.00 86.01 415 LEU B N 1
ATOM 9942 C CA . LEU B 2 411 ? 144.771 174.861 137.214 1.00 86.01 415 LEU B CA 1
ATOM 9943 C C . LEU B 2 411 ? 143.826 175.919 137.767 1.00 86.01 415 LEU B C 1
ATOM 9944 O O . LEU B 2 411 ? 144.267 176.905 138.369 1.00 86.01 415 LEU B O 1
ATOM 9949 N N . TYR B 2 412 ? 142.521 175.731 137.569 1.00 91.91 416 TYR B N 1
ATOM 9950 C CA . TYR B 2 412 ? 141.547 176.640 138.166 1.00 91.91 416 TYR B CA 1
ATOM 9951 C C . TYR B 2 412 ? 141.424 176.414 139.669 1.00 91.91 416 TYR B C 1
ATOM 9952 O O . TYR B 2 412 ? 141.346 177.377 140.442 1.00 91.91 416 TYR B O 1
ATOM 9961 N N . MET B 2 413 ? 141.406 175.154 140.104 1.00 86.84 417 MET B N 1
ATOM 9962 C CA . MET B 2 413 ? 141.299 174.802 141.515 1.00 86.84 417 MET B CA 1
ATOM 9963 C C . MET B 2 413 ? 141.938 173.437 141.743 1.00 86.84 417 MET B C 1
ATOM 9964 O O . MET B 2 413 ? 141.430 172.422 141.251 1.00 86.84 417 MET B O 1
ATOM 9969 N N . PRO B 2 414 ? 143.043 173.366 142.483 1.00 85.11 418 PRO B N 1
ATOM 9970 C CA . PRO B 2 414 ? 143.833 172.115 142.542 1.00 85.11 418 PRO B CA 1
ATOM 9971 C C . PRO B 2 414 ? 143.227 171.021 143.415 1.00 85.11 418 PRO B C 1
ATOM 9972 O O . PRO B 2 414 ? 143.648 170.760 144.544 1.00 85.11 418 PRO B O 1
ATOM 9976 N N . LEU B 2 415 ? 142.207 170.345 142.885 1.00 77.47 419 LEU B N 1
ATOM 9977 C CA . LEU B 2 415 ? 141.572 169.232 143.588 1.00 77.47 419 LEU B CA 1
ATOM 9978 C C . LEU B 2 415 ? 141.174 168.116 142.625 1.00 77.47 419 LEU B C 1
ATOM 9979 O O . LEU B 2 415 ? 140.052 167.606 142.682 1.00 77.47 419 LEU B O 1
ATOM 9984 N N . VAL B 2 416 ? 142.076 167.715 141.722 1.00 77.73 420 VAL B N 1
ATOM 9985 C CA . VAL B 2 416 ? 141.703 166.738 140.697 1.00 77.73 420 VAL B CA 1
ATOM 9986 C C . VAL B 2 416 ? 141.653 165.322 141.255 1.00 77.73 420 VAL B C 1
ATOM 9987 O O . VAL B 2 416 ? 140.978 164.458 140.682 1.00 77.73 420 VAL B O 1
ATOM 9991 N N . THR B 2 417 ? 142.269 165.085 142.419 1.00 80.99 421 THR B N 1
ATOM 9992 C CA . THR B 2 417 ? 142.739 163.747 142.774 1.00 80.99 421 THR B CA 1
ATOM 9993 C C . THR B 2 417 ? 141.613 162.788 143.148 1.00 80.99 421 THR B C 1
ATOM 9994 O O . THR B 2 417 ? 141.856 161.586 143.292 1.00 80.99 421 THR B O 1
ATOM 9998 N N . THR B 2 418 ? 140.389 163.281 143.311 1.00 79.91 422 THR B N 1
ATOM 9999 C CA . THR B 2 418 ? 139.251 162.408 143.569 1.00 79.91 422 THR B CA 1
ATOM 10000 C C . THR B 2 418 ? 138.306 162.291 142.377 1.00 79.91 422 THR B C 1
ATOM 10001 O O . THR B 2 418 ? 137.193 161.779 142.535 1.00 79.91 422 THR B O 1
ATOM 10005 N N . SER B 2 419 ? 138.728 162.726 141.187 1.00 74.07 423 SER B N 1
ATOM 10006 C CA . SER B 2 419 ? 137.859 162.638 140.017 1.00 74.07 423 SER B CA 1
ATOM 10007 C C . SER B 2 419 ? 137.711 161.213 139.501 1.00 74.07 423 SER B C 1
ATOM 10008 O O . SER B 2 419 ? 136.799 160.948 138.712 1.00 74.07 423 SER B O 1
ATOM 10011 N N . ASP B 2 420 ? 138.584 160.291 139.917 1.00 82.06 424 ASP B N 1
ATOM 10012 C CA . ASP B 2 420 ? 138.374 158.884 139.594 1.00 82.06 424 ASP B CA 1
ATOM 10013 C C . ASP B 2 420 ? 137.239 158.279 140.404 1.00 82.06 424 ASP B C 1
ATOM 10014 O O . ASP B 2 420 ? 136.707 157.233 140.021 1.00 82.06 424 ASP B O 1
ATOM 10019 N N . LEU B 2 421 ? 136.864 158.911 141.513 1.00 83.12 425 LEU B N 1
ATOM 10020 C CA . LEU B 2 421 ? 135.840 158.388 142.408 1.00 83.12 425 LEU B CA 1
ATOM 10021 C C . LEU B 2 421 ? 134.449 158.867 142.005 1.00 83.12 425 LEU B C 1
ATOM 10022 O O . LEU B 2 421 ? 133.561 158.056 141.727 1.00 83.12 425 LEU B O 1
ATOM 10027 N N . THR B 2 422 ? 134.250 160.180 141.966 1.00 81.08 426 THR B N 1
ATOM 10028 C CA . THR B 2 422 ? 132.976 160.777 141.589 1.00 81.08 426 THR B CA 1
ATOM 10029 C C . THR B 2 422 ? 133.077 161.286 140.158 1.00 81.08 426 THR B C 1
ATOM 10030 O O . THR B 2 422 ? 133.968 162.081 139.844 1.00 81.08 426 THR B O 1
ATOM 10034 N N . TYR B 2 423 ? 132.174 160.824 139.297 1.00 84.24 427 TYR B N 1
ATOM 10035 C CA . TYR B 2 423 ? 132.157 161.293 137.918 1.00 84.24 427 TYR B CA 1
ATOM 10036 C C . TYR B 2 423 ? 131.690 162.742 137.861 1.00 84.24 427 TYR B C 1
ATOM 10037 O O . TYR B 2 423 ? 130.803 163.149 138.617 1.00 84.24 427 TYR B O 1
ATOM 10046 N N . ASN B 2 424 ? 132.309 163.510 136.952 1.00 86.54 428 ASN B N 1
ATOM 10047 C CA . ASN B 2 424 ? 132.079 164.950 136.771 1.00 86.54 428 ASN B CA 1
ATOM 10048 C C . ASN B 2 424 ? 132.323 165.722 138.070 1.00 86.54 428 ASN B C 1
ATOM 10049 O O . ASN B 2 424 ? 131.501 166.525 138.513 1.00 86.54 428 ASN B O 1
ATOM 10054 N N . TYR B 2 425 ? 133.476 165.461 138.692 1.00 81.64 429 TYR B N 1
ATOM 10055 C CA . TYR B 2 425 ? 133.832 166.167 139.917 1.00 81.64 429 TYR B CA 1
ATOM 10056 C C . TYR B 2 425 ? 134.238 167.613 139.648 1.00 81.64 429 TYR B C 1
ATOM 10057 O O . TYR B 2 425 ? 134.179 168.440 140.563 1.00 81.64 429 TYR B O 1
ATOM 10066 N N . VAL B 2 426 ? 134.598 167.948 138.406 1.00 85.26 430 VAL B N 1
ATOM 10067 C CA . VAL B 2 426 ? 135.131 169.268 138.080 1.00 85.26 430 VAL B CA 1
ATOM 10068 C C . VAL B 2 426 ? 134.106 170.387 138.240 1.00 85.26 430 VAL B C 1
ATOM 10069 O O . VAL B 2 426 ? 134.483 171.565 138.307 1.00 85.26 430 VAL B O 1
ATOM 10073 N N . SER B 2 427 ? 132.815 170.046 138.316 1.00 84.62 431 SER B N 1
ATOM 10074 C CA . SER B 2 427 ? 131.792 171.044 138.606 1.00 84.62 431 SER B CA 1
ATOM 10075 C C . SER B 2 427 ? 131.953 171.612 140.011 1.00 84.62 431 SER B C 1
ATOM 10076 O O . SER B 2 427 ? 131.641 172.785 140.247 1.00 84.62 431 SER B O 1
ATOM 10079 N N . GLN B 2 428 ? 132.456 170.798 140.949 1.00 89.07 432 GLN B N 1
ATOM 10080 C CA . GLN B 2 428 ? 132.739 171.280 142.300 1.00 89.07 432 GLN B CA 1
ATOM 10081 C C . GLN B 2 428 ? 133.809 172.362 142.285 1.00 89.07 432 GLN B C 1
ATOM 10082 O O . GLN B 2 428 ? 133.660 173.407 142.927 1.00 89.07 432 GLN B O 1
ATOM 10088 N N . THR B 2 429 ? 134.889 172.128 141.534 1.00 89.90 433 THR B N 1
ATOM 10089 C CA . THR B 2 429 ? 135.960 173.112 141.430 1.00 89.90 433 THR B CA 1
ATOM 10090 C C . THR B 2 429 ? 135.495 174.364 140.697 1.00 89.90 433 THR B C 1
ATOM 10091 O O . THR B 2 429 ? 135.828 175.483 141.104 1.00 89.90 433 THR B O 1
ATOM 10095 N N . ARG B 2 430 ? 134.703 174.190 139.631 1.00 90.91 434 ARG B N 1
ATOM 10096 C CA . ARG B 2 430 ? 134.202 175.330 138.864 1.00 90.91 434 ARG B CA 1
ATOM 10097 C C . ARG B 2 430 ? 133.271 176.204 139.696 1.00 90.91 434 ARG B C 1
ATOM 10098 O O . ARG B 2 430 ? 133.311 177.435 139.599 1.00 90.91 434 ARG B O 1
ATOM 10106 N N . ILE B 2 431 ? 132.415 175.584 140.510 1.00 96.13 435 ILE B N 1
ATOM 10107 C CA . ILE B 2 431 ? 131.534 176.356 141.379 1.00 96.13 435 ILE B CA 1
ATOM 10108 C C . ILE B 2 431 ? 132.326 177.012 142.506 1.00 96.13 435 ILE B C 1
ATOM 10109 O O . ILE B 2 431 ? 132.147 178.202 142.793 1.00 96.13 435 ILE B O 1
ATOM 10114 N N . GLU B 2 432 ? 133.247 176.269 143.127 1.00 97.18 436 GLU B N 1
ATOM 10115 C CA . GLU B 2 432 ? 133.872 176.739 144.359 1.00 97.18 436 GLU B CA 1
ATOM 10116 C C . GLU B 2 432 ? 134.928 177.810 144.099 1.00 97.18 436 GLU B C 1
ATOM 10117 O O . GLU B 2 432 ? 135.050 178.762 144.881 1.00 97.18 436 GLU B O 1
ATOM 10123 N N . GLY B 2 433 ? 135.690 177.688 143.003 1.00 93.09 437 GLY B N 1
ATOM 10124 C CA . GLY B 2 433 ? 136.779 178.622 142.761 1.00 93.09 437 GLY B CA 1
ATOM 10125 C C . GLY B 2 433 ? 136.317 180.027 142.431 1.00 93.09 437 GLY B C 1
ATOM 10126 O O . GLY B 2 433 ? 137.039 180.995 142.687 1.00 93.09 437 GLY B O 1
ATOM 10127 N N . LYS B 2 434 ? 135.109 180.158 141.877 1.00 100.64 438 LYS B N 1
ATOM 10128 C CA . LYS B 2 434 ? 134.550 181.476 141.592 1.00 100.64 438 LYS B CA 1
ATOM 10129 C C . LYS B 2 434 ? 134.251 182.243 142.875 1.00 100.64 438 LYS B C 1
ATOM 10130 O O . LYS B 2 434 ? 134.493 183.455 142.953 1.00 100.64 438 LYS B O 1
ATOM 10136 N N . LYS B 2 435 ? 133.751 181.548 143.902 1.00 104.00 439 LYS B N 1
ATOM 10137 C CA . LYS B 2 435 ? 133.379 182.203 145.151 1.00 104.00 439 LYS B CA 1
ATOM 10138 C C . LYS B 2 435 ? 134.581 182.691 145.948 1.00 104.00 439 LYS B C 1
ATOM 10139 O O . LYS B 2 435 ? 134.418 183.556 146.815 1.00 104.00 439 LYS B O 1
ATOM 10145 N N . LEU B 2 436 ? 135.776 182.166 145.686 1.00 104.72 440 LEU B N 1
ATOM 10146 C CA . LEU B 2 436 ? 136.978 182.683 146.326 1.00 104.72 440 LEU B CA 1
ATOM 10147 C C . LEU B 2 436 ? 137.775 183.615 145.426 1.00 104.72 440 LEU B C 1
ATOM 10148 O O . LEU B 2 436 ? 138.462 184.508 145.929 1.00 104.72 440 LEU B O 1
ATOM 10153 N N . PHE B 2 437 ? 137.699 183.441 144.104 1.00 106.64 441 PHE B N 1
ATOM 10154 C CA . PHE B 2 437 ? 138.305 184.414 143.205 1.00 106.64 441 PHE B CA 1
ATOM 10155 C C . PHE B 2 437 ? 137.539 185.728 143.188 1.00 106.64 441 PHE B C 1
ATOM 10156 O O . PHE B 2 437 ? 138.121 186.765 142.854 1.00 106.64 441 PHE B O 1
ATOM 10164 N N . GLU B 2 438 ? 136.254 185.710 143.541 1.00 113.74 442 GLU B N 1
ATOM 10165 C CA . GLU B 2 438 ? 135.541 186.945 143.832 1.00 113.74 442 GLU B CA 1
ATOM 10166 C C . GLU B 2 438 ? 135.816 187.451 145.241 1.00 113.74 442 GLU B C 1
ATOM 10167 O O . GLU B 2 438 ? 135.431 188.580 145.564 1.00 113.74 442 GLU B O 1
ATOM 10173 N N . SER B 2 439 ? 136.470 186.648 146.081 1.00 112.45 443 SER B N 1
ATOM 10174 C CA . SER B 2 439 ? 136.824 187.046 147.436 1.00 112.45 443 SER B CA 1
ATOM 10175 C C . SER B 2 439 ? 138.248 187.566 147.554 1.00 112.45 443 SER B C 1
ATOM 10176 O O . SER B 2 439 ? 138.503 188.453 148.375 1.00 112.45 443 SER B O 1
ATOM 10179 N N . LEU B 2 440 ? 139.183 187.029 146.765 1.00 112.49 444 LEU B N 1
ATOM 10180 C CA . LEU B 2 440 ? 140.535 187.579 146.745 1.00 112.49 444 LEU B CA 1
ATOM 10181 C C . LEU B 2 440 ? 140.565 188.946 146.075 1.00 112.49 444 LEU B C 1
ATOM 10182 O O . LEU B 2 440 ? 141.343 189.821 146.474 1.00 112.49 444 LEU B O 1
ATOM 10187 N N . GLY B 2 441 ? 139.734 189.147 145.058 1.00 118.54 445 GLY B N 1
ATOM 10188 C CA . GLY B 2 441 ? 139.657 190.437 144.405 1.00 118.54 445 GLY B CA 1
ATOM 10189 C C . GLY B 2 441 ? 140.236 190.441 143.007 1.00 118.54 445 GLY B C 1
ATOM 10190 O O . GLY B 2 441 ? 140.717 191.475 142.533 1.00 118.54 445 GLY B O 1
ATOM 10191 N N . TYR B 2 442 ? 140.206 189.291 142.340 1.00 122.01 446 TYR B N 1
ATOM 10192 C CA . TYR B 2 442 ? 140.707 189.209 140.977 1.00 122.01 446 TYR B CA 1
ATOM 10193 C C . TYR B 2 442 ? 139.741 189.880 140.008 1.00 122.01 446 TYR B C 1
ATOM 10194 O O . TYR B 2 442 ? 138.555 190.060 140.299 1.00 122.01 446 TYR B O 1
ATOM 10203 N N . THR B 2 443 ? 140.271 190.263 138.849 1.00 119.32 447 THR B N 1
ATOM 10204 C CA . THR B 2 443 ? 139.509 191.059 137.898 1.00 119.32 447 THR B CA 1
ATOM 10205 C C . THR B 2 443 ? 138.433 190.224 137.211 1.00 119.32 447 THR B C 1
ATOM 10206 O O . THR B 2 443 ? 138.647 189.061 136.845 1.00 119.32 447 THR B O 1
ATOM 10210 N N . ARG B 2 444 ? 137.268 190.858 137.031 1.00 120.95 448 ARG B N 1
ATOM 10211 C CA . ARG B 2 444 ? 136.093 190.181 136.491 1.00 120.95 448 ARG B CA 1
ATOM 10212 C C . ARG B 2 444 ? 136.315 189.738 135.051 1.00 120.95 448 ARG B C 1
ATOM 10213 O O . ARG B 2 444 ? 135.788 188.702 134.630 1.00 120.95 448 ARG B O 1
ATOM 10221 N N . GLU B 2 445 ? 137.120 190.491 134.294 1.00 121.53 449 GLU B N 1
ATOM 10222 C CA . GLU B 2 445 ? 137.445 190.101 132.925 1.00 121.53 449 GLU B CA 1
ATOM 10223 C C . GLU B 2 445 ? 138.246 188.804 132.887 1.00 121.53 449 GLU B C 1
ATOM 10224 O O . GLU B 2 445 ? 137.940 187.903 132.097 1.00 121.53 449 GLU B O 1
ATOM 10226 N N . HIS B 2 446 ? 139.251 188.676 133.761 1.00 116.82 450 HIS B N 1
ATOM 10227 C CA . HIS B 2 446 ? 140.049 187.453 133.812 1.00 116.82 450 HIS B CA 1
ATOM 10228 C C . HIS B 2 446 ? 139.233 186.271 134.324 1.00 116.82 450 HIS B C 1
ATOM 10229 O O . HIS B 2 446 ? 139.378 185.146 133.824 1.00 116.82 450 HIS B O 1
ATOM 10236 N N . ILE B 2 447 ? 138.370 186.507 135.319 1.00 116.79 451 ILE B N 1
ATOM 10237 C CA . ILE B 2 447 ? 137.547 185.425 135.860 1.00 116.79 451 ILE B CA 1
ATOM 10238 C C . ILE B 2 447 ? 136.531 184.950 134.825 1.00 116.79 451 ILE B C 1
ATOM 10239 O O . ILE B 2 447 ? 136.325 183.744 134.646 1.00 116.79 451 ILE B O 1
ATOM 10244 N N . ASP B 2 448 ? 135.916 185.885 134.095 1.00 121.43 452 ASP B N 1
ATOM 10245 C CA . ASP B 2 448 ? 134.980 185.504 133.043 1.00 121.43 452 ASP B CA 1
ATOM 10246 C C . ASP B 2 448 ? 135.697 184.828 131.882 1.00 121.43 452 ASP B C 1
ATOM 10247 O O . ASP B 2 448 ? 135.140 183.926 131.248 1.00 121.43 452 ASP B O 1
ATOM 10252 N N . TYR B 2 449 ? 136.948 185.220 131.617 1.00 121.37 453 TYR B N 1
ATOM 10253 C CA . TYR B 2 449 ? 137.724 184.577 130.561 1.00 121.37 453 TYR B CA 1
ATOM 10254 C C . TYR B 2 449 ? 138.053 183.129 130.911 1.00 121.37 453 TYR B C 1
ATOM 10255 O O . TYR B 2 449 ? 137.894 182.227 130.079 1.00 121.37 453 TYR B O 1
ATOM 10264 N N . VAL B 2 450 ? 138.493 182.882 132.149 1.00 113.42 454 VAL B N 1
ATOM 10265 C CA . VAL B 2 450 ? 138.838 181.511 132.522 1.00 113.42 454 VAL B CA 1
ATOM 10266 C C . VAL B 2 450 ? 137.578 180.657 132.695 1.00 113.42 454 VAL B C 1
ATOM 10267 O O . VAL B 2 450 ? 137.591 179.456 132.391 1.00 113.42 454 VAL B O 1
ATOM 10271 N N . GLU B 2 451 ? 136.455 181.260 133.108 1.00 108.18 455 GLU B N 1
ATOM 10272 C CA . GLU B 2 451 ? 135.204 180.509 133.176 1.00 108.18 455 GLU B CA 1
ATOM 10273 C C . GLU B 2 451 ? 134.677 180.182 131.783 1.00 108.18 455 GLU B C 1
ATOM 10274 O O . GLU B 2 451 ? 134.118 179.100 131.564 1.00 108.18 455 GLU B O 1
ATOM 10280 N N . SER B 2 452 ? 134.869 181.091 130.821 1.00 115.95 456 SER B N 1
ATOM 10281 C CA . SER B 2 452 ? 134.481 180.808 129.443 1.00 115.95 456 SER B CA 1
ATOM 10282 C C . SER B 2 452 ? 135.369 179.733 128.833 1.00 115.95 456 SER B C 1
ATOM 10283 O O . SER B 2 452 ? 134.899 178.908 128.041 1.00 115.95 456 SER B O 1
ATOM 10286 N N . LEU B 2 453 ? 136.655 179.723 129.197 1.00 109.92 457 LEU B N 1
ATOM 10287 C CA . LEU B 2 453 ? 137.547 178.647 128.767 1.00 109.92 457 LEU B CA 1
ATOM 10288 C C . LEU B 2 453 ? 137.109 177.303 129.340 1.00 109.92 457 LEU B C 1
ATOM 10289 O O . LEU B 2 453 ? 137.093 176.289 128.632 1.00 109.92 457 LEU B O 1
ATOM 10294 N N . LEU B 2 454 ? 136.737 177.282 130.624 1.00 103.62 458 LEU B N 1
ATOM 10295 C CA . LEU B 2 454 ? 136.299 176.037 131.248 1.00 103.62 458 LEU B CA 1
ATOM 10296 C C . LEU B 2 454 ? 134.968 175.562 130.675 1.00 103.62 458 LEU B C 1
ATOM 10297 O O . LEU B 2 454 ? 134.718 174.355 130.587 1.00 103.62 458 LEU B O 1
ATOM 10302 N N . SER B 2 455 ? 134.102 176.497 130.277 1.00 115.07 459 SER B N 1
ATOM 10303 C CA . SER B 2 455 ? 132.874 176.111 129.592 1.00 115.07 459 SER B CA 1
ATOM 10304 C C . SER B 2 455 ? 133.153 175.612 128.180 1.00 115.07 459 SER B C 1
ATOM 10305 O O . SER B 2 455 ? 132.433 174.742 127.677 1.00 115.07 459 SER B O 1
ATOM 10308 N N . TYR B 2 456 ? 134.178 176.163 127.520 1.00 111.10 460 TYR B N 1
ATOM 10309 C CA . TYR B 2 456 ? 134.541 175.708 126.181 1.00 111.10 460 TYR B CA 1
ATOM 10310 C C . TYR B 2 456 ? 135.108 174.295 126.209 1.00 111.10 460 TYR B C 1
ATOM 10311 O O . TYR B 2 456 ? 134.820 173.485 125.319 1.00 111.10 460 TYR B O 1
ATOM 10320 N N . LEU B 2 457 ? 135.924 173.983 127.219 1.00 100.44 461 LEU B N 1
ATOM 10321 C CA . LEU B 2 457 ? 136.478 172.633 127.318 1.00 100.44 461 LEU B CA 1
ATOM 10322 C C . LEU B 2 457 ? 135.426 171.600 127.710 1.00 100.44 461 LEU B C 1
ATOM 10323 O O . LEU B 2 457 ? 135.615 170.406 127.455 1.00 100.44 461 LEU B O 1
ATOM 10328 N N . ASP B 2 458 ? 134.318 172.028 128.317 1.00 102.97 462 ASP B N 1
ATOM 10329 C CA . ASP B 2 458 ? 133.247 171.090 128.631 1.00 102.97 462 ASP B CA 1
ATOM 10330 C C . ASP B 2 458 ? 132.465 170.669 127.394 1.00 102.97 462 ASP B C 1
ATOM 10331 O O . ASP B 2 458 ? 131.774 169.646 127.430 1.00 102.97 462 ASP B O 1
ATOM 10336 N N . SER B 2 459 ? 132.556 171.433 126.302 1.00 109.32 463 SER B N 1
ATOM 10337 C CA . SER B 2 459 ? 131.822 171.087 125.090 1.00 109.32 463 SER B CA 1
ATOM 10338 C C . SER B 2 459 ? 132.455 169.910 124.359 1.00 109.32 463 SER B C 1
ATOM 10339 O O . SER B 2 459 ? 131.759 169.185 123.639 1.00 109.32 463 SER B O 1
ATOM 10342 N N . LYS B 2 460 ? 133.759 169.706 124.523 1.00 104.31 464 LYS B N 1
ATOM 10343 C CA . LYS B 2 460 ? 134.469 168.623 123.858 1.00 104.31 464 LYS B CA 1
ATOM 10344 C C . LYS B 2 460 ? 134.616 167.382 124.727 1.00 104.31 464 LYS B C 1
ATOM 10345 O O . LYS B 2 460 ? 135.270 166.422 124.308 1.00 104.31 464 LYS B O 1
ATOM 10351 N N . CYS B 2 461 ? 134.028 167.377 125.920 1.00 98.93 465 CYS B N 1
ATOM 10352 C CA . CYS B 2 461 ? 134.057 166.200 126.779 1.00 98.93 465 CYS B CA 1
ATOM 10353 C C . CYS B 2 461 ? 132.850 165.307 126.500 1.00 98.93 465 CYS B C 1
ATOM 10354 O O . CYS B 2 461 ? 131.727 165.803 126.370 1.00 98.93 465 CYS B O 1
ATOM 10357 N N . PRO B 2 462 ? 133.055 163.995 126.401 1.00 104.19 466 PRO B N 1
ATOM 10358 C CA . PRO B 2 462 ? 131.932 163.085 126.134 1.00 104.19 466 PRO B CA 1
ATOM 10359 C C . PRO B 2 462 ? 131.022 162.870 127.331 1.00 104.19 466 PRO B C 1
ATOM 10360 O O . PRO B 2 462 ? 131.240 161.938 128.111 1.00 104.19 466 PRO B O 1
ATOM 10364 N N . GLN B 2 463 ? 130.029 163.741 127.514 1.00 104.68 467 GLN B N 1
ATOM 10365 C CA . GLN B 2 463 ? 129.017 163.528 128.543 1.00 104.68 467 GLN B CA 1
ATOM 10366 C C . GLN B 2 463 ? 128.216 162.270 128.226 1.00 104.68 467 GLN B C 1
ATOM 10367 O O . GLN B 2 463 ? 127.410 162.255 127.290 1.00 104.68 467 GLN B O 1
ATOM 10373 N N . ILE B 2 464 ? 128.436 161.210 129.005 1.00 104.75 468 ILE B N 1
ATOM 10374 C CA . ILE B 2 464 ? 127.940 159.877 128.694 1.00 104.75 468 ILE B CA 1
ATOM 10375 C C . ILE B 2 464 ? 127.258 159.299 129.927 1.00 104.75 468 ILE B C 1
ATOM 10376 O O . ILE B 2 464 ? 127.233 159.907 130.997 1.00 104.75 468 ILE B O 1
ATOM 10381 N N . GLU B 2 465 ? 126.696 158.106 129.754 1.00 106.88 469 GLU B N 1
ATOM 10382 C CA . GLU B 2 465 ? 126.066 157.400 130.859 1.00 106.88 469 GLU B CA 1
ATOM 10383 C C . GLU B 2 465 ? 127.120 156.893 131.837 1.00 106.88 469 GLU B C 1
ATOM 10384 O O . GLU B 2 465 ? 128.249 156.570 131.458 1.00 106.88 469 GLU B O 1
ATOM 10390 N N . ASN B 2 466 ? 126.740 156.827 133.110 1.00 89.84 470 ASN B N 1
ATOM 10391 C CA . ASN B 2 466 ? 127.659 156.470 134.190 1.00 89.84 470 ASN B CA 1
ATOM 10392 C C . ASN B 2 466 ? 127.387 155.027 134.606 1.00 89.84 470 ASN B C 1
ATOM 10393 O O . ASN B 2 466 ? 126.485 154.747 135.394 1.00 89.84 470 ASN B O 1
ATOM 10398 N N . ILE B 2 467 ? 128.179 154.108 134.065 1.00 96.68 471 ILE B N 1
ATOM 10399 C CA . ILE B 2 467 ? 128.103 152.687 134.407 1.00 96.68 471 ILE B CA 1
ATOM 10400 C C . ILE B 2 467 ? 129.493 152.297 134.901 1.00 96.68 471 ILE B C 1
ATOM 10401 O O . ILE B 2 467 ? 130.366 151.885 134.131 1.00 96.68 471 ILE B O 1
ATOM 10406 N N . SER B 2 468 ? 129.732 152.457 136.202 1.00 105.50 472 SER B N 1
ATOM 10407 C CA . SER B 2 468 ? 131.004 152.014 136.760 1.00 105.50 472 SER B CA 1
ATOM 10408 C C . SER B 2 468 ? 130.867 151.503 138.188 1.00 105.50 472 SER B C 1
ATOM 10409 O O . SER B 2 468 ? 131.879 151.444 138.900 1.00 105.50 472 SER B O 1
ATOM 10412 N N . ARG B 2 469 ? 129.623 151.245 138.639 1.00 95.59 473 ARG B N 1
ATOM 10413 C CA . ARG B 2 469 ? 129.170 150.837 139.979 1.00 95.59 473 ARG B CA 1
ATOM 10414 C C . ARG B 2 469 ? 129.255 152.007 140.972 1.00 95.59 473 ARG B C 1
ATOM 10415 O O . ARG B 2 469 ? 128.609 151.992 142.026 1.00 95.59 473 ARG B O 1
ATOM 10423 N N . LYS B 2 470 ? 129.921 153.090 140.588 1.00 87.00 474 LYS B N 1
ATOM 10424 C CA . LYS B 2 470 ? 129.962 154.320 141.376 1.00 87.00 474 LYS B CA 1
ATOM 10425 C C . LYS B 2 470 ? 128.902 155.305 140.904 1.00 87.00 474 LYS B C 1
ATOM 10426 O O . LYS B 2 470 ? 129.173 156.485 140.686 1.00 87.00 474 LYS B O 1
ATOM 10432 N N . LYS B 2 471 ? 127.671 154.824 140.747 1.00 88.99 475 LYS B N 1
ATOM 10433 C CA . LYS B 2 471 ? 126.530 155.691 140.495 1.00 88.99 475 LYS B CA 1
ATOM 10434 C C . LYS B 2 471 ? 125.944 156.237 141.784 1.00 88.99 475 LYS B C 1
ATOM 10435 O O . LYS B 2 471 ? 125.068 157.107 141.738 1.00 88.99 475 LYS B O 1
ATOM 10437 N N . VAL B 2 472 ? 126.410 155.724 142.922 1.00 89.18 476 VAL B N 1
ATOM 10438 C CA . VAL B 2 472 ? 126.043 156.254 144.224 1.00 89.18 476 VAL B CA 1
ATOM 10439 C C . VAL B 2 472 ? 126.599 157.659 144.407 1.00 89.18 476 VAL B C 1
ATOM 10440 O O . VAL B 2 472 ? 125.923 158.540 144.953 1.00 89.18 476 VAL B O 1
ATOM 10444 N N . LEU B 2 473 ? 127.820 157.900 143.937 1.00 85.84 477 LEU B N 1
ATOM 10445 C CA . LEU B 2 473 ? 128.502 159.174 144.124 1.00 85.84 477 LEU B CA 1
ATOM 10446 C C . LEU B 2 473 ? 128.170 160.124 142.980 1.00 85.84 477 LEU B C 1
ATOM 10447 O O . LEU B 2 473 ? 128.354 159.782 141.808 1.00 85.84 477 LEU B O 1
ATOM 10452 N N . LYS B 2 474 ? 127.686 161.312 143.324 1.00 83.45 478 LYS B N 1
ATOM 10453 C CA . LYS B 2 474 ? 127.385 162.379 142.384 1.00 83.45 478 LYS B CA 1
ATOM 10454 C C . LYS B 2 474 ? 127.927 163.694 142.925 1.00 83.45 478 LYS B C 1
ATOM 10455 O O . LYS B 2 474 ? 128.098 163.841 144.138 1.00 83.45 478 LYS B O 1
ATOM 10461 N N . PRO B 2 475 ? 128.244 164.652 142.055 1.00 86.99 479 PRO B N 1
ATOM 10462 C CA . PRO B 2 475 ? 128.667 165.968 142.543 1.00 86.99 479 PRO B CA 1
ATOM 10463 C C . PRO B 2 475 ? 127.483 166.824 142.962 1.00 86.99 479 PRO B C 1
ATOM 10464 O O . PRO B 2 475 ? 126.331 166.570 142.605 1.00 86.99 479 PRO B O 1
ATOM 10468 N N . MET B 2 476 ? 127.790 167.860 143.738 1.00 96.64 480 MET B N 1
ATOM 10469 C CA . MET B 2 476 ? 126.805 168.849 144.153 1.00 96.64 480 MET B CA 1
ATOM 10470 C C . MET B 2 476 ? 126.639 169.903 143.067 1.00 96.64 480 MET B C 1
ATOM 10471 O O . MET B 2 476 ? 127.567 170.173 142.301 1.00 96.64 480 MET B O 1
ATOM 10476 N N . HIS B 2 477 ? 125.448 170.499 143.008 1.00 112.85 481 HIS B N 1
ATOM 10477 C CA . HIS B 2 477 ? 125.236 171.705 142.220 1.00 112.85 481 HIS B CA 1
ATOM 10478 C C . HIS B 2 477 ? 124.376 172.713 142.969 1.00 112.85 481 HIS B C 1
ATOM 10479 O O . HIS B 2 477 ? 123.912 173.687 142.366 1.00 112.85 481 HIS B O 1
ATOM 10486 N N . GLU B 2 478 ? 124.157 172.503 144.266 1.00 118.97 482 GLU B N 1
ATOM 10487 C CA . GLU B 2 478 ? 123.329 173.371 145.092 1.00 118.97 482 GLU B CA 1
ATOM 10488 C C . GLU B 2 478 ? 124.160 174.061 146.169 1.00 118.97 482 GLU B C 1
ATOM 10489 O O . GLU B 2 478 ? 123.687 174.281 147.286 1.00 118.97 482 GLU B O 1
ATOM 10495 N N . ILE B 2 479 ? 125.403 174.408 145.840 1.00 113.68 483 ILE B N 1
ATOM 10496 C CA . ILE B 2 479 ? 126.297 175.066 146.785 1.00 113.68 483 ILE B CA 1
ATOM 10497 C C . ILE B 2 479 ? 125.845 176.507 146.966 1.00 113.68 483 ILE B C 1
ATOM 10498 O O . ILE B 2 479 ? 126.092 177.362 146.108 1.00 113.68 483 ILE B O 1
ATOM 10500 N N . ARG B 2 480 ? 125.184 176.781 148.082 1.00 123.84 484 ARG B N 1
ATOM 10501 C CA . ARG B 2 480 ? 124.637 178.093 148.388 1.00 123.84 484 ARG B CA 1
ATOM 10502 C C . ARG B 2 480 ? 125.375 178.687 149.581 1.00 123.84 484 ARG B C 1
ATOM 10503 O O . ARG B 2 480 ? 126.173 178.021 150.245 1.00 123.84 484 ARG B O 1
ATOM 10511 N N . THR B 2 481 ? 125.098 179.958 149.851 1.00 125.52 485 THR B N 1
ATOM 10512 C CA . THR B 2 481 ? 125.715 180.642 150.972 1.00 125.52 485 THR B CA 1
ATOM 10513 C C . THR B 2 481 ? 125.066 180.209 152.285 1.00 125.52 485 THR B C 1
ATOM 10514 O O . THR B 2 481 ? 124.035 179.531 152.312 1.00 125.52 485 THR B O 1
ATOM 10518 N N . ILE B 2 482 ? 125.695 180.601 153.388 1.00 121.47 486 ILE B N 1
ATOM 10519 C CA . ILE B 2 482 ? 125.196 180.325 154.729 1.00 121.47 486 ILE B CA 1
ATOM 10520 C C . ILE B 2 482 ? 124.856 181.663 155.368 1.00 121.47 486 ILE B C 1
ATOM 10521 O O . ILE B 2 482 ? 125.739 182.509 155.559 1.00 121.47 486 ILE B O 1
ATOM 10526 N N . GLU B 2 483 ? 123.580 181.858 155.700 1.00 127.03 487 GLU B N 1
ATOM 10527 C CA . GLU B 2 483 ? 123.123 183.108 156.285 1.00 127.03 487 GLU B CA 1
ATOM 10528 C C . GLU B 2 483 ? 122.267 182.914 157.527 1.00 127.03 487 GLU B C 1
ATOM 10529 O O . GLU B 2 483 ? 121.814 183.909 158.105 1.00 127.03 487 GLU B O 1
ATOM 10535 N N . SER B 2 484 ? 122.032 181.677 157.955 1.00 123.43 488 SER B N 1
ATOM 10536 C CA . SER B 2 484 ? 121.174 181.419 159.099 1.00 123.43 488 SER B CA 1
ATOM 10537 C C . SER B 2 484 ? 121.652 180.163 159.808 1.00 123.43 488 SER B C 1
ATOM 10538 O O . SER B 2 484 ? 122.417 179.367 159.259 1.00 123.43 488 SER B O 1
ATOM 10541 N N . GLU B 2 485 ? 121.194 180.000 161.050 1.00 127.58 489 GLU B N 1
ATOM 10542 C CA . GLU B 2 485 ? 121.496 178.781 161.790 1.00 127.58 489 GLU B CA 1
ATOM 10543 C C . GLU B 2 485 ? 120.708 177.597 161.241 1.00 127.58 489 GLU B C 1
ATOM 10544 O O . GLU B 2 485 ? 121.154 176.446 161.356 1.00 127.58 489 GLU B O 1
ATOM 10550 N N . GLN B 2 486 ? 119.546 177.868 160.626 1.00 131.49 490 GLN B N 1
ATOM 10551 C CA . GLN B 2 486 ? 118.753 176.816 159.995 1.00 131.49 490 GLN B CA 1
ATOM 10552 C C . GLN B 2 486 ? 119.504 176.162 158.847 1.00 131.49 490 GLN B C 1
ATOM 10553 O O . GLN B 2 486 ? 119.341 174.957 158.609 1.00 131.49 490 GLN B O 1
ATOM 10559 N N . ASP B 2 487 ? 120.353 176.937 158.157 1.00 125.87 491 ASP B N 1
ATOM 10560 C CA . ASP B 2 487 ? 121.305 176.375 157.205 1.00 125.87 491 ASP B CA 1
ATOM 10561 C C . ASP B 2 487 ? 122.231 175.369 157.879 1.00 125.87 491 ASP B C 1
ATOM 10562 O O . ASP B 2 487 ? 122.527 174.309 157.312 1.00 125.87 491 ASP B O 1
ATOM 10567 N N . ILE B 2 488 ? 122.650 175.659 159.115 1.00 118.11 492 ILE B N 1
ATOM 10568 C CA . ILE B 2 488 ? 123.567 174.764 159.812 1.00 118.11 492 ILE B CA 1
ATOM 10569 C C . ILE B 2 488 ? 122.874 173.463 160.202 1.00 118.11 492 ILE B C 1
ATOM 10570 O O . ILE B 2 488 ? 123.436 172.380 159.989 1.00 118.11 492 ILE B O 1
ATOM 10575 N N . GLN B 2 489 ? 121.638 173.519 160.740 1.00 120.20 493 GLN B N 1
ATOM 10576 C CA . GLN B 2 489 ? 121.029 172.225 161.082 1.00 120.20 493 GLN B CA 1
ATOM 10577 C C . GLN B 2 489 ? 120.574 171.438 159.853 1.00 120.20 493 GLN B C 1
ATOM 10578 O O . GLN B 2 489 ? 120.678 170.204 159.856 1.00 120.20 493 GLN B O 1
ATOM 10584 N N . ASP B 2 490 ? 120.099 172.093 158.780 1.00 121.39 494 ASP B N 1
ATOM 10585 C CA . ASP B 2 490 ? 119.682 171.222 157.681 1.00 121.39 494 ASP B CA 1
ATOM 10586 C C . ASP B 2 490 ? 120.866 170.791 156.815 1.00 121.39 494 ASP B C 1
ATOM 10587 O O . ASP B 2 490 ? 120.703 169.903 155.975 1.00 121.39 494 ASP B O 1
ATOM 10592 N N . PHE B 2 491 ? 122.047 171.397 156.995 1.00 107.11 495 PHE B N 1
ATOM 10593 C CA . PHE B 2 491 ? 123.268 170.784 156.482 1.00 107.11 495 PHE B CA 1
ATOM 10594 C C . PHE B 2 491 ? 123.723 169.619 157.356 1.00 107.11 495 PHE B C 1
ATOM 10595 O O . PHE B 2 491 ? 124.160 168.577 156.843 1.00 107.11 495 PHE B O 1
ATOM 10603 N N . ILE B 2 492 ? 123.645 169.776 158.679 1.00 103.98 496 ILE B N 1
ATOM 10604 C CA . ILE B 2 492 ? 124.305 168.808 159.541 1.00 103.98 496 ILE B CA 1
ATOM 10605 C C . ILE B 2 492 ? 123.434 167.561 159.683 1.00 103.98 496 ILE B C 1
ATOM 10606 O O . ILE B 2 492 ? 123.940 166.464 159.941 1.00 103.98 496 ILE B O 1
ATOM 10611 N N . ILE B 2 493 ? 122.124 167.686 159.428 1.00 107.78 497 ILE B N 1
ATOM 10612 C CA . ILE B 2 493 ? 121.282 166.493 159.379 1.00 107.78 497 ILE B CA 1
ATOM 10613 C C . ILE B 2 493 ? 121.556 165.708 158.097 1.00 107.78 497 ILE B C 1
ATOM 10614 O O . ILE B 2 493 ? 121.461 164.476 158.079 1.00 107.78 497 ILE B O 1
ATOM 10619 N N . LYS B 2 494 ? 121.959 166.398 157.024 1.00 105.76 498 LYS B N 1
ATOM 10620 C CA . LYS B 2 494 ? 122.386 165.707 155.811 1.00 105.76 498 LYS B CA 1
ATOM 10621 C C . LYS B 2 494 ? 123.699 164.978 156.050 1.00 105.76 498 LYS B C 1
ATOM 10622 O O . LYS B 2 494 ? 123.897 163.848 155.582 1.00 105.76 498 LYS B O 1
ATOM 10628 N N . LEU B 2 495 ? 124.604 165.613 156.797 1.00 98.49 499 LEU B N 1
ATOM 10629 C CA . LEU B 2 495 ? 125.874 164.967 157.122 1.00 98.49 499 LEU B CA 1
ATOM 10630 C C . LEU B 2 495 ? 125.667 163.784 158.069 1.00 98.49 499 LEU B C 1
ATOM 10631 O O . LEU B 2 495 ? 126.409 162.797 158.012 1.00 98.49 499 LEU B O 1
ATOM 10636 N N . LEU B 2 496 ? 124.660 163.868 158.946 1.00 117.12 500 LEU B N 1
ATOM 10637 C CA . LEU B 2 496 ? 124.270 162.720 159.764 1.00 117.12 500 LEU B CA 1
ATOM 10638 C C . LEU B 2 496 ? 123.688 161.601 158.914 1.00 117.12 500 LEU B C 1
ATOM 10639 O O . LEU B 2 496 ? 123.974 160.419 159.143 1.00 117.12 500 LEU B O 1
ATOM 10644 N N . ARG B 2 497 ? 122.830 161.959 157.952 1.00 121.23 501 ARG B N 1
ATOM 10645 C CA . ARG B 2 497 ? 122.166 160.965 157.118 1.00 121.23 501 ARG B CA 1
ATOM 10646 C C . ARG B 2 497 ? 123.157 160.226 156.235 1.00 121.23 501 ARG B C 1
ATOM 10647 O O . ARG B 2 497 ? 123.039 159.009 156.070 1.00 121.23 501 ARG B O 1
ATOM 10655 N N . GLY B 2 498 ? 124.185 160.921 155.741 1.00 115.09 502 GLY B N 1
ATOM 10656 C CA . GLY B 2 498 ? 125.144 160.332 154.815 1.00 115.09 502 GLY B CA 1
ATOM 10657 C C . GLY B 2 498 ? 126.020 159.232 155.391 1.00 115.09 502 GLY B C 1
ATOM 10658 O O . GLY B 2 498 ? 126.702 158.547 154.620 1.00 115.09 502 GLY B O 1
ATOM 10659 N N . PHE B 2 499 ? 126.010 159.038 156.707 1.00 114.75 503 PHE B N 1
ATOM 10660 C CA . PHE B 2 499 ? 126.885 158.072 157.360 1.00 114.75 503 PHE B CA 1
ATOM 10661 C C . PHE B 2 499 ? 126.337 156.648 157.386 1.00 114.75 503 PHE B C 1
ATOM 10662 O O . PHE B 2 499 ? 127.097 155.697 157.165 1.00 114.75 503 PHE B O 1
ATOM 10670 N N . THR B 2 500 ? 125.039 156.464 157.653 1.00 123.03 504 THR B N 1
ATOM 10671 C CA . THR B 2 500 ? 124.489 155.109 157.665 1.00 123.03 504 THR B CA 1
ATOM 10672 C C . THR B 2 500 ? 124.433 154.514 156.261 1.00 123.03 504 THR B C 1
ATOM 10673 O O . THR B 2 500 ? 124.451 153.288 156.108 1.00 123.03 504 THR B O 1
ATOM 10677 N N . LEU B 2 501 ? 124.417 155.373 155.238 1.00 115.94 505 LEU B N 1
ATOM 10678 C CA . LEU B 2 501 ? 124.473 154.944 153.843 1.00 115.94 505 LEU B CA 1
ATOM 10679 C C . LEU B 2 501 ? 125.784 154.230 153.543 1.00 115.94 505 LEU B C 1
ATOM 10680 O O . LEU B 2 501 ? 125.794 153.085 153.068 1.00 115.94 505 LEU B O 1
ATOM 10685 N N . THR B 2 502 ? 126.906 154.880 153.861 1.00 121.23 506 THR B N 1
ATOM 10686 C CA . THR B 2 502 ? 128.198 154.258 153.617 1.00 121.23 506 THR B CA 1
ATOM 10687 C C . THR B 2 502 ? 128.484 153.155 154.628 1.00 121.23 506 THR B C 1
ATOM 10688 O O . THR B 2 502 ? 129.250 152.235 154.325 1.00 121.23 506 THR B O 1
ATOM 10692 N N . TYR B 2 503 ? 127.832 153.191 155.797 1.00 122.11 507 TYR B N 1
ATOM 10693 C CA . TYR B 2 503 ? 127.928 152.076 156.736 1.00 122.11 507 TYR B CA 1
ATOM 10694 C C . TYR B 2 503 ? 127.289 150.817 156.161 1.00 122.11 507 TYR B C 1
ATOM 10695 O O . TYR B 2 503 ? 127.871 149.727 156.222 1.00 122.11 507 TYR B O 1
ATOM 10704 N N . GLY B 2 504 ? 126.085 150.953 155.597 1.00 121.68 508 GLY B N 1
ATOM 10705 C CA . GLY B 2 504 ? 125.434 149.818 154.963 1.00 121.68 508 GLY B CA 1
ATOM 10706 C C . GLY B 2 504 ? 126.167 149.343 153.724 1.00 121.68 508 GLY B C 1
ATOM 10707 O O . GLY B 2 504 ? 126.215 148.141 153.444 1.00 121.68 508 GLY B O 1
ATOM 10708 N N . GLN B 2 505 ? 126.754 150.281 152.971 1.00 113.96 509 GLN B N 1
ATOM 10709 C CA . GLN B 2 505 ? 127.552 149.911 151.805 1.00 113.96 509 GLN B CA 1
ATOM 10710 C C . GLN B 2 505 ? 128.806 149.138 152.209 1.00 113.96 509 GLN B C 1
ATOM 10711 O O . GLN B 2 505 ? 129.208 148.191 151.524 1.00 113.96 509 GLN B O 1
ATOM 10717 N N . TRP B 2 506 ? 129.428 149.521 153.328 1.00 115.07 510 TRP B N 1
ATOM 10718 C CA . TRP B 2 506 ? 130.618 148.823 153.804 1.00 115.07 510 TRP B CA 1
ATOM 10719 C C . TRP B 2 506 ? 130.275 147.449 154.368 1.00 115.07 510 TRP B C 1
ATOM 10720 O O . TRP B 2 506 ? 131.007 146.479 154.141 1.00 115.07 510 TRP B O 1
ATOM 10731 N N . ARG B 2 507 ? 129.170 147.346 155.115 1.00 122.56 511 ARG B N 1
ATOM 10732 C CA . ARG B 2 507 ? 128.818 146.069 155.731 1.00 122.56 511 ARG B CA 1
ATOM 10733 C C . ARG B 2 507 ? 128.241 145.096 154.712 1.00 122.56 511 ARG B C 1
ATOM 10734 O O . ARG B 2 507 ? 128.306 143.876 154.907 1.00 122.56 511 ARG B O 1
ATOM 10742 N N . LYS B 2 508 ? 127.675 145.608 153.616 1.00 119.76 512 LYS B N 1
ATOM 10743 C CA . LYS B 2 508 ? 127.151 144.720 152.586 1.00 119.76 512 LYS B CA 1
ATOM 10744 C C . LYS B 2 508 ? 128.251 144.100 151.734 1.00 119.76 512 LYS B C 1
ATOM 10745 O O . LYS B 2 508 ? 127.972 143.170 150.971 1.00 119.76 512 LYS B O 1
ATOM 10751 N N . GLU B 2 509 ? 129.488 144.589 151.842 1.00 124.73 513 GLU B N 1
ATOM 10752 C CA . GLU B 2 509 ? 130.606 144.020 151.107 1.00 124.73 513 GLU B CA 1
ATOM 10753 C C . GLU B 2 509 ? 131.685 143.409 151.988 1.00 124.73 513 GLU B C 1
ATOM 10754 O O . GLU B 2 509 ? 132.277 142.401 151.588 1.00 124.73 513 GLU B O 1
ATOM 10756 N N . PHE B 2 510 ? 131.963 143.978 153.161 1.00 130.59 514 PHE B N 1
ATOM 10757 C CA . PHE B 2 510 ? 132.941 143.420 154.086 1.00 130.59 514 PHE B CA 1
ATOM 10758 C C . PHE B 2 510 ? 132.254 143.004 155.377 1.00 130.59 514 PHE B C 1
ATOM 10759 O O . PHE B 2 510 ? 131.169 143.489 155.711 1.00 130.59 514 PHE B O 1
ATOM 10767 N N . GLN B 2 511 ? 132.907 142.095 156.104 1.00 134.85 515 GLN B N 1
ATOM 10768 C CA . GLN B 2 511 ? 132.462 141.684 157.429 1.00 134.85 515 GLN B CA 1
ATOM 10769 C C . GLN B 2 511 ? 133.574 141.772 158.469 1.00 134.85 515 GLN B C 1
ATOM 10770 O O . GLN B 2 511 ? 133.355 141.390 159.624 1.00 134.85 515 GLN B O 1
ATOM 10776 N N . SER B 2 512 ? 134.756 142.267 158.094 1.00 127.98 516 SER B N 1
ATOM 10777 C CA . SER B 2 512 ? 135.891 142.284 159.013 1.00 127.98 516 SER B CA 1
ATOM 10778 C C . SER B 2 512 ? 135.760 143.400 160.045 1.00 127.98 516 SER B C 1
ATOM 10779 O O . SER B 2 512 ? 135.727 143.143 161.253 1.00 127.98 516 SER B O 1
ATOM 10782 N N . ARG B 2 513 ? 135.696 144.644 159.586 1.00 120.27 517 ARG B N 1
ATOM 10783 C CA . ARG B 2 513 ? 135.523 145.792 160.458 1.00 120.27 517 ARG B CA 1
ATOM 10784 C C . ARG B 2 513 ? 134.067 146.246 160.419 1.00 120.27 517 ARG B C 1
ATOM 10785 O O . ARG B 2 513 ? 133.209 145.621 159.791 1.00 120.27 517 ARG B O 1
ATOM 10793 N N . PHE B 2 514 ? 133.781 147.350 161.105 1.00 127.81 518 PHE B N 1
ATOM 10794 C CA . PHE B 2 514 ? 132.462 147.974 161.052 1.00 127.81 518 PHE B CA 1
ATOM 10795 C C . PHE B 2 514 ? 132.431 149.248 160.228 1.00 127.81 518 PHE B C 1
ATOM 10796 O O . PHE B 2 514 ? 131.424 149.523 159.575 1.00 127.81 518 PHE B O 1
ATOM 10804 N N . PHE B 2 515 ? 133.502 150.043 160.259 1.00 120.17 519 PHE B N 1
ATOM 10805 C CA . PHE B 2 515 ? 133.621 151.273 159.494 1.00 120.17 519 PHE B CA 1
ATOM 10806 C C . PHE B 2 515 ? 134.838 151.197 158.578 1.00 120.17 519 PHE B C 1
ATOM 10807 O O . PHE B 2 515 ? 135.826 150.540 158.926 1.00 120.17 519 PHE B O 1
ATOM 10815 N N . PRO B 2 516 ? 134.794 151.828 157.404 1.00 107.01 520 PRO B N 1
ATOM 10816 C CA . PRO B 2 516 ? 135.980 151.861 156.541 1.00 107.01 520 PRO B CA 1
ATOM 10817 C C . PRO B 2 516 ? 137.093 152.704 157.141 1.00 107.01 520 PRO B C 1
ATOM 10818 O O . PRO B 2 516 ? 136.853 153.630 157.916 1.00 107.01 520 PRO B O 1
ATOM 10822 N N . VAL B 2 517 ? 138.328 152.361 156.779 1.00 112.00 521 VAL B N 1
ATOM 10823 C CA . VAL B 2 517 ? 139.506 153.064 157.265 1.00 112.00 521 VAL B CA 1
ATOM 10824 C C . VAL B 2 517 ? 140.404 153.386 156.080 1.00 112.00 521 VAL B C 1
ATOM 10825 O O . VAL B 2 517 ? 140.293 152.794 155.005 1.00 112.00 521 VAL B O 1
ATOM 10827 N N . ALA B 2 518 ? 141.296 154.351 156.288 1.00 120.09 522 ALA B N 1
ATOM 10828 C CA . ALA B 2 518 ? 142.296 154.672 155.283 1.00 120.09 522 ALA B CA 1
ATOM 10829 C C . ALA B 2 518 ? 143.360 153.579 155.229 1.00 120.09 522 ALA B C 1
ATOM 10830 O O . ALA B 2 518 ? 143.474 152.741 156.128 1.00 120.09 522 ALA B O 1
ATOM 10832 N N . TYR B 2 519 ? 144.166 153.583 154.183 1.00 129.20 523 TYR B N 1
ATOM 10833 C CA . TYR B 2 519 ? 145.118 152.508 154.089 1.00 129.20 523 TYR B CA 1
ATOM 10834 C C . TYR B 2 519 ? 146.037 152.616 155.252 1.00 129.20 523 TYR B C 1
ATOM 10835 O O . TYR B 2 519 ? 146.268 151.644 155.953 1.00 129.20 523 TYR B O 1
ATOM 10844 N N . TYR B 2 520 ? 146.548 153.805 155.493 1.00 146.59 524 TYR B N 1
ATOM 10845 C CA . TYR B 2 520 ? 147.545 153.919 156.551 1.00 146.59 524 TYR B CA 1
ATOM 10846 C C . TYR B 2 520 ? 147.076 153.234 157.828 1.00 146.59 524 TYR B C 1
ATOM 10847 O O . TYR B 2 520 ? 147.888 152.678 158.577 1.00 146.59 524 TYR B O 1
ATOM 10856 N N . GLY B 2 521 ? 145.773 153.258 158.092 1.00 129.41 525 GLY B N 1
ATOM 10857 C CA . GLY B 2 521 ? 145.248 152.685 159.315 1.00 129.41 525 GLY B CA 1
ATOM 10858 C C . GLY B 2 521 ? 144.125 151.689 159.112 1.00 129.41 525 GLY B C 1
ATOM 10859 O O . GLY B 2 521 ? 143.182 151.647 159.908 1.00 129.41 525 GLY B O 1
ATOM 10860 N N . LEU B 2 522 ? 144.206 150.889 158.046 1.00 125.33 526 LEU B N 1
ATOM 10861 C CA . LEU B 2 522 ? 143.180 149.879 157.803 1.00 125.33 526 LEU B CA 1
ATOM 10862 C C . LEU B 2 522 ? 143.262 148.750 158.824 1.00 125.33 526 LEU B C 1
ATOM 10863 O O . LEU B 2 522 ? 142.233 148.263 159.307 1.00 125.33 526 LEU B O 1
ATOM 10868 N N . ASN B 2 523 ? 144.478 148.326 159.170 1.00 128.60 527 ASN B N 1
ATOM 10869 C CA . ASN B 2 523 ? 144.645 147.271 160.162 1.00 128.60 527 ASN B CA 1
ATOM 10870 C C . ASN B 2 523 ? 144.434 147.773 161.585 1.00 128.60 527 ASN B C 1
ATOM 10871 O O . ASN B 2 523 ? 144.163 146.971 162.485 1.00 128.60 527 ASN B O 1
ATOM 10876 N N . PHE B 2 524 ? 144.559 149.080 161.810 1.00 122.93 528 PHE B N 1
ATOM 10877 C CA . PHE B 2 524 ? 144.369 149.629 163.146 1.00 122.93 528 PHE B CA 1
ATOM 10878 C C . PHE B 2 524 ? 142.887 149.669 163.496 1.00 122.93 528 PHE B C 1
ATOM 10879 O O . PHE B 2 524 ? 142.057 150.123 162.704 1.00 122.93 528 PHE B O 1
ATOM 10887 N N . ASN B 2 525 ? 142.554 149.191 164.692 1.00 130.86 529 ASN B N 1
ATOM 10888 C CA . ASN B 2 525 ? 141.168 149.144 165.144 1.00 130.86 529 ASN B CA 1
ATOM 10889 C C . ASN B 2 525 ? 141.064 149.579 166.599 1.00 130.86 529 ASN B C 1
ATOM 10890 O O . ASN B 2 525 ? 140.297 149.009 167.382 1.00 130.86 529 ASN B O 1
ATOM 10895 N N . GLN B 2 526 ? 141.831 150.596 166.981 1.00 142.56 530 GLN B N 1
ATOM 10896 C CA . GLN B 2 526 ? 141.821 151.082 168.352 1.00 142.56 530 GLN B CA 1
ATOM 10897 C C . GLN B 2 526 ? 142.182 152.561 168.359 1.00 142.56 530 GLN B C 1
ATOM 10898 O O . GLN B 2 526 ? 142.647 153.113 167.359 1.00 142.56 530 GLN B O 1
ATOM 10904 N N . GLY B 2 527 ? 141.946 153.202 169.501 1.00 141.36 531 GLY B N 1
ATOM 10905 C CA . GLY B 2 527 ? 142.312 154.594 169.669 1.00 141.36 531 GLY B CA 1
ATOM 10906 C C . GLY B 2 527 ? 141.346 155.557 168.991 1.00 141.36 531 GLY B C 1
ATOM 10907 O O . GLY B 2 527 ? 140.239 155.204 168.580 1.00 141.36 531 GLY B O 1
ATOM 10908 N N . ILE B 2 528 ? 141.793 156.808 168.891 1.00 130.98 532 ILE B N 1
ATOM 10909 C CA . ILE B 2 528 ? 141.021 157.866 168.248 1.00 130.98 532 ILE B CA 1
ATOM 10910 C C . ILE B 2 528 ? 141.756 158.364 167.007 1.00 130.98 532 ILE B C 1
ATOM 10911 O O . ILE B 2 528 ? 141.657 159.537 166.629 1.00 130.98 532 ILE B O 1
ATOM 10916 N N . ALA B 2 529 ? 142.488 157.464 166.351 1.00 120.02 533 ALA B N 1
ATOM 10917 C CA . ALA B 2 529 ? 143.105 157.757 165.061 1.00 120.02 533 ALA B CA 1
ATOM 10918 C C . ALA B 2 529 ? 142.491 156.922 163.942 1.00 120.02 533 ALA B C 1
ATOM 10919 O O . ALA B 2 529 ? 141.996 157.468 162.953 1.00 120.02 533 ALA B O 1
ATOM 10921 N N . PHE B 2 530 ? 142.519 155.598 164.083 1.00 127.31 534 PHE B N 1
ATOM 10922 C CA . PHE B 2 530 ? 141.918 154.680 163.112 1.00 127.31 534 PHE B CA 1
ATOM 10923 C C . PHE B 2 530 ? 141.295 153.540 163.911 1.00 127.31 534 PHE B C 1
ATOM 10924 O O . PHE B 2 530 ? 142.004 152.635 164.359 1.00 127.31 534 PHE B O 1
ATOM 10932 N N . SER B 2 531 ? 139.980 153.580 164.084 1.00 127.14 535 SER B N 1
ATOM 10933 C CA . SER B 2 531 ? 139.291 152.569 164.876 1.00 127.14 535 SER B CA 1
ATOM 10934 C C . SER B 2 531 ? 137.898 152.370 164.291 1.00 127.14 535 SER B C 1
ATOM 10935 O O . SER B 2 531 ? 137.612 152.753 163.152 1.00 127.14 535 SER B O 1
ATOM 10938 N N . ASP B 2 532 ? 137.025 151.738 165.072 1.00 128.53 536 ASP B N 1
ATOM 10939 C CA . ASP B 2 532 ? 135.638 151.541 164.691 1.00 128.53 536 ASP B CA 1
ATOM 10940 C C . ASP B 2 532 ? 134.643 152.121 165.681 1.00 128.53 536 ASP B C 1
ATOM 10941 O O . ASP B 2 532 ? 133.441 152.093 165.402 1.00 128.53 536 ASP B O 1
ATOM 10946 N N . LEU B 2 533 ? 135.094 152.620 166.828 1.00 128.78 537 LEU B N 1
ATOM 10947 C CA . LEU B 2 533 ? 134.175 153.169 167.815 1.00 128.78 537 LEU B CA 1
ATOM 10948 C C . LEU B 2 533 ? 134.355 154.664 168.036 1.00 128.78 537 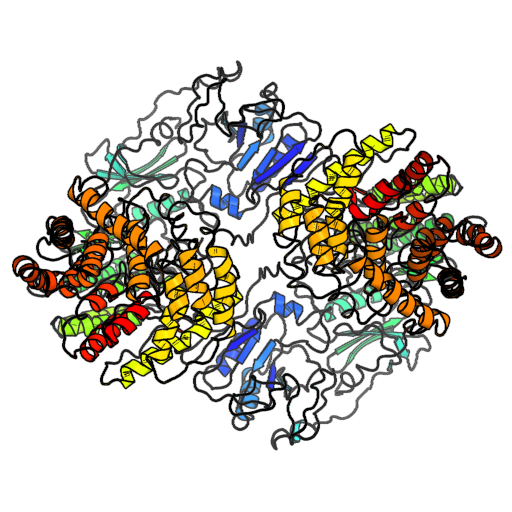LEU B C 1
ATOM 10949 O O . LEU B 2 533 ? 133.423 155.313 168.519 1.00 128.78 537 LEU B O 1
ATOM 10954 N N . ALA B 2 534 ? 135.514 155.227 167.680 1.00 125.94 538 ALA B N 1
ATOM 10955 C CA . ALA B 2 534 ? 135.702 156.674 167.785 1.00 125.94 538 ALA B CA 1
ATOM 10956 C C . ALA B 2 534 ? 134.821 157.421 166.793 1.00 125.94 538 ALA B C 1
ATOM 10957 O O . ALA B 2 534 ? 134.296 158.500 167.102 1.00 125.94 538 ALA B O 1
ATOM 10959 N N . ILE B 2 535 ? 134.645 156.855 165.596 1.00 116.42 539 ILE B N 1
ATOM 10960 C CA . ILE B 2 535 ? 133.790 157.465 164.582 1.00 116.42 539 ILE B CA 1
ATOM 10961 C C . ILE B 2 535 ? 132.335 157.435 165.036 1.00 116.42 539 ILE B C 1
ATOM 10962 O O . ILE B 2 535 ? 131.602 158.420 164.891 1.00 116.42 539 ILE B O 1
ATOM 10967 N N . LEU B 2 536 ? 131.910 156.319 165.637 1.00 118.07 540 LEU B N 1
ATOM 10968 C CA . LEU B 2 536 ? 130.555 156.220 166.174 1.00 118.07 540 LEU B CA 1
ATOM 10969 C C . LEU B 2 536 ? 130.368 157.138 167.380 1.00 118.07 540 LEU B C 1
ATOM 10970 O O . LEU B 2 536 ? 129.276 157.673 167.596 1.00 118.07 540 LEU B O 1
ATOM 10975 N N . TRP B 2 537 ? 131.431 157.351 168.159 1.00 123.75 541 TRP B N 1
ATOM 10976 C CA . TRP B 2 537 ? 131.382 158.304 169.265 1.00 123.75 541 TRP B CA 1
ATOM 10977 C C . TRP B 2 537 ? 131.192 159.733 168.768 1.00 123.75 541 TRP B C 1
ATOM 10978 O O . TRP B 2 537 ? 130.383 160.490 169.324 1.00 123.75 541 TRP B O 1
ATOM 10989 N N . SER B 2 538 ? 131.928 160.115 167.719 1.00 118.78 542 SER B N 1
ATOM 10990 C CA . SER B 2 538 ? 131.747 161.433 167.114 1.00 118.78 542 SER B CA 1
ATOM 10991 C C . SER B 2 538 ? 130.365 161.562 166.485 1.00 118.78 542 SER B C 1
ATOM 10992 O O . SER B 2 538 ? 129.751 162.637 166.525 1.00 118.78 542 SER B O 1
ATOM 10995 N N . TYR B 2 539 ? 129.864 160.463 165.913 1.00 119.34 543 TYR B N 1
ATOM 10996 C CA . TYR B 2 539 ? 128.503 160.402 165.391 1.00 119.34 543 TYR B CA 1
ATOM 10997 C C . TYR B 2 539 ? 127.476 160.647 166.488 1.00 119.34 543 TYR B C 1
ATOM 10998 O O . TYR B 2 539 ? 126.504 161.378 166.281 1.00 119.34 543 TYR B O 1
ATOM 11007 N N . GLN B 2 540 ? 127.691 160.056 167.667 1.00 124.63 544 GLN B N 1
ATOM 11008 C CA . GLN B 2 540 ? 126.774 160.237 168.789 1.00 124.63 544 GLN B CA 1
ATOM 11009 C C . GLN B 2 540 ? 126.805 161.670 169.310 1.00 124.63 544 GLN B C 1
ATOM 11010 O O . GLN B 2 540 ? 125.753 162.256 169.599 1.00 124.63 544 GLN B O 1
ATOM 11016 N N . GLN B 2 541 ? 128.007 162.251 169.431 1.00 118.91 545 GLN B N 1
ATOM 11017 C CA . GLN B 2 541 ? 128.118 163.635 169.899 1.00 118.91 545 GLN B CA 1
ATOM 11018 C C . GLN B 2 541 ? 127.485 164.614 168.921 1.00 118.91 545 GLN B C 1
ATOM 11019 O O . GLN B 2 541 ? 126.810 165.565 169.333 1.00 118.91 545 GLN B O 1
ATOM 11025 N N . LEU B 2 542 ? 127.690 164.401 167.622 1.00 115.53 546 LEU B N 1
ATOM 11026 C CA . LEU B 2 542 ? 127.112 165.311 166.644 1.00 115.53 546 LEU B CA 1
ATOM 11027 C C . LEU B 2 542 ? 125.617 165.067 166.455 1.00 115.53 546 LEU B C 1
ATOM 11028 O O . LEU B 2 542 ? 124.888 165.992 166.081 1.00 115.53 546 LEU B O 1
ATOM 11033 N N . ALA B 2 543 ? 125.136 163.849 166.712 1.00 124.77 547 ALA B N 1
ATOM 11034 C CA . ALA B 2 543 ? 123.699 163.614 166.707 1.00 124.77 547 ALA B CA 1
ATOM 11035 C C . ALA B 2 543 ? 123.025 164.194 167.940 1.00 124.77 547 ALA B C 1
ATOM 11036 O O . ALA B 2 543 ? 121.836 164.525 167.884 1.00 124.77 547 ALA B O 1
ATOM 11038 N N . LYS B 2 544 ? 123.761 164.332 169.046 1.00 120.92 548 LYS B N 1
ATOM 11039 C CA . LYS B 2 544 ? 123.230 164.988 170.235 1.00 120.92 548 LYS B CA 1
ATOM 11040 C C . LYS B 2 544 ? 123.017 166.486 170.045 1.00 120.92 548 LYS B C 1
ATOM 11041 O O . LYS B 2 544 ? 122.283 167.092 170.832 1.00 120.92 548 LYS B O 1
ATOM 11047 N N . LYS B 2 545 ? 123.632 167.092 169.032 1.00 114.59 549 LYS B N 1
ATOM 11048 C CA . LYS B 2 545 ? 123.461 168.508 168.739 1.00 114.59 549 LYS B CA 1
ATOM 11049 C C . LYS B 2 545 ? 122.254 168.792 167.856 1.00 114.59 549 LYS B C 1
ATOM 11050 O O . LYS B 2 545 ? 121.978 169.961 167.566 1.00 114.59 549 LYS B O 1
ATOM 11056 N N . VAL B 2 546 ? 121.537 167.761 167.419 1.00 130.65 550 VAL B N 1
ATOM 11057 C CA . VAL B 2 546 ? 120.384 167.902 166.540 1.00 130.65 550 VAL B CA 1
ATOM 11058 C C . VAL B 2 546 ? 119.147 167.450 167.308 1.00 130.65 550 VAL B C 1
ATOM 11059 O O . VAL B 2 546 ? 119.205 166.518 168.116 1.00 130.65 550 VAL B O 1
ATOM 11063 N N . LYS B 2 547 ? 118.026 168.143 167.064 1.00 138.55 551 LYS B N 1
ATOM 11064 C CA . LYS B 2 547 ? 116.795 167.920 167.821 1.00 138.55 551 LYS B CA 1
ATOM 11065 C C . LYS B 2 547 ? 116.192 166.542 167.564 1.00 138.55 551 LYS B C 1
ATOM 11066 O O . LYS B 2 547 ? 115.453 166.027 168.409 1.00 138.55 551 LYS B O 1
ATOM 11072 N N . ASN B 2 548 ? 116.485 165.935 166.416 1.00 144.52 552 ASN B N 1
ATOM 11073 C CA . ASN B 2 548 ? 116.012 164.597 166.099 1.00 144.52 552 ASN B CA 1
ATOM 11074 C C . ASN B 2 548 ? 117.177 163.746 165.616 1.00 144.52 552 ASN B C 1
ATOM 11075 O O . ASN B 2 548 ? 118.123 164.250 165.004 1.00 144.52 552 ASN B O 1
ATOM 11080 N N . PHE B 2 549 ? 117.100 162.447 165.901 1.00 146.68 553 PHE B N 1
ATOM 11081 C CA . PHE B 2 549 ? 118.139 161.510 165.483 1.00 146.68 553 PHE B CA 1
ATOM 11082 C C . PHE B 2 549 ? 117.924 161.037 164.047 1.00 146.68 553 PHE B C 1
ATOM 11083 O O . PHE B 2 549 ? 118.789 161.246 163.190 1.00 146.68 553 PHE B O 1
ATOM 11091 N N . LYS B 2 550 ? 116.766 160.414 163.789 1.00 148.24 554 LYS B N 1
ATOM 11092 C CA . LYS B 2 550 ? 116.397 159.806 162.502 1.00 148.24 554 LYS B CA 1
ATOM 11093 C C . LYS B 2 550 ? 117.443 158.793 162.037 1.00 148.24 554 LYS B C 1
ATOM 11094 O O . LYS B 2 550 ? 117.835 158.751 160.868 1.00 148.24 554 LYS B O 1
ATOM 11096 N N . PHE B 2 551 ? 117.897 157.965 162.973 1.00 156.33 555 PHE B N 1
ATOM 11097 C CA . PHE B 2 551 ? 118.924 156.963 162.718 1.00 156.33 555 PHE B CA 1
ATOM 11098 C C . PHE B 2 551 ? 118.267 155.595 162.604 1.00 156.33 555 PHE B C 1
ATOM 11099 O O . PHE B 2 551 ? 117.541 155.174 163.511 1.00 156.33 555 PHE B O 1
ATOM 11101 N N . ASP B 2 552 ? 118.520 154.908 161.489 1.00 166.40 556 ASP B N 1
ATOM 11102 C CA . ASP B 2 552 ? 117.953 153.580 161.282 1.00 166.40 556 ASP B CA 1
ATOM 11103 C C . ASP B 2 552 ? 118.647 152.529 162.140 1.00 166.40 556 ASP B C 1
ATOM 11104 O O . ASP B 2 552 ? 117.984 151.666 162.725 1.00 166.40 556 ASP B O 1
ATOM 11109 N N . ASP B 2 553 ? 119.975 152.587 162.227 1.00 164.22 557 ASP B N 1
ATOM 11110 C CA . ASP B 2 553 ? 120.757 151.603 162.976 1.00 164.22 557 ASP B CA 1
ATOM 11111 C C . ASP B 2 553 ? 121.649 152.362 163.954 1.00 164.22 557 ASP B C 1
ATOM 11112 O O . ASP B 2 553 ? 122.678 152.917 163.559 1.00 164.22 557 ASP B O 1
ATOM 11114 N N . TYR B 2 554 ? 121.239 152.405 165.222 1.00 158.67 558 TYR B N 1
ATOM 11115 C CA . TYR B 2 554 ? 122.029 153.082 166.244 1.00 158.67 558 TYR B CA 1
ATOM 11116 C C . TYR B 2 554 ? 122.109 152.349 167.575 1.00 158.67 558 TYR B C 1
ATOM 11117 O O . TYR B 2 554 ? 122.943 152.726 168.402 1.00 158.67 558 TYR B O 1
ATOM 11126 N N . TYR B 2 555 ? 121.289 151.327 167.819 1.00 156.23 559 TYR B N 1
ATOM 11127 C CA . TYR B 2 555 ? 121.259 150.673 169.123 1.00 156.23 559 TYR B CA 1
ATOM 11128 C C . TYR B 2 555 ? 122.064 149.378 169.146 1.00 156.23 559 TYR B C 1
ATOM 11129 O O . TYR B 2 555 ? 122.846 149.147 170.075 1.00 156.23 559 TYR B O 1
ATOM 11131 N N . GLU B 2 556 ? 121.877 148.521 168.139 1.00 158.40 560 GLU B N 1
ATOM 11132 C CA . GLU B 2 556 ? 122.600 147.252 168.107 1.00 158.40 560 GLU B CA 1
ATOM 11133 C C . GLU B 2 556 ? 124.081 147.466 167.810 1.00 158.40 560 GLU B C 1
ATOM 11134 O O . GLU B 2 556 ? 124.929 146.713 168.299 1.00 158.40 560 GLU B O 1
ATOM 11140 N N . ILE B 2 557 ? 124.411 148.512 167.046 1.00 151.65 561 ILE B N 1
ATOM 11141 C CA . ILE B 2 557 ? 125.808 148.888 166.837 1.00 151.65 561 ILE B CA 1
ATOM 11142 C C . ILE B 2 557 ? 126.428 149.349 168.149 1.00 151.65 561 ILE B C 1
ATOM 11143 O O . ILE B 2 557 ? 127.570 148.997 168.476 1.00 151.65 561 ILE B O 1
ATOM 11148 N N . ARG B 2 558 ? 125.668 150.136 168.919 1.00 155.16 562 ARG B N 1
ATOM 11149 C CA . ARG B 2 558 ? 126.113 150.629 170.220 1.00 155.16 562 ARG B CA 1
ATOM 11150 C C . ARG B 2 558 ? 126.345 149.487 171.201 1.00 155.16 562 ARG B C 1
ATOM 11151 O O . ARG B 2 558 ? 127.318 149.501 171.964 1.00 155.16 562 ARG B O 1
ATOM 11159 N N . THR B 2 559 ? 125.467 148.486 171.189 1.00 156.35 563 THR B N 1
ATOM 11160 C CA . THR B 2 559 ? 125.646 147.331 172.059 1.00 156.35 563 THR B CA 1
ATOM 11161 C C . THR B 2 559 ? 126.635 146.312 171.503 1.00 156.35 563 THR B C 1
ATOM 11162 O O . THR B 2 559 ? 127.029 145.396 172.232 1.00 156.35 563 THR B O 1
ATOM 11166 N N . GLN B 2 560 ? 127.035 146.437 170.238 1.00 154.23 564 GLN B N 1
ATOM 11167 C CA . GLN B 2 560 ? 127.998 145.514 169.653 1.00 154.23 564 GLN B CA 1
ATOM 11168 C C . GLN B 2 560 ? 129.438 145.999 169.769 1.00 154.23 564 GLN B C 1
ATOM 11169 O O . GLN B 2 560 ? 130.352 145.171 169.904 1.00 154.23 564 GLN B O 1
ATOM 11175 N N . VAL B 2 561 ? 129.661 147.319 169.720 1.00 152.25 565 VAL B N 1
ATOM 11176 C CA . VAL B 2 561 ? 131.031 147.835 169.753 1.00 152.25 565 VAL B CA 1
ATOM 11177 C C . VAL B 2 561 ? 131.661 147.620 171.126 1.00 152.25 565 VAL B C 1
ATOM 11178 O O . VAL B 2 561 ? 132.875 147.411 171.235 1.00 152.25 565 VAL B O 1
ATOM 11182 N N . ILE B 2 562 ? 130.848 147.637 172.187 1.00 160.80 566 ILE B N 1
ATOM 11183 C CA . ILE B 2 562 ? 131.356 147.358 173.530 1.00 160.80 566 ILE B CA 1
ATOM 11184 C C . ILE B 2 562 ? 131.784 145.896 173.648 1.00 160.80 566 ILE B C 1
ATOM 11185 O O . ILE B 2 562 ? 132.776 145.575 174.317 1.00 160.80 566 ILE B O 1
ATOM 11190 N N . ASN B 2 563 ? 131.078 144.992 172.963 1.00 161.89 567 ASN B N 1
ATOM 11191 C CA . ASN B 2 563 ? 131.465 143.585 172.992 1.00 161.89 567 ASN B CA 1
ATOM 11192 C C . ASN B 2 563 ? 132.704 143.326 172.142 1.00 161.89 567 ASN B C 1
ATOM 11193 O O . ASN B 2 563 ? 133.527 142.469 172.486 1.00 161.89 567 ASN B O 1
ATOM 11198 N N . GLU B 2 564 ? 132.857 144.042 171.027 1.00 156.23 568 GLU B N 1
ATOM 11199 C CA . GLU B 2 564 ? 134.018 143.775 170.183 1.00 156.23 568 GLU B CA 1
ATOM 11200 C C . GLU B 2 564 ? 135.222 144.651 170.511 1.00 156.23 568 GLU B C 1
ATOM 11201 O O . GLU B 2 564 ? 136.284 144.456 169.911 1.00 156.23 568 GLU B O 1
ATOM 11207 N N . ALA B 2 565 ? 135.102 145.592 171.448 1.00 159.81 569 ALA B N 1
ATOM 11208 C CA . ALA B 2 565 ? 136.210 146.470 171.799 1.00 159.81 569 ALA B CA 1
ATOM 11209 C C . ALA B 2 565 ? 136.850 146.102 173.134 1.00 159.81 569 ALA B C 1
ATOM 11210 O O . ALA B 2 565 ? 137.541 146.924 173.741 1.00 159.81 569 ALA B O 1
ATOM 11212 N N . VAL B 2 566 ? 136.637 144.877 173.607 1.00 160.29 570 VAL B N 1
ATOM 11213 C CA . VAL B 2 566 ? 137.233 144.425 174.859 1.00 160.29 570 VAL B CA 1
ATOM 11214 C C . VAL B 2 566 ? 138.163 143.236 174.681 1.00 160.29 570 VAL B C 1
ATOM 11215 O O . VAL B 2 566 ? 138.940 142.938 175.600 1.00 160.29 570 VAL B O 1
ATOM 11219 N N . ASN B 2 567 ? 138.115 142.543 173.546 1.00 158.24 571 ASN B N 1
ATOM 11220 C CA . ASN B 2 567 ? 139.027 141.440 173.279 1.00 158.24 571 ASN B CA 1
ATOM 11221 C C . ASN B 2 567 ? 140.295 141.878 172.559 1.00 158.24 571 ASN B C 1
ATOM 11222 O O . ASN B 2 567 ? 141.174 141.043 172.324 1.00 158.24 571 ASN B O 1
ATOM 11227 N N . ASN B 2 568 ? 140.408 143.160 172.204 1.00 158.39 572 ASN B N 1
ATOM 11228 C CA . ASN B 2 568 ? 141.616 143.640 171.545 1.00 158.39 572 ASN B CA 1
ATOM 11229 C C . ASN B 2 568 ? 142.755 143.845 172.535 1.00 158.39 572 ASN B C 1
ATOM 11230 O O . ASN B 2 568 ? 143.918 143.941 172.124 1.00 158.39 572 ASN B O 1
ATOM 11235 N N . PHE B 2 569 ? 142.443 143.931 173.831 1.00 156.78 573 PHE B N 1
ATOM 11236 C CA . PHE B 2 569 ? 143.490 144.084 174.837 1.00 156.78 573 PHE B CA 1
ATOM 11237 C C . PHE B 2 569 ? 144.315 142.812 174.970 1.00 156.78 573 PHE B C 1
ATOM 11238 O O . PHE B 2 569 ? 145.522 142.870 175.236 1.00 156.78 573 PHE B O 1
ATOM 11246 N N . LYS B 2 570 ? 143.684 141.655 174.786 1.00 159.29 574 LYS B N 1
ATOM 11247 C CA . LYS B 2 570 ? 144.390 140.382 174.810 1.00 159.29 574 LYS B CA 1
ATOM 11248 C C . LYS B 2 570 ? 144.996 140.017 173.462 1.00 159.29 574 LYS B C 1
ATOM 11249 O O . LYS B 2 570 ? 145.664 138.983 173.362 1.00 159.29 574 LYS B O 1
ATOM 11251 N N . LYS B 2 571 ? 144.780 140.831 172.430 1.00 159.00 575 LYS B N 1
ATOM 11252 C CA . LYS B 2 571 ? 145.303 140.562 171.096 1.00 159.00 575 LYS B CA 1
ATOM 11253 C C . LYS B 2 571 ? 146.302 141.611 170.636 1.00 159.00 575 LYS B C 1
ATOM 11254 O O . LYS B 2 571 ? 147.412 141.260 170.219 1.00 159.00 575 LYS B O 1
ATOM 11260 N N . SER B 2 572 ? 145.945 142.890 170.701 1.00 156.14 576 SER B N 1
ATOM 11261 C CA . SER B 2 572 ? 146.834 143.943 170.241 1.00 156.14 576 SER B CA 1
ATOM 11262 C C . SER B 2 572 ? 147.874 144.277 171.307 1.00 156.14 576 SER B C 1
ATOM 11263 O O . SER B 2 572 ? 147.711 143.976 172.493 1.00 156.14 576 SER B O 1
ATOM 11266 N N . SER B 2 573 ? 148.960 144.916 170.863 1.00 154.33 577 SER B N 1
ATOM 11267 C CA . SER B 2 573 ? 150.059 145.283 171.749 1.00 154.33 577 SER B CA 1
ATOM 11268 C C . SER B 2 573 ? 150.589 146.682 171.454 1.00 154.33 577 SER B C 1
ATOM 11269 O O . SER B 2 573 ? 151.725 146.997 171.823 1.00 154.33 577 SER B O 1
ATOM 11272 N N . LEU B 2 574 ? 149.798 147.526 170.800 1.00 155.67 578 LEU B N 1
ATOM 11273 C CA . LEU B 2 574 ? 150.195 148.890 170.473 1.00 155.67 578 LEU B CA 1
ATOM 11274 C C . LEU B 2 574 ? 149.562 149.838 171.482 1.00 155.67 578 LEU B C 1
ATOM 11275 O O . LEU B 2 574 ? 148.332 149.935 171.560 1.00 155.67 578 LEU B O 1
ATOM 11280 N N . SER B 2 575 ? 150.398 150.536 172.242 1.00 156.30 579 SER B N 1
ATOM 11281 C CA . SER B 2 575 ? 149.955 151.447 173.285 1.00 156.30 579 SER B CA 1
ATOM 11282 C C . SER B 2 575 ? 150.110 152.891 172.817 1.00 156.30 579 SER B C 1
ATOM 11283 O O . SER B 2 575 ? 150.620 153.170 171.728 1.00 156.30 579 SER B O 1
ATOM 11286 N N . GLY B 2 576 ? 149.661 153.812 173.658 1.00 161.75 580 GLY B N 1
ATOM 11287 C CA . GLY B 2 576 ? 149.696 155.231 173.373 1.00 161.75 580 GLY B CA 1
ATOM 11288 C C . GLY B 2 576 ? 148.317 155.848 173.481 1.00 161.75 580 GLY B C 1
ATOM 11289 O O . GLY B 2 576 ? 147.390 155.279 174.066 1.00 161.75 580 GLY B O 1
ATOM 11290 N N . LEU B 2 577 ? 148.187 157.043 172.907 1.00 155.38 581 LEU B N 1
ATOM 11291 C CA . LEU B 2 577 ? 146.905 157.741 172.888 1.00 155.38 581 LEU B CA 1
ATOM 11292 C C . LEU B 2 577 ? 146.158 157.463 171.585 1.00 155.38 581 LEU B C 1
ATOM 11293 O O . LEU B 2 577 ? 145.048 156.923 171.599 1.00 155.38 581 LEU B O 1
ATOM 11298 N N . PHE B 2 578 ? 146.756 157.829 170.458 1.00 149.66 582 PHE B N 1
ATOM 11299 C CA . PHE B 2 578 ? 146.208 157.511 169.148 1.00 149.66 582 PHE B CA 1
ATOM 11300 C C . PHE B 2 578 ? 146.616 156.088 168.793 1.00 149.66 582 PHE B C 1
ATOM 11301 O O . PHE B 2 578 ? 147.812 155.771 168.791 1.00 149.66 582 PHE B O 1
ATOM 11309 N N . ASP B 2 579 ? 145.617 155.248 168.490 1.00 152.63 583 ASP B N 1
ATOM 11310 C CA . ASP B 2 579 ? 145.783 153.809 168.234 1.00 152.63 583 ASP B CA 1
ATOM 11311 C C . ASP B 2 579 ? 146.497 153.111 169.391 1.00 152.63 583 ASP B C 1
ATOM 11312 O O . ASP B 2 579 ? 147.379 152.273 169.193 1.00 152.63 583 ASP B O 1
ATOM 11314 N N . GLY B 2 580 ? 146.105 153.463 170.615 1.00 162.73 584 GLY B N 1
ATOM 11315 C CA . GLY B 2 580 ? 146.687 152.903 171.812 1.00 162.73 584 GLY B CA 1
ATOM 11316 C C . GLY B 2 580 ? 145.674 152.116 172.628 1.00 162.73 584 GLY B C 1
ATOM 11317 O O . GLY B 2 580 ? 144.496 152.010 172.277 1.00 162.73 584 GLY B O 1
ATOM 11318 N N . LYS B 2 581 ? 146.168 151.562 173.737 1.00 160.22 585 LYS B N 1
ATOM 11319 C CA . LYS B 2 581 ? 145.321 150.745 174.598 1.00 160.22 585 LYS B CA 1
ATOM 11320 C C . LYS B 2 581 ? 144.348 151.594 175.405 1.00 160.22 585 LYS B C 1
ATOM 11321 O O . LYS B 2 581 ? 143.200 151.187 175.616 1.00 160.22 585 LYS B O 1
ATOM 11327 N N . ILE B 2 582 ? 144.783 152.772 175.860 1.00 162.83 586 ILE B N 1
ATOM 11328 C CA . ILE B 2 582 ? 143.966 153.598 176.745 1.00 162.83 586 ILE B CA 1
ATOM 11329 C C . ILE B 2 582 ? 143.013 154.510 175.982 1.00 162.83 586 ILE B C 1
ATOM 11330 O O . ILE B 2 582 ? 142.077 155.061 176.589 1.00 162.83 586 ILE B O 1
ATOM 11335 N N . GLY B 2 583 ? 143.202 154.667 174.668 1.00 159.01 587 GLY B N 1
ATOM 11336 C CA . GLY B 2 583 ? 142.284 155.480 173.885 1.00 159.01 587 GLY B CA 1
ATOM 11337 C C . GLY B 2 583 ? 140.900 154.868 173.794 1.00 159.01 587 GLY B C 1
ATOM 11338 O O . GLY B 2 583 ? 139.891 155.573 173.841 1.00 159.01 587 GLY B O 1
ATOM 11339 N N . THR B 2 584 ? 140.838 153.537 173.689 1.00 160.32 588 THR B N 1
ATOM 11340 C CA . THR B 2 584 ? 139.550 152.851 173.679 1.00 160.32 588 THR B CA 1
ATOM 11341 C C . THR B 2 584 ? 138.854 152.957 175.029 1.00 160.32 588 THR B C 1
ATOM 11342 O O . THR B 2 584 ? 137.625 153.067 175.090 1.00 160.32 588 THR B O 1
ATOM 11346 N N . ILE B 2 585 ? 139.624 152.936 176.121 1.00 165.59 589 ILE B N 1
ATOM 11347 C CA . ILE B 2 585 ? 139.051 153.112 177.455 1.00 165.59 589 ILE B CA 1
ATOM 11348 C C . ILE B 2 585 ? 138.499 154.525 177.610 1.00 165.59 589 ILE B C 1
ATOM 11349 O O . ILE B 2 585 ? 137.423 154.733 178.192 1.00 165.59 589 ILE B O 1
ATOM 11354 N N . TRP B 2 586 ? 139.215 155.510 177.061 1.00 160.50 590 TRP B N 1
ATOM 11355 C CA . TRP B 2 586 ? 138.730 156.888 177.044 1.00 160.50 590 TRP B CA 1
ATOM 11356 C C . TRP B 2 586 ? 137.449 157.011 176.223 1.00 160.50 590 TRP B C 1
ATOM 11357 O O . TRP B 2 586 ? 136.531 157.756 176.589 1.00 160.50 590 TRP B O 1
ATOM 11368 N N . LEU B 2 587 ? 137.377 156.287 175.103 1.00 153.84 591 LEU B N 1
ATOM 11369 C CA . LEU B 2 587 ? 136.161 156.265 174.293 1.00 153.84 591 LEU B CA 1
ATOM 11370 C C . LEU B 2 587 ? 134.990 155.635 175.035 1.00 153.84 591 LEU B C 1
ATOM 11371 O O . LEU B 2 587 ? 133.864 156.131 174.939 1.00 153.84 591 LEU B O 1
ATOM 11376 N N . ILE B 2 588 ? 135.241 154.551 175.776 1.00 162.25 592 ILE B N 1
ATOM 11377 C CA . ILE B 2 588 ? 134.201 153.896 176.572 1.00 162.25 592 ILE B CA 1
ATOM 11378 C C . ILE B 2 588 ? 133.743 154.800 177.718 1.00 162.25 592 ILE B C 1
ATOM 11379 O O . ILE B 2 588 ? 132.577 154.742 178.137 1.00 162.25 592 ILE B O 1
ATOM 11384 N N . TYR B 2 589 ? 134.630 155.675 178.211 1.00 163.47 593 TYR B N 1
ATOM 11385 C CA . TYR B 2 589 ? 134.258 156.586 179.296 1.00 163.47 593 TYR B CA 1
ATOM 11386 C C . TYR B 2 589 ? 133.171 157.574 178.871 1.00 163.47 593 TYR B C 1
ATOM 11387 O O . TYR B 2 589 ? 132.209 157.804 179.612 1.00 163.47 593 TYR B O 1
ATOM 11396 N N . GLU B 2 590 ? 133.301 158.171 177.688 1.00 150.42 594 GLU B N 1
ATOM 11397 C CA . GLU B 2 590 ? 132.218 159.004 177.155 1.00 150.42 594 GLU B CA 1
ATOM 11398 C C . GLU B 2 590 ? 131.288 158.202 176.249 1.00 150.42 594 GLU B C 1
ATOM 11399 O O . GLU B 2 590 ? 130.995 158.592 175.121 1.00 150.42 594 GLU B O 1
ATOM 11405 N N . PHE B 2 591 ? 130.807 157.067 176.749 1.00 152.08 595 PHE B N 1
ATOM 11406 C CA . PHE B 2 591 ? 129.979 156.171 175.949 1.00 152.08 595 PHE B CA 1
ATOM 11407 C C . PHE B 2 591 ? 128.823 155.550 176.716 1.00 152.08 595 PHE B C 1
ATOM 11408 O O . PHE B 2 591 ? 127.833 155.157 176.090 1.00 152.08 595 PHE B O 1
ATOM 11416 N N . GLY B 2 592 ? 128.888 155.481 178.034 1.00 164.11 596 GLY B N 1
ATOM 11417 C CA . GLY B 2 592 ? 128.053 154.607 178.827 1.00 164.11 596 GLY B CA 1
ATOM 11418 C C . GLY B 2 592 ? 128.893 153.496 179.430 1.00 164.11 596 GLY B C 1
ATOM 11419 O O . GLY B 2 592 ? 130.047 153.276 179.045 1.00 164.11 596 GLY B O 1
ATOM 11420 N N . GLU B 2 593 ? 128.275 152.782 180.380 1.00 171.64 597 GLU B N 1
ATOM 11421 C CA . GLU B 2 593 ? 128.936 151.788 181.237 1.00 171.64 597 GLU B CA 1
ATOM 11422 C C . GLU B 2 593 ? 130.160 152.390 181.928 1.00 171.64 597 GLU B C 1
ATOM 11423 O O . GLU B 2 593 ? 131.305 151.997 181.683 1.00 171.64 597 GLU B O 1
ATOM 11425 N N . ILE B 2 594 ? 129.895 153.385 182.781 1.00 174.26 598 ILE B N 1
ATOM 11426 C CA . ILE B 2 594 ? 130.959 154.110 183.473 1.00 174.26 598 ILE B CA 1
ATOM 11427 C C . ILE B 2 594 ? 131.675 153.193 184.457 1.00 174.26 598 ILE B C 1
ATOM 11428 O O . ILE B 2 594 ? 132.893 153.295 184.650 1.00 174.26 598 ILE B O 1
ATOM 11433 N N . ASP B 2 595 ? 130.930 152.276 185.084 1.00 177.69 599 ASP B N 1
ATOM 11434 C CA . ASP B 2 595 ? 131.537 151.292 185.975 1.00 177.69 599 ASP B CA 1
ATOM 11435 C C . ASP B 2 595 ? 132.459 150.345 185.215 1.00 177.69 599 ASP B C 1
ATOM 11436 O O . ASP B 2 595 ? 133.545 150.007 185.700 1.00 177.69 599 ASP B O 1
ATOM 11438 N N . ARG B 2 596 ? 132.049 149.922 184.015 1.00 172.54 600 ARG B N 1
ATOM 11439 C CA . ARG B 2 596 ? 132.898 149.066 183.190 1.00 172.54 600 ARG B CA 1
ATOM 11440 C C . ARG B 2 596 ? 134.142 149.807 182.716 1.00 172.54 600 ARG B C 1
ATOM 11441 O O . ARG B 2 596 ? 135.237 149.231 182.671 1.00 172.54 600 ARG B O 1
ATOM 11443 N N . ALA B 2 597 ? 133.992 151.090 182.369 1.00 175.38 601 ALA B N 1
ATOM 11444 C CA . ALA B 2 597 ? 135.139 151.901 181.966 1.00 175.38 601 ALA B CA 1
ATOM 11445 C C . ALA B 2 597 ? 136.115 152.102 183.120 1.00 175.38 601 ALA B C 1
ATOM 11446 O O . ALA B 2 597 ? 137.335 152.028 182.928 1.00 175.38 601 ALA B O 1
ATOM 11448 N N . VAL B 2 598 ? 135.593 152.339 184.327 1.00 175.20 602 VAL B N 1
ATOM 11449 C CA . VAL B 2 598 ? 136.446 152.522 185.499 1.00 175.20 602 VAL B CA 1
ATOM 11450 C C . VAL B 2 598 ? 137.139 151.217 185.868 1.00 175.20 602 VAL B C 1
ATOM 11451 O O . VAL B 2 598 ? 138.304 151.215 186.284 1.00 175.20 602 VAL B O 1
ATOM 11453 N N . GLU B 2 599 ? 136.438 150.087 185.715 1.00 174.71 603 GLU B N 1
ATOM 11454 C CA . GLU B 2 599 ? 137.042 148.785 185.984 1.00 174.71 603 GLU B CA 1
ATOM 11455 C C . GLU B 2 599 ? 138.148 148.466 184.984 1.00 174.71 603 GLU B C 1
ATOM 11456 O O . GLU B 2 599 ? 139.206 147.951 185.367 1.00 174.71 603 GLU B O 1
ATOM 11462 N N . LEU B 2 600 ? 137.929 148.780 183.702 1.00 173.96 604 LEU B N 1
ATOM 11463 C CA . LEU B 2 600 ? 138.963 148.564 182.693 1.00 173.96 604 LEU B CA 1
ATOM 11464 C C . LEU B 2 600 ? 140.159 149.484 182.916 1.00 173.96 604 LEU B C 1
ATOM 11465 O O . LEU B 2 600 ? 141.311 149.071 182.727 1.00 173.96 604 LEU B O 1
ATOM 11467 N N . PHE B 2 601 ? 139.901 150.731 183.324 1.00 175.52 605 PHE B N 1
ATOM 11468 C CA . PHE B 2 601 ? 140.979 151.673 183.613 1.00 175.52 605 PHE B CA 1
ATOM 11469 C C . PHE B 2 601 ? 141.788 151.244 184.832 1.00 175.52 605 PHE B C 1
ATOM 11470 O O . PHE B 2 601 ? 143.015 151.385 184.847 1.00 175.52 605 PHE B O 1
ATOM 11478 N N . THR B 2 602 ? 141.119 150.722 185.863 1.00 174.78 606 THR B N 1
ATOM 11479 C CA . THR B 2 602 ? 141.834 150.247 187.043 1.00 174.78 606 THR B CA 1
ATOM 11480 C C . THR B 2 602 ? 142.559 148.936 186.771 1.00 174.78 606 THR B C 1
ATOM 11481 O O . THR B 2 602 ? 143.579 148.651 187.410 1.00 174.78 606 THR B O 1
ATOM 11483 N N . THR B 2 603 ? 142.056 148.130 185.835 1.00 170.19 607 THR B N 1
ATOM 11484 C CA . THR B 2 603 ? 142.704 146.863 185.520 1.00 170.19 607 THR B CA 1
ATOM 11485 C C . THR B 2 603 ? 143.944 147.074 184.657 1.00 170.19 607 THR B C 1
ATOM 11486 O O . THR B 2 603 ? 145.054 146.693 185.044 1.00 170.19 607 THR B O 1
ATOM 11490 N N . HIS B 2 604 ? 143.775 147.681 183.482 1.00 169.58 608 HIS B N 1
ATOM 11491 C CA . HIS B 2 604 ? 144.878 147.863 182.541 1.00 169.58 608 HIS B CA 1
ATOM 11492 C C . HIS B 2 604 ? 145.394 149.295 182.662 1.00 169.58 608 HIS B C 1
ATOM 11493 O O . HIS B 2 604 ? 145.035 150.184 181.891 1.00 169.58 608 HIS B O 1
ATOM 11500 N N . PHE B 2 605 ? 146.241 149.519 183.661 1.00 169.66 609 PHE B N 1
ATOM 11501 C CA . PHE B 2 605 ? 146.895 150.812 183.826 1.00 169.66 609 PHE B CA 1
ATOM 11502 C C . PHE B 2 605 ? 148.400 150.716 184.010 1.00 169.66 609 PHE B C 1
ATOM 11503 O O . PHE B 2 605 ? 149.133 151.566 183.499 1.00 169.66 609 PHE B O 1
ATOM 11511 N N . ILE B 2 606 ? 148.884 149.702 184.728 1.00 168.17 610 ILE B N 1
ATOM 11512 C CA . ILE B 2 606 ? 150.312 149.610 185.009 1.00 168.17 610 ILE B CA 1
ATOM 11513 C C . ILE B 2 606 ? 151.044 148.931 183.859 1.00 168.17 610 ILE B C 1
ATOM 11514 O O . ILE B 2 606 ? 152.201 149.255 183.564 1.00 168.17 610 ILE B O 1
ATOM 11516 N N . GLU B 2 607 ? 150.387 147.977 183.195 1.00 172.26 611 GLU B N 1
ATOM 11517 C CA . GLU B 2 607 ? 151.035 147.216 182.132 1.00 172.26 611 GLU B CA 1
ATOM 11518 C C . GLU B 2 607 ? 151.213 148.024 180.854 1.00 172.26 611 GLU B C 1
ATOM 11519 O O . GLU B 2 607 ? 152.027 147.643 180.006 1.00 172.26 611 GLU B O 1
ATOM 11521 N N . ILE B 2 608 ? 150.479 149.124 180.693 1.00 170.69 612 ILE B N 1
ATOM 11522 C CA . ILE B 2 608 ? 150.541 149.922 179.476 1.00 170.69 612 ILE B CA 1
ATOM 11523 C C . ILE B 2 608 ? 151.488 151.108 179.617 1.00 170.69 612 ILE B C 1
ATOM 11524 O O . ILE B 2 608 ? 151.771 151.790 178.627 1.00 170.69 612 ILE B O 1
ATOM 11529 N N . PHE B 2 609 ? 151.991 151.368 180.822 1.00 178.59 613 PHE B N 1
ATOM 11530 C CA . PHE B 2 609 ? 152.885 152.495 181.054 1.00 178.59 613 PHE B CA 1
ATOM 11531 C C . PHE B 2 609 ? 154.344 152.157 180.783 1.00 178.59 613 PHE B C 1
ATOM 11532 O O . PHE B 2 609 ? 155.062 152.967 180.190 1.00 178.59 613 PHE B O 1
ATOM 11540 N N . GLU B 2 610 ? 154.800 150.982 181.207 1.00 177.23 614 GLU B N 1
ATOM 11541 C CA . GLU B 2 610 ? 156.169 150.549 180.972 1.00 177.23 614 GLU B CA 1
ATOM 11542 C C . GLU B 2 610 ? 156.346 149.854 179.629 1.00 177.23 614 GLU B C 1
ATOM 11543 O O . GLU B 2 610 ? 157.479 149.522 179.265 1.00 177.23 614 GLU B O 1
ATOM 11545 N N . ASN B 2 611 ? 155.264 149.629 178.888 1.00 176.10 615 ASN B N 1
ATOM 11546 C CA . ASN B 2 611 ? 155.323 148.951 177.601 1.00 176.10 615 ASN B CA 1
ATOM 11547 C C . ASN B 2 611 ? 155.589 149.899 176.439 1.00 176.10 615 ASN B C 1
ATOM 11548 O O . ASN B 2 611 ? 155.678 149.440 175.295 1.00 176.10 615 ASN B O 1
ATOM 11550 N N . SER B 2 612 ? 155.717 151.197 176.696 1.00 173.13 616 SER B N 1
ATOM 11551 C CA . SER B 2 612 ? 155.949 152.178 175.644 1.00 173.13 616 SER B CA 1
ATOM 11552 C C . SER B 2 612 ? 157.447 152.413 175.491 1.00 173.13 616 SER B C 1
ATOM 11553 O O . SER B 2 612 ? 158.112 152.846 176.438 1.00 173.13 616 SER B O 1
ATOM 11556 N N . GLN B 2 613 ? 157.972 152.130 174.302 1.00 180.87 617 GLN B N 1
ATOM 11557 C CA . GLN B 2 613 ? 159.374 152.370 173.990 1.00 180.87 617 GLN B CA 1
ATOM 11558 C C . GLN B 2 613 ? 159.632 153.787 173.493 1.00 180.87 617 GLN B C 1
ATOM 11559 O O . GLN B 2 613 ? 160.792 154.153 173.280 1.00 180.87 617 GLN B O 1
ATOM 11561 N N . ASN B 2 614 ? 158.584 154.584 173.303 1.00 180.16 618 ASN B N 1
ATOM 11562 C CA . ASN B 2 614 ? 158.709 155.971 172.887 1.00 180.16 618 ASN B CA 1
ATOM 11563 C C . ASN B 2 614 ? 157.990 156.857 173.893 1.00 180.16 618 ASN B C 1
ATOM 11564 O O . ASN B 2 614 ? 157.292 156.375 174.789 1.00 180.16 618 ASN B O 1
ATOM 11566 N N . LYS B 2 615 ? 158.179 158.168 173.745 1.00 180.12 619 LYS B N 1
ATOM 11567 C CA . LYS B 2 615 ? 157.574 159.146 174.638 1.00 180.12 619 LYS B CA 1
ATOM 11568 C C . LYS B 2 615 ? 156.802 160.224 173.883 1.00 180.12 619 LYS B C 1
ATOM 11569 O O . LYS B 2 615 ? 156.667 161.347 174.378 1.00 180.12 619 LYS B O 1
ATOM 11571 N N . ASN B 2 616 ? 156.295 159.906 172.697 1.00 173.51 620 ASN B N 1
ATOM 11572 C CA . ASN B 2 616 ? 155.524 160.849 171.904 1.00 173.51 620 ASN B CA 1
ATOM 11573 C C . ASN B 2 616 ? 154.060 160.840 172.331 1.00 173.51 620 ASN B C 1
ATOM 11574 O O . ASN B 2 616 ? 153.600 159.949 173.049 1.00 173.51 620 ASN B O 1
ATOM 11576 N N . LEU B 2 617 ? 153.325 161.858 171.880 1.00 163.69 621 LEU B N 1
ATOM 11577 C CA . LEU B 2 617 ? 151.896 161.917 172.170 1.00 163.69 621 LEU B CA 1
ATOM 11578 C C . LEU B 2 617 ? 151.113 160.907 171.341 1.00 163.69 621 LEU B C 1
ATOM 11579 O O . LEU B 2 617 ? 149.999 160.526 171.721 1.00 163.69 621 LEU B O 1
ATOM 11581 N N . TYR B 2 618 ? 151.669 160.473 170.208 1.00 161.73 622 TYR B N 1
ATOM 11582 C CA . TYR B 2 618 ? 151.016 159.456 169.391 1.00 161.73 622 TYR B CA 1
ATOM 11583 C C . TYR B 2 618 ? 151.065 158.095 170.076 1.00 161.73 622 TYR B C 1
ATOM 11584 O O . TYR B 2 618 ? 150.028 157.507 170.402 1.00 161.73 622 TYR B O 1
ATOM 11593 N N . SER B 2 619 ? 152.273 157.582 170.307 1.00 169.81 623 SER B N 1
ATOM 11594 C CA . SER B 2 619 ? 152.486 156.283 170.945 1.00 169.81 623 SER B CA 1
ATOM 11595 C C . SER B 2 619 ? 153.561 156.467 172.011 1.00 169.81 623 SER B C 1
ATOM 11596 O O . SER B 2 619 ? 154.757 156.357 171.727 1.00 169.81 623 SER B O 1
ATOM 11599 N N . GLY B 2 620 ? 153.131 156.745 173.235 1.00 176.23 624 GLY B N 1
ATOM 11600 C CA . GLY B 2 620 ? 154.059 156.946 174.332 1.00 176.23 624 GLY B CA 1
ATOM 11601 C C . GLY B 2 620 ? 153.299 157.161 175.619 1.00 176.23 624 GLY B C 1
ATOM 11602 O O . GLY B 2 620 ? 152.066 157.201 175.638 1.00 176.23 624 GLY B O 1
ATOM 11603 N N . GLN B 2 621 ? 154.065 157.330 176.701 1.00 178.48 625 GLN B N 1
ATOM 11604 C CA . GLN B 2 621 ? 153.481 157.419 178.037 1.00 178.48 625 GLN B CA 1
ATOM 11605 C C . GLN B 2 621 ? 152.738 158.728 178.277 1.00 178.48 625 GLN B C 1
ATOM 11606 O O . GLN B 2 621 ? 152.003 158.833 179.267 1.00 178.48 625 GLN B O 1
ATOM 11608 N N . ALA B 2 622 ? 152.919 159.722 177.400 1.00 175.73 626 ALA B N 1
ATOM 11609 C CA . ALA B 2 622 ? 152.235 161.003 177.553 1.00 175.73 626 ALA B CA 1
ATOM 11610 C C . ALA B 2 622 ? 150.726 160.854 177.402 1.00 175.73 626 ALA B C 1
ATOM 11611 O O . ALA B 2 622 ? 149.960 161.512 178.112 1.00 175.73 626 ALA B O 1
ATOM 11613 N N . GLY B 2 623 ? 150.281 159.986 176.490 1.00 174.41 627 GLY B N 1
ATOM 11614 C CA . GLY B 2 623 ? 148.851 159.766 176.323 1.00 174.41 627 GLY B CA 1
ATOM 11615 C C . GLY B 2 623 ? 148.210 159.073 177.511 1.00 174.41 627 GLY B C 1
ATOM 11616 O O . GLY B 2 623 ? 147.101 159.426 177.924 1.00 174.41 627 GLY B O 1
ATOM 11617 N N . ILE B 2 624 ? 148.900 158.074 178.074 1.00 174.15 628 ILE B N 1
ATOM 11618 C CA . ILE B 2 624 ? 148.408 157.391 179.270 1.00 174.15 628 ILE B CA 1
ATOM 11619 C C . ILE B 2 624 ? 148.377 158.352 180.454 1.00 174.15 628 ILE B C 1
ATOM 11620 O O . ILE B 2 624 ? 147.414 158.366 181.234 1.00 174.15 628 ILE B O 1
ATOM 11625 N N . LEU B 2 625 ? 149.408 159.199 180.580 1.00 177.15 629 LEU B N 1
ATOM 11626 C CA . LEU B 2 625 ? 149.407 160.238 181.608 1.00 177.15 629 LEU B CA 1
ATOM 11627 C C . LEU B 2 625 ? 148.282 161.246 181.399 1.00 177.15 629 LEU B C 1
ATOM 11628 O O . LEU B 2 625 ? 147.694 161.722 182.375 1.00 177.15 629 LEU B O 1
ATOM 11633 N N . LEU B 2 626 ? 147.947 161.550 180.142 1.00 176.89 630 LEU B N 1
ATOM 11634 C CA . LEU B 2 626 ? 146.869 162.490 179.848 1.00 176.89 630 LEU B CA 1
ATOM 11635 C C . LEU B 2 626 ? 145.512 161.910 180.232 1.00 176.89 630 LEU B C 1
ATOM 11636 O O . LEU B 2 626 ? 144.676 162.602 180.826 1.00 176.89 630 LEU B O 1
ATOM 11641 N N . VAL B 2 627 ? 145.275 160.642 179.887 1.00 169.87 631 VAL B N 1
ATOM 11642 C CA . VAL B 2 627 ? 144.003 160.006 180.225 1.00 169.87 631 VAL B CA 1
ATOM 11643 C C . VAL B 2 627 ? 143.885 159.811 181.735 1.00 169.87 631 VAL B C 1
ATOM 11644 O O . VAL B 2 627 ? 142.809 160.005 182.316 1.00 169.87 631 VAL B O 1
ATOM 11648 N N . GLY B 2 628 ? 144.996 159.478 182.402 1.00 179.21 632 GLY B N 1
ATOM 11649 C CA . GLY B 2 628 ? 144.979 159.384 183.855 1.00 179.21 632 GLY B CA 1
ATOM 11650 C C . GLY B 2 628 ? 144.753 160.724 184.533 1.00 179.21 632 GLY B C 1
ATOM 11651 O O . GLY B 2 628 ? 144.072 160.803 185.556 1.00 179.21 632 GLY B O 1
ATOM 11652 N N . LEU B 2 629 ? 145.307 161.796 183.959 1.00 177.04 633 LEU B N 1
ATOM 11653 C CA . LEU B 2 629 ? 145.072 163.142 184.471 1.00 177.04 633 LEU B CA 1
ATOM 11654 C C . LEU B 2 629 ? 143.615 163.552 184.289 1.00 177.04 633 LEU B C 1
ATOM 11655 O O . LEU B 2 629 ? 143.027 164.198 185.167 1.00 177.04 633 LEU B O 1
ATOM 11660 N N . TYR B 2 630 ? 143.021 163.184 183.151 1.00 175.50 634 TYR B N 1
ATOM 11661 C CA . TYR B 2 630 ? 141.606 163.457 182.913 1.00 175.50 634 TYR B CA 1
ATOM 11662 C C . TYR B 2 630 ? 140.722 162.681 183.884 1.00 175.50 634 TYR B C 1
ATOM 11663 O O . TYR B 2 630 ? 139.720 163.205 184.387 1.00 175.50 634 TYR B O 1
ATOM 11672 N N . PHE B 2 631 ? 141.091 161.430 184.171 1.00 174.90 635 PHE B N 1
ATOM 11673 C CA . PHE B 2 631 ? 140.348 160.643 185.151 1.00 174.90 635 PHE B CA 1
ATOM 11674 C C . PHE B 2 631 ? 140.527 161.179 186.567 1.00 174.90 635 PHE B C 1
ATOM 11675 O O . PHE B 2 631 ? 139.606 161.074 187.383 1.00 174.90 635 PHE B O 1
ATOM 11683 N N . LEU B 2 632 ? 141.696 161.747 186.879 1.00 178.34 636 LEU B N 1
ATOM 11684 C CA . LEU B 2 632 ? 141.887 162.388 188.178 1.00 178.34 636 LEU B CA 1
ATOM 11685 C C . LEU B 2 632 ? 141.059 163.660 188.300 1.00 178.34 636 LEU B C 1
ATOM 11686 O O . LEU B 2 632 ? 140.544 163.971 189.381 1.00 178.34 636 LEU B O 1
ATOM 11691 N N . SER B 2 633 ? 140.944 164.420 187.209 1.00 176.67 637 SER B N 1
ATOM 11692 C CA . SER B 2 633 ? 140.097 165.610 187.223 1.00 176.67 637 SER B CA 1
ATOM 11693 C C . SER B 2 633 ? 138.624 165.237 187.342 1.00 176.67 637 SER B C 1
ATOM 11694 O O . SER B 2 633 ? 137.852 165.937 188.007 1.00 176.67 637 SER B O 1
ATOM 11697 N N . LYS B 2 634 ? 138.218 164.137 186.703 1.00 173.93 638 LYS B N 1
ATOM 11698 C CA . LYS B 2 634 ? 136.830 163.697 186.797 1.00 173.93 638 LYS B CA 1
ATOM 11699 C C . LYS B 2 634 ? 136.527 163.085 188.161 1.00 173.93 638 LYS B C 1
ATOM 11700 O O . LYS B 2 634 ? 135.396 163.178 188.651 1.00 173.93 638 LYS B O 1
ATOM 11706 N N . GLY B 2 635 ? 137.519 162.458 188.787 1.00 177.28 639 GLY B N 1
ATOM 11707 C CA . GLY B 2 635 ? 137.318 161.834 190.077 1.00 177.28 639 GLY B CA 1
ATOM 11708 C C . GLY B 2 635 ? 136.753 160.435 190.030 1.00 177.28 639 GLY B C 1
ATOM 11709 O O . GLY B 2 635 ? 136.039 160.035 190.957 1.00 177.28 639 GLY B O 1
ATOM 11710 N N . GLU B 2 636 ? 137.046 159.672 188.978 1.00 174.55 640 GLU B N 1
ATOM 11711 C CA . GLU B 2 636 ? 136.497 158.332 188.826 1.00 174.55 640 GLU B CA 1
ATOM 11712 C C . GLU B 2 636 ? 137.326 157.254 189.515 1.00 174.55 640 GLU B C 1
ATOM 11713 O O . GLU B 2 636 ? 136.865 156.112 189.611 1.00 174.55 640 GLU B O 1
ATOM 11715 N N . ILE B 2 637 ? 138.525 157.579 189.995 1.00 178.27 641 ILE B N 1
ATOM 11716 C CA . ILE B 2 637 ? 139.388 156.616 190.665 1.00 178.27 641 ILE B CA 1
ATOM 11717 C C . ILE B 2 637 ? 139.679 157.111 192.078 1.00 178.27 641 ILE B C 1
ATOM 11718 O O . ILE B 2 637 ? 139.236 158.182 192.493 1.00 178.27 641 ILE B O 1
ATOM 11723 N N . ASP B 2 638 ? 140.437 156.306 192.817 1.00 181.67 642 ASP B N 1
ATOM 11724 C CA . ASP B 2 638 ? 140.764 156.612 194.199 1.00 181.67 642 ASP B CA 1
ATOM 11725 C C . ASP B 2 638 ? 142.165 157.210 194.315 1.00 181.67 642 ASP B C 1
ATOM 11726 O O . ASP B 2 638 ? 142.951 157.231 193.363 1.00 181.67 642 ASP B O 1
ATOM 11731 N N . ASN B 2 639 ? 142.470 157.698 195.521 1.00 178.14 643 ASN B N 1
ATOM 11732 C CA . ASN B 2 639 ? 143.745 158.362 195.768 1.00 178.14 643 ASN B CA 1
ATOM 11733 C C . ASN B 2 639 ? 144.911 157.382 195.754 1.00 178.14 643 ASN B C 1
ATOM 11734 O O . ASN B 2 639 ? 146.033 157.771 195.412 1.00 178.14 643 ASN B O 1
ATOM 11739 N N . LYS B 2 640 ? 144.662 156.117 196.111 1.00 174.09 644 LYS B N 1
ATOM 11740 C CA . LYS B 2 640 ? 145.715 155.105 196.082 1.00 174.09 644 LYS B CA 1
ATOM 11741 C C . LYS B 2 640 ? 146.192 154.840 194.659 1.00 174.09 644 LYS B C 1
ATOM 11742 O O . LYS B 2 640 ? 147.389 154.633 194.426 1.00 174.09 644 LYS B O 1
ATOM 11744 N N . LEU B 2 641 ? 145.271 154.837 193.695 1.00 173.25 645 LEU B N 1
ATOM 11745 C CA . LEU B 2 641 ? 145.660 154.743 192.294 1.00 173.25 645 LEU B CA 1
ATOM 11746 C C . LEU B 2 641 ? 146.193 156.069 191.761 1.00 173.25 645 LEU B C 1
ATOM 11747 O O . LEU B 2 641 ? 147.090 156.075 190.910 1.00 173.25 645 LEU B O 1
ATOM 11752 N N . GLY B 2 642 ? 145.669 157.196 192.251 1.00 174.72 646 GLY B N 1
ATOM 11753 C CA . GLY B 2 642 ? 146.052 158.482 191.692 1.00 174.72 646 GLY B CA 1
ATOM 11754 C C . GLY B 2 642 ? 147.319 159.091 192.255 1.00 174.72 646 GLY B C 1
ATOM 11755 O O . GLY B 2 642 ? 147.787 160.104 191.726 1.00 174.72 646 GLY B O 1
ATOM 11756 N N . GLU B 2 643 ? 147.878 158.511 193.320 1.00 175.86 647 GLU B N 1
ATOM 11757 C CA . GLU B 2 643 ? 149.055 159.105 193.950 1.00 175.86 647 GLU B CA 1
ATOM 11758 C C . GLU B 2 643 ? 150.308 158.923 193.098 1.00 175.86 647 GLU B C 1
ATOM 11759 O O . GLU B 2 643 ? 151.088 159.865 192.918 1.00 175.86 647 GLU B O 1
ATOM 11761 N N . GLU B 2 644 ? 150.519 157.719 192.562 1.00 179.35 648 GLU B N 1
ATOM 11762 C CA . GLU B 2 644 ? 151.759 157.430 191.850 1.00 179.35 648 GLU B CA 1
ATOM 11763 C C . GLU B 2 644 ? 151.788 157.997 190.437 1.00 179.35 648 GLU B C 1
ATOM 11764 O O . GLU B 2 644 ? 152.866 158.034 189.832 1.00 179.35 648 GLU B O 1
ATOM 11770 N N . ILE B 2 645 ? 150.643 158.441 189.907 1.00 174.31 649 ILE B N 1
ATOM 11771 C CA . ILE B 2 645 ? 150.598 158.996 188.554 1.00 174.31 649 ILE B CA 1
ATOM 11772 C C . ILE B 2 645 ? 151.371 160.308 188.490 1.00 174.31 649 ILE B C 1
ATOM 11773 O O . ILE B 2 645 ? 152.143 160.550 187.554 1.00 174.31 649 ILE B O 1
ATOM 11778 N N . LEU B 2 646 ? 151.192 161.161 189.503 1.00 176.95 650 LEU B N 1
ATOM 11779 C CA . LEU B 2 646 ? 151.926 162.423 189.566 1.00 176.95 650 LEU B CA 1
ATOM 11780 C C . LEU B 2 646 ? 153.417 162.188 189.782 1.00 176.95 650 LEU B C 1
ATOM 11781 O O . LEU B 2 646 ? 154.251 162.913 189.227 1.00 176.95 650 LEU B O 1
ATOM 11786 N N . ILE B 2 647 ? 153.766 161.171 190.576 1.00 176.89 651 ILE B N 1
ATOM 11787 C CA . ILE B 2 647 ? 155.170 160.857 190.833 1.00 176.89 651 ILE B CA 1
ATOM 11788 C C . ILE B 2 647 ? 155.847 160.337 189.571 1.00 176.89 651 ILE B C 1
ATOM 11789 O O . ILE B 2 647 ? 157.008 160.662 189.294 1.00 176.89 651 ILE B O 1
ATOM 11791 N N . ARG B 2 648 ? 155.137 159.521 188.788 1.00 179.19 652 ARG B N 1
ATOM 11792 C CA . ARG B 2 648 ? 155.706 159.038 187.534 1.00 179.19 652 ARG B CA 1
ATOM 11793 C C . ARG B 2 648 ? 155.702 160.119 186.459 1.00 179.19 652 ARG B C 1
ATOM 11794 O O . ARG B 2 648 ? 156.506 160.060 185.522 1.00 179.19 652 ARG B O 1
ATOM 11802 N N . LEU B 2 649 ? 154.812 161.109 186.572 1.00 178.69 653 LEU B N 1
ATOM 11803 C CA . LEU B 2 649 ? 154.839 162.237 185.647 1.00 178.69 653 LEU B CA 1
ATOM 11804 C C . LEU B 2 649 ? 155.965 163.212 185.965 1.00 178.69 653 LEU B C 1
ATOM 11805 O O . LEU B 2 649 ? 156.483 163.868 185.054 1.00 178.69 653 LEU B O 1
ATOM 11807 N N . ARG B 2 650 ? 156.335 163.337 187.243 1.00 182.19 654 ARG B N 1
ATOM 11808 C CA . ARG B 2 650 ? 157.450 164.205 187.619 1.00 182.19 654 ARG B CA 1
ATOM 11809 C C . ARG B 2 650 ? 158.774 163.657 187.097 1.00 182.19 654 ARG B C 1
ATOM 11810 O O . ARG B 2 650 ? 159.669 164.420 186.711 1.00 182.19 654 ARG B O 1
ATOM 11818 N N . GLU B 2 651 ? 158.920 162.330 187.091 1.00 185.21 655 GLU B N 1
ATOM 11819 C CA . GLU B 2 651 ? 160.115 161.713 186.528 1.00 185.21 655 GLU B CA 1
ATOM 11820 C C . GLU B 2 651 ? 160.175 161.867 185.015 1.00 185.21 655 GLU B C 1
ATOM 11821 O O . GLU B 2 651 ? 161.263 161.778 184.436 1.00 185.21 655 GLU B O 1
ATOM 11823 N N . TYR B 2 652 ? 159.032 162.087 184.366 1.00 185.76 656 TYR B N 1
ATOM 11824 C CA . TYR B 2 652 ? 159.002 162.366 182.938 1.00 185.76 656 TYR B CA 1
ATOM 11825 C C . TYR B 2 652 ? 159.448 163.786 182.608 1.00 185.76 656 TYR B C 1
ATOM 11826 O O . TYR B 2 652 ? 159.913 164.028 181.489 1.00 185.76 656 TYR B O 1
ATOM 11835 N N . THR B 2 653 ? 159.332 164.726 183.547 1.00 186.83 657 THR B N 1
ATOM 11836 C CA . THR B 2 653 ? 159.638 166.120 183.251 1.00 186.83 657 THR B CA 1
ATOM 11837 C C . THR B 2 653 ? 160.927 166.635 183.875 1.00 186.83 657 THR B C 1
ATOM 11838 O O . THR B 2 653 ? 161.479 167.612 183.365 1.00 186.83 657 THR B O 1
ATOM 11842 N N . LEU B 2 654 ? 161.436 166.013 184.947 1.00 190.18 658 LEU B N 1
ATOM 11843 C CA . LEU B 2 654 ? 162.702 166.481 185.516 1.00 190.18 658 LEU B CA 1
ATOM 11844 C C . LEU B 2 654 ? 163.881 166.186 184.593 1.00 190.18 658 LEU B C 1
ATOM 11845 O O . LEU B 2 654 ? 164.807 166.998 184.482 1.00 190.18 658 LEU B O 1
ATOM 11850 N N . ASN B 2 655 ? 163.868 165.033 183.922 1.00 194.71 659 ASN B N 1
ATOM 11851 C CA . ASN B 2 655 ? 164.885 164.777 182.907 1.00 194.71 659 ASN B CA 1
ATOM 11852 C C . ASN B 2 655 ? 164.605 165.558 181.629 1.00 194.71 659 ASN B C 1
ATOM 11853 O O . ASN B 2 655 ? 165.527 165.819 180.849 1.00 194.71 659 ASN B O 1
ATOM 11858 N N . TYR B 2 656 ? 163.341 165.924 181.398 1.00 193.86 660 TYR B N 1
ATOM 11859 C CA . TYR B 2 656 ? 162.988 166.715 180.223 1.00 193.86 660 TYR B CA 1
ATOM 11860 C C . TYR B 2 656 ? 163.504 168.143 180.342 1.00 193.86 660 TYR B C 1
ATOM 11861 O O . TYR B 2 656 ? 163.903 168.753 179.343 1.00 193.86 660 TYR B O 1
ATOM 11870 N N . ILE B 2 657 ? 163.473 168.700 181.555 1.00 194.73 661 ILE B N 1
ATOM 11871 C CA . ILE B 2 657 ? 163.994 170.048 181.783 1.00 194.73 661 ILE B CA 1
ATOM 11872 C C . ILE B 2 657 ? 165.510 170.068 181.608 1.00 194.73 661 ILE B C 1
ATOM 11873 O O . ILE B 2 657 ? 166.064 170.944 180.931 1.00 194.73 661 ILE B O 1
ATOM 11878 N N . GLU B 2 658 ? 166.199 169.084 182.191 1.00 198.26 662 GLU B N 1
ATOM 11879 C CA . GLU B 2 658 ? 167.656 169.032 182.097 1.00 198.26 662 GLU B CA 1
ATOM 11880 C C . GLU B 2 658 ? 168.109 168.631 180.697 1.00 198.26 662 GLU B C 1
ATOM 11881 O O . GLU B 2 658 ? 169.048 169.217 180.146 1.00 198.26 662 GLU B O 1
ATOM 11883 N N . ASN B 2 659 ? 167.452 167.632 180.104 1.00 202.95 663 ASN B N 1
ATOM 11884 C CA . ASN B 2 659 ? 167.759 167.163 178.753 1.00 202.95 663 ASN B CA 1
ATOM 11885 C C . ASN B 2 659 ? 166.522 167.360 177.886 1.00 202.95 663 ASN B C 1
ATOM 11886 O O . ASN B 2 659 ? 165.593 166.538 177.916 1.00 202.95 663 ASN B O 1
ATOM 11888 N N . PRO B 2 660 ? 166.462 168.440 177.100 1.00 204.66 664 PRO B N 1
ATOM 11889 C CA . PRO B 2 660 ? 165.267 168.680 176.279 1.00 204.66 664 PRO B CA 1
ATOM 11890 C C . PRO B 2 660 ? 165.205 167.855 175.005 1.00 204.66 664 PRO B C 1
ATOM 11891 O O . PRO B 2 660 ? 164.104 167.667 174.472 1.00 204.66 664 PRO B O 1
ATOM 11895 N N . GLU B 2 661 ? 166.336 167.361 174.498 1.00 202.44 665 GLU B N 1
ATOM 11896 C CA . GLU B 2 661 ? 166.314 166.614 173.244 1.00 202.44 665 GLU B CA 1
ATOM 11897 C C . GLU B 2 661 ? 165.771 165.206 173.454 1.00 202.44 665 GLU B C 1
ATOM 11898 O O . GLU B 2 661 ? 164.673 164.880 172.985 1.00 202.44 665 GLU B O 1
ATOM 11904 N N . THR B 2 662 ? 166.497 164.391 174.234 1.00 199.16 666 THR B N 1
ATOM 11905 C CA . THR B 2 662 ? 166.247 162.974 174.524 1.00 199.16 666 THR B CA 1
ATOM 11906 C C . THR B 2 662 ? 165.826 162.152 173.308 1.00 199.16 666 THR B C 1
ATOM 11907 O O . THR B 2 662 ? 166.657 161.489 172.679 1.00 199.16 666 THR B O 1
ATOM 11911 N N . PHE B 2 663 ? 164.536 162.191 172.977 1.00 197.63 667 PHE B N 1
ATOM 11912 C CA . PHE B 2 663 ? 163.976 161.429 171.869 1.00 197.63 667 PHE B CA 1
ATOM 11913 C C . PHE B 2 663 ? 163.637 162.299 170.663 1.00 197.63 667 PHE B C 1
ATOM 11914 O O . PHE B 2 663 ? 162.880 161.860 169.791 1.00 197.63 667 PHE B O 1
ATOM 11922 N N . CYS B 2 664 ? 164.182 163.518 170.593 1.00 200.08 668 CYS B N 1
ATOM 11923 C CA . CYS B 2 664 ? 163.891 164.408 169.472 1.00 200.08 668 CYS B CA 1
ATOM 11924 C C . CYS B 2 664 ? 164.516 163.910 168.175 1.00 200.08 668 CYS B C 1
ATOM 11925 O O . CYS B 2 664 ? 163.945 164.120 167.097 1.00 200.08 668 CYS B O 1
ATOM 11928 N N . LYS B 2 665 ? 165.675 163.260 168.267 1.00 201.77 669 LYS B N 1
ATOM 11929 C CA . LYS B 2 665 ? 166.428 162.621 167.173 1.00 201.77 669 LYS B CA 1
ATOM 11930 C C . LYS B 2 665 ? 166.812 163.684 166.137 1.00 201.77 669 LYS B C 1
ATOM 11931 O O . LYS B 2 665 ? 167.105 164.834 166.490 1.00 201.77 669 LYS B O 1
ATOM 11933 N N . VAL B 2 666 ? 166.818 163.307 164.857 1.00 202.42 670 VAL B N 1
ATOM 11934 C CA . VAL B 2 666 ? 167.238 164.218 163.798 1.00 202.42 670 VAL B CA 1
ATOM 11935 C C . VAL B 2 666 ? 166.150 165.254 163.535 1.00 202.42 670 VAL B C 1
ATOM 11936 O O . VAL B 2 666 ? 164.996 165.106 163.942 1.00 202.42 670 VAL B O 1
ATOM 11940 N N . GLY B 2 667 ? 166.535 166.323 162.842 1.00 203.50 671 GLY B N 1
ATOM 11941 C CA . GLY B 2 667 ? 165.632 167.424 162.568 1.00 203.50 671 GLY B CA 1
ATOM 11942 C C . GLY B 2 667 ? 164.891 167.318 161.250 1.00 203.50 671 GLY B C 1
ATOM 11943 O O . GLY B 2 667 ? 165.092 168.142 160.353 1.00 203.50 671 GLY B O 1
ATOM 11944 N N . ALA B 2 668 ? 164.031 166.308 161.120 1.00 205.71 672 ALA B N 1
ATOM 11945 C CA . ALA B 2 668 ? 163.240 166.127 159.908 1.00 205.71 672 ALA B CA 1
ATOM 11946 C C . ALA B 2 668 ? 162.117 167.155 159.826 1.00 205.71 672 ALA B C 1
ATOM 11947 O O . ALA B 2 668 ? 161.644 167.649 160.855 1.00 205.71 672 ALA B O 1
ATOM 11949 N N . SER B 2 669 ? 161.683 167.483 158.608 1.00 210.18 673 SER B N 1
ATOM 11950 C CA . SER B 2 669 ? 160.644 168.489 158.420 1.00 210.18 673 SER B CA 1
ATOM 11951 C C . SER B 2 669 ? 159.646 168.078 157.343 1.00 210.18 673 SER B C 1
ATOM 11952 O O . SER B 2 669 ? 159.016 168.937 156.717 1.00 210.18 673 SER B O 1
ATOM 11955 N N . ASP B 2 670 ? 159.493 166.773 157.121 1.00 211.13 674 ASP B N 1
ATOM 11956 C CA . ASP B 2 670 ? 158.538 166.273 156.138 1.00 211.13 674 ASP B CA 1
ATOM 11957 C C . ASP B 2 670 ? 157.593 165.266 156.780 1.00 211.13 674 ASP B C 1
ATOM 11958 O O . ASP B 2 670 ? 157.865 164.769 157.877 1.00 211.13 674 ASP B O 1
ATOM 11963 N N . VAL B 2 671 ? 156.480 164.960 156.113 1.00 207.52 675 VAL B N 1
ATOM 11964 C CA . VAL B 2 671 ? 155.533 163.990 156.652 1.00 207.52 675 VAL B CA 1
ATOM 11965 C C . VAL B 2 671 ? 155.253 162.856 155.661 1.00 207.52 675 VAL B C 1
ATOM 11966 O O . VAL B 2 671 ? 155.423 161.683 156.016 1.00 207.52 675 VAL B O 1
ATOM 11970 N N . GLN B 2 672 ? 154.886 163.191 154.414 1.00 214.10 676 GLN B N 1
ATOM 11971 C CA . GLN B 2 672 ? 154.513 162.260 153.345 1.00 214.10 676 GLN B CA 1
ATOM 11972 C C . GLN B 2 672 ? 153.476 161.224 153.776 1.00 214.10 676 GLN B C 1
ATOM 11973 O O . GLN B 2 672 ? 152.277 161.516 153.820 1.00 214.10 676 GLN B O 1
ATOM 11979 N N . SER B 2 673 ? 153.935 160.012 154.095 1.00 208.01 677 SER B N 1
ATOM 11980 C CA . SER B 2 673 ? 153.073 158.926 154.543 1.00 208.01 677 SER B CA 1
ATOM 11981 C C . SER B 2 673 ? 153.063 158.778 156.062 1.00 208.01 677 SER B C 1
ATOM 11982 O O . SER B 2 673 ? 152.453 157.835 156.579 1.00 208.01 677 SER B O 1
ATOM 11985 N N . ASN B 2 674 ? 153.776 159.662 156.770 1.00 198.59 678 ASN B N 1
ATOM 11986 C CA . ASN B 2 674 ? 153.769 159.829 158.225 1.00 198.59 678 ASN B CA 1
ATOM 11987 C C . ASN B 2 674 ? 154.274 158.627 159.021 1.00 198.59 678 ASN B C 1
ATOM 11988 O O . ASN B 2 674 ? 154.072 158.578 160.237 1.00 198.59 678 ASN B O 1
ATOM 11990 N N . ASP B 2 675 ? 154.872 157.632 158.368 1.00 190.37 679 ASP B N 1
ATOM 11991 C CA . ASP B 2 675 ? 155.698 156.660 159.087 1.00 190.37 679 ASP B CA 1
ATOM 11992 C C . ASP B 2 675 ? 157.155 157.089 159.326 1.00 190.37 679 ASP B C 1
ATOM 11993 O O . ASP B 2 675 ? 157.576 157.116 160.489 1.00 190.37 679 ASP B O 1
ATOM 11998 N N . PRO B 2 676 ? 157.989 157.434 158.280 1.00 205.25 680 PRO B N 1
ATOM 11999 C CA . PRO B 2 676 ? 159.442 157.469 158.526 1.00 205.25 680 PRO B CA 1
ATOM 12000 C C . PRO B 2 676 ? 159.995 158.748 159.158 1.00 205.25 680 PRO B C 1
ATOM 12001 O O . PRO B 2 676 ? 160.443 159.645 158.431 1.00 205.25 680 PRO B O 1
ATOM 12005 N N . TYR B 2 677 ? 159.979 158.830 160.498 1.00 206.90 681 TYR B N 1
ATOM 12006 C CA . TYR B 2 677 ? 160.646 159.889 161.274 1.00 206.90 681 TYR B CA 1
ATOM 12007 C C . TYR B 2 677 ? 160.086 161.275 160.930 1.00 206.90 681 TYR B C 1
ATOM 12008 O O . TYR B 2 677 ? 160.677 162.056 160.183 1.00 206.90 681 TYR B O 1
ATOM 12017 N N . GLU B 2 678 ? 158.890 161.522 161.470 1.00 198.87 682 GLU B N 1
ATOM 12018 C CA . GLU B 2 678 ? 158.001 162.624 161.109 1.00 198.87 682 GLU B CA 1
ATOM 12019 C C . GLU B 2 678 ? 158.613 164.004 161.343 1.00 198.87 682 GLU B C 1
ATOM 12020 O O . GLU B 2 678 ? 159.700 164.132 161.917 1.00 198.87 682 GLU B O 1
ATOM 12026 N N . ASN B 2 679 ? 157.888 165.052 160.948 1.00 200.51 683 ASN B N 1
ATOM 12027 C CA . ASN B 2 679 ? 158.346 166.432 161.095 1.00 200.51 683 ASN B CA 1
ATOM 12028 C C . ASN B 2 679 ? 158.340 166.924 162.541 1.00 200.51 683 ASN B C 1
ATOM 12029 O O . ASN B 2 679 ? 158.849 168.025 162.786 1.00 200.51 683 ASN B O 1
ATOM 12031 N N . PHE B 2 680 ? 157.795 166.133 163.478 1.00 188.68 684 PHE B N 1
ATOM 12032 C CA . PHE B 2 680 ? 157.645 166.368 164.919 1.00 188.68 684 PHE B CA 1
ATOM 12033 C C . PHE B 2 680 ? 157.183 167.775 165.295 1.00 188.68 684 PHE B C 1
ATOM 12034 O O . PHE B 2 680 ? 157.556 168.298 166.350 1.00 188.68 684 PHE B O 1
ATOM 12042 N N . GLY B 2 681 ? 156.314 168.365 164.482 1.00 175.80 685 GLY B N 1
ATOM 12043 C CA . GLY B 2 681 ? 155.700 169.641 164.793 1.00 175.80 685 GLY B CA 1
ATOM 12044 C C . GLY B 2 681 ? 154.297 169.425 165.325 1.00 175.80 685 GLY B C 1
ATOM 12045 O O . GLY B 2 681 ? 153.629 168.456 164.963 1.00 175.80 685 GLY B O 1
ATOM 12046 N N . GLY B 2 682 ? 153.860 170.326 166.205 1.00 168.14 686 GLY B N 1
ATOM 12047 C CA . GLY B 2 682 ? 152.490 170.297 166.684 1.00 168.14 686 GLY B CA 1
ATOM 12048 C C . GLY B 2 682 ? 152.205 169.160 167.654 1.00 168.14 686 GLY B C 1
ATOM 12049 O O . GLY B 2 682 ? 153.037 168.772 168.477 1.00 168.14 686 GLY B O 1
ATOM 12050 N N . LEU B 2 683 ? 150.988 168.633 167.557 1.00 162.07 687 LEU B N 1
ATOM 12051 C CA . LEU B 2 683 ? 150.509 167.567 168.424 1.00 162.07 687 LEU B CA 1
ATOM 12052 C C . LEU B 2 683 ? 150.754 166.212 167.761 1.00 162.07 687 LEU B C 1
ATOM 12053 O O . LEU B 2 683 ? 151.507 166.105 166.789 1.00 162.07 687 LEU B O 1
ATOM 12058 N N . LEU B 2 684 ? 150.127 165.163 168.315 1.00 163.57 688 LEU B N 1
ATOM 12059 C CA . LEU B 2 684 ? 150.131 163.788 167.810 1.00 163.57 688 LEU B CA 1
ATOM 12060 C C . LEU B 2 684 ? 151.539 163.215 167.692 1.00 163.57 688 LEU B C 1
ATOM 12061 O O . LEU B 2 684 ? 152.119 162.761 168.684 1.00 163.57 688 LEU B O 1
ATOM 12063 N N . TYR B 2 685 ? 152.092 163.232 166.478 1.00 162.62 689 TYR B N 1
ATOM 12064 C CA . TYR B 2 685 ? 153.485 162.860 166.263 1.00 162.62 689 TYR B CA 1
ATOM 12065 C C . TYR B 2 685 ? 154.455 163.949 166.699 1.00 162.62 689 TYR B C 1
ATOM 12066 O O . TYR B 2 685 ? 155.668 163.715 166.690 1.00 162.62 689 TYR B O 1
ATOM 12075 N N . GLY B 2 686 ? 153.953 165.124 167.075 1.00 166.84 690 GLY B N 1
ATOM 12076 C CA . GLY B 2 686 ? 154.804 166.264 167.319 1.00 166.84 690 GLY B CA 1
ATOM 12077 C C . GLY B 2 686 ? 155.501 166.251 168.663 1.00 166.84 690 GLY B C 1
ATOM 12078 O O . GLY B 2 686 ? 155.233 165.433 169.543 1.00 166.84 690 GLY B O 1
ATOM 12079 N N . HIS B 2 687 ? 156.425 167.200 168.805 1.00 180.55 691 HIS B N 1
ATOM 12080 C CA . HIS B 2 687 ? 157.187 167.397 170.030 1.00 180.55 691 HIS B CA 1
ATOM 12081 C C . HIS B 2 687 ? 156.460 168.278 171.038 1.00 180.55 691 HIS B C 1
ATOM 12082 O O . HIS B 2 687 ? 156.917 168.392 172.180 1.00 180.55 691 HIS B O 1
ATOM 12089 N N . ALA B 2 688 ? 155.345 168.891 170.650 1.00 165.89 692 ALA B N 1
ATOM 12090 C CA . ALA B 2 688 ? 154.656 169.862 171.489 1.00 165.89 692 ALA B CA 1
ATOM 12091 C C . ALA B 2 688 ? 153.486 169.270 172.261 1.00 165.89 692 ALA B C 1
ATOM 12092 O O . ALA B 2 688 ? 152.718 170.028 172.863 1.00 165.89 692 ALA B O 1
ATOM 12094 N N . GLY B 2 689 ? 153.321 167.946 172.252 1.00 166.93 693 GLY B N 1
ATOM 12095 C CA . GLY B 2 689 ? 152.285 167.336 173.065 1.00 166.93 693 GLY B CA 1
ATOM 12096 C C . GLY B 2 689 ? 152.581 167.407 174.549 1.00 166.93 693 GLY B C 1
ATOM 12097 O O . GLY B 2 689 ? 151.658 167.460 175.370 1.00 166.93 693 GLY B O 1
ATOM 12098 N N . VAL B 2 690 ? 153.866 167.432 174.914 1.00 174.51 694 VAL B N 1
ATOM 12099 C CA . VAL B 2 690 ? 154.243 167.565 176.318 1.00 174.51 694 VAL B CA 1
ATOM 12100 C C . VAL B 2 690 ? 153.870 168.944 176.855 1.00 174.51 694 VAL B C 1
ATOM 12101 O O . VAL B 2 690 ? 153.615 169.098 178.054 1.00 174.51 694 VAL B O 1
ATOM 12105 N N . ALA B 2 691 ? 153.780 169.952 175.980 1.00 169.82 695 ALA B N 1
ATOM 12106 C CA . ALA B 2 691 ? 153.242 171.243 176.391 1.00 169.82 695 ALA B CA 1
ATOM 12107 C C . ALA B 2 691 ? 151.759 171.147 176.717 1.00 169.82 695 ALA B C 1
ATOM 12108 O O . ALA B 2 691 ? 151.289 171.802 177.654 1.00 169.82 695 ALA B O 1
ATOM 12110 N N . TRP B 2 692 ? 151.011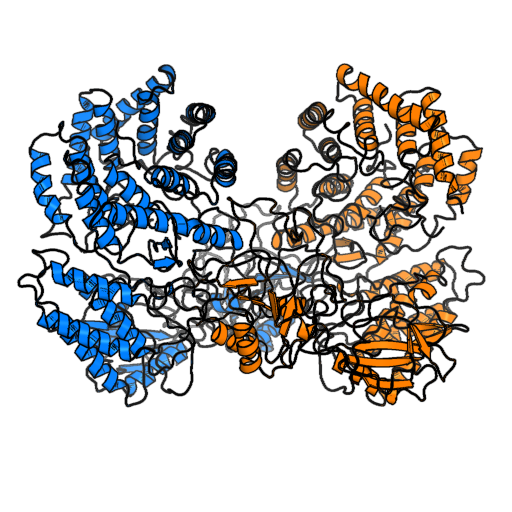 170.331 175.964 1.00 158.69 696 TRP B N 1
ATOM 12111 C CA . TRP B 2 692 ? 149.599 170.118 176.269 1.00 158.69 696 TRP B CA 1
ATOM 12112 C C . TRP B 2 692 ? 149.434 169.386 177.596 1.00 158.69 696 TRP B C 1
ATOM 12113 O O . TRP B 2 692 ? 148.544 169.718 178.392 1.00 158.69 696 TRP B O 1
ATOM 12124 N N . LEU B 2 693 ? 150.288 168.382 177.841 1.00 167.26 697 LEU B N 1
ATOM 12125 C CA . LEU B 2 693 ? 150.318 167.707 179.143 1.00 167.26 697 LEU B CA 1
ATOM 12126 C C . LEU B 2 693 ? 150.630 168.666 180.284 1.00 167.26 697 LEU B C 1
ATOM 12127 O O . LEU B 2 693 ? 149.982 168.613 181.335 1.00 167.26 697 LEU B O 1
ATOM 12132 N N . PHE B 2 694 ? 151.610 169.552 180.096 1.00 178.48 698 PHE B N 1
ATOM 12133 C CA . PHE B 2 694 ? 151.980 170.479 181.164 1.00 178.48 698 PHE B CA 1
ATOM 12134 C C . PHE B 2 694 ? 150.890 171.520 181.396 1.00 178.48 698 PHE B C 1
ATOM 12135 O O . PHE B 2 694 ? 150.643 171.923 182.539 1.00 178.48 698 PHE B O 1
ATOM 12143 N N . GLY B 2 695 ? 150.205 171.938 180.327 1.00 172.16 699 GLY B N 1
ATOM 12144 C CA . GLY B 2 695 ? 149.080 172.847 180.483 1.00 172.16 699 GLY B CA 1
ATOM 12145 C C . GLY B 2 695 ? 147.910 172.221 181.216 1.00 172.16 699 GLY B C 1
ATOM 12146 O O . GLY B 2 695 ? 147.331 172.838 182.116 1.00 172.16 699 GLY B O 1
ATOM 12147 N N . GLU B 2 696 ? 147.563 170.978 180.867 1.00 173.10 700 GLU B N 1
ATOM 12148 C CA . GLU B 2 696 ? 146.472 170.307 181.566 1.00 173.10 700 GLU B CA 1
ATOM 12149 C C . GLU B 2 696 ? 146.859 169.919 182.989 1.00 173.10 700 GLU B C 1
ATOM 12150 O O . GLU B 2 696 ? 145.984 169.782 183.851 1.00 173.10 700 GLU B O 1
ATOM 12156 N N . ALA B 2 697 ? 148.155 169.742 183.257 1.00 176.92 701 ALA B N 1
ATOM 12157 C CA . ALA B 2 697 ? 148.592 169.460 184.618 1.00 176.92 701 ALA B CA 1
ATOM 12158 C C . ALA B 2 697 ? 148.593 170.711 185.485 1.00 176.92 701 ALA B C 1
ATOM 12159 O O . ALA B 2 697 ? 148.276 170.634 186.678 1.00 176.92 701 ALA B O 1
ATOM 12161 N N . TYR B 2 698 ? 148.963 171.862 184.918 1.00 176.80 702 TYR B N 1
ATOM 12162 C CA . TYR B 2 698 ? 148.929 173.102 185.683 1.00 176.80 702 TYR B CA 1
ATOM 12163 C C . TYR B 2 698 ? 147.513 173.663 185.761 1.00 176.80 702 TYR B C 1
ATOM 12164 O O . TYR B 2 698 ? 147.239 174.533 186.595 1.00 176.80 702 TYR B O 1
ATOM 12173 N N . LYS B 2 699 ? 146.604 173.180 184.912 1.00 173.77 703 LYS B N 1
ATOM 12174 C CA . LYS B 2 699 ? 145.188 173.460 185.114 1.00 173.77 703 LYS B CA 1
ATOM 12175 C C . LYS B 2 699 ? 144.662 172.787 186.377 1.00 173.77 703 LYS B C 1
ATOM 12176 O O . LYS B 2 699 ? 143.858 173.376 187.108 1.00 173.77 703 LYS B O 1
ATOM 12178 N N . LEU B 2 700 ? 145.103 171.557 186.650 1.00 170.08 704 LEU B N 1
ATOM 12179 C CA . LEU B 2 700 ? 144.630 170.836 187.829 1.00 170.08 704 LEU B CA 1
ATOM 12180 C C . LEU B 2 700 ? 145.412 171.228 189.079 1.00 170.08 704 LEU B C 1
ATOM 12181 O O . LEU B 2 700 ? 144.854 171.803 190.020 1.00 170.08 704 LEU B O 1
ATOM 12186 N N . THR B 2 701 ? 146.706 170.923 189.107 1.00 171.29 705 THR B N 1
ATOM 12187 C CA . THR B 2 701 ? 147.557 171.243 190.242 1.00 171.29 705 THR B CA 1
ATOM 12188 C C . THR B 2 701 ? 148.216 172.599 190.004 1.00 171.29 705 THR B C 1
ATOM 12189 O O . THR B 2 701 ? 147.826 173.351 189.109 1.00 171.29 705 THR B O 1
ATOM 12193 N N . GLY B 2 702 ? 149.218 172.938 190.808 1.00 179.24 706 GLY B N 1
ATOM 12194 C CA . GLY B 2 702 ? 150.012 174.110 190.499 1.00 179.24 706 GLY B CA 1
ATOM 12195 C C . GLY B 2 702 ? 151.312 174.210 191.264 1.00 179.24 706 GLY B C 1
ATOM 12196 O O . GLY B 2 702 ? 151.333 174.155 192.498 1.00 179.24 706 GLY B O 1
ATOM 12197 N N . GLU B 2 703 ? 152.403 174.371 190.524 1.00 181.36 707 GLU B N 1
ATOM 12198 C CA . GLU B 2 703 ? 153.744 174.583 191.063 1.00 181.36 707 GLU B CA 1
ATOM 12199 C C . GLU B 2 703 ? 154.581 175.192 189.942 1.00 181.36 707 GLU B C 1
ATOM 12200 O O . GLU B 2 703 ? 154.111 175.336 188.806 1.00 181.36 707 GLU B O 1
ATOM 12206 N N . SER B 2 704 ? 155.822 175.550 190.255 1.00 187.23 708 SER B N 1
ATOM 12207 C CA . SER B 2 704 ? 156.729 176.129 189.273 1.00 187.23 708 SER B CA 1
ATOM 12208 C C . SER B 2 704 ? 157.520 175.083 188.499 1.00 187.23 708 SER B C 1
ATOM 12209 O O . SER B 2 704 ? 158.283 175.447 187.599 1.00 187.23 708 SER B O 1
ATOM 12211 N N . ILE B 2 705 ? 157.365 173.801 188.829 1.00 191.39 709 ILE B N 1
ATOM 12212 C CA . ILE B 2 705 ? 158.107 172.750 188.136 1.00 191.39 709 ILE B CA 1
ATOM 12213 C C . ILE B 2 705 ? 157.543 172.519 186.740 1.00 191.39 709 ILE B C 1
ATOM 12214 O O . ILE B 2 705 ? 158.289 172.372 185.766 1.00 191.39 709 ILE B O 1
ATOM 12216 N N . TYR B 2 706 ? 156.213 172.478 186.625 1.00 183.89 710 TYR B N 1
ATOM 12217 C CA . TYR B 2 706 ? 155.595 172.199 185.333 1.00 183.89 710 TYR B CA 1
ATOM 12218 C C . TYR B 2 706 ? 155.644 173.405 184.404 1.00 183.89 710 TYR B C 1
ATOM 12219 O O . TYR B 2 706 ? 155.701 173.235 183.181 1.00 183.89 710 TYR B O 1
ATOM 12228 N N . LYS B 2 707 ? 155.630 174.621 184.961 1.00 183.22 711 LYS B N 1
ATOM 12229 C CA . LYS B 2 707 ? 155.570 175.825 184.135 1.00 183.22 711 LYS B CA 1
ATOM 12230 C C . LYS B 2 707 ? 156.869 176.051 183.369 1.00 183.22 711 LYS B C 1
ATOM 12231 O O . LYS B 2 707 ? 156.843 176.464 182.203 1.00 183.22 711 LYS B O 1
ATOM 12233 N N . ASN B 2 708 ? 158.013 175.790 184.010 1.00 184.78 712 ASN B N 1
ATOM 12234 C CA . ASN B 2 708 ? 159.302 175.946 183.340 1.00 184.78 712 ASN B CA 1
ATOM 12235 C C . ASN B 2 708 ? 159.461 174.942 182.205 1.00 184.78 712 ASN B C 1
ATOM 12236 O O . ASN B 2 708 ? 159.944 175.292 181.120 1.00 184.78 712 ASN B O 1
ATOM 12238 N N . GLY B 2 709 ? 159.040 173.694 182.432 1.00 185.66 713 GLY B N 1
ATOM 12239 C CA . GLY B 2 709 ? 159.051 172.707 181.364 1.00 185.66 713 GLY B CA 1
ATOM 12240 C C . GLY B 2 709 ? 158.071 173.035 180.254 1.00 185.66 713 GLY B C 1
ATOM 12241 O O . GLY B 2 709 ? 158.325 172.739 179.085 1.00 185.66 713 GLY B O 1
ATOM 12242 N N . LEU B 2 710 ? 156.944 173.661 180.608 1.00 185.98 714 LEU B N 1
ATOM 12243 C CA . LEU B 2 710 ? 155.976 174.116 179.615 1.00 185.98 714 LEU B CA 1
ATOM 12244 C C . LEU B 2 710 ? 156.575 175.183 178.705 1.00 185.98 714 LEU B C 1
ATOM 12245 O O . LEU B 2 710 ? 156.470 175.097 177.475 1.00 185.98 714 LEU B O 1
ATOM 12250 N N . GLU B 2 711 ? 157.215 176.195 179.301 1.00 187.72 715 GLU B N 1
ATOM 12251 C CA . GLU B 2 711 ? 157.829 177.255 178.503 1.00 187.72 715 GLU B CA 1
ATOM 12252 C C . GLU B 2 711 ? 159.011 176.728 177.697 1.00 187.72 715 GLU B C 1
ATOM 12253 O O . GLU B 2 711 ? 159.245 177.173 176.567 1.00 187.72 715 GLU B O 1
ATOM 12259 N N . LEU B 2 712 ? 159.748 175.757 178.249 1.00 192.98 716 LEU B N 1
ATOM 12260 C CA . LEU B 2 712 ? 160.838 175.136 177.503 1.00 192.98 716 LEU B CA 1
ATOM 12261 C C . LEU B 2 712 ? 160.314 174.321 176.324 1.00 192.98 716 LEU B C 1
ATOM 12262 O O . LEU B 2 712 ? 160.936 174.296 175.257 1.00 192.98 716 LEU B O 1
ATOM 12267 N N . ALA B 2 713 ? 159.165 173.658 176.494 1.00 189.91 717 ALA B N 1
ATOM 12268 C CA . ALA B 2 713 ? 158.553 172.926 175.388 1.00 189.91 717 ALA B CA 1
ATOM 12269 C C . ALA B 2 713 ? 158.052 173.873 174.303 1.00 189.91 717 ALA B C 1
ATOM 12270 O O . ALA B 2 713 ? 158.169 173.574 173.107 1.00 189.91 717 ALA B O 1
ATOM 12272 N N . VAL B 2 714 ? 157.497 175.021 174.704 1.00 186.67 718 VAL B N 1
ATOM 12273 C CA . VAL B 2 714 ? 157.055 176.019 173.729 1.00 186.67 718 VAL B CA 1
ATOM 12274 C C . VAL B 2 714 ? 158.251 176.602 172.976 1.00 186.67 718 VAL B C 1
ATOM 12275 O O . VAL B 2 714 ? 158.194 176.803 171.756 1.00 186.67 718 VAL B O 1
ATOM 12279 N N . ASP B 2 715 ? 159.365 176.838 173.677 1.00 189.29 719 ASP B N 1
ATOM 12280 C CA . ASP B 2 715 ? 160.569 177.330 173.009 1.00 189.29 719 ASP B CA 1
ATOM 12281 C C . ASP B 2 715 ? 161.191 176.268 172.104 1.00 189.29 719 ASP B C 1
ATOM 12282 O O . ASP B 2 715 ? 161.774 176.597 171.064 1.00 189.29 719 ASP B O 1
ATOM 12287 N N . LYS B 2 716 ? 161.089 174.993 172.490 1.00 186.51 720 LYS B N 1
ATOM 12288 C CA . LYS B 2 716 ? 161.606 173.915 171.650 1.00 186.51 720 LYS B CA 1
ATOM 12289 C C . LYS B 2 716 ? 160.760 173.744 170.395 1.00 186.51 720 LYS B C 1
ATOM 12290 O O . LYS B 2 716 ? 161.281 173.425 169.321 1.00 186.51 720 LYS B O 1
ATOM 12296 N N . GLU B 2 717 ? 159.449 173.960 170.509 1.00 185.96 721 GLU B N 1
ATOM 12297 C CA . GLU B 2 717 ? 158.604 173.978 169.320 1.00 185.96 721 GLU B CA 1
ATOM 12298 C C . GLU B 2 717 ? 158.802 175.262 168.519 1.00 185.96 721 GLU B C 1
ATOM 12299 O O . GLU B 2 717 ? 158.505 175.300 167.319 1.00 185.96 721 GLU B O 1
ATOM 12305 N N . LEU B 2 718 ? 159.323 176.311 169.158 1.00 180.62 722 LEU B N 1
ATOM 12306 C CA . LEU B 2 718 ? 159.416 177.631 168.547 1.00 180.62 722 LEU B CA 1
ATOM 12307 C C . LEU B 2 718 ? 160.642 177.799 167.658 1.00 180.62 722 LEU B C 1
ATOM 12308 O O . LEU B 2 718 ? 160.783 178.853 167.028 1.00 180.62 722 LEU B O 1
ATOM 12313 N N . VAL B 2 719 ? 161.526 176.798 167.582 1.00 186.29 723 VAL B N 1
ATOM 12314 C CA . VAL B 2 719 ? 162.705 176.919 166.730 1.00 186.29 723 VAL B CA 1
ATOM 12315 C C . VAL B 2 719 ? 162.349 176.793 165.254 1.00 186.29 723 VAL B C 1
ATOM 12316 O O . VAL B 2 719 ? 163.145 177.184 164.393 1.00 186.29 723 VAL B O 1
ATOM 12320 N N . ALA B 2 720 ? 161.168 176.258 164.935 1.00 181.92 724 ALA B N 1
ATOM 12321 C CA . ALA B 2 720 ? 160.687 176.148 163.565 1.00 181.92 724 ALA B CA 1
ATOM 12322 C C . ALA B 2 720 ? 159.971 177.407 163.083 1.00 181.92 724 ALA B C 1
ATOM 12323 O O . ALA B 2 720 ? 159.244 177.347 162.084 1.00 181.92 724 ALA B O 1
ATOM 12325 N N . TYR B 2 721 ? 160.153 178.533 163.769 1.00 179.56 725 TYR B N 1
ATOM 12326 C CA . TYR B 2 721 ? 159.538 179.788 163.357 1.00 179.56 725 TYR B CA 1
ATOM 12327 C C . TYR B 2 721 ? 160.256 180.334 162.129 1.00 179.56 725 TYR B C 1
ATOM 12328 O O . TYR B 2 721 ? 161.313 180.964 162.247 1.00 179.56 725 TYR B O 1
ATOM 12337 N N . LYS B 2 722 ? 159.683 180.095 160.954 1.00 169.27 726 LYS B N 1
ATOM 12338 C CA . LYS B 2 722 ? 160.288 180.530 159.701 1.00 169.27 726 LYS B CA 1
ATOM 12339 C C . LYS B 2 722 ? 159.228 180.748 158.626 1.00 169.27 726 LYS B C 1
ATOM 12340 O O . LYS B 2 722 ? 159.476 181.413 157.621 1.00 169.27 726 LYS B O 1
ATOM 12346 N N . ARG B 2 736 ? 156.031 177.193 157.742 1.00 140.14 740 ARG B N 1
ATOM 12347 C CA . ARG B 2 736 ? 156.385 177.424 156.350 1.00 140.14 740 ARG B CA 1
ATOM 12348 C C . ARG B 2 736 ? 155.299 176.881 155.476 1.00 140.14 740 ARG B C 1
ATOM 12349 O O . ARG B 2 736 ? 154.182 177.393 155.476 1.00 140.14 740 ARG B O 1
ATOM 12357 N N . LEU B 2 737 ? 155.616 175.852 154.706 1.00 132.12 741 LEU B N 1
ATOM 12358 C CA . LEU B 2 737 ? 154.567 175.209 153.922 1.00 132.12 741 LEU B CA 1
ATOM 12359 C C . LEU B 2 737 ? 153.883 174.091 154.699 1.00 132.12 741 LEU B C 1
ATOM 12360 O O . LEU B 2 737 ? 153.260 173.213 154.095 1.00 132.12 741 LEU B O 1
ATOM 12365 N N . LEU B 2 738 ? 153.990 174.101 156.027 1.00 128.14 742 LEU B N 1
ATOM 12366 C CA . LEU B 2 738 ? 153.337 173.109 156.881 1.00 128.14 742 LEU B CA 1
ATOM 12367 C C . LEU B 2 738 ? 152.582 173.807 158.010 1.00 128.14 742 LEU B C 1
ATOM 12368 O O . LEU B 2 738 ? 153.040 173.829 159.159 1.00 128.14 742 LEU B O 1
ATOM 12373 N N . PRO B 2 739 ? 151.426 174.402 157.718 1.00 128.00 743 PRO B N 1
ATOM 12374 C CA . PRO B 2 739 ? 150.629 175.053 158.767 1.00 128.00 743 PRO B CA 1
ATOM 12375 C C . PRO B 2 739 ? 149.571 174.176 159.422 1.00 128.00 743 PRO B C 1
ATOM 12376 O O . PRO B 2 739 ? 148.663 174.725 160.053 1.00 128.00 743 PRO B O 1
ATOM 12380 N N . TYR B 2 740 ? 149.648 172.854 159.288 1.00 117.71 744 TYR B N 1
ATOM 12381 C CA . TYR B 2 740 ? 148.514 171.989 159.589 1.00 117.71 744 TYR B CA 1
ATOM 12382 C C . TYR B 2 740 ? 148.344 171.820 161.102 1.00 117.71 744 TYR B C 1
ATOM 12383 O O . TYR B 2 740 ? 149.071 172.401 161.911 1.00 117.71 744 TYR B O 1
ATOM 12392 N N . LEU B 2 741 ? 147.360 171.009 161.495 1.00 123.44 745 LEU B N 1
ATOM 12393 C CA . LEU B 2 741 ? 147.010 170.912 162.909 1.00 123.44 745 LEU B CA 1
ATOM 12394 C C . LEU B 2 741 ? 147.885 169.905 163.645 1.00 123.44 745 LEU B C 1
ATOM 12395 O O . LEU B 2 741 ? 148.564 170.253 164.617 1.00 123.44 745 LEU B O 1
ATOM 12400 N N . ALA B 2 742 ? 147.862 168.644 163.208 1.00 135.25 746 ALA B N 1
ATOM 12401 C CA . ALA B 2 742 ? 148.587 167.583 163.897 1.00 135.25 746 ALA B CA 1
ATOM 12402 C C . ALA B 2 742 ? 150.087 167.750 163.713 1.00 135.25 746 ALA B C 1
ATOM 12403 O O . ALA B 2 742 ? 150.815 167.963 164.685 1.00 135.25 746 ALA B O 1
ATOM 12405 N N . THR B 2 743 ? 150.552 167.682 162.473 1.00 141.70 747 THR B N 1
ATOM 12406 C CA . THR B 2 743 ? 151.950 167.928 162.138 1.00 141.70 747 THR B CA 1
ATOM 12407 C C . THR B 2 743 ? 151.999 169.257 161.390 1.00 141.70 747 THR B C 1
ATOM 12408 O O . THR B 2 743 ? 151.867 169.301 160.167 1.00 141.70 747 THR B O 1
ATOM 12412 N N . GLY B 2 744 ? 152.171 170.340 162.137 1.00 132.95 748 GLY B N 1
ATOM 12413 C CA . GLY B 2 744 ? 152.203 171.660 161.535 1.00 132.95 748 GLY B CA 1
ATOM 12414 C C . GLY B 2 744 ? 152.172 172.729 162.605 1.00 132.95 748 GLY B C 1
ATOM 12415 O O . GLY B 2 744 ? 152.305 172.450 163.801 1.00 132.95 748 GLY B O 1
ATOM 12416 N N . SER B 2 745 ? 151.987 173.972 162.153 1.00 130.53 749 SER B N 1
ATOM 12417 C CA . SER B 2 745 ? 152.129 175.111 163.053 1.00 130.53 749 SER B CA 1
ATOM 12418 C C . SER B 2 745 ? 150.826 175.491 163.750 1.00 130.53 749 SER B C 1
ATOM 12419 O O . SER B 2 745 ? 150.852 176.307 164.676 1.00 130.53 749 SER B O 1
ATOM 12422 N N . ALA B 2 746 ? 149.688 174.921 163.339 1.00 123.61 750 ALA B N 1
ATOM 12423 C CA . ALA B 2 746 ? 148.423 175.291 163.971 1.00 123.61 750 ALA B CA 1
ATOM 12424 C C . ALA B 2 746 ? 148.297 174.702 165.369 1.00 123.61 750 ALA B C 1
ATOM 12425 O O . ALA B 2 746 ? 147.512 175.202 166.186 1.00 123.61 750 ALA B O 1
ATOM 12427 N N . GLY B 2 747 ? 149.066 173.652 165.666 1.00 130.00 751 GLY B N 1
ATOM 12428 C CA . GLY B 2 747 ? 149.070 173.103 167.012 1.00 130.00 751 GLY B CA 1
ATOM 12429 C C . GLY B 2 747 ? 149.654 174.058 168.034 1.00 130.00 751 GLY B C 1
ATOM 12430 O O . GLY B 2 747 ? 149.205 174.102 169.182 1.00 130.00 751 GLY B O 1
ATOM 12431 N N . LEU B 2 748 ? 150.662 174.838 167.630 1.00 137.51 752 LEU B N 1
ATOM 12432 C CA . LEU B 2 748 ? 151.218 175.860 168.512 1.00 137.51 752 LEU B CA 1
ATOM 12433 C C . LEU B 2 748 ? 150.194 176.950 168.808 1.00 137.51 752 LEU B C 1
ATOM 12434 O O . LEU B 2 748 ? 150.088 177.416 169.950 1.00 137.51 752 LEU B O 1
ATOM 12436 N N . LEU B 2 749 ? 149.425 177.353 167.790 1.00 137.21 753 LEU B N 1
ATOM 12437 C CA . LEU B 2 749 ? 148.335 178.306 167.989 1.00 137.21 753 LEU B CA 1
ATOM 12438 C C . LEU B 2 749 ? 147.273 177.731 168.915 1.00 137.21 753 LEU B C 1
ATOM 12439 O O . LEU B 2 749 ? 146.709 178.452 169.748 1.00 137.21 753 LEU B O 1
ATOM 12444 N N . LEU B 2 750 ? 147.003 176.429 168.786 1.00 135.01 754 LEU B N 1
ATOM 12445 C CA . LEU B 2 750 ? 146.064 175.752 169.676 1.00 135.01 754 LEU B CA 1
ATOM 12446 C C . LEU B 2 750 ? 146.547 175.765 171.124 1.00 135.01 754 LEU B C 1
ATOM 12447 O O . LEU B 2 750 ? 145.761 176.029 172.043 1.00 135.01 754 LEU B O 1
ATOM 12452 N N . LEU B 2 751 ? 147.839 175.498 171.341 1.00 148.32 755 LEU B N 1
ATOM 12453 C CA . LEU B 2 751 ? 148.401 175.504 172.693 1.00 148.32 755 LEU B CA 1
ATOM 12454 C C . LEU B 2 751 ? 148.366 176.897 173.312 1.00 148.32 755 LEU B C 1
ATOM 12455 O O . LEU B 2 751 ? 148.015 177.058 174.490 1.00 148.32 755 LEU B O 1
ATOM 12460 N N . ILE B 2 752 ? 148.728 177.918 172.528 1.00 153.69 756 ILE B N 1
ATOM 12461 C CA . ILE B 2 752 ? 148.746 179.285 173.045 1.00 153.69 756 ILE B CA 1
ATOM 12462 C C . ILE B 2 752 ? 147.326 179.775 173.320 1.00 153.69 756 ILE B C 1
ATOM 12463 O O . ILE B 2 752 ? 147.076 180.465 174.316 1.00 153.69 756 ILE B O 1
ATOM 12468 N N . ASN B 2 753 ? 146.364 179.388 172.475 1.00 153.48 757 ASN B N 1
ATOM 12469 C CA . ASN B 2 753 ? 144.973 179.756 172.724 1.00 153.48 757 ASN B CA 1
ATOM 12470 C C . ASN B 2 753 ? 144.402 179.008 173.924 1.00 153.48 757 ASN B C 1
ATOM 12471 O O . ASN B 2 753 ? 143.514 179.520 174.615 1.00 153.48 757 ASN B O 1
ATOM 12476 N N . ARG B 2 754 ? 144.889 177.790 174.180 1.00 155.12 758 ARG B N 1
ATOM 12477 C CA . ARG B 2 754 ? 144.476 177.074 175.382 1.00 155.12 758 ARG B CA 1
ATOM 12478 C C . ARG B 2 754 ? 145.030 177.733 176.637 1.00 155.12 758 ARG B C 1
ATOM 12479 O O . ARG B 2 754 ? 144.330 177.849 177.650 1.00 155.12 758 ARG B O 1
ATOM 12487 N N . ASN B 2 755 ? 146.276 178.193 176.584 1.00 163.33 759 ASN B N 1
ATOM 12488 C CA . ASN B 2 755 ? 146.966 178.710 177.760 1.00 163.33 759 ASN B CA 1
ATOM 12489 C C . ASN B 2 755 ? 147.352 180.177 177.589 1.00 163.33 759 ASN B C 1
ATOM 12490 O O . ASN B 2 755 ? 148.494 180.568 177.837 1.00 163.33 759 ASN B O 1
ATOM 12495 N N . LYS B 2 756 ? 146.396 180.999 177.142 1.00 169.04 760 LYS B N 1
ATOM 12496 C CA . LYS B 2 756 ? 146.663 182.421 176.933 1.00 169.04 760 LYS B CA 1
ATOM 12497 C C . LYS B 2 756 ? 146.879 183.154 178.252 1.00 169.04 760 LYS B C 1
ATOM 12498 O O . LYS B 2 756 ? 147.708 184.068 178.333 1.00 169.04 760 LYS B O 1
ATOM 12500 N N . GLU B 2 757 ? 146.141 182.771 179.295 1.00 173.28 761 GLU B N 1
ATOM 12501 C CA . GLU B 2 757 ? 146.303 183.423 180.590 1.00 173.28 761 GLU B CA 1
ATOM 12502 C C . GLU B 2 757 ? 147.565 182.954 181.305 1.00 173.28 761 GLU B C 1
ATOM 12503 O O . GLU B 2 757 ? 148.051 183.632 182.217 1.00 173.28 761 GLU B O 1
ATOM 12509 N N . ILE B 2 758 ? 148.109 181.804 180.906 1.00 174.32 762 ILE B N 1
ATOM 12510 C CA . ILE B 2 758 ? 149.270 181.251 181.597 1.00 174.32 762 ILE B CA 1
ATOM 12511 C C . ILE B 2 758 ? 150.559 181.813 181.008 1.00 174.32 762 ILE B C 1
ATOM 12512 O O . ILE B 2 758 ? 151.463 182.236 181.739 1.00 174.32 762 ILE B O 1
ATOM 12517 N N . LEU B 2 759 ? 150.661 181.826 179.682 1.00 178.85 763 LEU B N 1
ATOM 12518 C CA . LEU B 2 759 ? 151.876 182.278 179.017 1.00 178.85 763 LEU B CA 1
ATOM 12519 C C . LEU B 2 759 ? 151.988 183.798 179.078 1.00 178.85 763 LEU B C 1
ATOM 12520 O O . LEU B 2 759 ? 150.990 184.514 179.194 1.00 178.85 763 LEU B O 1
ATOM 12525 N N . SER B 2 760 ? 153.222 184.289 179.001 1.00 183.23 764 SER B N 1
ATOM 12526 C CA . SER B 2 760 ? 153.477 185.715 179.132 1.00 183.23 764 SER B CA 1
ATOM 12527 C C . SER B 2 760 ? 153.175 186.444 177.824 1.00 183.23 764 SER B C 1
ATOM 12528 O O . SER B 2 760 ? 152.868 185.838 176.794 1.00 183.23 764 SER B O 1
ATOM 12531 N N . SER B 2 761 ? 153.276 187.776 177.877 1.00 185.64 765 SER B N 1
ATOM 12532 C CA . SER B 2 761 ? 152.925 188.600 176.724 1.00 185.64 765 SER B CA 1
ATOM 12533 C C . SER B 2 761 ? 153.964 188.501 175.614 1.00 185.64 765 SER B C 1
ATOM 12534 O O . SER B 2 761 ? 153.653 188.781 174.450 1.00 185.64 765 SER B O 1
ATOM 12537 N N . LYS B 2 762 ? 155.203 188.134 175.955 1.00 186.03 766 LYS B N 1
ATOM 12538 C CA . LYS B 2 762 ? 156.208 187.856 174.933 1.00 186.03 766 LYS B CA 1
ATOM 12539 C C . LYS B 2 762 ? 155.821 186.631 174.114 1.00 186.03 766 LYS B C 1
ATOM 12540 O O . LYS B 2 762 ? 155.972 186.611 172.887 1.00 186.03 766 LYS B O 1
ATOM 12546 N N . TYR B 2 763 ? 155.308 185.599 174.785 1.00 186.53 767 TYR B N 1
ATOM 12547 C CA . TYR B 2 763 ? 154.861 184.402 174.082 1.00 186.53 767 TYR B CA 1
ATOM 12548 C C . TYR B 2 763 ? 153.548 184.651 173.349 1.00 186.53 767 TYR B C 1
ATOM 12549 O O . TYR B 2 763 ? 153.318 184.096 172.268 1.00 186.53 767 TYR B O 1
ATOM 12558 N N . LEU B 2 764 ? 152.676 185.490 173.918 1.00 181.50 768 LEU B N 1
ATOM 12559 C CA . LEU B 2 764 ? 151.443 185.876 173.236 1.00 181.50 768 LEU B CA 1
ATOM 12560 C C . LEU B 2 764 ? 151.679 186.873 172.110 1.00 181.50 768 LEU B C 1
ATOM 12561 O O . LEU B 2 764 ? 150.751 187.143 171.340 1.00 181.50 768 LEU B O 1
ATOM 12566 N N . LYS B 2 765 ? 152.885 187.438 172.005 1.00 180.25 769 LYS B N 1
ATOM 12567 C CA . LYS B 2 765 ? 153.189 188.338 170.897 1.00 180.25 769 LYS B CA 1
ATOM 12568 C C . LYS B 2 765 ? 153.256 187.583 169.575 1.00 180.25 769 LYS B C 1
ATOM 12569 O O . LYS B 2 765 ? 152.939 188.145 168.521 1.00 180.25 769 LYS B O 1
ATOM 12575 N N . TYR B 2 766 ? 153.646 186.310 169.611 1.00 178.17 770 TYR B N 1
ATOM 12576 C CA . TYR B 2 766 ? 153.711 185.484 168.412 1.00 178.17 770 TYR B CA 1
ATOM 12577 C C . TYR B 2 766 ? 152.353 184.950 167.973 1.00 178.17 770 TYR B C 1
ATOM 12578 O O . TYR B 2 766 ? 152.263 184.371 166.880 1.00 178.17 770 TYR B O 1
ATOM 12587 N N . LEU B 2 767 ? 151.314 185.114 168.805 1.00 173.17 771 LEU B N 1
ATOM 12588 C CA . LEU B 2 767 ? 149.961 184.702 168.433 1.00 173.17 771 LEU B CA 1
ATOM 12589 C C . LEU B 2 767 ? 149.455 185.490 167.233 1.00 173.17 771 LEU B C 1
ATOM 12590 O O . LEU B 2 767 ? 148.826 184.927 166.329 1.00 173.17 771 LEU B O 1
ATOM 12595 N N . THR B 2 768 ? 149.726 186.794 167.204 1.00 176.95 772 THR B N 1
ATOM 12596 C CA . THR B 2 768 ? 149.415 187.600 166.032 1.00 176.95 772 THR B CA 1
ATOM 12597 C C . THR B 2 768 ? 150.348 187.317 164.862 1.00 176.95 772 THR B C 1
ATOM 12598 O O . THR B 2 768 ? 150.039 187.722 163.737 1.00 176.95 772 THR B O 1
ATOM 12602 N N . SER B 2 769 ? 151.471 186.636 165.095 1.00 170.05 773 SER B N 1
ATOM 12603 C CA . SER B 2 769 ? 152.421 186.356 164.028 1.00 170.05 773 SER B CA 1
ATOM 12604 C C . SER B 2 769 ? 152.073 185.082 163.268 1.00 170.05 773 SER B C 1
ATOM 12605 O O . SER B 2 769 ? 152.175 185.052 162.038 1.00 170.05 773 SER B O 1
ATOM 12608 N N . LEU B 2 770 ? 151.671 184.016 163.969 1.00 154.44 774 LEU B N 1
ATOM 12609 C CA . LEU B 2 770 ? 151.437 182.782 163.217 1.00 154.44 774 LEU B CA 1
ATOM 12610 C C . LEU B 2 770 ? 150.019 182.723 162.660 1.00 154.44 774 LEU B C 1
ATOM 12611 O O . LEU B 2 770 ? 149.702 181.797 161.903 1.00 154.44 774 LEU B O 1
ATOM 12616 N N . GLU B 2 771 ? 149.167 183.688 163.027 1.00 150.88 775 GLU B N 1
ATOM 12617 C CA . GLU B 2 771 ? 147.809 183.747 162.493 1.00 150.88 775 GLU B CA 1
ATOM 12618 C C . GLU B 2 771 ? 147.810 184.016 160.994 1.00 150.88 775 GLU B C 1
ATOM 12619 O O . GLU B 2 771 ? 147.037 183.406 160.246 1.00 150.88 775 GLU B O 1
ATOM 12625 N N . ARG B 2 772 ? 148.677 184.921 160.534 1.00 155.90 776 ARG B N 1
ATOM 12626 C CA . ARG B 2 772 ? 148.785 185.180 159.102 1.00 155.90 776 ARG B CA 1
ATOM 12627 C C . ARG B 2 772 ? 149.473 184.026 158.382 1.00 155.90 776 ARG B C 1
ATOM 12628 O O . ARG B 2 772 ? 149.308 183.854 157.169 1.00 155.90 776 ARG B O 1
ATOM 12636 N N . ALA B 2 773 ? 150.253 183.225 159.113 1.00 149.97 777 ALA B N 1
ATOM 12637 C CA . ALA B 2 773 ? 150.843 182.030 158.522 1.00 149.97 777 ALA B CA 1
ATOM 12638 C C . ALA B 2 773 ? 149.799 180.937 158.332 1.00 149.97 777 ALA B C 1
ATOM 12639 O O . ALA B 2 773 ? 149.826 180.214 157.329 1.00 149.97 777 ALA B O 1
ATOM 12641 N N . THR B 2 774 ? 148.871 180.802 159.277 1.00 140.67 778 THR B N 1
ATOM 12642 C CA . THR B 2 774 ? 147.866 179.749 159.217 1.00 140.67 778 THR B CA 1
ATOM 12643 C C . THR B 2 774 ? 146.581 180.177 158.519 1.00 140.67 778 THR B C 1
ATOM 12644 O O . THR B 2 774 ? 145.650 179.371 158.424 1.00 140.67 778 THR B O 1
ATOM 12648 N N . ASP B 2 775 ? 146.503 181.405 158.015 1.00 143.28 779 ASP B N 1
ATOM 12649 C CA . ASP B 2 775 ? 145.302 181.863 157.315 1.00 143.28 779 ASP B CA 1
ATOM 12650 C C . ASP B 2 775 ? 145.380 181.577 155.818 1.00 143.28 779 ASP B C 1
ATOM 12651 O O . ASP B 2 775 ? 145.208 182.462 154.981 1.00 143.28 779 ASP B O 1
ATOM 12656 N N . VAL B 2 776 ? 145.646 180.321 155.472 1.00 122.06 780 VAL B N 1
ATOM 12657 C CA . VAL B 2 776 ? 145.701 179.924 154.074 1.00 122.06 780 VAL B CA 1
ATOM 12658 C C . VAL B 2 776 ? 144.282 179.669 153.565 1.00 122.06 780 VAL B C 1
ATOM 12659 O O . VAL B 2 776 ? 143.379 179.284 154.315 1.00 122.06 780 VAL B O 1
ATOM 12663 N N . VAL B 2 777 ? 144.066 179.937 152.277 1.00 112.70 781 VAL B N 1
ATOM 12664 C CA . VAL B 2 777 ? 142.749 179.799 151.670 1.00 112.70 781 VAL B CA 1
ATOM 12665 C C . VAL B 2 777 ? 142.563 178.437 151.012 1.00 112.70 781 VAL B C 1
ATOM 12666 O O . VAL B 2 777 ? 141.516 178.185 150.408 1.00 112.70 781 VAL B O 1
ATOM 12670 N N . PHE B 2 778 ? 143.549 177.549 151.117 1.00 99.55 782 PHE B N 1
ATOM 12671 C CA . PHE B 2 778 ? 143.458 176.252 150.462 1.00 99.55 782 PHE B CA 1
ATOM 12672 C C . PHE B 2 778 ? 144.332 175.237 151.186 1.00 99.55 782 PHE B C 1
ATOM 12673 O O . PHE B 2 778 ? 145.465 175.541 151.564 1.00 99.55 782 PHE B O 1
ATOM 12681 N N . CYS B 2 779 ? 143.794 174.033 151.368 1.00 94.11 783 CYS B N 1
ATOM 12682 C CA . CYS B 2 779 ? 144.579 172.869 151.749 1.00 94.11 783 CYS B CA 1
ATOM 12683 C C . CYS B 2 779 ? 144.101 171.685 150.922 1.00 94.11 783 CYS B C 1
ATOM 12684 O O . CYS B 2 779 ? 142.947 171.643 150.488 1.00 94.11 783 CYS B O 1
ATOM 12687 N N . VAL B 2 780 ? 144.996 170.721 150.710 1.00 85.16 784 VAL B N 1
ATOM 12688 C CA . VAL B 2 780 ? 144.710 169.636 149.774 1.00 85.16 784 VAL B CA 1
ATOM 12689 C C . VAL B 2 780 ? 143.763 168.619 150.400 1.00 85.16 784 VAL B C 1
ATOM 12690 O O . VAL B 2 780 ? 142.697 168.318 149.852 1.00 85.16 784 VAL B O 1
ATOM 12694 N N . LEU B 2 781 ? 144.137 168.072 151.551 1.00 93.94 785 LEU B N 1
ATOM 12695 C CA . LEU B 2 781 ? 143.323 167.045 152.178 1.00 93.94 785 LEU B CA 1
ATOM 12696 C C . LEU B 2 781 ? 142.146 167.680 152.923 1.00 93.94 785 LEU B C 1
ATOM 12697 O O . LEU B 2 781 ? 142.213 168.845 153.322 1.00 93.94 785 LEU B O 1
ATOM 12702 N N . PRO B 2 782 ? 141.044 166.949 153.097 1.00 85.92 786 PRO B N 1
ATOM 12703 C CA . PRO B 2 782 ? 139.881 167.507 153.801 1.00 85.92 786 PRO B CA 1
ATOM 12704 C C . PRO B 2 782 ? 139.805 167.211 155.292 1.00 85.92 786 PRO B C 1
ATOM 12705 O O . PRO B 2 782 ? 138.846 167.655 155.932 1.00 85.92 786 PRO B O 1
ATOM 12709 N N . GLY B 2 783 ? 140.762 166.491 155.868 1.00 93.95 787 GLY B N 1
ATOM 12710 C CA . GLY B 2 783 ? 140.650 166.037 157.238 1.00 93.95 787 GLY B CA 1
ATOM 12711 C C . GLY B 2 783 ? 141.008 167.104 158.255 1.00 93.95 787 GLY B C 1
ATOM 12712 O O . GLY B 2 783 ? 141.076 168.299 157.962 1.00 93.95 787 GLY B O 1
ATOM 12713 N N . LEU B 2 784 ? 141.222 166.651 159.493 1.00 101.67 788 LEU B N 1
ATOM 12714 C CA . LEU B 2 784 ? 141.647 167.543 160.565 1.00 101.67 788 LEU B CA 1
ATOM 12715 C C . LEU B 2 784 ? 143.061 167.276 161.060 1.00 101.67 788 LEU B C 1
ATOM 12716 O O . LEU B 2 784 ? 143.700 168.200 161.566 1.00 101.67 788 LEU B O 1
ATOM 12721 N N . PHE B 2 785 ? 143.559 166.041 160.947 1.00 107.70 789 PHE B N 1
ATOM 12722 C CA . PHE B 2 785 ? 144.960 165.774 161.267 1.00 107.70 789 PHE B CA 1
ATOM 12723 C C . PHE B 2 785 ? 145.884 166.455 160.269 1.00 107.70 789 PHE B C 1
ATOM 12724 O O . PHE B 2 785 ? 146.671 167.338 160.629 1.00 107.70 789 PHE B O 1
ATOM 12732 N N . ASN B 2 786 ? 145.790 166.068 159.005 1.00 105.77 790 ASN B N 1
ATOM 12733 C CA . ASN B 2 786 ? 146.620 166.632 157.953 1.00 105.77 790 ASN B CA 1
ATOM 12734 C C . ASN B 2 786 ? 145.764 167.161 156.813 1.00 105.77 790 ASN B C 1
ATOM 12735 O O . ASN B 2 786 ? 146.077 166.967 155.637 1.00 105.77 790 ASN B O 1
ATOM 12740 N N . GLY B 2 787 ? 144.690 167.872 157.150 1.00 105.93 791 GLY B N 1
ATOM 12741 C CA . GLY B 2 787 ? 143.835 168.474 156.146 1.00 105.93 791 GLY B CA 1
ATOM 12742 C C . GLY B 2 787 ? 143.559 169.949 156.365 1.00 105.93 791 GLY B C 1
ATOM 12743 O O . GLY B 2 787 ? 144.409 170.675 156.888 1.00 105.93 791 GLY B O 1
ATOM 12744 N N . PHE B 2 788 ? 142.371 170.405 155.964 1.00 103.93 792 PHE B N 1
ATOM 12745 C CA . PHE B 2 788 ? 141.971 171.802 156.099 1.00 103.93 792 PHE B CA 1
ATOM 12746 C C . PHE B 2 788 ? 141.211 172.084 157.386 1.00 103.93 792 PHE B C 1
ATOM 12747 O O . PHE B 2 788 ? 141.343 173.179 157.941 1.00 103.93 792 PHE B O 1
ATOM 12755 N N . CYS B 2 789 ? 140.403 171.129 157.857 1.00 110.36 793 CYS B N 1
ATOM 12756 C CA . CYS B 2 789 ? 139.496 171.380 158.973 1.00 110.36 793 CYS B CA 1
ATOM 12757 C C . CYS B 2 789 ? 140.224 171.608 160.287 1.00 110.36 793 CYS B C 1
ATOM 12758 O O . CYS B 2 789 ? 139.698 172.314 161.155 1.00 110.36 793 CYS B O 1
ATOM 12761 N N . GLY B 2 790 ? 141.415 171.028 160.447 1.00 116.10 794 GLY B N 1
ATOM 12762 C CA . GLY B 2 790 ? 142.198 171.226 161.652 1.00 116.10 794 GLY B CA 1
ATOM 12763 C C . GLY B 2 790 ? 142.675 172.648 161.850 1.00 116.10 794 GLY B C 1
ATOM 12764 O O . GLY B 2 790 ? 142.845 173.080 162.994 1.00 116.10 794 GLY B O 1
ATOM 12765 N N . LEU B 2 791 ? 142.903 173.380 160.761 1.00 111.26 795 LEU B N 1
ATOM 12766 C CA . LEU B 2 791 ? 143.247 174.793 160.860 1.00 111.26 795 LEU B CA 1
ATOM 12767 C C . LEU B 2 791 ? 142.049 175.606 161.335 1.00 111.26 795 LEU B C 1
ATOM 12768 O O . LEU B 2 791 ? 142.154 176.417 162.263 1.00 111.26 795 LEU B O 1
ATOM 12773 N N . GLU B 2 792 ? 140.892 175.375 160.712 1.00 112.06 796 GLU B N 1
ATOM 12774 C CA . GLU B 2 792 ? 139.726 176.209 160.966 1.00 112.06 796 GLU B CA 1
ATOM 12775 C C . GLU B 2 792 ? 139.089 175.899 162.313 1.00 112.06 796 GLU B C 1
ATOM 12776 O O . GLU B 2 792 ? 138.437 176.772 162.898 1.00 112.06 796 GLU B O 1
ATOM 12782 N N . VAL B 2 793 ? 139.270 174.681 162.835 1.00 109.33 797 VAL B N 1
ATOM 12783 C CA . VAL B 2 793 ? 138.725 174.394 164.160 1.00 109.33 797 VAL B CA 1
ATOM 12784 C C . VAL B 2 793 ? 139.579 175.072 165.226 1.00 109.33 797 VAL B C 1
ATOM 12785 O O . VAL B 2 793 ? 139.085 175.422 166.305 1.00 109.33 797 VAL B O 1
ATOM 12789 N N . ALA B 2 794 ? 140.856 175.322 164.924 1.00 120.93 798 ALA B N 1
ATOM 12790 C CA . ALA B 2 794 ? 141.737 176.000 165.862 1.00 120.93 798 ALA B CA 1
ATOM 12791 C C . ALA B 2 794 ? 141.756 177.510 165.669 1.00 120.93 798 ALA B C 1
ATOM 12792 O O . ALA B 2 794 ? 142.268 178.219 166.541 1.00 120.93 798 ALA B O 1
ATOM 12794 N N . ASN B 2 795 ? 141.221 178.012 164.550 1.00 120.64 799 ASN B N 1
ATOM 12795 C CA . ASN B 2 795 ? 141.216 179.455 164.316 1.00 120.64 799 ASN B CA 1
ATOM 12796 C C . ASN B 2 795 ? 140.289 180.197 165.274 1.00 120.64 799 ASN B C 1
ATOM 12797 O O . ASN B 2 795 ? 140.509 181.382 165.552 1.00 120.64 799 ASN B O 1
ATOM 12802 N N . ASN B 2 796 ? 139.257 179.533 165.785 1.00 117.54 800 ASN B N 1
ATOM 12803 C CA . ASN B 2 796 ? 138.321 180.152 166.722 1.00 117.54 800 ASN B CA 1
ATOM 12804 C C . ASN B 2 796 ? 138.000 179.184 167.857 1.00 117.54 800 ASN B C 1
ATOM 12805 O O . ASN B 2 796 ? 136.850 179.021 168.265 1.00 117.54 800 ASN B O 1
ATOM 12810 N N . ILE B 2 797 ? 139.034 178.532 168.387 1.00 127.80 801 ILE B N 1
ATOM 12811 C CA . ILE B 2 797 ? 138.815 177.494 169.390 1.00 127.80 801 ILE B CA 1
ATOM 12812 C C . ILE B 2 797 ? 138.607 178.085 170.786 1.00 127.80 801 ILE B C 1
ATOM 12813 O O . ILE B 2 797 ? 137.770 177.595 171.551 1.00 127.80 801 ILE B O 1
ATOM 12818 N N . TYR B 2 798 ? 139.328 179.148 171.138 1.00 137.37 802 TYR B N 1
ATOM 12819 C CA . TYR B 2 798 ? 139.254 179.757 172.465 1.00 137.37 802 TYR B CA 1
ATOM 12820 C C . TYR B 2 798 ? 139.209 181.274 172.350 1.00 137.37 802 TYR B C 1
ATOM 12821 O O . TYR B 2 798 ? 139.946 182.000 173.021 1.00 137.37 802 TYR B O 1
ATOM 12830 N N . SER B 2 799 ? 138.330 181.774 171.480 1.00 140.42 803 SER B N 1
ATOM 12831 C CA . SER B 2 799 ? 138.232 183.210 171.251 1.00 140.42 803 SER B CA 1
ATOM 12832 C C . SER B 2 799 ? 137.569 183.950 172.406 1.00 140.42 803 SER B C 1
ATOM 12833 O O . SER B 2 799 ? 137.730 185.174 172.499 1.00 140.42 803 SER B O 1
ATOM 12836 N N . ASP B 2 800 ? 136.844 183.229 173.276 1.00 147.12 804 ASP B N 1
ATOM 12837 C CA . ASP B 2 800 ? 136.062 183.790 174.388 1.00 147.12 804 ASP B CA 1
ATOM 12838 C C . ASP B 2 800 ? 135.063 184.841 173.903 1.00 147.12 804 ASP B C 1
ATOM 12839 O O . ASP B 2 800 ? 134.868 185.880 174.536 1.00 147.12 804 ASP B O 1
ATOM 12841 N N . ILE B 2 801 ? 134.426 184.560 172.767 1.00 152.43 805 ILE B N 1
ATOM 12842 C CA . ILE B 2 801 ? 133.474 185.480 172.156 1.00 152.43 805 ILE B CA 1
ATOM 12843 C C . ILE B 2 801 ? 132.517 184.643 171.319 1.00 152.43 805 ILE B C 1
ATOM 12844 O O . ILE B 2 801 ? 132.808 183.490 170.987 1.00 152.43 805 ILE B O 1
ATOM 12849 N N . ASP B 2 802 ? 131.354 185.213 171.005 1.00 154.18 806 ASP B N 1
ATOM 12850 C CA . ASP B 2 802 ? 130.307 184.496 170.277 1.00 154.18 806 ASP B CA 1
ATOM 12851 C C . ASP B 2 802 ? 130.435 184.815 168.791 1.00 154.18 806 ASP B C 1
ATOM 12852 O O . ASP B 2 802 ? 129.706 185.643 168.245 1.00 154.18 806 ASP B O 1
ATOM 12857 N N . ASP B 2 803 ? 131.374 184.141 168.129 1.00 146.92 807 ASP B N 1
ATOM 12858 C CA . ASP B 2 803 ? 131.519 184.202 166.677 1.00 146.92 807 ASP B CA 1
ATOM 12859 C C . ASP B 2 803 ? 131.395 182.804 166.089 1.00 146.92 807 ASP B C 1
ATOM 12860 O O . ASP B 2 803 ? 132.031 182.468 165.082 1.00 146.92 807 ASP B O 1
ATOM 12865 N N . ASN B 2 804 ? 130.565 181.975 166.731 1.00 124.69 808 ASN B N 1
ATOM 12866 C CA . ASN B 2 804 ? 130.405 180.583 166.327 1.00 124.69 808 ASN B CA 1
ATOM 12867 C C . ASN B 2 804 ? 129.749 180.473 164.958 1.00 124.69 808 ASN B C 1
ATOM 12868 O O . ASN B 2 804 ? 130.154 179.642 164.138 1.00 124.69 808 ASN B O 1
ATOM 12873 N N . PHE B 2 805 ? 128.740 181.310 164.696 1.00 124.05 809 PHE B N 1
ATOM 12874 C CA . PHE B 2 805 ? 128.070 181.299 163.399 1.00 124.05 809 PHE B CA 1
ATOM 12875 C C . PHE B 2 805 ? 129.008 181.750 162.287 1.00 124.05 809 PHE B C 1
ATOM 12876 O O . PHE B 2 805 ? 128.953 181.223 161.171 1.00 124.05 809 PHE B O 1
ATOM 12884 N N . SER B 2 806 ? 129.886 182.715 162.580 1.00 121.82 810 SER B N 1
ATOM 12885 C CA . SER B 2 806 ? 130.900 183.120 161.610 1.00 121.82 810 SER B CA 1
ATOM 12886 C C . SER B 2 806 ? 131.898 181.997 161.355 1.00 121.82 810 SER B C 1
ATOM 12887 O O . SER B 2 806 ? 132.345 181.801 160.217 1.00 121.82 810 SER B O 1
ATOM 12890 N N . GLY B 2 807 ? 132.244 181.240 162.401 1.00 115.40 811 GLY B N 1
ATOM 12891 C CA . GLY B 2 807 ? 133.121 180.091 162.218 1.00 115.40 811 GLY B CA 1
ATOM 12892 C C . GLY B 2 807 ? 132.504 179.000 161.360 1.00 115.40 811 GLY B C 1
ATOM 12893 O O . GLY B 2 807 ? 133.183 178.409 160.513 1.00 115.40 811 GLY B O 1
ATOM 12894 N N . GLN B 2 808 ? 131.213 178.723 161.564 1.00 111.42 812 GLN B N 1
ATOM 12895 C CA . GLN B 2 808 ? 130.506 177.771 160.706 1.00 111.42 812 GLN B CA 1
ATOM 12896 C C . GLN B 2 808 ? 130.405 178.276 159.270 1.00 111.42 812 GLN B C 1
ATOM 12897 O O . GLN B 2 808 ? 130.649 177.525 158.318 1.00 111.42 812 GLN B O 1
ATOM 12903 N N . LYS B 2 809 ? 130.064 179.557 159.095 1.00 112.05 813 LYS B N 1
ATOM 12904 C CA . LYS B 2 809 ? 129.946 180.163 157.772 1.00 112.05 813 LYS B CA 1
ATOM 12905 C C . LYS B 2 809 ? 131.275 180.244 157.038 1.00 112.05 813 LYS B C 1
ATOM 12906 O O . LYS B 2 809 ? 131.279 180.357 155.809 1.00 112.05 813 LYS B O 1
ATOM 12908 N N . LYS B 2 810 ? 132.392 180.204 157.756 1.00 107.18 814 LYS B N 1
ATOM 12909 C CA . LYS B 2 810 ? 133.702 180.028 157.152 1.00 107.18 814 LYS B CA 1
ATOM 12910 C C . LYS B 2 810 ? 133.977 178.575 156.790 1.00 107.18 814 LYS B C 1
ATOM 12911 O O . LYS B 2 810 ? 134.276 178.267 155.624 1.00 107.18 814 LYS B O 1
ATOM 12917 N N . LEU B 2 811 ? 133.827 177.666 157.763 1.00 101.76 815 LEU B N 1
ATOM 12918 C CA . LEU B 2 811 ? 134.333 176.303 157.615 1.00 101.76 815 LEU B CA 1
ATOM 12919 C C . LEU B 2 811 ? 133.501 175.502 156.620 1.00 101.76 815 LEU B C 1
ATOM 12920 O O . LEU B 2 811 ? 134.052 174.757 155.807 1.00 101.76 815 LEU B O 1
ATOM 12925 N N . ILE B 2 812 ? 132.172 175.633 156.668 1.00 98.12 816 ILE B N 1
ATOM 12926 C CA . ILE B 2 812 ? 131.326 174.832 155.783 1.00 98.12 816 ILE B CA 1
ATOM 12927 C C . ILE B 2 812 ? 131.441 175.314 154.338 1.00 98.12 816 ILE B C 1
ATOM 12928 O O . ILE B 2 812 ? 131.491 174.505 153.397 1.00 98.12 816 ILE B O 1
ATOM 12933 N N . GLU B 2 813 ? 131.506 176.635 154.142 1.00 102.50 817 GLU B N 1
ATOM 12934 C CA . GLU B 2 813 ? 131.667 177.184 152.799 1.00 102.50 817 GLU B CA 1
ATOM 12935 C C . GLU B 2 813 ? 133.035 176.849 152.220 1.00 102.50 817 GLU B C 1
ATOM 12936 O O . GLU B 2 813 ? 133.183 176.725 150.999 1.00 102.50 817 GLU B O 1
ATOM 12942 N N . GLN B 2 814 ? 134.049 176.696 153.075 1.00 94.68 818 GLN B N 1
ATOM 12943 C CA . GLN B 2 814 ? 135.304 176.145 152.575 1.00 94.68 818 GLN B CA 1
ATOM 12944 C C . GLN B 2 814 ? 135.215 174.639 152.355 1.00 94.68 818 GLN B C 1
ATOM 12945 O O . GLN B 2 814 ? 135.927 174.096 151.502 1.00 94.68 818 GLN B O 1
ATOM 12951 N N . LEU B 2 815 ? 134.348 173.951 153.101 1.00 88.47 819 LEU B N 1
ATOM 12952 C CA . LEU B 2 815 ? 134.264 172.497 153.031 1.00 88.47 819 LEU B CA 1
ATOM 12953 C C . LEU B 2 815 ? 133.406 172.018 151.865 1.00 88.47 819 LEU B C 1
ATOM 12954 O O . LEU B 2 815 ? 133.405 170.818 151.566 1.00 88.47 819 LEU B O 1
ATOM 12959 N N . TYR B 2 816 ? 132.701 172.927 151.182 1.00 93.86 820 TYR B N 1
ATOM 12960 C CA . TYR B 2 816 ? 131.880 172.528 150.034 1.00 93.86 820 TYR B CA 1
ATOM 12961 C C . TYR B 2 816 ? 132.695 171.970 148.867 1.00 93.86 820 TYR B C 1
ATOM 12962 O O . TYR B 2 816 ? 132.132 171.299 147.995 1.00 93.86 820 TYR B O 1
ATOM 12971 N N . ARG B 2 817 ? 134.005 172.224 148.819 1.00 86.39 821 ARG B N 1
ATOM 12972 C CA . ARG B 2 817 ? 134.801 171.709 147.711 1.00 86.39 821 ARG B CA 1
ATOM 12973 C C . ARG B 2 817 ? 135.142 170.230 147.857 1.00 86.39 821 ARG B C 1
ATOM 12974 O O . ARG B 2 817 ? 135.540 169.605 146.869 1.00 86.39 821 ARG B O 1
ATOM 12982 N N . TYR B 2 818 ? 135.009 169.654 149.053 1.00 82.66 822 TYR B N 1
ATOM 12983 C CA . TYR B 2 818 ? 135.378 168.260 149.278 1.00 82.66 822 TYR B CA 1
ATOM 12984 C C . TYR B 2 818 ? 134.183 167.320 149.390 1.00 82.66 822 TYR B C 1
ATOM 12985 O O . TYR B 2 818 ? 134.374 166.143 149.708 1.00 82.66 822 TYR B O 1
ATOM 12994 N N . LEU B 2 819 ? 132.968 167.793 149.139 1.00 84.49 823 LEU B N 1
ATOM 12995 C CA . LEU B 2 819 ? 131.762 167.006 149.367 1.00 84.49 823 LEU B CA 1
ATOM 12996 C C . LEU B 2 819 ? 131.308 166.313 148.089 1.00 84.49 823 LEU B C 1
ATOM 12997 O O . LEU B 2 819 ? 131.399 166.885 146.999 1.00 84.49 823 LEU B O 1
ATOM 13002 N N . CYS B 2 820 ? 130.824 165.082 148.235 1.00 80.16 824 CYS B N 1
ATOM 13003 C CA . CYS B 2 820 ? 130.148 164.342 147.175 1.00 80.16 824 CYS B CA 1
ATOM 13004 C C . CYS B 2 820 ? 128.807 163.865 147.718 1.00 80.16 824 CYS B C 1
ATOM 13005 O O . CYS B 2 820 ? 128.752 163.289 148.808 1.00 80.16 824 CYS B O 1
ATOM 13008 N N . VAL B 2 821 ? 127.734 164.097 146.968 1.00 86.39 825 VAL B N 1
ATOM 13009 C CA . VAL B 2 821 ? 126.383 163.901 147.485 1.00 86.39 825 VAL B CA 1
ATOM 13010 C C . VAL B 2 821 ? 125.926 162.463 147.231 1.00 86.39 825 VAL B C 1
ATOM 13011 O O . VAL B 2 821 ? 126.210 161.877 146.179 1.00 86.39 825 VAL B O 1
ATOM 13015 N N . ILE B 2 822 ? 125.298 161.866 148.244 1.00 88.25 826 ILE B N 1
ATOM 13016 C CA . ILE B 2 822 ? 124.755 160.509 148.202 1.00 88.25 826 ILE B CA 1
ATOM 13017 C C . ILE B 2 822 ? 123.400 160.563 148.899 1.00 88.25 826 ILE B C 1
ATOM 13018 O O . ILE B 2 822 ? 123.318 161.066 150.027 1.00 88.25 826 ILE B O 1
ATOM 13023 N N . GLU B 2 823 ? 122.352 160.014 148.250 1.00 102.92 827 GLU B N 1
ATOM 13024 C CA . GLU B 2 823 ? 120.950 160.205 148.639 1.00 102.92 827 GLU B CA 1
ATOM 13025 C C . GLU B 2 823 ? 120.614 161.679 148.814 1.00 102.92 827 GLU B C 1
ATOM 13026 O O . GLU B 2 823 ? 120.737 162.475 147.877 1.00 102.92 827 GLU B O 1
ATOM 13032 N N . GLU B 2 824 ? 120.176 162.036 150.021 1.00 110.77 828 GLU B N 1
ATOM 13033 C CA . GLU B 2 824 ? 120.049 163.415 150.464 1.00 110.77 828 GLU B CA 1
ATOM 13034 C C . GLU B 2 824 ? 121.112 163.778 151.498 1.00 110.77 828 GLU B C 1
ATOM 13035 O O . GLU B 2 824 ? 120.847 164.559 152.415 1.00 110.77 828 GLU B O 1
ATOM 13041 N N . GLY B 2 825 ? 122.318 163.233 151.362 1.00 99.09 829 GLY B N 1
ATOM 13042 C CA . GLY B 2 825 ? 123.348 163.434 152.364 1.00 99.09 829 GLY B CA 1
ATOM 13043 C C . GLY B 2 825 ? 124.711 163.649 151.742 1.00 99.09 829 GLY B C 1
ATOM 13044 O O . GLY B 2 825 ? 124.925 163.398 150.552 1.00 99.09 829 GLY B O 1
ATOM 13045 N N . PHE B 2 826 ? 125.635 164.130 152.567 1.00 87.45 830 PHE B N 1
ATOM 13046 C CA . PHE B 2 826 ? 126.993 164.427 152.139 1.00 87.45 830 PHE B CA 1
ATOM 13047 C C . PHE B 2 826 ? 127.968 163.473 152.814 1.00 87.45 830 PHE B C 1
ATOM 13048 O O . PHE B 2 826 ? 127.662 162.853 153.835 1.00 87.45 830 PHE B O 1
ATOM 13056 N N . VAL B 2 827 ? 129.162 163.371 152.231 1.00 82.40 831 VAL B N 1
ATOM 13057 C CA . VAL B 2 827 ? 130.174 162.433 152.699 1.00 82.40 831 VAL B CA 1
ATOM 13058 C C . VAL B 2 827 ? 131.537 162.942 152.239 1.00 82.40 831 VAL B C 1
ATOM 13059 O O . VAL B 2 827 ? 131.646 163.636 151.224 1.00 82.40 831 VAL B O 1
ATOM 13063 N N . ILE B 2 828 ? 132.574 162.630 153.017 1.00 76.93 832 ILE B N 1
ATOM 13064 C CA . ILE B 2 828 ? 133.906 163.204 152.852 1.00 76.93 832 ILE B CA 1
ATOM 13065 C C . ILE B 2 828 ? 134.783 162.232 152.077 1.00 76.93 832 ILE B C 1
ATOM 13066 O O . ILE B 2 828 ? 134.867 161.048 152.423 1.00 76.93 832 ILE B O 1
ATOM 13071 N N . ALA B 2 829 ? 135.431 162.730 151.026 1.00 78.11 833 ALA B N 1
ATOM 13072 C CA . ALA B 2 829 ? 136.455 161.958 150.335 1.00 78.11 833 ALA B CA 1
ATOM 13073 C C . ALA B 2 829 ? 137.673 161.786 151.235 1.00 78.11 833 ALA B C 1
ATOM 13074 O O . ALA B 2 829 ? 138.107 162.732 151.898 1.00 78.11 833 ALA B O 1
ATOM 13076 N N . GLY B 2 830 ? 138.236 160.581 151.244 1.00 86.49 834 GLY B N 1
ATOM 13077 C CA . GLY B 2 830 ? 139.261 160.232 152.211 1.00 86.49 834 GLY B CA 1
ATOM 13078 C C . GLY B 2 830 ? 140.654 160.751 151.923 1.00 86.49 834 GLY B C 1
ATOM 13079 O O . GLY B 2 830 ? 140.821 161.806 151.303 1.00 86.49 834 GLY B O 1
ATOM 13080 N N . ASP B 2 831 ? 141.639 159.990 152.332 1.00 94.36 835 ASP B N 1
ATOM 13081 C CA . ASP B 2 831 ? 142.973 160.407 152.065 1.00 94.36 835 ASP B CA 1
ATOM 13082 C C . ASP B 2 831 ? 143.299 160.433 150.601 1.00 94.36 835 ASP B C 1
ATOM 13083 O O . ASP B 2 831 ? 142.643 159.806 149.778 1.00 94.36 835 ASP B O 1
ATOM 13088 N N . ASN B 2 832 ? 144.330 161.166 150.285 1.00 100.56 836 ASN B N 1
ATOM 13089 C CA . ASN B 2 832 ? 144.800 161.303 148.903 1.00 100.56 836 ASN B CA 1
ATOM 13090 C C . ASN B 2 832 ? 143.658 161.502 147.912 1.00 100.56 836 ASN B C 1
ATOM 13091 O O . ASN B 2 832 ? 143.758 161.092 146.754 1.00 100.56 836 ASN B O 1
ATOM 13096 N N . GLY B 2 833 ? 142.569 162.128 148.348 1.00 87.27 837 GLY B N 1
ATOM 13097 C CA . GLY B 2 833 ? 141.450 162.399 147.473 1.00 87.27 837 GLY B CA 1
ATOM 13098 C C . GLY B 2 833 ? 140.571 161.200 147.194 1.00 87.27 837 GLY B C 1
ATOM 13099 O O . GLY B 2 833 ? 139.445 161.125 147.692 1.00 87.27 837 GLY B O 1
ATOM 13100 N N . LEU B 2 834 ? 141.069 160.252 146.406 1.00 96.80 838 LEU B N 1
ATOM 13101 C CA . LEU B 2 834 ? 140.242 159.132 145.989 1.00 96.80 838 LEU B CA 1
ATOM 13102 C C . LEU B 2 834 ? 140.111 158.114 147.118 1.00 96.80 838 LEU B C 1
ATOM 13103 O O . LEU B 2 834 ? 140.743 158.230 148.174 1.00 96.80 838 LEU B O 1
ATOM 13108 N N . LYS B 2 835 ? 139.269 157.106 146.865 1.00 101.04 839 LYS B N 1
ATOM 13109 C CA . LYS B 2 835 ? 139.039 155.951 147.740 1.00 101.04 839 LYS B CA 1
ATOM 13110 C C . LYS B 2 835 ? 138.521 156.388 149.116 1.00 101.04 839 LYS B C 1
ATOM 13111 O O . LYS B 2 835 ? 139.223 156.351 150.128 1.00 101.04 839 LYS B O 1
ATOM 13117 N N . ILE B 2 836 ? 137.271 156.861 149.079 1.00 89.66 840 ILE B N 1
ATOM 13118 C CA . ILE B 2 836 ? 136.472 157.388 150.188 1.00 89.66 840 ILE B CA 1
ATOM 13119 C C . ILE B 2 836 ? 136.547 156.550 151.464 1.00 89.66 840 ILE B C 1
ATOM 13120 O O . ILE B 2 836 ? 136.573 155.314 151.418 1.00 89.66 840 ILE B O 1
ATOM 13125 N N . THR B 2 837 ? 136.648 157.225 152.608 1.00 99.69 841 THR B N 1
ATOM 13126 C CA . THR B 2 837 ? 136.665 156.556 153.899 1.00 99.69 841 THR B CA 1
ATOM 13127 C C . THR B 2 837 ? 136.127 157.496 154.968 1.00 99.69 841 THR B C 1
ATOM 13128 O O . THR B 2 837 ? 135.903 158.684 154.728 1.00 99.69 841 THR B O 1
ATOM 13132 N N . THR B 2 838 ? 135.919 156.939 156.160 1.00 101.32 842 THR B N 1
ATOM 13133 C CA . THR B 2 838 ? 135.548 157.716 157.341 1.00 101.32 842 THR B CA 1
ATOM 13134 C C . THR B 2 838 ? 136.417 157.320 158.533 1.00 101.32 842 THR B C 1
ATOM 13135 O O . THR B 2 838 ? 136.354 156.194 159.035 1.00 101.32 842 THR B O 1
ATOM 13139 N N . ASP B 2 839 ? 137.265 158.245 158.962 1.00 110.45 843 ASP B N 1
ATOM 13140 C CA . ASP B 2 839 ? 138.066 158.063 160.164 1.00 110.45 843 ASP B CA 1
ATOM 13141 C C . ASP B 2 839 ? 138.341 159.441 160.752 1.00 110.45 843 ASP B C 1
ATOM 13142 O O . ASP B 2 839 ? 137.759 160.442 160.319 1.00 110.45 843 ASP B O 1
ATOM 13147 N N . ILE B 2 840 ? 139.235 159.499 161.730 1.00 107.10 844 ILE B N 1
ATOM 13148 C CA . ILE B 2 840 ? 139.609 160.770 162.335 1.00 107.10 844 ILE B CA 1
ATOM 13149 C C . ILE B 2 840 ? 140.634 161.498 161.472 1.00 107.10 844 ILE B C 1
ATOM 13150 O O . ILE B 2 840 ? 140.753 162.724 161.534 1.00 107.10 844 ILE B O 1
ATOM 13155 N N . ALA B 2 841 ? 141.364 160.753 160.638 1.00 110.13 845 ALA B N 1
ATOM 13156 C CA . ALA B 2 841 ? 142.372 161.362 159.777 1.00 110.13 845 ALA B CA 1
ATOM 13157 C C . ALA B 2 841 ? 141.729 162.158 158.649 1.00 110.13 845 ALA B C 1
ATOM 13158 O O . ALA B 2 841 ? 142.000 163.353 158.490 1.00 110.13 845 ALA B O 1
ATOM 13160 N N . SER B 2 842 ? 140.874 161.511 157.853 1.00 104.24 846 SER B N 1
ATOM 13161 C CA . SER B 2 842 ? 140.187 162.197 156.758 1.00 104.24 846 SER B CA 1
ATOM 13162 C C . SER B 2 842 ? 138.895 161.434 156.469 1.00 104.24 846 SER B C 1
ATOM 13163 O O . SER B 2 842 ? 138.925 160.409 155.784 1.00 104.24 846 SER B O 1
ATOM 13166 N N . GLY B 2 843 ? 137.778 161.946 156.971 1.00 98.19 847 GLY B N 1
ATOM 13167 C CA . GLY B 2 843 ? 136.513 161.275 156.751 1.00 98.19 847 GLY B CA 1
ATOM 13168 C C . GLY B 2 843 ? 135.366 162.067 157.334 1.00 98.19 847 GLY B C 1
ATOM 13169 O O . GLY B 2 843 ? 135.478 163.272 157.571 1.00 98.19 847 GLY B O 1
ATOM 13170 N N . PHE B 2 844 ? 134.243 161.364 157.532 1.00 103.17 848 PHE B N 1
ATOM 13171 C CA . PHE B 2 844 ? 133.076 161.972 158.167 1.00 103.17 848 PHE B CA 1
ATOM 13172 C C . PHE B 2 844 ? 133.397 162.398 159.589 1.00 103.17 848 PHE B C 1
ATOM 13173 O O . PHE B 2 844 ? 132.952 163.452 160.046 1.00 103.17 848 PHE B O 1
ATOM 13181 N N . ALA B 2 845 ? 134.146 161.568 160.316 1.00 102.60 849 ALA B N 1
ATOM 13182 C CA . ALA B 2 845 ? 134.578 161.954 161.652 1.00 102.60 849 ALA B CA 1
ATOM 13183 C C . ALA B 2 845 ? 135.601 163.081 161.599 1.00 102.60 849 ALA B C 1
ATOM 13184 O O . ALA B 2 845 ? 135.629 163.938 162.494 1.00 102.60 849 ALA B O 1
ATOM 13186 N N . GLY B 2 846 ? 136.396 163.133 160.524 1.00 101.28 850 GLY B N 1
ATOM 13187 C CA . GLY B 2 846 ? 137.417 164.158 160.395 1.00 101.28 850 GLY B CA 1
ATOM 13188 C C . GLY B 2 846 ? 136.863 165.539 160.103 1.00 101.28 850 GLY B C 1
ATOM 13189 O O . GLY B 2 846 ? 137.600 166.527 160.138 1.00 101.28 850 GLY B O 1
ATOM 13190 N N . VAL B 2 847 ? 135.577 165.628 159.775 1.00 95.87 851 VAL B N 1
ATOM 13191 C CA . VAL B 2 847 ? 134.884 166.907 159.825 1.00 95.87 851 VAL B CA 1
ATOM 13192 C C . VAL B 2 847 ? 133.895 166.955 160.982 1.00 95.87 851 VAL B C 1
ATOM 13193 O O . VAL B 2 847 ? 133.539 168.054 161.428 1.00 95.87 851 VAL B O 1
ATOM 13197 N N . ALA B 2 848 ? 133.482 165.801 161.511 1.00 100.71 852 ALA B N 1
ATOM 13198 C CA . ALA B 2 848 ? 132.455 165.767 162.543 1.00 100.71 852 ALA B CA 1
ATOM 13199 C C . ALA B 2 848 ? 132.994 166.276 163.867 1.00 100.71 852 ALA B C 1
ATOM 13200 O O . ALA B 2 848 ? 132.287 166.963 164.614 1.00 100.71 852 ALA B O 1
ATOM 13202 N N . ILE B 2 849 ? 134.255 165.959 164.161 1.00 103.93 853 ILE B N 1
ATOM 13203 C CA . ILE B 2 849 ? 134.888 166.454 165.377 1.00 103.93 853 ILE B CA 1
ATOM 13204 C C . ILE B 2 849 ? 135.084 167.966 165.295 1.00 103.93 853 ILE B C 1
ATOM 13205 O O . ILE B 2 849 ? 134.854 168.689 166.273 1.00 103.93 853 ILE B O 1
ATOM 13210 N N . GLY B 2 850 ? 135.432 168.471 164.108 1.00 103.85 854 GLY B N 1
ATOM 13211 C CA . GLY B 2 850 ? 135.537 169.911 163.919 1.00 103.85 854 GLY B CA 1
ATOM 13212 C C . GLY B 2 850 ? 134.208 170.634 164.050 1.00 103.85 854 GLY B C 1
ATOM 13213 O O . GLY B 2 850 ? 134.137 171.706 164.654 1.00 103.85 854 GLY B O 1
ATOM 13214 N N . LEU B 2 851 ? 133.140 170.054 163.492 1.00 103.15 855 LEU B N 1
ATOM 13215 C CA . LEU B 2 851 ? 131.799 170.624 163.643 1.00 103.15 855 LEU B CA 1
ATOM 13216 C C . LEU B 2 851 ? 131.321 170.614 165.091 1.00 103.15 855 LEU B C 1
ATOM 13217 O O . LEU B 2 851 ? 130.726 171.592 165.557 1.00 103.15 855 LEU B O 1
ATOM 13222 N N . VAL B 2 852 ? 131.561 169.523 165.824 1.00 105.80 856 VAL B N 1
ATOM 13223 C CA . VAL B 2 852 ? 131.083 169.489 167.202 1.00 105.80 856 VAL B CA 1
ATOM 13224 C C . VAL B 2 852 ? 131.979 170.336 168.103 1.00 105.80 856 VAL B C 1
ATOM 13225 O O . VAL B 2 852 ? 131.548 170.768 169.179 1.00 105.80 856 VAL B O 1
ATOM 13229 N N . SER B 2 853 ? 133.203 170.637 167.668 1.00 111.12 857 SER B N 1
ATOM 13230 C CA . SER B 2 853 ? 134.110 171.431 168.481 1.00 111.12 857 SER B CA 1
ATOM 13231 C C . SER B 2 853 ? 134.019 172.928 168.218 1.00 111.12 857 SER B C 1
ATOM 13232 O O . SER B 2 853 ? 134.307 173.717 169.126 1.00 111.12 857 SER B O 1
ATOM 13235 N N . ILE B 2 854 ? 133.649 173.342 167.002 1.00 108.83 858 ILE B N 1
ATOM 13236 C CA . ILE B 2 854 ? 133.719 174.760 166.657 1.00 108.83 858 ILE B CA 1
ATOM 13237 C C . ILE B 2 854 ? 132.616 175.553 167.359 1.00 108.83 858 ILE B C 1
ATOM 13238 O O . ILE B 2 854 ? 132.818 176.712 167.737 1.00 108.83 858 ILE B O 1
ATOM 13243 N N . MET B 2 855 ? 131.456 174.939 167.587 1.00 114.06 859 MET B N 1
ATOM 13244 C CA . MET B 2 855 ? 130.345 175.651 168.200 1.00 114.06 859 MET B CA 1
ATOM 13245 C C . MET B 2 855 ? 130.184 175.349 169.683 1.00 114.06 859 MET B C 1
ATOM 13246 O O . MET B 2 855 ? 129.263 175.883 170.311 1.00 114.06 859 MET B O 1
ATOM 13251 N N . ASP B 2 856 ? 131.051 174.516 170.257 1.00 106.15 860 ASP B N 1
ATOM 13252 C CA . ASP B 2 856 ? 131.064 174.282 171.691 1.00 106.15 860 ASP B CA 1
ATOM 13253 C C . ASP B 2 856 ? 132.345 174.749 172.365 1.00 106.15 860 ASP B C 1
ATOM 13254 O O . ASP B 2 856 ? 132.369 174.839 173.598 1.00 106.15 860 ASP B O 1
ATOM 13259 N N . ASN B 2 857 ? 133.396 175.043 171.587 1.00 113.60 861 ASN B N 1
ATOM 13260 C CA . ASN B 2 857 ? 134.725 175.450 172.055 1.00 113.60 861 ASN B CA 1
ATOM 13261 C C . ASN B 2 857 ? 135.336 174.449 173.031 1.00 113.60 861 ASN B C 1
ATOM 13262 O O . ASN B 2 857 ? 136.046 174.838 173.963 1.00 113.60 861 ASN B O 1
ATOM 13267 N N . LYS B 2 858 ? 135.069 173.161 172.829 1.00 116.97 862 LYS B N 1
ATOM 13268 C CA . LYS B 2 858 ? 135.532 172.119 173.734 1.00 116.97 862 LYS B CA 1
ATOM 13269 C C . LYS B 2 858 ? 136.746 171.382 173.184 1.00 116.97 862 LYS B C 1
ATOM 13270 O O . LYS B 2 858 ? 137.682 171.096 173.943 1.00 116.97 862 LYS B O 1
ATOM 13276 N N . LEU B 2 859 ? 136.750 171.113 171.871 1.00 117.75 863 LEU B N 1
ATOM 13277 C CA . LEU B 2 859 ? 137.757 170.305 171.175 1.00 117.75 863 LEU B CA 1
ATOM 13278 C C . LEU B 2 859 ? 137.871 168.917 171.814 1.00 117.75 863 LEU B C 1
ATOM 13279 O O . LEU B 2 859 ? 138.837 168.581 172.498 1.00 117.75 863 LEU B O 1
ATOM 13284 N N . THR B 2 860 ? 136.823 168.121 171.588 1.00 121.34 864 THR B N 1
ATOM 13285 C CA . THR B 2 860 ? 136.623 166.825 172.239 1.00 121.34 864 THR B CA 1
ATOM 13286 C C . THR B 2 860 ? 137.691 165.761 171.964 1.00 121.34 864 THR B C 1
ATOM 13287 O O . THR B 2 860 ? 137.588 164.647 172.486 1.00 121.34 864 THR B O 1
ATOM 13291 N N . ILE B 2 861 ? 138.696 166.071 171.139 1.00 128.83 865 ILE B N 1
ATOM 13292 C CA . ILE B 2 861 ? 139.879 165.219 171.035 1.00 128.83 865 ILE B CA 1
ATOM 13293 C C . ILE B 2 861 ? 140.608 165.154 172.373 1.00 128.83 865 ILE B C 1
ATOM 13294 O O . ILE B 2 861 ? 140.946 164.070 172.861 1.00 128.83 865 ILE B O 1
ATOM 13299 N N . LEU B 2 862 ? 140.845 166.308 172.992 1.00 144.23 866 LEU B N 1
ATOM 13300 C CA . LEU B 2 862 ? 141.612 166.390 174.225 1.00 144.23 866 LEU B CA 1
ATOM 13301 C C . LEU B 2 862 ? 140.928 167.334 175.206 1.00 144.23 866 LEU B C 1
ATOM 13302 O O . LEU B 2 862 ? 140.472 168.411 174.814 1.00 144.23 866 LEU B O 1
ATOM 13307 N N . PRO B 2 863 ? 140.873 166.981 176.489 1.00 150.94 867 PRO B N 1
ATOM 13308 C CA . PRO B 2 863 ? 140.001 167.704 177.417 1.00 150.94 867 PRO B CA 1
ATOM 13309 C C . PRO B 2 863 ? 140.638 168.996 177.911 1.00 150.94 867 PRO B C 1
ATOM 13310 O O . PRO B 2 863 ? 141.766 169.345 177.568 1.00 150.94 867 PRO B O 1
ATOM 13314 N N . GLN B 2 864 ? 139.880 169.705 178.742 1.00 171.83 868 GLN B N 1
ATOM 13315 C CA . GLN B 2 864 ? 140.312 170.957 179.348 1.00 171.83 868 GLN B CA 1
ATOM 13316 C C . GLN B 2 864 ? 140.300 170.853 180.868 1.00 171.83 868 GLN B C 1
ATOM 13317 O O . GLN B 2 864 ? 139.940 171.804 181.568 1.00 171.83 868 GLN B O 1
ATOM 13319 N N . ILE B 2 865 ? 140.689 169.678 181.375 1.00 179.65 869 ILE B N 1
ATOM 13320 C CA . ILE B 2 865 ? 140.773 169.336 182.804 1.00 179.65 869 ILE B CA 1
ATOM 13321 C C . ILE B 2 865 ? 139.453 169.542 183.549 1.00 179.65 869 ILE B C 1
ATOM 13322 O O . ILE B 2 865 ? 139.439 169.755 184.761 1.00 179.65 869 ILE B O 1
ATOM 13325 N N . GLN C 3 1 ? 94.577 127.915 118.059 1.00 169.91 -1 GLN C N 1
ATOM 13326 C CA . GLN C 3 1 ? 95.410 128.631 119.018 1.00 169.91 -1 GLN C CA 1
ATOM 13327 C C . GLN C 3 1 ? 94.624 129.728 119.724 1.00 169.91 -1 GLN C C 1
ATOM 13328 O O . GLN C 3 1 ? 93.887 130.483 119.091 1.00 169.91 -1 GLN C O 1
ATOM 13334 N N . GLY C 3 2 ? 94.790 129.813 121.042 1.00 165.18 0 GLY C N 1
ATOM 13335 C CA . GLY C 3 2 ? 94.070 130.793 121.829 1.00 165.18 0 GLY C CA 1
ATOM 13336 C C . GLY C 3 2 ? 93.379 130.230 123.054 1.00 165.18 0 GLY C C 1
ATOM 13337 O O . GLY C 3 2 ? 92.534 130.901 123.653 1.00 165.18 0 GLY C O 1
ATOM 13338 N N . MET C 3 3 ? 93.722 129.005 123.440 1.00 155.14 1 MET C N 1
ATOM 13339 C CA . MET C 3 3 ? 93.227 128.423 124.676 1.00 155.14 1 MET C CA 1
ATOM 13340 C C . MET C 3 3 ? 93.948 129.077 125.857 1.00 155.14 1 MET C C 1
ATOM 13341 O O . MET C 3 3 ? 95.042 129.628 125.705 1.00 155.14 1 MET C O 1
ATOM 13346 N N . ALA C 3 4 ? 93.350 129.015 127.043 1.00 140.77 2 ALA C N 1
ATOM 13347 C CA . ALA C 3 4 ? 93.959 129.646 128.207 1.00 140.77 2 ALA C CA 1
ATOM 13348 C C . ALA C 3 4 ? 93.922 128.717 129.411 1.00 140.77 2 ALA C C 1
ATOM 13349 O O . ALA C 3 4 ? 94.281 129.117 130.522 1.00 140.77 2 ALA C O 1
ATOM 13351 N N . GLU C 3 5 ? 93.495 127.474 129.198 1.00 145.97 3 GLU C N 1
ATOM 13352 C CA . GLU C 3 5 ? 93.338 126.542 130.305 1.00 145.97 3 GLU C CA 1
ATOM 13353 C C . GLU C 3 5 ? 94.572 125.687 130.551 1.00 145.97 3 GLU C C 1
ATOM 13354 O O . GLU C 3 5 ? 94.601 124.955 131.545 1.00 145.97 3 GLU C O 1
ATOM 13360 N N . GLU C 3 6 ? 95.589 125.760 129.687 1.00 139.03 4 GLU C N 1
ATOM 13361 C CA . GLU C 3 6 ? 96.771 124.922 129.867 1.00 139.03 4 GLU C CA 1
ATOM 13362 C C . GLU C 3 6 ? 97.633 125.454 131.006 1.00 139.03 4 GLU C C 1
ATOM 13363 O O . GLU C 3 6 ? 98.436 124.715 131.585 1.00 139.03 4 GLU C O 1
ATOM 13369 N N . VAL C 3 7 ? 97.477 126.739 131.328 1.00 135.20 5 VAL C N 1
ATOM 13370 C CA . VAL C 3 7 ? 98.024 127.269 132.571 1.00 135.20 5 VAL C CA 1
ATOM 13371 C C . VAL C 3 7 ? 97.061 126.972 133.712 1.00 135.20 5 VAL C C 1
ATOM 13372 O O . VAL C 3 7 ? 97.479 126.702 134.846 1.00 135.20 5 VAL C O 1
ATOM 13376 N N . LEU C 3 8 ? 95.762 126.939 133.414 1.00 139.45 6 LEU C N 1
ATOM 13377 C CA . LEU C 3 8 ? 94.730 126.834 134.439 1.00 139.45 6 LEU C CA 1
ATOM 13378 C C . LEU C 3 8 ? 94.406 125.390 134.810 1.00 139.45 6 LEU C C 1
ATOM 13379 O O . LEU C 3 8 ? 93.397 125.133 135.474 1.00 139.45 6 LEU C O 1
ATOM 13384 N N . ASN C 3 9 ? 95.241 124.440 134.387 1.00 147.91 7 ASN C N 1
ATOM 13385 C CA . ASN C 3 9 ? 95.136 123.072 134.882 1.00 147.91 7 ASN C CA 1
ATOM 13386 C C . ASN C 3 9 ? 96.499 122.575 135.349 1.00 147.91 7 ASN C C 1
ATOM 13387 O O . ASN C 3 9 ? 96.629 121.454 135.847 1.00 147.91 7 ASN C O 1
ATOM 13392 N N . LEU C 3 10 ? 97.519 123.416 135.189 1.00 136.54 8 LEU C N 1
ATOM 13393 C CA . LEU C 3 10 ? 98.910 123.020 135.373 1.00 136.54 8 LEU C CA 1
ATOM 13394 C C . LEU C 3 10 ? 99.236 122.956 136.865 1.00 136.54 8 LEU C C 1
ATOM 13395 O O . LEU C 3 10 ? 100.253 122.383 137.266 1.00 136.54 8 LEU C O 1
ATOM 13400 N N . GLN C 3 11 ? 98.341 123.490 137.704 1.00 137.99 9 GLN C N 1
ATOM 13401 C CA . GLN C 3 11 ? 98.615 123.580 139.135 1.00 137.99 9 GLN C CA 1
ATOM 13402 C C . GLN C 3 11 ? 98.296 122.289 139.878 1.00 137.99 9 GLN C C 1
ATOM 13403 O O . GLN C 3 11 ? 98.521 122.210 141.091 1.00 137.99 9 GLN C O 1
ATOM 13409 N N . LEU C 3 12 ? 97.742 121.284 139.189 1.00 156.46 10 LEU C N 1
ATOM 13410 C CA . LEU C 3 12 ? 97.261 120.078 139.863 1.00 156.46 10 LEU C CA 1
ATOM 13411 C C . LEU C 3 12 ? 98.405 119.237 140.412 1.00 156.46 10 LEU C C 1
ATOM 13412 O O . LEU C 3 12 ? 99.449 119.101 139.767 1.00 156.46 10 LEU C O 1
ATOM 13417 N N . VAL C 3 13 ? 98.212 118.665 141.598 1.00 170.64 11 VAL C N 1
ATOM 13418 C CA . VAL C 3 13 ? 99.273 117.924 142.268 1.00 170.64 11 VAL C CA 1
ATOM 13419 C C . VAL C 3 13 ? 98.941 116.433 142.320 1.00 170.64 11 VAL C C 1
ATOM 13420 O O . VAL C 3 13 ? 99.804 115.603 142.012 1.00 170.64 11 VAL C O 1
ATOM 13424 N N . SER C 3 14 ? 97.671 116.096 142.602 1.00 172.34 12 SER C N 1
ATOM 13425 C CA . SER C 3 14 ? 97.129 114.746 142.792 1.00 172.34 12 SER C CA 1
ATOM 13426 C C . SER C 3 14 ? 98.045 113.802 143.571 1.00 172.34 12 SER C C 1
ATOM 13427 O O . SER C 3 14 ? 98.657 114.208 144.564 1.00 172.34 12 SER C O 1
ATOM 13430 N N . VAL C 3 15 ? 98.151 112.548 143.125 1.00 166.60 13 VAL C N 1
ATOM 13431 C CA . VAL C 3 15 ? 99.075 111.584 143.716 1.00 166.60 13 VAL C CA 1
ATOM 13432 C C . VAL C 3 15 ? 99.449 110.533 142.679 1.00 166.60 13 VAL C C 1
ATOM 13433 O O . VAL C 3 15 ? 98.573 109.886 142.094 1.00 166.60 13 VAL C O 1
ATOM 13435 N N . GLN C 3 16 ? 100.749 110.333 142.468 1.00 163.42 14 GLN C N 1
ATOM 13436 C CA . GLN C 3 16 ? 101.246 109.351 141.513 1.00 163.42 14 GLN C CA 1
ATOM 13437 C C . GLN C 3 16 ? 102.402 108.522 142.057 1.00 163.42 14 GLN C C 1
ATOM 13438 O O . GLN C 3 16 ? 103.118 107.894 141.271 1.00 163.42 14 GLN C O 1
ATOM 13440 N N . VAL C 3 17 ? 102.605 108.513 143.375 1.00 169.82 15 VAL C N 1
ATOM 13441 C CA . VAL C 3 17 ? 103.678 107.746 143.999 1.00 169.82 15 VAL C CA 1
ATOM 13442 C C . VAL C 3 17 ? 103.362 106.259 143.909 1.00 169.82 15 VAL C C 1
ATOM 13443 O O . VAL C 3 17 ? 102.235 105.834 144.186 1.00 169.82 15 VAL C O 1
ATOM 13445 N N . ASP C 3 18 ? 104.352 105.463 143.517 1.00 170.33 16 ASP C N 1
ATOM 13446 C CA . ASP C 3 18 ? 104.172 104.023 143.375 1.00 170.33 16 ASP C CA 1
ATOM 13447 C C . ASP C 3 18 ? 104.100 103.333 144.733 1.00 170.33 16 ASP C C 1
ATOM 13448 O O . ASP C 3 18 ? 103.813 102.139 144.819 1.00 170.33 16 ASP C O 1
ATOM 13450 N N . VAL D 4 1 ? 176.721 144.687 119.470 1.00 158.69 -1 VAL D N 1
ATOM 13451 C CA . VAL D 4 1 ? 176.251 143.704 120.437 1.00 158.69 -1 VAL D CA 1
ATOM 13452 C C . VAL D 4 1 ? 177.439 143.069 121.146 1.00 158.69 -1 VAL D C 1
ATOM 13453 O O . VAL D 4 1 ? 178.471 143.720 121.322 1.00 158.69 -1 VAL D O 1
ATOM 13455 N N . SER D 4 2 ? 177.261 141.806 121.554 1.00 160.68 0 SER D N 1
ATOM 13456 C CA . SER D 4 2 ? 178.284 140.954 122.161 1.00 160.68 0 SER D CA 1
ATOM 13457 C C . SER D 4 2 ? 178.905 141.566 123.413 1.00 160.68 0 SER D C 1
ATOM 13458 O O . SER D 4 2 ? 180.128 141.726 123.490 1.00 160.68 0 SER D O 1
ATOM 13461 N N . MET D 4 3 ? 178.077 141.907 124.397 1.00 150.63 1 MET D N 1
ATOM 13462 C CA . MET D 4 3 ? 178.586 142.511 125.619 1.00 150.63 1 MET D CA 1
ATOM 13463 C C . MET D 4 3 ? 177.649 142.185 126.773 1.00 150.63 1 MET D C 1
ATOM 13464 O O . MET D 4 3 ? 176.448 141.988 126.570 1.00 150.63 1 MET D O 1
ATOM 13469 N N . ALA D 4 4 ? 178.219 142.092 127.972 1.00 139.92 2 ALA D N 1
ATOM 13470 C CA . ALA D 4 4 ? 177.455 141.931 129.200 1.00 139.92 2 ALA D CA 1
ATOM 13471 C C . ALA D 4 4 ? 177.448 143.188 130.054 1.00 139.92 2 ALA D C 1
ATOM 13472 O O . ALA D 4 4 ? 177.219 143.096 131.263 1.00 139.92 2 ALA D O 1
ATOM 13474 N N . GLU D 4 5 ? 177.733 144.347 129.469 1.00 144.31 3 GLU D N 1
ATOM 13475 C CA . GLU D 4 5 ? 177.861 145.579 130.234 1.00 144.31 3 GLU D CA 1
ATOM 13476 C C . GLU D 4 5 ? 176.510 146.115 130.696 1.00 144.31 3 GLU D C 1
ATOM 13477 O O . GLU D 4 5 ? 176.451 146.863 131.677 1.00 144.31 3 GLU D O 1
ATOM 13483 N N . GLU D 4 6 ? 175.427 145.749 130.002 1.00 135.76 4 GLU D N 1
ATOM 13484 C CA . GLU D 4 6 ? 174.089 146.220 130.352 1.00 135.76 4 GLU D CA 1
ATOM 13485 C C . GLU D 4 6 ? 173.607 145.716 131.704 1.00 135.76 4 GLU D C 1
ATOM 13486 O O . GLU D 4 6 ? 172.972 146.459 132.458 1.00 135.76 4 GLU D O 1
ATOM 13492 N N . VAL D 4 7 ? 173.851 144.443 132.004 1.00 130.51 5 VAL D N 1
ATOM 13493 C CA . VAL D 4 7 ? 173.475 143.951 133.323 1.00 130.51 5 VAL D CA 1
ATOM 13494 C C . VAL D 4 7 ? 174.428 144.478 134.387 1.00 130.51 5 VAL D C 1
ATOM 13495 O O . VAL D 4 7 ? 174.008 144.772 135.513 1.00 130.51 5 VAL D O 1
ATOM 13499 N N . LEU D 4 8 ? 175.713 144.618 134.060 1.00 134.06 6 LEU D N 1
ATOM 13500 C CA . LEU D 4 8 ? 176.660 145.206 135.008 1.00 134.06 6 LEU D CA 1
ATOM 13501 C C . LEU D 4 8 ? 176.849 146.711 134.829 1.00 134.06 6 LEU D C 1
ATOM 13502 O O . LEU D 4 8 ? 177.986 147.189 134.828 1.00 134.06 6 LEU D O 1
ATOM 13507 N N . ASN D 4 9 ? 175.770 147.480 134.673 1.00 146.15 7 ASN D N 1
ATOM 13508 C CA . ASN D 4 9 ? 175.798 148.911 134.968 1.00 146.15 7 ASN D CA 1
ATOM 13509 C C . ASN D 4 9 ? 174.453 149.351 135.537 1.00 146.15 7 ASN D C 1
ATOM 13510 O O . ASN D 4 9 ? 174.218 150.542 135.762 1.00 146.15 7 ASN D O 1
ATOM 13515 N N . LEU D 4 10 ? 173.570 148.382 135.770 1.00 129.56 8 LEU D N 1
ATOM 13516 C CA . LEU D 4 10 ? 172.145 148.649 135.910 1.00 129.56 8 LEU D CA 1
ATOM 13517 C C . LEU D 4 10 ? 171.780 148.905 137.371 1.00 129.56 8 LEU D C 1
ATOM 13518 O O . LEU D 4 10 ? 170.599 148.968 137.726 1.00 129.56 8 LEU D O 1
ATOM 13523 N N . GLN D 4 11 ? 172.789 149.065 138.232 1.00 135.52 9 GLN D N 1
ATOM 13524 C CA . GLN D 4 11 ? 172.546 149.497 139.609 1.00 135.52 9 GLN D CA 1
ATOM 13525 C C . GLN D 4 11 ? 173.709 150.396 140.042 1.00 135.52 9 GLN D C 1
ATOM 13526 O O . GLN D 4 11 ? 174.852 149.944 140.173 1.00 135.52 9 GLN D O 1
ATOM 13532 N N . LEU D 4 12 ? 173.435 151.696 140.151 1.00 149.25 10 LEU D N 1
ATOM 13533 C CA . LEU D 4 12 ? 174.401 152.604 140.761 1.00 149.25 10 LEU D CA 1
ATOM 13534 C C . LEU D 4 12 ? 173.780 153.390 141.913 1.00 149.25 10 LEU D C 1
ATOM 13535 O O . LEU D 4 12 ? 174.382 153.480 142.988 1.00 149.25 10 LEU D O 1
ATOM 13540 N N . VAL D 4 13 ? 172.583 153.948 141.680 1.00 162.48 11 VAL D N 1
ATOM 13541 C CA . VAL D 4 13 ? 171.761 154.717 142.621 1.00 162.48 11 VAL D CA 1
ATOM 13542 C C . VAL D 4 13 ? 172.480 155.955 143.152 1.00 162.48 11 VAL D C 1
ATOM 13543 O O . VAL D 4 13 ? 173.329 155.863 144.046 1.00 162.48 11 VAL D O 1
ATOM 13545 N N . SER D 4 14 ? 172.095 157.131 142.652 1.00 161.30 12 SER D N 1
ATOM 13546 C CA . SER D 4 14 ? 172.663 158.386 143.134 1.00 161.30 12 SER D CA 1
ATOM 13547 C C . SER D 4 14 ? 171.704 159.550 142.909 1.00 161.30 12 SER D C 1
ATOM 13548 O O . SER D 4 14 ? 170.780 159.432 142.101 1.00 161.30 12 SER D O 1
ATOM 13551 N N . VAL D 4 15 ? 171.935 160.644 143.659 1.00 163.15 13 VAL D N 1
ATOM 13552 C CA . VAL D 4 15 ? 171.313 161.982 143.714 1.00 163.15 13 VAL D CA 1
ATOM 13553 C C . VAL D 4 15 ? 169.813 161.928 144.033 1.00 163.15 13 VAL D C 1
ATOM 13554 O O . VAL D 4 15 ? 169.089 161.020 143.612 1.00 163.15 13 VAL D O 1
ATOM 13558 N N . GLN D 4 16 ? 169.337 162.897 144.816 1.00 167.60 14 GLN D N 1
ATOM 13559 C CA . GLN D 4 16 ? 167.935 162.920 145.214 1.00 167.60 14 GLN D CA 1
ATOM 13560 C C . GLN D 4 16 ? 167.349 164.324 145.126 1.00 167.60 14 GLN D C 1
ATOM 13561 O O . GLN D 4 16 ? 166.483 164.689 145.927 1.00 167.60 14 GLN D O 1
ATOM 13563 N N . VAL D 4 17 ? 167.809 165.116 144.163 1.00 167.85 15 VAL D N 1
ATOM 13564 C CA . VAL D 4 17 ? 167.292 166.468 143.987 1.00 167.85 15 VAL D CA 1
ATOM 13565 C C . VAL D 4 17 ? 166.230 166.486 142.894 1.00 167.85 15 VAL D C 1
ATOM 13566 O O . VAL D 4 17 ? 165.148 167.043 143.074 1.00 167.85 15 VAL D O 1
#